Protein 8RTT (pdb70)

Structure (mmCIF, N/CA/C/O backbone):
data_8RTT
#
_entry.id   8RTT
#
_cell.length_a   1.00
_cell.length_b   1.00
_cell.length_c   1.00
_cell.angle_alpha   90.00
_cell.angle_beta   90.00
_cell.angle_gamma   90.00
#
_symmetry.space_group_name_H-M   'P 1'
#
loop_
_entity.id
_entity.type
_entity.pdbx_description
1 polymer 'Actin, cytoplasmic 1, N-terminally processed'
2 polymer 'Cell division control protein 12'
3 polymer Phalloidin
4 non-polymer "ADENOSINE-5'-DIPHOSPHATE"
5 non-polymer 'MAGNESIUM ION'
6 non-polymer 'PHOSPHATE ION'
#
loop_
_atom_site.group_PDB
_atom_site.id
_atom_site.type_symbol
_atom_site.label_atom_id
_atom_site.label_alt_id
_atom_site.label_comp_id
_atom_site.label_asym_id
_atom_site.label_entity_id
_atom_site.label_seq_id
_atom_site.pdbx_PDB_ins_code
_atom_site.Cartn_x
_atom_site.Cartn_y
_atom_site.Cartn_z
_atom_site.occupancy
_atom_site.B_iso_or_equiv
_atom_site.auth_seq_id
_atom_site.auth_comp_id
_atom_site.auth_asym_id
_atom_site.auth_atom_id
_atom_site.pdbx_PDB_model_num
ATOM 1 N N . ALA A 1 6 ? 132.693 184.024 192.036 1.00 41.77 6 ALA A N 1
ATOM 2 C CA . ALA A 1 6 ? 133.608 183.109 192.707 1.00 41.77 6 ALA A CA 1
ATOM 3 C C . ALA A 1 6 ? 132.953 181.750 192.920 1.00 41.77 6 ALA A C 1
ATOM 4 O O . ALA A 1 6 ? 132.244 181.541 193.902 1.00 41.77 6 ALA A O 1
ATOM 6 N N . ALA A 1 7 ? 133.198 180.830 191.991 1.00 35.48 7 ALA A N 1
ATOM 7 C CA . ALA A 1 7 ? 132.596 179.507 192.069 1.00 35.48 7 ALA A CA 1
ATOM 8 C C . ALA A 1 7 ? 133.174 178.713 193.233 1.00 35.48 7 ALA A C 1
ATOM 9 O O . ALA A 1 7 ? 134.359 178.826 193.557 1.00 35.48 7 ALA A O 1
ATOM 11 N N . LEU A 1 8 ? 132.326 177.908 193.864 1.00 34.39 8 LEU A N 1
ATOM 12 C CA . LEU A 1 8 ? 132.766 177.033 194.938 1.00 34.39 8 LEU A CA 1
ATOM 13 C C . LEU A 1 8 ? 133.210 175.693 194.371 1.00 34.39 8 LEU A C 1
ATOM 14 O O . LEU A 1 8 ? 132.525 175.101 193.532 1.00 34.39 8 LEU A O 1
ATOM 19 N N . VAL A 1 9 ? 134.361 175.216 194.830 1.00 29.26 9 VAL A N 1
ATOM 20 C CA . VAL A 1 9 ? 134.908 173.934 194.401 1.00 29.26 9 VAL A CA 1
ATOM 21 C C . VAL A 1 9 ? 134.990 173.050 195.637 1.00 29.26 9 VAL A C 1
ATOM 22 O O . VAL A 1 9 ? 135.918 173.176 196.445 1.00 29.26 9 VAL A O 1
ATOM 26 N N . VAL A 1 10 ? 134.021 172.155 195.792 1.00 30.96 10 VAL A N 1
ATOM 27 C CA . VAL A 1 10 ? 133.996 171.197 196.888 1.00 30.96 10 VAL A CA 1
ATOM 28 C C . VAL A 1 10 ? 134.287 169.822 196.309 1.00 30.96 10 VAL A C 1
ATOM 29 O O . VAL A 1 10 ? 133.556 169.339 195.436 1.00 30.96 10 VAL A O 1
ATOM 33 N N . ASP A 1 11 ? 135.352 169.191 196.788 1.00 33.55 11 ASP A N 1
ATOM 34 C CA . ASP A 1 11 ? 135.755 167.864 196.334 1.00 33.55 11 ASP A CA 1
ATOM 35 C C . ASP A 1 11 ? 135.519 166.895 197.487 1.00 33.55 11 ASP A C 1
ATOM 36 O O . ASP A 1 11 ? 136.293 166.855 198.447 1.00 33.55 11 ASP A O 1
ATOM 41 N N . ASN A 1 12 ? 134.437 166.128 197.397 1.00 33.98 12 ASN A N 1
ATOM 42 C CA . ASN A 1 12 ? 134.131 165.132 198.413 1.00 33.98 12 ASN A CA 1
ATOM 43 C C . ASN A 1 12 ? 134.916 163.856 198.139 1.00 33.98 12 ASN A C 1
ATOM 44 O O . ASN A 1 12 ? 135.031 163.418 196.991 1.00 33.98 12 ASN A O 1
ATOM 49 N N . GLY A 1 13 ? 135.476 163.271 199.199 1.00 32.22 13 GLY A N 1
ATOM 50 C CA . GLY A 1 13 ? 136.281 162.080 199.070 1.00 32.22 13 GLY A CA 1
ATOM 51 C C . GLY A 1 13 ? 135.891 161.040 200.105 1.00 32.22 13 GLY A C 1
ATOM 52 O O . GLY A 1 13 ? 135.163 161.320 201.060 1.00 32.22 13 GLY A O 1
ATOM 53 N N . SER A 1 14 ? 136.392 159.825 199.889 1.00 29.81 14 SER A N 1
ATOM 54 C CA . SER A 1 14 ? 136.093 158.732 200.805 1.00 29.81 14 SER A CA 1
ATOM 55 C C . SER A 1 14 ? 136.775 158.935 202.152 1.00 29.81 14 SER A C 1
ATOM 56 O O . SER A 1 14 ? 136.242 158.527 203.189 1.00 29.81 14 SER A O 1
ATOM 59 N N . GLY A 1 15 ? 137.950 159.559 202.158 1.00 31.01 15 GLY A N 1
ATOM 60 C CA . GLY A 1 15 ? 138.707 159.709 203.385 1.00 31.01 15 GLY A CA 1
ATOM 61 C C . GLY A 1 15 ? 138.868 161.137 203.864 1.00 31.01 15 GLY A C 1
ATOM 62 O O . GLY A 1 15 ? 138.990 161.381 205.067 1.00 31.01 15 GLY A O 1
ATOM 63 N N . MET A 1 16 ? 138.874 162.090 202.935 1.00 33.79 16 MET A N 1
ATOM 64 C CA . MET A 1 16 ? 139.083 163.488 203.287 1.00 33.79 16 MET A CA 1
ATOM 65 C C . MET A 1 16 ? 138.499 164.361 202.190 1.00 33.79 16 MET A C 1
ATOM 66 O O . MET A 1 16 ? 138.789 164.148 201.010 1.00 33.79 16 MET A O 1
ATOM 71 N N . CYS A 1 17 ? 137.687 165.339 202.579 1.00 34.34 17 CYS A N 1
ATOM 72 C CA . CYS A 1 17 ? 137.057 166.255 201.639 1.00 34.34 17 CYS A CA 1
ATOM 73 C C . CYS A 1 17 ? 137.714 167.623 201.753 1.00 34.34 17 CYS A C 1
ATOM 74 O O . CYS A 1 17 ? 137.915 168.133 202.860 1.00 34.34 17 CYS A O 1
ATOM 77 N N . LYS A 1 18 ? 138.062 168.202 200.607 1.00 33.19 18 LYS A N 1
ATOM 78 C CA . LYS A 1 18 ? 138.727 169.494 200.540 1.00 33.19 18 LYS A CA 1
ATOM 79 C C . LYS A 1 18 ? 137.800 170.491 199.865 1.00 33.19 18 LYS A C 1
ATOM 80 O O . LYS A 1 18 ? 137.341 170.256 198.742 1.00 33.19 18 LYS A O 1
ATOM 86 N N . ALA A 1 19 ? 137.528 171.600 200.547 1.00 33.20 19 ALA A N 1
ATOM 87 C CA . ALA A 1 19 ? 136.650 172.638 200.030 1.00 33.20 19 ALA A CA 1
ATOM 88 C C . ALA A 1 19 ? 137.364 173.978 200.082 1.00 33.20 19 ALA A C 1
ATOM 89 O O . ALA A 1 19 ? 138.052 174.287 201.059 1.00 33.20 19 ALA A O 1
ATOM 91 N N . GLY A 1 20 ? 137.198 174.762 199.035 1.00 32.85 20 GLY A N 1
ATOM 92 C CA . GLY A 1 20 ? 137.829 176.064 198.947 1.00 32.85 20 GLY A CA 1
ATOM 93 C C . GLY A 1 20 ? 137.131 176.925 197.926 1.00 32.85 20 GLY A C 1
ATOM 94 O O . GLY A 1 20 ? 135.946 176.744 197.642 1.00 32.85 20 GLY A O 1
ATOM 95 N N . PHE A 1 21 ? 137.876 177.872 197.365 1.00 34.30 21 PHE A N 1
ATOM 96 C CA . PHE A 1 21 ? 137.352 178.804 196.379 1.00 34.30 21 PHE A CA 1
ATOM 97 C C . PHE A 1 21 ? 138.097 178.637 195.063 1.00 34.30 21 PHE A C 1
ATOM 98 O O . PHE A 1 21 ? 139.281 178.287 195.041 1.00 34.30 21 PHE A O 1
ATOM 106 N N . ALA A 1 22 ? 137.391 178.886 193.965 1.00 33.33 22 ALA A N 1
ATOM 107 C CA . ALA A 1 22 ? 138.006 178.802 192.651 1.00 33.33 22 ALA A CA 1
ATOM 108 C C . ALA A 1 22 ? 139.048 179.900 192.473 1.00 33.33 22 ALA A C 1
ATOM 109 O O . ALA A 1 22 ? 138.920 181.005 193.008 1.00 33.33 22 ALA A O 1
ATOM 111 N N . GLY A 1 23 ? 140.094 179.582 191.713 1.00 36.28 23 GLY A N 1
ATOM 112 C CA . GLY A 1 23 ? 141.159 180.520 191.438 1.00 36.28 23 GLY A CA 1
ATOM 113 C C . GLY A 1 23 ? 142.294 180.520 192.437 1.00 36.28 23 GLY A C 1
ATOM 114 O O . GLY A 1 23 ? 143.299 181.204 192.207 1.00 36.28 23 GLY A O 1
ATOM 115 N N . ASP A 1 24 ? 142.172 179.780 193.536 1.00 39.46 24 ASP A N 1
ATOM 116 C CA . ASP A 1 24 ? 143.228 179.697 194.529 1.00 39.46 24 ASP A CA 1
ATOM 117 C C . ASP A 1 24 ? 144.212 178.590 194.156 1.00 39.46 24 ASP A C 1
ATOM 118 O O . ASP A 1 24 ? 144.099 177.944 193.112 1.00 39.46 24 ASP A O 1
ATOM 123 N N . ASP A 1 25 ? 145.201 178.369 195.025 1.00 42.55 25 ASP A N 1
ATOM 124 C CA . ASP A 1 25 ? 146.190 177.324 194.813 1.00 42.55 25 ASP A CA 1
ATOM 125 C C . ASP A 1 25 ? 146.087 176.174 195.803 1.00 42.55 25 ASP A C 1
ATOM 126 O O . ASP A 1 25 ? 146.546 175.072 195.490 1.00 42.55 25 ASP A O 1
ATOM 131 N N . ALA A 1 26 ? 145.506 176.399 196.976 1.00 38.48 26 ALA A N 1
ATOM 132 C CA . ALA A 1 26 ? 145.330 175.365 197.982 1.00 38.48 26 ALA A CA 1
ATOM 133 C C . ALA A 1 26 ? 143.919 175.448 198.540 1.00 38.48 26 ALA A C 1
ATOM 134 O O . ALA A 1 26 ? 143.336 176.538 198.598 1.00 38.48 26 ALA A O 1
ATOM 136 N N . PRO A 1 27 ? 143.342 174.319 198.948 1.00 35.55 27 PRO A N 1
ATOM 137 C CA . PRO A 1 27 ? 142.001 174.353 199.541 1.00 35.55 27 PRO A CA 1
ATOM 138 C C . PRO A 1 27 ? 141.980 175.188 200.811 1.00 35.55 27 PRO A C 1
ATOM 139 O O . PRO A 1 27 ? 142.933 175.189 201.593 1.00 35.55 27 PRO A O 1
ATOM 143 N N . ARG A 1 28 ? 140.876 175.909 201.009 1.00 38.75 28 ARG A N 1
ATOM 144 C CA . ARG A 1 28 ? 140.757 176.771 202.181 1.00 38.75 28 ARG A CA 1
ATOM 145 C C . ARG A 1 28 ? 140.608 175.950 203.455 1.00 38.75 28 ARG A C 1
ATOM 146 O O . ARG A 1 28 ? 141.270 176.224 204.463 1.00 38.75 28 ARG A O 1
ATOM 154 N N . ALA A 1 29 ? 139.745 174.938 203.431 1.00 38.96 29 ALA A N 1
ATOM 155 C CA . ALA A 1 29 ? 139.489 174.099 204.593 1.00 38.96 29 ALA A CA 1
ATOM 156 C C . ALA A 1 29 ? 139.575 172.636 204.192 1.00 38.96 29 ALA A C 1
ATOM 157 O O . ALA A 1 29 ? 138.923 172.213 203.232 1.00 38.96 29 ALA A O 1
ATOM 159 N N . VAL A 1 30 ? 140.378 171.869 204.926 1.00 38.33 30 VAL A N 1
ATOM 160 C CA . VAL A 1 30 ? 140.524 170.435 204.711 1.00 38.33 30 VAL A CA 1
ATOM 161 C C . VAL A 1 30 ? 140.273 169.738 206.040 1.00 38.33 30 VAL A C 1
ATOM 162 O O . VAL A 1 30 ? 141.018 169.949 207.004 1.00 38.33 30 VAL A O 1
ATOM 166 N N . PHE A 1 31 ? 139.233 168.912 206.092 1.00 37.52 31 PHE A N 1
ATOM 167 C CA . PHE A 1 31 ? 138.875 168.185 207.298 1.00 37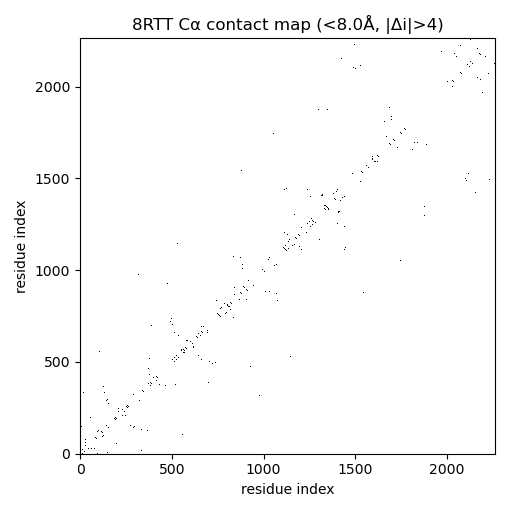.52 31 PHE A CA 1
ATOM 168 C C . PHE A 1 31 ? 138.432 166.779 206.924 1.00 37.52 31 PHE A C 1
ATOM 169 O O . PHE A 1 31 ? 137.953 166.554 205.806 1.00 37.52 31 PHE A O 1
ATOM 177 N N . PRO A 1 32 ? 138.590 165.813 207.830 1.00 33.90 32 PRO A N 1
ATOM 178 C CA . PRO A 1 32 ? 138.180 164.440 207.518 1.00 33.90 32 PRO A CA 1
ATOM 179 C C . PRO A 1 32 ? 136.677 164.331 207.312 1.00 33.90 32 PRO A C 1
ATOM 180 O O . PRO A 1 32 ? 135.887 165.061 207.913 1.00 33.90 32 PRO A O 1
ATOM 184 N N . SER A 1 33 ? 136.290 163.396 206.448 1.00 30.72 33 SER A N 1
ATOM 185 C CA . SER A 1 33 ? 134.886 163.178 206.105 1.00 30.72 33 SER A CA 1
ATOM 186 C C . SER A 1 33 ? 134.316 162.037 206.947 1.00 30.72 33 SER A C 1
ATOM 187 O O . SER A 1 33 ? 134.064 160.930 206.471 1.00 30.72 33 SER A O 1
ATOM 190 N N . ILE A 1 34 ? 134.111 162.331 208.229 1.00 33.15 34 ILE A N 1
ATOM 191 C CA . ILE A 1 34 ? 133.579 161.366 209.183 1.00 33.15 34 ILE A CA 1
ATOM 192 C C . ILE A 1 34 ? 132.467 162.020 209.987 1.00 33.15 34 ILE A C 1
ATOM 193 O O . ILE A 1 34 ? 132.589 163.174 210.411 1.00 33.15 34 ILE A O 1
ATOM 198 N N . VAL A 1 35 ? 131.379 161.282 210.190 1.00 34.14 35 VAL A N 1
ATOM 199 C CA . VAL A 1 35 ? 130.273 161.710 211.039 1.00 34.14 35 VAL A CA 1
ATOM 200 C C . VAL A 1 35 ? 130.121 160.678 212.145 1.00 34.14 35 VAL A C 1
ATOM 201 O O . VAL A 1 35 ? 129.856 159.501 211.870 1.00 34.14 35 VAL A O 1
ATOM 205 N N . GLY A 1 36 ? 130.283 161.114 213.389 1.00 41.52 36 GLY A N 1
ATOM 206 C CA . GLY A 1 36 ? 130.237 160.222 214.529 1.00 41.52 36 GLY A CA 1
ATOM 207 C C . GLY A 1 36 ? 129.188 160.654 215.534 1.00 41.52 36 GLY A C 1
ATOM 208 O O . GLY A 1 36 ? 128.918 161.844 215.701 1.00 41.52 36 GLY A O 1
ATOM 209 N N . ARG A 1 37 ? 128.596 159.669 216.206 1.00 45.78 37 ARG A N 1
ATOM 210 C CA . ARG A 1 37 ? 127.614 159.905 217.248 1.00 45.78 37 ARG A CA 1
ATOM 211 C C . ARG A 1 37 ? 128.030 159.163 218.510 1.00 45.78 37 ARG A C 1
ATOM 212 O O . ARG A 1 37 ? 128.602 158.070 218.427 1.00 45.78 37 ARG A O 1
ATOM 220 N N . PRO A 1 38 ? 127.767 159.730 219.686 1.00 50.38 38 PRO A N 1
ATOM 221 C CA . PRO A 1 38 ? 128.192 159.074 220.928 1.00 50.38 38 PRO A CA 1
ATOM 222 C C . PRO A 1 38 ? 127.486 157.742 221.127 1.00 50.38 38 PRO A C 1
ATOM 223 O O . PRO A 1 38 ? 126.305 157.589 220.807 1.00 50.38 38 PRO A O 1
ATOM 227 N N . ARG A 1 39 ? 128.224 156.772 221.662 1.00 55.85 39 ARG A N 1
ATOM 228 C CA . ARG A 1 39 ? 127.661 155.480 222.025 1.00 55.85 39 ARG A CA 1
ATOM 229 C C . ARG A 1 39 ? 127.359 155.370 223.512 1.00 55.85 39 ARG A C 1
ATOM 230 O O . ARG A 1 39 ? 126.890 154.320 223.959 1.00 55.85 39 ARG A O 1
ATOM 238 N N . HIS A 1 40 ? 127.614 156.421 224.281 1.00 67.22 40 HIS A N 1
ATOM 239 C CA . HIS A 1 40 ? 127.377 156.444 225.715 1.00 67.22 40 HIS A CA 1
ATOM 240 C C . HIS A 1 40 ? 126.275 157.448 226.038 1.00 67.22 40 HIS A C 1
ATOM 241 O O . HIS A 1 40 ? 125.652 158.036 225.150 1.00 67.22 40 HIS A O 1
ATOM 248 N N . GLN A 1 41 ? 126.036 157.640 227.331 1.00 85.03 41 GLN A N 1
ATOM 249 C CA . GLN A 1 41 ? 125.056 158.598 227.818 1.00 85.03 41 GLN A CA 1
ATOM 250 C C . GLN A 1 41 ? 125.763 159.702 228.593 1.00 85.03 41 GLN A C 1
ATOM 251 O O . GLN A 1 41 ? 126.784 159.462 229.246 1.00 85.03 41 GLN A O 1
ATOM 257 N N . GLY A 1 42 ? 125.229 160.917 228.499 1.00 92.92 42 GLY A N 1
ATOM 258 C CA . GLY A 1 42 ? 125.826 162.049 229.178 1.00 92.92 42 GLY A CA 1
ATOM 259 C C . GLY A 1 42 ? 125.405 162.157 230.627 1.00 92.92 42 GLY A C 1
ATOM 260 O O . GLY A 1 42 ? 124.256 162.499 230.923 1.00 92.92 42 GLY A O 1
ATOM 261 N N . VAL A 1 43 ? 126.330 161.872 231.545 1.00 98.29 43 VAL A N 1
ATOM 262 C CA . VAL A 1 43 ? 126.018 161.942 232.967 1.00 98.29 43 VAL A CA 1
ATOM 263 C C . VAL A 1 43 ? 126.071 163.368 233.504 1.00 98.29 43 VAL A C 1
ATOM 264 O O . VAL A 1 43 ? 125.442 163.657 234.532 1.00 98.29 43 VAL A O 1
ATOM 268 N N . MET A 1 44 ? 126.790 164.265 232.838 1.00 102.28 44 MET A N 1
ATOM 269 C CA . MET A 1 44 ? 126.838 165.664 233.229 1.00 102.28 44 MET A CA 1
ATOM 270 C C . MET A 1 44 ? 125.797 166.453 232.437 1.00 102.28 44 MET A C 1
ATOM 271 O O . MET A 1 44 ? 125.181 165.949 231.496 1.00 102.28 44 MET A O 1
ATOM 276 N N . VAL A 1 45 ? 125.596 167.708 232.836 1.00 106.10 45 VAL A N 1
ATOM 277 C CA . VAL A 1 45 ? 124.638 168.588 232.175 1.00 106.10 45 VAL A CA 1
ATOM 278 C C . VAL A 1 45 ? 125.039 168.771 230.718 1.00 106.10 45 VAL A C 1
ATOM 279 O O . VAL A 1 45 ? 126.218 168.656 230.365 1.00 106.10 45 VAL A O 1
ATOM 283 N N . GLY A 1 46 ? 124.061 169.048 229.860 1.00 106.40 46 GLY A N 1
ATOM 284 C CA . GLY A 1 46 ? 124.320 169.197 228.442 1.00 106.40 46 GLY A CA 1
ATOM 285 C C . GLY A 1 46 ? 124.887 170.550 228.068 1.00 106.40 46 GLY A C 1
ATOM 286 O O . GLY A 1 46 ? 124.183 171.384 227.490 1.00 106.40 46 GLY A O 1
ATOM 287 N N . MET A 1 47 ? 126.159 170.784 228.391 1.00 105.55 47 MET A N 1
ATOM 288 C CA . MET A 1 47 ? 126.820 172.051 228.072 1.00 105.55 47 MET A CA 1
ATOM 289 C C . MET A 1 47 ? 127.362 172.013 226.637 1.00 105.55 47 MET A C 1
ATOM 290 O O . MET A 1 47 ? 128.477 172.437 226.323 1.00 105.55 47 MET A O 1
ATOM 295 N N . GLY A 1 48 ? 126.495 171.558 225.733 1.00 100.88 48 GLY A N 1
ATOM 296 C CA . GLY A 1 48 ? 126.831 171.451 224.330 1.00 100.88 48 GLY A CA 1
ATOM 297 C C . GLY A 1 48 ? 126.911 170.042 223.785 1.00 100.88 48 GLY A C 1
ATOM 298 O O . GLY A 1 48 ? 127.549 169.837 222.744 1.00 100.88 48 GLY A O 1
ATOM 299 N N . GLN A 1 49 ? 126.288 169.066 224.445 1.00 97.16 49 GLN A N 1
ATOM 300 C CA . GLN A 1 49 ? 126.298 167.695 223.952 1.00 97.16 49 GLN A CA 1
ATOM 301 C C . GLN A 1 49 ? 125.385 167.560 222.742 1.00 97.16 49 GLN A C 1
ATOM 302 O O . GLN A 1 49 ? 124.179 167.337 222.886 1.00 97.16 49 GLN A O 1
ATOM 308 N N . LYS A 1 50 ? 125.953 167.692 221.546 1.00 75.97 50 LYS A N 1
ATOM 309 C CA . LYS A 1 50 ? 125.170 167.629 220.323 1.00 75.97 50 LYS A CA 1
ATOM 310 C C . LYS A 1 50 ? 124.786 166.183 220.014 1.00 75.97 50 LYS A C 1
ATOM 311 O O . LYS A 1 50 ? 125.183 165.239 220.702 1.00 75.97 50 LYS A O 1
ATOM 317 N N . ASP A 1 51 ? 123.994 166.013 218.957 1.00 71.73 51 ASP A N 1
ATOM 318 C CA . ASP A 1 51 ? 123.585 164.686 218.517 1.00 71.73 51 ASP A CA 1
ATOM 319 C C . ASP A 1 51 ? 124.680 163.998 217.708 1.00 71.73 51 ASP A C 1
ATOM 320 O O . ASP A 1 51 ? 125.009 162.837 217.967 1.00 71.73 51 ASP A O 1
ATOM 325 N N . SER A 1 52 ? 125.250 164.698 216.731 1.00 58.17 52 SER A N 1
ATOM 326 C CA . SER A 1 52 ? 126.310 164.147 215.902 1.00 58.17 52 SER A CA 1
ATOM 327 C C . SER A 1 52 ? 127.411 165.181 215.729 1.00 58.17 52 SER A C 1
ATOM 328 O O . SER A 1 52 ? 127.140 166.382 215.658 1.00 58.17 52 SER A O 1
ATOM 331 N N . TYR A 1 53 ? 128.650 164.705 215.663 1.00 51.94 53 TYR A N 1
ATOM 332 C CA . TYR A 1 53 ? 129.815 165.547 215.430 1.00 51.94 53 TYR A CA 1
ATOM 333 C C . TYR A 1 53 ? 130.412 165.202 214.075 1.00 51.94 53 TYR A C 1
ATOM 334 O O . TYR A 1 53 ? 130.652 164.027 213.780 1.00 51.94 53 TYR A O 1
ATOM 343 N N . VAL A 1 54 ? 130.647 166.223 213.256 1.00 40.69 54 VAL A N 1
ATOM 344 C CA . VAL A 1 54 ? 131.137 166.047 211.895 1.00 40.69 54 VAL A CA 1
ATOM 345 C C . VAL A 1 54 ? 132.372 166.915 211.703 1.00 40.69 54 VAL A C 1
ATOM 346 O O . VAL A 1 54 ? 132.399 168.071 212.138 1.00 40.69 54 VAL A O 1
ATOM 350 N N . GLY A 1 55 ? 133.400 166.350 211.074 1.00 41.82 55 GLY A N 1
ATOM 351 C CA . GLY A 1 55 ? 134.597 167.104 210.759 1.00 41.82 55 GLY A CA 1
ATOM 352 C C . GLY A 1 55 ? 135.711 166.929 211.768 1.00 41.82 55 GLY A C 1
ATOM 353 O O . GLY A 1 55 ? 135.816 165.881 212.412 1.00 41.82 55 GLY A O 1
ATOM 354 N N . ASP A 1 56 ? 136.553 167.956 211.915 1.00 48.76 56 ASP A N 1
ATOM 355 C CA . ASP A 1 56 ? 137.671 167.881 212.846 1.00 48.76 56 ASP A CA 1
ATOM 356 C C . ASP A 1 56 ? 137.217 167.776 214.295 1.00 48.76 56 ASP A C 1
ATOM 357 O O . ASP A 1 56 ? 137.994 167.321 215.141 1.00 48.76 56 ASP A O 1
ATOM 362 N N . GLU A 1 57 ? 135.986 168.192 214.601 1.00 49.04 57 GLU A N 1
ATOM 363 C CA . GLU A 1 57 ? 135.470 168.032 215.956 1.00 49.04 57 GLU A CA 1
ATOM 364 C C . GLU A 1 57 ? 135.358 166.560 216.328 1.00 49.04 57 GLU A C 1
ATOM 365 O O . GLU A 1 57 ? 135.631 166.177 217.472 1.00 49.04 57 GLU A O 1
ATOM 371 N N . ALA A 1 58 ? 134.950 165.720 215.374 1.00 45.80 58 ALA A N 1
ATOM 372 C CA . ALA A 1 58 ? 134.867 164.287 215.633 1.00 45.80 58 ALA A CA 1
ATOM 373 C C . ALA A 1 58 ? 136.242 163.693 215.907 1.00 45.80 58 ALA A C 1
ATOM 374 O O . ALA A 1 58 ? 136.392 162.837 216.787 1.00 45.80 58 ALA A O 1
ATOM 376 N N . GLN A 1 59 ? 137.260 164.134 215.163 1.00 44.22 59 GLN A N 1
ATOM 377 C CA . GLN A 1 59 ? 138.600 163.582 215.338 1.00 44.22 59 GLN A CA 1
ATOM 378 C C . GLN A 1 59 ? 139.155 163.892 216.722 1.00 44.22 59 GLN A C 1
ATOM 379 O O . GLN A 1 59 ? 139.834 163.055 217.328 1.00 44.22 59 GLN A O 1
ATOM 385 N N . SER A 1 60 ? 138.888 165.095 217.235 1.00 49.17 60 SER A N 1
ATOM 386 C CA . SER A 1 60 ? 139.379 165.456 218.561 1.00 49.17 60 SER A CA 1
ATOM 387 C C . SER A 1 60 ? 138.776 164.563 219.638 1.00 49.17 60 SER A C 1
ATOM 388 O O . SER A 1 60 ? 139.475 164.135 220.563 1.00 49.17 60 SER A O 1
ATOM 391 N N . LYS A 1 61 ? 137.482 164.269 219.535 1.00 45.30 61 LYS A N 1
ATOM 392 C CA . LYS A 1 61 ? 136.774 163.432 220.498 1.00 45.30 61 LYS A CA 1
ATOM 393 C C . LYS A 1 61 ? 136.459 162.057 219.917 1.00 45.30 61 LYS A C 1
ATOM 394 O O . LYS A 1 61 ? 135.401 161.483 220.178 1.00 45.30 61 LYS A O 1
ATOM 400 N N . ARG A 1 62 ? 137.381 161.513 219.120 1.00 41.02 62 ARG A N 1
ATOM 401 C CA . ARG A 1 62 ? 137.152 160.221 218.485 1.00 41.02 62 ARG A CA 1
ATOM 402 C C . ARG A 1 62 ? 137.147 159.069 219.480 1.00 41.02 62 ARG A C 1
ATOM 403 O O . ARG A 1 62 ? 136.693 157.974 219.134 1.00 41.02 62 ARG A O 1
ATOM 411 N N . GLY A 1 63 ? 137.634 159.285 220.703 1.00 39.31 63 GLY A N 1
ATOM 412 C CA . GLY A 1 63 ? 137.678 158.211 221.678 1.00 39.31 63 GLY A CA 1
ATOM 413 C C . GLY A 1 63 ? 136.322 157.797 222.208 1.00 39.31 63 GLY A C 1
ATOM 414 O O . GLY A 1 63 ? 136.190 156.694 222.747 1.00 39.31 63 GLY A O 1
ATOM 415 N N . ILE A 1 64 ? 135.314 158.653 222.066 1.00 42.00 64 ILE A N 1
ATOM 416 C CA . ILE A 1 64 ? 133.978 158.383 222.569 1.00 42.00 64 ILE A CA 1
ATOM 417 C C . ILE A 1 64 ? 133.014 158.024 221.444 1.00 42.00 64 ILE A C 1
ATOM 418 O O . ILE A 1 64 ? 132.204 157.105 221.587 1.00 42.00 64 ILE A O 1
ATOM 423 N N . LEU A 1 65 ? 133.096 158.724 220.318 1.00 41.76 65 LEU A N 1
ATOM 424 C CA . LEU A 1 65 ? 132.168 158.526 219.219 1.00 41.76 65 LEU A CA 1
ATOM 425 C C . LEU A 1 65 ? 132.473 157.226 218.478 1.00 41.76 65 LEU A C 1
ATOM 426 O O . LEU A 1 65 ? 133.518 156.598 218.663 1.00 41.76 65 LEU A O 1
ATOM 431 N N . THR A 1 66 ? 131.532 156.824 217.630 1.00 39.29 66 THR A N 1
ATOM 432 C CA . THR A 1 66 ? 131.700 155.696 216.717 1.00 39.29 66 THR A CA 1
ATOM 433 C C . THR A 1 66 ? 131.776 156.281 215.309 1.00 39.29 66 THR A C 1
ATOM 434 O O . THR A 1 66 ? 130.757 156.466 214.642 1.00 39.29 66 THR A O 1
ATOM 438 N N . LEU A 1 67 ? 132.995 156.579 214.867 1.00 33.55 67 LEU A N 1
ATOM 439 C CA . LEU A 1 67 ? 133.187 157.216 213.573 1.00 33.55 67 LEU A CA 1
ATOM 440 C C . LEU A 1 67 ? 132.683 156.318 212.451 1.00 33.55 67 LEU A C 1
ATOM 441 O O . LEU A 1 67 ? 132.998 155.126 212.401 1.00 33.55 67 LEU A O 1
ATOM 446 N N . LYS A 1 68 ? 131.892 156.898 211.554 1.00 32.18 68 LYS A N 1
ATOM 447 C CA . LYS A 1 68 ? 131.344 156.189 210.407 1.00 32.18 68 LYS A CA 1
ATOM 448 C C . LYS A 1 68 ? 131.531 157.051 209.169 1.00 32.18 68 LYS A C 1
ATOM 449 O O . LYS A 1 68 ? 131.215 158.244 209.188 1.00 32.18 68 LYS A O 1
ATOM 455 N N . TYR A 1 69 ? 132.042 156.449 208.099 1.00 29.45 69 TYR A N 1
ATOM 456 C CA . TYR A 1 69 ? 132.299 157.183 206.869 1.00 29.45 69 TYR A CA 1
ATOM 457 C C . TYR A 1 69 ? 131.043 157.200 206.010 1.00 29.45 69 TYR A C 1
ATOM 458 O O . TYR A 1 69 ? 130.577 156.130 205.596 1.00 29.45 69 TYR A O 1
ATOM 467 N N . PRO A 1 70 ? 130.462 158.369 205.727 1.00 28.34 70 PRO A N 1
ATOM 468 C CA . PRO A 1 70 ? 129.275 158.407 204.859 1.00 28.34 70 PRO A CA 1
ATOM 469 C C . PRO A 1 70 ? 129.547 157.970 203.432 1.00 28.34 70 PRO A C 1
ATOM 470 O O . PRO A 1 70 ? 128.608 157.549 202.745 1.00 28.34 70 PRO A O 1
ATOM 474 N N . ILE A 1 71 ? 130.787 158.054 202.961 1.00 25.51 71 ILE A N 1
ATOM 475 C CA . ILE A 1 71 ? 131.152 157.661 201.606 1.00 25.51 71 ILE A CA 1
ATOM 476 C C . ILE A 1 71 ? 132.037 156.426 201.689 1.00 25.51 71 ILE A C 1
ATOM 477 O O . ILE A 1 71 ? 133.044 156.424 202.406 1.00 25.51 71 ILE A O 1
ATOM 482 N N . GLU A 1 72 ? 131.660 155.382 200.961 1.00 29.80 72 GLU A N 1
ATOM 483 C CA . GLU A 1 72 ? 132.440 154.153 200.936 1.00 29.80 72 GLU A CA 1
ATOM 484 C C . GLU A 1 72 ? 132.677 153.704 199.499 1.00 29.80 72 GLU A C 1
ATOM 485 O O . GLU A 1 72 ? 131.732 153.549 198.727 1.00 29.80 72 GLU A O 1
ATOM 502 N N . GLY A 1 74 ? 133.702 155.355 197.138 1.00 27.25 74 GLY A N 1
ATOM 503 C CA . GLY A 1 74 ? 133.282 156.391 196.213 1.00 27.25 74 GLY A CA 1
ATOM 504 C C . GLY A 1 74 ? 131.783 156.455 195.990 1.00 27.25 74 GLY A C 1
ATOM 505 O O . GLY A 1 74 ? 131.306 157.208 195.143 1.00 27.25 74 GLY A O 1
ATOM 506 N N . ILE A 1 75 ? 131.037 155.662 196.754 1.00 27.46 75 ILE A N 1
ATOM 507 C CA . ILE A 1 75 ? 129.584 155.603 196.661 1.00 27.46 75 ILE A CA 1
ATOM 508 C C . ILE A 1 75 ? 129.004 156.005 198.007 1.00 27.46 75 ILE A C 1
ATOM 509 O O . ILE A 1 75 ? 129.373 155.436 199.041 1.00 27.46 75 ILE A O 1
ATOM 514 N N . VAL A 1 76 ? 128.095 156.977 197.994 1.00 26.11 76 VAL A N 1
ATOM 515 C CA . VAL A 1 76 ? 127.498 157.476 199.229 1.00 26.11 76 VAL A CA 1
ATOM 516 C C . VAL A 1 76 ? 126.519 156.427 199.746 1.00 26.11 76 VAL A C 1
ATOM 517 O O . VAL A 1 76 ? 125.482 156.174 199.127 1.00 26.11 76 VAL A O 1
ATOM 521 N N . THR A 1 77 ? 126.843 155.817 200.882 1.00 28.57 77 THR A N 1
ATOM 522 C CA . THR A 1 77 ? 126.018 154.769 201.465 1.00 28.57 77 THR A CA 1
ATOM 523 C C . THR A 1 77 ? 125.022 155.291 202.491 1.00 28.57 77 THR A C 1
ATOM 524 O O . THR A 1 77 ? 124.209 154.509 202.993 1.00 28.57 77 THR A O 1
ATOM 528 N N . ASN A 1 78 ? 125.061 156.583 202.816 1.00 33.63 78 ASN A N 1
ATOM 529 C CA . ASN A 1 78 ? 124.138 157.150 203.799 1.00 33.63 78 ASN A CA 1
ATOM 530 C C . ASN A 1 78 ? 123.991 158.630 203.456 1.00 33.63 78 ASN A C 1
ATOM 531 O O . ASN A 1 78 ? 124.897 159.424 203.724 1.00 33.63 78 ASN A O 1
ATOM 536 N N . TRP A 1 79 ? 122.849 158.989 202.869 1.00 34.74 79 TRP A N 1
ATOM 537 C CA . TRP A 1 79 ? 122.616 160.365 202.450 1.00 34.74 79 TRP A CA 1
ATOM 538 C C . TRP A 1 79 ? 122.273 161.291 203.608 1.00 34.74 79 TRP A C 1
ATOM 539 O O . TRP A 1 79 ? 122.426 162.509 203.473 1.00 34.74 79 TRP A O 1
ATOM 550 N N . ASP A 1 80 ? 121.804 160.748 204.734 1.00 39.33 80 ASP A N 1
ATOM 551 C CA . ASP A 1 80 ? 121.537 161.588 205.896 1.00 39.33 80 ASP A CA 1
ATOM 552 C C . ASP A 1 80 ? 122.823 162.190 206.447 1.00 39.33 80 ASP A C 1
ATOM 553 O O . ASP A 1 80 ? 122.858 163.369 206.818 1.00 39.33 80 ASP A O 1
ATOM 558 N N . ASP A 1 81 ? 123.892 161.394 206.508 1.00 37.66 81 ASP A N 1
ATOM 559 C CA . ASP A 1 81 ? 125.168 161.893 207.004 1.00 37.66 81 ASP A CA 1
ATOM 560 C C . ASP A 1 81 ? 125.887 162.757 205.978 1.00 37.66 81 ASP A C 1
ATOM 561 O O . ASP A 1 81 ? 126.635 163.664 206.357 1.00 37.66 81 ASP A O 1
ATOM 566 N N . MET A 1 82 ? 125.685 162.489 204.686 1.00 38.44 82 MET A N 1
ATOM 567 C CA . MET A 1 82 ? 126.326 163.301 203.657 1.00 38.44 82 MET A CA 1
ATOM 568 C C . MET A 1 82 ? 125.838 164.743 203.710 1.00 38.44 82 MET A C 1
ATOM 569 O O . MET A 1 82 ? 126.623 165.680 203.524 1.00 38.44 82 MET A O 1
ATOM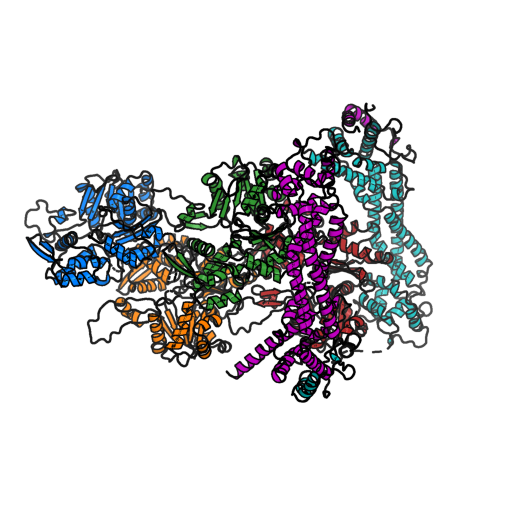 574 N N . GLU A 1 83 ? 124.542 164.941 203.962 1.00 42.41 83 GLU A N 1
ATOM 575 C CA . GLU A 1 83 ? 124.009 166.294 204.073 1.00 42.41 83 GLU A CA 1
ATOM 576 C C . GLU A 1 83 ? 124.621 167.042 205.248 1.00 42.41 83 GLU A C 1
ATOM 577 O O . GLU A 1 83 ? 124.772 168.268 205.191 1.00 42.41 83 GLU A O 1
ATOM 583 N N . LYS A 1 84 ? 124.973 166.330 206.321 1.00 39.48 84 LYS A N 1
ATOM 584 C CA . LYS A 1 84 ? 125.609 166.979 207.463 1.00 39.48 84 LYS A CA 1
ATOM 585 C C . LYS A 1 84 ? 126.976 167.539 207.093 1.00 39.48 84 LYS A C 1
ATOM 586 O O . LYS A 1 84 ? 127.348 168.630 207.542 1.00 39.48 84 LYS A O 1
ATOM 592 N N . ILE A 1 85 ? 127.740 166.806 206.282 1.00 37.14 85 ILE A N 1
ATOM 593 C CA . ILE A 1 85 ? 129.081 167.253 205.915 1.00 37.14 85 ILE A CA 1
ATOM 594 C C . ILE A 1 85 ? 129.010 168.510 205.056 1.00 37.14 85 ILE A C 1
ATOM 595 O O . ILE A 1 85 ? 129.730 169.486 205.295 1.00 37.14 85 ILE A O 1
ATOM 600 N N . TRP A 1 86 ? 128.141 168.504 204.043 1.00 37.49 86 TRP A N 1
ATOM 601 C CA . TRP A 1 86 ? 128.010 169.672 203.177 1.00 37.49 86 TRP A CA 1
ATOM 602 C C . TRP A 1 86 ? 127.472 170.872 203.943 1.00 37.49 86 TRP A C 1
ATOM 603 O O . TRP A 1 86 ? 127.908 172.006 203.715 1.00 37.49 86 TRP A O 1
ATOM 614 N N . HIS A 1 87 ? 126.520 170.645 204.850 1.00 41.37 87 HIS A N 1
ATOM 615 C CA . HIS A 1 87 ? 126.035 171.728 205.697 1.00 41.37 87 HIS A CA 1
ATOM 616 C C . HIS A 1 87 ? 127.149 172.271 206.581 1.00 41.37 87 HIS A C 1
ATOM 617 O O . HIS A 1 87 ? 127.252 173.485 206.790 1.00 41.37 87 HIS A O 1
ATOM 624 N N . HIS A 1 88 ? 127.989 171.384 207.118 1.00 38.40 88 HIS A N 1
ATOM 625 C CA . HIS A 1 88 ? 129.098 171.830 207.953 1.00 38.40 88 HIS A CA 1
ATOM 626 C C . HIS A 1 88 ? 130.168 172.541 207.135 1.00 38.40 88 HIS A C 1
ATOM 627 O O . HIS A 1 88 ? 130.839 173.443 207.649 1.00 38.40 88 HIS A O 1
ATOM 634 N N . THR A 1 89 ? 130.345 172.153 205.871 1.00 38.80 89 THR A N 1
ATOM 635 C CA . THR A 1 89 ? 131.389 172.760 205.050 1.00 38.80 89 THR A CA 1
ATOM 636 C C . THR A 1 89 ? 131.122 174.243 204.822 1.00 38.80 89 THR A C 1
ATOM 637 O O . THR A 1 89 ? 131.999 175.086 205.043 1.00 38.80 89 THR A O 1
ATOM 641 N N . PHE A 1 90 ? 129.908 174.583 204.385 1.00 39.98 90 PHE A N 1
ATOM 642 C CA . PHE A 1 90 ? 129.617 175.959 204.002 1.00 39.98 90 PHE A CA 1
ATOM 643 C C . PHE A 1 90 ? 129.460 176.877 205.209 1.00 39.98 90 PHE A C 1
ATOM 644 O O . PHE A 1 90 ? 129.949 178.011 205.193 1.00 39.98 90 PHE A O 1
ATOM 652 N N . TYR A 1 91 ? 128.786 176.415 206.258 1.00 43.04 91 TYR A N 1
ATOM 653 C CA . TYR A 1 91 ? 128.412 177.277 207.371 1.00 43.04 91 TYR A CA 1
ATOM 654 C C . TYR A 1 91 ? 129.400 177.249 208.530 1.00 43.04 91 TYR A C 1
ATOM 655 O O . TYR A 1 91 ? 129.229 178.016 209.482 1.00 43.04 91 TYR A O 1
ATOM 664 N N . ASN A 1 92 ? 130.423 176.399 208.482 1.00 43.34 92 ASN A N 1
ATOM 665 C CA . ASN A 1 92 ? 131.357 176.316 209.598 1.00 43.34 92 ASN A CA 1
ATOM 666 C C . ASN A 1 92 ? 132.806 176.417 209.139 1.00 43.34 92 ASN A C 1
ATOM 667 O O . ASN A 1 92 ? 133.664 176.902 209.884 1.00 43.34 92 ASN A O 1
ATOM 672 N N . GLU A 1 93 ? 133.095 175.961 207.921 1.00 44.47 93 GLU A N 1
ATOM 673 C CA . GLU A 1 93 ? 134.454 175.979 207.391 1.00 44.47 93 GLU A CA 1
ATOM 674 C C . GLU A 1 93 ? 134.682 177.152 206.444 1.00 44.47 93 GLU A C 1
ATOM 675 O O . GLU A 1 93 ? 135.592 177.958 206.654 1.00 44.47 93 GLU A O 1
ATOM 681 N N . LEU A 1 94 ? 133.864 177.260 205.398 1.00 43.17 94 LEU A N 1
ATOM 682 C CA . LEU A 1 94 ? 134.028 178.309 204.402 1.00 43.17 94 LEU A CA 1
ATOM 683 C C . LEU A 1 94 ? 133.287 179.592 204.752 1.00 43.17 94 LEU A C 1
ATOM 684 O O . LEU A 1 94 ? 133.648 180.656 204.237 1.00 43.17 94 LEU A O 1
ATOM 689 N N . ARG A 1 95 ? 132.274 179.516 205.620 1.00 47.58 95 ARG A N 1
ATOM 690 C CA . ARG A 1 95 ? 131.517 180.686 206.075 1.00 47.58 95 ARG A CA 1
ATOM 691 C C . ARG A 1 95 ? 130.979 181.502 204.901 1.00 47.58 95 ARG A C 1
ATOM 692 O O . ARG A 1 95 ? 131.010 182.735 204.908 1.00 47.58 95 ARG A O 1
ATOM 700 N N . VAL A 1 96 ? 130.479 180.810 203.881 1.00 46.21 96 VAL A N 1
ATOM 701 C CA . VAL A 1 96 ? 129.919 181.452 202.697 1.00 46.21 96 VAL A CA 1
ATOM 702 C C . VAL A 1 96 ? 128.544 180.860 202.426 1.00 46.21 96 VAL A C 1
ATOM 703 O O . VAL A 1 96 ? 128.373 179.636 202.445 1.00 46.21 96 VAL A O 1
ATOM 707 N N . ALA A 1 97 ? 127.566 181.725 202.192 1.00 50.95 97 ALA A N 1
ATOM 708 C CA . ALA A 1 97 ? 126.240 181.261 201.811 1.00 50.95 97 ALA A CA 1
ATOM 709 C C . ALA A 1 97 ? 126.296 180.657 200.412 1.00 50.95 97 ALA A C 1
ATOM 710 O O . ALA A 1 97 ? 126.816 181.294 199.489 1.00 50.95 97 ALA A O 1
ATOM 712 N N . PRO A 1 98 ? 125.782 179.446 200.212 1.00 49.53 98 PRO A N 1
ATOM 713 C CA . PRO A 1 98 ? 125.882 178.787 198.902 1.00 49.53 98 PRO A CA 1
ATOM 714 C C . PRO A 1 98 ? 124.784 179.146 197.910 1.00 49.53 98 PRO A C 1
ATOM 715 O O . PRO A 1 98 ? 124.736 178.537 196.837 1.00 49.53 98 PRO A O 1
ATOM 719 N N . GLU A 1 99 ? 123.914 180.103 198.226 1.00 52.64 99 GLU A N 1
ATOM 720 C CA . GLU A 1 99 ? 122.843 180.487 197.315 1.00 52.64 99 GLU A CA 1
ATOM 721 C C . GLU A 1 99 ? 123.275 181.525 196.288 1.00 52.64 99 GLU A C 1
ATOM 722 O O . GLU A 1 99 ? 122.467 181.890 195.427 1.00 52.64 99 GLU A O 1
ATOM 728 N N . GLU A 1 100 ? 124.517 182.009 196.351 1.00 53.48 100 GLU A N 1
ATOM 729 C CA . GLU A 1 100 ? 124.979 183.056 195.452 1.00 53.48 100 GLU A CA 1
ATOM 730 C C . GLU A 1 100 ? 126.065 182.612 194.483 1.00 53.48 100 GLU A C 1
ATOM 731 O O . GLU A 1 100 ? 126.323 183.325 193.509 1.00 53.48 100 GLU A O 1
ATOM 737 N N . HIS A 1 101 ? 126.701 181.469 194.716 1.00 47.12 101 HIS A N 1
ATOM 738 C CA . HIS A 1 101 ? 127.781 181.013 193.859 1.00 47.12 101 HIS A CA 1
ATOM 739 C C . HIS A 1 101 ? 127.541 179.578 193.420 1.00 47.12 101 HIS A C 1
ATOM 740 O O . HIS A 1 101 ? 126.940 178.790 194.156 1.00 47.12 101 HIS A O 1
ATOM 747 N N . PRO A 1 102 ? 128.004 179.212 192.229 1.00 39.96 102 PRO A N 1
ATOM 748 C CA . PRO A 1 102 ? 127.885 177.821 191.787 1.00 39.96 102 PRO A CA 1
ATOM 749 C C . PRO A 1 102 ? 128.821 176.911 192.566 1.00 39.96 102 PRO A C 1
ATOM 750 O O . PRO A 1 102 ? 129.792 177.349 193.187 1.00 39.96 102 PRO A O 1
ATOM 754 N N . VAL A 1 103 ? 128.509 175.619 192.528 1.00 35.07 103 VAL A N 1
ATOM 755 C CA . VAL A 1 103 ? 129.265 174.596 193.240 1.00 35.07 103 VAL A CA 1
ATOM 756 C C . VAL A 1 103 ? 129.709 173.541 192.239 1.00 35.07 103 VAL A C 1
ATOM 757 O O . VAL A 1 103 ? 128.907 173.079 191.420 1.00 35.07 103 VAL A O 1
ATOM 761 N N . LEU A 1 104 ? 130.984 173.168 192.302 1.00 32.99 104 LEU A N 1
ATOM 762 C CA . LEU A 1 104 ? 131.547 172.116 191.467 1.00 32.99 104 LEU A CA 1
ATOM 763 C C . LEU A 1 104 ? 131.837 170.896 192.330 1.00 32.99 104 LEU A C 1
ATOM 764 O O . LEU A 1 104 ? 132.451 171.016 193.395 1.00 32.99 104 LEU A O 1
ATOM 769 N N . LEU A 1 105 ? 131.397 169.729 191.871 1.00 33.50 105 LEU A N 1
ATOM 770 C CA . LEU A 1 105 ? 131.546 168.486 192.610 1.00 33.50 105 LEU A CA 1
ATOM 771 C C . LEU A 1 105 ? 132.346 167.484 191.790 1.00 33.50 105 LEU A C 1
ATOM 772 O O . LEU A 1 105 ? 132.416 167.567 190.561 1.00 33.50 105 LEU A O 1
ATOM 777 N N . THR A 1 106 ? 132.956 166.529 192.488 1.00 32.71 106 THR A N 1
ATOM 778 C CA . THR A 1 106 ? 133.780 165.504 191.865 1.00 32.71 106 THR A CA 1
ATOM 779 C C . THR A 1 106 ? 133.191 164.127 192.135 1.00 32.71 106 THR A C 1
ATOM 780 O O . THR A 1 106 ? 132.780 163.826 193.260 1.00 32.71 106 THR A O 1
ATOM 784 N N . GLU A 1 107 ? 133.155 163.293 191.098 1.00 33.82 107 GLU A N 1
ATOM 785 C CA . GLU A 1 107 ? 132.639 161.937 191.203 1.00 33.82 107 GLU A CA 1
ATOM 786 C C . GLU A 1 107 ? 133.565 160.983 190.465 1.00 33.82 107 GLU A C 1
ATOM 787 O O . GLU A 1 107 ? 134.073 161.308 189.389 1.00 33.82 107 GLU A O 1
ATOM 793 N N . ALA A 1 108 ? 133.775 159.806 191.048 1.00 28.61 108 ALA A N 1
ATOM 794 C CA . ALA A 1 108 ? 134.630 158.808 190.429 1.00 28.61 108 ALA A CA 1
ATOM 795 C C . ALA A 1 108 ? 133.956 158.221 189.189 1.00 28.61 108 ALA A C 1
ATOM 796 O O . ALA A 1 108 ? 132.726 158.168 189.107 1.00 28.61 108 ALA A O 1
ATOM 798 N N . PRO A 1 109 ? 134.737 157.779 188.207 1.00 26.73 109 PRO A N 1
ATOM 799 C CA . PRO A 1 109 ? 134.145 157.182 187.007 1.00 26.73 109 PRO A CA 1
ATOM 800 C C . PRO A 1 109 ? 133.543 155.816 187.296 1.00 26.73 109 PRO A C 1
ATOM 801 O O . PRO A 1 109 ? 133.845 155.168 188.300 1.00 26.73 109 PRO A O 1
ATOM 805 N N . LEU A 1 110 ? 132.665 155.389 186.386 1.00 27.97 110 LEU A N 1
ATOM 806 C CA . LEU A 1 110 ? 131.980 154.097 186.471 1.00 27.97 110 LEU A CA 1
ATOM 807 C C . LEU A 1 110 ? 131.161 153.970 187.752 1.00 27.97 110 LEU A C 1
ATOM 808 O O . LEU A 1 110 ? 130.985 152.872 188.283 1.00 27.97 110 LEU A O 1
ATOM 813 N N . ASN A 1 111 ? 130.658 155.083 188.252 1.00 26.41 111 ASN A N 1
ATOM 814 C CA . ASN A 1 111 ? 129.841 155.105 189.452 1.00 26.41 111 ASN A CA 1
ATOM 815 C C . ASN A 1 111 ? 128.388 154.803 189.114 1.00 26.41 111 ASN A C 1
ATOM 816 O O . ASN A 1 111 ? 127.960 154.962 187.967 1.00 26.41 111 ASN A O 1
ATOM 821 N N . PRO A 1 112 ? 127.604 154.342 190.089 1.00 24.83 112 PRO A N 1
ATOM 822 C CA . PRO A 1 112 ? 126.169 154.155 189.847 1.00 24.83 112 PRO A CA 1
ATOM 823 C C . PRO A 1 112 ? 125.503 155.465 189.453 1.00 24.83 112 PRO A C 1
ATOM 824 O O . PRO A 1 112 ? 125.852 156.536 189.953 1.00 24.83 112 PRO A O 1
ATOM 828 N N . LYS A 1 113 ? 124.535 155.368 188.539 1.00 32.68 113 LYS A N 1
ATOM 829 C CA . LYS A 1 113 ? 123.866 156.565 188.040 1.00 32.68 113 LYS A CA 1
ATOM 830 C C . LYS A 1 113 ? 123.116 157.287 189.151 1.00 32.68 113 LYS A C 1
ATOM 831 O O . LYS A 1 113 ? 123.133 158.521 189.219 1.00 32.68 113 LYS A O 1
ATOM 837 N N . ALA A 1 114 ? 122.448 156.537 190.028 1.00 32.19 114 ALA A N 1
ATOM 838 C CA . ALA A 1 114 ? 121.675 157.157 191.097 1.00 32.19 114 ALA A CA 1
ATOM 839 C C . ALA A 1 114 ? 122.552 157.904 192.091 1.00 32.19 114 ALA A C 1
ATOM 840 O O . ALA A 1 114 ? 122.052 158.782 192.802 1.00 32.19 114 ALA A O 1
ATOM 842 N N . ASN A 1 115 ? 123.843 157.575 192.163 1.00 31.59 115 ASN A N 1
ATOM 843 C CA . ASN A 1 115 ? 124.727 158.246 193.110 1.00 31.59 115 ASN A CA 1
ATOM 844 C C . ASN A 1 115 ? 124.901 159.718 192.759 1.00 31.59 115 ASN A C 1
ATOM 845 O O . ASN A 1 115 ? 124.839 160.587 193.636 1.00 31.59 115 ASN A O 1
ATOM 850 N N . ARG A 1 116 ? 125.126 160.021 191.479 1.00 37.07 116 ARG A N 1
ATOM 851 C CA . ARG A 1 116 ? 125.285 161.408 191.063 1.00 37.07 116 ARG A CA 1
ATOM 852 C C . ARG A 1 116 ? 123.954 162.111 190.845 1.00 37.07 116 ARG A C 1
ATOM 853 O O . ARG A 1 116 ? 123.917 163.346 190.833 1.00 37.07 116 ARG A O 1
ATOM 861 N N . GLU A 1 117 ? 122.866 161.360 190.668 1.00 42.14 117 GLU A N 1
ATOM 862 C CA . GLU A 1 117 ? 121.557 161.986 190.526 1.00 42.14 117 GLU A CA 1
ATOM 863 C C . GLU A 1 117 ? 121.092 162.591 191.842 1.00 42.14 117 GLU A C 1
ATOM 864 O O . GLU A 1 117 ? 120.530 163.692 191.862 1.00 42.14 117 GLU A O 1
ATOM 870 N N . LYS A 1 118 ? 121.316 161.886 192.952 1.00 39.04 118 LYS A N 1
ATOM 871 C CA . LYS A 1 118 ? 120.885 162.394 194.248 1.00 39.04 118 LYS A CA 1
ATOM 872 C C . LYS A 1 118 ? 121.702 163.604 194.679 1.00 39.04 118 LYS A C 1
ATOM 873 O O . LYS A 1 118 ? 121.175 164.489 195.361 1.00 39.04 118 LYS A O 1
ATOM 879 N N . MET A 1 119 ? 122.981 163.662 194.296 1.00 40.35 119 MET A N 1
ATOM 880 C CA . MET A 1 119 ? 123.805 164.820 194.635 1.00 40.35 119 MET A CA 1
ATOM 881 C C . MET A 1 119 ? 123.237 166.094 194.028 1.00 40.35 119 MET A C 1
ATOM 882 O O . MET A 1 119 ? 123.197 167.141 194.686 1.00 40.35 119 MET A O 1
ATOM 887 N N . THR A 1 120 ? 122.803 166.029 192.769 1.00 42.46 120 THR A N 1
ATOM 888 C CA . THR A 1 120 ? 122.185 167.189 192.137 1.00 42.46 120 THR A CA 1
ATOM 889 C C . THR A 1 120 ? 120.881 167.563 192.830 1.00 42.46 120 THR A C 1
ATOM 890 O O . THR A 1 120 ? 120.624 168.744 193.091 1.00 42.46 120 THR A O 1
ATOM 894 N N . GLN A 1 121 ? 120.054 166.567 193.151 1.00 45.31 121 GLN A N 1
ATOM 895 C CA . GLN A 1 121 ? 118.748 166.848 193.738 1.00 45.31 121 GLN A CA 1
ATOM 896 C C . GLN A 1 121 ? 118.873 167.447 195.134 1.00 45.31 121 GLN A C 1
ATOM 897 O O . GLN A 1 121 ? 118.154 168.394 195.472 1.00 45.31 121 GLN A O 1
ATOM 903 N N . ILE A 1 122 ? 119.780 166.916 195.958 1.00 45.78 122 ILE A N 1
ATOM 904 C CA . ILE A 1 122 ? 119.850 167.354 197.350 1.00 45.78 122 ILE A CA 1
ATOM 905 C C . ILE A 1 122 ? 120.360 168.789 197.441 1.00 45.78 122 ILE A C 1
ATOM 906 O O . ILE A 1 122 ? 119.866 169.584 198.247 1.00 45.78 122 ILE A O 1
ATOM 911 N N . MET A 1 123 ? 121.346 169.148 196.617 1.00 48.84 123 MET A N 1
ATOM 912 C CA . MET A 1 123 ? 121.909 170.490 196.687 1.00 48.84 123 MET A CA 1
ATOM 913 C C . MET A 1 123 ? 121.002 171.530 196.044 1.00 48.84 123 MET A C 1
ATOM 914 O O . MET A 1 123 ? 120.932 172.666 196.525 1.00 48.84 123 MET A O 1
ATOM 919 N N . PHE A 1 124 ? 120.305 171.168 194.965 1.00 52.32 124 PHE A N 1
ATOM 920 C CA . PHE A 1 124 ? 119.413 172.114 194.306 1.00 52.32 124 PHE A CA 1
ATOM 921 C C . PHE A 1 124 ? 118.172 172.417 195.133 1.00 52.32 124 PHE A C 1
ATOM 922 O O . PHE A 1 124 ? 117.541 173.458 194.919 1.00 52.32 124 PHE A O 1
ATOM 930 N N . GLU A 1 125 ? 117.807 171.541 196.068 1.00 53.90 125 GLU A N 1
ATOM 931 C CA . GLU A 1 125 ? 116.589 171.708 196.848 1.00 53.90 125 GLU A CA 1
ATOM 932 C C . GLU A 1 125 ? 116.832 172.108 198.294 1.00 53.90 125 GLU A C 1
ATOM 933 O O . GLU A 1 125 ? 115.966 172.747 198.894 1.00 53.90 125 GLU A O 1
ATOM 939 N N . THR A 1 126 ? 117.980 171.754 198.869 1.00 51.31 126 THR A N 1
ATOM 940 C CA . THR A 1 126 ? 118.302 172.126 200.242 1.00 51.31 126 THR A CA 1
ATOM 941 C C . THR A 1 126 ? 119.175 173.369 200.329 1.00 51.31 126 THR A C 1
ATOM 942 O O . THR A 1 126 ? 118.970 174.201 201.217 1.00 51.31 126 THR A O 1
ATOM 946 N N . PHE A 1 127 ? 120.144 173.518 199.426 1.00 48.87 127 PHE A N 1
ATOM 947 C CA . PHE A 1 127 ? 121.018 174.681 199.423 1.00 48.87 127 PHE A CA 1
ATOM 948 C C . PHE A 1 127 ? 120.663 175.699 198.349 1.00 48.87 127 PHE A C 1
ATOM 949 O O . PHE A 1 127 ? 121.050 176.866 198.477 1.00 48.87 127 PHE A O 1
ATOM 957 N N . ASN A 1 128 ? 119.942 175.287 197.303 1.00 52.95 128 ASN A N 1
ATOM 958 C CA . ASN A 1 128 ? 119.477 176.187 196.245 1.00 52.95 128 ASN A CA 1
ATOM 959 C C . ASN A 1 128 ? 120.643 176.920 195.580 1.00 52.95 128 ASN A C 1
ATOM 960 O O . ASN A 1 128 ? 120.650 178.146 195.458 1.00 52.95 128 ASN A O 1
ATOM 965 N N . THR A 1 129 ? 121.636 176.153 195.145 1.00 49.82 129 THR A N 1
ATOM 966 C CA . THR A 1 129 ? 122.781 176.746 194.474 1.00 49.82 129 THR A CA 1
ATOM 967 C C . THR A 1 129 ? 122.386 177.215 193.075 1.00 49.82 129 THR A C 1
ATOM 968 O O . THR A 1 129 ? 121.580 176.563 192.405 1.00 49.82 129 THR A O 1
ATOM 972 N N . PRO A 1 130 ? 122.923 178.347 192.614 1.00 49.98 130 PRO A N 1
ATOM 973 C CA . PRO A 1 130 ? 122.565 178.835 191.271 1.00 49.98 130 PRO A CA 1
ATOM 974 C C . PRO A 1 130 ? 122.933 177.881 190.147 1.00 49.98 130 PRO A C 1
ATOM 975 O O . PRO A 1 130 ? 122.214 177.827 189.141 1.00 49.98 130 PRO A O 1
ATOM 979 N N . ALA A 1 131 ? 124.025 177.131 190.275 1.00 44.66 131 ALA A N 1
ATOM 980 C CA . ALA A 1 131 ? 124.474 176.252 189.205 1.00 44.66 131 ALA A CA 1
ATOM 981 C C . ALA A 1 131 ? 125.212 175.064 189.809 1.00 44.66 131 ALA A C 1
ATOM 982 O O . ALA A 1 131 ? 125.414 174.981 191.023 1.00 44.66 131 ALA A O 1
ATOM 984 N N . MET A 1 132 ? 125.616 174.138 188.942 1.00 42.84 132 MET A N 1
ATOM 985 C CA . MET A 1 132 ? 126.281 172.914 189.365 1.00 42.84 132 MET A CA 1
ATOM 986 C C . MET A 1 132 ? 127.015 172.298 188.184 1.00 42.84 132 MET A C 1
ATOM 987 O O . MET A 1 132 ? 126.614 172.466 187.031 1.00 42.84 132 MET A O 1
ATOM 992 N N . TYR A 1 133 ? 128.099 171.588 188.489 1.00 39.83 133 TYR A N 1
ATOM 993 C CA . TYR A 1 133 ? 128.776 170.748 187.514 1.00 39.83 133 TYR A CA 1
ATOM 994 C C . TYR A 1 133 ? 129.485 169.624 188.253 1.00 39.83 133 TYR A C 1
ATOM 995 O O . TYR A 1 133 ? 130.081 169.848 189.310 1.00 39.83 133 TYR A O 1
ATOM 1004 N N . VAL A 1 134 ? 129.416 168.420 187.694 1.00 36.17 134 VAL A N 1
ATOM 1005 C CA . VAL A 1 134 ? 130.043 167.237 188.271 1.00 36.17 134 VAL A CA 1
ATOM 1006 C C . VAL A 1 134 ? 131.122 166.766 187.308 1.00 36.17 134 VAL A C 1
ATOM 1007 O O . VAL A 1 134 ? 130.839 166.485 186.137 1.00 36.17 134 VAL A O 1
ATOM 1011 N N . ALA A 1 135 ? 132.354 166.673 187.798 1.00 31.46 135 ALA A N 1
ATOM 1012 C CA . ALA A 1 135 ? 133.503 166.353 186.966 1.00 31.46 135 ALA A CA 1
ATOM 1013 C C . ALA A 1 135 ? 134.208 165.109 187.487 1.00 31.46 135 ALA A C 1
ATOM 1014 O O . ALA A 1 135 ? 134.216 164.835 188.690 1.00 31.46 135 ALA A O 1
ATOM 1016 N N . ILE A 1 136 ? 134.804 164.357 186.561 1.00 29.57 136 ILE A N 1
ATOM 1017 C CA . ILE A 1 136 ? 135.544 163.157 186.925 1.00 29.57 136 ILE A CA 1
ATOM 1018 C C . ILE A 1 136 ? 136.827 163.550 187.644 1.00 29.57 136 ILE A C 1
ATOM 1019 O O . ILE A 1 136 ? 137.524 164.491 187.241 1.00 29.57 136 ILE A O 1
ATOM 1024 N N . GLN A 1 137 ? 137.142 162.832 188.723 1.00 30.50 137 GLN A N 1
ATOM 1025 C CA . GLN A 1 137 ? 138.308 163.184 189.529 1.00 30.50 137 GLN A CA 1
ATOM 1026 C C . GLN A 1 137 ? 139.603 163.017 188.746 1.00 30.50 137 GLN A C 1
ATOM 1027 O O . GLN A 1 137 ? 140.524 163.832 188.878 1.00 30.50 137 GLN A O 1
ATOM 1033 N N . ALA A 1 138 ? 139.701 161.963 187.935 1.00 27.21 138 ALA A N 1
ATOM 1034 C CA . ALA A 1 138 ? 140.930 161.716 187.189 1.00 27.21 138 ALA A CA 1
ATOM 1035 C C . ALA A 1 138 ? 141.190 162.817 186.169 1.00 27.21 138 ALA A C 1
ATOM 1036 O O . ALA A 1 138 ? 142.338 163.227 185.960 1.00 27.21 138 ALA A O 1
ATOM 1038 N N . VAL A 1 139 ? 140.134 163.301 185.513 1.00 25.89 139 VAL A N 1
ATOM 1039 C CA . VAL A 1 139 ? 140.297 164.343 184.502 1.00 25.89 139 VAL A CA 1
ATOM 1040 C C . VAL A 1 139 ? 140.802 165.633 185.135 1.00 25.89 139 VAL A C 1
ATOM 1041 O O . VAL A 1 139 ? 141.701 166.293 184.600 1.00 25.89 139 VAL A O 1
ATOM 1045 N N . LEU A 1 140 ? 140.237 166.011 186.284 1.00 27.24 140 LEU A N 1
ATOM 1046 C CA . LEU A 1 140 ? 140.673 167.233 186.951 1.00 27.24 140 LEU A CA 1
ATOM 1047 C C . LEU A 1 140 ? 142.134 167.153 187.371 1.00 27.24 140 LEU A C 1
ATOM 1048 O O . LEU A 1 140 ? 142.822 168.179 187.414 1.00 27.24 140 LEU A O 1
ATOM 1053 N N . SER A 1 141 ? 142.627 165.952 187.681 1.00 27.83 141 SER A N 1
ATOM 1054 C CA . SER A 1 141 ? 144.033 165.807 188.041 1.00 27.83 141 SER A CA 1
ATOM 1055 C C . SER A 1 141 ? 144.947 166.162 186.878 1.00 27.83 141 SER A C 1
ATOM 1056 O O . SER A 1 141 ? 146.081 166.603 187.092 1.00 27.83 141 SER A O 1
ATOM 1059 N N . LEU A 1 142 ? 144.478 165.973 185.643 1.00 26.15 142 LEU A N 1
ATOM 1060 C CA . LEU A 1 142 ? 145.286 166.342 184.486 1.00 26.15 142 LEU A CA 1
ATOM 1061 C C . LEU A 1 142 ? 145.344 167.852 184.302 1.00 26.15 142 LEU A C 1
ATOM 1062 O O . LEU A 1 142 ? 146.319 168.369 183.746 1.00 26.15 142 LEU A O 1
ATOM 1067 N N . TYR A 1 143 ? 144.314 168.571 184.751 1.00 32.29 143 TYR A N 1
ATOM 1068 C CA . TYR A 1 143 ? 144.337 170.028 184.670 1.00 32.29 143 TYR A CA 1
ATOM 1069 C C . TYR A 1 143 ? 145.406 170.615 185.582 1.00 32.29 143 TYR A C 1
ATOM 1070 O O . TYR A 1 143 ? 146.067 171.595 185.222 1.00 32.29 143 TYR A O 1
ATOM 1079 N N . ALA A 1 144 ? 145.580 170.034 186.772 1.00 29.78 144 ALA A N 1
ATOM 1080 C CA . ALA A 1 144 ? 146.572 170.545 187.712 1.00 29.78 144 ALA A CA 1
ATOM 1081 C C . ALA A 1 144 ? 147.982 170.421 187.152 1.00 29.78 144 ALA A C 1
ATOM 1082 O O . ALA A 1 144 ? 148.806 171.327 187.319 1.00 29.78 144 ALA A O 1
ATOM 1084 N N . SER A 1 145 ? 148.280 169.304 186.488 1.00 29.48 145 SER A N 1
ATOM 1085 C CA . SER A 1 145 ? 149.597 169.108 185.897 1.00 29.48 145 SER A CA 1
ATOM 1086 C C . SER A 1 145 ? 149.845 170.006 184.694 1.00 29.48 145 SER A C 1
ATOM 1087 O O . SER A 1 145 ? 150.993 170.112 184.251 1.00 29.48 145 SER A O 1
ATOM 1090 N N . GLY A 1 146 ? 148.810 170.647 184.157 1.00 32.29 146 GLY A N 1
ATOM 1091 C CA . GLY A 1 146 ? 148.967 171.490 182.991 1.00 32.29 146 GLY A CA 1
ATOM 1092 C C . GLY A 1 146 ? 149.133 170.745 181.689 1.00 32.29 146 GLY A C 1
ATOM 1093 O O . GLY A 1 146 ? 149.448 171.370 180.671 1.00 32.29 146 GLY A O 1
ATOM 1094 N N . ARG A 1 147 ? 148.932 169.431 181.688 1.00 30.75 147 ARG A N 1
ATOM 1095 C CA . ARG A 1 147 ? 149.124 168.615 180.503 1.00 30.75 147 ARG A CA 1
ATOM 1096 C C . ARG A 1 147 ? 147.803 168.437 179.761 1.00 30.75 147 ARG A C 1
ATOM 1097 O O . ARG A 1 147 ? 146.745 168.905 180.190 1.00 30.75 147 ARG A O 1
ATOM 1105 N N . THR A 1 148 ? 147.868 167.753 178.621 1.00 29.16 148 THR A N 1
ATOM 1106 C CA . THR A 1 148 ? 146.681 167.415 177.847 1.00 29.16 148 THR A CA 1
ATOM 1107 C C . THR A 1 148 ? 146.654 165.975 177.363 1.00 29.16 148 THR A C 1
ATOM 1108 O O . THR A 1 148 ? 145.606 165.531 176.880 1.00 29.16 148 THR A O 1
ATOM 1112 N N . THR A 1 149 ? 147.755 165.236 177.470 1.00 26.18 149 THR A N 1
ATOM 1113 C CA . THR A 1 149 ? 147.827 163.848 177.036 1.00 26.18 149 THR A CA 1
ATOM 1114 C C . THR A 1 149 ? 148.487 163.027 178.131 1.00 26.18 149 THR A C 1
ATOM 1115 O O . THR A 1 149 ? 149.549 163.403 178.636 1.00 26.18 149 THR A O 1
ATOM 1119 N N . GLY A 1 150 ? 147.864 161.920 178.498 1.00 23.13 150 GLY A N 1
ATOM 1120 C CA . GLY A 1 150 ? 148.442 161.030 179.482 1.00 23.13 150 GLY A CA 1
ATOM 1121 C C . GLY A 1 150 ? 147.384 160.221 180.188 1.00 23.13 150 GLY A C 1
ATOM 1122 O O . GLY A 1 150 ? 146.185 160.488 180.098 1.00 23.13 150 GLY A O 1
ATOM 1123 N N . ILE A 1 151 ? 147.847 159.203 180.904 1.00 24.87 151 ILE A N 1
ATOM 1124 C CA . ILE A 1 151 ? 146.995 158.359 181.732 1.00 24.87 151 ILE A CA 1
ATOM 1125 C C . ILE A 1 151 ? 147.166 158.790 183.180 1.00 24.87 151 ILE A C 1
ATOM 1126 O O . ILE A 1 151 ? 148.295 158.961 183.657 1.00 24.87 151 ILE A O 1
ATOM 1131 N N . VAL A 1 152 ? 146.051 158.986 183.877 1.00 18.83 152 VAL A N 1
ATOM 1132 C CA . VAL A 1 152 ? 146.047 159.544 185.223 1.00 18.83 152 VAL A CA 1
ATOM 1133 C C . VAL A 1 152 ? 145.729 158.437 186.216 1.00 18.83 152 VAL A C 1
ATOM 1134 O O . VAL A 1 152 ? 144.714 157.745 186.081 1.00 18.83 152 VAL A O 1
ATOM 1138 N N . MET A 1 153 ? 146.594 158.275 187.212 1.00 25.26 153 MET A N 1
ATOM 1139 C CA . MET A 1 153 ? 146.373 157.333 188.303 1.00 25.26 153 MET A CA 1
ATOM 1140 C C . MET A 1 153 ? 145.853 158.104 189.510 1.00 25.26 153 MET A C 1
ATOM 1141 O O . MET A 1 153 ? 146.619 158.792 190.192 1.00 25.26 153 MET A O 1
ATOM 1146 N N . ASP A 1 154 ? 144.555 157.991 189.778 1.00 23.74 154 ASP A N 1
ATOM 1147 C CA . ASP A 1 154 ? 143.927 158.670 190.906 1.00 23.74 154 ASP A CA 1
ATOM 1148 C C . ASP A 1 154 ? 143.580 157.616 191.952 1.00 23.74 154 ASP A C 1
ATOM 1149 O O . ASP A 1 154 ? 142.462 157.103 192.005 1.00 23.74 154 ASP A O 1
ATOM 1154 N N . SER A 1 155 ? 144.553 157.304 192.799 1.00 22.91 155 SER A N 1
ATOM 1155 C CA . SER A 1 155 ? 144.378 156.344 193.878 1.00 22.91 155 SER A CA 1
ATOM 1156 C C . SER A 1 155 ? 144.127 157.112 195.168 1.00 22.91 155 SER A C 1
ATOM 1157 O O . SER A 1 155 ? 144.989 157.873 195.618 1.00 22.91 155 SER A O 1
ATOM 1160 N N . GLY A 1 156 ? 142.952 156.916 195.755 1.00 22.86 156 GLY A N 1
ATOM 1161 C CA . GLY A 1 156 ? 142.587 157.652 196.947 1.00 22.86 156 GLY A CA 1
ATOM 1162 C C . GLY A 1 156 ? 142.282 156.764 198.132 1.00 22.86 156 GLY A C 1
ATOM 1163 O O . GLY A 1 156 ? 142.996 155.792 198.390 1.00 22.86 156 GLY A O 1
ATOM 1164 N N . ASP A 1 157 ? 141.221 157.095 198.866 1.00 27.12 157 ASP A N 1
ATOM 1165 C CA . ASP A 1 157 ? 140.822 156.314 200.028 1.00 27.12 157 ASP A CA 1
ATOM 1166 C C . ASP A 1 157 ? 139.807 155.234 199.698 1.00 27.12 157 ASP A C 1
ATOM 1167 O O . ASP A 1 157 ? 139.777 154.200 200.374 1.00 27.12 157 ASP A O 1
ATOM 1172 N N . GLY A 1 158 ? 138.973 155.444 198.686 1.00 25.66 158 GLY A N 1
ATOM 1173 C CA . GLY A 1 158 ? 137.951 154.469 198.372 1.00 25.66 158 GLY A CA 1
ATOM 1174 C C . GLY A 1 158 ? 138.175 153.706 197.085 1.00 25.66 158 GLY A C 1
ATOM 1175 O O . GLY A 1 158 ? 137.929 152.498 197.030 1.00 25.66 158 GLY A O 1
ATOM 1176 N N . VAL A 1 159 ? 138.654 154.386 196.044 1.00 22.70 159 VAL A N 1
ATOM 1177 C CA . VAL A 1 159 ? 138.744 153.796 194.716 1.00 22.70 159 VAL A CA 1
ATOM 1178 C C . VAL A 1 159 ? 140.069 154.177 194.069 1.00 22.70 159 VAL A C 1
ATOM 1179 O O . VAL A 1 159 ? 140.718 155.152 194.450 1.00 22.70 159 VAL A O 1
ATOM 1183 N N . THR A 1 160 ? 140.467 153.378 193.079 1.00 23.09 160 THR A N 1
ATOM 1184 C CA . THR A 1 160 ? 141.693 153.605 192.314 1.00 23.09 160 THR A CA 1
ATOM 1185 C C . THR A 1 160 ? 141.344 153.429 190.840 1.00 23.09 160 THR A C 1
ATOM 1186 O O . THR A 1 160 ? 141.187 152.301 190.367 1.00 23.09 160 THR A O 1
ATOM 1190 N N . HIS A 1 161 ? 141.230 154.540 190.121 1.00 23.16 161 HIS A N 1
ATOM 1191 C CA . HIS A 1 161 ? 140.769 154.540 188.741 1.00 23.16 161 HIS A CA 1
ATOM 1192 C C . HIS A 1 161 ? 141.802 155.195 187.839 1.00 23.16 161 HIS A C 1
ATOM 1193 O O . HIS A 1 161 ? 142.443 156.177 188.224 1.00 23.16 161 HIS A O 1
ATOM 1200 N N . THR A 1 162 ? 141.957 154.647 186.637 1.00 21.37 162 THR A N 1
ATOM 1201 C CA . THR A 1 162 ? 142.845 155.196 185.621 1.00 21.37 162 THR A CA 1
ATOM 1202 C C . THR A 1 162 ? 142.012 155.602 184.415 1.00 21.37 162 THR A C 1
ATOM 1203 O O . THR A 1 162 ? 141.285 154.775 183.855 1.00 21.37 162 THR A O 1
ATOM 1207 N N . VAL A 1 163 ? 142.119 156.861 184.016 1.00 44.27 163 VAL A N 1
ATOM 1208 C CA . VAL A 1 163 ? 141.386 157.402 182.881 1.00 44.27 163 VAL A CA 1
ATOM 1209 C C . VAL A 1 163 ? 142.392 157.941 181.873 1.00 44.27 163 VAL A C 1
ATOM 1210 O O . VAL A 1 163 ? 142.905 159.050 182.023 1.00 44.27 163 VAL A O 1
ATOM 1214 N N . PRO A 1 164 ? 142.706 157.177 180.828 1.00 26.11 164 PRO A N 1
ATOM 1215 C CA . PRO A 1 164 ? 143.646 157.670 179.814 1.00 26.11 164 PRO A CA 1
ATOM 1216 C C . PRO A 1 164 ? 143.003 158.758 178.967 1.00 26.11 164 PRO A C 1
ATOM 1217 O O . PRO A 1 164 ? 141.845 158.646 178.563 1.00 26.11 164 PRO A O 1
ATOM 1221 N N . ILE A 1 165 ? 143.764 159.817 178.706 1.00 26.00 165 ILE A N 1
ATOM 1222 C CA . ILE A 1 165 ? 143.309 160.941 177.898 1.00 26.00 165 ILE A CA 1
ATOM 1223 C C . ILE A 1 165 ? 144.380 161.250 176.865 1.00 26.00 165 ILE A C 1
ATOM 1224 O O . ILE A 1 165 ? 145.559 161.383 177.211 1.00 26.00 165 ILE A O 1
ATOM 1229 N N . TYR A 1 166 ? 143.977 161.358 175.602 1.00 27.33 166 TYR A N 1
ATOM 1230 C CA . TYR A 1 166 ? 144.886 161.687 174.509 1.00 27.33 166 TYR A CA 1
ATOM 1231 C C . TYR A 1 166 ? 144.367 162.935 173.809 1.00 27.33 166 TYR A C 1
ATOM 1232 O O . TYR A 1 166 ? 143.336 162.886 173.130 1.00 27.33 166 TYR A O 1
ATOM 1241 N N . GLU A 1 167 ? 145.083 164.049 173.976 1.00 30.46 167 GLU A N 1
ATOM 1242 C CA . GLU A 1 167 ? 144.730 165.328 173.360 1.00 30.46 167 GLU A CA 1
ATOM 1243 C C . GLU A 1 167 ? 143.324 165.781 173.742 1.00 30.46 167 GLU A C 1
ATOM 1244 O O . GLU A 1 167 ? 142.620 166.396 172.939 1.00 30.46 167 GLU A O 1
ATOM 1250 N N . GLY A 1 168 ? 142.902 165.478 174.967 1.00 32.27 168 GLY A N 1
ATOM 1251 C CA . GLY A 1 168 ? 141.631 165.920 175.487 1.00 32.27 168 GLY A CA 1
ATOM 1252 C C . GLY A 1 168 ? 140.486 164.951 175.285 1.00 32.27 168 GLY A C 1
ATOM 1253 O O . GLY A 1 168 ? 139.467 165.068 175.974 1.00 32.27 168 GLY A O 1
ATOM 1254 N N . TYR A 1 169 ? 140.623 164.000 174.365 1.00 31.64 169 TYR A N 1
ATOM 1255 C CA . TYR A 1 169 ? 139.578 163.019 174.099 1.00 31.64 169 TYR A CA 1
ATOM 1256 C C . TYR A 1 169 ? 139.817 161.798 174.977 1.00 31.64 169 TYR A C 1
ATOM 1257 O O . TYR A 1 169 ? 140.693 160.978 174.687 1.00 31.64 169 TYR A O 1
ATOM 1266 N N . ALA A 1 170 ? 139.036 161.673 176.045 1.00 26.52 170 ALA A N 1
ATOM 1267 C CA . ALA A 1 170 ? 139.157 160.551 176.964 1.00 26.52 170 ALA A CA 1
ATOM 1268 C C . ALA A 1 170 ? 138.466 159.332 176.375 1.00 26.52 170 ALA A C 1
ATOM 1269 O O . ALA A 1 170 ? 137.371 159.441 175.813 1.00 26.52 170 ALA A O 1
ATOM 1271 N N . LEU A 1 171 ? 139.107 158.172 176.504 1.00 25.01 171 LEU A N 1
ATOM 1272 C CA . LEU A 1 171 ? 138.543 156.928 176.003 1.00 25.01 171 LEU A CA 1
ATOM 1273 C C . LEU A 1 171 ? 137.759 156.258 177.123 1.00 25.01 171 LEU A C 1
ATOM 1274 O O . LEU A 1 171 ? 138.368 155.814 178.109 1.00 25.01 171 LEU A O 1
ATOM 1279 N N . PRO A 1 172 ? 136.430 156.158 177.026 1.00 24.63 172 PRO A N 1
ATOM 1280 C CA . PRO A 1 172 ? 135.659 155.557 178.124 1.00 24.63 172 PRO A CA 1
ATOM 1281 C C . PRO A 1 172 ? 135.769 154.046 178.198 1.00 24.63 172 PRO A C 1
ATOM 1282 O O . PRO A 1 172 ? 135.534 153.483 179.275 1.00 24.63 172 PRO A O 1
ATOM 1286 N N . HIS A 1 173 ? 136.109 153.372 177.098 1.00 25.43 173 HIS A N 1
ATOM 1287 C CA . HIS A 1 173 ? 136.233 151.921 177.129 1.00 25.43 173 HIS A CA 1
ATOM 1288 C C . HIS A 1 173 ? 137.488 151.461 177.857 1.00 25.43 173 HIS A C 1
ATOM 1289 O O . HIS A 1 173 ? 137.527 150.324 178.339 1.00 25.43 173 HIS A O 1
ATOM 1296 N N . ALA A 1 174 ? 138.508 152.311 177.946 1.00 23.58 174 ALA A N 1
ATOM 1297 C CA . ALA A 1 174 ? 139.762 151.964 178.598 1.00 23.58 174 ALA A CA 1
ATOM 1298 C C . ALA A 1 174 ? 139.825 152.414 180.050 1.00 23.58 174 ALA A C 1
ATOM 1299 O O . ALA A 1 174 ? 140.859 152.224 180.697 1.00 23.58 174 ALA A O 1
ATOM 1301 N N . ILE A 1 175 ? 138.756 153.002 180.578 1.00 22.93 175 ILE A N 1
ATOM 1302 C CA . ILE A 1 175 ? 138.734 153.451 181.966 1.00 22.93 175 ILE A CA 1
ATOM 1303 C C . ILE A 1 175 ? 138.601 152.220 182.854 1.00 22.93 175 ILE A C 1
ATOM 1304 O O . ILE A 1 175 ? 137.573 151.539 182.839 1.00 22.93 175 ILE A O 1
ATOM 1309 N N . LEU A 1 176 ? 139.642 151.930 183.627 1.00 27.64 176 LEU A N 1
ATOM 1310 C CA . LEU A 1 176 ? 139.653 150.801 184.544 1.00 27.64 176 LEU A CA 1
ATOM 1311 C C . LEU A 1 176 ? 139.482 151.312 185.964 1.00 27.64 176 LEU A C 1
ATOM 1312 O O . LEU A 1 176 ? 140.223 152.197 186.403 1.00 27.64 176 LEU A O 1
ATOM 1317 N N . ARG A 1 177 ? 138.507 150.758 186.675 1.00 22.11 177 ARG A N 1
ATOM 1318 C CA . ARG A 1 177 ? 138.219 151.133 188.050 1.00 22.11 177 ARG A CA 1
ATOM 1319 C C . ARG A 1 177 ? 138.533 149.955 188.960 1.00 22.11 177 ARG A C 1
ATOM 1320 O O . ARG A 1 177 ? 138.102 148.829 188.694 1.00 22.11 177 ARG A O 1
ATOM 1328 N N . LEU A 1 178 ? 139.284 150.217 190.026 1.00 25.12 178 LEU A N 1
ATOM 1329 C CA . LEU A 1 178 ? 139.730 149.181 190.945 1.00 25.12 178 LEU A CA 1
ATOM 1330 C C . LEU A 1 178 ? 139.237 149.513 192.344 1.00 25.12 178 LEU A C 1
ATOM 1331 O O . LEU A 1 178 ? 139.369 150.654 192.796 1.00 25.12 178 LEU A O 1
ATOM 1336 N N . ASP A 1 179 ? 138.671 148.522 193.024 1.00 26.74 179 ASP A N 1
ATOM 1337 C CA . ASP A 1 179 ? 138.167 148.706 194.385 1.00 26.74 179 ASP A CA 1
ATOM 1338 C C . ASP A 1 179 ? 139.237 148.383 195.423 1.00 26.74 179 ASP A C 1
ATOM 1339 O O . ASP A 1 179 ? 139.045 147.560 196.315 1.00 26.74 179 ASP A O 1
ATOM 1344 N N . LEU A 1 180 ? 140.387 149.042 195.301 1.00 25.93 180 LEU A N 1
ATOM 1345 C CA . LEU A 1 180 ? 141.516 148.833 196.203 1.00 25.93 180 LEU A CA 1
ATOM 1346 C C . LEU A 1 180 ? 142.193 150.179 196.414 1.00 25.93 180 LEU A C 1
ATOM 1347 O O . LEU A 1 180 ? 142.729 150.760 195.465 1.00 25.93 180 LEU A O 1
ATOM 1352 N N . ALA A 1 181 ? 142.172 150.673 197.645 1.00 24.33 181 ALA A N 1
ATOM 1353 C CA . ALA A 1 181 ? 142.635 152.026 197.919 1.00 24.33 181 ALA A CA 1
ATOM 1354 C C . ALA A 1 181 ? 143.215 152.066 199.328 1.00 24.33 181 ALA A C 1
ATOM 1355 O O . ALA A 1 181 ? 143.549 151.027 199.905 1.00 24.33 181 ALA A O 1
ATOM 1357 N N . GLY A 1 182 ? 143.342 153.275 199.879 1.00 25.81 182 GLY A N 1
ATOM 1358 C CA . GLY A 1 182 ? 143.979 153.430 201.177 1.00 25.81 182 GLY A CA 1
ATOM 1359 C C . GLY A 1 182 ? 143.230 152.738 202.300 1.00 25.81 182 GLY A C 1
ATOM 1360 O O . GLY A 1 182 ? 143.842 152.227 203.240 1.00 25.81 182 GLY A O 1
ATOM 1361 N N . ARG A 1 183 ? 141.898 152.724 202.228 1.00 27.40 183 ARG A N 1
ATOM 1362 C CA . ARG A 1 183 ? 141.118 152.073 203.276 1.00 27.40 183 ARG A CA 1
ATOM 1363 C C . ARG A 1 183 ? 141.369 150.571 203.300 1.00 27.40 183 ARG A C 1
ATOM 1364 O O . ARG A 1 183 ? 141.431 149.963 204.375 1.00 27.40 183 ARG A O 1
ATOM 1372 N N . ASP A 1 184 ? 141.504 149.952 202.126 1.00 28.01 184 ASP A N 1
ATOM 1373 C CA . ASP A 1 184 ? 141.828 148.530 202.076 1.00 28.01 184 ASP A CA 1
ATOM 1374 C C . ASP A 1 184 ? 143.199 148.258 202.680 1.00 28.01 184 ASP A C 1
ATOM 1375 O O . ASP A 1 184 ? 143.385 147.269 203.398 1.00 28.01 184 ASP A O 1
ATOM 1380 N N . LEU A 1 185 ? 144.175 149.121 202.393 1.00 23.29 185 LEU A N 1
ATOM 1381 C CA . LEU A 1 185 ? 145.501 148.965 202.982 1.00 23.29 185 LEU A CA 1
ATOM 1382 C C . LEU A 1 185 ? 145.462 149.162 204.491 1.00 23.29 185 LEU A C 1
ATOM 1383 O O . LEU A 1 185 ? 146.163 148.462 205.231 1.00 23.29 185 LEU A O 1
ATOM 1388 N N . THR A 1 186 ? 144.660 150.118 204.967 1.00 27.01 186 THR A N 1
ATOM 1389 C CA . THR A 1 186 ? 144.534 150.328 206.405 1.00 27.01 186 THR A CA 1
ATOM 1390 C C . THR A 1 186 ? 143.948 149.101 207.090 1.00 27.01 186 THR A C 1
ATOM 1391 O O . THR A 1 186 ? 144.411 148.699 208.164 1.00 27.01 186 THR A O 1
ATOM 1395 N N . ASP A 1 187 ? 142.929 148.490 206.483 1.00 28.76 187 ASP A N 1
ATOM 1396 C CA . ASP A 1 187 ? 142.382 147.252 207.026 1.00 28.76 187 ASP A CA 1
ATOM 1397 C C . ASP A 1 187 ? 143.408 146.127 206.998 1.00 28.76 187 ASP A C 1
ATOM 1398 O O . ASP A 1 187 ? 143.501 145.353 207.956 1.00 28.76 187 ASP A O 1
ATOM 1403 N N . TYR A 1 188 ? 144.177 146.018 205.913 1.00 24.99 188 TYR A N 1
ATOM 1404 C CA . TYR A 1 188 ? 145.210 144.990 205.837 1.00 24.99 188 TYR A CA 1
ATOM 1405 C C . TYR A 1 188 ? 146.295 145.216 206.880 1.00 24.99 188 TYR A C 1
ATOM 1406 O O . TYR A 1 188 ? 146.760 144.264 207.515 1.00 24.99 188 TYR A O 1
ATOM 1415 N N . LEU A 1 189 ? 146.719 146.469 207.063 1.00 25.84 189 LEU A N 1
ATOM 1416 C CA . LEU A 1 189 ? 147.738 146.764 208.065 1.00 25.84 189 LEU A CA 1
ATOM 1417 C C . LEU A 1 189 ? 147.233 146.447 209.466 1.00 25.84 189 LEU A C 1
ATOM 1418 O O . LEU A 1 189 ? 147.996 145.975 210.317 1.00 25.84 189 LEU A O 1
ATOM 1423 N N . MET A 1 190 ? 145.950 146.702 209.724 1.00 29.93 190 MET A N 1
ATOM 1424 C CA . MET A 1 190 ? 145.360 146.316 211.001 1.00 29.93 190 MET A CA 1
ATOM 1425 C C . MET A 1 190 ? 145.366 144.805 211.181 1.00 29.93 190 MET A C 1
ATOM 1426 O O . MET A 1 190 ? 145.471 144.314 212.310 1.00 29.93 190 MET A O 1
ATOM 1431 N N . LYS A 1 191 ? 145.244 144.056 210.084 1.00 27.80 191 LYS A N 1
ATOM 1432 C CA . LYS A 1 191 ? 145.213 142.600 210.159 1.00 27.80 191 LYS A CA 1
ATOM 1433 C C . LYS A 1 191 ? 146.592 142.014 210.437 1.00 27.80 191 LYS A C 1
ATOM 1434 O O . LYS A 1 191 ? 146.722 141.091 211.249 1.00 27.80 191 LYS A O 1
ATOM 1440 N N . ILE A 1 192 ? 147.634 142.533 209.779 1.00 29.44 192 ILE A N 1
ATOM 1441 C CA . ILE A 1 192 ? 148.976 141.978 209.938 1.00 29.44 192 ILE A CA 1
ATOM 1442 C C . ILE A 1 192 ? 149.728 142.567 211.120 1.00 29.44 192 ILE A C 1
ATOM 1443 O O . ILE A 1 192 ? 150.831 142.096 211.433 1.00 29.44 192 ILE A O 1
ATOM 1448 N N . LEU A 1 193 ? 149.179 143.582 211.784 1.00 29.83 193 LEU A N 1
ATOM 1449 C CA . LEU A 1 193 ? 149.812 144.104 212.986 1.00 29.83 193 LEU A CA 1
ATOM 1450 C C . LEU A 1 193 ? 149.534 143.249 214.214 1.00 29.83 193 LEU A C 1
ATOM 1451 O O . LEU A 1 193 ? 150.147 143.481 215.260 1.00 29.83 193 LEU A O 1
ATOM 1456 N N . THR A 1 194 ? 148.626 142.277 214.115 1.00 31.22 194 THR A N 1
ATOM 1457 C CA . THR A 1 194 ? 148.418 141.329 215.201 1.00 31.22 194 THR A CA 1
ATOM 1458 C C . THR A 1 194 ? 149.521 140.286 215.281 1.00 31.22 194 THR A C 1
ATOM 1459 O O . THR A 1 194 ? 149.617 139.588 216.295 1.00 31.22 194 THR A O 1
ATOM 1463 N N . GLU A 1 195 ? 150.347 140.159 214.240 1.00 34.31 195 GLU A N 1
ATOM 1464 C CA . GLU A 1 195 ? 151.462 139.222 214.292 1.00 34.31 195 GLU A CA 1
ATOM 1465 C C . GLU A 1 195 ? 152.494 139.640 215.330 1.00 34.31 195 GLU A C 1
ATOM 1466 O O . GLU A 1 195 ? 153.180 138.784 215.900 1.00 34.31 195 GLU A O 1
ATOM 1472 N N . ARG A 1 196 ? 152.621 140.938 215.586 1.00 35.34 196 ARG A N 1
ATOM 1473 C CA . ARG A 1 196 ? 153.561 141.446 216.574 1.00 35.34 196 ARG A CA 1
ATOM 1474 C C . ARG A 1 196 ? 152.937 141.624 217.951 1.00 35.34 196 ARG A C 1
ATOM 1475 O O . ARG A 1 196 ? 153.641 142.017 218.887 1.00 35.34 196 ARG A O 1
ATOM 1483 N N . GLY A 1 197 ? 151.645 141.341 218.101 1.00 33.77 197 GLY A N 1
ATOM 1484 C CA . GLY A 1 197 ? 150.968 141.452 219.374 1.00 33.77 197 GLY A CA 1
ATOM 1485 C C . GLY A 1 197 ? 150.087 142.673 219.531 1.00 33.77 197 GLY A C 1
ATOM 1486 O O . GLY A 1 197 ? 149.285 142.716 220.472 1.00 33.77 197 GLY A O 1
ATOM 1487 N N . TYR A 1 198 ? 150.205 143.660 218.647 1.00 34.15 198 TYR A N 1
ATOM 1488 C CA . TYR A 1 198 ? 149.381 144.859 218.729 1.00 34.15 198 TYR A CA 1
ATOM 1489 C C . TYR A 1 198 ? 148.013 144.574 218.121 1.00 34.15 198 TYR A C 1
ATOM 1490 O O . TYR A 1 198 ? 147.920 144.125 216.973 1.00 34.15 198 TYR A O 1
ATOM 1499 N N . SER A 1 199 ? 146.956 144.836 218.885 1.00 35.02 199 SER A N 1
ATOM 1500 C CA . SER A 1 199 ? 145.588 144.533 218.477 1.00 35.02 199 SER A CA 1
ATOM 1501 C C . SER A 1 199 ? 144.795 145.829 218.375 1.00 35.02 199 SER A C 1
ATOM 1502 O O . SER A 1 199 ? 144.539 146.488 219.388 1.00 35.02 199 SER A O 1
ATOM 1505 N N . PHE A 1 200 ? 144.404 146.186 217.155 1.00 34.78 200 PHE A N 1
ATOM 1506 C CA . PHE A 1 200 ? 143.529 147.322 216.896 1.00 34.78 200 PHE A CA 1
ATOM 1507 C C . PHE A 1 200 ? 142.191 146.781 216.409 1.00 34.78 200 PHE A C 1
ATOM 1508 O O . PHE A 1 200 ? 142.129 146.133 215.359 1.00 34.78 200 PHE A O 1
ATOM 1516 N N . THR A 1 201 ? 141.127 147.039 217.168 1.00 37.92 201 THR A N 1
ATOM 1517 C CA . THR A 1 201 ? 139.831 146.424 216.907 1.00 37.92 201 THR A CA 1
ATOM 1518 C C . THR A 1 201 ? 138.772 147.429 216.472 1.00 37.92 201 THR A C 1
ATOM 1519 O O . THR A 1 201 ? 138.192 147.285 215.392 1.00 37.92 201 THR A O 1
ATOM 1523 N N . THR A 1 202 ? 138.504 148.451 217.279 1.00 39.43 202 THR A N 1
ATOM 1524 C CA . THR A 1 202 ? 137.374 149.326 217.009 1.00 39.43 202 THR A CA 1
ATOM 1525 C C . THR A 1 202 ? 137.704 150.328 215.907 1.00 39.43 202 THR A C 1
ATOM 1526 O O . THR A 1 202 ? 138.865 150.558 215.560 1.00 39.43 202 THR A O 1
ATOM 1530 N N . THR A 1 203 ? 136.647 150.926 215.350 1.00 38.48 203 THR A N 1
ATOM 1531 C CA . THR A 1 203 ? 136.817 151.871 214.251 1.00 38.48 203 THR A CA 1
ATOM 1532 C C . THR A 1 203 ? 137.453 153.175 214.716 1.00 38.48 203 THR A C 1
ATOM 1533 O O . THR A 1 203 ? 138.161 153.826 213.940 1.00 38.48 203 THR A O 1
ATOM 1537 N N . ALA A 1 204 ? 137.206 153.579 215.963 1.00 37.97 204 ALA A N 1
ATOM 1538 C CA . ALA A 1 204 ? 137.865 154.767 216.494 1.00 37.97 204 ALA A CA 1
ATOM 1539 C C . ALA A 1 204 ? 139.371 154.560 216.593 1.00 37.97 204 ALA A C 1
ATOM 1540 O O . ALA A 1 204 ? 140.152 155.469 216.291 1.00 37.97 204 ALA A O 1
ATOM 1542 N N . GLU A 1 205 ? 139.793 153.370 217.016 1.00 38.68 205 GLU A N 1
ATOM 1543 C CA . GLU A 1 205 ? 141.204 153.022 217.108 1.00 38.68 205 GLU A CA 1
ATOM 1544 C C . GLU A 1 205 ? 141.826 152.743 215.746 1.00 38.68 205 GLU A C 1
ATOM 1545 O O . GLU A 1 205 ? 143.055 152.685 215.642 1.00 38.68 205 GLU A O 1
ATOM 1551 N N . ARG A 1 206 ? 141.008 152.579 214.704 1.00 37.35 206 ARG A N 1
ATOM 1552 C CA . ARG A 1 206 ? 141.540 152.394 213.359 1.00 37.35 206 ARG A CA 1
ATOM 1553 C C . ARG A 1 206 ? 142.264 153.640 212.867 1.00 37.35 206 ARG A C 1
ATOM 1554 O O . ARG A 1 206 ? 143.232 153.535 212.106 1.00 37.35 206 ARG A O 1
ATOM 1562 N N . GLU A 1 207 ? 141.823 154.824 213.301 1.00 36.93 207 GLU A N 1
ATOM 1563 C CA . GLU A 1 207 ? 142.466 156.060 212.864 1.00 36.93 207 GLU A CA 1
ATOM 1564 C C . GLU A 1 207 ? 143.920 156.128 213.310 1.00 36.93 207 GLU A C 1
ATOM 1565 O O . GLU A 1 207 ? 144.727 156.831 212.691 1.00 36.93 207 GLU A O 1
ATOM 1571 N N . ILE A 1 208 ? 144.273 155.416 214.382 1.00 34.63 208 ILE A N 1
ATOM 1572 C CA . ILE A 1 208 ? 145.672 155.332 214.791 1.00 34.63 208 ILE A CA 1
ATOM 1573 C C . ILE A 1 208 ? 146.488 154.599 213.736 1.00 34.63 208 ILE A C 1
ATOM 1574 O O . ILE A 1 208 ? 147.617 154.992 213.416 1.00 34.63 208 ILE A O 1
ATOM 1579 N N . VAL A 1 209 ? 145.929 153.524 213.175 1.00 31.29 209 VAL A N 1
ATOM 1580 C CA . VAL A 1 209 ? 146.632 152.761 212.148 1.00 31.29 209 VAL A CA 1
ATOM 1581 C C . VAL A 1 209 ? 146.872 153.620 210.913 1.00 31.29 209 VAL A C 1
ATOM 1582 O O . VAL A 1 209 ? 147.934 153.546 210.283 1.00 31.29 209 VAL A O 1
ATOM 1586 N N . ARG A 1 210 ? 145.895 154.456 210.553 1.00 33.53 210 ARG A N 1
ATOM 1587 C CA . ARG A 1 210 ? 146.060 155.329 209.395 1.00 33.53 210 ARG A CA 1
ATOM 1588 C C . ARG A 1 210 ? 147.224 156.292 209.590 1.00 33.53 210 ARG A C 1
ATOM 1589 O O . ARG A 1 210 ? 147.964 156.581 208.643 1.00 33.53 210 ARG A O 1
ATOM 1597 N N . ASP A 1 211 ? 147.397 156.807 210.809 1.00 35.87 211 ASP A N 1
ATOM 1598 C CA . ASP A 1 211 ? 148.541 157.668 211.090 1.00 35.87 211 ASP A CA 1
ATOM 1599 C C . ASP A 1 211 ? 149.853 156.905 210.957 1.00 35.87 211 ASP A C 1
ATOM 1600 O O . ASP A 1 211 ? 150.847 157.447 210.461 1.00 35.87 211 ASP A O 1
ATOM 1605 N N . ILE A 1 212 ? 149.876 155.646 211.402 1.00 34.64 212 ILE A N 1
ATOM 1606 C CA . ILE A 1 212 ? 151.075 154.824 211.258 1.00 34.64 212 ILE A CA 1
ATOM 1607 C C . ILE A 1 212 ? 151.405 154.621 209.786 1.00 34.64 212 ILE A C 1
ATOM 1608 O O . ILE A 1 212 ? 152.568 154.710 209.375 1.00 34.64 212 ILE A O 1
ATOM 1613 N N . LYS A 1 213 ? 150.386 154.349 208.970 1.00 29.84 213 LYS A N 1
ATOM 1614 C CA . LYS A 1 213 ? 150.610 154.131 207.546 1.00 29.84 213 LYS A CA 1
ATOM 1615 C C . LYS A 1 213 ? 151.141 155.381 206.859 1.00 29.84 213 LYS A C 1
ATOM 1616 O O . LYS A 1 213 ? 151.863 155.281 205.861 1.00 29.84 213 LYS A O 1
ATOM 1622 N N . GLU A 1 214 ? 150.800 156.563 207.371 1.00 34.74 214 GLU A N 1
ATOM 1623 C CA . GLU A 1 214 ? 151.209 157.811 206.740 1.00 34.74 214 GLU A CA 1
ATOM 1624 C C . GLU A 1 214 ? 152.631 158.230 207.086 1.00 34.74 214 GLU A C 1
ATOM 1625 O O . GLU A 1 214 ? 153.181 159.101 206.403 1.00 34.74 214 GLU A O 1
ATOM 1631 N N . LYS A 1 215 ? 153.241 157.644 208.112 1.00 36.07 215 LYS A N 1
ATOM 1632 C CA . LYS A 1 215 ? 154.555 158.074 208.568 1.00 36.07 215 LYS A CA 1
ATOM 1633 C C . LYS A 1 215 ? 155.648 157.032 208.403 1.00 36.07 215 LYS A C 1
ATOM 1634 O O . LYS A 1 215 ? 156.804 157.406 208.196 1.00 36.07 215 LYS A O 1
ATOM 1640 N N . LEU A 1 216 ? 155.325 155.744 208.487 1.00 36.07 216 LEU A N 1
ATOM 1641 C CA . LEU A 1 216 ? 156.339 154.699 208.476 1.00 36.07 216 LEU A CA 1
ATOM 1642 C C . LEU A 1 216 ? 156.313 153.823 207.236 1.00 36.07 216 LEU A C 1
ATOM 1643 O O . LEU A 1 216 ? 157.366 153.337 206.822 1.00 36.07 216 LEU A O 1
ATOM 1648 N N . CYS A 1 217 ? 155.147 153.609 206.634 1.00 35.12 217 CYS A N 1
ATOM 1649 C CA . CYS A 1 217 ? 155.049 152.698 205.504 1.00 35.12 217 CYS A CA 1
ATOM 1650 C C . CYS A 1 217 ? 155.728 153.279 204.270 1.00 35.12 217 CYS A C 1
ATOM 1651 O O . CYS A 1 217 ? 155.706 154.491 204.039 1.00 35.12 217 CYS A O 1
ATOM 1654 N N . TYR A 1 218 ? 156.339 152.401 203.478 1.00 32.28 218 TYR A N 1
ATOM 1655 C CA . TYR A 1 218 ? 156.980 152.790 202.232 1.00 32.28 218 TYR A CA 1
ATOM 1656 C C . TYR A 1 218 ? 156.998 151.586 201.303 1.00 32.28 218 TYR A C 1
ATOM 1657 O O . TYR A 1 218 ? 156.806 150.446 201.730 1.00 32.28 218 TYR A O 1
ATOM 1666 N N . VAL A 1 219 ? 157.231 151.852 200.022 1.00 33.38 219 VAL A N 1
ATOM 1667 C CA . VAL A 1 219 ? 157.224 150.821 198.991 1.00 33.38 219 VAL A CA 1
ATOM 1668 C C . VAL A 1 219 ? 158.659 150.382 198.742 1.00 33.38 219 VAL A C 1
ATOM 1669 O O . VAL A 1 219 ? 159.533 151.212 198.467 1.00 33.38 219 VAL A O 1
ATOM 1673 N N . ALA A 1 220 ? 158.903 149.078 198.839 1.00 39.49 220 ALA A N 1
ATOM 1674 C CA . ALA A 1 220 ? 160.233 148.534 198.609 1.00 39.49 220 ALA A CA 1
ATOM 1675 C C . ALA A 1 220 ? 160.477 148.327 197.120 1.00 39.49 220 ALA A C 1
ATOM 1676 O O . ALA A 1 220 ? 159.582 147.908 196.381 1.00 39.49 220 ALA A O 1
ATOM 1678 N N . LEU A 1 221 ? 161.703 148.629 196.683 1.00 45.64 221 LEU A N 1
ATOM 1679 C CA . LEU A 1 221 ? 162.049 148.461 195.275 1.00 45.64 221 LEU A CA 1
ATOM 1680 C C . LEU A 1 221 ? 162.000 146.995 194.861 1.00 45.64 221 LEU A C 1
ATOM 1681 O O . LEU A 1 221 ? 161.501 146.665 193.779 1.00 45.64 221 LEU A O 1
ATOM 1686 N N . ASP A 1 222 ? 162.517 146.104 195.703 1.00 53.91 222 ASP A N 1
ATOM 1687 C CA . ASP A 1 222 ? 162.482 144.666 195.455 1.00 53.91 222 ASP A CA 1
ATOM 1688 C C . ASP A 1 222 ? 161.951 143.993 196.713 1.00 53.91 222 ASP A C 1
ATOM 1689 O O . ASP A 1 222 ? 162.634 143.969 197.742 1.00 53.91 222 ASP A O 1
ATOM 1694 N N . PHE A 1 223 ? 160.734 143.450 196.630 1.00 49.83 223 PHE A N 1
ATOM 1695 C CA . PHE A 1 223 ? 160.091 142.896 197.818 1.00 49.83 223 PHE A CA 1
ATOM 1696 C C . PHE A 1 223 ? 160.840 141.682 198.352 1.00 49.83 223 PHE A C 1
ATOM 1697 O O . PHE A 1 223 ? 161.033 141.553 199.566 1.00 49.83 223 PHE A O 1
ATOM 1705 N N . GLU A 1 224 ? 161.263 140.778 197.466 1.00 59.35 224 GLU A N 1
ATOM 1706 C CA . GLU A 1 224 ? 161.902 139.548 197.922 1.00 59.35 224 GLU A CA 1
ATOM 1707 C C . GLU A 1 224 ? 163.248 139.826 198.579 1.00 59.35 224 GLU A C 1
ATOM 1708 O O . GLU A 1 224 ? 163.572 139.233 199.615 1.00 59.35 224 GLU A O 1
ATOM 1714 N N . GLN A 1 225 ? 164.049 140.718 197.991 1.00 64.24 225 GLN A N 1
ATOM 1715 C CA . GLN A 1 225 ? 165.337 141.056 198.589 1.00 64.24 225 GLN A CA 1
ATOM 1716 C C . GLN A 1 225 ? 165.159 141.747 199.934 1.00 64.24 225 GLN A C 1
ATOM 1717 O O . GLN A 1 225 ? 165.909 141.479 200.880 1.00 64.24 225 GLN A O 1
ATOM 1723 N N . GLU A 1 226 ? 164.175 142.643 200.039 1.00 62.81 226 GLU A N 1
ATOM 1724 C CA . GLU A 1 226 ? 163.940 143.333 201.301 1.00 62.81 226 GLU A CA 1
ATOM 1725 C C . GLU A 1 226 ? 163.414 142.387 202.372 1.00 62.81 226 GLU A C 1
ATOM 1726 O O . GLU A 1 226 ? 163.695 142.583 203.559 1.00 62.81 226 GLU A O 1
ATOM 1732 N N . MET A 1 227 ? 162.645 141.369 201.979 1.00 62.41 227 MET A N 1
ATOM 1733 C CA . MET A 1 227 ? 162.133 140.412 202.955 1.00 62.41 227 MET A CA 1
ATOM 1734 C C . MET A 1 227 ? 163.266 139.650 203.627 1.00 62.41 227 MET A C 1
ATOM 1735 O O . MET A 1 227 ? 163.250 139.448 204.847 1.00 62.41 227 MET A O 1
ATOM 1740 N N . ALA A 1 228 ? 164.258 139.213 202.848 1.00 68.67 228 ALA A N 1
ATOM 1741 C CA . ALA A 1 228 ? 165.401 138.517 203.429 1.00 68.67 228 ALA A CA 1
A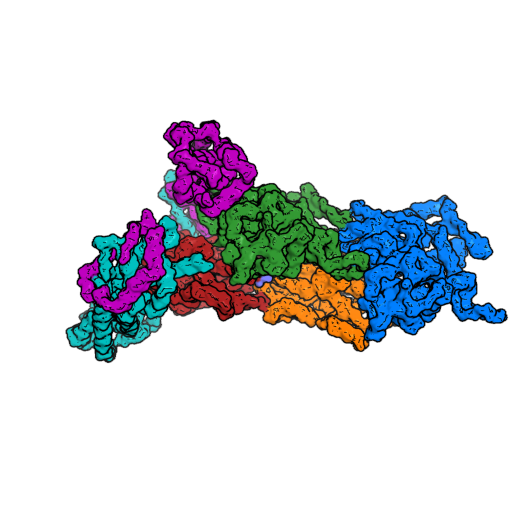TOM 1742 C C . ALA A 1 228 ? 166.233 139.448 204.301 1.00 68.67 228 ALA A C 1
ATOM 1743 O O . ALA A 1 228 ? 166.695 139.052 205.377 1.00 68.67 228 ALA A O 1
ATOM 1745 N N . THR A 1 229 ? 166.440 140.688 203.850 1.00 72.52 229 THR A N 1
ATOM 1746 C CA . THR A 1 229 ? 167.228 141.640 204.627 1.00 72.52 229 THR A CA 1
ATOM 1747 C C . THR A 1 229 ? 166.544 141.979 205.945 1.00 72.52 229 THR A C 1
ATOM 1748 O O . THR A 1 229 ? 167.195 142.031 206.996 1.00 72.52 229 THR A O 1
ATOM 1752 N N . ALA A 1 230 ? 165.228 142.200 205.913 1.00 72.33 230 ALA A N 1
ATOM 1753 C CA . ALA A 1 230 ? 164.508 142.556 207.131 1.00 72.33 230 ALA A CA 1
ATOM 1754 C C . ALA A 1 230 ? 164.488 141.409 208.132 1.00 72.33 230 ALA A C 1
ATOM 1755 O O . ALA A 1 230 ? 164.351 141.645 209.338 1.00 72.33 230 ALA A O 1
ATOM 1757 N N . ALA A 1 231 ? 164.619 140.172 207.662 1.00 78.10 231 ALA A N 1
ATOM 1758 C CA . ALA A 1 231 ? 164.625 139.006 208.533 1.00 78.10 231 ALA A CA 1
ATOM 1759 C C . ALA A 1 231 ? 166.017 138.645 209.035 1.00 78.10 231 ALA A C 1
ATOM 1760 O O . ALA A 1 231 ? 166.147 137.717 209.840 1.00 78.10 231 ALA A O 1
ATOM 1762 N N . SER A 1 232 ? 167.055 139.349 208.584 1.00 81.06 232 SER A N 1
ATOM 1763 C CA . SER A 1 232 ? 168.422 139.061 208.991 1.00 81.06 232 SER A CA 1
ATOM 1764 C C . SER A 1 232 ? 169.056 140.166 209.824 1.00 81.06 232 SER A C 1
ATOM 1765 O O . SER A 1 232 ? 170.154 139.963 210.352 1.00 81.06 232 SER A O 1
ATOM 1768 N N . SER A 1 233 ? 168.406 141.318 209.955 1.00 82.52 233 SER A N 1
ATOM 1769 C CA . SER A 1 233 ? 168.953 142.431 210.720 1.00 82.52 233 SER A CA 1
ATOM 1770 C C . SER A 1 233 ? 167.794 143.240 211.291 1.00 82.52 233 SER A C 1
ATOM 1771 O O . SER A 1 233 ? 166.631 142.833 211.213 1.00 82.52 233 SER A O 1
ATOM 1774 N N . SER A 1 234 ? 168.116 144.397 211.870 1.00 78.80 234 SER A N 1
ATOM 1775 C CA . SER A 1 234 ? 167.121 145.277 212.472 1.00 78.80 234 SER A CA 1
ATOM 1776 C C . SER A 1 234 ? 167.322 146.721 212.030 1.00 78.80 234 SER A C 1
ATOM 1777 O O . SER A 1 234 ? 166.966 147.654 212.754 1.00 78.80 234 SER A O 1
ATOM 1780 N N . SER A 1 235 ? 167.898 146.923 210.843 1.00 74.14 235 SER A N 1
ATOM 1781 C CA . SER A 1 235 ? 168.097 148.274 210.335 1.00 74.14 235 SER A CA 1
ATOM 1782 C C . SER A 1 235 ? 166.797 148.916 209.870 1.00 74.14 235 SER A C 1
ATOM 1783 O O . SER A 1 235 ? 166.726 150.145 209.777 1.00 74.14 235 SER A O 1
ATOM 1786 N N . LEU A 1 236 ? 165.773 148.117 209.578 1.00 60.62 236 LEU A N 1
ATOM 1787 C CA . LEU A 1 236 ? 164.490 148.624 209.113 1.00 60.62 236 LEU A CA 1
ATOM 1788 C C . LEU A 1 236 ? 163.490 148.841 210.241 1.00 60.62 236 LEU A C 1
ATOM 1789 O O . LEU A 1 236 ? 162.356 149.248 209.971 1.00 60.62 236 LEU A O 1
ATOM 1794 N N . GLU A 1 237 ? 163.875 148.576 211.485 1.00 57.31 237 GLU A N 1
ATOM 1795 C CA . GLU A 1 237 ? 162.968 148.770 212.607 1.00 57.31 237 GLU A CA 1
ATOM 1796 C C . GLU A 1 237 ? 162.706 150.254 212.833 1.00 57.31 237 GLU A C 1
ATOM 1797 O O . GLU A 1 237 ? 163.621 151.080 212.774 1.00 57.31 237 GLU A O 1
ATOM 1803 N N . LYS A 1 238 ? 161.446 150.589 213.096 1.00 48.22 238 LYS A N 1
ATOM 1804 C CA . LYS A 1 238 ? 161.040 151.955 213.382 1.00 48.22 238 LYS A CA 1
ATOM 1805 C C . LYS A 1 238 ? 160.162 151.972 214.623 1.00 48.22 238 LYS A C 1
ATOM 1806 O O . LYS A 1 238 ? 159.460 151.002 214.919 1.00 48.22 238 LYS A O 1
ATOM 1812 N N . SER A 1 239 ? 160.208 153.085 215.348 1.00 48.43 239 SER A N 1
ATOM 1813 C CA . SER A 1 239 ? 159.478 153.242 216.597 1.00 48.43 239 SER A CA 1
ATOM 1814 C C . SER A 1 239 ? 158.379 154.279 216.423 1.00 48.43 239 SER A C 1
ATOM 1815 O O . SER A 1 239 ? 158.624 155.369 215.895 1.00 48.43 239 SER A O 1
ATOM 1818 N N . TYR A 1 240 ? 157.173 153.936 216.867 1.00 48.09 240 TYR A N 1
ATOM 1819 C CA . TYR A 1 240 ? 156.023 154.827 216.809 1.00 48.09 240 TYR A CA 1
ATOM 1820 C C . TYR A 1 240 ? 155.449 154.963 218.209 1.00 48.09 240 TYR A C 1
ATOM 1821 O O . TYR A 1 240 ? 155.347 153.972 218.939 1.00 48.09 240 TYR A O 1
ATOM 1830 N N . GLU A 1 241 ? 155.080 156.184 218.583 1.00 59.89 241 GLU A N 1
ATOM 1831 C CA . GLU A 1 241 ? 154.552 156.472 219.909 1.00 59.89 241 GLU A CA 1
ATOM 1832 C C . GLU A 1 241 ? 153.031 156.529 219.843 1.00 59.89 241 GLU A C 1
ATOM 1833 O O . GLU A 1 241 ? 152.467 157.310 219.068 1.00 59.89 241 GLU A O 1
ATOM 1839 N N . LEU A 1 242 ? 152.374 155.700 220.651 1.00 63.53 242 LEU A N 1
ATOM 1840 C CA . LEU A 1 242 ? 150.925 155.688 220.708 1.00 63.53 242 LEU A CA 1
ATOM 1841 C C . LEU A 1 242 ? 150.415 156.928 221.439 1.00 63.53 242 LEU A C 1
ATOM 1842 O O . LEU A 1 242 ? 151.158 157.568 222.186 1.00 63.53 242 LEU A O 1
ATOM 1847 N N . PRO A 1 243 ? 149.149 157.299 221.223 1.00 63.84 243 PRO A N 1
ATOM 1848 C CA . PRO A 1 243 ? 148.613 158.488 221.907 1.00 63.84 243 PRO A CA 1
ATOM 1849 C C . PRO A 1 243 ? 148.701 158.418 223.421 1.00 63.84 243 PRO A C 1
ATOM 1850 O O . PRO A 1 243 ? 148.927 159.451 224.064 1.00 63.84 243 PRO A O 1
ATOM 1854 N N . ASP A 1 244 ? 148.534 157.236 224.015 1.00 72.73 244 ASP A N 1
ATOM 1855 C CA . ASP A 1 244 ? 148.607 157.112 225.466 1.00 72.73 244 ASP A CA 1
ATOM 1856 C C . ASP A 1 244 ? 150.031 157.168 226.005 1.00 72.73 244 ASP A C 1
ATOM 1857 O O . ASP A 1 244 ? 150.210 157.288 227.221 1.00 72.73 244 ASP A O 1
ATOM 1862 N N . GLY A 1 245 ? 151.039 157.088 225.139 1.00 72.07 245 GLY A N 1
ATOM 1863 C CA . GLY A 1 245 ? 152.428 157.097 225.550 1.00 72.07 245 GLY A CA 1
ATOM 1864 C C . GLY A 1 245 ? 153.175 155.813 225.268 1.00 72.07 245 GLY A C 1
ATOM 1865 O O . GLY A 1 245 ? 154.409 155.805 225.361 1.00 72.07 245 GLY A O 1
ATOM 1866 N N . GLN A 1 246 ? 152.478 154.732 224.933 1.00 68.50 246 GLN A N 1
ATOM 1867 C CA . GLN A 1 246 ? 153.148 153.481 224.613 1.00 68.50 246 GLN A CA 1
ATOM 1868 C C . GLN A 1 246 ? 153.909 153.601 223.298 1.00 68.50 246 GLN A C 1
ATOM 1869 O O . GLN A 1 246 ? 153.518 154.339 222.390 1.00 68.50 246 GLN A O 1
ATOM 1875 N N . VAL A 1 247 ? 155.011 152.864 223.204 1.00 57.54 247 VAL A N 1
ATOM 1876 C CA . VAL A 1 247 ? 155.853 152.843 222.014 1.00 57.54 247 VAL A CA 1
ATOM 1877 C C . VAL A 1 247 ? 155.762 151.464 221.379 1.00 57.54 247 VAL A C 1
ATOM 1878 O O . VAL A 1 247 ? 155.800 150.442 222.074 1.00 57.54 247 VAL A O 1
ATOM 1882 N N . ILE A 1 248 ? 155.625 151.437 220.055 1.00 47.85 248 ILE A N 1
ATOM 1883 C CA . ILE A 1 248 ? 155.528 150.193 219.308 1.00 47.85 248 ILE A CA 1
ATOM 1884 C C . ILE A 1 248 ? 156.637 150.164 218.266 1.00 47.85 248 ILE A C 1
ATOM 1885 O O . ILE A 1 248 ? 157.156 151.199 217.840 1.00 47.85 248 ILE A O 1
ATOM 1890 N N . THR A 1 249 ? 157.009 148.950 217.867 1.00 44.84 249 THR A N 1
ATOM 1891 C CA . THR A 1 249 ? 158.050 148.734 216.870 1.00 44.84 249 THR A CA 1
ATOM 1892 C C . THR A 1 249 ? 157.491 147.846 215.771 1.00 44.84 249 THR A C 1
ATOM 1893 O O . THR A 1 249 ? 156.995 146.750 216.051 1.00 44.84 249 THR A O 1
ATOM 1897 N N . ILE A 1 250 ? 157.573 148.313 214.529 1.00 42.24 250 ILE A N 1
ATOM 1898 C CA . ILE A 1 250 ? 157.087 147.572 213.373 1.00 42.24 250 ILE A CA 1
ATOM 1899 C C . ILE A 1 250 ? 158.248 147.369 212.409 1.00 42.24 250 ILE A C 1
ATOM 1900 O O . ILE A 1 250 ? 159.001 148.308 212.125 1.00 42.24 250 ILE A O 1
ATOM 1905 N N . GLY A 1 251 ? 158.405 146.139 211.928 1.00 40.73 251 GLY A N 1
ATOM 1906 C CA . GLY A 1 251 ? 159.533 145.789 211.088 1.00 40.73 251 GLY A CA 1
ATOM 1907 C C . GLY A 1 251 ? 159.180 145.602 209.628 1.00 40.73 251 GLY A C 1
ATOM 1908 O O . GLY A 1 251 ? 159.036 146.578 208.887 1.00 40.73 251 GLY A O 1
ATOM 1909 N N . ASN A 1 252 ? 159.038 144.345 209.202 1.00 41.32 252 ASN A N 1
ATOM 1910 C CA . ASN A 1 252 ? 158.762 144.049 207.803 1.00 41.32 252 ASN A CA 1
ATOM 1911 C C . ASN A 1 252 ? 157.382 144.513 207.357 1.00 41.32 252 ASN A C 1
ATOM 1912 O O . ASN A 1 252 ? 157.110 144.511 206.152 1.00 41.32 252 ASN A O 1
ATOM 1917 N N . GLU A 1 253 ? 156.509 144.905 208.287 1.00 38.47 253 GLU A N 1
ATOM 1918 C CA . GLU A 1 253 ? 155.205 145.439 207.914 1.00 38.47 253 GLU A CA 1
ATOM 1919 C C . GLU A 1 253 ? 155.295 146.799 207.236 1.00 38.47 253 GLU A C 1
ATOM 1920 O O . GLU A 1 253 ? 154.297 147.250 206.664 1.00 38.47 253 GLU A O 1
ATOM 1926 N N . ARG A 1 254 ? 156.453 147.461 207.290 1.00 36.17 254 ARG A N 1
ATOM 1927 C CA . ARG A 1 254 ? 156.593 148.765 206.649 1.00 36.17 254 ARG A CA 1
ATOM 1928 C C . ARG A 1 254 ? 156.423 148.663 205.140 1.00 36.17 254 ARG A C 1
ATOM 1929 O O . ARG A 1 254 ? 155.759 149.505 204.525 1.00 36.17 254 ARG A O 1
ATOM 1937 N N . PHE A 1 255 ? 157.020 147.647 204.523 1.00 37.79 255 PHE A N 1
ATOM 1938 C CA . PHE A 1 255 ? 156.924 147.449 203.085 1.00 37.79 255 PHE A CA 1
ATOM 1939 C C . PHE A 1 255 ? 155.917 146.378 202.696 1.00 37.79 255 PHE A C 1
ATOM 1940 O O . PHE A 1 255 ? 155.760 146.101 201.503 1.00 37.79 255 PHE A O 1
ATOM 1948 N N . ARG A 1 256 ? 155.235 145.768 203.664 1.00 35.08 256 ARG A N 1
ATOM 1949 C CA . ARG A 1 256 ? 154.264 144.725 203.361 1.00 35.08 256 ARG A CA 1
ATOM 1950 C C . ARG A 1 256 ? 152.876 145.287 203.082 1.00 35.08 256 ARG A C 1
ATOM 1951 O O . ARG A 1 256 ? 152.208 144.840 202.144 1.00 35.08 256 ARG A O 1
ATOM 1959 N N . CYS A 1 257 ? 152.424 146.251 203.883 1.00 31.83 257 CYS A N 1
ATOM 1960 C CA . CYS A 1 257 ? 151.124 146.869 203.629 1.00 31.83 257 CYS A CA 1
ATOM 1961 C C . CYS A 1 257 ? 151.073 147.603 202.294 1.00 31.83 257 CYS A C 1
ATOM 1962 O O . CYS A 1 257 ? 150.110 147.387 201.537 1.00 31.83 257 CYS A O 1
ATOM 1965 N N . PRO A 1 258 ? 152.033 148.466 201.935 1.00 30.25 258 PRO A N 1
ATOM 1966 C CA . PRO A 1 258 ? 151.998 149.064 200.590 1.00 30.25 258 PRO A CA 1
ATOM 1967 C C . PRO A 1 258 ? 152.190 148.060 199.469 1.00 30.25 258 PRO A C 1
ATOM 1968 O O . PRO A 1 258 ? 151.835 148.366 198.325 1.00 30.25 258 PRO A O 1
ATOM 1972 N N . GLU A 1 259 ? 152.748 146.881 199.751 1.00 31.01 259 GLU A N 1
ATOM 1973 C CA . GLU A 1 259 ? 152.917 145.867 198.716 1.00 31.01 259 GLU A CA 1
ATOM 1974 C C . GLU A 1 259 ? 151.588 145.317 198.220 1.00 31.01 259 GLU A C 1
ATOM 1975 O O . GLU A 1 259 ? 151.527 144.798 197.100 1.00 31.01 259 GLU A O 1
ATOM 1981 N N . ALA A 1 260 ? 150.524 145.422 199.020 1.00 26.37 260 ALA A N 1
ATOM 1982 C CA . ALA A 1 260 ? 149.219 144.935 198.591 1.00 26.37 260 ALA A CA 1
ATOM 1983 C C . ALA A 1 260 ? 148.699 145.677 197.369 1.00 26.37 260 ALA A C 1
ATOM 1984 O O . ALA A 1 260 ? 147.855 145.138 196.645 1.00 26.37 260 ALA A O 1
ATOM 1986 N N . LEU A 1 261 ? 149.176 146.900 197.127 1.00 27.51 261 LEU A N 1
ATOM 1987 C CA . LEU A 1 261 ? 148.784 147.624 195.922 1.00 27.51 261 LEU A CA 1
ATOM 1988 C C . LEU A 1 261 ? 149.246 146.895 194.669 1.00 27.51 261 LEU A C 1
ATOM 1989 O O . LEU A 1 261 ? 148.514 146.825 193.675 1.00 27.51 261 LEU A O 1
ATOM 1994 N N . PHE A 1 262 ? 150.461 146.352 194.694 1.00 27.65 262 PHE A N 1
ATOM 1995 C CA . PHE A 1 262 ? 151.015 145.659 193.541 1.00 27.65 262 PHE A CA 1
ATOM 1996 C C . PHE A 1 262 ? 150.714 144.167 193.540 1.00 27.65 262 PHE A C 1
ATOM 1997 O O . PHE A 1 262 ? 150.746 143.545 192.473 1.00 27.65 262 PHE A O 1
ATOM 2005 N N . GLN A 1 263 ? 150.425 143.583 194.701 1.00 30.51 263 GLN A N 1
ATOM 2006 C CA . GLN A 1 263 ? 150.055 142.173 194.817 1.00 30.51 263 GLN A CA 1
ATOM 2007 C C . GLN A 1 263 ? 148.769 142.079 195.626 1.00 30.51 263 GLN A C 1
ATOM 2008 O O . GLN A 1 263 ? 148.801 141.825 196.837 1.00 30.51 263 GLN A O 1
ATOM 2014 N N . PRO A 1 264 ? 147.613 142.280 194.987 1.00 29.44 264 PRO A N 1
ATOM 2015 C CA . PRO A 1 264 ? 146.341 142.215 195.724 1.00 29.44 264 PRO A CA 1
ATOM 2016 C C . PRO A 1 264 ? 146.003 140.828 196.241 1.00 29.44 264 PRO A C 1
ATOM 2017 O O . PRO A 1 264 ? 145.052 140.699 197.023 1.00 29.44 264 PRO A O 1
ATOM 2021 N N . SER A 1 265 ? 146.742 139.793 195.835 1.00 30.59 265 SER A N 1
ATOM 2022 C CA . SER A 1 265 ? 146.451 138.441 196.294 1.00 30.59 265 SER A CA 1
ATOM 2023 C C . SER A 1 265 ? 146.630 138.288 197.798 1.00 30.59 265 SER A C 1
ATOM 2024 O O . SER A 1 265 ? 146.117 137.323 198.374 1.00 30.59 265 SER A O 1
ATOM 2027 N N . PHE A 1 266 ? 147.350 139.208 198.444 1.00 30.28 266 PHE A N 1
ATOM 2028 C CA . PHE A 1 266 ? 147.467 139.165 199.898 1.00 30.28 266 PHE A CA 1
ATOM 2029 C C . PHE A 1 266 ? 146.110 139.363 200.559 1.00 30.28 266 PHE A C 1
ATOM 2030 O O . PHE A 1 266 ? 145.793 138.705 201.556 1.00 30.28 266 PHE A O 1
ATOM 2038 N N . LEU A 1 267 ? 145.296 140.264 200.014 1.00 30.93 267 LEU A N 1
ATOM 2039 C CA . LEU A 1 267 ? 143.955 140.515 200.521 1.00 30.93 267 LEU A CA 1
ATOM 2040 C C . LEU A 1 267 ? 142.922 139.536 199.981 1.00 30.93 267 LEU A C 1
ATOM 2041 O O . LEU A 1 267 ? 141.744 139.645 200.338 1.00 30.93 267 LEU A O 1
ATOM 2046 N N . GLY A 1 268 ? 143.325 138.597 199.129 1.00 32.41 268 GLY A N 1
ATOM 2047 C CA . GLY A 1 268 ? 142.410 137.626 198.572 1.00 32.41 268 GLY A CA 1
ATOM 2048 C C . GLY A 1 268 ? 141.621 138.101 197.375 1.00 32.41 268 GLY A C 1
ATOM 2049 O O . GLY A 1 268 ? 140.809 137.331 196.846 1.00 32.41 268 GLY A O 1
ATOM 2050 N N . MET A 1 269 ? 141.827 139.336 196.929 1.00 34.95 269 MET A N 1
ATOM 2051 C CA . MET A 1 269 ? 141.117 139.852 195.769 1.00 34.95 269 MET A CA 1
ATOM 2052 C C . MET A 1 269 ? 141.743 139.326 194.485 1.00 34.95 269 MET A C 1
ATOM 2053 O O . MET A 1 269 ? 142.968 139.251 194.359 1.00 34.95 269 MET A O 1
ATOM 2058 N N . GLU A 1 270 ? 140.891 138.960 193.529 1.00 35.49 270 GLU A N 1
ATOM 2059 C CA . GLU A 1 270 ? 141.364 138.454 192.248 1.00 35.49 270 GLU A CA 1
ATOM 2060 C C . GLU A 1 270 ? 141.806 139.561 191.302 1.00 35.49 270 GLU A C 1
ATOM 2061 O O . GLU A 1 270 ? 142.352 139.261 190.235 1.00 35.49 270 GLU A O 1
ATOM 2067 N N . SER A 1 271 ? 141.587 140.821 191.664 1.00 34.35 271 SER A N 1
ATOM 2068 C CA . SER A 1 271 ? 141.977 141.930 190.808 1.00 34.35 271 SER A CA 1
ATOM 2069 C C . SER A 1 271 ? 143.495 142.025 190.705 1.00 34.35 271 SER A C 1
ATOM 2070 O O . SER A 1 271 ? 144.231 141.592 191.594 1.00 34.35 271 SER A O 1
ATOM 2073 N N . ALA A 1 272 ? 143.959 142.591 189.595 1.00 30.62 272 ALA A N 1
ATOM 2074 C CA . ALA A 1 272 ? 145.381 142.786 189.381 1.00 30.62 272 ALA A CA 1
ATOM 2075 C C . ALA A 1 272 ? 145.878 144.005 190.157 1.00 30.62 272 ALA A C 1
ATOM 2076 O O . ALA A 1 272 ? 145.100 144.821 190.657 1.00 30.62 272 ALA A O 1
ATOM 2078 N N . GLY A 1 273 ? 147.198 144.120 190.257 1.00 28.21 273 GLY A N 1
ATOM 2079 C CA . GLY A 1 273 ? 147.796 145.249 190.936 1.00 28.21 273 GLY A CA 1
ATOM 2080 C C . GLY A 1 273 ? 147.684 146.526 190.126 1.00 28.21 273 GLY A C 1
ATOM 2081 O O . GLY A 1 273 ? 147.277 146.537 188.964 1.00 28.21 273 GLY A O 1
ATOM 2082 N N . ILE A 1 274 ? 148.054 147.637 190.767 1.00 28.06 274 ILE A N 1
ATOM 2083 C CA . ILE A 1 274 ? 147.952 148.929 190.097 1.00 28.06 274 ILE A CA 1
ATOM 2084 C C . ILE A 1 274 ? 148.934 149.021 188.936 1.00 28.06 274 ILE A C 1
ATOM 2085 O O . ILE A 1 274 ? 148.666 149.708 187.943 1.00 28.06 274 ILE A O 1
ATOM 2090 N N . HIS A 1 275 ? 150.081 148.344 189.030 1.00 29.12 275 HIS A N 1
ATOM 2091 C CA . HIS A 1 275 ? 151.019 148.344 187.913 1.00 29.12 275 HIS A CA 1
ATOM 2092 C C . HIS A 1 275 ? 150.457 147.572 186.726 1.00 29.12 275 HIS A C 1
ATOM 2093 O O . HIS A 1 275 ? 150.694 147.939 185.570 1.00 29.12 275 HIS A O 1
ATOM 2100 N N . GLU A 1 276 ? 149.713 146.497 186.992 1.00 30.64 276 GLU A N 1
ATOM 2101 C CA . GLU A 1 276 ? 149.071 145.757 185.912 1.00 30.64 276 GLU A CA 1
ATOM 2102 C C . GLU A 1 276 ? 147.860 146.499 185.366 1.00 30.64 276 GLU A C 1
ATOM 2103 O O . GLU A 1 276 ? 147.492 146.306 184.203 1.00 30.64 276 GLU A O 1
ATOM 2109 N N . THR A 1 277 ? 147.222 147.336 186.188 1.00 28.08 277 THR A N 1
ATOM 2110 C CA . THR A 1 277 ? 146.039 148.061 185.734 1.00 28.08 277 THR A CA 1
ATOM 2111 C C . THR A 1 277 ? 146.395 149.101 184.678 1.00 28.08 277 THR A C 1
ATOM 2112 O O . THR A 1 277 ? 145.710 149.213 183.654 1.00 28.08 277 THR A O 1
ATOM 2116 N N . THR A 1 278 ? 147.464 149.869 184.903 1.00 26.17 278 THR A N 1
ATOM 2117 C CA . THR A 1 278 ? 147.866 150.876 183.926 1.00 26.17 278 THR A CA 1
ATOM 2118 C C . THR A 1 278 ? 148.272 150.230 182.608 1.00 26.17 278 THR A C 1
ATOM 2119 O O . THR A 1 278 ? 147.905 150.710 181.531 1.00 26.17 278 THR A O 1
ATOM 2123 N N . PHE A 1 279 ? 149.034 149.136 182.673 1.00 27.43 279 PHE A N 1
ATOM 2124 C CA . PHE A 1 279 ? 149.383 148.420 181.452 1.00 27.43 279 PHE A CA 1
ATOM 2125 C C . PHE A 1 279 ? 148.142 147.861 180.771 1.00 27.43 279 PHE A C 1
ATOM 2126 O O . PHE A 1 279 ? 148.012 147.937 179.544 1.00 27.43 279 PHE A O 1
ATOM 2134 N N . ASN A 1 280 ? 147.218 147.293 181.549 1.00 27.82 280 ASN A N 1
ATOM 2135 C CA . ASN A 1 280 ? 145.965 146.818 180.973 1.00 27.82 280 ASN A CA 1
ATOM 2136 C C . ASN A 1 280 ? 145.155 147.971 180.396 1.00 27.82 280 ASN A C 1
ATOM 2137 O O . ASN A 1 280 ? 144.551 147.841 179.326 1.00 27.82 280 ASN A O 1
ATOM 2142 N N . SER A 1 281 ? 145.124 149.107 181.096 1.00 25.59 281 SER A N 1
ATOM 2143 C CA . SER A 1 281 ? 144.431 150.280 180.572 1.00 25.59 281 SER A CA 1
ATOM 2144 C C . SER A 1 281 ? 145.107 150.805 179.311 1.00 25.59 281 SER A C 1
ATOM 2145 O O . SER A 1 281 ? 144.430 151.206 178.358 1.00 25.59 281 SER A O 1
ATOM 2148 N N . ILE A 1 282 ? 146.441 150.816 179.290 1.00 26.08 282 ILE A N 1
ATOM 2149 C CA . ILE A 1 282 ? 147.164 151.279 178.110 1.00 26.08 282 ILE A CA 1
ATOM 2150 C C . ILE A 1 282 ? 146.979 150.307 176.951 1.00 26.08 282 ILE A C 1
ATOM 2151 O O . ILE A 1 282 ? 146.825 150.719 175.796 1.00 26.08 282 ILE A O 1
ATOM 2156 N N . MET A 1 283 ? 146.979 149.002 177.240 1.00 29.28 283 MET A N 1
ATOM 2157 C CA . MET A 1 283 ? 146.827 148.010 176.181 1.00 29.28 283 MET A CA 1
ATOM 2158 C C . MET A 1 283 ? 145.478 148.140 175.485 1.00 29.28 283 MET A C 1
ATOM 2159 O O . MET A 1 283 ? 145.378 147.943 174.269 1.00 29.28 283 MET A O 1
ATOM 2164 N N . LYS A 1 284 ? 144.426 148.465 176.240 1.00 26.59 284 LYS A N 1
ATOM 2165 C CA . LYS A 1 284 ? 143.112 148.649 175.635 1.00 26.59 284 LYS A CA 1
ATOM 2166 C C . LYS A 1 284 ? 143.061 149.865 174.719 1.00 26.59 284 LYS A C 1
ATOM 2167 O O . LYS A 1 284 ? 142.173 149.941 173.863 1.00 26.59 284 LYS A O 1
ATOM 2173 N N . CYS A 1 285 ? 143.982 150.811 174.876 1.00 29.16 285 CYS A N 1
ATOM 2174 C CA . CYS A 1 285 ? 144.025 151.972 174.004 1.00 29.16 285 CYS A CA 1
ATOM 2175 C C . CYS A 1 285 ? 144.599 151.593 172.640 1.00 29.16 285 CYS A C 1
ATOM 2176 O O . CYS A 1 285 ? 145.159 150.511 172.444 1.00 29.16 285 CYS A O 1
ATOM 2179 N N . ASP A 1 286 ? 144.450 152.507 171.687 1.00 30.75 286 ASP A N 1
ATOM 2180 C CA . ASP A 1 286 ? 144.915 152.268 170.330 1.00 30.75 286 ASP A CA 1
ATOM 2181 C C . ASP A 1 286 ? 146.440 152.239 170.277 1.00 30.75 286 ASP A C 1
ATOM 2182 O O . ASP A 1 286 ? 147.133 152.788 171.137 1.00 30.75 286 ASP A O 1
ATOM 2187 N N . VAL A 1 287 ? 146.961 151.574 169.244 1.00 30.54 287 VAL A N 1
ATOM 2188 C CA . VAL A 1 287 ? 148.404 151.388 169.126 1.00 30.54 287 VAL A CA 1
ATOM 2189 C C . VAL A 1 287 ? 149.103 152.716 168.857 1.00 30.54 287 VAL A C 1
ATOM 2190 O O . VAL A 1 287 ? 150.201 152.967 169.366 1.00 30.54 287 VAL A O 1
ATOM 2194 N N . ASP A 1 288 ? 148.480 153.589 168.064 1.00 30.13 288 ASP A N 1
ATOM 2195 C CA . ASP A 1 288 ? 149.114 154.844 167.678 1.00 30.13 288 ASP A CA 1
ATOM 2196 C C . ASP A 1 288 ? 149.252 155.829 168.832 1.00 30.13 288 ASP A C 1
ATOM 2197 O O . ASP A 1 288 ? 149.996 156.806 168.698 1.00 30.13 288 ASP A O 1
ATOM 2202 N N . ILE A 1 289 ? 148.568 155.604 169.952 1.00 28.68 289 ILE A N 1
ATOM 2203 C CA . ILE A 1 289 ? 148.614 156.516 171.088 1.00 28.68 289 ILE A CA 1
ATOM 2204 C C . ILE A 1 289 ? 149.300 155.909 172.297 1.00 28.68 289 ILE A C 1
ATOM 2205 O O . ILE A 1 289 ? 149.350 156.553 173.353 1.00 28.68 289 ILE A O 1
ATOM 2210 N N . ARG A 1 290 ? 149.829 154.689 172.184 1.00 27.99 290 ARG A N 1
ATOM 2211 C CA . ARG A 1 290 ? 150.525 154.087 173.315 1.00 27.99 290 ARG A CA 1
ATOM 2212 C C . ARG A 1 290 ? 151.852 154.779 173.594 1.00 27.99 290 ARG A C 1
ATOM 2213 O O . ARG A 1 290 ? 152.262 154.880 174.755 1.00 27.99 290 ARG A O 1
ATOM 2221 N N . LYS A 1 291 ? 152.539 155.252 172.551 1.00 30.88 291 LYS A N 1
ATOM 2222 C CA . LYS A 1 291 ? 153.822 155.917 172.753 1.00 30.88 291 LYS A CA 1
ATOM 2223 C C . LYS A 1 291 ? 153.661 157.206 173.548 1.00 30.88 291 LYS A C 1
ATOM 2224 O O . LYS A 1 291 ? 154.480 157.511 174.423 1.00 30.88 291 LYS A O 1
ATOM 2230 N N . ASP A 1 292 ? 152.617 157.980 173.255 1.00 28.64 292 ASP A N 1
ATOM 2231 C CA . ASP A 1 292 ? 152.392 159.234 173.961 1.00 28.64 292 ASP A CA 1
ATOM 2232 C C . ASP A 1 292 ? 151.856 159.029 175.370 1.00 28.64 292 ASP A C 1
ATOM 2233 O O . ASP A 1 292 ? 151.975 159.936 176.200 1.00 28.64 292 ASP A O 1
ATOM 2238 N N . LEU A 1 293 ? 151.272 157.866 175.659 1.00 26.41 293 LEU A N 1
ATOM 2239 C CA . LEU A 1 293 ? 150.752 157.581 176.990 1.00 26.41 293 LEU A CA 1
ATOM 2240 C C . LEU A 1 293 ? 151.806 157.008 177.925 1.00 26.41 293 LEU A C 1
ATOM 2241 O O . LEU A 1 293 ? 151.719 157.210 179.141 1.00 26.41 293 LEU A O 1
ATOM 2246 N N . TYR A 1 294 ? 152.797 156.293 177.387 1.00 27.94 294 TYR A N 1
ATOM 2247 C CA . TYR A 1 294 ? 153.837 155.714 178.230 1.00 27.94 294 TYR A CA 1
ATOM 2248 C C . TYR A 1 294 ? 154.663 156.794 178.915 1.00 27.94 294 TYR A C 1
ATOM 2249 O O . TYR A 1 294 ? 155.030 156.653 180.087 1.00 27.94 294 TYR A O 1
ATOM 2258 N N . ALA A 1 295 ? 154.960 157.878 178.205 1.00 27.00 295 ALA A N 1
ATOM 2259 C CA . ALA A 1 295 ? 155.847 158.921 178.699 1.00 27.00 295 ALA A CA 1
ATOM 2260 C C . ALA A 1 295 ? 155.115 160.021 179.456 1.00 27.00 295 ALA A C 1
ATOM 2261 O O . ALA A 1 295 ? 155.735 161.029 179.808 1.00 27.00 295 ALA A O 1
ATOM 2263 N N . ASN A 1 296 ? 153.816 159.860 179.711 1.00 25.12 296 ASN A N 1
ATOM 2264 C CA . ASN A 1 296 ? 153.036 160.891 180.386 1.00 25.12 296 ASN A CA 1
ATOM 2265 C C . ASN A 1 296 ? 152.167 160.307 181.493 1.00 25.12 296 ASN A C 1
ATOM 2266 O O . ASN A 1 296 ? 151.055 160.783 181.730 1.00 25.12 296 ASN A O 1
ATOM 2271 N N . THR A 1 297 ? 152.655 159.278 182.181 1.00 22.96 297 THR A N 1
ATOM 2272 C CA . THR A 1 297 ? 151.920 158.725 183.310 1.00 22.96 297 THR A CA 1
ATOM 2273 C C . THR A 1 297 ? 151.907 159.725 184.459 1.00 22.96 297 THR A C 1
ATOM 2274 O O . THR A 1 297 ? 152.949 160.269 184.833 1.00 22.96 297 THR A O 1
ATOM 2278 N N . VAL A 1 298 ? 150.725 159.965 185.020 1.00 21.28 298 VAL A N 1
ATOM 2279 C CA . VAL A 1 298 ? 150.538 160.943 186.085 1.00 21.28 298 VAL A CA 1
ATOM 2280 C C . VAL A 1 298 ? 149.971 160.230 187.302 1.00 21.28 298 VAL A C 1
ATOM 2281 O O . VAL A 1 298 ? 149.005 159.468 187.187 1.00 21.28 298 VAL A O 1
ATOM 2285 N N . LEU A 1 299 ? 150.573 160.473 188.461 1.00 21.31 299 LEU A N 1
ATOM 2286 C CA . LEU A 1 299 ? 150.078 159.945 189.722 1.00 21.31 299 LEU A CA 1
ATOM 2287 C C . LEU A 1 299 ? 149.360 161.039 190.501 1.00 21.31 299 LEU A C 1
ATOM 2288 O O . LEU A 1 299 ? 149.737 162.212 190.452 1.00 21.31 299 LEU A O 1
ATOM 2293 N N . SER A 1 300 ? 148.316 160.640 191.222 1.00 21.58 300 SER A N 1
ATOM 2294 C CA . SER A 1 300 ? 147.547 161.574 192.028 1.00 21.58 300 SER A CA 1
ATOM 2295 C C . SER A 1 300 ? 146.911 160.818 193.182 1.00 21.58 300 SER A C 1
ATOM 2296 O O . SER A 1 300 ? 146.846 159.587 193.183 1.00 21.58 300 SER A O 1
ATOM 2299 N N . GLY A 1 301 ? 146.451 161.569 194.173 1.00 22.56 301 GLY A N 1
ATOM 2300 C CA . GLY A 1 301 ? 145.813 160.989 195.334 1.00 22.56 301 GLY A CA 1
ATOM 2301 C C . GLY A 1 301 ? 146.800 160.664 196.441 1.00 22.56 301 GLY A C 1
ATOM 2302 O O . GLY A 1 301 ? 148.004 160.539 196.231 1.00 22.56 301 GLY A O 1
ATOM 2303 N N . GLY A 1 302 ? 146.258 160.516 197.651 1.00 25.74 302 GLY A N 1
ATOM 2304 C CA . GLY A 1 302 ? 147.093 160.273 198.813 1.00 25.74 302 GLY A CA 1
ATOM 2305 C C . GLY A 1 302 ? 147.684 158.882 198.878 1.00 25.74 302 GLY A C 1
ATOM 2306 O O . GLY A 1 302 ? 148.690 158.682 199.566 1.00 25.74 302 GLY A O 1
ATOM 2307 N N . THR A 1 303 ? 147.084 157.915 198.182 1.00 25.16 303 THR A N 1
ATOM 2308 C CA . THR A 1 303 ? 147.605 156.553 198.219 1.00 25.16 303 THR A CA 1
ATOM 2309 C C . THR A 1 303 ? 148.944 156.443 197.500 1.00 25.16 303 THR A C 1
ATOM 2310 O O . THR A 1 303 ? 149.769 155.596 197.856 1.00 25.16 303 THR A O 1
ATOM 2314 N N . THR A 1 304 ? 149.181 157.286 196.497 1.00 25.29 304 THR A N 1
ATOM 2315 C CA . THR A 1 304 ? 150.437 157.288 195.762 1.00 25.29 304 THR A CA 1
ATOM 2316 C C . THR A 1 304 ? 151.473 158.227 196.370 1.00 25.29 304 THR A C 1
ATOM 2317 O O . THR A 1 304 ? 152.373 158.687 195.660 1.00 25.29 304 THR A O 1
ATOM 2321 N N . MET A 1 305 ? 151.364 158.523 197.664 1.00 30.52 305 MET A N 1
ATOM 2322 C CA . MET A 1 305 ? 152.310 159.385 198.356 1.00 30.52 305 MET A CA 1
ATOM 2323 C C . MET A 1 305 ? 153.351 158.605 199.147 1.00 30.52 305 MET A C 1
ATOM 2324 O O . MET A 1 305 ? 154.103 159.206 199.921 1.00 30.52 305 MET A O 1
ATOM 2329 N N . TYR A 1 306 ? 153.404 157.287 198.985 1.00 28.99 306 TYR A N 1
ATOM 2330 C CA . TYR A 1 306 ? 154.426 156.504 199.661 1.00 28.99 306 TYR A CA 1
ATOM 2331 C C . TYR A 1 306 ? 155.803 156.839 199.095 1.00 28.99 306 TYR A C 1
ATOM 2332 O O . TYR A 1 306 ? 155.947 157.035 197.885 1.00 28.99 306 TYR A O 1
ATOM 2341 N N . PRO A 1 307 ? 156.831 156.916 199.939 1.00 29.08 307 PRO A N 1
ATOM 2342 C CA . PRO A 1 307 ? 158.190 157.157 199.431 1.00 29.08 307 PRO A CA 1
ATOM 2343 C C . PRO A 1 307 ? 158.689 155.949 198.651 1.00 29.08 307 PRO A C 1
ATOM 2344 O O . PRO A 1 307 ? 158.841 154.858 199.203 1.00 29.08 307 PRO A O 1
ATOM 2348 N N . GLY A 1 308 ? 158.941 156.150 197.360 1.00 30.22 308 GLY A N 1
ATOM 2349 C CA . GLY A 1 308 ? 159.450 155.102 196.503 1.00 30.22 308 GLY A CA 1
ATOM 2350 C C . GLY A 1 308 ? 158.426 154.426 195.620 1.00 30.22 308 GLY A C 1
ATOM 2351 O O . GLY A 1 308 ? 158.782 153.484 194.901 1.00 30.22 308 GLY A O 1
ATOM 2352 N N . ILE A 1 309 ? 157.166 154.868 195.649 1.00 30.08 309 ILE A N 1
ATOM 2353 C CA . ILE A 1 309 ? 156.159 154.261 194.786 1.00 30.08 309 ILE A CA 1
ATOM 2354 C C . ILE A 1 309 ? 156.420 154.606 193.325 1.00 30.08 309 ILE A C 1
ATOM 2355 O O . ILE A 1 309 ? 156.128 153.804 192.430 1.00 30.08 309 ILE A O 1
ATOM 2360 N N . ALA A 1 310 ? 156.968 155.793 193.054 1.00 31.08 310 ALA A N 1
ATOM 2361 C CA . ALA A 1 310 ? 157.287 156.163 191.679 1.00 31.08 310 ALA A CA 1
ATOM 2362 C C . ALA A 1 310 ? 158.374 155.265 191.101 1.00 31.08 310 ALA A C 1
ATOM 2363 O O . ALA A 1 310 ? 158.305 154.873 189.931 1.00 31.08 310 ALA A O 1
ATOM 2365 N N . ASP A 1 311 ? 159.389 154.936 191.903 1.00 34.79 311 ASP A N 1
ATOM 2366 C CA . ASP A 1 311 ? 160.465 154.078 191.418 1.00 34.79 311 ASP A CA 1
ATOM 2367 C C . ASP A 1 311 ? 159.978 152.655 191.178 1.00 34.79 311 ASP A C 1
ATOM 2368 O O . ASP A 1 311 ? 160.324 152.038 190.163 1.00 34.79 311 ASP A O 1
ATOM 2373 N N . ARG A 1 312 ? 159.182 152.113 192.102 1.00 32.24 312 ARG A N 1
ATOM 2374 C CA . ARG A 1 312 ? 158.667 150.758 191.931 1.00 32.24 312 ARG A CA 1
ATOM 2375 C C . ARG A 1 312 ? 157.718 150.670 190.743 1.00 32.24 312 ARG A C 1
ATOM 2376 O O . ARG A 1 312 ? 157.765 149.703 189.975 1.00 32.24 312 ARG A O 1
ATOM 2384 N N . MET A 1 313 ? 156.848 151.669 190.577 1.00 32.95 313 MET A N 1
ATOM 2385 C CA . MET A 1 313 ? 155.939 151.674 189.435 1.00 32.95 313 MET A CA 1
ATOM 2386 C C . MET A 1 313 ? 156.706 151.762 188.124 1.00 32.95 313 MET A C 1
ATOM 2387 O O . MET A 1 313 ? 156.327 151.130 187.131 1.00 32.95 313 MET A O 1
ATOM 2392 N N . GLN A 1 314 ? 157.784 152.548 188.097 1.00 31.85 314 GLN A N 1
ATOM 2393 C CA . GLN A 1 314 ? 158.597 152.646 186.890 1.00 31.85 314 GLN A CA 1
ATOM 2394 C C . GLN A 1 314 ? 159.228 151.305 186.540 1.00 31.85 314 GLN A C 1
ATOM 2395 O O . GLN A 1 314 ? 159.291 150.929 185.364 1.00 31.85 314 GLN A O 1
ATOM 2401 N N . LYS A 1 315 ? 159.706 150.572 187.547 1.00 33.37 315 LYS A N 1
ATOM 2402 C CA . LYS A 1 315 ? 160.355 149.290 187.288 1.00 33.37 315 LYS A CA 1
ATOM 2403 C C . LYS A 1 315 ? 159.359 148.243 186.804 1.00 33.37 315 LYS A C 1
ATOM 2404 O O . LYS A 1 315 ? 159.638 147.510 185.848 1.00 33.37 315 LYS A O 1
ATOM 2410 N N . GLU A 1 316 ? 158.193 148.153 187.450 1.00 32.79 316 GLU A N 1
ATOM 2411 C CA . GLU A 1 316 ? 157.229 147.114 187.096 1.00 32.79 316 GLU A CA 1
ATOM 2412 C C . GLU A 1 316 ? 156.669 147.320 185.694 1.00 32.79 316 GLU A C 1
ATOM 2413 O O . GLU A 1 316 ? 156.538 146.360 184.926 1.00 32.79 316 GLU A O 1
ATOM 2419 N N . ILE A 1 317 ? 156.329 148.561 185.342 1.00 30.62 317 ILE A N 1
ATOM 2420 C CA . ILE A 1 317 ? 155.793 148.832 184.012 1.00 30.62 317 ILE A CA 1
ATOM 2421 C C . ILE A 1 317 ? 156.858 148.598 182.948 1.00 30.62 317 ILE A C 1
ATOM 2422 O O . ILE A 1 317 ? 156.557 148.134 181.842 1.00 30.62 317 ILE A O 1
ATOM 2427 N N . THR A 1 318 ? 158.118 148.908 183.264 1.00 30.58 318 THR A N 1
ATOM 2428 C CA . THR A 1 318 ? 159.193 148.722 182.294 1.00 30.58 318 THR A CA 1
ATOM 2429 C C . THR A 1 318 ? 159.335 147.258 181.896 1.00 30.58 318 THR A C 1
ATOM 2430 O O . THR A 1 318 ? 159.618 146.949 180.733 1.00 30.58 318 THR A O 1
ATOM 2434 N N . ALA A 1 319 ? 159.154 146.343 182.851 1.00 30.57 319 ALA A N 1
ATOM 2435 C CA . ALA A 1 319 ? 159.202 144.922 182.524 1.00 30.57 319 ALA A CA 1
ATOM 2436 C C . ALA A 1 319 ? 158.079 144.537 181.568 1.00 30.57 319 ALA A C 1
ATOM 2437 O O . ALA A 1 319 ? 158.301 143.793 180.605 1.00 30.57 319 ALA A O 1
ATOM 2439 N N . LEU A 1 320 ? 156.866 145.036 181.815 1.00 29.38 320 LEU A N 1
ATOM 2440 C CA . LEU A 1 320 ? 155.741 144.708 180.945 1.00 29.38 320 LEU A CA 1
ATOM 2441 C C . LEU A 1 320 ? 155.852 145.417 179.602 1.00 29.38 320 LEU A C 1
ATOM 2442 O O . LEU A 1 320 ? 155.632 144.806 178.550 1.00 29.38 320 LEU A O 1
ATOM 2447 N N . ALA A 1 321 ? 156.193 146.703 179.616 1.00 32.62 321 ALA A N 1
ATOM 2448 C CA . ALA A 1 321 ? 156.289 147.474 178.391 1.00 32.62 321 ALA A CA 1
ATOM 2449 C C . ALA A 1 321 ? 157.503 147.038 177.575 1.00 32.62 321 ALA A C 1
ATOM 2450 O O . ALA A 1 321 ? 158.466 146.492 178.119 1.00 32.62 321 ALA A O 1
ATOM 2452 N N . PRO A 1 322 ? 157.472 147.252 176.259 1.00 37.04 322 PRO A N 1
ATOM 2453 C CA . PRO A 1 322 ? 158.644 146.934 175.437 1.00 37.04 322 PRO A CA 1
ATOM 2454 C C . PRO A 1 322 ? 159.857 147.749 175.860 1.00 37.04 322 PRO A C 1
ATOM 2455 O O . PRO A 1 322 ? 159.743 148.893 176.305 1.00 37.04 322 PRO A O 1
ATOM 2459 N N . SER A 1 323 ? 161.035 147.134 175.720 1.00 44.87 323 SER A N 1
ATOM 2460 C CA . SER A 1 323 ? 162.269 147.770 176.170 1.00 44.87 323 SER A CA 1
ATOM 2461 C C . SER A 1 323 ? 162.587 149.029 175.375 1.00 44.87 323 SER A C 1
ATOM 2462 O O . SER A 1 323 ? 163.249 149.934 175.896 1.00 44.87 323 SER A O 1
ATOM 2465 N N . THR A 1 324 ? 162.140 149.104 174.120 1.00 43.62 324 THR A N 1
ATOM 2466 C CA . THR A 1 324 ? 162.448 150.267 173.295 1.00 43.62 324 THR A CA 1
ATOM 2467 C C . THR A 1 324 ? 161.814 151.534 173.858 1.00 43.62 324 THR A C 1
ATOM 2468 O O . THR A 1 324 ? 162.441 152.599 173.866 1.00 43.62 324 THR A O 1
ATOM 2472 N N . MET A 1 325 ? 160.575 151.439 174.330 1.00 41.88 325 MET A N 1
ATOM 2473 C CA . MET A 1 325 ? 159.866 152.613 174.816 1.00 41.88 325 MET A CA 1
ATOM 2474 C C . MET A 1 325 ? 160.402 153.063 176.170 1.00 41.88 325 MET A C 1
ATOM 2475 O O . MET A 1 325 ? 160.838 152.255 176.994 1.00 41.88 325 MET A O 1
ATOM 2480 N N . LYS A 1 326 ? 160.361 154.373 176.391 1.00 35.58 326 LYS A N 1
ATOM 2481 C CA . LYS A 1 326 ? 160.788 154.976 177.644 1.00 35.58 326 LYS A CA 1
ATOM 2482 C C . LYS A 1 326 ? 159.567 155.293 178.498 1.00 35.58 326 LYS A C 1
ATOM 2483 O O . LYS A 1 326 ? 158.530 155.725 177.984 1.00 35.58 326 LYS A O 1
ATOM 2489 N N . ILE A 1 327 ? 159.686 155.047 179.799 1.00 31.43 327 ILE A N 1
ATOM 2490 C CA . ILE A 1 327 ? 158.595 155.234 180.748 1.00 31.43 327 ILE A CA 1
ATOM 2491 C C . ILE A 1 327 ? 158.991 156.343 181.710 1.00 31.43 327 ILE A C 1
ATOM 2492 O O . ILE A 1 327 ? 160.049 156.274 182.347 1.00 31.43 327 ILE A O 1
ATOM 2497 N N . LYS A 1 328 ? 158.143 157.362 181.816 1.00 28.07 328 LYS A N 1
ATOM 2498 C CA . LYS A 1 328 ? 158.369 158.481 182.722 1.00 28.07 328 LYS A CA 1
ATOM 2499 C C . LYS A 1 328 ? 157.149 158.629 183.615 1.00 28.07 328 LYS A C 1
ATOM 2500 O O . LYS A 1 328 ? 156.029 158.784 183.117 1.00 28.07 328 LYS A O 1
ATOM 2506 N N . ILE A 1 329 ? 157.362 158.581 184.925 1.00 25.72 329 ILE A N 1
ATOM 2507 C CA . ILE A 1 329 ? 156.292 158.719 185.905 1.00 25.72 329 ILE A CA 1
ATOM 2508 C C . ILE A 1 329 ? 156.374 160.124 186.482 1.00 25.72 329 ILE A C 1
ATOM 2509 O O . ILE A 1 329 ? 157.350 160.475 187.154 1.00 25.72 329 ILE A O 1
ATOM 2514 N N . ILE A 1 330 ? 155.351 160.931 186.225 1.00 25.11 330 ILE A N 1
ATOM 2515 C CA . ILE A 1 330 ? 155.286 162.293 186.741 1.00 25.11 330 ILE A CA 1
ATOM 2516 C C . ILE A 1 330 ? 154.654 162.250 188.125 1.00 25.11 330 ILE A C 1
ATOM 2517 O O . ILE A 1 330 ? 153.500 161.836 188.277 1.00 25.11 330 ILE A O 1
ATOM 2522 N N . ALA A 1 331 ? 155.409 162.676 189.134 1.00 30.13 331 ALA A N 1
ATOM 2523 C CA . ALA A 1 331 ? 154.956 162.680 190.524 1.00 30.13 331 ALA A CA 1
ATOM 2524 C C . ALA A 1 331 ? 155.209 164.060 191.114 1.00 30.13 331 ALA A C 1
ATOM 2525 O O . ALA A 1 331 ? 156.228 164.287 191.781 1.00 30.13 331 ALA A O 1
ATOM 2527 N N . PRO A 1 332 ? 154.309 165.012 190.876 1.00 33.22 332 PRO A N 1
ATOM 2528 C CA . PRO A 1 332 ? 154.484 166.337 191.459 1.00 33.22 332 PRO A CA 1
ATOM 2529 C C . PRO A 1 332 ? 154.397 166.271 192.968 1.00 33.22 332 PRO A C 1
ATOM 2530 O O . PRO A 1 332 ? 153.683 165.420 193.532 1.00 33.22 332 PRO A O 1
ATOM 2534 N N . PRO A 1 333 ? 155.121 167.145 193.673 1.00 35.57 333 PRO A N 1
ATOM 2535 C CA . PRO A 1 333 ? 155.110 167.094 195.145 1.00 35.57 333 PRO A CA 1
ATOM 2536 C C . PRO A 1 333 ? 153.746 167.350 195.761 1.00 35.57 333 PRO A C 1
ATOM 2537 O O . PRO A 1 333 ? 153.490 166.878 196.876 1.00 35.57 333 PRO A O 1
ATOM 2541 N N . GLU A 1 334 ? 152.864 168.079 195.078 1.00 33.33 334 GLU A N 1
ATOM 2542 C CA . GLU A 1 334 ? 151.545 168.419 195.598 1.00 33.33 334 GLU A CA 1
ATOM 2543 C C . GLU A 1 334 ? 150.449 167.525 195.030 1.00 33.33 334 GLU A C 1
ATOM 2544 O O . GLU A 1 334 ? 149.307 167.968 194.876 1.00 33.33 334 GLU A O 1
ATOM 2550 N N . ARG A 1 335 ? 150.772 166.268 194.723 1.00 30.43 335 ARG A N 1
ATOM 2551 C CA . ARG A 1 335 ? 149.807 165.375 194.094 1.00 30.43 335 ARG A CA 1
ATOM 2552 C C . ARG A 1 335 ? 148.645 165.011 195.007 1.00 30.43 335 ARG A C 1
ATOM 2553 O O . ARG A 1 335 ? 147.654 164.456 194.522 1.00 30.43 335 ARG A O 1
ATOM 2561 N N . LYS A 1 336 ? 148.739 165.298 196.307 1.00 30.33 336 LYS A N 1
ATOM 2562 C CA . LYS A 1 336 ? 147.625 165.011 197.205 1.00 30.33 336 LYS A CA 1
ATOM 2563 C C . LYS A 1 336 ? 146.401 165.849 196.857 1.00 30.33 336 LYS A C 1
ATOM 2564 O O . LYS A 1 336 ? 145.273 165.343 196.852 1.00 30.33 336 LYS A O 1
ATOM 2570 N N . TYR A 1 337 ? 146.602 167.134 196.561 1.00 31.20 337 TYR A N 1
ATOM 2571 C CA . TYR A 1 337 ? 145.515 168.042 196.214 1.00 31.20 337 TYR A CA 1
ATOM 2572 C C . TYR A 1 337 ? 145.431 168.298 194.715 1.00 31.20 337 TYR A C 1
ATOM 2573 O O . TYR A 1 337 ? 145.023 169.384 194.293 1.00 31.20 337 TYR A O 1
ATOM 2582 N N . SER A 1 338 ? 145.816 167.317 193.897 1.00 27.16 338 SER A N 1
ATOM 2583 C CA . SER A 1 338 ? 145.777 167.509 192.452 1.00 27.16 338 SER A CA 1
ATOM 2584 C C . SER A 1 338 ? 144.348 167.591 191.932 1.00 27.16 338 SER A C 1
ATOM 2585 O O . SER A 1 338 ? 144.094 168.275 190.935 1.00 27.16 338 SER A O 1
ATOM 2588 N N . VAL A 1 339 ? 143.410 166.899 192.579 1.00 28.86 339 VAL A N 1
ATOM 2589 C CA . VAL A 1 339 ? 142.023 166.927 192.126 1.00 28.86 339 VAL A CA 1
ATOM 2590 C C . VAL A 1 339 ? 141.416 168.305 192.351 1.00 28.86 339 VAL A C 1
ATOM 2591 O O . VAL A 1 339 ? 140.781 168.876 191.458 1.00 28.86 339 VAL A O 1
ATOM 2595 N N . TRP A 1 340 ? 141.602 168.862 193.549 1.00 29.55 340 TRP A N 1
ATOM 2596 C CA . TRP A 1 340 ? 141.012 170.160 193.858 1.00 29.55 340 TRP A CA 1
ATOM 2597 C C . TRP A 1 340 ? 141.669 171.275 193.056 1.00 29.55 340 TRP A C 1
ATOM 2598 O O . TRP A 1 340 ? 140.988 172.199 192.598 1.00 29.55 340 TRP A O 1
ATOM 2609 N N . ILE A 1 341 ? 142.992 171.215 192.887 1.00 28.39 341 ILE A N 1
ATOM 2610 C CA . ILE A 1 341 ? 143.697 172.257 192.146 1.00 28.39 341 ILE A CA 1
ATOM 2611 C C . ILE A 1 341 ? 143.235 172.285 190.695 1.00 28.39 341 ILE A C 1
ATOM 2612 O O . ILE A 1 341 ? 143.007 173.356 190.121 1.00 28.39 341 ILE A O 1
ATOM 2617 N N . GLY A 1 342 ? 143.086 171.110 190.082 1.00 27.14 342 GLY A N 1
ATOM 2618 C CA . GLY A 1 342 ? 142.582 171.063 188.720 1.00 27.14 342 GLY A CA 1
ATOM 2619 C C . GLY A 1 342 ? 141.157 171.569 188.608 1.00 27.14 342 GLY A C 1
ATOM 2620 O O . GLY A 1 342 ? 140.787 172.197 187.614 1.00 27.14 342 GLY A O 1
ATOM 2621 N N . GLY A 1 343 ? 140.336 171.300 189.624 1.00 28.30 343 GLY A N 1
ATOM 2622 C CA . GLY A 1 343 ? 138.979 171.811 189.630 1.00 28.30 343 GLY A CA 1
ATOM 2623 C C . GLY A 1 343 ? 138.887 173.303 189.855 1.00 28.30 343 GLY A C 1
ATOM 2624 O O . GLY A 1 343 ? 137.905 173.924 189.435 1.00 28.30 343 GLY A O 1
ATOM 2625 N N . SER A 1 344 ? 139.885 173.894 190.515 1.00 31.05 344 SER A N 1
ATOM 2626 C CA . SER A 1 344 ? 139.900 175.343 190.683 1.00 31.05 344 SER A CA 1
ATOM 2627 C C . SER A 1 344 ? 140.192 176.047 189.365 1.00 31.05 344 SER A C 1
ATOM 2628 O O . SER A 1 344 ? 139.601 177.091 189.068 1.00 31.05 344 SER A O 1
ATOM 2631 N N . ILE A 1 345 ? 141.107 175.493 188.567 1.00 29.93 345 ILE A N 1
ATOM 2632 C CA . ILE A 1 345 ? 141.409 176.069 187.261 1.00 29.93 345 ILE A CA 1
ATOM 2633 C C . ILE A 1 345 ? 140.198 175.975 186.341 1.00 29.93 345 ILE A C 1
ATOM 2634 O O . ILE A 1 345 ? 139.870 176.927 185.622 1.00 29.93 345 ILE A O 1
ATOM 2639 N N . LEU A 1 346 ? 139.514 174.829 186.351 1.00 31.96 346 LEU A N 1
ATOM 2640 C CA . LEU A 1 346 ? 138.357 174.644 185.481 1.00 31.96 346 LEU A CA 1
ATOM 2641 C C . LEU A 1 346 ? 137.240 175.622 185.822 1.00 31.96 346 LEU A C 1
ATOM 2642 O O . LEU A 1 346 ? 136.592 176.172 184.925 1.00 31.96 346 LEU A O 1
ATOM 2647 N N . ALA A 1 347 ? 136.997 175.851 187.114 1.00 31.43 347 ALA A N 1
ATOM 2648 C CA . ALA A 1 347 ? 135.899 176.725 187.515 1.00 31.43 347 ALA A CA 1
ATOM 2649 C C . ALA A 1 347 ? 136.175 178.183 187.171 1.00 31.43 347 ALA A C 1
ATOM 2650 O O . ALA A 1 347 ? 135.234 178.971 187.027 1.00 31.43 347 ALA A O 1
ATOM 2652 N N . SER A 1 348 ? 137.443 178.563 187.041 1.00 34.50 348 SER A N 1
ATOM 2653 C CA . SER A 1 348 ? 137.808 179.940 186.737 1.00 34.50 348 SER A CA 1
ATOM 2654 C C . SER A 1 348 ? 137.967 180.203 185.245 1.00 34.50 348 SER A C 1
ATOM 2655 O O . SER A 1 348 ? 138.234 181.345 184.859 1.00 34.50 348 SER A O 1
ATOM 2658 N N . LEU A 1 349 ? 137.812 179.186 184.402 1.00 39.31 349 LEU A N 1
ATOM 2659 C CA . LEU A 1 349 ? 137.951 179.380 182.965 1.00 39.31 349 LEU A CA 1
ATOM 2660 C C . LEU A 1 349 ? 136.754 180.138 182.405 1.00 39.31 349 LEU A C 1
ATOM 2661 O O . LEU A 1 349 ? 135.620 179.968 182.861 1.00 39.31 349 LEU A O 1
ATOM 2666 N N . SER A 1 350 ? 137.015 180.984 181.406 1.00 44.38 350 SER A N 1
ATOM 2667 C CA . SER A 1 350 ? 135.942 181.756 180.788 1.00 44.38 350 SER A CA 1
ATOM 2668 C C . SER A 1 350 ? 135.023 180.867 179.959 1.00 44.38 350 SER A C 1
ATOM 2669 O O . SER A 1 350 ? 133.805 181.076 179.933 1.00 44.38 350 SER A O 1
ATOM 2672 N N . THR A 1 351 ? 135.589 179.873 179.269 1.00 45.03 351 THR A N 1
ATOM 2673 C CA . THR A 1 351 ? 134.783 178.958 178.470 1.00 45.03 351 THR A CA 1
ATOM 2674 C C . THR A 1 351 ? 133.874 178.089 179.331 1.00 45.03 351 THR A C 1
ATOM 2675 O O . THR A 1 351 ? 132.771 177.740 178.896 1.00 45.03 351 THR A O 1
ATOM 2679 N N . PHE A 1 352 ? 134.301 177.761 180.552 1.00 42.58 352 PHE A N 1
ATOM 2680 C CA . PHE A 1 352 ? 133.546 176.850 181.404 1.00 42.58 352 PHE A CA 1
ATOM 2681 C C . PHE A 1 352 ? 132.193 177.409 181.826 1.00 42.58 352 PHE A C 1
ATOM 2682 O O . PHE A 1 352 ? 131.316 176.634 182.219 1.00 42.58 352 PHE A O 1
ATOM 2690 N N . GLN A 1 353 ? 131.997 178.727 181.745 1.00 45.20 353 GLN A N 1
ATOM 2691 C CA . GLN A 1 353 ? 130.747 179.321 182.206 1.00 45.20 353 GLN A CA 1
ATOM 2692 C C . GLN A 1 353 ? 129.544 178.875 181.385 1.00 45.20 353 GLN A C 1
ATOM 2693 O O . GLN A 1 353 ? 128.407 179.037 181.841 1.00 45.20 353 GLN A O 1
ATOM 2699 N N . GLN A 1 354 ? 129.762 178.322 180.192 1.00 51.24 354 GLN A N 1
ATOM 2700 C CA . GLN A 1 354 ? 128.645 177.909 179.351 1.00 51.24 354 GLN A CA 1
ATOM 2701 C C . GLN A 1 354 ? 127.993 176.625 179.856 1.00 51.24 354 GLN A C 1
ATOM 2702 O O . GLN A 1 354 ? 126.762 176.510 179.850 1.00 51.24 354 GLN A O 1
ATOM 2708 N N . MET A 1 355 ? 128.790 175.657 180.304 1.00 49.51 355 MET A N 1
ATOM 2709 C CA . MET A 1 355 ? 128.284 174.329 180.625 1.00 49.51 355 MET A CA 1
ATOM 2710 C C . MET A 1 355 ? 127.870 174.172 182.084 1.00 49.51 355 MET A C 1
ATOM 2711 O O . MET A 1 355 ? 127.763 173.039 182.562 1.00 49.51 355 MET A O 1
ATOM 2716 N N . TRP A 1 356 ? 127.642 175.269 182.801 1.00 44.98 356 TRP A N 1
ATOM 2717 C CA . TRP A 1 356 ? 127.031 175.169 184.119 1.00 44.98 356 TRP A CA 1
ATOM 2718 C C . TRP A 1 356 ? 125.599 174.665 183.991 1.00 44.98 356 TRP A C 1
ATOM 2719 O O . TRP A 1 356 ? 124.883 175.013 183.049 1.00 44.98 356 TRP A O 1
ATOM 2730 N N . ILE A 1 357 ? 125.179 173.839 184.947 1.00 49.99 357 ILE A N 1
ATOM 2731 C CA . ILE A 1 357 ? 123.815 173.320 184.982 1.00 49.99 357 ILE A CA 1
ATOM 2732 C C . ILE A 1 357 ? 122.960 174.366 185.688 1.00 49.99 357 ILE A C 1
ATOM 2733 O O . ILE A 1 357 ? 122.986 174.485 186.914 1.00 49.99 357 ILE A O 1
ATOM 2738 N N . SER A 1 358 ? 122.196 175.126 184.910 1.00 61.48 358 SER A N 1
ATOM 2739 C CA . SER A 1 358 ? 121.392 176.199 185.470 1.00 61.48 358 SER A CA 1
ATOM 2740 C C . SER A 1 358 ? 120.214 175.641 186.264 1.00 61.48 358 SER A C 1
ATOM 2741 O O . SER A 1 358 ? 119.790 174.496 186.084 1.00 61.48 358 SER A O 1
ATOM 2744 N N . LYS A 1 359 ? 119.689 176.475 187.164 1.00 65.27 359 LYS A N 1
ATOM 2745 C CA . LYS A 1 359 ? 118.530 176.079 187.957 1.00 65.27 359 LYS A CA 1
ATOM 2746 C C . LYS A 1 359 ? 117.306 175.864 187.076 1.00 65.27 359 LYS A C 1
ATOM 2747 O O . LYS A 1 359 ? 116.518 174.939 187.307 1.00 65.27 359 LYS A O 1
ATOM 2753 N N . GLN A 1 360 ? 117.129 176.714 186.061 1.00 74.14 360 GLN A N 1
ATOM 2754 C CA . GLN A 1 360 ? 115.984 176.578 185.166 1.00 74.14 360 GLN A CA 1
ATOM 2755 C C . GLN A 1 360 ? 116.035 175.264 184.396 1.00 74.14 360 GLN A C 1
ATOM 2756 O O . GLN A 1 360 ? 114.999 174.624 184.177 1.00 74.14 360 GLN A O 1
ATOM 2762 N N . GLU A 1 361 ? 117.231 174.850 183.970 1.00 69.70 361 GLU A N 1
ATOM 2763 C CA . GLU A 1 361 ? 117.361 173.596 183.234 1.00 69.70 361 GLU A CA 1
ATOM 2764 C C . GLU A 1 361 ? 116.969 172.404 184.097 1.00 69.70 361 GLU A C 1
ATOM 2765 O O . GLU A 1 361 ? 116.315 171.470 183.619 1.00 69.70 361 GLU A O 1
ATOM 2771 N N . TYR A 1 362 ? 117.370 172.412 185.370 1.00 67.38 362 TYR A N 1
ATOM 2772 C CA . TYR A 1 362 ? 117.014 171.315 186.265 1.00 67.38 362 TYR A CA 1
ATOM 2773 C C . TYR A 1 362 ? 115.511 171.257 186.504 1.00 67.38 362 TYR A C 1
ATOM 2774 O O . TYR A 1 362 ? 114.930 170.168 186.572 1.00 67.38 362 TYR A O 1
ATOM 2783 N N . ASP A 1 363 ? 114.866 172.418 186.645 1.00 75.09 363 ASP A N 1
ATOM 2784 C CA . ASP A 1 363 ? 113.436 172.439 186.934 1.00 75.09 363 ASP A CA 1
ATOM 2785 C C . ASP A 1 363 ? 112.624 171.857 185.783 1.00 75.09 363 ASP A C 1
ATOM 2786 O O . ASP A 1 363 ? 111.661 171.113 186.007 1.00 75.09 363 ASP A O 1
ATOM 2791 N N . GLU A 1 364 ? 112.995 172.181 184.543 1.00 80.06 364 GLU A N 1
ATOM 2792 C CA . GLU A 1 364 ? 112.208 171.742 183.396 1.00 80.06 364 GLU A CA 1
ATOM 2793 C C . GLU A 1 364 ? 112.401 170.264 183.079 1.00 80.06 364 GLU A C 1
ATOM 2794 O O . GLU A 1 364 ? 111.546 169.674 182.410 1.00 80.06 364 GLU A O 1
ATOM 2800 N N . SER A 1 365 ? 113.493 169.652 183.537 1.00 74.40 365 SER A N 1
ATOM 2801 C CA . SER A 1 365 ? 113.785 168.257 183.233 1.00 74.40 365 SER A CA 1
ATOM 2802 C C . SER A 1 365 ? 113.736 167.374 184.473 1.00 74.40 365 SER A C 1
ATOM 2803 O O . SER A 1 365 ? 113.019 166.370 184.490 1.00 74.40 365 SER A O 1
ATOM 2806 N N . GLY A 1 366 ? 114.486 167.720 185.515 1.00 67.80 366 GLY A N 1
ATOM 2807 C CA . GLY A 1 366 ? 114.510 166.935 186.725 1.00 67.80 366 GLY A CA 1
ATOM 2808 C C . GLY A 1 366 ? 115.915 166.519 187.108 1.00 67.80 366 GLY A C 1
ATOM 2809 O O . GLY A 1 366 ? 116.906 167.081 186.633 1.00 67.80 366 GLY A O 1
ATOM 2810 N N . PRO A 1 367 ? 116.027 165.512 187.978 1.00 62.79 367 PRO A N 1
ATOM 2811 C CA . PRO A 1 367 ? 117.359 165.054 188.406 1.00 62.79 367 PRO A CA 1
ATOM 2812 C C . PRO A 1 367 ? 118.129 164.316 187.324 1.00 62.79 367 PRO A C 1
ATOM 2813 O O . PRO A 1 367 ? 119.315 164.028 187.527 1.00 62.79 367 PRO A O 1
ATOM 2817 N N . SER A 1 368 ? 117.505 164.002 186.191 1.00 59.17 368 SER A N 1
ATOM 2818 C CA . SER A 1 368 ? 118.179 163.297 185.109 1.00 59.17 368 SER A CA 1
ATOM 2819 C C . SER A 1 368 ? 119.010 164.219 184.226 1.00 59.17 368 SER A C 1
ATOM 2820 O O . SER A 1 368 ? 119.661 163.733 183.295 1.00 59.17 368 SER A O 1
ATOM 2823 N N . ILE A 1 369 ? 118.997 165.527 184.488 1.00 57.72 369 ILE A N 1
ATOM 2824 C CA . ILE A 1 369 ? 119.760 166.463 183.667 1.00 57.72 369 ILE A CA 1
ATOM 2825 C C . ILE A 1 369 ? 121.258 166.222 183.809 1.00 57.72 369 ILE A C 1
ATOM 2826 O O . ILE A 1 369 ? 122.034 166.552 182.904 1.00 57.72 369 ILE A O 1
ATOM 2831 N N . VAL A 1 370 ? 121.691 165.636 184.927 1.00 50.57 370 VAL A N 1
ATOM 2832 C CA . VAL A 1 370 ? 123.121 165.498 185.188 1.00 50.57 370 VAL A CA 1
ATOM 2833 C C . VAL A 1 370 ? 123.761 164.515 184.213 1.00 50.57 370 VAL A C 1
ATOM 2834 O O . VAL A 1 370 ? 124.896 164.717 183.767 1.00 50.57 370 VAL A O 1
ATOM 2838 N N . HIS A 1 371 ? 123.049 163.441 183.861 1.00 49.06 371 HIS A N 1
ATOM 2839 C CA . HIS A 1 371 ? 123.617 162.446 182.956 1.00 49.06 371 HIS A CA 1
ATOM 2840 C C . HIS A 1 371 ? 123.885 163.035 181.578 1.00 49.06 371 HIS A C 1
ATOM 2841 O O . HIS A 1 371 ? 124.931 162.772 180.974 1.00 49.06 371 HIS A O 1
ATOM 2848 N N . ARG A 1 372 ? 122.950 163.832 181.062 1.00 57.62 372 ARG A N 1
ATOM 2849 C CA . ARG A 1 372 ? 123.091 164.376 179.717 1.00 57.62 372 ARG A CA 1
ATOM 2850 C C . ARG A 1 372 ? 124.077 165.537 179.657 1.00 57.62 372 ARG A C 1
ATOM 2851 O O . ARG A 1 372 ? 124.807 165.672 178.668 1.00 57.62 372 ARG A O 1
ATOM 2859 N N . LYS A 1 373 ? 124.129 166.369 180.695 1.00 54.91 373 LYS A N 1
ATOM 2860 C CA . LYS A 1 373 ? 124.939 167.580 180.682 1.00 54.91 373 LYS A CA 1
ATOM 2861 C C . LYS A 1 373 ? 126.322 167.394 181.291 1.00 54.91 373 LYS A C 1
ATOM 2862 O O . LYS A 1 373 ? 127.073 168.370 181.388 1.00 54.91 373 LYS A O 1
ATOM 2868 N N . CYS A 1 374 ? 126.681 166.182 181.705 1.00 51.44 374 CYS A N 1
ATOM 2869 C CA . CYS A 1 374 ? 127.978 165.940 182.317 1.00 51.44 374 CYS A CA 1
ATOM 2870 C C . CYS A 1 374 ? 128.564 164.642 181.783 1.00 51.44 374 CYS A C 1
ATOM 2871 O O . CYS A 1 374 ? 127.838 163.753 181.331 1.00 51.44 374 CYS A O 1
ATOM 2874 N N . PHE A 1 375 ? 129.888 164.546 181.839 1.00 50.54 375 PHE A N 1
ATOM 2875 C CA . PHE A 1 375 ? 130.588 163.341 181.412 1.00 50.54 375 PHE A CA 1
ATOM 2876 C C . PHE A 1 375 ? 130.799 162.401 182.595 1.00 50.54 375 PHE A C 1
ATOM 2877 O O . PHE A 1 375 ? 130.808 161.179 182.446 1.00 50.54 375 PHE A O 1
ATOM 2886 N N . ALA B 1 6 ? 134.005 104.938 163.438 1.00 33.31 6 ALA B N 1
ATOM 2887 C CA . ALA B 1 6 ? 133.701 105.587 164.707 1.00 33.31 6 ALA B CA 1
ATOM 2888 C C . ALA B 1 6 ? 134.562 106.828 164.898 1.00 33.31 6 ALA B C 1
ATOM 2889 O O . ALA B 1 6 ? 135.210 106.990 165.931 1.00 33.31 6 ALA B O 1
ATOM 2891 N N . ALA B 1 7 ? 134.565 107.701 163.894 1.00 27.11 7 ALA B N 1
ATOM 2892 C CA . ALA B 1 7 ? 135.372 108.911 163.948 1.00 27.11 7 ALA B CA 1
ATOM 2893 C C . ALA B 1 7 ? 134.878 109.843 165.046 1.00 27.11 7 ALA B C 1
ATOM 2894 O O . ALA B 1 7 ? 133.672 110.026 165.229 1.00 27.11 7 ALA B O 1
ATOM 2896 N N . LEU B 1 8 ? 135.820 110.427 165.781 1.00 25.15 8 LEU B N 1
ATOM 2897 C CA . LEU B 1 8 ? 135.505 111.415 166.802 1.00 25.15 8 LEU B CA 1
ATOM 2898 C C . LEU B 1 8 ? 135.376 112.784 166.152 1.00 25.15 8 LEU B C 1
ATOM 2899 O O . LEU B 1 8 ? 136.199 113.157 165.311 1.00 25.15 8 LEU B O 1
ATOM 2904 N N . VAL B 1 9 ? 134.344 113.526 166.537 1.00 20.10 9 VAL B N 1
ATOM 2905 C CA . VAL B 1 9 ? 134.125 114.883 166.050 1.00 20.10 9 VAL B CA 1
ATOM 2906 C C . VAL B 1 9 ? 134.201 115.800 167.262 1.00 20.10 9 VAL B C 1
ATOM 2907 O O . VAL B 1 9 ? 133.229 115.936 168.014 1.00 20.10 9 VAL B O 1
ATOM 2911 N N . VAL B 1 10 ? 135.352 116.434 167.455 1.00 22.86 10 VAL B N 1
ATOM 2912 C CA . VAL B 1 10 ? 135.574 117.348 168.568 1.00 22.86 10 VAL B CA 1
ATOM 2913 C C . VAL B 1 10 ? 135.552 118.767 168.023 1.00 22.86 10 VAL B C 1
ATOM 2914 O O . VAL B 1 10 ? 136.353 119.118 167.149 1.00 22.86 10 VAL B O 1
ATOM 2918 N N . ASP B 1 11 ? 134.637 119.583 168.533 1.00 27.43 11 ASP B N 1
ATOM 2919 C CA . ASP B 1 11 ? 134.497 120.976 168.122 1.00 27.43 11 ASP B CA 1
ATOM 2920 C C . ASP B 1 11 ? 134.875 121.850 169.314 1.00 27.43 11 ASP B C 1
ATOM 2921 O O . ASP B 1 11 ? 134.017 122.277 170.088 1.00 27.43 11 ASP B O 1
ATOM 2926 N N . ASN B 1 12 ? 136.169 122.118 169.455 1.00 30.13 12 ASN B N 1
ATOM 2927 C CA . ASN B 1 12 ? 136.635 122.979 170.532 1.00 30.13 12 ASN B CA 1
ATOM 2928 C C . ASN B 1 12 ? 136.279 124.430 170.236 1.00 30.13 12 ASN B C 1
ATOM 2929 O O . ASN B 1 12 ? 136.515 124.929 169.132 1.00 30.13 12 ASN B O 1
ATOM 2934 N N . GLY B 1 13 ? 135.694 125.106 171.225 1.00 30.67 13 GLY B N 1
ATOM 2935 C CA . GLY B 1 13 ? 135.285 126.481 171.067 1.00 30.67 13 GLY B CA 1
ATOM 2936 C C . GLY B 1 13 ? 135.871 127.351 172.163 1.00 30.67 13 GLY B C 1
ATOM 2937 O O . GLY B 1 13 ? 136.493 126.865 173.110 1.00 30.67 13 GLY B O 1
ATOM 2938 N N . SER B 1 14 ? 135.663 128.660 172.010 1.00 28.51 14 SER B N 1
ATOM 2939 C CA . SER B 1 14 ? 136.166 129.604 173.000 1.00 28.51 14 SER B CA 1
ATOM 2940 C C . SER B 1 14 ? 135.506 129.386 174.355 1.00 28.51 14 SER B C 1
ATOM 2941 O O . SER B 1 14 ? 136.179 129.410 175.391 1.00 28.51 14 SER B O 1
ATOM 2944 N N . GLY B 1 15 ? 134.193 129.173 174.370 1.00 28.60 15 GLY B N 1
ATOM 2945 C CA . GLY B 1 15 ? 133.483 128.975 175.617 1.00 28.60 15 GLY B CA 1
ATOM 2946 C C . GLY B 1 15 ? 133.159 127.532 175.941 1.00 28.60 15 GLY B C 1
ATOM 2947 O O . GLY B 1 15 ? 133.409 127.070 177.057 1.00 28.60 15 GLY B O 1
ATOM 2948 N N . MET B 1 16 ? 132.605 126.806 174.973 1.00 32.07 16 MET B N 1
ATOM 2949 C CA . MET B 1 16 ? 132.180 125.429 175.175 1.00 32.07 16 MET B CA 1
ATOM 2950 C C . MET B 1 16 ? 132.726 124.554 174.059 1.00 32.07 16 MET B C 1
ATOM 2951 O O . MET B 1 16 ? 132.758 124.965 172.895 1.00 32.07 16 MET B O 1
ATOM 2956 N N . CYS B 1 17 ? 133.153 123.347 174.418 1.00 27.82 17 CYS B N 1
ATOM 2957 C CA . CYS B 1 17 ? 133.644 122.369 173.459 1.00 27.82 17 CYS B CA 1
ATOM 2958 C C . CYS B 1 17 ? 132.687 121.189 173.425 1.00 27.82 17 CYS B C 1
ATOM 2959 O O . CYS B 1 17 ? 132.392 120.591 174.465 1.00 27.82 17 CYS B O 1
ATOM 2962 N N . LYS B 1 18 ? 132.202 120.861 172.232 1.00 27.53 18 LYS B N 1
ATOM 2963 C CA . LYS B 1 18 ? 131.238 119.788 172.034 1.00 27.53 18 LYS B CA 1
ATOM 2964 C C . LYS B 1 18 ? 131.952 118.603 171.401 1.00 27.53 18 LYS B C 1
ATOM 2965 O O . LYS B 1 18 ? 132.491 118.718 170.296 1.00 27.53 18 LYS B O 1
ATOM 2971 N N . ALA B 1 19 ? 131.950 117.471 172.098 1.00 25.97 19 ALA B N 1
ATOM 2972 C CA . ALA B 1 19 ? 132.598 116.257 171.627 1.00 25.97 19 ALA B CA 1
ATOM 2973 C C . ALA B 1 19 ? 131.592 115.118 171.604 1.00 25.97 19 ALA B C 1
ATOM 2974 O O . ALA B 1 19 ? 130.784 114.972 172.527 1.00 25.97 19 ALA B O 1
ATOM 2976 N N . GLY B 1 20 ? 131.646 114.312 170.548 1.00 25.01 20 GLY B N 1
ATOM 2977 C CA . GLY B 1 20 ? 130.726 113.203 170.403 1.00 25.01 20 GLY B CA 1
ATOM 2978 C C . GLY B 1 20 ? 131.231 112.130 169.464 1.00 25.01 20 GLY B C 1
ATOM 2979 O O . GLY B 1 20 ? 132.420 111.799 169.470 1.00 25.01 20 GLY B O 1
ATOM 2980 N N . PHE B 1 21 ? 130.336 111.577 168.651 1.00 24.83 21 PHE B N 1
ATOM 2981 C CA . PHE B 1 21 ? 130.675 110.518 167.715 1.00 24.83 21 PHE B CA 1
ATOM 2982 C C . PHE B 1 21 ? 130.086 110.833 166.349 1.00 24.83 21 PHE B C 1
ATOM 2983 O O . PHE B 1 21 ? 129.075 111.531 166.237 1.00 24.83 21 PHE B O 1
ATOM 2991 N N . ALA B 1 22 ? 130.730 110.312 165.310 1.00 25.19 22 ALA B N 1
ATOM 2992 C CA . ALA B 1 22 ? 130.217 110.479 163.960 1.00 25.19 22 ALA B CA 1
ATOM 2993 C C . ALA B 1 22 ? 128.953 109.652 163.767 1.00 25.19 22 ALA B C 1
ATOM 2994 O O . ALA B 1 22 ? 128.827 108.546 164.298 1.00 25.19 22 ALA B O 1
ATOM 2996 N N . GLY B 1 23 ? 128.011 110.198 163.001 1.00 29.05 23 GLY B N 1
ATOM 2997 C CA . GLY B 1 23 ? 126.767 109.520 162.714 1.00 29.05 23 GLY B CA 1
ATOM 2998 C C . GLY B 1 23 ? 125.640 109.799 163.685 1.00 29.05 23 GLY B C 1
ATOM 2999 O O . GLY B 1 23 ? 124.503 109.387 163.421 1.00 29.05 23 GLY B O 1
ATOM 3000 N N . ASP B 1 24 ? 125.911 110.480 164.794 1.00 31.69 24 ASP B N 1
ATOM 3001 C CA . ASP B 1 24 ? 124.873 110.813 165.756 1.00 31.69 24 ASP B CA 1
ATOM 3002 C C . ASP B 1 24 ? 124.208 112.134 165.377 1.00 31.69 24 ASP B C 1
ATOM 3003 O O . ASP B 1 24 ? 124.577 112.793 164.401 1.00 31.69 24 ASP B O 1
ATOM 3008 N N . ASP B 1 25 ? 123.206 112.529 166.164 1.00 32.97 25 ASP B N 1
ATOM 3009 C CA . ASP B 1 25 ? 122.466 113.756 165.912 1.00 32.97 25 ASP B CA 1
ATOM 3010 C C . ASP B 1 25 ? 122.723 114.850 166.936 1.00 32.97 25 ASP B C 1
ATOM 3011 O O . ASP B 1 25 ? 122.442 116.017 166.648 1.00 32.97 25 ASP B O 1
ATOM 3016 N N . ALA B 1 26 ? 123.239 114.509 168.112 1.00 28.35 26 ALA B N 1
ATOM 3017 C CA . ALA B 1 26 ? 123.531 115.482 169.151 1.00 28.35 26 ALA B CA 1
ATOM 3018 C C . ALA B 1 26 ? 124.890 115.174 169.758 1.00 28.35 26 ALA B C 1
ATOM 3019 O O . ALA B 1 26 ? 125.306 114.009 169.794 1.00 28.35 26 ALA B O 1
ATOM 3021 N N . PRO B 1 27 ? 125.607 116.193 170.230 1.00 25.49 27 PRO B N 1
ATOM 3022 C CA . PRO B 1 27 ? 126.892 115.941 170.892 1.00 25.49 27 PRO B CA 1
ATOM 3023 C C . PRO B 1 27 ? 126.715 115.073 172.128 1.00 25.49 27 PRO B C 1
ATOM 3024 O O . PRO B 1 27 ? 125.742 115.207 172.872 1.00 25.49 27 PRO B O 1
ATOM 3028 N N . ARG B 1 28 ? 127.674 114.170 172.340 1.00 28.64 28 ARG B N 1
ATOM 3029 C CA . ARG B 1 28 ? 127.595 113.264 173.481 1.00 28.64 28 ARG B CA 1
ATOM 3030 C C . ARG B 1 28 ? 127.863 114.000 174.788 1.00 28.64 28 ARG B C 1
ATOM 3031 O O . ARG B 1 28 ? 127.134 113.827 175.771 1.00 28.64 28 ARG B O 1
ATOM 3039 N N . ALA B 1 29 ? 128.903 114.830 174.817 1.00 29.59 29 ALA B N 1
ATOM 3040 C CA . ALA B 1 29 ? 129.293 115.552 176.020 1.00 29.59 29 ALA B CA 1
ATOM 3041 C C . ALA B 1 29 ? 129.545 117.011 175.678 1.00 29.59 29 ALA B C 1
ATOM 3042 O O . ALA B 1 29 ? 130.294 117.312 174.743 1.00 29.59 29 ALA B O 1
ATOM 3044 N N . VAL B 1 30 ? 128.920 117.910 176.434 1.00 30.09 30 VAL B N 1
ATOM 3045 C CA . VAL B 1 30 ? 129.113 119.348 176.286 1.00 30.09 30 VAL B CA 1
ATOM 3046 C C . VAL B 1 30 ? 129.437 119.918 177.658 1.00 30.09 30 VAL B C 1
ATOM 3047 O O . VAL B 1 30 ? 128.613 119.834 178.577 1.00 30.09 30 VAL B O 1
ATOM 3051 N N . PHE B 1 31 ? 130.626 120.493 177.799 1.00 28.89 31 PHE B N 1
ATOM 3052 C CA . PHE B 1 31 ? 131.060 121.087 179.053 1.00 28.89 31 PHE B CA 1
ATOM 3053 C C . PHE B 1 31 ? 131.830 122.366 178.764 1.00 28.89 31 PHE B C 1
ATOM 3054 O O . PHE B 1 31 ? 132.417 122.508 177.685 1.00 28.89 31 PHE B O 1
ATOM 3062 N N . PRO B 1 32 ? 131.835 123.316 179.700 1.00 25.55 32 PRO B N 1
ATOM 3063 C CA . PRO B 1 32 ? 132.593 124.553 179.488 1.00 25.55 32 PRO B CA 1
ATOM 3064 C C . PRO B 1 32 ? 134.081 124.282 179.330 1.00 25.55 32 PRO B C 1
ATOM 3065 O O . PRO B 1 32 ? 134.646 123.387 179.962 1.00 25.55 32 PRO B O 1
ATOM 3069 N N . SER B 1 33 ? 134.716 125.078 178.473 1.00 23.20 33 SER B N 1
ATOM 3070 C CA . SER B 1 33 ? 136.138 124.929 178.176 1.00 23.20 33 SER B CA 1
ATOM 3071 C C . SER B 1 33 ? 136.951 125.896 179.035 1.00 23.20 33 SER B C 1
ATOM 3072 O O . SER B 1 33 ? 137.582 126.835 178.551 1.00 23.20 33 SER B O 1
ATOM 3075 N N . ILE B 1 34 ? 136.929 125.642 180.342 1.00 23.79 34 ILE B N 1
ATOM 3076 C CA . ILE B 1 34 ? 137.637 126.463 181.315 1.00 23.79 34 ILE B CA 1
ATOM 3077 C C . ILE B 1 34 ? 138.518 125.567 182.173 1.00 23.79 34 ILE B C 1
ATOM 3078 O O . ILE B 1 34 ? 138.101 124.481 182.588 1.00 23.79 34 ILE B O 1
ATOM 3083 N N . VAL B 1 35 ? 139.743 126.018 182.425 1.00 21.34 35 VAL B N 1
ATOM 3084 C CA . VAL B 1 35 ? 140.679 125.333 183.309 1.00 21.34 35 VAL B CA 1
ATOM 3085 C C . VAL B 1 35 ? 141.000 126.275 184.458 1.00 21.34 35 VAL B C 1
ATOM 3086 O O . VAL B 1 35 ? 141.581 127.346 184.243 1.00 21.34 35 VAL B O 1
ATOM 3090 N N . GLY B 1 36 ? 140.633 125.878 185.670 1.00 25.42 36 GLY B N 1
ATOM 3091 C CA . GLY B 1 36 ? 140.823 126.709 186.842 1.00 25.42 36 GLY B CA 1
ATOM 3092 C C . GLY B 1 36 ? 141.689 126.020 187.878 1.00 25.42 36 GLY B C 1
ATOM 3093 O O . GLY B 1 36 ? 141.637 124.800 188.043 1.00 25.42 36 GLY B O 1
ATOM 3094 N N . ARG B 1 37 ? 142.490 126.819 188.580 1.00 28.66 37 ARG B N 1
ATOM 3095 C CA . ARG B 1 37 ? 143.340 126.338 189.653 1.00 28.66 37 ARG B CA 1
ATOM 3096 C C . ARG B 1 37 ? 143.074 127.155 190.909 1.00 28.66 37 ARG B C 1
ATOM 3097 O O . ARG B 1 37 ? 142.795 128.357 190.819 1.00 28.66 37 ARG B O 1
ATOM 3105 N N . PRO B 1 38 ? 143.143 126.538 192.086 1.00 30.35 38 PRO B N 1
ATOM 3106 C CA . PRO B 1 38 ? 142.833 127.269 193.319 1.00 30.35 38 PRO B CA 1
ATOM 3107 C C . PRO B 1 38 ? 143.830 128.385 193.583 1.00 30.35 38 PRO B C 1
ATOM 3108 O O . PRO B 1 38 ? 145.020 128.275 193.279 1.00 30.35 38 PRO B O 1
ATOM 3112 N N . ARG B 1 39 ? 143.324 129.476 194.155 1.00 34.25 39 ARG B N 1
ATOM 3113 C CA . ARG B 1 39 ? 144.164 130.584 194.585 1.00 34.25 39 ARG B CA 1
ATOM 3114 C C . ARG B 1 39 ? 144.451 130.560 196.079 1.00 34.25 39 ARG B C 1
ATOM 3115 O O . ARG B 1 39 ? 145.139 131.455 196.578 1.00 34.25 39 ARG B O 1
ATOM 3123 N N . HIS B 1 40 ? 143.944 129.566 196.798 1.00 41.13 40 HIS B N 1
ATOM 3124 C CA . HIS B 1 40 ? 144.198 129.392 198.219 1.00 41.13 40 HIS B CA 1
ATOM 3125 C C . HIS B 1 40 ? 145.027 128.131 198.436 1.00 41.13 40 HIS B C 1
ATOM 3126 O O . HIS B 1 40 ? 145.472 127.476 197.489 1.00 41.13 40 HIS B O 1
ATOM 3133 N N . GLN B 1 41 ? 145.237 127.794 199.704 1.00 54.18 41 GLN B N 1
ATOM 3134 C CA . GLN B 1 41 ? 145.951 126.587 200.088 1.00 54.18 41 GLN B CA 1
ATOM 3135 C C . GLN B 1 41 ? 145.027 125.691 200.899 1.00 54.18 41 GLN B C 1
ATOM 3136 O O . GLN B 1 41 ? 144.327 126.161 201.801 1.00 54.18 41 GLN B O 1
ATOM 3142 N N . GLY B 1 42 ? 145.024 124.404 200.565 1.00 57.90 42 GLY B N 1
ATOM 3143 C CA . GLY B 1 42 ? 144.149 123.473 201.249 1.00 57.90 42 GLY B CA 1
ATOM 3144 C C . GLY B 1 42 ? 144.501 123.326 202.716 1.00 57.90 42 GLY B C 1
ATOM 3145 O O . GLY B 1 42 ? 145.665 123.372 203.114 1.00 57.90 42 GLY B O 1
ATOM 3146 N N . VAL B 1 43 ? 143.465 123.146 203.534 1.00 65.41 43 VAL B N 1
ATOM 3147 C CA . VAL B 1 43 ? 143.639 122.968 204.964 1.00 65.41 43 VAL B CA 1
ATOM 3148 C C . VAL B 1 43 ? 143.265 121.562 205.423 1.00 65.41 43 VAL B C 1
ATOM 3149 O O . VAL B 1 43 ? 143.830 121.077 206.410 1.00 65.41 43 VAL B O 1
ATOM 3153 N N . MET B 1 44 ? 142.346 120.892 204.736 1.00 79.52 44 MET B N 1
ATOM 3154 C CA . MET B 1 44 ? 141.936 119.537 205.081 1.00 79.52 44 MET B CA 1
ATOM 3155 C C . MET B 1 44 ? 142.748 118.551 204.251 1.00 79.52 44 MET B C 1
ATOM 3156 O O . MET B 1 44 ? 142.780 118.648 203.020 1.00 79.52 44 MET B O 1
ATOM 3161 N N . VAL B 1 45 ? 143.402 117.606 204.926 1.00 91.71 45 VAL B N 1
ATOM 3162 C CA . VAL B 1 45 ? 144.215 116.615 204.230 1.00 91.71 45 VAL B CA 1
ATOM 3163 C C . VAL B 1 45 ? 143.410 115.400 203.782 1.00 91.71 45 VAL B C 1
ATOM 3164 O O . VAL B 1 45 ? 143.868 114.659 202.900 1.00 91.71 45 VAL B O 1
ATOM 3168 N N . GLY B 1 46 ? 142.231 115.172 204.362 1.00 99.65 46 GLY B N 1
ATOM 3169 C CA . GLY B 1 46 ? 141.436 114.021 203.969 1.00 99.65 46 GLY B CA 1
ATOM 3170 C C . GLY B 1 46 ? 140.924 114.115 202.544 1.00 99.65 46 GLY B C 1
ATOM 3171 O O . GLY B 1 46 ? 140.919 113.122 201.810 1.00 99.65 46 GLY B O 1
ATOM 3172 N N . MET B 1 47 ? 140.485 115.302 202.134 1.00 97.80 47 MET B N 1
ATOM 3173 C CA . MET B 1 47 ? 139.943 115.479 200.794 1.00 97.80 47 MET B CA 1
ATOM 3174 C C . MET B 1 47 ? 141.031 115.297 199.743 1.00 97.80 47 MET B C 1
ATOM 3175 O O . MET B 1 47 ? 142.152 115.793 199.891 1.00 97.80 47 MET B O 1
ATOM 3180 N N . GLY B 1 48 ? 140.693 114.579 198.675 1.00 94.32 48 GLY B N 1
ATOM 3181 C CA . GLY B 1 48 ? 141.624 114.349 197.589 1.00 94.32 48 GLY B CA 1
ATOM 3182 C C . GLY B 1 48 ? 141.664 115.496 196.601 1.00 94.32 48 GLY B C 1
ATOM 3183 O O . GLY B 1 48 ? 141.226 115.356 195.455 1.00 94.32 48 GLY B O 1
ATOM 3184 N N . GLN B 1 49 ? 142.185 116.638 197.040 1.00 78.73 49 GLN B N 1
ATOM 3185 C CA . GLN B 1 49 ? 142.260 117.810 196.181 1.00 78.73 49 GLN B CA 1
ATOM 3186 C C . GLN B 1 49 ? 143.248 117.581 195.044 1.00 78.73 49 GLN B C 1
ATOM 3187 O O . GLN B 1 49 ? 144.298 116.958 195.226 1.00 78.73 49 GLN B O 1
ATOM 3193 N N . LYS B 1 50 ? 142.905 118.088 193.865 1.00 51.96 50 LYS B N 1
ATOM 3194 C CA . LYS B 1 50 ? 143.762 117.994 192.696 1.00 51.96 50 LYS B CA 1
ATOM 3195 C C . LYS B 1 50 ? 144.505 119.311 192.490 1.00 51.96 50 LYS B C 1
ATOM 3196 O O . LYS B 1 50 ? 144.423 120.238 193.298 1.00 51.96 50 LYS B O 1
ATOM 3202 N N . ASP B 1 51 ? 145.246 119.389 191.386 1.00 45.79 51 ASP B N 1
ATOM 3203 C CA . ASP B 1 51 ? 145.995 120.595 191.059 1.00 45.79 51 ASP B CA 1
ATOM 3204 C C . ASP B 1 51 ? 145.157 121.577 190.249 1.00 45.79 51 ASP B C 1
ATOM 3205 O O . ASP B 1 51 ? 145.094 122.764 190.580 1.00 45.79 51 ASP B O 1
ATOM 3210 N N . SER B 1 52 ? 144.510 121.099 189.189 1.00 36.66 52 SER B N 1
ATOM 3211 C CA . SER B 1 52 ? 143.675 121.941 188.349 1.00 36.66 52 SER B CA 1
ATOM 3212 C C . SER B 1 52 ? 142.376 121.215 188.037 1.00 36.66 52 SER B C 1
ATOM 3213 O O . SER B 1 52 ? 142.338 119.986 187.954 1.00 36.66 52 SER B O 1
ATOM 3216 N N . TYR B 1 53 ? 141.311 121.992 187.863 1.00 32.34 53 TYR B N 1
ATOM 3217 C CA . TYR B 1 53 ? 139.992 121.470 187.536 1.00 32.34 53 TYR B CA 1
ATOM 3218 C C . TYR B 1 53 ? 139.595 121.958 186.152 1.00 32.34 53 TYR B C 1
ATOM 3219 O O . TYR B 1 53 ? 139.731 123.147 185.847 1.00 32.34 53 TYR B O 1
ATOM 3228 N N . VAL B 1 54 ? 139.109 121.043 185.319 1.00 26.64 54 VAL B N 1
ATOM 3229 C CA . VAL B 1 54 ? 138.756 121.340 183.937 1.00 26.64 54 VAL B CA 1
ATOM 3230 C C . VAL B 1 54 ? 137.355 120.812 183.664 1.00 26.64 54 VAL B C 1
ATOM 3231 O O . VAL B 1 54 ? 137.030 119.679 184.035 1.00 26.64 54 VAL B O 1
ATOM 3235 N N . GLY B 1 55 ? 136.526 121.635 183.028 1.00 27.22 55 GLY B N 1
ATOM 3236 C CA . GLY B 1 55 ? 135.201 121.209 182.623 1.00 27.22 55 GLY B CA 1
ATOM 3237 C C . GLY B 1 55 ? 134.107 121.570 183.605 1.00 27.22 55 GLY B C 1
ATOM 3238 O O . GLY B 1 55 ? 134.179 122.605 184.273 1.00 27.22 55 GLY B O 1
ATOM 3239 N N . ASP B 1 56 ? 133.082 120.719 183.695 1.00 31.31 56 ASP B N 1
ATOM 3240 C CA . ASP B 1 56 ? 131.980 120.969 184.616 1.00 31.31 56 ASP B CA 1
ATOM 3241 C C . ASP B 1 56 ? 132.421 120.922 186.071 1.00 31.31 56 ASP B C 1
ATOM 3242 O O . ASP B 1 56 ? 131.741 121.489 186.933 1.00 31.31 56 ASP B O 1
ATOM 3247 N N . GLU B 1 57 ? 133.536 120.249 186.367 1.00 32.97 57 GLU B N 1
ATOM 3248 C CA . GLU B 1 57 ? 134.046 120.229 187.733 1.00 32.97 57 GLU B CA 1
ATOM 3249 C C . GLU B 1 57 ? 134.477 121.619 188.179 1.00 32.97 57 GLU B C 1
ATOM 3250 O O . GLU B 1 57 ? 134.265 122.003 189.335 1.00 32.97 57 GLU B O 1
ATOM 3256 N N . ALA B 1 58 ? 135.093 122.386 187.277 1.00 29.42 58 ALA B N 1
ATOM 3257 C CA . ALA B 1 58 ? 135.506 123.744 187.613 1.00 29.42 58 ALA B CA 1
ATOM 3258 C C . ALA B 1 58 ? 134.304 124.636 187.898 1.00 29.42 58 ALA B C 1
ATOM 3259 O O . ALA B 1 58 ? 134.345 125.466 188.812 1.00 29.42 58 ALA B O 1
ATOM 3261 N N . GLN B 1 59 ? 133.227 124.481 187.124 1.00 30.10 59 GLN B N 1
ATOM 3262 C CA . GLN B 1 59 ? 132.049 125.322 187.316 1.00 30.10 59 GLN B CA 1
ATOM 3263 C C . GLN B 1 59 ? 131.410 125.083 188.677 1.00 30.10 59 GLN B C 1
ATOM 3264 O O . GLN B 1 59 ? 130.916 126.022 189.312 1.00 30.10 59 GLN B O 1
ATOM 3270 N N . SER B 1 60 ? 131.401 123.831 189.140 1.00 31.09 60 SER B N 1
ATOM 3271 C CA . SER B 1 60 ? 130.821 123.531 190.445 1.00 31.09 60 SER B CA 1
ATOM 3272 C C . SER B 1 60 ? 131.579 124.239 191.561 1.00 31.09 60 SER B C 1
ATOM 3273 O O . SER B 1 60 ? 130.970 124.761 192.502 1.00 31.09 60 SER B O 1
ATOM 3276 N N . LYS B 1 61 ? 132.909 124.267 191.474 1.00 29.90 61 LYS B N 1
ATOM 3277 C CA . LYS B 1 61 ? 133.755 124.930 192.458 1.00 29.90 61 LYS B CA 1
ATOM 3278 C C . LYS B 1 61 ? 134.311 126.252 191.942 1.00 29.90 61 LYS B C 1
ATOM 3279 O O . LYS B 1 61 ? 135.448 126.613 192.260 1.00 29.90 61 LYS B O 1
ATOM 3285 N N . ARG B 1 62 ? 133.527 126.986 191.149 1.00 27.48 62 ARG B N 1
ATOM 3286 C CA . ARG B 1 62 ? 134.016 128.216 190.538 1.00 27.48 62 ARG B CA 1
ATOM 3287 C C . ARG B 1 62 ? 134.248 129.327 191.553 1.00 27.48 62 ARG B C 1
ATOM 3288 O O . ARG B 1 62 ? 134.938 130.300 191.236 1.00 27.48 62 ARG B O 1
ATOM 3296 N N . GLY B 1 63 ? 133.692 129.209 192.760 1.00 23.70 63 GLY B N 1
ATOM 3297 C CA . GLY B 1 63 ? 133.870 130.252 193.755 1.00 23.70 63 GLY B CA 1
ATOM 3298 C C . GLY B 1 63 ? 135.258 130.300 194.356 1.00 23.70 63 GLY B C 1
ATOM 3299 O O . GLY B 1 63 ? 135.625 131.313 194.960 1.00 23.70 63 GLY B O 1
ATOM 3300 N N . ILE B 1 64 ? 136.036 129.234 194.201 1.00 24.54 64 ILE B N 1
ATOM 3301 C CA . ILE B 1 64 ? 137.374 129.153 194.766 1.00 24.54 64 ILE B CA 1
ATOM 3302 C C . ILE B 1 64 ? 138.447 129.329 193.700 1.00 24.54 64 ILE B C 1
ATOM 3303 O O . ILE B 1 64 ? 139.405 130.076 193.898 1.00 24.54 64 ILE B O 1
ATOM 3308 N N . LEU B 1 65 ? 138.297 128.656 192.563 1.00 24.55 65 LEU B N 1
ATOM 3309 C CA . LEU B 1 65 ? 139.318 128.671 191.531 1.00 24.55 65 LEU B CA 1
ATOM 3310 C C . LEU B 1 65 ? 139.336 130.015 190.805 1.00 24.55 65 LEU B C 1
ATOM 3311 O O . LEU B 1 65 ? 138.429 130.841 190.935 1.00 24.55 65 LEU B O 1
ATOM 3316 N N . THR B 1 66 ? 140.398 130.226 190.035 1.00 26.05 66 THR B N 1
ATOM 3317 C CA . THR B 1 66 ? 140.528 131.374 189.142 1.00 26.05 66 THR B CA 1
ATOM 3318 C C . THR B 1 66 ? 140.350 130.854 187.721 1.00 26.05 66 THR B C 1
ATOM 3319 O O . THR B 1 66 ? 141.303 130.374 187.103 1.00 26.05 66 THR B O 1
ATOM 3323 N N . LEU B 1 67 ? 139.125 130.946 187.210 1.00 22.81 67 LEU B N 1
ATOM 3324 C CA . LEU B 1 67 ? 138.815 130.387 185.902 1.00 22.81 67 LEU B CA 1
ATOM 3325 C C . LEU B 1 67 ? 139.598 131.108 184.812 1.00 22.81 67 LEU B C 1
ATOM 3326 O O . LEU B 1 67 ? 139.632 132.341 184.766 1.00 22.81 67 LEU B O 1
ATOM 3331 N N . LYS B 1 68 ? 140.230 130.332 183.938 1.00 22.74 68 LYS B N 1
ATOM 3332 C CA . LYS B 1 68 ? 140.995 130.858 182.819 1.00 22.74 68 LYS B CA 1
ATOM 3333 C C . LYS B 1 68 ? 140.582 130.127 181.553 1.00 22.74 68 LYS B C 1
ATOM 3334 O O . LYS B 1 68 ? 140.427 128.903 181.558 1.00 22.74 68 LYS B O 1
ATOM 3340 N N . TYR B 1 69 ? 140.405 130.878 180.470 1.00 25.90 69 TYR B N 1
ATOM 3341 C CA . TYR B 1 69 ? 140.004 130.293 179.199 1.00 25.90 69 TYR B CA 1
ATOM 3342 C C . TYR B 1 69 ? 141.249 129.980 178.383 1.00 25.90 69 TYR B C 1
ATOM 3343 O O . TYR B 1 69 ? 141.961 130.913 177.979 1.00 25.90 69 TYR B O 1
ATOM 3352 N N . PRO B 1 70 ? 141.559 128.709 178.122 1.00 23.74 70 PRO B N 1
ATOM 3353 C CA . PRO B 1 70 ? 142.732 128.397 177.291 1.00 23.74 70 PRO B CA 1
ATOM 3354 C C . PRO B 1 70 ? 142.606 128.884 175.860 1.00 23.74 70 PRO B C 1
ATOM 3355 O O . PRO B 1 70 ? 143.629 129.040 175.184 1.00 23.74 70 PRO B O 1
ATOM 3359 N N . ILE B 1 71 ? 141.391 129.127 175.376 1.00 24.79 71 ILE B N 1
ATOM 3360 C CA . ILE B 1 71 ? 141.156 129.618 174.025 1.00 24.79 71 ILE B CA 1
ATOM 3361 C C . ILE B 1 71 ? 140.629 131.041 174.120 1.00 24.79 71 ILE B C 1
ATOM 3362 O O . ILE B 1 71 ? 139.649 131.301 174.827 1.00 24.79 71 ILE B O 1
ATOM 3367 N N . GLU B 1 72 ? 141.277 131.958 173.412 1.00 28.22 72 GLU B N 1
ATOM 3368 C CA . GLU B 1 72 ? 140.845 133.348 173.391 1.00 28.22 72 GLU B CA 1
ATOM 3369 C C . GLU B 1 72 ? 140.764 133.852 171.958 1.00 28.22 72 GLU B C 1
ATOM 3370 O O . GLU B 1 72 ? 141.741 133.781 171.215 1.00 28.22 72 GLU B O 1
ATOM 3387 N N . GLY B 1 74 ? 139.321 132.511 169.527 1.00 27.10 74 GLY B N 1
ATOM 3388 C CA . GLY B 1 74 ? 139.520 131.400 168.615 1.00 27.10 74 GLY B CA 1
ATOM 3389 C C . GLY B 1 74 ? 140.967 130.988 168.430 1.00 27.10 74 GLY B C 1
ATOM 3390 O O . GLY B 1 74 ? 141.281 130.176 167.562 1.00 27.10 74 GLY B O 1
ATOM 3391 N N . ILE B 1 75 ? 141.853 131.550 169.248 1.00 25.86 75 ILE B N 1
ATOM 3392 C CA . ILE B 1 75 ? 143.279 131.252 169.206 1.00 25.86 75 ILE B CA 1
ATOM 3393 C C . ILE B 1 75 ? 143.682 130.673 170.552 1.00 25.86 75 ILE B C 1
ATOM 3394 O O . ILE B 1 75 ? 143.386 131.261 171.598 1.00 25.86 75 ILE B O 1
ATOM 3399 N N . VAL B 1 76 ? 144.356 129.526 170.525 1.00 24.61 76 VAL B N 1
ATOM 3400 C CA . VAL B 1 76 ? 144.793 128.876 171.757 1.00 24.61 76 VAL B CA 1
ATOM 3401 C C . VAL B 1 76 ? 145.966 129.670 172.323 1.00 24.61 76 VAL B C 1
ATOM 3402 O O . VAL B 1 76 ? 147.079 129.613 171.793 1.00 24.61 76 VAL B O 1
ATOM 3406 N N . THR B 1 77 ? 145.722 130.410 173.399 1.00 25.27 77 THR B N 1
ATOM 3407 C CA . THR B 1 77 ? 146.749 131.223 174.033 1.00 25.27 77 THR B CA 1
ATOM 3408 C C . THR B 1 77 ? 147.536 130.465 175.093 1.00 25.27 77 THR B C 1
ATOM 3409 O O . THR B 1 77 ? 148.482 131.023 175.657 1.00 25.27 77 THR B O 1
ATOM 3413 N N . ASN B 1 78 ? 147.173 129.215 175.378 1.00 29.74 78 ASN B N 1
ATOM 3414 C CA . ASN B 1 78 ? 147.871 128.427 176.392 1.00 29.74 78 ASN B CA 1
ATOM 3415 C C . ASN B 1 78 ? 147.797 126.965 175.964 1.00 29.74 78 ASN B C 1
ATOM 3416 O O . ASN B 1 78 ? 146.786 126.298 176.201 1.00 29.74 78 ASN B O 1
ATOM 3421 N N . TRP B 1 79 ? 148.869 126.476 175.338 1.00 29.32 79 TRP B N 1
ATOM 3422 C CA . TRP B 1 79 ? 148.874 125.108 174.837 1.00 29.32 79 TRP B CA 1
ATOM 3423 C C . TRP B 1 79 ? 149.014 124.079 175.949 1.00 29.32 79 TRP B C 1
ATOM 3424 O O . TRP B 1 79 ? 148.622 122.924 175.757 1.00 29.32 79 TRP B O 1
ATOM 3435 N N . ASP B 1 80 ? 149.572 124.464 177.097 1.00 32.20 80 ASP B N 1
ATOM 3436 C CA . ASP B 1 80 ? 149.634 123.542 178.226 1.00 32.20 80 ASP B CA 1
ATOM 3437 C C . ASP B 1 80 ? 148.239 123.205 178.735 1.00 32.20 80 ASP B C 1
ATOM 3438 O O . ASP B 1 80 ? 147.949 122.047 179.058 1.00 32.20 80 ASP B O 1
ATOM 3443 N N . ASP B 1 81 ? 147.360 124.206 178.813 1.00 30.77 81 ASP B N 1
ATOM 3444 C CA . ASP B 1 81 ? 146.000 123.979 179.286 1.00 30.77 81 ASP B CA 1
ATOM 3445 C C . ASP B 1 81 ? 145.131 123.298 178.238 1.00 30.77 81 ASP B C 1
ATOM 3446 O O . ASP B 1 81 ? 144.209 122.557 178.594 1.00 30.77 81 ASP B O 1
ATOM 3451 N N . MET B 1 82 ? 145.398 123.541 176.952 1.00 31.50 82 MET B N 1
ATOM 3452 C CA . MET B 1 82 ? 144.582 122.938 175.903 1.00 31.50 82 MET B CA 1
ATOM 3453 C C . MET B 1 82 ? 144.720 121.422 175.895 1.00 31.50 82 MET B C 1
ATOM 3454 O O . MET B 1 82 ? 143.741 120.704 175.662 1.00 31.50 82 MET B O 1
ATOM 3459 N N . GLU B 1 83 ? 145.932 120.917 176.136 1.00 32.64 83 GLU B N 1
ATOM 3460 C CA . GLU B 1 83 ? 146.126 119.474 176.226 1.00 32.64 83 GLU B CA 1
ATOM 3461 C C . GLU B 1 83 ? 145.305 118.880 177.363 1.00 32.64 83 GLU B C 1
ATOM 3462 O O . GLU B 1 83 ? 144.799 117.757 177.255 1.00 32.64 83 GLU B O 1
ATOM 3468 N N . LYS B 1 84 ? 145.146 119.629 178.456 1.00 30.59 84 LYS B N 1
ATOM 3469 C CA . LYS B 1 84 ? 144.373 119.134 179.590 1.00 30.59 84 LYS B CA 1
ATOM 3470 C C . LYS B 1 84 ? 142.916 118.901 179.211 1.00 30.59 84 LYS B C 1
ATOM 3471 O O . LYS B 1 84 ? 142.307 117.914 179.639 1.00 30.59 84 LYS B O 1
ATOM 3477 N N . ILE B 1 85 ? 142.336 119.803 178.418 1.00 28.60 85 ILE B N 1
ATOM 3478 C CA . ILE B 1 85 ? 140.934 119.664 178.035 1.00 28.60 85 ILE B CA 1
ATOM 3479 C C . ILE B 1 85 ? 140.739 118.445 177.141 1.00 28.60 85 ILE B C 1
ATOM 3480 O O . ILE B 1 85 ? 139.807 117.656 177.335 1.00 28.60 85 ILE B O 1
ATOM 3485 N N . TRP B 1 86 ? 141.612 118.273 176.146 1.00 28.65 86 TRP B N 1
ATOM 3486 C CA . TRP B 1 86 ? 141.515 117.105 175.278 1.00 28.65 86 TRP B CA 1
ATOM 3487 C C . TRP B 1 86 ? 141.760 115.820 176.056 1.00 28.65 86 TRP B C 1
ATOM 3488 O O . TRP B 1 86 ? 141.083 114.810 175.832 1.00 28.65 86 TRP B O 1
ATOM 3499 N N . HIS B 1 87 ? 142.730 115.837 176.972 1.00 31.68 87 HIS B N 1
ATOM 3500 C CA . HIS B 1 87 ? 142.962 114.675 177.822 1.00 31.68 87 HIS B CA 1
ATOM 3501 C C . HIS B 1 87 ? 141.743 114.380 178.685 1.00 31.68 87 HIS B C 1
ATOM 3502 O O . HIS B 1 87 ? 141.410 113.214 178.927 1.00 31.68 87 HIS B O 1
ATOM 3509 N N . HIS B 1 88 ? 141.068 115.425 179.165 1.00 29.23 88 HIS B N 1
ATOM 3510 C CA . HIS B 1 88 ? 139.842 115.225 179.928 1.00 29.23 88 HIS B CA 1
ATOM 3511 C C . HIS B 1 88 ? 138.683 114.808 179.032 1.00 29.23 88 HIS B C 1
ATOM 3512 O O . HIS B 1 88 ? 137.810 114.050 179.466 1.00 29.23 88 HIS B O 1
ATOM 3519 N N . THR B 1 89 ? 138.652 115.293 177.789 1.00 29.24 89 THR B N 1
ATOM 3520 C CA . THR B 1 89 ? 137.545 114.970 176.894 1.00 29.24 89 THR B CA 1
ATOM 3521 C C . THR B 1 89 ? 137.539 113.491 176.529 1.00 29.24 89 THR B C 1
ATOM 3522 O O . THR B 1 89 ? 136.506 112.819 176.633 1.00 29.24 89 THR B O 1
ATOM 3526 N N . PHE B 1 90 ? 138.688 112.964 176.102 1.00 29.82 90 PHE B N 1
ATOM 3527 C CA . PHE B 1 90 ? 138.723 111.609 175.562 1.00 29.82 90 PHE B CA 1
ATOM 3528 C C . PHE B 1 90 ? 138.603 110.558 176.659 1.00 29.82 90 PHE B C 1
ATOM 3529 O O . PHE B 1 90 ? 137.879 109.570 176.498 1.00 29.82 90 PHE B O 1
ATOM 3537 N N . TYR B 1 91 ? 139.301 110.746 177.778 1.00 34.37 91 TYR B N 1
ATOM 3538 C CA . TYR B 1 91 ? 139.395 109.707 178.796 1.00 34.37 91 TYR B CA 1
ATOM 3539 C C . TYR B 1 91 ? 138.367 109.838 179.912 1.00 34.37 91 TYR B C 1
ATOM 3540 O O . TYR B 1 91 ? 138.288 108.941 180.758 1.00 34.37 91 TYR B O 1
ATOM 3549 N N . ASN B 1 92 ? 137.586 110.911 179.946 1.00 32.83 92 ASN B N 1
ATOM 3550 C CA . ASN B 1 92 ? 136.591 111.086 180.998 1.00 32.83 92 ASN B CA 1
ATOM 3551 C C . ASN B 1 92 ? 135.182 111.301 180.473 1.00 32.83 92 ASN B C 1
ATOM 3552 O O . ASN B 1 92 ? 134.228 110.788 181.061 1.00 32.83 92 ASN B O 1
ATOM 3557 N N . GLU B 1 93 ? 135.020 112.049 179.382 1.00 33.82 93 GLU B N 1
ATOM 3558 C CA . GLU B 1 93 ? 133.693 112.317 178.838 1.00 33.82 93 GLU B CA 1
ATOM 3559 C C . GLU B 1 93 ? 133.295 111.269 177.802 1.00 33.82 93 GLU B C 1
ATOM 3560 O O . GLU B 1 93 ? 132.280 110.585 177.960 1.00 33.82 93 GLU B O 1
ATOM 3566 N N . LEU B 1 94 ? 134.087 111.136 176.738 1.00 31.59 94 LEU B N 1
ATOM 3567 C CA . LEU B 1 94 ? 133.818 110.106 175.742 1.00 31.59 94 LEU B CA 1
ATOM 3568 C C . LEU B 1 94 ? 134.214 108.721 176.235 1.00 31.59 94 LEU B C 1
ATOM 3569 O O . LEU B 1 94 ? 133.603 107.727 175.825 1.00 31.59 94 LEU B O 1
ATOM 3574 N N . ARG B 1 95 ? 135.222 108.640 177.107 1.00 35.70 95 ARG B N 1
ATOM 3575 C CA . ARG B 1 95 ? 135.712 107.370 177.648 1.00 35.70 95 ARG B CA 1
ATOM 3576 C C . ARG B 1 95 ? 136.132 106.412 176.536 1.00 35.70 95 ARG B C 1
ATOM 3577 O O . ARG B 1 95 ? 135.838 105.215 176.577 1.00 35.70 95 ARG B O 1
ATOM 3585 N N . VAL B 1 96 ? 136.824 106.945 175.528 1.00 34.34 96 VAL B N 1
ATOM 3586 C CA . VAL B 1 96 ? 137.335 106.149 174.422 1.00 34.34 96 VAL B CA 1
ATOM 3587 C C . VAL B 1 96 ? 138.813 106.458 174.234 1.00 34.34 96 VAL B C 1
ATOM 3588 O O . VAL B 1 96 ? 139.311 107.512 174.635 1.00 34.34 96 VAL B O 1
ATOM 3592 N N . ALA B 1 97 ? 139.515 105.511 173.618 1.00 40.98 97 ALA B N 1
ATOM 3593 C CA . ALA B 1 97 ? 140.931 105.679 173.325 1.00 40.98 97 ALA B CA 1
ATOM 3594 C C . ALA B 1 97 ? 141.095 106.229 171.916 1.00 40.98 97 ALA B C 1
ATOM 3595 O O . ALA B 1 97 ? 140.620 105.600 170.961 1.00 40.98 97 ALA B O 1
ATOM 3597 N N . PRO B 1 98 ? 141.748 107.380 171.735 1.00 41.02 98 PRO B N 1
ATOM 3598 C CA . PRO B 1 98 ? 141.880 107.954 170.388 1.00 41.02 98 PRO B CA 1
ATOM 3599 C C . PRO B 1 98 ? 142.885 107.236 169.506 1.00 41.02 98 PRO B C 1
ATOM 3600 O O . PRO B 1 98 ? 143.088 107.660 168.363 1.00 41.02 98 PRO B O 1
ATOM 3604 N N . GLU B 1 99 ? 143.522 106.170 169.991 1.00 43.57 99 GLU B N 1
ATOM 3605 C CA . GLU B 1 99 ? 144.520 105.460 169.202 1.00 43.57 99 GLU B CA 1
ATOM 3606 C C . GLU B 1 99 ? 143.914 104.621 168.087 1.00 43.57 99 GLU B C 1
ATOM 3607 O O . GLU B 1 99 ? 144.661 104.128 167.236 1.00 43.57 99 GLU B O 1
ATOM 3613 N N . GLU B 1 100 ? 142.593 104.441 168.066 1.00 44.29 100 GLU B N 1
ATOM 3614 C CA . GLU B 1 100 ? 141.943 103.650 167.033 1.00 44.29 100 GLU B CA 1
ATOM 3615 C C . GLU B 1 100 ? 140.920 104.422 166.211 1.00 44.29 100 GLU B C 1
ATOM 3616 O O . GLU B 1 100 ? 140.494 103.918 165.166 1.00 44.29 100 GLU B O 1
ATOM 3622 N N . HIS B 1 101 ? 140.516 105.617 166.640 1.00 38.03 101 HIS B N 1
ATOM 3623 C CA . HIS B 1 101 ? 139.534 106.386 165.898 1.00 38.03 101 HIS B CA 1
ATOM 3624 C C . HIS B 1 101 ? 140.135 107.691 165.393 1.00 38.03 101 HIS B C 1
ATOM 3625 O O . HIS B 1 101 ? 140.881 108.352 166.123 1.00 38.03 101 HIS B O 1
ATOM 3632 N N . PRO B 1 102 ? 139.833 108.086 164.161 1.00 29.48 102 PRO B N 1
ATOM 3633 C CA . PRO B 1 102 ? 140.269 109.399 163.680 1.00 29.48 102 PRO B CA 1
ATOM 3634 C C . PRO B 1 102 ? 139.528 110.516 164.396 1.00 29.48 102 PRO B C 1
ATOM 3635 O O . PRO B 1 102 ? 138.428 110.336 164.922 1.00 29.48 102 PRO B O 1
ATOM 3639 N N . VAL B 1 103 ? 140.153 111.690 164.411 1.00 25.20 103 VAL B N 1
ATOM 3640 C CA . VAL B 1 103 ? 139.625 112.859 165.103 1.00 25.20 103 VAL B CA 1
ATOM 3641 C C . VAL B 1 103 ? 139.444 113.984 164.096 1.00 25.20 103 VAL B C 1
ATOM 3642 O O . VAL B 1 103 ? 140.358 114.281 163.318 1.00 25.20 103 VAL B O 1
ATOM 3646 N N . LEU B 1 104 ? 138.267 114.601 164.109 1.00 22.03 104 LEU B N 1
ATOM 3647 C CA . LEU B 1 104 ? 137.968 115.765 163.287 1.00 22.03 104 LEU B CA 1
ATOM 3648 C C . LEU B 1 104 ? 137.942 117.001 164.176 1.00 22.03 104 LEU B C 1
ATOM 3649 O O . LEU B 1 104 ? 137.256 117.017 165.203 1.00 22.03 104 LEU B O 1
ATOM 3654 N N . LEU B 1 105 ? 138.688 118.029 163.784 1.00 25.82 105 LEU B N 1
ATOM 3655 C CA . LEU B 1 105 ? 138.803 119.252 164.560 1.00 25.82 105 LEU B CA 1
ATOM 3656 C C . LEU B 1 105 ? 138.312 120.440 163.744 1.00 25.82 105 LEU B C 1
ATOM 3657 O O . LEU B 1 105 ? 138.299 120.413 162.511 1.00 25.82 105 LEU B O 1
ATOM 3662 N N . THR B 1 106 ? 137.904 121.490 164.452 1.00 27.25 106 THR B N 1
ATOM 3663 C CA . THR B 1 106 ? 137.379 122.698 163.837 1.00 27.25 106 THR B CA 1
ATOM 3664 C C . THR B 1 106 ? 138.231 123.897 164.227 1.00 27.25 106 THR B C 1
ATOM 3665 O O . THR B 1 106 ? 138.744 123.978 165.347 1.00 27.25 106 THR B O 1
ATOM 3669 N N . GLU B 1 107 ? 138.377 124.830 163.289 1.00 28.98 107 GLU B N 1
ATOM 3670 C CA . GLU B 1 107 ? 139.161 126.034 163.514 1.00 28.98 107 GLU B CA 1
ATOM 3671 C C . GLU B 1 107 ? 138.525 127.193 162.761 1.00 28.98 107 GLU B C 1
ATOM 3672 O O . GLU B 1 107 ? 138.016 127.015 161.651 1.00 28.98 107 GLU B O 1
ATOM 3678 N N . ALA B 1 108 ? 138.561 128.374 163.370 1.00 27.72 108 ALA B N 1
ATOM 3679 C CA . ALA B 1 108 ? 137.985 129.552 162.746 1.00 27.72 108 ALA B CA 1
ATOM 3680 C C . ALA B 1 108 ? 138.826 129.989 161.547 1.00 27.72 108 ALA B C 1
ATOM 3681 O O . ALA B 1 108 ? 140.041 129.776 161.519 1.00 27.72 108 ALA B O 1
ATOM 3683 N N . PRO B 1 109 ? 138.204 130.595 160.540 1.00 26.20 109 PRO B N 1
ATOM 3684 C CA . PRO B 1 109 ? 138.968 131.083 159.389 1.00 26.20 109 PRO B CA 1
ATOM 3685 C C . PRO B 1 109 ? 139.806 132.299 159.750 1.00 26.20 109 PRO B C 1
ATOM 3686 O O . PRO B 1 109 ? 139.569 132.981 160.749 1.00 26.20 109 PRO B O 1
ATOM 3690 N N . LEU B 1 110 ? 140.806 132.560 158.905 1.00 28.30 110 LEU B N 1
ATOM 3691 C CA . LEU B 1 110 ? 141.747 133.667 159.099 1.00 28.30 110 LEU B CA 1
ATOM 3692 C C . LEU B 1 110 ? 142.450 133.572 160.451 1.00 28.30 110 LEU B C 1
ATOM 3693 O O . LEU B 1 110 ? 142.681 134.577 161.126 1.00 28.30 110 LEU B O 1
ATOM 3698 N N . ASN B 1 111 ? 142.789 132.358 160.848 1.00 27.80 111 ASN B N 1
ATOM 3699 C CA . ASN B 1 111 ? 143.527 132.102 162.072 1.00 27.80 111 ASN B CA 1
ATOM 3700 C C . ASN B 1 111 ? 145.016 131.999 161.777 1.00 27.80 111 ASN B C 1
ATOM 3701 O O . ASN B 1 111 ? 145.417 131.740 160.638 1.00 27.80 111 ASN B O 1
ATOM 3706 N N . PRO B 1 112 ? 145.868 132.218 162.778 1.00 20.53 112 PRO B N 1
ATOM 3707 C CA . PRO B 1 112 ? 147.310 132.052 162.562 1.00 20.53 112 PRO B CA 1
ATOM 3708 C C . PRO B 1 112 ? 147.639 130.636 162.113 1.00 20.53 112 PRO B C 1
ATOM 3709 O O . PRO B 1 112 ? 147.044 129.664 162.580 1.00 20.53 112 PRO B O 1
ATOM 3713 N N . LYS B 1 113 ? 148.595 130.528 161.188 1.00 29.49 113 LYS B N 1
ATOM 3714 C CA . LYS B 1 113 ? 148.980 129.218 160.677 1.00 29.49 113 LYS B CA 1
ATOM 3715 C C . LYS B 1 113 ? 149.620 128.358 161.757 1.00 29.49 113 LYS B C 1
ATOM 3716 O O . LYS B 1 113 ? 149.604 127.126 161.659 1.00 29.49 113 LYS B O 1
ATOM 3722 N N . ALA B 1 114 ? 150.189 128.983 162.790 1.00 29.38 114 ALA B N 1
ATOM 3723 C CA . ALA B 1 114 ? 150.819 128.216 163.858 1.00 29.38 114 ALA B CA 1
ATOM 3724 C C . ALA B 1 114 ? 149.780 127.540 164.743 1.00 29.38 114 ALA B C 1
ATOM 3725 O O . ALA B 1 114 ? 150.084 126.555 165.426 1.00 29.38 114 ALA B O 1
ATOM 3727 N N . ASN B 1 115 ? 148.551 128.061 164.755 1.00 29.37 115 ASN B N 1
ATOM 3728 C CA . ASN B 1 115 ? 147.508 127.488 165.600 1.00 29.37 115 ASN B CA 1
ATOM 3729 C C . ASN B 1 115 ? 147.173 126.064 165.175 1.00 29.37 115 ASN B C 1
ATOM 3730 O O . ASN B 1 115 ? 147.126 125.150 166.005 1.00 29.37 115 ASN B O 1
ATOM 3735 N N . ARG B 1 116 ? 146.931 125.857 163.881 1.00 31.41 116 ARG B N 1
ATOM 3736 C CA . ARG B 1 116 ? 146.595 124.526 163.393 1.00 31.41 116 ARG B CA 1
ATOM 3737 C C . ARG B 1 116 ? 147.820 123.641 163.214 1.00 31.41 116 ARG B C 1
ATOM 3738 O O . ARG B 1 116 ? 147.672 122.424 163.072 1.00 31.41 116 ARG B O 1
ATOM 3746 N N . GLU B 1 117 ? 149.021 124.222 163.214 1.00 35.15 117 GLU B N 1
ATOM 3747 C CA . GLU B 1 117 ? 150.229 123.409 163.138 1.00 35.15 117 GLU B CA 1
ATOM 3748 C C . GLU B 1 117 ? 150.481 122.677 164.449 1.00 35.15 117 GLU B C 1
ATOM 3749 O O . GLU B 1 117 ? 150.880 121.507 164.446 1.00 35.15 117 GLU B O 1
ATOM 3755 N N . LYS B 1 118 ? 150.259 123.350 165.579 1.00 32.52 118 LYS B N 1
ATOM 3756 C CA . LYS B 1 118 ? 150.433 122.705 166.875 1.00 32.52 118 LYS B CA 1
ATOM 3757 C C . LYS B 1 118 ? 149.285 121.759 167.202 1.00 32.52 118 LYS B C 1
ATOM 3758 O O . LYS B 1 118 ? 149.473 120.811 167.972 1.00 32.52 118 LYS B O 1
ATOM 3764 N N . MET B 1 119 ? 148.096 122.003 166.646 1.00 32.78 119 MET B N 1
ATOM 3765 C CA . MET B 1 119 ? 146.990 121.070 166.832 1.00 32.78 119 MET B CA 1
ATOM 3766 C C . MET B 1 119 ? 147.318 119.710 166.234 1.00 32.78 119 MET B C 1
ATOM 3767 O O . MET B 1 119 ? 147.047 118.670 166.845 1.00 32.78 119 MET B O 1
ATOM 3772 N N . THR B 1 120 ? 147.899 119.699 165.034 1.00 33.77 120 THR B N 1
ATOM 3773 C CA . THR B 1 120 ? 148.288 118.442 164.405 1.00 33.77 120 THR B CA 1
ATOM 3774 C C . THR B 1 120 ? 149.406 117.757 165.180 1.00 33.77 120 THR B C 1
ATOM 3775 O O . THR B 1 120 ? 149.353 116.545 165.415 1.00 33.77 120 THR B O 1
ATOM 3779 N N . GLN B 1 121 ? 150.417 118.520 165.598 1.00 36.08 121 GLN B N 1
ATOM 3780 C CA . GLN B 1 121 ? 151.577 117.923 166.252 1.00 36.08 121 GLN B CA 1
ATOM 3781 C C . GLN B 1 121 ? 151.207 117.293 167.590 1.00 36.08 121 GLN B C 1
ATOM 3782 O O . GLN B 1 121 ? 151.692 116.206 167.922 1.00 36.08 121 GLN B O 1
ATOM 3788 N N . ILE B 1 122 ? 150.350 117.955 168.371 1.00 35.57 122 ILE B N 1
ATOM 3789 C CA . ILE B 1 122 ? 150.051 117.474 169.717 1.00 35.57 122 ILE B CA 1
ATOM 3790 C C . ILE B 1 122 ? 149.316 116.140 169.662 1.00 35.57 122 ILE B C 1
ATOM 3791 O O . ILE B 1 122 ? 149.692 115.179 170.344 1.00 35.57 122 ILE B O 1
ATOM 3796 N N . MET B 1 123 ? 148.267 116.052 168.843 1.00 38.93 123 MET B N 1
ATOM 3797 C CA . MET B 1 123 ? 147.478 114.825 168.793 1.00 38.93 123 MET B CA 1
ATOM 3798 C C . MET B 1 123 ? 148.273 113.678 168.182 1.00 38.93 123 MET B C 1
ATOM 3799 O O . MET B 1 123 ? 148.184 112.537 168.649 1.00 38.93 123 MET B O 1
ATOM 3804 N N . PHE B 1 124 ? 149.055 113.959 167.141 1.00 38.92 124 PHE B N 1
ATOM 3805 C CA . PHE B 1 124 ? 149.829 112.922 166.472 1.00 38.92 124 PHE B CA 1
ATOM 3806 C C . PHE B 1 124 ? 151.011 112.430 167.296 1.00 38.92 124 PHE B C 1
ATOM 3807 O O . PHE B 1 124 ? 151.613 111.415 166.933 1.00 38.92 124 PHE B O 1
ATOM 3815 N N . GLU B 1 125 ? 151.358 113.113 168.383 1.00 42.61 125 GLU B N 1
ATOM 3816 C CA . GLU B 1 125 ? 152.489 112.718 169.209 1.00 42.61 125 GLU B CA 1
ATOM 3817 C C . GLU B 1 125 ? 152.125 112.410 170.653 1.00 42.61 125 GLU B C 1
ATOM 3818 O O . GLU B 1 125 ? 152.828 111.624 171.292 1.00 42.61 125 GLU B O 1
ATOM 3824 N N . THR B 1 126 ? 151.057 113.000 171.187 1.00 39.75 126 THR B N 1
ATOM 3825 C CA . THR B 1 126 ? 150.607 112.708 172.543 1.00 39.75 126 THR B CA 1
ATOM 3826 C C . THR B 1 126 ? 149.485 111.681 172.587 1.00 39.75 126 THR B C 1
ATOM 3827 O O . THR B 1 126 ? 149.463 110.833 173.483 1.00 39.75 126 THR B O 1
ATOM 3831 N N . PHE B 1 127 ? 148.551 111.736 171.638 1.00 37.37 127 PHE B N 1
ATOM 3832 C CA . PHE B 1 127 ? 147.456 110.778 171.576 1.00 37.37 127 PHE B CA 1
ATOM 3833 C C . PHE B 1 127 ? 147.634 109.729 170.488 1.00 37.37 127 PHE B C 1
ATOM 3834 O O . PHE B 1 127 ? 147.014 108.664 170.574 1.00 37.37 127 PHE B O 1
ATOM 3842 N N . ASN B 1 128 ? 148.463 110.003 169.479 1.00 39.95 128 ASN B N 1
ATOM 3843 C CA . ASN B 1 128 ? 148.746 109.067 168.390 1.00 39.95 128 ASN B CA 1
ATOM 3844 C C . ASN B 1 128 ? 147.459 108.634 167.683 1.00 39.95 128 ASN B C 1
ATOM 3845 O O . ASN B 1 128 ? 147.143 107.448 167.573 1.00 39.95 128 ASN B O 1
ATOM 3850 N N . THR B 1 129 ? 146.718 109.624 167.205 1.00 37.72 129 THR B N 1
ATOM 3851 C CA . THR B 1 129 ? 145.488 109.334 166.483 1.00 37.72 129 THR B CA 1
ATOM 3852 C C . THR B 1 129 ? 145.809 108.793 165.090 1.00 37.72 129 THR B C 1
ATOM 3853 O O . THR B 1 129 ? 146.778 109.228 164.464 1.00 37.72 129 THR B O 1
ATOM 3857 N N . PRO B 1 130 ? 145.023 107.836 164.592 1.00 37.99 130 PRO B N 1
ATOM 3858 C CA . PRO B 1 130 ? 145.289 107.296 163.249 1.00 37.99 130 PRO B CA 1
ATOM 3859 C C . PRO B 1 130 ? 145.189 108.327 162.137 1.00 37.99 130 PRO B C 1
ATOM 3860 O O . PRO B 1 130 ? 145.916 108.214 161.142 1.00 37.99 130 PRO B O 1
ATOM 3864 N N . ALA B 1 131 ? 144.313 109.322 162.263 1.00 33.20 131 ALA B N 1
ATOM 3865 C CA . ALA B 1 131 ? 144.101 110.285 161.191 1.00 33.20 131 ALA B CA 1
ATOM 3866 C C . ALA B 1 131 ? 143.635 111.610 161.782 1.00 33.20 131 ALA B C 1
ATOM 3867 O O . ALA B 1 131 ? 143.417 111.737 162.989 1.00 33.20 131 ALA B O 1
ATOM 3869 N N . MET B 1 132 ? 143.487 112.604 160.908 1.00 32.11 132 MET B N 1
ATOM 3870 C CA . MET B 1 132 ? 143.029 113.933 161.290 1.00 32.11 132 MET B CA 1
ATOM 3871 C C . MET B 1 132 ? 142.412 114.631 160.088 1.00 32.11 132 MET B C 1
ATOM 3872 O O . MET B 1 132 ? 142.657 114.265 158.936 1.00 32.11 132 MET B O 1
ATOM 3877 N N . TYR B 1 133 ? 141.599 115.642 160.384 1.00 30.08 133 TYR B N 1
ATOM 3878 C CA . TYR B 1 133 ? 141.162 116.626 159.406 1.00 30.08 133 TYR B CA 1
ATOM 3879 C C . TYR B 1 133 ? 140.691 117.858 160.162 1.00 30.08 133 TYR B C 1
ATOM 3880 O O . TYR B 1 133 ? 139.952 117.742 161.142 1.00 30.08 133 TYR B O 1
ATOM 3889 N N . VAL B 1 134 ? 141.122 119.030 159.705 1.00 28.62 134 VAL B N 1
ATOM 3890 C CA . VAL B 1 134 ? 140.755 120.301 160.317 1.00 28.62 134 VAL B CA 1
ATOM 3891 C C . VAL B 1 134 ? 139.863 121.048 159.337 1.00 28.62 134 VAL B C 1
ATOM 3892 O O . VAL B 1 134 ? 140.269 121.322 158.201 1.00 28.62 134 VAL B O 1
ATOM 3896 N N . ALA B 1 135 ? 138.653 121.383 159.775 1.00 25.65 135 ALA B N 1
ATOM 3897 C CA . ALA B 1 135 ? 137.657 122.006 158.919 1.00 25.65 135 ALA B CA 1
ATOM 3898 C C . ALA B 1 135 ? 137.248 123.357 159.486 1.00 25.65 135 ALA B C 1
ATOM 3899 O O . ALA B 1 135 ? 137.314 123.589 160.696 1.00 25.65 135 ALA B O 1
ATOM 3901 N N . ILE B 1 136 ? 136.824 124.249 158.592 1.00 26.26 136 ILE B N 1
ATOM 3902 C CA . ILE B 1 136 ? 136.374 125.572 159.003 1.00 26.26 136 ILE B CA 1
ATOM 3903 C C . ILE B 1 136 ? 135.018 125.458 159.684 1.00 26.26 136 ILE B C 1
ATOM 3904 O O . ILE B 1 136 ? 134.149 124.687 159.256 1.00 26.26 136 ILE B O 1
ATOM 3909 N N . GLN B 1 137 ? 134.834 126.223 160.762 1.00 26.06 137 GLN B N 1
ATOM 3910 C CA . GLN B 1 137 ? 133.586 126.155 161.516 1.00 26.06 137 GLN B CA 1
ATOM 3911 C C . GLN B 1 137 ? 132.398 126.594 160.670 1.00 26.06 137 GLN B C 1
ATOM 3912 O O . GLN B 1 137 ? 131.315 126.002 160.754 1.00 26.06 137 GLN B O 1
ATOM 3918 N N . ALA B 1 138 ? 132.574 127.637 159.857 1.00 24.37 138 ALA B N 1
ATOM 3919 C CA . ALA B 1 138 ? 131.468 128.136 159.047 1.00 24.37 138 ALA B CA 1
ATOM 3920 C C . ALA B 1 138 ? 131.072 127.153 157.953 1.00 24.37 138 ALA B C 1
ATOM 3921 O O . ALA B 1 138 ? 129.889 127.058 157.611 1.00 24.37 138 ALA B O 1
ATOM 3923 N N . VAL B 1 139 ? 132.039 126.429 157.385 1.00 23.05 139 VAL B N 1
ATOM 3924 C CA . VAL B 1 139 ? 131.722 125.449 156.349 1.00 23.05 139 VAL B CA 1
ATOM 3925 C C . VAL B 1 139 ? 130.869 124.325 156.921 1.00 23.05 139 VAL B C 1
ATOM 3926 O O . VAL B 1 139 ? 129.890 123.891 156.301 1.00 23.05 139 VAL B O 1
ATOM 3930 N N . LEU B 1 140 ? 131.222 123.837 158.112 1.00 22.62 140 LEU B N 1
ATOM 3931 C CA . LEU B 1 140 ? 130.453 122.764 158.733 1.00 22.62 140 LEU B CA 1
ATOM 3932 C C . LEU B 1 140 ? 129.029 123.200 159.049 1.00 22.62 140 LEU B C 1
ATOM 3933 O O . LEU B 1 140 ? 128.107 122.379 159.002 1.00 22.62 140 LEU B O 1
ATOM 3938 N N . SER B 1 141 ? 128.828 124.479 159.373 1.00 23.39 141 SER B N 1
ATOM 3939 C CA . SER B 1 141 ? 127.490 124.954 159.707 1.00 23.39 141 SER B CA 1
ATOM 3940 C C . SER B 1 141 ? 126.534 124.827 158.529 1.00 23.39 141 SER B C 1
ATOM 3941 O O . SER B 1 141 ? 125.328 124.646 158.727 1.00 23.39 141 SER B O 1
ATOM 3944 N N . LEU B 1 142 ? 127.045 124.926 157.302 1.00 25.86 142 LEU B N 1
ATOM 3945 C CA . LEU B 1 142 ? 126.186 124.766 156.134 1.00 25.86 142 LEU B CA 1
ATOM 3946 C C . LEU B 1 142 ? 125.824 123.306 155.895 1.00 25.86 142 LEU B C 1
ATOM 3947 O O . LEU B 1 142 ? 124.776 123.019 155.306 1.00 25.86 142 LEU B O 1
ATOM 3952 N N . TYR B 1 143 ? 126.674 122.374 156.331 1.00 29.74 143 TYR B N 1
ATOM 3953 C CA . TYR B 1 143 ? 126.362 120.957 156.174 1.00 29.74 143 TYR B CA 1
ATOM 3954 C C . TYR B 1 143 ? 125.169 120.554 157.031 1.00 29.74 143 TYR B C 1
ATOM 3955 O O . TYR B 1 143 ? 124.357 119.718 156.619 1.00 29.74 143 TYR B O 1
ATOM 3964 N N . ALA B 1 144 ? 125.054 121.129 158.230 1.00 26.71 144 ALA B N 1
ATOM 3965 C CA . ALA B 1 144 ? 123.939 120.793 159.109 1.00 26.71 144 ALA B CA 1
ATOM 3966 C C . ALA B 1 144 ? 122.607 121.190 158.489 1.00 26.71 144 ALA B C 1
ATOM 3967 O O . ALA B 1 144 ? 121.621 120.451 158.591 1.00 26.71 144 ALA B O 1
ATOM 3969 N N . SER B 1 145 ? 122.555 122.358 157.845 1.00 27.08 145 SER B N 1
ATOM 3970 C CA . SER B 1 145 ? 121.320 122.810 157.219 1.00 27.08 145 SER B CA 1
ATOM 3971 C C . SER B 1 145 ? 120.963 121.997 155.982 1.00 27.08 145 SER B C 1
ATOM 3972 O O . SER B 1 145 ? 119.812 122.045 155.536 1.00 27.08 145 SER B O 1
ATOM 3975 N N . GLY B 1 146 ? 121.916 121.257 155.420 1.00 30.92 146 GLY B N 1
ATOM 3976 C CA . GLY B 1 146 ? 121.683 120.502 154.209 1.00 30.92 146 GLY B CA 1
ATOM 3977 C C . GLY B 1 146 ? 121.778 121.303 152.932 1.00 30.92 146 GLY B C 1
ATOM 3978 O O . GLY B 1 146 ? 121.606 120.731 151.848 1.00 30.92 146 GLY B O 1
ATOM 3979 N N . ARG B 1 147 ? 122.048 122.602 153.020 1.00 29.48 147 ARG B N 1
ATOM 3980 C CA . ARG B 1 147 ? 122.143 123.454 151.849 1.00 29.48 147 ARG B CA 1
ATOM 3981 C C . ARG B 1 147 ? 123.514 123.317 151.196 1.00 29.48 147 ARG B C 1
ATOM 3982 O O . ARG B 1 147 ? 124.407 122.624 151.688 1.00 29.48 147 ARG B O 1
ATOM 3990 N N . THR B 1 148 ? 123.671 123.995 150.061 1.00 30.45 148 THR B N 1
ATOM 3991 C CA . THR B 1 148 ? 124.953 124.076 149.374 1.00 30.45 148 THR B CA 1
ATOM 3992 C C . THR B 1 148 ? 125.334 125.485 148.951 1.00 30.45 148 THR B C 1
ATOM 3993 O O . THR B 1 148 ? 126.498 125.703 148.596 1.00 30.45 148 THR B O 1
ATOM 3997 N N . THR B 1 149 ? 124.408 126.440 148.974 1.00 27.22 149 THR B N 1
ATOM 3998 C CA . THR B 1 149 ? 124.685 127.824 148.622 1.00 27.22 149 THR B CA 1
ATOM 3999 C C . THR B 1 149 ? 124.145 128.722 149.722 1.00 27.22 149 THR B C 1
ATOM 4000 O O . THR B 1 149 ? 122.990 128.576 150.133 1.00 27.22 149 THR B O 1
ATOM 4004 N N . GLY B 1 150 ? 124.976 129.643 150.200 1.00 22.91 150 GLY B N 1
ATOM 4005 C CA . GLY B 1 150 ? 124.544 130.573 151.223 1.00 22.91 150 GLY B CA 1
ATOM 4006 C C . GLY B 1 150 ? 125.685 131.151 152.030 1.00 22.91 150 GLY B C 1
ATOM 4007 O O . GLY B 1 150 ? 126.739 130.524 152.163 1.00 22.91 150 GLY B O 1
ATOM 4008 N N . ILE B 1 151 ? 125.488 132.347 152.571 1.00 18.77 151 ILE B N 1
ATOM 4009 C CA . ILE B 1 151 ? 126.490 132.996 153.407 1.00 18.77 151 ILE B CA 1
ATOM 4010 C C . ILE B 1 151 ? 126.201 132.637 154.858 1.00 18.77 151 ILE B C 1
ATOM 4011 O O . ILE B 1 151 ? 125.097 132.874 155.359 1.00 18.77 151 ILE B O 1
ATOM 4016 N N . VAL B 1 152 ? 127.189 132.058 155.532 1.00 22.11 152 VAL B N 1
ATOM 4017 C CA . VAL B 1 152 ? 127.023 131.532 156.881 1.00 22.11 152 VAL B CA 1
ATOM 4018 C C . VAL B 1 152 ? 127.600 132.534 157.868 1.00 22.11 152 VAL B C 1
ATOM 4019 O O . VAL B 1 152 ? 128.784 132.880 157.791 1.00 22.11 152 VAL B O 1
ATOM 4023 N N . MET B 1 153 ? 126.771 132.993 158.800 1.00 21.24 153 MET B N 1
ATOM 4024 C CA . MET B 1 153 ? 127.212 133.847 159.896 1.00 21.24 153 MET B CA 1
ATOM 4025 C C . MET B 1 153 ? 127.378 132.970 161.132 1.00 21.24 153 MET B C 1
ATOM 4026 O O . MET B 1 153 ? 126.392 132.483 161.693 1.00 21.24 153 MET B O 1
ATOM 4031 N N . ASP B 1 154 ? 128.622 132.758 161.544 1.00 22.07 154 ASP B N 1
ATOM 4032 C CA . ASP B 1 154 ? 128.947 131.898 162.679 1.00 22.07 154 ASP B CA 1
ATOM 4033 C C . ASP B 1 154 ? 129.474 132.781 163.806 1.00 22.07 154 ASP B C 1
ATOM 4034 O O . ASP B 1 154 ? 130.681 132.978 163.948 1.00 22.07 154 ASP B O 1
ATOM 4039 N N . SER B 1 155 ? 128.559 133.303 164.615 1.00 24.57 155 SER B N 1
ATOM 4040 C CA . SER B 1 155 ? 128.904 134.136 165.759 1.00 24.57 155 SER B CA 1
ATOM 4041 C C . SER B 1 155 ? 128.972 133.244 166.992 1.00 24.57 155 SER B C 1
ATOM 4042 O O . SER B 1 155 ? 127.943 132.768 167.479 1.00 24.57 155 SER B O 1
ATOM 4045 N N . GLY B 1 156 ? 130.183 133.016 167.489 1.00 24.49 156 GLY B N 1
ATOM 4046 C CA . GLY B 1 156 ? 130.369 132.165 168.646 1.00 24.49 156 GLY B CA 1
ATOM 4047 C C . GLY B 1 156 ? 130.680 132.940 169.907 1.00 24.49 156 GLY B C 1
ATOM 4048 O O . GLY B 1 156 ? 130.031 133.946 170.201 1.00 24.49 156 GLY B O 1
ATOM 4049 N N . ASP B 1 157 ? 131.675 132.479 170.662 1.00 31.06 157 ASP B N 1
ATOM 4050 C CA . ASP B 1 157 ? 132.074 133.139 171.897 1.00 31.06 157 ASP B CA 1
ATOM 4051 C C . ASP B 1 157 ? 133.257 134.077 171.721 1.00 31.06 157 ASP B C 1
ATOM 4052 O O . ASP B 1 157 ? 133.373 135.051 172.469 1.00 31.06 157 ASP B O 1
ATOM 4057 N N . GLY B 1 158 ? 134.136 133.814 170.760 1.00 28.42 158 GLY B N 1
ATOM 4058 C CA . GLY B 1 158 ? 135.271 134.688 170.545 1.00 28.42 158 GLY B CA 1
ATOM 4059 C C . GLY B 1 158 ? 135.346 135.305 169.163 1.00 28.42 158 GLY B C 1
ATOM 4060 O O . GLY B 1 158 ? 135.871 136.411 169.004 1.00 28.42 158 GLY B O 1
ATOM 4061 N N . VAL B 1 159 ? 134.822 134.611 168.156 1.00 27.82 159 VAL B N 1
ATOM 4062 C CA . VAL B 1 159 ? 134.987 135.003 166.761 1.00 27.82 159 VAL B CA 1
ATOM 4063 C C . VAL B 1 159 ? 133.619 135.098 166.106 1.00 27.82 159 VAL B C 1
ATOM 4064 O O . VAL B 1 159 ? 132.789 134.195 166.258 1.00 27.82 159 VAL B O 1
ATOM 4068 N N . THR B 1 160 ? 133.387 136.187 165.377 1.00 22.26 160 THR B N 1
ATOM 4069 C CA . THR B 1 160 ? 132.207 136.350 164.534 1.00 22.26 160 THR B CA 1
ATOM 4070 C C . THR B 1 160 ? 132.688 136.470 163.095 1.00 22.26 160 THR B C 1
ATOM 4071 O O . THR B 1 160 ? 133.248 137.501 162.709 1.00 22.26 160 THR B O 1
ATOM 4075 N N . HIS B 1 161 ? 132.472 135.423 162.304 1.00 25.81 161 HIS B N 1
ATOM 4076 C CA . HIS B 1 161 ? 132.984 135.360 160.945 1.00 25.81 161 HIS B CA 1
ATOM 4077 C C . HIS B 1 161 ? 131.874 134.964 159.985 1.00 25.81 161 HIS B C 1
ATOM 4078 O O . HIS B 1 161 ? 130.974 134.198 160.333 1.00 25.81 161 HIS B O 1
ATOM 4085 N N . THR B 1 162 ? 131.951 135.497 158.768 1.00 22.74 162 THR B N 1
ATOM 4086 C CA . THR B 1 162 ? 131.010 135.183 157.702 1.00 22.74 162 THR B CA 1
ATOM 4087 C C . THR B 1 162 ? 131.773 134.588 156.529 1.00 22.74 162 THR B C 1
ATOM 4088 O O . THR B 1 162 ? 132.729 135.195 156.037 1.00 22.74 162 THR B O 1
ATOM 4092 N N . VAL B 1 163 ? 131.353 133.408 156.084 1.00 28.67 163 VAL B N 1
ATOM 4093 C CA . VAL B 1 163 ? 132.012 132.728 154.972 1.00 28.67 163 VAL B CA 1
ATOM 4094 C C . VAL B 1 163 ? 130.994 132.439 153.875 1.00 28.67 163 VAL B C 1
ATOM 4095 O O . VAL B 1 163 ? 130.152 131.544 154.034 1.00 28.67 163 VAL B O 1
ATOM 4099 N N . PRO B 1 164 ? 131.029 133.160 152.757 1.00 44.27 164 PRO B N 1
ATOM 4100 C CA . PRO B 1 164 ? 130.084 132.883 151.670 1.00 44.27 164 PRO B CA 1
ATOM 4101 C C . PRO B 1 164 ? 130.521 131.686 150.841 1.00 44.27 164 PRO B C 1
ATOM 4102 O O . PRO B 1 164 ? 131.692 131.544 150.482 1.00 44.27 164 PRO B O 1
ATOM 4106 N N . ILE B 1 165 ? 129.559 130.818 150.538 1.00 24.00 165 ILE B N 1
ATOM 4107 C CA . ILE B 1 165 ? 129.795 129.617 149.747 1.00 24.00 165 ILE B CA 1
ATOM 4108 C C . ILE B 1 165 ? 128.739 129.553 148.654 1.00 24.00 165 ILE B C 1
ATOM 4109 O O . ILE B 1 165 ? 127.545 129.704 148.931 1.00 24.00 165 ILE B O 1
ATOM 4114 N N . TYR B 1 166 ? 129.176 129.333 147.415 1.00 29.97 166 TYR B N 1
ATOM 4115 C CA . TYR B 1 166 ? 128.273 129.249 146.271 1.00 29.97 166 TYR B CA 1
ATOM 4116 C C . TYR B 1 166 ? 128.502 127.926 145.553 1.00 29.97 166 TYR B C 1
ATOM 4117 O O . TYR B 1 166 ? 129.563 127.717 144.957 1.00 29.97 166 TYR B O 1
ATOM 4126 N N . GLU B 1 167 ? 127.503 127.042 145.608 1.00 31.12 167 GLU B N 1
ATOM 4127 C CA . GLU B 1 167 ? 127.529 125.760 144.902 1.00 31.12 167 GLU B CA 1
ATOM 4128 C C . GLU B 1 167 ? 128.748 124.925 145.288 1.00 31.12 167 GLU B C 1
ATOM 4129 O O . GLU B 1 167 ? 129.334 124.229 144.457 1.00 31.12 167 GLU B O 1
ATOM 4135 N N . GLY B 1 168 ? 129.134 124.993 146.560 1.00 32.27 168 GLY B N 1
ATOM 4136 C CA . GLY B 1 168 ? 130.236 124.214 147.072 1.00 32.27 168 GLY B CA 1
ATOM 4137 C C . GLY B 1 168 ? 131.601 124.847 146.912 1.00 32.27 168 GLY B C 1
ATOM 4138 O O . GLY B 1 168 ? 132.565 124.363 147.513 1.00 32.27 168 GLY B O 1
ATOM 4139 N N . TYR B 1 169 ? 131.715 125.909 146.119 1.00 30.55 169 TYR B N 1
ATOM 4140 C CA . TYR B 1 169 ? 132.981 126.609 145.926 1.00 30.55 169 TYR B CA 1
ATOM 4141 C C . TYR B 1 169 ? 133.009 127.828 146.839 1.00 30.55 169 TYR B C 1
ATOM 4142 O O . TYR B 1 169 ? 132.254 128.783 146.634 1.00 30.55 169 TYR B O 1
ATOM 4151 N N . ALA B 1 170 ? 133.878 127.797 147.843 1.00 30.70 170 ALA B N 1
ATOM 4152 C CA . ALA B 1 170 ? 133.999 128.910 148.768 1.00 30.70 170 ALA B CA 1
ATOM 4153 C C . ALA B 1 170 ? 134.761 130.064 148.126 1.00 30.70 170 ALA B C 1
ATOM 4154 O O . ALA B 1 170 ? 135.536 129.886 147.183 1.00 30.70 170 ALA B O 1
ATOM 4156 N N . LEU B 1 171 ? 134.531 131.264 148.656 1.00 28.02 171 LEU B N 1
ATOM 4157 C CA . LEU B 1 171 ? 135.211 132.466 148.185 1.00 28.02 171 LEU B CA 1
ATOM 4158 C C . LEU B 1 171 ? 136.135 132.974 149.283 1.00 28.02 171 LEU B C 1
ATOM 4159 O O . LEU B 1 171 ? 135.673 133.636 150.225 1.00 28.02 171 LEU B O 1
ATOM 4164 N N . PRO B 1 172 ? 137.439 132.693 149.216 1.00 28.90 172 PRO B N 1
ATOM 4165 C CA . PRO B 1 172 ? 138.331 133.086 150.317 1.00 28.90 172 PRO B CA 1
ATOM 4166 C C . PRO B 1 172 ? 138.533 134.585 150.443 1.00 28.90 172 PRO B C 1
ATOM 4167 O O . PRO B 1 172 ? 138.898 135.049 151.529 1.00 28.90 172 PRO B O 1
ATOM 4171 N N . HIS B 1 173 ? 138.318 135.356 149.378 1.00 29.34 173 HIS B N 1
ATOM 4172 C CA . HIS B 1 173 ? 138.551 136.792 149.440 1.00 29.34 173 HIS B CA 1
ATOM 4173 C C . HIS B 1 173 ? 137.386 137.562 150.045 1.00 29.34 173 HIS B C 1
ATOM 4174 O O . HIS B 1 173 ? 137.564 138.727 150.415 1.00 29.34 173 HIS B O 1
ATOM 4181 N N . ALA B 1 174 ? 136.211 136.948 150.163 1.00 27.59 174 ALA B N 1
ATOM 4182 C CA . ALA B 1 174 ? 135.037 137.605 150.717 1.00 27.59 174 ALA B CA 1
ATOM 4183 C C . ALA B 1 174 ? 134.780 137.221 152.167 1.00 27.59 174 ALA B C 1
ATOM 4184 O O . ALA B 1 174 ? 133.731 137.573 152.714 1.00 27.59 174 ALA B O 1
ATOM 4186 N N . ILE B 1 175 ? 135.708 136.511 152.800 1.00 25.85 175 ILE B N 1
ATOM 4187 C CA . ILE B 1 175 ? 135.541 136.091 154.187 1.00 25.85 175 ILE B CA 1
ATOM 4188 C C . ILE B 1 175 ? 135.906 137.256 155.097 1.00 25.85 175 ILE B C 1
ATOM 4189 O O . ILE B 1 175 ? 137.028 137.771 155.045 1.00 25.85 175 ILE B O 1
ATOM 4194 N N . LEU B 1 176 ? 134.961 137.672 155.933 1.00 26.82 176 LEU B N 1
ATOM 4195 C CA . LEU B 1 176 ? 135.176 138.733 156.904 1.00 26.82 176 LEU B CA 1
ATOM 4196 C C . LEU B 1 176 ? 135.118 138.154 158.309 1.00 26.82 176 LEU B C 1
ATOM 4197 O O . LEU B 1 176 ? 134.230 137.358 158.625 1.00 26.82 176 LEU B O 1
ATOM 4202 N N . ARG B 1 177 ? 136.068 138.556 159.146 1.00 44.27 177 ARG B N 1
ATOM 4203 C CA . ARG B 1 177 ? 136.162 138.079 160.518 1.00 44.27 177 ARG B CA 1
ATOM 4204 C C . ARG B 1 177 ? 136.113 139.268 161.463 1.00 44.27 177 ARG B C 1
ATOM 4205 O O . ARG B 1 177 ? 136.824 140.258 161.261 1.00 44.27 177 ARG B O 1
ATOM 4213 N N . LEU B 1 178 ? 135.269 139.172 162.486 1.00 29.82 178 LEU B N 1
ATOM 4214 C CA . LEU B 1 178 ? 135.109 140.218 163.485 1.00 29.82 178 LEU B CA 1
ATOM 4215 C C . LEU B 1 178 ? 135.427 139.644 164.857 1.00 29.82 178 LEU B C 1
ATOM 4216 O O . LEU B 1 178 ? 134.876 138.609 165.241 1.00 29.82 178 LEU B O 1
ATOM 4221 N N . ASP B 1 179 ? 136.309 140.314 165.591 1.00 26.77 179 ASP B N 1
ATOM 4222 C CA . ASP B 1 179 ? 136.676 139.871 166.936 1.00 26.77 179 ASP B CA 1
ATOM 4223 C C . ASP B 1 179 ? 135.729 140.442 167.985 1.00 26.77 179 ASP B C 1
ATOM 4224 O O . ASP B 1 179 ? 136.137 141.084 168.952 1.00 26.77 179 ASP B O 1
ATOM 4229 N N . LEU B 1 180 ? 134.435 140.204 167.783 1.00 25.11 180 LEU B N 1
ATOM 4230 C CA . LEU B 1 180 ? 133.393 140.658 168.696 1.00 25.11 180 LEU B CA 1
ATOM 4231 C C . LEU B 1 180 ? 132.339 139.567 168.781 1.00 25.11 180 LEU B C 1
ATOM 4232 O O . LEU B 1 180 ? 131.694 139.249 167.778 1.00 25.11 180 LEU B O 1
ATOM 4237 N N . ALA B 1 181 ? 132.167 138.997 169.966 1.00 22.84 181 ALA B N 1
ATOM 4238 C CA . ALA B 1 181 ? 131.276 137.859 170.134 1.00 22.84 181 ALA B CA 1
ATOM 4239 C C . ALA B 1 181 ? 130.710 137.894 171.550 1.00 22.84 181 ALA B C 1
ATOM 4240 O O . ALA B 1 181 ? 130.751 138.929 172.222 1.00 22.84 181 ALA B O 1
ATOM 4242 N N . GLY B 1 182 ? 130.175 136.757 171.999 1.00 23.13 182 GLY B N 1
ATOM 4243 C CA . GLY B 1 182 ? 129.470 136.724 173.271 1.00 23.13 182 GLY B CA 1
ATOM 4244 C C . GLY B 1 182 ? 130.341 137.097 174.456 1.00 23.13 182 GLY B C 1
ATOM 4245 O O . GLY B 1 182 ? 129.863 137.695 175.422 1.00 23.13 182 GLY B O 1
ATOM 4246 N N . ARG B 1 183 ? 131.625 136.733 174.411 1.00 23.92 183 ARG B N 1
ATOM 4247 C CA . ARG B 1 183 ? 132.512 137.061 175.523 1.00 23.92 183 ARG B CA 1
ATOM 4248 C C . ARG B 1 183 ? 132.692 138.566 175.665 1.00 23.92 183 ARG B C 1
ATOM 4249 O O . ARG B 1 183 ? 132.759 139.085 176.785 1.00 23.92 183 ARG B O 1
ATOM 4257 N N . ASP B 1 184 ? 132.783 139.284 174.544 1.00 23.99 184 ASP B N 1
ATOM 4258 C CA . ASP B 1 184 ? 132.910 140.735 174.616 1.00 23.99 184 ASP B CA 1
ATOM 4259 C C . ASP B 1 184 ? 131.617 141.391 175.081 1.00 23.99 184 ASP B C 1
ATOM 4260 O O . ASP B 1 184 ? 131.659 142.418 175.766 1.00 23.99 184 ASP B O 1
ATOM 4265 N N . LEU B 1 185 ? 130.466 140.826 174.712 1.00 19.72 185 LEU B N 1
ATOM 4266 C CA . LEU B 1 185 ? 129.198 141.324 175.237 1.00 19.72 185 LEU B CA 1
ATOM 4267 C C . LEU B 1 185 ? 129.101 141.099 176.739 1.00 19.72 185 LEU B C 1
ATOM 4268 O O . LEU B 1 185 ? 128.564 141.942 177.465 1.00 19.72 185 LEU B O 1
ATOM 4273 N N . THR B 1 186 ? 129.606 139.961 177.219 1.00 22.61 186 THR B N 1
ATOM 4274 C CA . THR B 1 186 ? 129.620 139.702 178.654 1.00 22.61 186 THR B CA 1
ATOM 4275 C C . THR B 1 186 ? 130.471 140.731 179.386 1.00 22.61 186 THR B C 1
ATOM 4276 O O . THR B 1 186 ? 130.096 141.204 180.464 1.00 22.61 186 THR B O 1
ATOM 4280 N N . ASP B 1 187 ? 131.621 141.093 178.812 1.00 23.53 187 ASP B N 1
ATOM 4281 C CA . ASP B 1 187 ? 132.446 142.140 179.403 1.00 23.53 187 ASP B CA 1
ATOM 4282 C C . ASP B 1 187 ? 131.740 143.488 179.379 1.00 23.53 187 ASP B C 1
ATOM 4283 O O . ASP B 1 187 ? 131.912 144.296 180.298 1.00 23.53 187 ASP B O 1
ATOM 4288 N N . TYR B 1 188 ? 130.955 143.755 178.334 1.00 17.36 188 TYR B N 1
ATOM 4289 C CA . TYR B 1 188 ? 130.212 145.007 178.255 1.00 17.36 188 TYR B CA 1
ATOM 4290 C C . TYR B 1 188 ? 128.992 144.998 179.165 1.00 17.36 188 TYR B C 1
ATOM 4291 O O . TYR B 1 188 ? 128.613 146.041 179.707 1.00 17.36 188 TYR B O 1
ATOM 4300 N N . LEU B 1 189 ? 128.358 143.836 179.332 1.00 17.98 189 LEU B N 1
ATOM 4301 C CA . LEU B 1 189 ? 127.168 143.759 180.173 1.00 17.98 189 LEU B CA 1
ATOM 4302 C C . LEU B 1 189 ? 127.497 144.070 181.627 1.00 17.98 189 LEU B C 1
ATOM 4303 O O . LEU B 1 189 ? 126.741 144.776 182.303 1.00 17.98 189 LEU B O 1
ATOM 4308 N N . MET B 1 190 ? 128.622 143.557 182.128 1.00 24.84 190 MET B N 1
ATOM 4309 C CA . MET B 1 190 ? 129.008 143.850 183.502 1.00 24.84 190 MET B CA 1
ATOM 4310 C C . MET B 1 190 ? 129.494 145.282 183.665 1.00 24.84 190 MET B C 1
ATOM 4311 O O . MET B 1 190 ? 129.522 145.790 184.790 1.00 24.84 190 MET B O 1
ATOM 4316 N N . LYS B 1 191 ? 129.881 145.941 182.571 1.00 22.24 191 LYS B N 1
ATOM 4317 C CA . LYS B 1 191 ? 130.283 147.341 182.655 1.00 22.24 191 LYS B CA 1
ATOM 4318 C C . LYS B 1 191 ? 129.078 148.249 182.867 1.00 22.24 191 LYS B C 1
ATOM 4319 O O . LYS B 1 191 ? 129.128 149.172 183.687 1.00 22.24 191 LYS B O 1
ATOM 4325 N N . ILE B 1 192 ? 127.986 148.005 182.137 1.00 21.43 192 ILE B N 1
ATOM 4326 C CA . ILE B 1 192 ? 126.783 148.820 182.294 1.00 21.43 192 ILE B CA 1
ATOM 4327 C C . ILE B 1 192 ? 125.916 148.372 183.456 1.00 21.43 192 ILE B C 1
ATOM 4328 O O . ILE B 1 192 ? 124.974 149.087 183.822 1.00 21.43 192 ILE B O 1
ATOM 4333 N N . LEU B 1 193 ? 126.196 147.209 184.045 1.00 23.21 193 LEU B N 1
ATOM 4334 C CA . LEU B 1 193 ? 125.456 146.791 185.227 1.00 23.21 193 LEU B CA 1
ATOM 4335 C C . LEU B 1 193 ? 125.864 147.578 186.463 1.00 23.21 193 LEU B C 1
ATOM 4336 O O . LEU B 1 193 ? 125.145 147.547 187.466 1.00 23.21 193 LEU B O 1
ATOM 4341 N N . THR B 1 194 ? 127.000 148.278 186.416 1.00 23.34 194 THR B N 1
ATOM 4342 C CA . THR B 1 194 ? 127.370 149.164 187.511 1.00 23.34 194 THR B CA 1
ATOM 4343 C C . THR B 1 194 ? 126.548 150.443 187.510 1.00 23.34 194 THR B C 1
ATOM 4344 O O . THR B 1 194 ? 126.511 151.142 188.526 1.00 23.34 194 THR B O 1
ATOM 4348 N N . GLU B 1 195 ? 125.892 150.764 186.393 1.00 26.10 195 GLU B N 1
ATOM 4349 C CA . GLU B 1 195 ? 125.040 151.944 186.341 1.00 26.10 195 GLU B CA 1
ATOM 4350 C C . GLU B 1 195 ? 123.810 151.806 187.226 1.00 26.10 195 GLU B C 1
ATOM 4351 O O . GLU B 1 195 ? 123.161 152.814 187.523 1.00 26.10 195 GLU B O 1
ATOM 4357 N N . ARG B 1 196 ? 123.472 150.588 187.647 1.00 25.41 196 ARG B N 1
ATOM 4358 C CA . ARG B 1 196 ? 122.354 150.367 188.550 1.00 25.41 196 ARG B CA 1
ATOM 4359 C C . ARG B 1 196 ? 122.789 150.084 189.980 1.00 25.41 196 ARG B C 1
ATOM 4360 O O . ARG B 1 196 ? 121.987 150.267 190.901 1.00 25.41 196 ARG B O 1
ATOM 4368 N N . GLY B 1 197 ? 124.029 149.652 190.190 1.00 25.58 197 GLY B N 1
ATOM 4369 C CA . GLY B 1 197 ? 124.519 149.408 191.531 1.00 25.58 197 GLY B CA 1
ATOM 4370 C C . GLY B 1 197 ? 124.999 147.992 191.769 1.00 25.58 197 GLY B C 1
ATOM 4371 O O . GLY B 1 197 ? 125.176 147.580 192.918 1.00 25.58 197 GLY B O 1
ATOM 4372 N N . TYR B 1 198 ? 125.214 147.236 190.697 1.00 21.38 198 TYR B N 1
ATOM 4373 C CA . TYR B 1 198 ? 125.709 145.869 190.783 1.00 21.38 198 TYR B CA 1
ATOM 4374 C C . TYR B 1 198 ? 127.122 145.813 190.223 1.00 21.38 198 TYR B C 1
ATOM 4375 O O . TYR B 1 198 ? 127.357 146.220 189.080 1.00 21.38 198 TYR B O 1
ATOM 4384 N N . SER B 1 199 ? 128.056 145.308 191.023 1.00 26.84 199 SER B N 1
ATOM 4385 C CA . SER B 1 199 ? 129.468 145.256 190.658 1.00 26.84 199 SER B CA 1
ATOM 4386 C C . SER B 1 199 ? 129.891 143.801 190.502 1.00 26.84 199 SER B C 1
ATOM 4387 O O . SER B 1 199 ? 129.922 143.050 191.482 1.00 26.84 199 SER B O 1
ATOM 4390 N N . PHE B 1 200 ? 130.223 143.412 189.274 1.00 25.27 200 PHE B N 1
ATOM 4391 C CA . PHE B 1 200 ? 130.768 142.093 188.970 1.00 25.27 200 PHE B CA 1
ATOM 4392 C C . PHE B 1 200 ? 132.154 142.297 188.374 1.00 25.27 200 PHE B C 1
ATOM 4393 O O . PHE B 1 200 ? 132.285 142.853 187.279 1.00 25.27 200 PHE B O 1
ATOM 4401 N N . THR B 1 201 ? 133.185 141.862 189.092 1.00 31.26 201 THR B N 1
ATOM 4402 C CA . THR B 1 201 ? 134.560 142.088 188.661 1.00 31.26 201 THR B CA 1
ATOM 4403 C C . THR B 1 201 ? 135.379 140.814 188.527 1.00 31.26 201 THR B C 1
ATOM 4404 O O . THR B 1 201 ? 136.144 140.681 187.568 1.00 31.26 201 THR B O 1
ATOM 4408 N N . THR B 1 202 ? 135.243 139.874 189.457 1.00 31.96 202 THR B N 1
ATOM 4409 C CA . THR B 1 202 ? 136.068 138.678 189.438 1.00 31.96 202 THR B CA 1
ATOM 4410 C C . THR B 1 202 ? 135.667 137.756 188.290 1.00 31.96 202 THR B C 1
ATOM 4411 O O . THR B 1 202 ? 134.547 137.809 187.775 1.00 31.96 202 THR B O 1
ATOM 4415 N N . THR B 1 203 ? 136.611 136.902 187.886 1.00 29.71 203 THR B N 1
ATOM 4416 C CA . THR B 1 203 ? 136.340 135.943 186.821 1.00 29.71 203 THR B CA 1
ATOM 4417 C C . THR B 1 203 ? 135.277 134.930 187.219 1.00 29.71 203 THR B C 1
ATOM 4418 O O . THR B 1 203 ? 134.579 134.405 186.345 1.00 29.71 203 THR B O 1
ATOM 4422 N N . ALA B 1 204 ? 135.142 134.639 188.513 1.00 29.28 204 ALA B N 1
ATOM 4423 C CA . ALA B 1 204 ? 134.073 133.755 188.960 1.00 29.28 204 ALA B CA 1
ATOM 4424 C C . ALA B 1 204 ? 132.705 134.398 188.782 1.00 29.28 204 ALA B C 1
ATOM 4425 O O . ALA B 1 204 ? 131.730 133.702 188.483 1.00 29.28 204 ALA B O 1
ATOM 4427 N N . GLU B 1 205 ? 132.613 135.716 188.965 1.00 31.98 205 GLU B N 1
ATOM 4428 C CA . GLU B 1 205 ? 131.354 136.427 188.791 1.00 31.98 205 GLU B CA 1
ATOM 4429 C C . GLU B 1 205 ? 131.013 136.686 187.331 1.00 31.98 205 GLU B C 1
ATOM 4430 O O . GLU B 1 205 ? 129.876 137.071 187.041 1.00 31.98 205 GLU B O 1
ATOM 4436 N N . ARG B 1 206 ? 131.962 136.500 186.412 1.00 29.21 206 ARG B N 1
ATOM 4437 C CA . ARG B 1 206 ? 131.643 136.626 184.995 1.00 29.21 206 ARG B CA 1
ATOM 4438 C C . ARG B 1 206 ? 130.649 135.556 184.564 1.00 29.21 206 ARG B C 1
ATOM 4439 O O . ARG B 1 206 ? 129.734 135.827 183.778 1.00 29.21 206 ARG B O 1
ATOM 4447 N N . GLU B 1 207 ? 130.808 134.334 185.077 1.00 29.92 207 GLU B N 1
ATOM 4448 C CA . GLU B 1 207 ? 129.873 133.264 184.747 1.00 29.92 207 GLU B CA 1
ATOM 4449 C C . GLU B 1 207 ? 128.471 133.569 185.256 1.00 29.92 207 GLU B C 1
ATOM 4450 O O . GLU B 1 207 ? 127.487 133.066 184.702 1.00 29.92 207 GLU B O 1
ATOM 4456 N N . ILE B 1 208 ? 128.357 134.375 186.313 1.00 28.36 208 ILE B N 1
ATOM 4457 C CA . ILE B 1 208 ? 127.042 134.803 186.775 1.00 28.36 208 ILE B CA 1
ATOM 4458 C C . ILE B 1 208 ? 126.421 135.777 185.783 1.00 28.36 208 ILE B C 1
ATOM 4459 O O . ILE B 1 208 ? 125.221 135.706 185.491 1.00 28.36 208 ILE B O 1
ATOM 4464 N N . VAL B 1 209 ? 127.224 136.699 185.249 1.00 22.87 209 VAL B N 1
ATOM 4465 C CA . VAL B 1 209 ? 126.721 137.633 184.247 1.00 22.87 209 VAL B CA 1
ATOM 4466 C C . VAL B 1 209 ? 126.330 136.892 182.975 1.00 22.87 209 VAL B C 1
ATOM 4467 O O . VAL B 1 209 ? 125.307 137.200 182.351 1.00 22.87 209 VAL B O 1
ATOM 4471 N N . ARG B 1 210 ? 127.130 135.901 182.573 1.00 28.01 210 ARG B N 1
ATOM 4472 C CA . ARG B 1 210 ? 126.797 135.118 181.388 1.00 28.01 210 ARG B CA 1
ATOM 4473 C C . ARG B 1 210 ? 125.458 134.409 181.542 1.00 28.01 210 ARG B C 1
ATOM 4474 O O . ARG B 1 210 ? 124.727 134.245 180.560 1.00 28.01 210 ARG B O 1
ATOM 4482 N N . ASP B 1 211 ? 125.120 133.980 182.759 1.00 28.87 211 ASP B N 1
ATOM 4483 C CA . ASP B 1 211 ? 123.811 133.376 182.986 1.00 28.87 211 ASP B CA 1
ATOM 4484 C C . ASP B 1 211 ? 122.698 134.408 182.858 1.00 28.87 211 ASP B C 1
ATOM 4485 O O . ASP B 1 211 ? 121.598 134.087 182.394 1.00 28.87 211 ASP B O 1
ATOM 4490 N N . ILE B 1 212 ? 122.960 135.650 183.273 1.00 27.60 212 ILE B N 1
ATOM 4491 C CA . ILE B 1 212 ? 121.969 136.712 183.117 1.00 27.60 212 ILE B CA 1
ATOM 4492 C C . ILE B 1 212 ? 121.715 136.990 181.642 1.00 27.60 212 ILE B C 1
ATOM 4493 O O . ILE B 1 212 ? 120.566 137.143 181.210 1.00 27.60 212 ILE B O 1
ATOM 4498 N N . LYS B 1 213 ? 122.783 137.054 180.846 1.00 24.82 213 LYS B N 1
ATOM 4499 C CA . LYS B 1 213 ? 122.639 137.359 179.427 1.00 24.82 213 LYS B CA 1
ATOM 4500 C C . LYS B 1 213 ? 121.877 136.262 178.695 1.00 24.82 213 LYS B C 1
ATOM 4501 O O . LYS B 1 213 ? 121.086 136.545 177.789 1.00 24.82 213 LYS B O 1
ATOM 4507 N N . GLU B 1 214 ? 122.102 135.003 179.072 1.00 36.06 214 GLU B N 1
ATOM 4508 C CA . GLU B 1 214 ? 121.486 133.885 178.369 1.00 36.06 214 GLU B CA 1
ATOM 4509 C C . GLU B 1 214 ? 119.991 133.757 178.629 1.00 36.06 214 GLU B C 1
ATOM 4510 O O . GLU B 1 214 ? 119.330 132.979 177.934 1.00 36.06 214 GLU B O 1
ATOM 4516 N N . LYS B 1 215 ? 119.442 134.485 179.597 1.00 30.72 215 LYS B N 1
ATOM 4517 C CA . LYS B 1 215 ? 118.038 134.338 179.956 1.00 30.72 215 LYS B CA 1
ATOM 4518 C C . LYS B 1 215 ? 117.205 135.594 179.768 1.00 30.72 215 LYS B C 1
ATOM 4519 O O . LYS B 1 215 ? 116.021 135.481 179.444 1.00 30.72 215 LYS B O 1
ATOM 4525 N N . LEU B 1 216 ? 117.775 136.781 179.959 1.00 29.62 216 LEU B N 1
ATOM 4526 C CA . LEU B 1 216 ? 116.995 138.011 179.942 1.00 29.62 216 LEU B CA 1
ATOM 4527 C C . LEU B 1 216 ? 117.279 138.912 178.752 1.00 29.62 216 LEU B C 1
ATOM 4528 O O . LEU B 1 216 ? 116.371 139.610 178.298 1.00 29.62 216 LEU B O 1
ATOM 4533 N N . CYS B 1 217 ? 118.505 138.918 178.238 1.00 28.23 217 CYS B N 1
ATOM 4534 C CA . CYS B 1 217 ? 118.853 139.825 177.153 1.00 28.23 217 CYS B CA 1
ATOM 4535 C C . CYS B 1 217 ? 118.137 139.436 175.867 1.00 28.23 217 CYS B C 1
ATOM 4536 O O . CYS B 1 217 ? 117.928 138.253 175.584 1.00 28.23 217 CYS B O 1
ATOM 4539 N N . TYR B 1 218 ? 117.758 140.445 175.086 1.00 26.05 218 TYR B N 1
ATOM 4540 C CA . TYR B 1 218 ? 117.099 140.231 173.807 1.00 26.05 218 TYR B CA 1
ATOM 4541 C C . TYR B 1 218 ? 117.391 141.418 172.904 1.00 26.05 218 TYR B C 1
ATOM 4542 O O . TYR B 1 218 ? 117.816 142.480 173.362 1.00 26.05 218 TYR B O 1
ATOM 4551 N N . VAL B 1 219 ? 117.162 141.226 171.609 1.00 27.99 219 VAL B N 1
ATOM 4552 C CA . VAL B 1 219 ? 117.458 142.235 170.600 1.00 27.99 219 VAL B CA 1
ATOM 4553 C C . VAL B 1 219 ? 116.177 142.994 170.286 1.00 27.99 219 VAL B C 1
ATOM 4554 O O . VAL B 1 219 ? 115.179 142.397 169.865 1.00 27.99 219 VAL B O 1
ATOM 4558 N N . ALA B 1 220 ? 116.205 144.308 170.484 1.00 31.64 220 ALA B N 1
ATOM 4559 C CA . ALA B 1 220 ? 115.047 145.142 170.202 1.00 31.64 220 ALA B CA 1
ATOM 4560 C C . ALA B 1 220 ? 114.933 145.410 168.708 1.00 31.64 220 ALA B C 1
ATOM 4561 O O . ALA B 1 220 ? 115.937 145.617 168.021 1.00 31.64 220 ALA B O 1
ATOM 4563 N N . LEU B 1 221 ? 113.696 145.398 168.206 1.00 35.98 221 LEU B N 1
ATOM 4564 C CA . LEU B 1 221 ? 113.471 145.677 166.791 1.00 35.98 221 LEU B CA 1
ATOM 4565 C C . LEU B 1 221 ? 113.853 147.110 166.440 1.00 35.98 221 LEU B C 1
ATOM 4566 O O . LEU B 1 221 ? 114.463 147.357 165.394 1.00 35.98 221 LEU B O 1
ATOM 4571 N N . ASP B 1 222 ? 113.502 148.066 167.298 1.00 45.02 222 ASP B N 1
ATOM 4572 C CA . ASP B 1 222 ? 113.829 149.477 167.096 1.00 45.02 222 ASP B CA 1
ATOM 4573 C C . ASP B 1 222 ? 114.466 149.994 168.382 1.00 45.02 222 ASP B C 1
ATOM 4574 O O . ASP B 1 222 ? 113.772 150.214 169.379 1.00 45.02 222 ASP B O 1
ATOM 4579 N N . PHE B 1 223 ? 115.788 150.184 168.356 1.00 43.38 223 PHE B N 1
ATOM 4580 C CA . PHE B 1 223 ? 116.500 150.589 169.564 1.00 43.38 223 PHE B CA 1
ATOM 4581 C C . PHE B 1 223 ? 116.074 151.976 170.028 1.00 43.38 223 PHE B C 1
ATOM 4582 O O . PHE B 1 223 ? 115.894 152.207 171.229 1.00 43.38 223 PHE B O 1
ATOM 4590 N N . GLU B 1 224 ? 115.917 152.915 169.093 1.00 52.20 224 GLU B N 1
ATOM 4591 C CA . GLU B 1 224 ? 115.544 154.276 169.469 1.00 52.20 224 GLU B CA 1
ATOM 4592 C C . GLU B 1 224 ? 114.157 154.318 170.097 1.00 52.20 224 GLU B C 1
ATOM 4593 O O . GLU B 1 224 ? 113.931 155.039 171.075 1.00 52.20 224 GLU B O 1
ATOM 4599 N N . GLN B 1 225 ? 113.211 153.557 169.543 1.00 54.34 225 GLN B N 1
ATOM 4600 C CA . GLN B 1 225 ? 111.862 153.537 170.100 1.00 54.34 225 GLN B CA 1
ATOM 4601 C C . GLN B 1 225 ? 111.827 152.820 171.444 1.00 54.34 225 GLN B C 1
ATOM 4602 O O . GLN B 1 225 ? 111.181 153.291 172.388 1.00 54.34 225 GLN B O 1
ATOM 4608 N N . GLU B 1 226 ? 112.516 151.681 171.552 1.00 51.54 226 GLU B N 1
ATOM 4609 C CA . GLU B 1 226 ? 112.492 150.918 172.796 1.00 51.54 226 GLU B CA 1
ATOM 4610 C C . GLU B 1 226 ? 113.197 151.653 173.928 1.00 51.54 226 GLU B C 1
ATOM 4611 O O . GLU B 1 226 ? 112.848 151.460 175.098 1.00 51.54 226 GLU B O 1
ATOM 4617 N N . MET B 1 227 ? 114.191 152.485 173.607 1.00 53.63 227 MET B N 1
ATOM 4618 C CA . MET B 1 227 ? 114.886 153.234 174.648 1.00 53.63 227 MET B CA 1
ATOM 4619 C C . MET B 1 227 ? 113.946 154.204 175.354 1.00 53.63 227 MET B C 1
ATOM 4620 O O . MET B 1 227 ? 113.985 154.335 176.583 1.00 53.63 227 MET B O 1
ATOM 4625 N N . ALA B 1 228 ? 113.098 154.897 174.591 1.00 58.29 228 ALA B N 1
ATOM 4626 C CA . ALA B 1 228 ? 112.138 155.813 175.198 1.00 58.29 228 ALA B CA 1
ATOM 4627 C C . ALA B 1 228 ? 111.100 155.064 176.025 1.00 58.29 228 ALA B C 1
ATOM 4628 O O . ALA B 1 228 ? 110.725 155.514 177.114 1.00 58.29 228 ALA B O 1
ATOM 4630 N N . THR B 1 229 ? 110.620 153.924 175.521 1.00 59.51 229 THR B N 1
ATOM 4631 C CA . THR B 1 229 ? 109.616 153.154 176.248 1.00 59.51 229 THR B CA 1
ATOM 4632 C C . THR B 1 229 ? 110.163 152.640 177.574 1.00 59.51 229 THR B C 1
ATOM 4633 O O . THR B 1 229 ? 109.477 152.699 178.602 1.00 59.51 229 THR B O 1
ATOM 4637 N N . ALA B 1 230 ? 111.401 152.140 177.574 1.00 57.56 230 ALA B N 1
ATOM 4638 C CA . ALA B 1 230 ? 111.981 151.598 178.797 1.00 57.56 230 ALA B CA 1
ATOM 4639 C C . ALA B 1 230 ? 112.178 152.672 179.858 1.00 57.56 230 ALA B C 1
ATOM 4640 O O . ALA B 1 230 ? 112.162 152.367 181.056 1.00 57.56 230 ALA B O 1
ATOM 4642 N N . ALA B 1 231 ? 112.362 153.924 179.446 1.00 61.42 231 ALA B N 1
ATOM 4643 C CA . ALA B 1 231 ? 112.563 155.027 180.374 1.00 61.42 231 ALA B CA 1
ATOM 4644 C C . ALA B 1 231 ? 111.261 155.680 180.816 1.00 61.42 231 ALA B C 1
ATOM 4645 O O . ALA B 1 231 ? 111.296 156.604 181.637 1.00 61.42 231 ALA B O 1
ATOM 4647 N N . SER B 1 232 ? 110.118 155.230 180.298 1.00 63.93 232 SER B N 1
ATOM 4648 C CA . SER B 1 232 ? 108.830 155.816 180.635 1.00 63.93 232 SER B CA 1
ATOM 4649 C C . SER B 1 232 ? 107.924 154.887 181.430 1.00 63.93 232 SER B C 1
ATOM 4650 O O . SER B 1 232 ? 106.889 155.342 181.929 1.00 63.93 232 SER B O 1
ATOM 4653 N N . SER B 1 233 ? 108.277 153.612 181.564 1.00 61.13 233 SER B N 1
ATOM 4654 C CA . SER B 1 233 ? 107.448 152.656 182.285 1.00 61.13 233 SER B CA 1
ATOM 4655 C C . SER B 1 233 ? 108.358 151.625 182.942 1.00 61.13 233 SER B C 1
ATOM 4656 O O . SER B 1 233 ? 109.578 151.803 183.015 1.00 61.13 233 SER B O 1
ATOM 4659 N N . SER B 1 234 ? 107.756 150.535 183.426 1.00 54.38 234 SER B N 1
ATOM 4660 C CA . SER B 1 234 ? 108.496 149.467 184.088 1.00 54.38 234 SER B CA 1
ATOM 4661 C C . SER B 1 234 ? 108.054 148.089 183.609 1.00 54.38 234 SER B C 1
ATOM 4662 O O . SER B 1 234 ? 108.271 147.096 184.311 1.00 54.38 234 SER B O 1
ATOM 4665 N N . SER B 1 235 ? 107.435 148.006 182.429 1.00 50.27 235 SER B N 1
ATOM 4666 C CA . SER B 1 235 ? 106.984 146.716 181.921 1.00 50.27 235 SER B CA 1
ATOM 4667 C C . SER B 1 235 ? 108.145 145.871 181.411 1.00 50.27 235 SER B C 1
ATOM 4668 O O . SER B 1 235 ? 108.050 144.639 181.391 1.00 50.27 235 SER B O 1
ATOM 4671 N N . LEU B 1 236 ? 109.241 146.507 180.998 1.00 42.93 236 LEU B N 1
ATOM 4672 C CA . LEU B 1 236 ? 110.387 145.781 180.467 1.00 42.93 236 LEU B CA 1
ATOM 4673 C C . LEU B 1 236 ? 111.326 145.270 181.550 1.00 42.93 236 LEU B C 1
ATOM 4674 O O . LEU B 1 236 ? 112.254 144.518 181.234 1.00 42.93 236 LEU B O 1
ATOM 4679 N N . GLU B 1 237 ? 111.115 145.652 182.806 1.00 40.35 237 GLU B N 1
ATOM 4680 C CA . GLU B 1 237 ? 112.001 145.220 183.876 1.00 40.35 237 GLU B CA 1
ATOM 4681 C C . GLU B 1 237 ? 111.784 143.747 184.197 1.00 40.35 237 GLU B C 1
ATOM 4682 O O . GLU B 1 237 ? 110.651 143.259 184.225 1.00 40.35 237 GLU B O 1
ATOM 4688 N N . LYS B 1 238 ? 112.883 143.037 184.437 1.00 34.79 238 LYS B N 1
ATOM 4689 C CA . LYS B 1 238 ? 112.848 141.631 184.805 1.00 34.79 238 LYS B CA 1
ATOM 4690 C C . LYS B 1 238 ? 113.719 141.410 186.032 1.00 34.79 238 LYS B C 1
ATOM 4691 O O . LYS B 1 238 ? 114.718 142.104 186.236 1.00 34.79 238 LYS B O 1
ATOM 4697 N N . SER B 1 239 ? 113.331 140.435 186.846 1.00 34.88 239 SER B N 1
ATOM 4698 C CA . SER B 1 239 ? 114.021 140.123 188.089 1.00 34.88 239 SER B CA 1
ATOM 4699 C C . SER B 1 239 ? 114.764 138.803 187.945 1.00 34.88 239 SER B C 1
ATOM 4700 O O . SER B 1 239 ? 114.190 137.809 187.489 1.00 34.88 239 SER B O 1
ATOM 4703 N N . TYR B 1 240 ? 116.035 138.799 188.335 1.00 36.56 240 TYR B N 1
ATOM 4704 C CA . TYR B 1 240 ? 116.874 137.612 188.296 1.00 36.56 240 TYR B CA 1
ATOM 4705 C C . TYR B 1 240 ? 117.399 137.326 189.695 1.00 36.56 240 TYR B C 1
ATOM 4706 O O . TYR B 1 240 ? 117.682 138.252 190.462 1.00 36.56 240 TYR B O 1
ATOM 4715 N N . GLU B 1 241 ? 117.525 136.045 190.026 1.00 41.07 241 GLU B N 1
ATOM 4716 C CA . GLU B 1 241 ? 117.964 135.619 191.348 1.00 41.07 241 GLU B CA 1
ATOM 4717 C C . GLU B 1 241 ? 119.424 135.188 191.280 1.00 41.07 241 GLU B C 1
ATOM 4718 O O . GLU B 1 241 ? 119.774 134.287 190.511 1.00 41.07 241 GLU B O 1
ATOM 4724 N N . LEU B 1 242 ? 120.266 135.828 192.085 1.00 41.93 242 LEU B N 1
ATOM 4725 C CA . LEU B 1 242 ? 121.669 135.467 192.148 1.00 41.93 242 LEU B CA 1
ATOM 4726 C C . LEU B 1 242 ? 121.844 134.147 192.895 1.00 41.93 242 LEU B C 1
ATOM 4727 O O . LEU B 1 242 ? 120.965 133.730 193.652 1.00 41.93 242 LEU B O 1
ATOM 4732 N N . PRO B 1 243 ? 122.971 133.461 192.683 1.00 44.32 243 PRO B N 1
ATOM 4733 C CA . PRO B 1 243 ? 123.208 132.209 193.421 1.00 44.32 243 PRO B CA 1
ATOM 4734 C C . PRO B 1 243 ? 123.226 132.382 194.929 1.00 44.32 243 PRO B C 1
ATOM 4735 O O . PRO B 1 243 ? 122.923 131.426 195.653 1.00 44.32 243 PRO B O 1
ATOM 4739 N N . ASP B 1 244 ? 123.571 133.569 195.430 1.00 47.02 244 ASP B N 1
ATOM 4740 C CA . ASP B 1 244 ? 123.604 133.795 196.869 1.00 47.02 244 ASP B CA 1
ATOM 4741 C C . ASP B 1 244 ? 122.238 134.136 197.450 1.00 47.02 244 ASP B C 1
ATOM 4742 O O . ASP B 1 244 ? 122.127 134.301 198.669 1.00 47.02 244 ASP B O 1
ATOM 4747 N N . GLY B 1 245 ? 121.204 134.243 196.618 1.00 46.77 245 GLY B N 1
ATOM 4748 C CA . GLY B 1 245 ? 119.862 134.549 197.072 1.00 46.77 245 GLY B CA 1
ATOM 4749 C C . GLY B 1 245 ? 119.412 135.968 196.811 1.00 46.77 245 GLY B C 1
ATOM 4750 O O . GLY B 1 245 ? 118.218 136.256 196.959 1.00 46.77 245 GLY B O 1
ATOM 4751 N N . GLN B 1 246 ? 120.319 136.863 196.431 1.00 43.02 246 GLN B N 1
ATOM 4752 C CA . GLN B 1 246 ? 119.940 138.236 196.131 1.00 43.02 246 GLN B CA 1
ATOM 4753 C C . GLN B 1 246 ? 119.122 138.301 194.847 1.00 43.02 246 GLN B C 1
ATOM 4754 O O . GLN B 1 246 ? 119.327 137.525 193.911 1.00 43.02 246 GLN B O 1
ATOM 4760 N N . VAL B 1 247 ? 118.187 139.245 194.810 1.00 38.18 247 VAL B N 1
ATOM 4761 C CA . VAL B 1 247 ? 117.320 139.462 193.658 1.00 38.18 247 VAL B CA 1
ATOM 4762 C C . VAL B 1 247 ? 117.688 140.802 193.038 1.00 38.18 247 VAL B C 1
ATOM 4763 O O . VAL B 1 247 ? 117.615 141.843 193.702 1.00 38.18 247 VAL B O 1
ATOM 4767 N N . ILE B 1 248 ? 118.078 140.778 191.767 1.00 32.88 248 ILE B N 1
ATOM 4768 C CA . ILE B 1 248 ? 118.467 141.982 191.045 1.00 32.88 248 ILE B CA 1
ATOM 4769 C C . ILE B 1 248 ? 117.447 142.249 189.949 1.00 32.88 248 ILE B C 1
ATOM 4770 O O . ILE B 1 248 ? 116.777 141.336 189.454 1.00 32.88 248 ILE B O 1
ATOM 4775 N N . THR B 1 249 ? 117.324 143.521 189.577 1.00 32.30 249 THR B N 1
ATOM 4776 C CA . THR B 1 249 ? 116.388 143.954 188.550 1.00 32.30 249 THR B CA 1
ATOM 4777 C C . THR B 1 249 ? 117.144 144.735 187.488 1.00 32.30 249 THR B C 1
ATOM 4778 O O . THR B 1 249 ? 117.855 145.693 187.808 1.00 32.30 249 THR B O 1
ATOM 4782 N N . ILE B 1 250 ? 116.987 144.333 186.230 1.00 29.77 250 ILE B N 1
ATOM 4783 C CA . ILE B 1 250 ? 117.639 144.989 185.104 1.00 29.77 250 ILE B CA 1
ATOM 4784 C C . ILE B 1 250 ? 116.564 145.476 184.143 1.00 29.77 250 ILE B C 1
ATOM 4785 O O . ILE B 1 250 ? 115.631 144.734 183.816 1.00 29.77 250 ILE B O 1
ATOM 4790 N N . GLY B 1 251 ? 116.688 146.727 183.707 1.00 29.83 251 GLY B N 1
ATOM 4791 C CA . GLY B 1 251 ? 115.689 147.340 182.855 1.0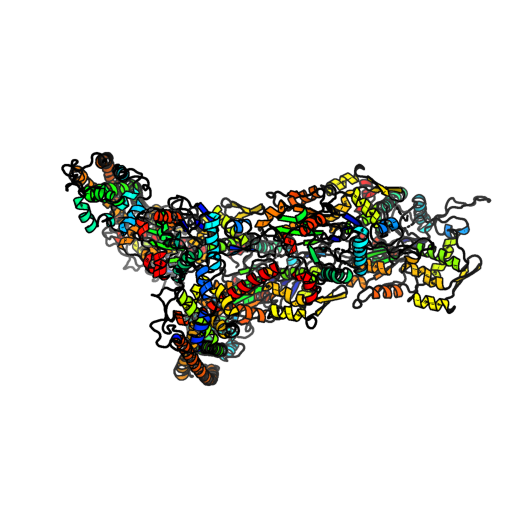0 29.83 251 GLY B CA 1
ATOM 4792 C C . GLY B 1 251 ? 116.126 147.492 181.414 1.00 29.83 251 GLY B C 1
ATOM 4793 O O . GLY B 1 251 ? 116.076 146.533 180.640 1.00 29.83 251 GLY B O 1
ATOM 4794 N N . ASN B 1 252 ? 116.557 148.698 181.041 1.00 32.28 252 ASN B N 1
ATOM 4795 C CA . ASN B 1 252 ? 116.964 148.963 179.667 1.00 32.28 252 ASN B CA 1
ATOM 4796 C C . ASN B 1 252 ? 118.233 148.223 179.270 1.00 32.28 252 ASN B C 1
ATOM 4797 O O . ASN B 1 252 ? 118.563 148.196 178.081 1.00 32.28 252 ASN B O 1
ATOM 4802 N N . GLU B 1 253 ? 118.953 147.635 180.227 1.00 29.40 253 GLU B N 1
ATOM 4803 C CA . GLU B 1 253 ? 120.139 146.854 179.901 1.00 29.40 253 GLU B CA 1
ATOM 4804 C C . GLU B 1 253 ? 119.811 145.551 179.186 1.00 29.40 253 GLU B C 1
ATOM 4805 O O . GLU B 1 253 ? 120.727 144.901 178.673 1.00 29.40 253 GLU B O 1
ATOM 4811 N N . ARG B 1 254 ? 118.538 145.151 179.148 1.00 27.19 254 ARG B N 1
ATOM 4812 C CA . ARG B 1 254 ? 118.171 143.912 178.471 1.00 27.19 254 ARG B CA 1
ATOM 4813 C C . ARG B 1 254 ? 118.423 144.001 176.972 1.00 27.19 254 ARG B C 1
ATOM 4814 O O . ARG B 1 254 ? 118.943 143.058 176.366 1.00 27.19 254 ARG B O 1
ATOM 4822 N N . PHE B 1 255 ? 118.059 145.122 176.354 1.00 29.50 255 PHE B N 1
ATOM 4823 C CA . PHE B 1 255 ? 118.245 145.308 174.922 1.00 29.50 255 PHE B CA 1
ATOM 4824 C C . PHE B 1 255 ? 119.478 146.130 174.580 1.00 29.50 255 PHE B C 1
ATOM 4825 O O . PHE B 1 255 ? 119.713 146.401 173.399 1.00 29.50 255 PHE B O 1
ATOM 4833 N N . ARG B 1 256 ? 120.267 146.536 175.573 1.00 27.82 256 ARG B N 1
ATOM 4834 C CA . ARG B 1 256 ? 121.463 147.325 175.306 1.00 27.82 256 ARG B CA 1
ATOM 4835 C C . ARG B 1 256 ? 122.697 146.456 175.104 1.00 27.82 256 ARG B C 1
ATOM 4836 O O . ARG B 1 256 ? 123.514 146.744 174.224 1.00 27.82 256 ARG B O 1
ATOM 4844 N N . CYS B 1 257 ? 122.854 145.404 175.906 1.00 26.71 257 CYS B N 1
ATOM 4845 C CA . CYS B 1 257 ? 123.990 144.502 175.727 1.00 26.71 257 CYS B CA 1
ATOM 4846 C C . CYS B 1 257 ? 123.995 143.825 174.361 1.00 26.71 257 CYS B C 1
ATOM 4847 O O . CYS B 1 257 ? 125.051 143.824 173.705 1.00 26.71 257 CYS B O 1
ATOM 4850 N N . PRO B 1 258 ? 122.895 143.238 173.870 1.00 24.83 258 PRO B N 1
ATOM 4851 C CA . PRO B 1 258 ? 122.910 142.709 172.497 1.00 24.83 258 PRO B CA 1
ATOM 4852 C C . PRO B 1 258 ? 122.977 143.785 171.430 1.00 24.83 258 PRO B C 1
ATOM 4853 O O . PRO B 1 258 ? 123.264 143.460 170.271 1.00 24.83 258 PRO B O 1
ATOM 4857 N N . GLU B 1 259 ? 122.713 145.047 171.774 1.00 27.38 259 GLU B N 1
ATOM 4858 C CA . GLU B 1 259 ? 122.775 146.117 170.787 1.00 27.38 259 GLU B CA 1
ATOM 4859 C C . GLU B 1 259 ? 124.203 146.436 170.368 1.00 27.38 259 GLU B C 1
ATOM 4860 O O . GLU B 1 259 ? 124.404 147.019 169.298 1.00 27.38 259 GLU B O 1
ATOM 4866 N N . ALA B 1 260 ? 125.195 146.069 171.181 1.00 24.05 260 ALA B N 1
ATOM 4867 C CA . ALA B 1 260 ? 126.585 146.295 170.806 1.00 24.05 260 ALA B CA 1
ATOM 4868 C C . ALA B 1 260 ? 126.994 145.481 169.587 1.00 24.05 260 ALA B C 1
ATOM 4869 O O . ALA B 1 260 ? 127.989 145.820 168.939 1.00 24.05 260 ALA B O 1
ATOM 4871 N N . LEU B 1 261 ? 126.260 144.413 169.269 1.00 24.50 261 LEU B N 1
ATOM 4872 C CA . LEU B 1 261 ? 126.555 143.640 168.068 1.00 24.50 261 LEU B CA 1
ATOM 4873 C C . LEU B 1 261 ? 126.322 144.463 166.808 1.00 24.50 261 LEU B C 1
ATOM 4874 O O . LEU B 1 261 ? 127.113 144.396 165.860 1.00 24.50 261 LEU B O 1
ATOM 4879 N N . PHE B 1 262 ? 125.240 145.240 166.775 1.00 24.70 262 PHE B N 1
ATOM 4880 C CA . PHE B 1 262 ? 124.908 146.041 165.606 1.00 24.70 262 PHE B CA 1
ATOM 4881 C C . PHE B 1 262 ? 125.540 147.424 165.630 1.00 24.70 262 PHE B C 1
ATOM 4882 O O . PHE B 1 262 ? 125.695 148.037 164.569 1.00 24.70 262 PHE B O 1
ATOM 4890 N N . GLN B 1 263 ? 125.901 147.929 166.808 1.00 27.68 263 GLN B N 1
ATOM 4891 C CA . GLN B 1 263 ? 126.559 149.227 166.956 1.00 27.68 263 GLN B CA 1
ATOM 4892 C C . GLN B 1 263 ? 127.799 149.038 167.818 1.00 27.68 263 GLN B C 1
ATOM 4893 O O . GLN B 1 263 ? 127.791 149.356 169.014 1.00 27.68 263 GLN B O 1
ATOM 4899 N N . PRO B 1 264 ? 128.891 148.524 167.242 1.00 25.11 264 PRO B N 1
ATOM 4900 C CA . PRO B 1 264 ? 130.107 148.295 168.035 1.00 25.11 264 PRO B CA 1
ATOM 4901 C C . PRO B 1 264 ? 130.764 149.566 168.545 1.00 25.11 264 PRO B C 1
ATOM 4902 O O . PRO B 1 264 ? 131.769 149.474 169.258 1.00 25.11 264 PRO B O 1
ATOM 4906 N N . SER B 1 265 ? 130.240 150.746 168.205 1.00 25.99 265 SER B N 1
ATOM 4907 C CA . SER B 1 265 ? 130.797 151.987 168.726 1.00 25.99 265 SER B CA 1
ATOM 4908 C C . SER B 1 265 ? 130.638 152.103 170.236 1.00 25.99 265 SER B C 1
ATOM 4909 O O . SER B 1 265 ? 131.383 152.860 170.866 1.00 25.99 265 SER B O 1
ATOM 4912 N N . PHE B 1 266 ? 129.684 151.379 170.826 1.00 25.24 266 PHE B N 1
ATOM 4913 C CA . PHE B 1 266 ? 129.543 151.387 172.279 1.00 25.24 266 PHE B CA 1
ATOM 4914 C C . PHE B 1 266 ? 130.785 150.819 172.952 1.00 25.24 266 PHE B C 1
ATOM 4915 O O . PHE B 1 266 ? 131.234 151.334 173.982 1.00 25.24 266 PHE B O 1
ATOM 4923 N N . LEU B 1 267 ? 131.351 149.758 172.382 1.00 25.23 267 LEU B N 1
ATOM 4924 C CA . LEU B 1 267 ? 132.552 149.136 172.922 1.00 25.23 267 LEU B CA 1
ATOM 4925 C C . LEU B 1 267 ? 133.818 149.918 172.607 1.00 25.23 267 LEU B C 1
ATOM 4926 O O . LEU B 1 267 ? 134.889 149.555 173.104 1.00 25.23 267 LEU B O 1
ATOM 4931 N N . GLY B 1 268 ? 133.726 150.968 171.796 1.00 27.66 268 GLY B N 1
ATOM 4932 C CA . GLY B 1 268 ? 134.888 151.712 171.369 1.00 27.66 268 GLY B CA 1
ATOM 4933 C C . GLY B 1 268 ? 135.571 151.176 170.131 1.00 27.66 268 GLY B C 1
ATOM 4934 O O . GLY B 1 268 ? 136.625 151.701 169.750 1.00 27.66 268 GLY B O 1
ATOM 4935 N N . MET B 1 269 ? 135.011 150.155 169.492 1.00 30.66 269 MET B N 1
ATOM 4936 C CA . MET B 1 269 ? 135.596 149.578 168.293 1.00 30.66 269 MET B CA 1
ATOM 4937 C C . MET B 1 269 ? 135.129 150.330 167.054 1.00 30.66 269 MET B C 1
ATOM 4938 O O . MET B 1 269 ? 134.019 150.865 167.007 1.00 30.66 269 MET B O 1
ATOM 4943 N N . GLU B 1 270 ? 135.998 150.370 166.046 1.00 33.97 270 GLU B N 1
ATOM 4944 C CA . GLU B 1 270 ? 135.675 150.995 164.771 1.00 33.97 270 GLU B CA 1
ATOM 4945 C C . GLU B 1 270 ? 135.024 150.034 163.786 1.00 33.97 270 GLU B C 1
ATOM 4946 O O . GLU B 1 270 ? 134.550 150.477 162.734 1.00 33.97 270 GLU B O 1
ATOM 4952 N N . SER B 1 271 ? 134.984 148.742 164.098 1.00 30.31 271 SER B N 1
ATOM 4953 C CA . SER B 1 271 ? 134.400 147.769 163.188 1.00 30.31 271 SER B CA 1
ATOM 4954 C C . SER B 1 271 ? 132.899 147.991 163.054 1.00 30.31 271 SER B C 1
ATOM 4955 O O . SER B 1 271 ? 132.233 148.474 163.972 1.00 30.31 271 SER B O 1
ATOM 4958 N N . ALA B 1 272 ? 132.370 147.637 161.888 1.00 25.89 272 ALA B N 1
ATOM 4959 C CA . ALA B 1 272 ? 130.948 147.773 161.630 1.00 25.89 272 ALA B CA 1
ATOM 4960 C C . ALA B 1 272 ? 130.165 146.686 162.364 1.00 25.89 272 ALA B C 1
ATOM 4961 O O . ALA B 1 272 ? 130.727 145.730 162.903 1.00 25.89 272 ALA B O 1
ATOM 4963 N N . GLY B 1 273 ? 128.847 146.843 162.380 1.00 23.98 273 GLY B N 1
ATOM 4964 C CA . GLY B 1 273 ? 127.992 145.870 163.023 1.00 23.98 273 GLY B CA 1
ATOM 4965 C C . GLY B 1 273 ? 127.935 144.564 162.255 1.00 23.98 273 GLY B C 1
ATOM 4966 O O . GLY B 1 273 ? 128.444 144.430 161.142 1.00 23.98 273 GLY B O 1
ATOM 4967 N N . ILE B 1 274 ? 127.304 143.568 162.880 1.00 24.60 274 ILE B N 1
ATOM 4968 C CA . ILE B 1 274 ? 127.194 142.263 162.238 1.00 24.60 274 ILE B CA 1
ATOM 4969 C C . ILE B 1 274 ? 126.284 142.332 161.019 1.00 24.60 274 ILE B C 1
ATOM 4970 O O . ILE B 1 274 ? 126.459 141.564 160.065 1.00 24.60 274 ILE B O 1
ATOM 4975 N N . HIS B 1 275 ? 125.303 143.237 161.020 1.00 26.72 275 HIS B N 1
ATOM 4976 C CA . HIS B 1 275 ? 124.448 143.384 159.846 1.00 26.72 275 HIS B CA 1
ATOM 4977 C C . HIS B 1 275 ? 125.210 144.015 158.688 1.00 26.72 275 HIS B C 1
ATOM 4978 O O . HIS B 1 275 ? 124.994 143.653 157.526 1.00 26.72 275 HIS B O 1
ATOM 4985 N N . GLU B 1 276 ? 126.102 144.962 158.982 1.00 26.21 276 GLU B N 1
ATOM 4986 C CA . GLU B 1 276 ? 126.916 145.568 157.937 1.00 26.21 276 GLU B CA 1
ATOM 4987 C C . GLU B 1 276 ? 128.052 144.656 157.493 1.00 26.21 276 GLU B C 1
ATOM 4988 O O . GLU B 1 276 ? 128.450 144.697 156.324 1.00 26.21 276 GLU B O 1
ATOM 4994 N N . THR B 1 277 ? 128.593 143.844 158.404 1.00 24.58 277 THR B N 1
ATOM 4995 C CA . THR B 1 277 ? 129.657 142.918 158.028 1.00 24.58 277 THR B CA 1
ATOM 4996 C C . THR B 1 277 ? 129.156 141.874 157.038 1.00 24.58 277 THR B C 1
ATOM 4997 O O . THR B 1 277 ? 129.834 141.569 156.049 1.00 24.58 277 THR B O 1
ATOM 5001 N N . THR B 1 278 ? 127.966 141.319 157.281 1.00 23.79 278 THR B N 1
ATOM 5002 C CA . THR B 1 278 ? 127.395 140.357 156.344 1.00 23.79 278 THR B CA 1
ATOM 5003 C C . THR B 1 278 ? 127.122 141.003 154.992 1.00 23.79 278 THR B C 1
ATOM 5004 O O . THR B 1 278 ? 127.416 140.416 153.944 1.00 23.79 278 THR B O 1
ATOM 5008 N N . PHE B 1 279 ? 126.572 142.219 154.995 1.00 24.31 279 PHE B N 1
ATOM 5009 C CA . PHE B 1 279 ? 126.322 142.914 153.737 1.00 24.31 279 PHE B CA 1
ATOM 5010 C C . PHE B 1 279 ? 127.624 143.222 153.009 1.00 24.31 279 PHE B C 1
ATOM 5011 O O . PHE B 1 279 ? 127.701 143.097 151.782 1.00 24.31 279 PHE B O 1
ATOM 5019 N N . ASN B 1 280 ? 128.658 143.632 153.748 1.00 24.27 280 ASN B N 1
ATOM 5020 C CA . ASN B 1 280 ? 129.949 143.898 153.122 1.00 24.27 280 ASN B CA 1
ATOM 5021 C C . ASN B 1 280 ? 130.546 142.626 152.536 1.00 24.27 280 ASN B C 1
ATOM 5022 O O . ASN B 1 280 ? 131.198 142.665 151.487 1.00 24.27 280 ASN B O 1
ATOM 5027 N N . SER B 1 281 ? 130.343 141.490 153.206 1.00 23.74 281 SER B N 1
ATOM 5028 C CA . SER B 1 281 ? 130.822 140.220 152.671 1.00 23.74 281 SER B CA 1
ATOM 5029 C C . SER B 1 281 ? 130.116 139.869 151.368 1.00 23.74 281 SER B C 1
ATOM 5030 O O . SER B 1 281 ? 130.746 139.375 150.426 1.00 23.74 281 SER B O 1
ATOM 5033 N N . ILE B 1 282 ? 128.806 140.111 151.298 1.00 22.55 282 ILE B N 1
ATOM 5034 C CA . ILE B 1 282 ? 128.059 139.824 150.078 1.00 22.55 282 ILE B CA 1
ATOM 5035 C C . ILE B 1 282 ? 128.505 140.743 148.948 1.00 22.55 282 ILE B C 1
ATOM 5036 O O . ILE B 1 282 ? 128.625 140.316 147.794 1.00 22.55 282 ILE B O 1
ATOM 5041 N N . MET B 1 283 ? 128.760 142.017 149.258 1.00 26.35 283 MET B N 1
ATOM 5042 C CA . MET B 1 283 ? 129.177 142.961 148.226 1.00 26.35 283 MET B CA 1
ATOM 5043 C C . MET B 1 283 ? 130.525 142.585 147.625 1.00 26.35 283 MET B C 1
ATOM 5044 O O . MET B 1 283 ? 130.777 142.865 146.448 1.00 26.35 283 MET B O 1
ATOM 5049 N N . LYS B 1 284 ? 131.405 141.961 148.412 1.00 26.20 284 LYS B N 1
ATOM 5050 C CA . LYS B 1 284 ? 132.679 141.505 147.867 1.00 26.20 284 LYS B CA 1
ATOM 5051 C C . LYS B 1 284 ? 132.485 140.407 146.830 1.00 26.20 284 LYS B C 1
ATOM 5052 O O . LYS B 1 284 ? 133.316 140.255 145.929 1.00 26.20 284 LYS B O 1
ATOM 5058 N N . CYS B 1 285 ? 131.403 139.640 146.938 1.00 28.05 285 CYS B N 1
ATOM 5059 C CA . CYS B 1 285 ? 131.126 138.585 145.980 1.00 28.05 285 CYS B CA 1
ATOM 5060 C C . CYS B 1 285 ? 130.713 139.181 144.636 1.00 28.05 285 CYS B C 1
ATOM 5061 O O . CYS B 1 285 ? 130.488 140.387 144.496 1.00 28.05 285 CYS B O 1
ATOM 5064 N N . ASP B 1 286 ? 130.614 138.313 143.635 1.00 33.43 286 ASP B N 1
ATOM 5065 C CA . ASP B 1 286 ? 130.249 138.750 142.298 1.00 33.43 286 ASP B CA 1
ATOM 5066 C C . ASP B 1 286 ? 128.760 139.073 142.221 1.00 33.43 286 ASP B C 1
ATOM 5067 O O . ASP B 1 286 ? 127.962 138.685 143.077 1.00 33.43 286 ASP B O 1
ATOM 5072 N N . VAL B 1 287 ? 128.392 139.805 141.168 1.00 34.87 287 VAL B N 1
ATOM 5073 C CA . VAL B 1 287 ? 127.008 140.237 141.004 1.00 34.87 287 VAL B CA 1
ATOM 5074 C C . VAL B 1 287 ? 126.095 139.045 140.752 1.00 34.87 287 VAL B C 1
ATOM 5075 O O . VAL B 1 287 ? 124.967 138.992 141.257 1.00 34.87 287 VAL B O 1
ATOM 5079 N N . ASP B 1 288 ? 126.562 138.073 139.967 1.00 33.34 288 ASP B N 1
ATOM 5080 C CA . ASP B 1 288 ? 125.696 136.979 139.543 1.00 33.34 288 ASP B CA 1
ATOM 5081 C C . ASP B 1 288 ? 125.301 136.071 140.701 1.00 33.34 288 ASP B C 1
ATOM 5082 O O . ASP B 1 288 ? 124.235 135.448 140.659 1.00 33.34 288 ASP B O 1
ATOM 5087 N N . ILE B 1 289 ? 126.136 135.981 141.740 1.00 31.26 289 ILE B N 1
ATOM 5088 C CA . ILE B 1 289 ? 125.856 135.108 142.874 1.00 31.26 289 ILE B CA 1
ATOM 5089 C C . ILE B 1 289 ? 125.252 135.854 144.052 1.00 31.26 289 ILE B C 1
ATOM 5090 O O . ILE B 1 289 ? 124.944 135.230 145.076 1.00 31.26 289 ILE B O 1
ATOM 5095 N N . ARG B 1 290 ? 125.066 137.170 143.941 1.00 27.71 290 ARG B N 1
ATOM 5096 C CA . ARG B 1 290 ? 124.491 137.929 145.045 1.00 27.71 290 ARG B CA 1
ATOM 5097 C C . ARG B 1 290 ? 123.021 137.596 145.258 1.00 27.71 290 ARG B C 1
ATOM 5098 O O . ARG B 1 290 ? 122.540 137.633 146.395 1.00 27.71 290 ARG B O 1
ATOM 5106 N N . LYS B 1 291 ? 122.292 137.283 144.185 1.00 31.08 291 LYS B N 1
ATOM 5107 C CA . LYS B 1 291 ? 120.868 136.991 144.319 1.00 31.08 291 LYS B CA 1
ATOM 5108 C C . LYS B 1 291 ? 120.633 135.732 145.145 1.00 31.08 291 LYS B C 1
ATOM 5109 O O . LYS B 1 291 ? 119.723 135.689 145.980 1.00 31.08 291 LYS B O 1
ATOM 5115 N N . ASP B 1 292 ? 121.443 134.695 144.924 1.00 29.64 292 ASP B N 1
ATOM 5116 C CA . ASP B 1 292 ? 121.291 133.450 145.667 1.00 29.64 292 ASP B CA 1
ATOM 5117 C C . ASP B 1 292 ? 121.815 133.544 147.093 1.00 29.64 292 ASP B C 1
ATOM 5118 O O . ASP B 1 292 ? 121.406 132.744 147.941 1.00 29.64 292 ASP B O 1
ATOM 5123 N N . LEU B 1 293 ? 122.710 134.491 147.377 1.00 24.64 293 LEU B N 1
ATOM 5124 C CA . LEU B 1 293 ? 123.229 134.637 148.731 1.00 24.64 293 LEU B CA 1
ATOM 5125 C C . LEU B 1 293 ? 122.294 135.446 149.619 1.00 24.64 293 LEU B C 1
ATOM 5126 O O . LEU B 1 293 ? 122.327 135.294 150.845 1.00 24.64 293 LEU B O 1
ATOM 5131 N N . TYR B 1 294 ? 121.465 136.309 149.029 1.00 26.87 294 TYR B N 1
ATOM 5132 C CA . TYR B 1 294 ? 120.526 137.089 149.828 1.00 26.87 294 TYR B CA 1
ATOM 5133 C C . TYR B 1 294 ? 119.420 136.209 150.395 1.00 26.87 294 TYR B C 1
ATOM 5134 O O . TYR B 1 294 ? 118.947 136.439 151.514 1.00 26.87 294 TYR B O 1
ATOM 5143 N N . ALA B 1 295 ? 118.996 135.198 149.641 1.00 25.79 295 ALA B N 1
ATOM 5144 C CA . ALA B 1 295 ? 117.884 134.343 150.028 1.00 25.79 295 ALA B CA 1
ATOM 5145 C C . ALA B 1 295 ? 118.323 133.085 150.765 1.00 25.79 295 ALA B C 1
ATOM 5146 O O . ALA B 1 295 ? 117.488 132.214 151.023 1.00 25.79 295 ALA B O 1
ATOM 5148 N N . ASN B 1 296 ? 119.604 132.963 151.104 1.00 25.18 296 ASN B N 1
ATOM 5149 C CA . ASN B 1 296 ? 120.113 131.760 151.754 1.00 25.18 296 ASN B CA 1
ATOM 5150 C C . ASN B 1 296 ? 121.050 132.116 152.898 1.00 25.18 296 ASN B C 1
ATOM 5151 O O . ASN B 1 296 ? 122.043 131.425 153.146 1.00 25.18 296 ASN B O 1
ATOM 5156 N N . THR B 1 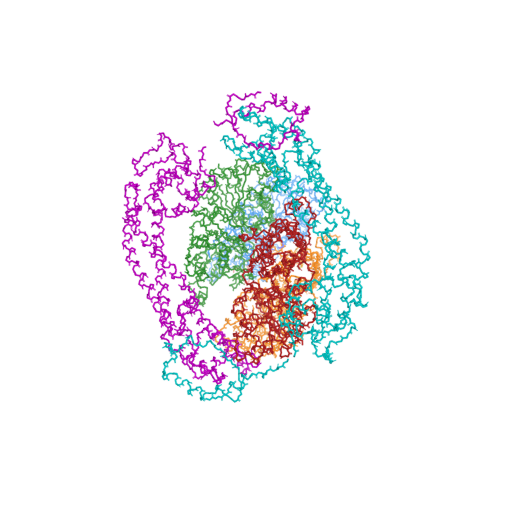297 ? 120.750 133.193 153.617 1.00 20.99 297 THR B N 1
ATOM 5157 C CA . THR B 1 297 ? 121.568 133.568 154.763 1.00 20.99 297 THR B CA 1
ATOM 5158 C C . THR B 1 297 ? 121.297 132.623 155.926 1.00 20.99 297 THR B C 1
ATOM 5159 O O . THR B 1 297 ? 120.141 132.377 156.281 1.00 20.99 297 THR B O 1
ATOM 5163 N N . VAL B 1 298 ? 122.363 132.096 156.520 1.00 20.32 298 VAL B N 1
ATOM 5164 C CA . VAL B 1 298 ? 122.268 131.115 157.594 1.00 20.32 298 VAL B CA 1
ATOM 5165 C C . VAL B 1 298 ? 122.962 131.675 158.826 1.00 20.32 298 VAL B C 1
ATOM 5166 O O . VAL B 1 298 ? 124.104 132.141 158.743 1.00 20.32 298 VAL B O 1
ATOM 5170 N N . LEU B 1 299 ? 122.273 131.631 159.961 1.00 20.65 299 LEU B N 1
ATOM 5171 C CA . LEU B 1 299 ? 122.831 132.037 161.241 1.00 20.65 299 LEU B CA 1
ATOM 5172 C C . LEU B 1 299 ? 123.130 130.804 162.081 1.00 20.65 299 LEU B C 1
ATOM 5173 O O . LEU B 1 299 ? 122.397 129.812 162.028 1.00 20.65 299 LEU B O 1
ATOM 5178 N N . SER B 1 300 ? 124.210 130.870 162.855 1.00 19.95 300 SER B N 1
ATOM 5179 C CA . SER B 1 300 ? 124.582 129.777 163.739 1.00 19.95 300 SER B CA 1
ATOM 5180 C C . SER B 1 300 ? 125.365 130.343 164.914 1.00 19.95 300 SER B C 1
ATOM 5181 O O . SER B 1 300 ? 125.660 131.538 164.974 1.00 19.95 300 SER B O 1
ATOM 5184 N N . GLY B 1 301 ? 125.692 129.468 165.855 1.00 22.14 301 GLY B N 1
ATOM 5185 C CA . GLY B 1 301 ? 126.418 129.863 167.042 1.00 22.14 301 GLY B CA 1
ATOM 5186 C C . GLY B 1 301 ? 125.498 130.314 168.162 1.00 22.14 301 GLY B C 1
ATOM 5187 O O . GLY B 1 301 ? 124.346 130.690 167.954 1.00 22.14 301 GLY B O 1
ATOM 5188 N N . GLY B 1 302 ? 126.036 130.276 169.382 1.00 28.26 302 GLY B N 1
ATOM 5189 C CA . GLY B 1 302 ? 125.254 130.650 170.546 1.00 28.26 302 GLY B CA 1
ATOM 5190 C C . GLY B 1 302 ? 124.965 132.131 170.651 1.00 28.26 302 GLY B C 1
ATOM 5191 O O . GLY B 1 302 ? 123.997 132.516 171.313 1.00 28.26 302 GLY B O 1
ATOM 5192 N N . THR B 1 303 ? 125.783 132.971 170.014 1.00 25.31 303 THR B N 1
ATOM 5193 C CA . THR B 1 303 ? 125.562 134.411 170.079 1.00 25.31 303 THR B CA 1
ATOM 5194 C C . THR B 1 303 ? 124.290 134.817 169.345 1.00 25.31 303 THR B C 1
ATOM 5195 O O . THR B 1 303 ? 123.605 135.753 169.768 1.00 25.31 303 THR B O 1
ATOM 5199 N N . THR B 1 304 ? 123.942 134.116 168.268 1.00 23.29 304 THR B N 1
ATOM 5200 C CA . THR B 1 304 ? 122.764 134.438 167.476 1.00 23.29 304 THR B CA 1
ATOM 5201 C C . THR B 1 304 ? 121.494 133.790 168.017 1.00 23.29 304 THR B C 1
ATOM 5202 O O . THR B 1 304 ? 120.540 133.589 167.258 1.00 23.29 304 THR B O 1
ATOM 5206 N N . MET B 1 305 ? 121.462 133.457 169.306 1.00 28.03 305 MET B N 1
ATOM 5207 C CA . MET B 1 305 ? 120.297 132.849 169.932 1.00 28.03 305 MET B CA 1
ATOM 5208 C C . MET B 1 305 ? 119.443 133.854 170.695 1.00 28.03 305 MET B C 1
ATOM 5209 O O . MET B 1 305 ? 118.523 133.448 171.412 1.00 28.03 305 MET B O 1
ATOM 5214 N N . TYR B 1 306 ? 119.727 135.147 170.569 1.00 23.06 306 TYR B N 1
ATOM 5215 C CA . TYR B 1 306 ? 118.922 136.147 171.252 1.00 23.06 306 TYR B CA 1
ATOM 5216 C C . TYR B 1 306 ? 117.514 136.177 170.663 1.00 23.06 306 TYR B C 1
ATOM 5217 O O . TYR B 1 306 ? 117.346 136.043 169.447 1.00 23.06 306 TYR B O 1
ATOM 5226 N N . PRO B 1 307 ? 116.487 136.347 171.491 1.00 25.34 307 PRO B N 1
ATOM 5227 C CA . PRO B 1 307 ? 115.119 136.413 170.961 1.00 25.34 307 PRO B CA 1
ATOM 5228 C C . PRO B 1 307 ? 114.891 137.655 170.116 1.00 25.34 307 PRO B C 1
ATOM 5229 O O . PRO B 1 307 ? 114.926 138.777 170.629 1.00 25.34 307 PRO B O 1
ATOM 5233 N N . GLY B 1 308 ? 114.655 137.464 168.821 1.00 27.20 308 GLY B N 1
ATOM 5234 C CA . GLY B 1 308 ? 114.397 138.562 167.915 1.00 27.20 308 GLY B CA 1
ATOM 5235 C C . GLY B 1 3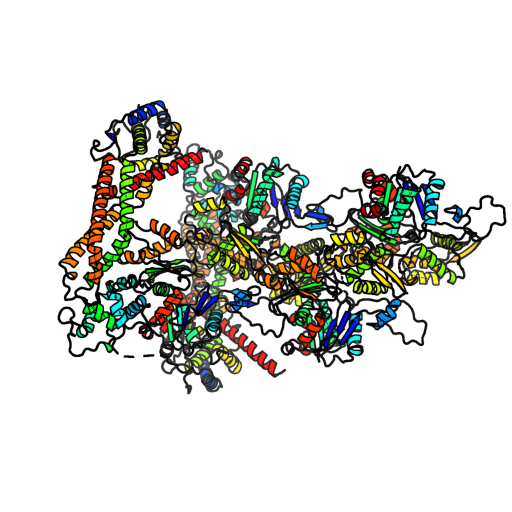08 ? 115.579 139.018 167.090 1.00 27.20 308 GLY B C 1
ATOM 5236 O O . GLY B 1 308 ? 115.459 140.020 166.376 1.00 27.20 308 GLY B O 1
ATOM 5237 N N . ILE B 1 309 ? 116.717 138.325 167.167 1.00 26.07 309 ILE B N 1
ATOM 5238 C CA . ILE B 1 309 ? 117.869 138.721 166.364 1.00 26.07 309 ILE B CA 1
ATOM 5239 C C . ILE B 1 309 ? 117.625 138.432 164.888 1.00 26.07 309 ILE B C 1
ATOM 5240 O O . ILE B 1 309 ? 118.142 139.142 164.018 1.00 26.07 309 ILE B O 1
ATOM 5245 N N . ALA B 1 310 ? 116.847 137.393 164.576 1.00 29.30 310 ALA B N 1
ATOM 5246 C CA . ALA B 1 310 ? 116.530 137.104 163.182 1.00 29.30 310 ALA B CA 1
ATOM 5247 C C . ALA B 1 310 ? 115.693 138.215 162.562 1.00 29.30 310 ALA B C 1
ATOM 5248 O O . ALA B 1 310 ? 115.936 138.618 161.419 1.00 29.30 310 ALA B O 1
ATOM 5250 N N . ASP B 1 311 ? 114.701 138.721 163.299 1.00 30.39 311 ASP B N 1
ATOM 5251 C CA . ASP B 1 311 ? 113.859 139.790 162.772 1.00 30.39 311 ASP B CA 1
ATOM 5252 C C . ASP B 1 311 ? 114.640 141.089 162.618 1.00 30.39 311 ASP B C 1
ATOM 5253 O O . ASP B 1 311 ? 114.475 141.803 161.622 1.00 30.39 311 ASP B O 1
ATOM 5258 N N . ARG B 1 312 ? 115.485 141.417 163.597 1.00 28.12 312 ARG B N 1
ATOM 5259 C CA . ARG B 1 312 ? 116.280 142.637 163.508 1.00 28.12 312 ARG B CA 1
ATOM 5260 C C . ARG B 1 312 ? 117.281 142.564 162.362 1.00 28.12 312 ARG B C 1
ATOM 5261 O O . ARG B 1 312 ? 117.484 143.551 161.645 1.00 28.12 312 ARG B O 1
ATOM 5269 N N . MET B 1 313 ? 117.920 141.407 162.177 1.00 28.40 313 MET B N 1
ATOM 5270 C CA . MET B 1 313 ? 118.881 141.261 161.090 1.00 28.40 313 MET B CA 1
ATOM 5271 C C . MET B 1 313 ? 118.201 141.382 159.734 1.00 28.40 313 MET B C 1
ATOM 5272 O O . MET B 1 313 ? 118.760 141.970 158.801 1.00 28.40 313 MET B O 1
ATOM 5277 N N . GLN B 1 314 ? 116.996 140.824 159.602 1.00 29.99 314 GLN B N 1
ATOM 5278 C CA . GLN B 1 314 ? 116.269 140.932 158.342 1.00 29.99 314 GLN B CA 1
ATOM 5279 C C . GLN B 1 314 ? 115.946 142.384 158.013 1.00 29.99 314 GLN B C 1
ATOM 5280 O O . GLN B 1 314 ? 116.092 142.816 156.864 1.00 29.99 314 GLN B O 1
ATOM 5286 N N . LYS B 1 315 ? 115.507 143.153 159.011 1.00 30.19 315 LYS B N 1
ATOM 5287 C CA . LYS B 1 315 ? 115.178 144.556 158.779 1.00 30.19 315 LYS B CA 1
ATOM 5288 C C . LYS B 1 315 ? 116.419 145.371 158.433 1.00 30.19 315 LYS B C 1
ATOM 5289 O O . LYS B 1 315 ? 116.380 146.213 157.528 1.00 30.19 315 LYS B O 1
ATOM 5295 N N . GLU B 1 316 ? 117.526 145.139 159.141 1.00 29.61 316 GLU B N 1
ATOM 5296 C CA . GLU B 1 316 ? 118.736 145.921 158.905 1.00 29.61 316 GLU B CA 1
ATOM 5297 C C . GLU B 1 316 ? 119.318 145.652 157.523 1.00 29.61 316 GLU B C 1
ATOM 5298 O O . GLU B 1 316 ? 119.736 146.585 156.828 1.00 29.61 316 GLU B O 1
ATOM 5304 N N . ILE B 1 317 ? 119.361 144.384 157.109 1.00 28.94 317 ILE B N 1
ATOM 5305 C CA . ILE B 1 317 ? 119.905 144.051 155.796 1.00 28.94 317 ILE B CA 1
ATOM 5306 C C . ILE B 1 317 ? 118.991 144.562 154.690 1.00 28.94 317 ILE B C 1
ATOM 5307 O O . ILE B 1 317 ? 119.461 145.010 153.637 1.00 28.94 317 ILE B O 1
ATOM 5312 N N . THR B 1 318 ? 117.675 144.512 154.909 1.00 29.12 318 THR B N 1
ATOM 5313 C CA . THR B 1 318 ? 116.733 144.958 153.886 1.00 29.12 318 THR B CA 1
ATOM 5314 C C . THR B 1 318 ? 116.933 146.431 153.549 1.00 29.12 318 THR B C 1
ATOM 5315 O O . THR B 1 318 ? 116.794 146.833 152.388 1.00 29.12 318 THR B O 1
ATOM 5319 N N . ALA B 1 319 ? 117.250 147.253 154.552 1.00 28.58 319 ALA B N 1
ATOM 5320 C CA . ALA B 1 319 ? 117.513 148.664 154.290 1.00 28.58 319 ALA B CA 1
ATOM 5321 C C . ALA B 1 319 ? 118.736 148.842 153.398 1.00 28.58 319 ALA B C 1
ATOM 5322 O O . ALA B 1 319 ? 118.724 149.658 152.470 1.00 28.58 319 ALA B O 1
ATOM 5324 N N . LEU B 1 320 ? 119.803 148.085 153.664 1.00 28.16 320 LEU B N 1
ATOM 5325 C CA . LEU B 1 320 ? 121.013 148.205 152.856 1.00 28.16 320 LEU B CA 1
ATOM 5326 C C . LEU B 1 320 ? 120.837 147.553 151.491 1.00 28.16 320 LEU B C 1
ATOM 5327 O O . LEU B 1 320 ? 121.287 148.094 150.475 1.00 28.16 320 LEU B O 1
ATOM 5332 N N . ALA B 1 321 ? 120.187 146.392 151.447 1.00 32.23 321 ALA B N 1
ATOM 5333 C CA . ALA B 1 321 ? 120.007 145.671 150.200 1.00 32.23 321 ALA B CA 1
ATOM 5334 C C . ALA B 1 321 ? 119.011 146.394 149.297 1.00 32.23 321 ALA B C 1
ATOM 5335 O O . ALA B 1 321 ? 118.177 147.169 149.770 1.00 32.23 321 ALA B O 1
ATOM 5337 N N . PRO B 1 322 ? 119.090 146.167 147.985 1.00 38.31 322 PRO B N 1
ATOM 5338 C CA . PRO B 1 322 ? 118.097 146.753 147.078 1.00 38.31 322 PRO B CA 1
ATOM 5339 C C . PRO B 1 322 ? 116.695 146.254 147.392 1.00 38.31 322 PRO B C 1
ATOM 5340 O O . PRO B 1 322 ? 116.499 145.127 147.852 1.00 38.31 322 PRO B O 1
ATOM 5344 N N . SER B 1 323 ? 115.710 147.119 147.138 1.00 45.40 323 SER B N 1
ATOM 5345 C CA . SER B 1 323 ? 114.331 146.812 147.506 1.00 45.40 323 SER B CA 1
ATOM 5346 C C . SER B 1 323 ? 113.783 145.617 146.735 1.00 45.40 323 SER B C 1
ATOM 5347 O O . SER B 1 323 ? 112.915 144.900 147.247 1.00 45.40 323 SER B O 1
ATOM 5350 N N . THR B 1 324 ? 114.267 145.387 145.513 1.00 44.01 324 THR B N 1
ATOM 5351 C CA . THR B 1 324 ? 113.743 144.287 144.710 1.00 44.01 324 THR B CA 1
ATOM 5352 C C . THR B 1 324 ? 114.115 142.930 145.292 1.00 44.01 324 THR B C 1
ATOM 5353 O O . THR B 1 324 ? 113.335 141.977 145.182 1.00 44.01 324 THR B O 1
ATOM 5357 N N . MET B 1 325 ? 115.290 142.820 145.905 1.00 42.74 325 MET B N 1
ATOM 5358 C CA . MET B 1 325 ? 115.735 141.549 146.457 1.00 42.74 325 MET B CA 1
ATOM 5359 C C . MET B 1 325 ? 114.880 141.140 147.652 1.00 42.74 325 MET B C 1
ATOM 5360 O O . MET B 1 325 ? 114.339 141.978 148.378 1.00 42.74 325 MET B O 1
ATOM 5365 N N . LYS B 1 326 ? 114.762 139.829 147.847 1.00 37.11 326 LYS B N 1
ATOM 5366 C CA . LYS B 1 326 ? 114.002 139.251 148.950 1.00 37.11 326 LYS B CA 1
ATOM 5367 C C . LYS B 1 326 ? 114.984 138.603 149.919 1.00 37.11 326 LYS B C 1
ATOM 5368 O O . LYS B 1 326 ? 115.585 137.571 149.604 1.00 37.11 326 LYS B O 1
ATOM 5374 N N . ILE B 1 327 ? 115.143 139.208 151.091 1.00 32.36 327 ILE B N 1
ATOM 5375 C CA . ILE B 1 327 ? 116.054 138.686 152.103 1.00 32.36 327 ILE B CA 1
ATOM 5376 C C . ILE B 1 327 ? 115.327 137.635 152.929 1.00 32.36 327 ILE B C 1
ATOM 5377 O O . ILE B 1 327 ? 114.244 137.890 153.468 1.00 32.36 327 ILE B O 1
ATOM 5382 N N . LYS B 1 328 ? 115.921 136.449 153.030 1.00 28.62 328 LYS B N 1
ATOM 5383 C CA . LYS B 1 328 ? 115.348 135.342 153.788 1.00 28.62 328 LYS B CA 1
ATOM 5384 C C . LYS B 1 328 ? 116.425 134.789 154.710 1.00 28.62 328 LYS B C 1
ATOM 5385 O O . LYS B 1 328 ? 117.355 134.118 154.251 1.00 28.62 328 LYS B O 1
ATOM 5391 N N . ILE B 1 329 ? 116.300 135.069 156.002 1.00 25.85 329 ILE B N 1
ATOM 5392 C CA . ILE B 1 329 ? 117.265 134.618 156.997 1.00 25.85 329 ILE B CA 1
ATOM 5393 C C . ILE B 1 329 ? 116.792 133.292 157.573 1.00 25.85 329 ILE B C 1
ATOM 5394 O O . ILE B 1 329 ? 115.648 133.175 158.029 1.00 25.85 329 ILE B O 1
ATOM 5399 N N . ILE B 1 330 ? 117.667 132.293 157.554 1.00 24.29 330 ILE B N 1
ATOM 5400 C CA . ILE B 1 330 ? 117.358 130.964 158.066 1.00 24.29 330 ILE B CA 1
ATOM 5401 C C . ILE B 1 330 ? 117.859 130.882 159.500 1.00 24.29 330 ILE B C 1
ATOM 5402 O O . ILE B 1 330 ? 119.046 131.105 159.766 1.00 24.29 330 ILE B O 1
ATOM 5407 N N . ALA B 1 331 ? 116.956 130.569 160.427 1.00 27.58 331 ALA B N 1
ATOM 5408 C CA . ALA B 1 331 ? 117.271 130.471 161.851 1.00 27.58 331 ALA B CA 1
ATOM 5409 C C . ALA B 1 331 ? 116.747 129.142 162.377 1.00 27.58 331 ALA B C 1
ATOM 5410 O O . ALA B 1 331 ? 115.661 129.080 162.969 1.00 27.58 331 ALA B O 1
ATOM 5412 N N . PRO B 1 332 ? 117.489 128.053 162.167 1.00 30.00 332 PRO B N 1
ATOM 5413 C CA . PRO B 1 332 ? 117.030 126.757 162.660 1.00 30.00 332 PRO B CA 1
ATOM 5414 C C . PRO B 1 332 ? 116.991 126.738 164.176 1.00 30.00 332 PRO B C 1
ATOM 5415 O O . PRO B 1 332 ? 117.799 127.409 164.841 1.00 30.00 332 PRO B O 1
ATOM 5419 N N . PRO B 1 333 ? 116.059 125.990 164.772 1.00 31.31 333 PRO B N 1
ATOM 5420 C CA . PRO B 1 333 ? 115.977 125.947 166.242 1.00 31.31 333 PRO B CA 1
ATOM 5421 C C . PRO B 1 333 ? 117.204 125.352 166.909 1.00 31.31 333 PRO B C 1
ATOM 5422 O O . PRO B 1 333 ? 117.456 125.650 168.083 1.00 31.31 333 PRO B O 1
ATOM 5426 N N . GLU B 1 334 ? 117.973 124.520 166.207 1.00 28.68 334 GLU B N 1
ATOM 5427 C CA . GLU B 1 334 ? 119.153 123.871 166.763 1.00 28.68 334 GLU B CA 1
ATOM 5428 C C . GLU B 1 334 ? 120.444 124.505 166.258 1.00 28.68 334 GLU B C 1
ATOM 5429 O O . GLU B 1 334 ? 121.454 123.819 166.090 1.00 28.68 334 GLU B O 1
ATOM 5435 N N . ARG B 1 335 ? 120.427 125.817 166.017 1.00 27.26 335 ARG B N 1
ATOM 5436 C CA . ARG B 1 335 ? 121.593 126.494 165.463 1.00 27.26 335 ARG B CA 1
ATOM 5437 C C . ARG B 1 335 ? 122.758 126.572 166.439 1.00 27.26 335 ARG B C 1
ATOM 5438 O O . ARG B 1 335 ? 123.862 126.939 166.024 1.00 27.26 335 ARG B O 1
ATOM 5446 N N . LYS B 1 336 ? 122.545 126.250 167.716 1.00 29.21 336 LYS B N 1
ATOM 5447 C CA . LYS B 1 336 ? 123.652 126.257 168.667 1.00 29.21 336 LYS B CA 1
ATOM 5448 C C . LYS B 1 336 ? 124.664 125.161 168.352 1.00 29.21 336 LYS B C 1
ATOM 5449 O O . LYS B 1 336 ? 125.876 125.384 168.444 1.00 29.21 336 LYS B O 1
ATOM 5455 N N . TYR B 1 337 ? 124.188 123.973 167.979 1.00 27.36 337 TYR B N 1
ATOM 5456 C CA . TYR B 1 337 ? 125.051 122.839 167.666 1.00 27.36 337 TYR B CA 1
ATOM 5457 C C . TYR B 1 337 ? 125.136 122.577 166.166 1.00 27.36 337 TYR B C 1
ATOM 5458 O O . TYR B 1 337 ? 125.296 121.431 165.741 1.00 27.36 337 TYR B O 1
ATOM 5467 N N . SER B 1 338 ? 125.024 123.627 165.351 1.00 23.16 338 SER B N 1
ATOM 5468 C CA . SER B 1 338 ? 125.120 123.447 163.907 1.00 23.16 338 SER B CA 1
ATOM 5469 C C . SER B 1 338 ? 126.528 123.042 163.490 1.00 23.16 338 SER B C 1
ATOM 5470 O O . SER B 1 338 ? 126.699 122.240 162.566 1.00 23.16 338 SER B O 1
ATOM 5473 N N . VAL B 1 339 ? 127.547 123.590 164.155 1.00 22.77 339 VAL B N 1
ATOM 5474 C CA . VAL B 1 339 ? 128.926 123.282 163.784 1.00 22.77 339 VAL B CA 1
ATOM 5475 C C . VAL B 1 339 ? 129.229 121.809 164.020 1.00 22.77 339 VAL B C 1
ATOM 5476 O O . VAL B 1 339 ? 129.832 121.141 163.172 1.00 22.77 339 VAL B O 1
ATOM 5480 N N . TRP B 1 340 ? 128.820 121.278 165.174 1.00 19.48 340 TRP B N 1
ATOM 5481 C CA . TRP B 1 340 ? 129.089 119.875 165.465 1.00 19.48 340 TRP B CA 1
ATOM 5482 C C . TRP B 1 340 ? 128.267 118.952 164.575 1.00 19.48 340 TRP B C 1
ATOM 5483 O O . TRP B 1 340 ? 128.789 117.960 164.054 1.00 19.48 340 TRP B O 1
ATOM 5494 N N . ILE B 1 341 ? 126.978 119.254 164.398 1.00 19.31 341 ILE B N 1
ATOM 5495 C CA . ILE B 1 341 ? 126.117 118.388 163.597 1.00 19.31 341 ILE B CA 1
ATOM 5496 C C . ILE B 1 341 ? 126.603 118.339 162.155 1.00 19.31 341 ILE B C 1
ATOM 5497 O O . ILE B 1 341 ? 126.625 117.274 161.527 1.00 19.31 341 ILE B O 1
ATOM 5502 N N . GLY B 1 342 ? 127.007 119.487 161.610 1.00 20.99 342 GLY B N 1
ATOM 5503 C CA . GLY B 1 342 ? 127.575 119.495 160.273 1.00 20.99 342 GLY B CA 1
ATOM 5504 C C . GLY B 1 342 ? 128.840 118.666 160.173 1.00 20.99 342 GLY B C 1
ATOM 5505 O O . GLY B 1 342 ? 129.098 118.028 159.150 1.00 20.99 342 GLY B O 1
ATOM 5506 N N . GLY B 1 343 ? 129.649 118.664 161.234 1.00 19.28 343 GLY B N 1
ATOM 5507 C CA . GLY B 1 343 ? 130.832 117.826 161.257 1.00 19.28 343 GLY B CA 1
ATOM 5508 C C . GLY B 1 343 ? 130.533 116.349 161.388 1.00 19.28 343 GLY B C 1
ATOM 5509 O O . GLY B 1 343 ? 131.352 115.522 160.975 1.00 19.28 343 GLY B O 1
ATOM 5510 N N . SER B 1 344 ? 129.381 115.998 161.962 1.00 22.62 344 SER B N 1
ATOM 5511 C CA . SER B 1 344 ? 128.986 114.595 162.033 1.00 22.62 344 SER B CA 1
ATOM 5512 C C . SER B 1 344 ? 128.696 114.033 160.647 1.00 22.62 344 SER B C 1
ATOM 5513 O O . SER B 1 344 ? 129.028 112.879 160.357 1.00 22.62 344 SER B O 1
ATOM 5516 N N . ILE B 1 345 ? 128.070 114.833 159.783 1.00 23.39 345 ILE B N 1
ATOM 5517 C CA . ILE B 1 345 ? 127.778 114.385 158.426 1.00 23.39 345 ILE B CA 1
ATOM 5518 C C . ILE B 1 345 ? 129.064 114.230 157.624 1.00 23.39 345 ILE B C 1
ATOM 5519 O O . ILE B 1 345 ? 129.213 113.286 156.838 1.00 23.39 345 ILE B O 1
ATOM 5524 N N . LEU B 1 346 ? 130.015 115.148 157.811 1.00 23.72 346 LEU B N 1
ATOM 5525 C CA . LEU B 1 346 ? 131.275 115.076 157.078 1.00 23.72 346 LEU B CA 1
ATOM 5526 C C . LEU B 1 346 ? 132.050 113.809 157.416 1.00 23.72 346 LEU B C 1
ATOM 5527 O O . LEU B 1 346 ? 132.603 113.155 156.525 1.00 23.72 346 LEU B O 1
ATOM 5532 N N . ALA B 1 347 ? 132.105 113.447 158.699 1.00 23.38 347 ALA B N 1
ATOM 5533 C CA . ALA B 1 347 ? 132.887 112.282 159.099 1.00 23.38 347 ALA B CA 1
ATOM 5534 C C . ALA B 1 347 ? 132.244 110.981 158.638 1.00 23.38 347 ALA B C 1
ATOM 5535 O O . ALA B 1 347 ? 132.947 109.986 158.430 1.00 23.38 347 ALA B O 1
ATOM 5537 N N . SER B 1 348 ? 130.923 110.964 158.476 1.00 25.42 348 SER B N 1
ATOM 5538 C CA . SER B 1 348 ? 130.219 109.759 158.061 1.00 25.42 348 SER B CA 1
ATOM 5539 C C . SER B 1 348 ? 130.106 109.618 156.548 1.00 25.42 348 SER B C 1
ATOM 5540 O O . SER B 1 348 ? 129.632 108.580 156.075 1.00 25.42 348 SER B O 1
ATOM 5543 N N . LEU B 1 349 ? 130.522 110.624 155.784 1.00 29.76 349 LEU B N 1
ATOM 5544 C CA . LEU B 1 349 ? 130.452 110.536 154.332 1.00 29.76 349 LEU B CA 1
ATOM 5545 C C . LEU B 1 349 ? 131.453 109.515 153.806 1.00 29.76 349 LEU B C 1
ATOM 5546 O O . LEU B 1 349 ? 132.559 109.375 154.335 1.00 29.76 349 LEU B O 1
ATOM 5551 N N . SER B 1 350 ? 131.054 108.797 152.755 1.00 36.44 350 SER B N 1
ATOM 5552 C CA . SER B 1 350 ? 131.945 107.810 152.153 1.00 36.44 350 SER B CA 1
ATOM 5553 C C . SER B 1 350 ? 133.044 108.468 151.329 1.00 36.44 350 SER B C 1
ATOM 5554 O O . SER B 1 350 ? 134.154 107.933 151.240 1.00 36.44 350 SER B O 1
ATOM 5557 N N . THR B 1 351 ? 132.756 109.619 150.717 1.00 38.93 351 THR B N 1
ATOM 5558 C CA . THR B 1 351 ? 133.768 110.312 149.927 1.00 38.93 351 THR B CA 1
ATOM 5559 C C . THR B 1 351 ? 134.869 110.891 150.805 1.00 38.93 351 THR B C 1
ATOM 5560 O O . THR B 1 351 ? 136.023 110.986 150.372 1.00 38.93 351 THR B O 1
ATOM 5564 N N . PHE B 1 352 ? 134.538 111.270 152.040 1.00 32.64 352 PHE B N 1
ATOM 5565 C CA . PHE B 1 352 ? 135.484 111.938 152.924 1.00 32.64 352 PHE B CA 1
ATOM 5566 C C . PHE B 1 352 ? 136.632 111.040 153.369 1.00 32.64 352 PHE B C 1
ATOM 5567 O O . PHE B 1 352 ? 137.624 111.553 153.898 1.00 32.64 352 PHE B O 1
ATOM 5575 N N . GLN B 1 353 ? 136.536 109.725 153.163 1.00 35.83 353 GLN B N 1
ATOM 5576 C CA . GLN B 1 353 ? 137.579 108.818 153.627 1.00 35.83 353 GLN B CA 1
ATOM 5577 C C . GLN B 1 353 ? 138.900 108.996 152.890 1.00 35.83 353 GLN B C 1
ATOM 5578 O O . GLN B 1 353 ? 139.918 108.466 153.348 1.00 35.83 353 GLN B O 1
ATOM 5584 N N . GLN B 1 354 ? 138.915 109.718 151.773 1.00 40.82 354 GLN B N 1
ATOM 5585 C CA . GLN B 1 354 ? 140.136 109.947 151.013 1.00 40.82 354 GLN B CA 1
ATOM 5586 C C . GLN B 1 354 ? 140.859 111.227 151.410 1.00 40.82 354 GLN B C 1
ATOM 5587 O O . GLN B 1 354 ? 141.949 111.489 150.889 1.00 40.82 354 GLN B O 1
ATOM 5593 N N . MET B 1 355 ? 140.291 112.029 152.309 1.00 36.04 355 MET B N 1
ATOM 5594 C CA . MET B 1 355 ? 140.886 113.299 152.705 1.00 36.04 355 MET B CA 1
ATOM 5595 C C . MET B 1 355 ? 141.445 113.279 154.122 1.00 36.04 355 MET B C 1
ATOM 5596 O O . MET B 1 355 ? 141.852 114.329 154.629 1.00 36.04 355 MET B O 1
ATOM 5601 N N . TRP B 1 356 ? 141.472 112.121 154.773 1.00 32.20 356 TRP B N 1
ATOM 5602 C CA . TRP B 1 356 ? 142.070 112.028 156.098 1.00 32.20 356 TRP B CA 1
ATOM 5603 C C . TRP B 1 356 ? 143.577 112.235 156.015 1.00 32.20 356 TRP B C 1
ATOM 5604 O O . TRP B 1 356 ? 144.233 111.767 155.081 1.00 32.20 356 TRP B O 1
ATOM 5615 N N . ILE B 1 357 ? 144.126 112.942 157.000 1.00 36.23 357 ILE B N 1
ATOM 5616 C CA . ILE B 1 357 ? 145.573 113.126 157.102 1.00 36.23 357 ILE B CA 1
ATOM 5617 C C . ILE B 1 357 ? 146.127 111.898 157.817 1.00 36.23 357 ILE B C 1
ATOM 5618 O O . ILE B 1 357 ? 146.038 111.784 159.040 1.00 36.23 357 ILE B O 1
ATOM 5623 N N . SER B 1 358 ? 146.696 110.970 157.054 1.00 43.93 358 SER B N 1
ATOM 5624 C CA . SER B 1 358 ? 147.190 109.731 157.631 1.00 43.93 358 SER B CA 1
ATOM 5625 C C . SER B 1 358 ? 148.472 109.974 158.420 1.00 43.93 358 SER B C 1
ATOM 5626 O O . SER B 1 358 ? 149.136 111.005 158.285 1.00 43.93 358 SER B O 1
ATOM 5629 N N . LYS B 1 359 ? 148.813 108.999 159.265 1.00 49.99 359 LYS B N 1
ATOM 5630 C CA . LYS B 1 359 ? 150.036 109.094 160.054 1.00 49.99 359 LYS B CA 1
ATOM 5631 C C . LYS B 1 359 ? 151.274 109.072 159.164 1.00 49.99 359 LYS B C 1
ATOM 5632 O O . LYS B 1 359 ? 152.246 109.789 159.426 1.00 49.99 359 LYS B O 1
ATOM 5638 N N . GLN B 1 360 ? 151.257 108.250 158.111 1.00 56.73 360 GLN B N 1
ATOM 5639 C CA . GLN B 1 360 ? 152.412 108.157 157.222 1.00 56.73 360 GLN B CA 1
ATOM 5640 C C . GLN B 1 360 ? 152.681 109.480 156.517 1.00 56.73 360 GLN B C 1
ATOM 5641 O O . GLN B 1 360 ? 153.840 109.884 156.362 1.00 56.73 360 GLN B O 1
ATOM 5647 N N . GLU B 1 361 ? 151.624 110.166 156.076 1.00 55.81 361 GLU B N 1
ATOM 5648 C CA . GLU B 1 361 ? 151.802 111.445 155.396 1.00 55.81 361 GLU B CA 1
ATOM 5649 C C . GLU B 1 361 ? 152.406 112.487 156.328 1.00 55.81 361 GLU B C 1
ATOM 5650 O O . GLU B 1 361 ? 153.247 113.292 155.911 1.00 55.81 361 GLU B O 1
ATOM 5656 N N . TYR B 1 362 ? 151.985 112.494 157.594 1.00 52.88 362 TYR B N 1
ATOM 5657 C CA . TYR B 1 362 ? 152.561 113.424 158.557 1.00 52.88 362 TYR B CA 1
ATOM 5658 C C . TYR B 1 362 ? 154.009 113.078 158.878 1.00 52.88 362 TYR B C 1
ATOM 5659 O O . TYR B 1 362 ? 154.815 113.976 159.144 1.00 52.88 362 TYR B O 1
ATOM 5668 N N . ASP B 1 363 ? 154.356 111.789 158.861 1.00 58.58 363 ASP B N 1
ATOM 5669 C CA . ASP B 1 363 ? 155.710 111.377 159.218 1.00 58.58 363 ASP B CA 1
ATOM 5670 C C . ASP B 1 363 ? 156.740 111.902 158.223 1.00 58.58 363 ASP B C 1
ATOM 5671 O O . ASP B 1 363 ? 157.822 112.348 158.621 1.00 58.58 363 ASP B O 1
ATOM 5676 N N . GLU B 1 364 ? 156.425 111.857 156.927 1.00 62.76 364 GLU B N 1
ATOM 5677 C CA . GLU B 1 364 ? 157.420 112.210 155.920 1.00 62.76 364 GLU B CA 1
ATOM 5678 C C . GLU B 1 364 ? 157.651 113.715 155.840 1.00 62.76 364 GLU B C 1
ATOM 5679 O O . GLU B 1 364 ? 158.752 114.149 155.485 1.00 62.76 364 GLU B O 1
ATOM 5685 N N . SER B 1 365 ? 156.641 114.523 156.162 1.00 60.00 365 SER B N 1
ATOM 5686 C CA . SER B 1 365 ? 156.733 115.970 156.019 1.00 60.00 365 SER B CA 1
ATOM 5687 C C . SER B 1 365 ? 156.771 116.686 157.364 1.00 60.00 365 SER B C 1
ATOM 5688 O O . SER B 1 365 ? 157.693 117.464 157.624 1.00 60.00 365 SER B O 1
ATOM 5691 N N . GLY B 1 366 ? 155.789 116.449 158.229 1.00 55.82 366 GLY B N 1
ATOM 5692 C CA . GLY B 1 366 ? 155.750 117.090 159.521 1.00 55.82 366 GLY B CA 1
ATOM 5693 C C . GLY B 1 366 ? 154.459 117.847 159.751 1.00 55.82 366 GLY B C 1
ATOM 5694 O O . GLY B 1 366 ? 153.435 117.584 159.115 1.00 55.82 366 GLY B O 1
ATOM 5695 N N . PRO B 1 367 ? 154.485 118.809 160.676 1.00 52.04 367 PRO B N 1
ATOM 5696 C CA . PRO B 1 367 ? 153.266 119.586 160.961 1.00 52.04 367 PRO B CA 1
ATOM 5697 C C . PRO B 1 367 ? 152.790 120.431 159.792 1.00 52.04 367 PRO B C 1
ATOM 5698 O O . PRO B 1 367 ? 151.626 120.846 159.785 1.00 52.04 367 PRO B O 1
ATOM 5702 N N . SER B 1 368 ? 153.647 120.703 158.806 1.00 49.11 368 SER B N 1
ATOM 5703 C CA . SER B 1 368 ? 153.264 121.556 157.687 1.00 49.11 368 SER B CA 1
ATOM 5704 C C . SER B 1 368 ? 152.336 120.864 156.697 1.00 49.11 368 SER B C 1
ATOM 5705 O O . SER B 1 368 ? 151.850 121.523 155.772 1.00 49.11 368 SER B O 1
ATOM 5708 N N . ILE B 1 369 ? 152.089 119.561 156.856 1.00 47.23 369 ILE B N 1
ATOM 5709 C CA . ILE B 1 369 ? 151.223 118.850 155.921 1.00 47.23 369 ILE B CA 1
ATOM 5710 C C . ILE B 1 369 ? 149.791 119.368 155.996 1.00 47.23 369 ILE B C 1
ATOM 5711 O O . ILE B 1 369 ? 149.049 119.303 155.008 1.00 47.23 369 ILE B O 1
ATOM 5716 N N . VAL B 1 370 ? 149.380 119.897 157.151 1.00 42.41 370 VAL B N 1
ATOM 5717 C CA . VAL B 1 370 ? 147.995 120.325 157.321 1.00 42.41 370 VAL B CA 1
ATOM 5718 C C . VAL B 1 370 ? 147.676 121.525 156.436 1.00 42.41 370 VAL B C 1
ATOM 5719 O O . VAL B 1 370 ? 146.524 121.712 156.028 1.00 42.41 370 VAL B O 1
ATOM 5723 N N . HIS B 1 371 ? 148.676 122.352 156.123 1.00 42.99 371 HIS B N 1
ATOM 5724 C CA . HIS B 1 371 ? 148.427 123.537 155.308 1.00 42.99 371 HIS B CA 1
ATOM 5725 C C . HIS B 1 371 ? 147.996 123.166 153.895 1.00 42.99 371 HIS B C 1
ATOM 5726 O O . HIS B 1 371 ? 147.072 123.773 153.341 1.00 42.99 371 HIS B O 1
ATOM 5733 N N . ARG B 1 372 ? 148.651 122.175 153.293 1.00 47.46 372 ARG B N 1
ATOM 5734 C CA . ARG B 1 372 ? 148.374 121.808 151.911 1.00 47.46 372 ARG B CA 1
ATOM 5735 C C . ARG B 1 372 ? 147.289 120.749 151.770 1.00 47.46 372 ARG B C 1
ATOM 5736 O O . ARG B 1 372 ? 146.900 120.436 150.640 1.00 47.46 372 ARG B O 1
ATOM 5744 N N . LYS B 1 373 ? 146.791 120.192 152.873 1.00 45.54 373 LYS B N 1
ATOM 5745 C CA . LYS B 1 373 ? 145.749 119.178 152.815 1.00 45.54 373 LYS B CA 1
ATOM 5746 C C . LYS B 1 373 ? 144.421 119.637 153.397 1.00 45.54 373 LYS B C 1
ATOM 5747 O O . LYS B 1 373 ? 143.422 118.925 153.245 1.00 45.54 373 LYS B O 1
ATOM 5753 N N . CYS B 1 374 ? 144.378 120.793 154.053 1.00 43.51 374 CYS B N 1
ATOM 5754 C CA . CYS B 1 374 ? 143.152 121.316 154.634 1.00 43.51 374 CYS B CA 1
ATOM 5755 C C . CYS B 1 374 ? 143.000 122.787 154.277 1.00 43.51 374 CYS B C 1
ATOM 5756 O O . CYS B 1 374 ? 143.985 123.521 154.163 1.00 43.51 374 CYS B O 1
ATOM 5759 N N . PHE B 1 375 ? 141.752 123.209 154.104 1.00 45.10 375 PHE B N 1
ATOM 5760 C CA . PHE B 1 375 ? 141.452 124.601 153.794 1.00 45.10 375 PHE B CA 1
ATOM 5761 C C . PHE B 1 375 ? 141.426 125.437 155.070 1.00 45.10 375 PHE B C 1
ATOM 5762 O O . PHE B 1 375 ? 141.790 126.613 155.068 1.00 45.10 375 PHE B O 1
ATOM 5771 N N . ALA C 1 6 ? 151.811 183.124 137.922 1.00 25.55 6 ALA C N 1
ATOM 5772 C CA . ALA C 1 6 ? 151.990 181.706 138.209 1.00 25.55 6 ALA C CA 1
ATOM 5773 C C . ALA C 1 6 ? 150.644 181.007 138.343 1.00 25.55 6 ALA C C 1
ATOM 5774 O O . ALA C 1 6 ? 149.660 181.613 138.763 1.00 25.55 6 ALA C O 1
ATOM 5776 N N . ALA C 1 7 ? 150.607 179.727 137.983 1.00 23.70 7 ALA C N 1
ATOM 5777 C CA . ALA C 1 7 ? 149.393 178.927 138.033 1.00 23.70 7 ALA C CA 1
ATOM 5778 C C . ALA C 1 7 ? 149.591 177.766 138.994 1.00 23.70 7 ALA C C 1
ATOM 5779 O O . ALA C 1 7 ? 150.554 177.004 138.860 1.00 23.70 7 ALA C O 1
ATOM 5781 N N . LEU C 1 8 ? 148.682 177.633 139.955 1.00 25.80 8 LEU C N 1
ATOM 5782 C CA . LEU C 1 8 ? 148.741 176.514 140.883 1.00 25.80 8 LEU C CA 1
ATOM 5783 C C . LEU C 1 8 ? 148.477 175.209 140.148 1.00 25.80 8 LEU C C 1
ATOM 5784 O O . LEU C 1 8 ? 147.595 175.128 139.289 1.00 25.80 8 LEU C O 1
ATOM 5789 N N . VAL C 1 9 ? 149.248 174.182 140.485 1.00 13.73 9 VAL C N 1
ATOM 5790 C CA . VAL C 1 9 ? 149.097 172.856 139.898 1.00 13.73 9 VAL C CA 1
ATOM 5791 C C . VAL C 1 9 ? 148.758 171.907 141.038 1.00 13.73 9 VAL C C 1
ATOM 5792 O O . VAL C 1 9 ? 149.646 171.466 141.778 1.00 13.73 9 VAL C O 1
ATOM 5796 N N . VAL C 1 10 ? 147.478 171.588 141.185 1.00 18.58 10 VAL C N 1
ATOM 5797 C CA . VAL C 1 10 ? 147.002 170.697 142.234 1.00 18.58 10 VAL C CA 1
ATOM 5798 C C . VAL C 1 10 ? 146.752 169.331 141.613 1.00 18.58 10 VAL C C 1
ATOM 5799 O O . VAL C 1 10 ? 145.949 169.201 140.683 1.00 18.58 10 VAL C O 1
ATOM 5803 N N . ASP C 1 11 ? 147.438 168.315 142.122 1.00 26.12 11 ASP C N 1
ATOM 5804 C CA . ASP C 1 11 ? 147.300 166.944 141.641 1.00 26.12 11 ASP C CA 1
ATOM 5805 C C . ASP C 1 11 ? 146.670 166.122 142.763 1.00 26.12 11 ASP C C 1
ATOM 5806 O O . ASP C 1 11 ? 147.368 165.488 143.556 1.00 26.12 11 ASP C O 1
ATOM 5811 N N . ASN C 1 12 ? 145.342 166.137 142.823 1.00 26.68 12 ASN C N 1
ATOM 5812 C CA . ASN C 1 12 ? 144.634 165.361 143.831 1.00 26.68 12 ASN C CA 1
ATOM 5813 C C . ASN C 1 12 ? 144.782 163.875 143.539 1.00 26.68 12 ASN C C 1
ATOM 5814 O O . ASN C 1 12 ? 144.570 163.428 142.408 1.00 26.68 12 ASN C O 1
ATOM 5819 N N . GLY C 1 13 ? 145.150 163.106 144.566 1.00 26.97 13 GLY C N 1
ATOM 5820 C CA . GLY C 1 13 ? 145.349 161.684 144.417 1.00 26.97 13 GLY C CA 1
ATOM 5821 C C . GLY C 1 13 ? 144.548 160.911 145.448 1.00 26.97 13 GLY C C 1
ATOM 5822 O O . GLY C 1 13 ? 144.072 161.462 146.443 1.00 26.97 13 GLY C O 1
ATOM 5823 N N . SER C 1 14 ? 144.406 159.611 145.183 1.00 25.79 14 SER C N 1
ATOM 5824 C CA . SER C 1 14 ? 143.660 158.753 146.095 1.00 25.79 14 SER C CA 1
ATOM 5825 C C . SER C 1 14 ? 144.351 158.652 147.448 1.00 25.79 14 SER C C 1
ATOM 5826 O O . SER C 1 14 ? 143.690 158.672 148.492 1.00 25.79 14 SER C O 1
ATOM 5829 N N . GLY C 1 15 ? 145.676 158.540 147.453 1.00 26.13 15 GLY C N 1
ATOM 5830 C CA . GLY C 1 15 ? 146.411 158.430 148.698 1.00 26.13 15 GLY C CA 1
ATOM 5831 C C . GLY C 1 15 ? 146.987 159.741 149.192 1.00 26.13 15 GLY C C 1
ATOM 5832 O O . GLY C 1 15 ? 146.793 160.111 150.354 1.00 26.13 15 GLY C O 1
ATOM 5833 N N . MET C 1 16 ? 147.696 160.454 148.321 1.00 27.54 16 MET C N 1
ATOM 5834 C CA . MET C 1 16 ? 148.310 161.728 148.660 1.00 27.54 16 MET C CA 1
ATOM 5835 C C . MET C 1 16 ? 148.009 162.739 147.566 1.00 27.54 16 MET C C 1
ATOM 5836 O O . MET C 1 16 ? 147.841 162.380 146.398 1.00 27.54 16 MET C O 1
ATOM 5841 N N . CYS C 1 17 ? 147.945 164.009 147.951 1.00 24.34 17 CYS C N 1
ATOM 5842 C CA . CYS C 1 17 ? 147.719 165.100 147.014 1.00 24.34 17 CYS C CA 1
ATOM 5843 C C . CYS C 1 17 ? 148.915 166.039 147.050 1.00 24.34 17 CYS C C 1
ATOM 5844 O O . CYS C 1 17 ? 149.429 166.358 148.126 1.00 24.34 17 CYS C O 1
ATOM 5847 N N . LYS C 1 18 ? 149.366 166.460 145.872 1.00 20.83 18 LYS C N 1
ATOM 5848 C CA . LYS C 1 18 ? 150.533 167.316 145.729 1.00 20.83 18 LYS C CA 1
ATOM 5849 C C . LYS C 1 18 ? 150.104 168.648 145.136 1.00 20.83 18 LYS C C 1
ATOM 5850 O O . LYS C 1 18 ? 149.414 168.682 144.112 1.00 20.83 18 LYS C O 1
ATOM 5856 N N . ALA C 1 19 ? 150.510 169.738 145.778 1.00 23.42 19 ALA C N 1
ATOM 5857 C CA . ALA C 1 19 ? 150.198 171.078 145.312 1.00 23.42 19 ALA C CA 1
ATOM 5858 C C . ALA C 1 19 ? 151.464 171.920 145.303 1.00 23.42 19 ALA C C 1
ATOM 5859 O O . ALA C 1 19 ? 152.349 171.747 146.143 1.00 23.42 19 ALA C O 1
ATOM 5861 N N . GLY C 1 20 ? 151.540 172.834 144.342 1.00 23.08 20 GLY C N 1
ATOM 5862 C CA . GLY C 1 20 ? 152.707 173.683 144.216 1.00 23.08 20 GLY C CA 1
ATOM 5863 C C . GLY C 1 20 ? 152.493 174.854 143.283 1.00 23.08 20 GLY C C 1
ATOM 5864 O O . GLY C 1 20 ? 151.393 175.407 143.211 1.00 23.08 20 GLY C O 1
ATOM 5865 N N . PHE C 1 21 ? 153.541 175.241 142.563 1.00 22.79 21 PHE C N 1
ATOM 5866 C CA . PHE C 1 21 ? 153.482 176.356 141.633 1.00 22.79 21 PHE C CA 1
ATOM 5867 C C . PHE C 1 21 ? 154.074 175.934 140.298 1.00 22.79 21 PHE C C 1
ATOM 5868 O O . PHE C 1 21 ? 154.971 175.089 140.239 1.00 22.79 21 PHE C O 1
ATOM 5876 N N . ALA C 1 22 ? 153.562 176.528 139.226 1.00 23.68 22 ALA C N 1
ATOM 5877 C CA . ALA C 1 22 ? 154.074 176.230 137.897 1.00 23.68 22 ALA C CA 1
ATOM 5878 C C . ALA C 1 22 ? 155.505 176.729 137.756 1.00 23.68 22 ALA C C 1
ATOM 5879 O O . ALA C 1 22 ? 155.844 177.831 138.196 1.00 23.68 22 ALA C O 1
ATOM 5881 N N . GLY C 1 23 ? 156.349 175.906 137.137 1.00 26.44 23 GLY C N 1
ATOM 5882 C CA . GLY C 1 23 ? 157.743 176.218 136.936 1.00 26.44 23 GLY C CA 1
ATOM 5883 C C . GLY C 1 23 ? 158.675 175.657 137.990 1.00 26.44 23 GLY C C 1
ATOM 5884 O O . GLY C 1 23 ? 159.881 175.556 137.740 1.00 26.44 23 GLY C O 1
ATOM 5885 N N . ASP C 1 24 ? 158.151 175.290 139.156 1.00 29.01 24 ASP C N 1
ATOM 5886 C CA . ASP C 1 24 ? 158.972 174.698 140.199 1.00 29.01 24 ASP C CA 1
ATOM 5887 C C . ASP C 1 24 ? 159.331 173.259 139.845 1.00 29.01 24 ASP C C 1
ATOM 5888 O O . ASP C 1 24 ? 158.658 172.597 139.051 1.00 29.01 24 ASP C O 1
ATOM 5893 N N . ASP C 1 25 ? 160.416 172.778 140.446 1.00 31.41 25 ASP C N 1
ATOM 5894 C CA . ASP C 1 25 ? 160.906 171.428 140.211 1.00 31.41 25 ASP C CA 1
ATOM 5895 C C . ASP C 1 25 ? 160.414 170.423 141.244 1.00 31.41 25 ASP C C 1
ATOM 5896 O O . ASP C 1 25 ? 160.768 169.243 141.154 1.00 31.41 25 ASP C O 1
ATOM 5901 N N . ALA C 1 26 ? 159.609 170.854 142.219 1.00 26.76 26 ALA C N 1
ATOM 5902 C CA . ALA C 1 26 ? 159.123 169.944 143.247 1.00 26.76 26 ALA C CA 1
ATOM 5903 C C . ALA C 1 26 ? 157.856 170.512 143.859 1.00 26.76 26 ALA C C 1
ATOM 5904 O O . ALA C 1 26 ? 157.737 171.740 143.968 1.00 26.76 26 ALA C O 1
ATOM 5906 N N . PRO C 1 27 ? 156.899 169.673 144.253 1.00 24.34 27 PRO C N 1
ATOM 5907 C CA . PRO C 1 27 ? 155.692 170.190 144.909 1.00 24.34 27 PRO C CA 1
ATOM 5908 C C . PRO C 1 27 ? 156.031 170.900 146.210 1.00 24.34 27 PRO C C 1
ATOM 5909 O O . PRO C 1 27 ? 156.930 170.491 146.947 1.00 24.34 27 PRO C O 1
ATOM 5913 N N . ARG C 1 28 ? 155.298 171.978 146.488 1.00 24.85 28 ARG C N 1
ATOM 5914 C CA . ARG C 1 28 ? 155.544 172.734 147.711 1.00 24.85 28 ARG C CA 1
ATOM 5915 C C . ARG C 1 28 ? 155.021 171.997 148.937 1.00 24.85 28 ARG C C 1
ATOM 5916 O O . ARG C 1 28 ? 155.695 171.947 149.972 1.00 24.85 28 ARG C O 1
ATOM 5924 N N . ALA C 1 29 ? 153.826 171.418 148.843 1.00 24.34 29 ALA C N 1
ATOM 5925 C CA . ALA C 1 29 ? 153.197 170.738 149.966 1.00 24.34 29 ALA C CA 1
ATOM 5926 C C . ALA C 1 29 ? 152.747 169.351 149.536 1.00 24.34 29 ALA C C 1
ATOM 5927 O O . ALA C 1 29 ? 152.063 169.205 148.519 1.00 24.34 29 ALA C O 1
ATOM 5929 N N . VAL C 1 30 ? 153.129 168.341 150.312 1.00 23.55 30 VAL C N 1
ATOM 5930 C CA . VAL C 1 30 ? 152.741 166.956 150.070 1.00 23.55 30 VAL C CA 1
ATOM 5931 C C . VAL C 1 30 ? 152.227 166.395 151.387 1.00 23.55 30 VAL C C 1
ATOM 5932 O O . VAL C 1 30 ? 153.014 166.149 152.310 1.00 23.55 30 VAL C O 1
ATOM 5936 N N . PHE C 1 31 ? 150.918 166.195 151.481 1.00 24.13 31 PHE C N 1
ATOM 5937 C CA . PHE C 1 31 ? 150.295 165.675 152.688 1.00 24.13 31 PHE C CA 1
ATOM 5938 C C . PHE C 1 31 ? 149.260 164.627 152.311 1.00 24.13 31 PHE C C 1
ATOM 5939 O O . PHE C 1 31 ? 148.707 164.668 151.206 1.00 24.13 31 PHE C O 1
ATOM 5947 N N . PRO C 1 32 ? 148.989 163.671 153.201 1.00 23.00 32 PRO C N 1
ATOM 5948 C CA . PRO C 1 32 ? 147.991 162.642 152.892 1.00 23.00 32 PRO C CA 1
ATOM 5949 C C . PRO C 1 32 ? 146.604 163.238 152.713 1.00 23.00 32 PRO C C 1
ATOM 5950 O O . PRO C 1 32 ? 146.237 164.226 153.353 1.00 23.00 32 PRO C O 1
ATOM 5954 N N . SER C 1 33 ? 145.829 162.619 151.828 1.00 18.37 33 SER C N 1
ATOM 5955 C CA . SER C 1 33 ? 144.473 163.071 151.529 1.00 18.37 33 SER C CA 1
ATOM 5956 C C . SER C 1 33 ? 143.469 162.279 152.365 1.00 18.37 33 SER C C 1
ATOM 5957 O O . SER C 1 33 ? 142.710 161.447 151.870 1.00 18.37 33 SER C O 1
ATOM 5960 N N . ILE C 1 34 ? 143.478 162.562 153.666 1.00 21.82 34 ILE C N 1
ATOM 5961 C CA . ILE C 1 34 ? 142.588 161.914 154.620 1.00 21.82 34 ILE C CA 1
ATOM 5962 C C . ILE C 1 34 ? 141.882 162.982 155.439 1.00 21.82 34 ILE C C 1
ATOM 5963 O O . ILE C 1 34 ? 142.469 164.020 155.763 1.00 21.82 34 ILE C O 1
ATOM 5968 N N . VAL C 1 35 ? 140.616 162.734 155.757 1.00 20.27 35 VAL C N 1
ATOM 5969 C CA . VAL C 1 35 ? 139.836 163.581 156.652 1.00 20.27 35 VAL C CA 1
ATOM 5970 C C . VAL C 1 35 ? 139.341 162.704 157.791 1.00 20.27 35 VAL C C 1
ATOM 5971 O O . VAL C 1 35 ? 138.661 161.699 157.554 1.00 20.27 35 VAL C O 1
ATOM 5975 N N . GLY C 1 36 ? 139.678 163.080 159.019 1.00 23.43 36 GLY C N 1
ATOM 5976 C CA . GLY C 1 36 ? 139.328 162.298 160.187 1.00 23.43 36 GLY C CA 1
ATOM 5977 C C . GLY C 1 36 ? 138.450 163.082 161.141 1.00 23.43 36 GLY C C 1
ATOM 5978 O O . GLY C 1 36 ? 138.576 164.300 161.266 1.00 23.43 36 GLY C O 1
ATOM 5979 N N . ARG C 1 37 ? 137.554 162.367 161.817 1.00 27.89 37 ARG C N 1
ATOM 5980 C CA . ARG C 1 37 ? 136.682 162.952 162.818 1.00 27.89 37 ARG C CA 1
ATOM 5981 C C . ARG C 1 37 ? 136.794 162.167 164.117 1.00 27.89 37 ARG C C 1
ATOM 5982 O O . ARG C 1 37 ? 136.877 160.934 164.094 1.00 27.89 37 ARG C O 1
ATOM 5990 N N . PRO C 1 38 ? 136.798 162.848 165.263 1.00 27.94 38 PRO C N 1
ATOM 5991 C CA . PRO C 1 38 ? 136.961 162.147 166.545 1.00 27.94 38 PRO C CA 1
ATOM 5992 C C . PRO C 1 38 ? 135.702 161.374 166.910 1.00 27.94 38 PRO C C 1
ATOM 5993 O O . PRO C 1 38 ? 134.617 161.948 167.026 1.00 27.94 38 PRO C O 1
ATOM 5997 N N . ARG C 1 39 ? 135.853 160.060 167.085 1.00 30.30 39 ARG C N 1
ATOM 5998 C CA . ARG C 1 39 ? 134.728 159.235 167.508 1.00 30.30 39 ARG C CA 1
ATOM 5999 C C . ARG C 1 39 ? 134.429 159.395 168.992 1.00 30.30 39 ARG C C 1
ATOM 6000 O O . ARG C 1 39 ? 133.268 159.285 169.401 1.00 30.30 39 ARG C O 1
ATOM 6008 N N . HIS C 1 40 ? 135.449 159.649 169.807 1.00 32.38 40 HIS C N 1
ATOM 6009 C CA . HIS C 1 40 ? 135.253 159.828 171.235 1.00 32.38 40 HIS C CA 1
ATOM 6010 C C . HIS C 1 40 ? 134.683 161.214 171.531 1.00 32.38 40 HIS C C 1
ATOM 6011 O O . HIS C 1 40 ? 134.645 162.101 170.674 1.00 32.38 40 HIS C O 1
ATOM 6018 N N . GLN C 1 41 ? 134.233 161.393 172.770 1.00 40.46 41 GLN C N 1
ATOM 6019 C CA . GLN C 1 41 ? 133.617 162.640 173.200 1.00 40.46 41 GLN C CA 1
ATOM 6020 C C . GLN C 1 41 ? 134.653 163.527 173.877 1.00 40.46 41 GLN C C 1
ATOM 6021 O O . GLN C 1 41 ? 135.392 163.069 174.754 1.00 40.46 41 GLN C O 1
ATOM 6027 N N . GLY C 1 42 ? 134.705 164.791 173.463 1.00 39.97 42 GLY C N 1
ATOM 6028 C CA . GLY C 1 42 ? 135.617 165.727 174.098 1.00 39.97 42 GLY C CA 1
ATOM 6029 C C . GLY C 1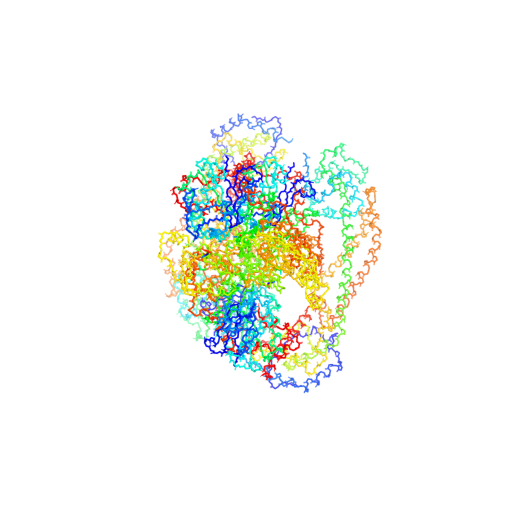 42 ? 135.305 165.883 175.575 1.00 39.97 42 GLY C C 1
ATOM 6030 O O . GLY C 1 42 ? 134.146 166.003 175.978 1.00 39.97 42 GLY C O 1
ATOM 6031 N N . VAL C 1 43 ? 136.357 165.880 176.391 1.00 40.14 43 VAL C N 1
ATOM 6032 C CA . VAL C 1 43 ? 136.194 165.909 177.839 1.00 40.14 43 VAL C CA 1
ATOM 6033 C C . VAL C 1 43 ? 136.769 167.207 178.392 1.00 40.14 43 VAL C C 1
ATOM 6034 O O . VAL C 1 43 ? 136.257 167.761 179.372 1.00 40.14 43 VAL C O 1
ATOM 6038 N N . MET C 1 44 ? 137.806 167.724 177.744 1.00 47.00 44 MET C N 1
ATOM 6039 C CA . MET C 1 44 ? 138.451 168.956 178.169 1.00 47.00 44 MET C CA 1
ATOM 6040 C C . MET C 1 44 ? 138.004 170.122 177.296 1.00 47.00 44 MET C C 1
ATOM 6041 O O . MET C 1 44 ? 137.496 169.942 176.187 1.00 47.00 44 MET C O 1
ATOM 6046 N N . VAL C 1 45 ? 138.200 171.332 177.817 1.00 58.27 45 VAL C N 1
ATOM 6047 C CA . VAL C 1 45 ? 137.786 172.555 177.143 1.00 58.27 45 VAL C CA 1
ATOM 6048 C C . VAL C 1 45 ? 138.937 173.521 176.917 1.00 58.27 45 VAL C C 1
ATOM 6049 O O . VAL C 1 45 ? 138.722 174.598 176.352 1.00 58.27 45 VAL C O 1
ATOM 6053 N N . GLY C 1 46 ? 140.151 173.176 177.346 1.00 67.38 46 GLY C N 1
ATOM 6054 C CA . GLY C 1 46 ? 141.268 174.095 177.193 1.00 67.38 46 GLY C CA 1
ATOM 6055 C C . GLY C 1 46 ? 141.633 174.352 175.743 1.00 67.38 46 GLY C C 1
ATOM 6056 O O . GLY C 1 46 ? 141.908 175.492 175.358 1.00 67.38 46 GLY C O 1
ATOM 6057 N N . MET C 1 47 ? 141.641 173.307 174.924 1.00 68.65 47 MET C N 1
ATOM 6058 C CA . MET C 1 47 ? 142.048 173.424 173.534 1.00 68.65 47 MET C CA 1
ATOM 6059 C C . MET C 1 47 ? 140.835 173.568 172.618 1.00 68.65 47 MET C C 1
ATOM 6060 O O . MET C 1 47 ? 139.684 173.409 173.030 1.00 68.65 47 MET C O 1
ATOM 6065 N N . GLY C 1 48 ? 141.113 173.882 171.351 1.00 70.06 48 GLY C N 1
ATOM 6066 C CA . GLY C 1 48 ? 140.035 174.125 170.406 1.00 70.06 48 GLY C CA 1
ATOM 6067 C C . GLY C 1 48 ? 139.200 172.889 170.125 1.00 70.06 48 GLY C C 1
ATOM 6068 O O . GLY C 1 48 ? 137.968 172.952 170.105 1.00 70.06 48 GLY C O 1
ATOM 6069 N N . GLN C 1 49 ? 139.859 171.748 169.906 1.00 57.66 49 GLN C N 1
ATOM 6070 C CA . GLN C 1 49 ? 139.193 170.481 169.598 1.00 57.66 49 GLN C CA 1
ATOM 6071 C C . GLN C 1 49 ? 138.282 170.631 168.374 1.00 57.66 49 GLN C C 1
ATOM 6072 O O . GLN C 1 49 ? 137.055 170.539 168.447 1.00 57.66 49 GLN C O 1
ATOM 6078 N N . LYS C 1 50 ? 138.934 170.882 167.239 1.00 47.52 50 LYS C N 1
ATOM 6079 C CA . LYS C 1 50 ? 138.232 171.130 165.988 1.00 47.52 50 LYS C CA 1
ATOM 6080 C C . LYS C 1 50 ? 137.341 169.949 165.614 1.00 47.52 50 LYS C C 1
ATOM 6081 O O . LYS C 1 50 ? 137.532 168.817 166.067 1.00 47.52 50 LYS C O 1
ATOM 6087 N N . ASP C 1 51 ? 136.339 170.239 164.780 1.00 43.68 51 ASP C N 1
ATOM 6088 C CA . ASP C 1 51 ? 135.383 169.212 164.378 1.00 43.68 51 ASP C CA 1
ATOM 6089 C C . ASP C 1 51 ? 136.077 168.136 163.551 1.00 43.68 51 ASP C C 1
ATOM 6090 O O . ASP C 1 51 ? 135.879 166.940 163.788 1.00 43.68 51 ASP C O 1
ATOM 6095 N N . SER C 1 52 ? 136.925 168.538 162.605 1.00 35.06 52 SER C N 1
ATOM 6096 C CA . SER C 1 52 ? 137.602 167.596 161.727 1.00 35.06 52 SER C CA 1
ATOM 6097 C C . SER C 1 52 ? 139.016 168.077 161.445 1.00 35.06 52 SER C C 1
ATOM 6098 O O . SER C 1 52 ? 139.301 169.276 161.481 1.00 35.06 52 SER C O 1
ATOM 6101 N N . TYR C 1 53 ? 139.896 167.122 161.153 1.00 30.68 53 TYR C N 1
ATOM 6102 C CA . TYR C 1 53 ? 141.292 167.390 160.842 1.00 30.68 53 TYR C CA 1
ATOM 6103 C C . TYR C 1 53 ? 141.607 166.863 159.450 1.00 30.68 53 TYR C C 1
ATOM 6104 O O . TYR C 1 53 ? 141.199 165.755 159.089 1.00 30.68 53 TYR C O 1
ATOM 6113 N N . VAL C 1 54 ? 142.335 167.657 158.669 1.00 26.75 54 VAL C N 1
ATOM 6114 C CA . VAL C 1 54 ? 142.625 167.349 157.274 1.00 26.75 54 VAL C CA 1
ATOM 6115 C C . VAL C 1 54 ? 144.132 167.371 157.069 1.00 26.75 54 VAL C C 1
ATOM 6116 O O . VAL C 1 54 ? 144.810 168.303 157.515 1.00 26.75 54 VAL C O 1
ATOM 6120 N N . GLY C 1 55 ? 144.653 166.346 156.400 1.00 26.80 55 GLY C N 1
ATOM 6121 C CA . GLY C 1 55 ? 146.056 166.316 156.040 1.00 26.80 55 GLY C CA 1
ATOM 6122 C C . GLY C 1 55 ? 146.954 165.689 157.084 1.00 26.80 55 GLY C C 1
ATOM 6123 O O . GLY C 1 55 ? 146.541 164.771 157.799 1.00 26.80 55 GLY C O 1
ATOM 6124 N N . ASP C 1 56 ? 148.192 166.178 157.178 1.00 32.68 56 ASP C N 1
ATOM 6125 C CA . ASP C 1 56 ? 149.141 165.636 158.143 1.00 32.68 56 ASP C CA 1
ATOM 6126 C C . ASP C 1 56 ? 148.724 165.910 159.581 1.00 32.68 56 ASP C C 1
ATOM 6127 O O . ASP C 1 56 ? 149.230 165.249 160.494 1.00 32.68 56 ASP C O 1
ATOM 6132 N N . GLU C 1 57 ? 147.824 166.870 159.802 1.00 31.67 57 GLU C N 1
ATOM 6133 C CA . GLU C 1 57 ? 147.298 167.093 161.144 1.00 31.67 57 GLU C CA 1
ATOM 6134 C C . GLU C 1 57 ? 146.541 165.870 161.643 1.00 31.67 57 GLU C C 1
ATOM 6135 O O . GLU C 1 57 ? 146.650 165.498 162.817 1.00 31.67 57 GLU C O 1
ATOM 6141 N N . ALA C 1 58 ? 145.764 165.233 160.764 1.00 29.39 58 ALA C N 1
ATOM 6142 C CA . ALA C 1 58 ? 145.046 164.024 161.148 1.00 29.39 58 ALA C CA 1
ATOM 6143 C C . ALA C 1 58 ? 145.989 162.844 161.338 1.00 29.39 58 ALA C C 1
ATOM 6144 O O . ALA C 1 58 ? 145.714 161.963 162.160 1.00 29.39 58 ALA C O 1
ATOM 6146 N N . GLN C 1 59 ? 147.093 162.802 160.589 1.00 28.55 59 GLN C N 1
ATOM 6147 C CA . GLN C 1 59 ? 148.033 161.693 160.718 1.00 28.55 59 GLN C CA 1
ATOM 6148 C C . GLN C 1 59 ? 148.671 161.662 162.101 1.00 28.55 59 GLN C C 1
ATOM 6149 O O . GLN C 1 59 ? 148.847 160.587 162.686 1.00 28.55 59 GLN C O 1
ATOM 6155 N N . SER C 1 60 ? 149.033 162.829 162.637 1.00 30.65 60 SER C N 1
ATOM 6156 C CA . SER C 1 60 ? 149.658 162.872 163.955 1.00 30.65 60 SER C CA 1
ATOM 6157 C C . SER C 1 60 ? 148.704 162.384 165.037 1.00 30.65 60 SER C C 1
ATOM 6158 O O . SER C 1 60 ? 149.110 161.660 165.953 1.00 30.65 60 SER C O 1
ATOM 6161 N N . LYS C 1 61 ? 147.430 162.767 164.948 1.00 28.84 61 LYS C N 1
ATOM 6162 C CA . LYS C 1 61 ? 146.413 162.361 165.910 1.00 28.84 61 LYS C CA 1
ATOM 6163 C C . LYS C 1 61 ? 145.537 161.230 165.383 1.00 28.84 61 LYS C C 1
ATOM 6164 O O . LYS C 1 61 ? 144.353 161.153 165.725 1.00 28.84 61 LYS C O 1
ATOM 6170 N N . ARG C 1 62 ? 146.098 160.341 164.563 1.00 26.26 62 ARG C N 1
ATOM 6171 C CA . ARG C 1 62 ? 145.310 159.292 163.928 1.00 26.26 62 ARG C CA 1
ATOM 6172 C C . ARG C 1 62 ? 144.819 158.235 164.906 1.00 26.26 62 ARG C C 1
ATOM 6173 O O . ARG C 1 62 ? 143.994 157.399 164.520 1.00 26.26 62 ARG C O 1
ATOM 6181 N N . GLY C 1 63 ? 145.306 158.238 166.146 1.00 25.76 63 GLY C N 1
ATOM 6182 C CA . GLY C 1 63 ? 144.849 157.250 167.109 1.00 25.76 63 GLY C CA 1
ATOM 6183 C C . GLY C 1 63 ? 143.393 157.427 167.499 1.00 25.76 63 GLY C C 1
ATOM 6184 O O . GLY C 1 63 ? 142.664 156.447 167.665 1.00 25.76 63 GLY C O 1
ATOM 6185 N N . ILE C 1 64 ? 142.950 158.672 167.642 1.00 25.45 64 ILE C N 1
ATOM 6186 C CA . ILE C 1 64 ? 141.622 158.969 168.163 1.00 25.45 64 ILE C CA 1
ATOM 6187 C C . ILE C 1 64 ? 140.666 159.420 167.057 1.00 25.45 64 ILE C C 1
ATOM 6188 O O . ILE C 1 64 ? 139.623 160.004 167.346 1.00 25.45 64 ILE C O 1
ATOM 6193 N N . LEU C 1 65 ? 141.000 159.160 165.798 1.00 25.12 65 LEU C N 1
ATOM 6194 C CA . LEU C 1 65 ? 140.174 159.577 164.677 1.00 25.12 65 LEU C CA 1
ATOM 6195 C C . LEU C 1 65 ? 139.864 158.389 163.779 1.00 25.12 65 LEU C C 1
ATOM 6196 O O . LEU C 1 65 ? 140.599 157.399 163.742 1.00 25.12 65 LEU C O 1
ATOM 6201 N N . THR C 1 66 ? 138.754 158.499 163.056 1.00 25.11 66 THR C N 1
ATOM 6202 C CA . THR C 1 66 ? 138.361 157.515 162.051 1.00 25.11 66 THR C CA 1
ATOM 6203 C C . THR C 1 66 ? 138.748 158.081 160.690 1.00 25.11 66 THR C C 1
ATOM 6204 O O . THR C 1 66 ? 138.007 158.872 160.102 1.00 25.11 66 THR C O 1
ATOM 6208 N N . LEU C 1 67 ? 139.913 157.677 160.193 1.00 22.06 67 LEU C N 1
ATOM 6209 C CA . LEU C 1 67 ? 140.412 158.216 158.936 1.00 22.06 67 LEU C CA 1
ATOM 6210 C C . LEU C 1 67 ? 139.572 157.710 157.772 1.00 22.06 67 LEU C C 1
ATOM 6211 O O . LEU C 1 67 ? 139.352 156.504 157.628 1.00 22.06 67 LEU C O 1
ATOM 6216 N N . LYS C 1 68 ? 139.103 158.637 156.942 1.00 21.38 68 LYS C N 1
ATOM 6217 C CA . LYS C 1 68 ? 138.290 158.318 155.778 1.00 21.38 68 LYS C CA 1
ATOM 6218 C C . LYS C 1 68 ? 138.906 158.967 154.550 1.00 21.38 68 LYS C C 1
ATOM 6219 O O . LYS C 1 68 ? 139.250 160.152 154.579 1.00 21.38 68 LYS C O 1
ATOM 6225 N N . TYR C 1 69 ? 139.040 158.193 153.478 1.00 20.63 69 TYR C N 1
ATOM 6226 C CA . TYR C 1 69 ? 139.595 158.709 152.236 1.00 20.63 69 TYR C CA 1
ATOM 6227 C C . TYR C 1 69 ? 138.472 159.250 151.365 1.00 20.63 69 TYR C C 1
ATOM 6228 O O . TYR C 1 69 ? 137.587 158.480 150.970 1.00 20.63 69 TYR C O 1
ATOM 6237 N N . PRO C 1 70 ? 138.454 160.548 151.052 1.00 24.13 70 PRO C N 1
ATOM 6238 C CA . PRO C 1 70 ? 137.401 161.074 150.171 1.00 24.13 70 PRO C CA 1
ATOM 6239 C C . PRO C 1 70 ? 137.459 160.532 148.755 1.00 24.13 70 PRO C C 1
ATOM 6240 O O . PRO C 1 70 ? 136.443 160.586 148.052 1.00 24.13 70 PRO C O 1
ATOM 6244 N N . ILE C 1 71 ? 138.601 160.014 148.311 1.00 21.43 71 ILE C N 1
ATOM 6245 C CA . ILE C 1 71 ? 138.765 159.497 146.957 1.00 21.43 71 ILE C CA 1
ATOM 6246 C C . ILE C 1 71 ? 138.973 157.992 147.031 1.00 21.43 71 ILE C C 1
ATOM 6247 O O . ILE C 1 71 ? 139.838 157.513 147.774 1.00 21.43 71 ILE C O 1
ATOM 6252 N N . GLU C 1 72 ? 138.183 157.251 146.262 1.00 24.82 72 GLU C N 1
ATOM 6253 C CA . GLU C 1 72 ? 138.343 155.808 146.161 1.00 24.82 72 GLU C CA 1
ATOM 6254 C C . GLU C 1 72 ? 138.352 155.390 144.697 1.00 24.82 72 GLU C C 1
ATOM 6255 O O . GLU C 1 72 ? 137.414 155.684 143.958 1.00 24.82 72 GLU C O 1
ATOM 6272 N N . GLY C 1 74 ? 140.041 156.618 142.400 1.00 22.64 74 GLY C N 1
ATOM 6273 C CA . GLY C 1 74 ? 140.133 157.795 141.558 1.00 22.64 74 GLY C CA 1
ATOM 6274 C C . GLY C 1 74 ? 138.825 158.533 141.359 1.00 22.64 74 GLY C C 1
ATOM 6275 O O . GLY C 1 74 ? 138.731 159.422 140.514 1.00 22.64 74 GLY C O 1
ATOM 6276 N N . ILE C 1 75 ? 137.812 158.167 142.138 1.00 22.45 75 ILE C N 1
ATOM 6277 C CA . ILE C 1 75 ? 136.490 158.778 142.067 1.00 22.45 75 ILE C CA 1
ATOM 6278 C C . ILE C 1 75 ? 136.173 159.391 143.422 1.00 22.45 75 ILE C C 1
ATOM 6279 O O . ILE C 1 75 ? 136.250 158.708 144.450 1.00 22.45 75 ILE C O 1
ATOM 6284 N N . VAL C 1 76 ? 135.811 160.672 143.423 1.00 23.92 76 VAL C N 1
ATOM 6285 C CA . VAL C 1 76 ? 135.518 161.384 144.662 1.00 23.92 76 VAL C CA 1
ATOM 6286 C C . VAL C 1 76 ? 134.173 160.923 145.201 1.00 23.92 76 VAL C C 1
ATOM 6287 O O . VAL C 1 76 ? 133.118 161.328 144.701 1.00 23.92 76 VAL C O 1
ATOM 6291 N N . THR C 1 77 ? 134.200 160.074 146.229 1.00 24.78 77 THR C N 1
ATOM 6292 C CA . THR C 1 77 ? 132.961 159.540 146.781 1.00 24.78 77 THR C CA 1
ATOM 6293 C C . THR C 1 77 ? 132.237 160.563 147.648 1.00 24.78 77 THR C C 1
ATOM 6294 O O . THR C 1 77 ? 131.003 160.624 147.637 1.00 24.78 77 THR C O 1
ATOM 6298 N N . ASN C 1 78 ? 132.980 161.372 148.401 1.00 29.48 78 ASN C N 1
ATOM 6299 C CA . ASN C 1 78 ? 132.405 162.329 149.341 1.00 29.48 78 ASN C CA 1
ATOM 6300 C C . ASN C 1 78 ? 132.866 163.727 148.950 1.00 29.48 78 ASN C C 1
ATOM 6301 O O . ASN C 1 78 ? 134.030 164.083 149.160 1.00 29.48 78 ASN C O 1
ATOM 6306 N N . TRP C 1 79 ? 131.950 164.521 148.393 1.00 28.43 79 TRP C N 1
ATOM 6307 C CA . TRP C 1 79 ? 132.286 165.874 147.967 1.00 28.43 79 TRP C CA 1
ATOM 6308 C C . TRP C 1 79 ? 132.319 166.866 149.120 1.00 28.43 79 TRP C C 1
ATOM 6309 O O . TRP C 1 79 ? 132.856 167.967 148.954 1.00 28.43 79 TRP C O 1
ATOM 6320 N N . ASP C 1 80 ? 131.758 166.511 150.276 1.00 33.66 80 ASP C N 1
ATOM 6321 C CA . ASP C 1 80 ? 131.839 167.399 151.430 1.00 33.66 80 ASP C CA 1
ATOM 6322 C C . ASP C 1 80 ? 133.247 167.415 152.011 1.00 33.66 80 ASP C C 1
ATOM 6323 O O . ASP C 1 80 ? 133.737 168.466 152.439 1.00 33.66 80 ASP C O 1
ATOM 6328 N N . ASP C 1 81 ? 133.910 166.257 152.040 1.00 31.25 81 ASP C N 1
ATOM 6329 C CA . ASP C 1 81 ? 135.278 166.188 152.539 1.00 31.25 81 ASP C CA 1
ATOM 6330 C C . ASP C 1 81 ? 136.285 166.716 151.526 1.00 31.25 81 ASP C C 1
ATOM 6331 O O . ASP C 1 81 ? 137.324 167.256 151.921 1.00 31.25 81 ASP C O 1
ATOM 6336 N N . MET C 1 82 ? 136.006 166.567 150.229 1.00 29.20 82 MET C N 1
ATOM 6337 C CA . MET C 1 82 ? 136.922 167.083 149.216 1.00 29.20 82 MET C CA 1
ATOM 6338 C C . MET C 1 82 ? 137.025 168.600 149.282 1.00 29.20 82 MET C C 1
ATOM 6339 O O . MET C 1 82 ? 138.104 169.164 149.070 1.00 29.20 82 MET C O 1
ATOM 6344 N N . GLU C 1 83 ? 135.913 169.279 149.563 1.00 30.61 83 GLU C N 1
ATOM 6345 C CA . GLU C 1 83 ? 135.969 170.725 149.738 1.00 30.61 83 GLU C CA 1
ATOM 6346 C C . GLU C 1 83 ? 136.830 171.106 150.934 1.00 30.61 83 GLU C C 1
ATOM 6347 O O . GLU C 1 83 ? 137.459 172.170 150.931 1.00 30.61 83 GLU C O 1
ATOM 6353 N N . LYS C 1 84 ? 136.870 170.257 151.964 1.00 28.38 84 LYS C N 1
ATOM 6354 C CA . LYS C 1 84 ? 137.733 170.522 153.111 1.00 28.38 84 LYS C CA 1
ATOM 6355 C C . LYS C 1 84 ? 139.205 170.445 152.729 1.00 28.38 84 LYS C C 1
ATOM 6356 O O . LYS C 1 84 ? 140.011 171.268 153.178 1.00 28.38 84 LYS C O 1
ATOM 6362 N N . ILE C 1 85 ? 139.576 169.461 151.909 1.00 25.10 85 ILE C N 1
ATOM 6363 C CA . ILE C 1 85 ? 140.979 169.281 151.549 1.00 25.10 85 ILE C CA 1
ATOM 6364 C C . ILE C 1 85 ? 141.467 170.443 150.694 1.00 25.10 85 ILE C C 1
ATOM 6365 O O . ILE C 1 85 ? 142.539 171.008 150.941 1.00 25.10 85 ILE C O 1
ATOM 6370 N N . TRP C 1 86 ? 140.689 170.818 149.677 1.00 24.81 86 TRP C N 1
ATOM 6371 C CA . TRP C 1 86 ? 141.094 171.921 148.812 1.00 24.81 86 TRP C CA 1
ATOM 6372 C C . TRP C 1 86 ? 141.146 173.233 149.582 1.00 24.81 86 TRP C C 1
ATOM 6373 O O . TRP C 1 86 ? 142.041 174.057 149.359 1.00 24.81 86 TRP C O 1
ATOM 6384 N N . HIS C 1 87 ? 140.190 173.450 150.487 1.00 28.26 87 HIS C N 1
ATOM 6385 C CA . HIS C 1 87 ? 140.251 174.623 151.350 1.00 28.26 87 HIS C CA 1
ATOM 6386 C C . HIS C 1 87 ? 141.491 174.596 152.231 1.00 28.26 87 HIS C C 1
ATOM 6387 O O . HIS C 1 87 ? 142.030 175.652 152.579 1.00 28.26 87 HIS C O 1
ATOM 6394 N N . HIS C 1 88 ? 141.955 173.403 152.605 1.00 25.78 88 HIS C N 1
ATOM 6395 C CA . HIS C 1 88 ? 143.178 173.287 153.389 1.00 25.78 88 HIS C CA 1
ATOM 6396 C C . HIS C 1 88 ? 144.423 173.482 152.535 1.00 25.78 88 HIS C C 1
ATOM 6397 O O . HIS C 1 88 ? 145.430 174.002 153.027 1.00 25.78 88 HIS C O 1
ATOM 6404 N N . THR C 1 89 ? 144.380 173.070 151.267 1.00 26.15 89 THR C N 1
ATOM 6405 C CA . THR C 1 89 ? 145.545 173.215 150.400 1.00 26.15 89 THR C CA 1
ATOM 6406 C C . THR C 1 89 ? 145.844 174.682 150.115 1.00 26.15 89 THR C C 1
ATOM 6407 O O . THR C 1 89 ? 146.987 175.132 150.251 1.00 26.15 89 THR C O 1
ATOM 6411 N N . PHE C 1 90 ? 144.823 175.446 149.727 1.00 26.02 90 PHE C N 1
ATOM 6412 C CA . PHE C 1 90 ? 145.045 176.817 149.285 1.00 26.02 90 PHE C CA 1
ATOM 6413 C C . PHE C 1 90 ? 145.298 177.776 150.441 1.00 26.02 90 PHE C C 1
ATOM 6414 O O . PHE C 1 90 ? 146.065 178.732 150.285 1.00 26.02 90 PHE C O 1
ATOM 6422 N N . TYR C 1 91 ? 144.676 177.548 151.597 1.00 30.18 91 TYR C N 1
ATOM 6423 C CA . TYR C 1 91 ? 144.721 178.519 152.683 1.00 30.18 91 TYR C CA 1
ATOM 6424 C C . TYR C 1 91 ? 145.689 178.158 153.800 1.00 30.18 91 TYR C C 1
ATOM 6425 O O . TYR C 1 91 ? 146.064 179.044 154.576 1.00 30.18 91 TYR C O 1
ATOM 6434 N N . ASN C 1 92 ? 146.103 176.899 153.910 1.00 29.43 92 ASN C N 1
ATOM 6435 C CA . ASN C 1 92 ? 147.005 176.478 154.976 1.00 29.43 92 ASN C CA 1
ATOM 6436 C C . ASN C 1 92 ? 148.366 176.019 154.481 1.00 29.43 92 ASN C C 1
ATOM 6437 O O . ASN C 1 92 ? 149.376 176.309 155.123 1.00 29.43 92 ASN C O 1
ATOM 6442 N N . GLU C 1 93 ? 148.426 175.307 153.357 1.00 29.62 93 GLU C N 1
ATOM 6443 C CA . GLU C 1 93 ? 149.701 174.814 152.844 1.00 29.62 93 GLU C CA 1
ATOM 6444 C C . GLU C 1 93 ? 150.308 175.777 151.827 1.00 29.62 93 GLU C C 1
ATOM 6445 O O . GLU C 1 93 ? 151.426 176.267 152.016 1.00 29.62 93 GLU C O 1
ATOM 6451 N N . LEU C 1 94 ? 149.582 176.055 150.743 1.00 30.42 94 LEU C N 1
ATOM 6452 C CA . LEU C 1 94 ? 150.056 177.002 149.742 1.00 30.42 94 LEU C CA 1
ATOM 6453 C C . LEU C 1 94 ? 149.937 178.449 150.199 1.00 30.42 94 LEU C C 1
ATOM 6454 O O . LEU C 1 94 ? 150.647 179.307 149.665 1.00 30.42 94 LEU C O 1
ATOM 6459 N N . ARG C 1 95 ? 149.070 178.720 151.177 1.00 33.16 95 ARG C N 1
ATOM 6460 C CA . ARG C 1 95 ? 148.789 180.061 151.706 1.00 33.16 95 ARG C CA 1
ATOM 6461 C C . ARG C 1 95 ? 148.741 181.115 150.599 1.00 33.16 95 ARG C C 1
ATOM 6462 O O . ARG C 1 95 ? 149.410 182.150 150.649 1.00 33.16 95 ARG C O 1
ATOM 6470 N N . VAL C 1 96 ? 147.919 180.842 149.584 1.00 33.07 96 VAL C N 1
ATOM 6471 C CA . VAL C 1 96 ? 147.667 181.779 148.499 1.00 33.07 96 VAL C CA 1
ATOM 6472 C C . VAL C 1 96 ? 146.167 181.861 148.256 1.00 33.07 96 VAL C C 1
ATOM 6473 O O . VAL C 1 96 ? 145.401 180.974 148.634 1.00 33.07 96 VAL C O 1
ATOM 6477 N N . ALA C 1 97 ? 145.755 182.952 147.614 1.00 35.25 97 ALA C N 1
ATOM 6478 C CA . ALA C 1 97 ? 144.351 183.163 147.293 1.00 35.25 97 ALA C CA 1
ATOM 6479 C C . ALA C 1 97 ? 144.042 182.562 145.929 1.00 35.25 97 ALA C C 1
ATOM 6480 O O . ALA C 1 97 ? 144.643 182.982 144.932 1.00 35.25 97 ALA C O 1
ATOM 6482 N N . PRO C 1 98 ? 143.130 181.591 145.834 1.00 33.30 98 PRO C N 1
ATOM 6483 C CA . PRO C 1 98 ? 142.802 181.020 144.518 1.00 33.30 98 PRO C CA 1
ATOM 6484 C C . PRO C 1 98 ? 142.147 182.009 143.573 1.00 33.30 98 PRO C C 1
ATOM 6485 O O . PRO C 1 98 ? 142.119 181.754 142.363 1.00 33.30 98 PRO C O 1
ATOM 6489 N N . GLU C 1 99 ? 141.620 183.124 144.081 1.00 35.28 99 GLU C N 1
ATOM 6490 C CA . GLU C 1 99 ? 140.914 184.090 143.248 1.00 35.28 99 GLU C CA 1
ATOM 6491 C C . GLU C 1 99 ? 141.825 184.812 142.265 1.00 35.28 99 GLU C C 1
ATOM 6492 O O . GLU C 1 99 ? 141.317 185.502 141.375 1.00 35.28 99 GLU C O 1
ATOM 6498 N N . GLU C 1 100 ? 143.143 184.684 142.403 1.00 35.93 100 GLU C N 1
ATOM 6499 C CA . GLU C 1 100 ? 144.084 185.364 141.523 1.00 35.93 100 GLU C CA 1
ATOM 6500 C C . GLU C 1 100 ? 144.860 184.431 140.608 1.00 35.93 100 GLU C C 1
ATOM 6501 O O . GLU C 1 100 ? 145.334 184.875 139.561 1.00 35.93 100 GLU C O 1
ATOM 6507 N N . HIS C 1 101 ? 145.004 183.153 140.969 1.00 31.60 101 HIS C N 1
ATOM 6508 C CA . HIS C 1 101 ? 145.808 182.247 140.167 1.00 31.60 101 HIS C CA 1
ATOM 6509 C C . HIS C 1 101 ? 144.950 181.146 139.557 1.00 31.60 101 HIS C C 1
ATOM 6510 O O . HIS C 1 101 ? 144.090 180.581 140.241 1.00 31.60 101 HIS C O 1
ATOM 6517 N N . PRO C 1 102 ? 145.154 180.823 138.283 1.00 25.89 102 PRO C N 1
ATOM 6518 C CA . PRO C 1 102 ? 144.465 179.669 137.698 1.00 25.89 102 PRO C CA 1
ATOM 6519 C C . PRO C 1 102 ? 144.949 178.370 138.320 1.00 25.89 102 PRO C C 1
ATOM 6520 O O . PRO C 1 102 ? 146.079 178.266 138.803 1.00 25.89 102 PRO C O 1
ATOM 6524 N N . VAL C 1 103 ? 144.074 177.368 138.304 1.00 21.10 103 VAL C N 1
ATOM 6525 C CA . VAL C 1 103 ? 144.321 176.088 138.955 1.00 21.10 103 VAL C CA 1
ATOM 6526 C C . VAL C 1 103 ? 144.262 174.986 137.907 1.00 21.10 103 VAL C C 1
ATOM 6527 O O . VAL C 1 103 ? 143.316 174.928 137.115 1.00 21.10 103 VAL C O 1
ATOM 6531 N N . LEU C 1 104 ? 145.270 174.119 137.905 1.00 26.87 104 LEU C N 1
ATOM 6532 C CA . LEU C 1 104 ? 145.320 172.959 137.026 1.00 26.87 104 LEU C CA 1
ATOM 6533 C C . LEU C 1 104 ? 145.113 171.698 137.853 1.00 26.87 104 LEU C C 1
ATOM 6534 O O . LEU C 1 104 ? 145.826 171.474 138.837 1.00 26.87 104 LEU C O 1
ATOM 6539 N N . LEU C 1 105 ? 144.147 170.878 137.454 1.00 22.30 105 LEU C N 1
ATOM 6540 C CA . LEU C 1 105 ? 143.812 169.651 138.159 1.00 22.30 105 LEU C CA 1
ATOM 6541 C C . LEU C 1 105 ? 144.111 168.444 137.281 1.00 22.30 105 LEU C C 1
ATOM 6542 O O . LEU C 1 105 ? 144.368 168.564 136.081 1.00 22.30 105 LEU C O 1
ATOM 6547 N N . THR C 1 106 ? 144.079 167.266 137.900 1.00 25.16 106 THR C N 1
ATOM 6548 C CA . THR C 1 106 ? 144.356 166.011 137.217 1.00 25.16 106 THR C CA 1
ATOM 6549 C C . THR C 1 106 ? 143.247 165.010 137.505 1.00 25.16 106 THR C C 1
ATOM 6550 O O . THR C 1 106 ? 142.771 164.909 138.640 1.00 25.16 106 THR C O 1
ATOM 6554 N N . GLU C 1 107 ? 142.841 164.271 136.475 1.00 25.62 107 GLU C N 1
ATOM 6555 C CA . GLU C 1 107 ? 141.807 163.255 136.603 1.00 25.62 107 GLU C CA 1
ATOM 6556 C C . GLU C 1 107 ? 142.237 161.995 135.868 1.00 25.62 107 GLU C C 1
ATOM 6557 O O . GLU C 1 107 ? 142.812 162.069 134.779 1.00 25.62 107 GLU C O 1
ATOM 6563 N N . ALA C 1 108 ? 141.951 160.842 136.467 1.00 23.92 108 ALA C N 1
ATOM 6564 C CA . ALA C 1 108 ? 142.313 159.573 135.861 1.00 23.92 108 ALA C CA 1
ATOM 6565 C C . ALA C 1 108 ? 141.448 159.301 134.631 1.00 23.92 108 ALA C C 1
ATOM 6566 O O . ALA C 1 108 ? 140.297 159.738 134.562 1.00 23.92 108 ALA C O 1
ATOM 6568 N N . PRO C 1 109 ? 141.982 158.588 133.642 1.00 21.70 109 PRO C N 1
ATOM 6569 C CA . PRO C 1 109 ? 141.191 158.276 132.447 1.00 21.70 109 PRO C CA 1
ATOM 6570 C C . PRO C 1 109 ? 140.101 157.259 132.743 1.00 21.70 109 PRO C C 1
ATOM 6571 O O . PRO C 1 109 ? 140.155 156.509 133.720 1.00 21.70 109 PRO C O 1
ATOM 6575 N N . LEU C 1 110 ? 139.096 157.245 131.865 1.00 24.32 110 LEU C N 1
ATOM 6576 C CA . LEU C 1 110 ? 137.941 156.353 131.985 1.00 24.32 110 LEU C CA 1
ATOM 6577 C C . LEU C 1 110 ? 137.248 156.526 133.336 1.00 24.32 110 LEU C C 1
ATOM 6578 O O . LEU C 1 110 ? 136.996 155.563 134.063 1.00 24.32 110 LEU C O 1
ATOM 6583 N N . ASN C 1 111 ? 136.942 157.771 133.667 1.00 21.28 111 ASN C N 1
ATOM 6584 C CA . ASN C 1 111 ? 136.268 158.135 134.900 1.00 21.28 111 ASN C CA 1
ATOM 6585 C C . ASN C 1 111 ? 134.849 158.604 134.613 1.00 21.28 111 ASN C C 1
ATOM 6586 O O . ASN C 1 111 ? 134.538 159.025 133.494 1.00 21.28 111 ASN C O 1
ATOM 6591 N N . PRO C 1 112 ? 133.952 158.526 135.596 1.00 20.77 112 PRO C N 1
ATOM 6592 C CA . PRO C 1 112 ? 132.586 159.015 135.381 1.00 20.77 112 PRO C CA 1
ATOM 6593 C C . PRO C 1 112 ? 132.575 160.489 135.008 1.00 20.77 112 PRO C C 1
ATOM 6594 O O . PRO C 1 112 ? 133.375 161.283 135.507 1.00 20.77 112 PRO C O 1
ATOM 6598 N N . LYS C 1 113 ? 131.656 160.850 134.109 1.00 29.24 113 LYS C N 1
ATOM 6599 C CA . LYS C 1 113 ? 131.562 162.235 133.662 1.00 29.24 113 LYS C CA 1
ATOM 6600 C C . LYS C 1 113 ? 131.152 163.166 134.793 1.00 29.24 113 LYS C C 1
ATOM 6601 O O . LYS C 1 113 ? 131.483 164.356 134.762 1.00 29.24 113 LYS C O 1
ATOM 6607 N N . ALA C 1 114 ? 130.434 162.653 135.792 1.00 28.48 114 ALA C N 1
ATOM 6608 C CA . ALA C 1 114 ? 130.036 163.484 136.919 1.00 28.48 114 ALA C CA 1
ATOM 6609 C C . ALA C 1 114 ? 131.204 163.818 137.834 1.00 28.48 114 ALA C C 1
ATOM 6610 O O . ALA C 1 114 ? 131.109 164.770 138.615 1.00 28.48 114 ALA C O 1
ATOM 6612 N N . ASN C 1 115 ? 132.299 163.058 137.761 1.00 27.15 115 ASN C N 1
ATOM 6613 C CA . ASN C 1 115 ? 133.442 163.324 138.628 1.00 27.15 115 ASN C CA 1
ATOM 6614 C C . ASN C 1 115 ? 134.129 164.630 138.252 1.00 27.15 115 ASN C C 1
ATOM 6615 O O . ASN C 1 115 ? 134.410 165.466 139.117 1.00 27.15 115 ASN C O 1
ATOM 6620 N N . ARG C 1 116 ? 134.409 164.825 136.965 1.00 30.01 116 ARG C N 1
ATOM 6621 C CA . ARG C 1 116 ? 135.041 166.052 136.503 1.00 30.01 116 ARG C CA 1
ATOM 6622 C C . ARG C 1 116 ? 134.045 167.174 136.245 1.00 30.01 116 ARG C C 1
ATOM 6623 O O . ARG C 1 116 ? 134.465 168.317 136.038 1.00 30.01 116 ARG C O 1
ATOM 6631 N N . GLU C 1 117 ? 132.745 166.878 136.239 1.00 34.43 117 GLU C N 1
ATOM 6632 C CA . GLU C 1 117 ? 131.747 167.933 136.117 1.00 34.43 117 GLU C CA 1
ATOM 6633 C C . GLU C 1 117 ? 131.566 168.681 137.430 1.00 34.43 117 GLU C C 1
ATOM 6634 O O . GLU C 1 117 ? 131.356 169.899 137.430 1.00 34.43 117 GLU C O 1
ATOM 6640 N N . LYS C 1 118 ? 131.637 167.971 138.558 1.00 31.98 118 LYS C N 1
ATOM 6641 C CA . LYS C 1 118 ? 131.535 168.637 139.851 1.00 31.98 118 LYS C CA 1
ATOM 6642 C C . LYS C 1 118 ? 132.818 169.381 140.198 1.00 31.98 118 LYS C C 1
ATOM 6643 O O . LYS C 1 118 ? 132.777 170.367 140.942 1.00 31.98 118 LYS C O 1
ATOM 6649 N N . MET C 1 119 ? 133.960 168.923 139.679 1.00 31.46 119 MET C N 1
ATOM 6650 C CA . MET C 1 119 ? 135.216 169.628 139.911 1.00 31.46 119 MET C CA 1
ATOM 6651 C C . MET C 1 119 ? 135.175 171.028 139.316 1.00 31.46 119 MET C C 1
ATOM 6652 O O . MET C 1 119 ? 135.629 171.992 139.942 1.00 31.46 119 MET C O 1
ATOM 6657 N N . THR C 1 120 ? 134.640 171.156 138.100 1.00 33.51 120 THR C N 1
ATOM 6658 C CA . THR C 1 120 ? 134.488 172.470 137.487 1.00 33.51 120 THR C CA 1
ATOM 6659 C C . THR C 1 120 ? 133.531 173.341 138.290 1.00 33.51 120 THR C C 1
ATOM 6660 O O . THR C 1 120 ? 133.795 174.529 138.511 1.00 33.51 120 THR C O 1
ATOM 6664 N N . GLN C 1 121 ? 132.418 172.762 138.744 1.00 36.31 121 GLN C N 1
ATOM 6665 C CA . GLN C 1 121 ? 131.428 173.532 139.489 1.00 36.31 121 GLN C CA 1
ATOM 6666 C C . GLN C 1 121 ? 131.995 174.041 140.809 1.00 36.31 121 GLN C C 1
ATOM 6667 O O . GLN C 1 121 ? 131.739 175.185 141.201 1.00 36.31 121 GLN C O 1
ATOM 6673 N N . ILE C 1 122 ? 132.764 173.207 141.511 1.00 32.81 122 ILE C N 1
ATOM 6674 C CA . ILE C 1 122 ? 133.316 173.615 142.800 1.00 32.81 122 ILE C CA 1
ATOM 6675 C C . ILE C 1 122 ? 134.365 174.706 142.618 1.00 32.81 122 ILE C C 1
ATOM 6676 O O . ILE C 1 122 ? 134.389 175.692 143.364 1.00 32.81 122 ILE C O 1
ATOM 6681 N N . MET C 1 123 ? 135.243 174.553 141.624 1.00 33.24 123 MET C N 1
ATOM 6682 C CA . MET C 1 123 ? 136.305 175.532 141.411 1.00 33.24 123 MET C CA 1
ATOM 6683 C C . MET C 1 123 ? 135.741 176.905 141.068 1.00 33.24 123 MET C C 1
ATOM 6684 O O . MET C 1 123 ? 136.221 177.926 141.575 1.00 33.24 123 MET C O 1
ATOM 6689 N N . PHE C 1 124 ? 134.722 176.953 140.214 1.00 34.81 124 PHE C N 1
ATOM 6690 C CA . PHE C 1 124 ? 134.209 178.214 139.701 1.00 34.81 124 PHE C CA 1
ATOM 6691 C C . PHE C 1 124 ? 133.146 178.850 140.586 1.00 34.81 124 PHE C C 1
ATOM 6692 O O . PHE C 1 124 ? 132.729 179.978 140.305 1.00 34.81 124 PHE C O 1
ATOM 6700 N N . GLU C 1 125 ? 132.696 178.171 141.638 1.00 40.48 125 GLU C N 1
ATOM 6701 C CA . GLU C 1 125 ? 131.648 178.707 142.497 1.00 40.48 125 GLU C CA 1
ATOM 6702 C C . GLU C 1 125 ? 132.064 178.885 143.948 1.00 40.48 125 GLU C C 1
ATOM 6703 O O . GLU C 1 125 ? 131.517 179.759 144.623 1.00 40.48 125 GLU C O 1
ATOM 6709 N N . THR C 1 126 ? 133.007 178.089 144.448 1.00 35.21 126 THR C N 1
ATOM 6710 C CA . THR C 1 126 ? 133.456 178.196 145.830 1.00 35.21 126 THR C CA 1
ATOM 6711 C C . THR C 1 126 ? 134.746 178.995 145.966 1.00 35.21 126 THR C C 1
ATOM 6712 O O . THR C 1 126 ? 134.838 179.883 146.818 1.00 35.21 126 THR C O 1
ATOM 6716 N N . PHE C 1 127 ? 135.749 178.698 145.141 1.00 32.55 127 PHE C N 1
ATOM 6717 C CA . PHE C 1 127 ? 137.025 179.397 145.212 1.00 32.55 127 PHE C CA 1
ATOM 6718 C C . PHE C 1 127 ? 137.143 180.534 144.207 1.00 32.55 127 PHE C C 1
ATOM 6719 O O . PHE C 1 127 ? 138.060 181.354 144.332 1.00 32.55 127 PHE C O 1
ATOM 6727 N N . ASN C 1 128 ? 136.234 180.611 143.236 1.00 34.37 128 ASN C N 1
ATOM 6728 C CA . ASN C 1 128 ? 136.215 181.667 142.222 1.00 34.37 128 ASN C CA 1
ATOM 6729 C C . ASN C 1 128 ? 137.575 181.815 141.538 1.00 34.37 128 ASN C C 1
ATOM 6730 O O . ASN C 1 128 ? 138.146 182.903 141.448 1.00 34.37 128 ASN C O 1
ATOM 6735 N N . THR C 1 129 ? 138.090 180.690 141.055 1.00 29.88 129 THR C N 1
ATOM 6736 C CA . THR C 1 129 ? 139.356 180.723 140.334 1.00 29.88 129 THR C CA 1
ATOM 6737 C C . THR C 1 129 ? 139.162 181.352 138.955 1.00 29.88 129 THR C C 1
ATOM 6738 O O . THR C 1 129 ? 138.165 181.078 138.283 1.00 29.88 129 THR C O 1
ATOM 6742 N N . PRO C 1 130 ? 140.092 182.205 138.517 1.00 30.17 130 PRO C N 1
ATOM 6743 C CA . PRO C 1 130 ? 139.947 182.829 137.192 1.00 30.17 130 PRO C CA 1
ATOM 6744 C C . PRO C 1 130 ? 139.920 181.834 136.047 1.00 30.17 130 PRO C C 1
ATOM 6745 O O . PRO C 1 130 ? 139.249 182.085 135.038 1.00 30.17 130 PRO C O 1
ATOM 6749 N N . ALA C 1 131 ? 140.630 180.715 136.164 1.00 28.51 131 ALA C N 1
ATOM 6750 C CA . ALA C 1 131 ? 140.697 179.737 135.089 1.00 28.51 131 ALA C CA 1
ATOM 6751 C C . ALA C 1 131 ? 140.906 178.356 135.690 1.00 28.51 131 ALA C C 1
ATOM 6752 O O . ALA C 1 131 ? 141.251 178.211 136.864 1.00 28.51 131 ALA C O 1
ATOM 6754 N N . MET C 1 132 ? 140.687 177.334 134.866 1.00 29.30 132 MET C N 1
ATOM 6755 C CA . MET C 1 132 ? 140.813 175.957 135.318 1.00 29.30 132 MET C CA 1
ATOM 6756 C C . MET C 1 132 ? 141.083 175.064 134.117 1.00 29.30 132 MET C C 1
ATOM 6757 O O . MET C 1 132 ? 140.828 175.441 132.971 1.00 29.30 132 MET C O 1
ATOM 6762 N N . TYR C 1 133 ? 141.606 173.873 134.397 1.00 30.86 133 TYR C N 1
ATOM 6763 C CA . TYR C 1 133 ? 141.876 172.886 133.361 1.00 30.86 133 TYR C CA 1
ATOM 6764 C C . TYR C 1 133 ? 142.054 171.523 134.012 1.00 30.86 133 TYR C C 1
ATOM 6765 O O . TYR C 1 133 ? 142.560 171.418 135.131 1.00 30.86 133 TYR C O 1
ATOM 6774 N N . VAL C 1 134 ? 141.634 170.482 133.297 1.00 27.09 134 VAL C N 1
ATOM 6775 C CA . VAL C 1 134 ? 141.740 169.103 133.759 1.00 27.09 134 VAL C CA 1
ATOM 6776 C C . VAL C 1 134 ? 142.543 168.315 132.735 1.00 27.09 134 VAL C C 1
ATOM 6777 O O . VAL C 1 134 ? 142.258 168.380 131.534 1.00 27.09 134 VAL C O 1
ATOM 6781 N N . ALA C 1 135 ? 143.539 167.571 133.209 1.00 25.70 135 ALA C N 1
ATOM 6782 C CA . ALA C 1 135 ? 144.418 166.799 132.345 1.00 25.70 135 ALA C CA 1
ATOM 6783 C C . ALA C 1 135 ? 144.532 165.372 132.860 1.00 25.70 135 ALA C C 1
ATOM 6784 O O . ALA C 1 135 ? 144.397 165.114 134.059 1.00 25.70 135 ALA C O 1
ATOM 6786 N N . ILE C 1 136 ? 144.781 164.445 131.934 1.00 26.03 136 ILE C N 1
ATOM 6787 C CA . ILE C 1 136 ? 144.922 163.039 132.290 1.00 26.03 136 ILE C CA 1
ATOM 6788 C C . ILE C 1 136 ? 146.201 162.839 133.091 1.00 26.03 136 ILE C C 1
ATOM 6789 O O . ILE C 1 136 ? 147.256 163.398 132.762 1.00 26.03 136 ILE C O 1
ATOM 6794 N N . GLN C 1 137 ? 146.110 162.042 134.159 1.00 25.37 137 GLN C N 1
ATOM 6795 C CA . GLN C 1 137 ? 147.270 161.817 135.017 1.00 25.37 137 GLN C CA 1
ATOM 6796 C C . GLN C 1 137 ? 148.399 161.126 134.263 1.00 25.37 137 GLN C C 1
ATOM 6797 O O . GLN C 1 137 ? 149.571 161.483 134.424 1.00 25.37 137 GLN C O 1
ATOM 6803 N N . ALA C 1 138 ? 148.069 160.126 133.444 1.00 24.71 138 ALA C N 1
ATOM 6804 C CA . ALA C 1 138 ? 149.106 159.378 132.742 1.00 24.71 138 ALA C CA 1
ATOM 6805 C C . ALA C 1 138 ? 149.792 160.218 131.674 1.00 24.71 138 ALA C C 1
ATOM 6806 O O . ALA C 1 138 ? 150.994 160.054 131.441 1.00 24.71 138 ALA C O 1
ATOM 6808 N N . VAL C 1 139 ? 149.052 161.110 131.012 1.00 23.68 139 VAL C N 1
ATOM 6809 C CA . VAL C 1 139 ? 149.643 161.929 129.957 1.00 23.68 139 VAL C CA 1
ATOM 6810 C C . VAL C 1 139 ? 150.737 162.823 130.524 1.00 23.68 139 VAL C C 1
ATOM 6811 O O . VAL C 1 139 ? 151.816 162.958 129.936 1.00 23.68 139 VAL C O 1
ATOM 6815 N N . LEU C 1 140 ? 150.481 163.441 131.679 1.00 22.64 140 LEU C N 1
ATOM 6816 C CA . LEU C 1 140 ? 151.483 164.310 132.285 1.00 22.64 140 LEU C CA 1
ATOM 6817 C C . LEU C 1 140 ? 152.706 163.529 132.747 1.00 22.64 140 LEU C C 1
ATOM 6818 O O . LEU C 1 140 ? 153.807 164.087 132.805 1.00 22.64 140 LEU C O 1
ATOM 6823 N N . SER C 1 141 ? 152.539 162.248 133.082 1.00 24.49 141 SER C N 1
ATOM 6824 C CA . SER C 1 141 ? 153.677 161.451 133.527 1.00 24.49 141 SER C CA 1
ATOM 6825 C C . SER C 1 141 ? 154.708 161.278 132.422 1.00 24.49 141 SER C C 1
ATOM 6826 O O . SER C 1 141 ? 155.902 161.133 132.707 1.00 24.49 141 SER C O 1
ATOM 6829 N N . LEU C 1 142 ? 154.272 161.284 131.162 1.00 25.21 142 LEU C N 1
ATOM 6830 C CA . LEU C 1 142 ? 155.209 161.173 130.051 1.00 25.21 142 LEU C CA 1
ATOM 6831 C C . LEU C 1 142 ? 155.976 162.466 129.818 1.00 25.21 142 LEU C C 1
ATOM 6832 O O . LEU C 1 142 ? 157.138 162.423 129.399 1.00 25.21 142 LEU C O 1
ATOM 6837 N N . TYR C 1 143 ? 155.352 163.618 130.077 1.00 24.17 143 TYR C N 1
ATOM 6838 C CA . TYR C 1 143 ? 156.029 164.891 129.858 1.00 24.17 143 TYR C CA 1
ATOM 6839 C C . TYR C 1 143 ? 157.194 165.079 130.819 1.00 24.17 143 TYR C C 1
ATOM 6840 O O . TYR C 1 143 ? 158.200 165.698 130.456 1.00 24.17 143 TYR C O 1
ATOM 6849 N N . ALA C 1 144 ? 157.077 164.560 132.042 1.00 24.31 144 ALA C N 1
ATOM 6850 C CA . ALA C 1 144 ? 158.155 164.688 133.014 1.00 24.31 144 ALA C CA 1
ATOM 6851 C C . ALA C 1 144 ? 159.416 163.954 132.583 1.00 24.31 144 ALA C C 1
ATOM 6852 O O . ALA C 1 144 ? 160.510 164.314 133.029 1.00 24.31 144 ALA C O 1
ATOM 6854 N N . SER C 1 145 ? 159.290 162.940 131.732 1.00 26.62 145 SER C N 1
ATOM 6855 C CA . SER C 1 145 ? 160.435 162.186 131.243 1.00 26.62 145 SER C CA 1
ATOM 6856 C C . SER C 1 145 ? 161.023 162.765 129.964 1.00 26.62 145 SER C C 1
ATOM 6857 O O . SER C 1 145 ? 161.972 162.192 129.422 1.00 26.62 145 SER C O 1
ATOM 6860 N N . GLY C 1 146 ? 160.491 163.880 129.477 1.00 29.47 146 GLY C N 1
ATOM 6861 C CA . GLY C 1 146 ? 160.976 164.463 128.239 1.00 29.47 146 GLY C CA 1
ATOM 6862 C C . GLY C 1 146 ? 160.706 163.615 127.016 1.00 29.47 146 GLY C C 1
ATOM 6863 O O . GLY C 1 146 ? 161.573 163.502 126.141 1.00 29.47 146 GLY C O 1
ATOM 6864 N N . ARG C 1 147 ? 159.523 163.013 126.933 1.00 28.70 147 ARG C N 1
ATOM 6865 C CA . ARG C 1 147 ? 159.140 162.190 125.798 1.00 28.70 147 ARG C CA 1
ATOM 6866 C C . ARG C 1 147 ? 157.745 162.578 125.336 1.00 28.70 147 ARG C C 1
ATOM 6867 O O . ARG C 1 147 ? 156.946 163.132 126.093 1.00 28.70 147 ARG C O 1
ATOM 6875 N N . THR C 1 148 ? 157.463 162.280 124.069 1.00 32.73 148 THR C N 1
ATOM 6876 C CA . THR C 1 148 ? 156.140 162.490 123.499 1.00 32.73 148 THR C CA 1
ATOM 6877 C C . THR C 1 148 ? 155.656 161.273 122.722 1.00 32.73 148 THR C C 1
ATOM 6878 O O . THR C 1 148 ? 154.701 161.388 121.945 1.00 32.73 148 THR C O 1
ATOM 6882 N N . THR C 1 149 ? 156.289 160.117 122.907 1.00 30.24 149 THR C N 1
ATOM 6883 C CA . THR C 1 149 ? 155.906 158.899 122.199 1.00 30.24 149 THR C CA 1
ATOM 6884 C C . THR C 1 149 ? 156.267 157.715 123.083 1.00 30.24 149 THR C C 1
ATOM 6885 O O . THR C 1 149 ? 157.449 157.396 123.235 1.00 30.24 149 THR C O 1
ATOM 6889 N N . GLY C 1 150 ? 155.261 157.072 123.661 1.00 28.47 150 GLY C N 1
ATOM 6890 C CA . GLY C 1 150 ? 155.508 155.923 124.505 1.00 28.47 150 GLY C CA 1
ATOM 6891 C C . GLY C 1 150 ? 154.238 155.493 125.209 1.00 28.47 150 GLY C C 1
ATOM 6892 O O . GLY C 1 150 ? 153.154 156.024 124.958 1.00 28.47 150 GLY C O 1
ATOM 6893 N N . ILE C 1 151 ? 154.397 154.513 126.093 1.00 23.19 151 ILE C N 1
ATOM 6894 C CA . ILE C 1 151 ? 153.309 153.989 126.907 1.00 23.19 151 ILE C CA 1
ATOM 6895 C C . ILE C 1 151 ? 153.659 154.221 128.369 1.00 23.19 151 ILE C C 1
ATOM 6896 O O . ILE C 1 151 ? 154.775 153.914 128.802 1.00 23.19 151 ILE C O 1
ATOM 6901 N N . VAL C 1 152 ? 152.717 154.780 129.120 1.00 44.27 152 VAL C N 1
ATOM 6902 C CA . VAL C 1 152 ? 152.929 155.135 130.517 1.00 44.27 152 VAL C CA 1
ATOM 6903 C C . VAL C 1 152 ? 152.189 154.131 131.386 1.00 44.27 152 VAL C C 1
ATOM 6904 O O . VAL C 1 152 ? 150.983 153.921 131.217 1.00 44.27 152 VAL C O 1
ATOM 6908 N N . MET C 1 153 ? 152.910 153.509 132.317 1.00 28.83 153 MET C N 1
ATOM 6909 C CA . MET C 1 153 ? 152.319 152.557 133.253 1.00 28.83 153 MET C CA 1
ATOM 6910 C C . MET C 1 153 ? 152.197 153.232 134.616 1.00 28.83 153 MET C C 1
ATOM 6911 O O . MET C 1 153 ? 153.064 153.120 135.482 1.00 28.83 153 MET C O 1
ATOM 6916 N N . ASP C 1 154 ? 151.095 153.951 134.800 1.00 25.74 154 ASP C N 1
ATOM 6917 C CA . ASP C 1 154 ? 150.840 154.636 136.058 1.00 25.74 154 ASP C CA 1
ATOM 6918 C C . ASP C 1 154 ? 150.181 153.690 137.052 1.00 25.74 154 ASP C C 1
ATOM 6919 O O . ASP C 1 154 ? 149.405 152.810 136.671 1.00 25.74 154 ASP C O 1
ATOM 6924 N N . SER C 1 155 ? 150.499 153.870 138.332 1.00 22.01 155 SER C N 1
ATOM 6925 C CA . SER C 1 155 ? 149.936 153.029 139.383 1.00 22.01 155 SER C CA 1
ATOM 6926 C C . SER C 1 155 ? 150.036 153.762 140.711 1.00 22.01 155 SER C C 1
ATOM 6927 O O . SER C 1 155 ? 151.138 154.098 141.151 1.00 22.01 155 SER C O 1
ATOM 6930 N N . GLY C 1 156 ? 148.893 153.997 141.349 1.00 23.82 156 GLY C N 1
ATOM 6931 C CA . GLY C 1 156 ? 148.867 154.696 142.618 1.00 23.82 156 GLY C CA 1
ATOM 6932 C C . GLY C 1 156 ? 148.134 153.938 143.705 1.00 23.82 156 GLY C C 1
ATOM 6933 O O . GLY C 1 156 ? 148.499 152.806 144.031 1.00 23.82 156 GLY C O 1
ATOM 6934 N N . ASP C 1 157 ? 147.109 154.559 144.285 1.00 27.63 157 ASP C N 1
ATOM 6935 C CA . ASP C 1 157 ? 146.260 153.913 145.280 1.00 27.63 157 ASP C CA 1
ATOM 6936 C C . ASP C 1 157 ? 144.968 153.358 144.704 1.00 27.63 157 ASP C C 1
ATOM 6937 O O . ASP C 1 157 ? 144.493 152.316 145.164 1.00 27.63 157 ASP C O 1
ATOM 6942 N N . GLY C 1 158 ? 144.379 154.026 143.721 1.00 26.71 158 GLY C N 1
ATOM 6943 C CA . GLY C 1 158 ? 143.101 153.576 143.215 1.00 26.71 158 GLY C CA 1
ATOM 6944 C C . GLY C 1 158 ? 143.116 153.010 141.811 1.00 26.71 158 GLY C C 1
ATOM 6945 O O . GLY C 1 158 ? 142.384 152.060 141.519 1.00 26.71 158 GLY C O 1
ATOM 6946 N N . VAL C 1 159 ? 143.944 153.567 140.934 1.00 22.13 159 VAL C N 1
ATOM 6947 C CA . VAL C 1 159 ? 143.907 153.248 139.513 1.00 22.13 159 VAL C CA 1
ATOM 6948 C C . VAL C 1 159 ? 145.289 152.796 139.068 1.00 22.13 159 VAL C C 1
ATOM 6949 O O . VAL C 1 159 ? 146.305 153.306 139.555 1.00 22.13 159 VAL C O 1
ATOM 6953 N N . THR C 1 160 ? 145.322 151.827 138.159 1.00 20.03 160 THR C N 1
ATOM 6954 C CA . THR C 1 160 ? 146.544 151.397 137.486 1.00 20.03 160 THR C CA 1
ATOM 6955 C C . THR C 1 160 ? 146.217 151.343 135.999 1.00 20.03 160 THR C C 1
ATOM 6956 O O . THR C 1 160 ? 145.786 150.305 135.488 1.00 20.03 160 THR C O 1
ATOM 6960 N N . HIS C 1 161 ? 146.413 152.461 135.309 1.00 24.72 161 HIS C N 1
ATOM 6961 C CA . HIS C 1 161 ? 145.981 152.618 133.929 1.00 24.72 161 HIS C CA 1
ATOM 6962 C C . HIS C 1 161 ? 147.186 152.666 133.004 1.00 24.72 161 HIS C C 1
ATOM 6963 O O . HIS C 1 161 ? 148.197 153.300 133.318 1.00 24.72 161 HIS C O 1
ATOM 6970 N N . THR C 1 162 ? 147.067 151.994 131.864 1.00 24.59 162 THR C N 1
ATOM 6971 C CA . THR C 1 162 ? 148.088 151.995 130.824 1.00 24.59 162 THR C CA 1
ATOM 6972 C C . THR C 1 162 ? 147.577 152.836 129.664 1.00 24.59 162 THR C C 1
ATOM 6973 O O . THR C 1 162 ? 146.598 152.462 129.011 1.00 24.59 162 THR C O 1
ATOM 6977 N N . VAL C 1 163 ? 148.232 153.959 129.409 1.00 27.13 163 VAL C N 1
ATOM 6978 C CA . VAL C 1 163 ? 147.807 154.907 128.391 1.00 27.13 163 VAL C CA 1
ATOM 6979 C C . VAL C 1 163 ? 148.911 155.024 127.349 1.00 27.13 163 VAL C C 1
ATOM 6980 O O . VAL C 1 163 ? 149.920 155.694 127.570 1.00 27.13 163 VAL C O 1
ATOM 6984 N N . PRO C 1 164 ? 148.758 154.376 126.193 1.00 22.79 164 PRO C N 1
ATOM 6985 C CA . PRO C 1 164 ? 149.749 154.533 125.118 1.00 22.79 164 PRO C CA 1
ATOM 6986 C C . PRO C 1 164 ? 149.590 155.888 124.444 1.00 22.79 164 PRO C C 1
ATOM 6987 O O . PRO C 1 164 ? 148.530 156.205 123.903 1.00 22.79 164 PRO C O 1
ATOM 6991 N N . ILE C 1 165 ? 150.652 156.686 124.481 1.00 27.26 165 ILE C N 1
ATOM 6992 C CA . ILE C 1 165 ? 150.639 158.049 123.960 1.00 27.26 165 ILE C CA 1
ATOM 6993 C C . ILE C 1 165 ? 151.626 158.095 122.802 1.00 27.26 165 ILE C C 1
ATOM 6994 O O . ILE C 1 165 ? 152.840 158.196 123.014 1.00 27.26 165 ILE C O 1
ATOM 6999 N N . TYR C 1 166 ? 151.113 158.016 121.572 1.00 35.74 166 TYR C N 1
ATOM 7000 C CA . TYR C 1 166 ? 151.988 158.094 120.406 1.00 35.74 166 TYR C CA 1
ATOM 7001 C C . TYR C 1 166 ? 152.461 159.521 120.161 1.00 35.74 166 TYR C C 1
ATOM 7002 O O . TYR C 1 166 ? 153.628 159.745 119.820 1.00 35.74 166 TYR C O 1
ATOM 7011 N N . GLU C 1 167 ? 151.572 160.495 120.323 1.00 38.33 167 GLU C N 1
ATOM 7012 C CA . GLU C 1 167 ? 151.906 161.895 120.093 1.00 38.33 167 GLU C CA 1
ATOM 7013 C C . GLU C 1 167 ? 151.548 162.722 121.318 1.00 38.33 167 GLU C C 1
ATOM 7014 O O . GLU C 1 167 ? 151.346 162.170 122.403 1.00 38.33 167 GLU C O 1
ATOM 7020 N N . GLY C 1 168 ? 151.493 164.045 121.166 1.00 38.36 168 GLY C N 1
ATOM 7021 C CA . GLY C 1 168 ? 151.101 164.895 122.276 1.00 38.36 168 GLY C CA 1
ATOM 7022 C C . GLY C 1 168 ? 149.748 164.550 122.866 1.00 38.36 168 GLY C C 1
ATOM 7023 O O . GLY C 1 168 ? 149.499 164.848 124.038 1.00 38.36 168 GLY C O 1
ATOM 7024 N N . TYR C 1 169 ? 148.872 163.923 122.086 1.00 37.82 169 TYR C N 1
ATOM 7025 C CA . TYR C 1 169 ? 147.557 163.505 122.547 1.00 37.82 169 TYR C CA 1
ATOM 7026 C C . TYR C 1 169 ? 147.523 161.992 122.714 1.00 37.82 169 TYR C C 1
ATOM 7027 O O . TYR C 1 169 ? 148.082 161.255 121.897 1.00 37.82 169 TYR C O 1
ATOM 7036 N N . ALA C 1 170 ? 146.866 161.537 123.776 1.00 28.61 170 ALA C N 1
ATOM 7037 C CA . ALA C 1 170 ? 146.799 160.119 124.085 1.00 28.61 170 ALA C CA 1
ATOM 7038 C C . ALA C 1 170 ? 145.839 159.396 123.145 1.00 28.61 170 ALA C C 1
ATOM 7039 O O . ALA C 1 170 ? 144.926 159.989 122.565 1.00 28.61 170 ALA C O 1
ATOM 7041 N N . LEU C 1 171 ? 146.058 158.094 123.004 1.00 27.67 171 LEU C N 1
ATOM 7042 C CA . LEU C 1 171 ? 145.165 157.260 122.210 1.00 27.67 171 LEU C CA 1
ATOM 7043 C C . LEU C 1 171 ? 143.991 156.816 123.072 1.00 27.67 171 LEU C C 1
ATOM 7044 O O . LEU C 1 171 ? 144.198 156.102 124.059 1.00 27.67 171 LEU C O 1
ATOM 7049 N N . PRO C 1 172 ? 142.760 157.204 122.746 1.00 30.15 172 PRO C N 1
ATOM 7050 C CA . PRO C 1 172 ? 141.631 156.906 123.637 1.00 30.15 172 PRO C CA 1
ATOM 7051 C C . PRO C 1 172 ? 141.151 155.466 123.551 1.00 30.15 172 PRO C C 1
ATOM 7052 O O . PRO C 1 172 ? 140.665 154.910 124.541 1.00 30.15 172 PRO C O 1
ATOM 7056 N N . HIS C 1 173 ? 141.274 154.850 122.376 1.00 34.10 173 HIS C N 1
ATOM 7057 C CA . HIS C 1 173 ? 140.718 153.519 122.172 1.00 34.10 173 HIS C CA 1
ATOM 7058 C C . HIS C 1 173 ? 141.574 152.411 122.772 1.00 34.10 173 HIS C C 1
ATOM 7059 O O . HIS C 1 173 ? 141.086 151.285 122.917 1.00 34.10 173 HIS C O 1
ATOM 7066 N N . ALA C 1 174 ? 142.827 152.696 123.126 1.00 29.28 174 ALA C N 1
ATOM 7067 C CA . ALA C 1 174 ? 143.738 151.682 123.643 1.00 29.28 174 ALA C CA 1
ATOM 7068 C C . ALA C 1 174 ? 144.069 151.888 125.116 1.00 29.28 174 ALA C C 1
ATOM 7069 O O . ALA C 1 174 ? 145.073 151.357 125.601 1.00 29.28 174 ALA C O 1
ATOM 7071 N N . ILE C 1 175 ? 143.251 152.646 125.838 1.00 23.11 175 ILE C N 1
ATOM 7072 C CA . ILE C 1 175 ? 143.489 152.898 127.255 1.00 23.11 175 ILE C CA 1
ATOM 7073 C C . ILE C 1 175 ? 142.888 151.757 128.063 1.00 23.11 175 ILE C C 1
ATOM 7074 O O . ILE C 1 175 ? 141.700 151.445 127.930 1.00 23.11 175 ILE C O 1
ATOM 7079 N N . LEU C 1 176 ? 143.708 151.128 128.900 1.00 27.12 176 LEU C N 1
ATOM 7080 C CA . LEU C 1 176 ? 143.277 150.041 129.767 1.00 27.12 176 LEU C CA 1
ATOM 7081 C C . LEU C 1 176 ? 143.436 150.472 131.216 1.00 27.12 176 LEU C C 1
ATOM 7082 O O . LEU C 1 176 ? 144.508 150.940 131.612 1.00 27.12 176 LEU C O 1
ATOM 7087 N N . ARG C 1 177 ? 142.375 150.311 132.000 1.00 16.32 177 ARG C N 1
ATOM 7088 C CA . ARG C 1 177 ? 142.346 150.735 133.392 1.00 16.32 177 ARG C CA 1
ATOM 7089 C C . ARG C 1 177 ? 141.958 149.557 134.271 1.00 16.32 177 ARG C C 1
ATOM 7090 O O . ARG C 1 177 ? 140.991 148.849 133.975 1.00 16.32 177 ARG C O 1
ATOM 7098 N N . LEU C 1 178 ? 142.712 149.352 135.348 1.00 23.01 178 LEU C N 1
ATOM 7099 C CA . LEU C 1 178 ? 142.459 148.282 136.301 1.00 23.01 178 LEU C CA 1
ATOM 7100 C C . LEU C 1 178 ? 142.284 148.869 137.692 1.00 23.01 178 LEU C C 1
ATOM 7101 O O . LEU C 1 178 ? 142.988 149.810 138.070 1.00 23.01 178 LEU C O 1
ATOM 7106 N N . ASP C 1 179 ? 141.344 148.314 138.450 1.00 27.29 179 ASP C N 1
ATOM 7107 C CA . ASP C 1 179 ? 141.111 148.748 139.826 1.00 27.29 179 ASP C CA 1
ATOM 7108 C C . ASP C 1 179 ? 141.935 147.929 140.815 1.00 27.29 179 ASP C C 1
ATOM 7109 O O . ASP C 1 179 ? 141.420 147.364 141.779 1.00 27.29 179 ASP C O 1
ATOM 7114 N N . LEU C 1 180 ? 143.240 147.862 140.566 1.00 25.43 180 LEU C N 1
ATOM 7115 C CA . LEU C 1 180 ? 144.190 147.177 141.436 1.00 25.43 180 LEU C CA 1
ATOM 7116 C C . LEU C 1 180 ? 145.410 148.074 141.574 1.00 25.43 180 LEU C C 1
ATOM 7117 O O . LEU C 1 180 ? 146.140 148.288 140.601 1.00 25.43 180 LEU C O 1
ATOM 7122 N N . ALA C 1 181 ? 145.635 148.595 142.772 1.00 23.56 181 ALA C N 1
ATOM 7123 C CA . ALA C 1 181 ? 146.695 149.571 142.979 1.00 23.56 181 ALA C CA 1
ATOM 7124 C C . ALA C 1 181 ? 147.216 149.423 144.405 1.00 23.56 181 ALA C C 1
ATOM 7125 O O . ALA C 1 181 ? 147.003 148.393 145.052 1.00 23.56 181 ALA C O 1
ATOM 7127 N N . GLY C 1 182 ? 147.910 150.454 144.890 1.00 23.76 182 GLY C N 1
ATOM 7128 C CA . GLY C 1 182 ? 148.586 150.350 146.174 1.00 23.76 182 GLY C CA 1
ATOM 7129 C C . GLY C 1 182 ? 147.646 150.077 147.333 1.00 23.76 182 GLY C C 1
ATOM 7130 O O . GLY C 1 182 ? 147.995 149.348 148.264 1.00 23.76 182 GLY C O 1
ATOM 7131 N N . ARG C 1 183 ? 146.450 150.668 147.304 1.00 25.92 183 ARG C N 1
ATOM 7132 C CA . ARG C 1 183 ? 145.511 150.454 148.401 1.00 25.92 183 ARG C CA 1
ATOM 7133 C C . ARG C 1 183 ? 145.021 149.013 148.440 1.00 25.92 183 ARG C C 1
ATOM 7134 O O . ARG C 1 183 ? 144.794 148.459 149.522 1.00 25.92 183 ARG C O 1
ATOM 7142 N N . ASP C 1 184 ? 144.838 148.393 147.274 1.00 27.03 184 ASP C N 1
ATOM 7143 C CA . ASP C 1 184 ? 144.413 146.997 147.242 1.00 27.03 184 ASP C CA 1
ATOM 7144 C C . ASP C 1 184 ? 145.480 146.079 147.824 1.00 27.03 184 ASP C C 1
ATOM 7145 O O . ASP C 1 184 ? 145.158 145.111 148.521 1.00 27.03 184 ASP C O 1
ATOM 7150 N N . LEU C 1 185 ? 146.754 146.361 147.542 1.00 24.46 185 LEU C N 1
ATOM 7151 C CA . LEU C 1 185 ? 147.832 145.555 148.104 1.00 24.46 185 LEU C CA 1
ATOM 7152 C C . LEU C 1 185 ? 147.924 145.714 149.615 1.00 24.46 185 LEU C C 1
ATOM 7153 O O . LEU C 1 185 ? 148.275 144.759 150.315 1.00 24.46 185 LEU C O 1
ATOM 7158 N N . THR C 1 186 ? 147.627 146.908 150.132 1.00 27.29 186 THR C N 1
ATOM 7159 C CA . THR C 1 186 ? 147.645 147.114 151.576 1.00 27.29 186 THR C CA 1
ATOM 7160 C C . THR C 1 186 ? 146.601 146.248 152.269 1.00 27.29 186 THR C C 1
ATOM 7161 O O . THR C 1 186 ? 146.869 145.668 153.328 1.00 27.29 186 THR C O 1
ATOM 7165 N N . ASP C 1 187 ? 145.405 146.144 151.687 1.00 32.16 187 ASP C N 1
ATOM 7166 C CA . ASP C 1 187 ? 144.383 145.271 152.254 1.00 32.16 187 ASP C CA 1
ATOM 7167 C C . ASP C 1 187 ? 144.781 143.805 152.156 1.00 32.16 187 ASP C C 1
ATOM 7168 O O . ASP C 1 187 ? 144.384 142.999 153.005 1.00 32.16 187 ASP C O 1
ATOM 7173 N N . TYR C 1 188 ? 145.548 143.437 151.129 1.00 44.27 188 TYR C N 1
ATOM 7174 C CA . TYR C 1 188 ? 146.037 142.069 151.016 1.00 44.27 188 TYR C CA 1
ATOM 7175 C C . TYR C 1 188 ? 147.192 141.794 151.966 1.00 44.27 188 TYR C C 1
ATOM 7176 O O . TYR C 1 188 ? 147.330 140.669 152.456 1.00 44.27 188 TYR C O 1
ATOM 7185 N N . LEU C 1 189 ? 148.035 142.796 152.225 1.00 25.57 189 LEU C N 1
ATOM 7186 C CA . LEU C 1 189 ? 149.158 142.600 153.134 1.00 25.57 189 LEU C CA 1
ATOM 7187 C C . LEU C 1 189 ? 148.679 142.306 154.548 1.00 25.57 189 LEU C C 1
ATOM 7188 O O . LEU C 1 189 ? 149.222 141.426 155.224 1.00 25.57 189 LEU C O 1
ATOM 7193 N N . MET C 1 190 ? 147.659 143.030 155.013 1.00 30.14 190 MET C N 1
ATOM 7194 C CA . MET C 1 190 ? 147.135 142.785 156.351 1.00 30.14 190 MET C CA 1
ATOM 7195 C C . MET C 1 190 ? 146.311 141.509 156.423 1.00 30.14 190 MET C C 1
ATOM 7196 O O . MET C 1 190 ? 146.080 140.999 157.523 1.00 30.14 190 MET C O 1
ATOM 7201 N N . LYS C 1 191 ? 145.855 140.988 155.283 1.00 29.16 191 LYS C N 1
ATOM 7202 C CA . LYS C 1 191 ? 145.145 139.714 155.291 1.00 29.16 191 LYS C CA 1
ATOM 7203 C C . LYS C 1 191 ? 146.105 138.550 155.498 1.00 29.16 191 LYS C C 1
ATOM 7204 O O . LYS C 1 191 ? 145.813 137.629 156.270 1.00 29.16 191 LYS C O 1
ATOM 7210 N N . ILE C 1 192 ? 147.258 138.572 154.822 1.00 28.14 192 ILE C N 1
ATOM 7211 C CA . ILE C 1 192 ? 148.249 137.512 154.987 1.00 28.14 192 ILE C CA 1
ATOM 7212 C C . ILE C 1 192 ? 149.174 137.754 156.168 1.00 28.14 192 ILE C C 1
ATOM 7213 O O . ILE C 1 192 ? 149.962 136.862 156.516 1.00 28.14 192 ILE C O 1
ATOM 7218 N N . LEU C 1 193 ? 149.116 138.932 156.792 1.00 27.84 193 LEU C N 1
ATOM 7219 C CA . LEU C 1 193 ? 149.889 139.157 158.005 1.00 27.84 193 LEU C CA 1
ATOM 7220 C C . LEU C 1 193 ? 149.287 138.442 159.204 1.00 27.84 193 LEU C C 1
ATOM 7221 O O . LEU C 1 193 ? 150.010 138.149 160.161 1.00 27.84 193 LEU C O 1
ATOM 7226 N N . THR C 1 194 ? 147.984 138.154 159.174 1.00 27.58 194 THR C N 1
ATOM 7227 C CA . THR C 1 194 ? 147.365 137.393 160.252 1.00 27.58 194 THR C CA 1
ATOM 7228 C C . THR C 1 194 ? 147.879 135.963 160.314 1.00 27.58 194 THR C C 1
ATOM 7229 O O . THR C 1 194 ? 147.749 135.317 161.359 1.00 27.58 194 THR C O 1
ATOM 7233 N N . GLU C 1 195 ? 148.454 135.454 159.222 1.00 28.96 195 GLU C N 1
ATOM 7234 C CA . GLU C 1 195 ? 149.016 134.110 159.241 1.00 28.96 195 GLU C CA 1
ATOM 7235 C C . GLU C 1 195 ? 150.177 134.001 160.219 1.00 28.96 195 GLU C C 1
ATOM 7236 O O . GLU C 1 195 ? 150.446 132.915 160.743 1.00 28.96 195 GLU C O 1
ATOM 7242 N N . ARG C 1 196 ? 150.875 135.103 160.473 1.00 30.24 196 ARG C N 1
ATOM 7243 C CA . ARG C 1 196 ? 151.967 135.117 161.435 1.00 30.24 196 ARG C CA 1
ATOM 7244 C C . ARG C 1 196 ? 151.523 135.530 162.831 1.00 30.24 196 ARG C C 1
ATOM 7245 O O . ARG C 1 196 ? 152.344 135.520 163.753 1.00 30.24 196 ARG C O 1
ATOM 7253 N N . GLY C 1 197 ? 150.256 135.884 163.012 1.00 32.58 197 GLY C N 1
ATOM 7254 C CA . GLY C 1 197 ? 149.747 136.266 164.311 1.00 32.58 197 GLY C CA 1
ATOM 7255 C C . GLY C 1 197 ? 149.601 137.750 164.557 1.00 32.58 197 GLY C C 1
ATOM 7256 O O . GLY C 1 197 ? 149.378 138.145 165.706 1.00 32.58 197 GLY C O 1
ATOM 7257 N N . TYR C 1 198 ? 149.722 138.584 163.529 1.00 44.27 198 TYR C N 1
ATOM 7258 C CA . TYR C 1 198 ? 149.567 140.026 163.661 1.00 44.27 198 TYR C CA 1
ATOM 7259 C C . TYR C 1 198 ? 148.218 140.438 163.093 1.00 44.27 198 TYR C C 1
ATOM 7260 O O . TYR C 1 198 ? 147.880 140.076 161.962 1.00 44.27 198 TYR C O 1
ATOM 7269 N N . SER C 1 199 ? 147.452 141.196 163.874 1.00 31.81 199 SER C N 1
ATOM 7270 C CA . SER C 1 199 ? 146.100 141.600 163.501 1.00 31.81 199 SER C CA 1
ATOM 7271 C C . SER C 1 199 ? 146.035 143.119 163.419 1.00 31.81 199 SER C C 1
ATOM 7272 O O . SER C 1 199 ? 146.150 143.805 164.440 1.00 31.81 199 SER C O 1
ATOM 7275 N N . PHE C 1 200 ? 145.846 143.640 162.208 1.00 27.48 200 PHE C N 1
ATOM 7276 C CA . PHE C 1 200 ? 145.624 145.063 161.973 1.00 27.48 200 PHE C CA 1
ATOM 7277 C C . PHE C 1 200 ? 144.263 145.217 161.308 1.00 27.48 200 PHE C C 1
ATOM 7278 O O . PHE C 1 200 ? 144.074 144.780 160.168 1.00 27.48 200 PHE C O 1
ATOM 7286 N N . THR C 1 201 ? 143.316 145.832 162.015 1.00 29.83 201 THR C N 1
ATOM 7287 C CA . THR C 1 201 ? 141.945 145.943 161.532 1.00 29.83 201 THR C CA 1
ATOM 7288 C C . THR C 1 201 ? 141.503 147.380 161.309 1.00 29.83 201 THR C C 1
ATOM 7289 O O . THR C 1 201 ? 141.025 147.712 160.218 1.00 29.83 201 THR C O 1
ATOM 7293 N N . THR C 1 202 ? 141.647 148.246 162.309 1.00 28.78 202 THR C N 1
ATOM 7294 C CA . THR C 1 202 ? 141.093 149.589 162.221 1.00 28.78 202 THR C CA 1
ATOM 7295 C C . THR C 1 202 ? 141.855 150.431 161.201 1.00 28.78 202 THR C C 1
ATOM 7296 O O . THR C 1 202 ? 142.972 150.105 160.790 1.00 28.78 202 THR C O 1
ATOM 7300 N N . THR C 1 203 ? 141.221 151.532 160.788 1.00 27.61 203 THR C N 1
ATOM 7301 C CA . THR C 1 203 ? 141.837 152.426 159.813 1.00 27.61 203 THR C CA 1
ATOM 7302 C C . THR C 1 203 ? 143.114 153.054 160.354 1.00 27.61 203 THR C C 1
ATOM 7303 O O . THR C 1 203 ? 144.031 153.355 159.583 1.00 27.61 203 THR C O 1
ATOM 7307 N N . ALA C 1 204 ? 143.189 153.271 161.668 1.00 28.59 204 ALA C N 1
ATOM 7308 C CA . ALA C 1 204 ? 144.432 153.747 162.262 1.00 28.59 204 ALA C CA 1
ATOM 7309 C C . ALA C 1 204 ? 145.544 152.718 162.099 1.00 28.59 204 ALA C C 1
ATOM 7310 O O . ALA C 1 204 ? 146.699 153.076 161.844 1.00 28.59 204 ALA C O 1
ATOM 7312 N N . GLU C 1 205 ? 145.214 151.433 162.248 1.00 29.36 205 GLU C N 1
ATOM 7313 C CA . GLU C 1 205 ? 146.196 150.379 162.026 1.00 29.36 205 GLU C CA 1
ATOM 7314 C C . GLU C 1 205 ? 146.491 150.167 160.548 1.00 29.36 205 GLU C C 1
ATOM 7315 O O . GLU C 1 205 ? 147.506 149.547 160.215 1.00 29.36 205 GLU C O 1
ATOM 7321 N N . ARG C 1 206 ? 145.627 150.658 159.658 1.00 28.78 206 ARG C N 1
ATOM 7322 C CA . ARG C 1 206 ? 145.896 150.553 158.228 1.00 28.78 206 ARG C CA 1
ATOM 7323 C C . ARG C 1 206 ? 147.110 151.384 157.833 1.00 28.78 206 ARG C C 1
ATOM 7324 O O . ARG C 1 206 ? 147.882 150.985 156.954 1.00 28.78 206 ARG C O 1
ATOM 7332 N N . GLU C 1 207 ? 147.290 152.546 158.463 1.00 26.87 207 GLU C N 1
ATOM 7333 C CA . GLU C 1 207 ? 148.439 153.388 158.147 1.00 26.87 207 GLU C CA 1
ATOM 7334 C C . GLU C 1 207 ? 149.746 152.749 158.594 1.00 26.87 207 GLU C C 1
ATOM 7335 O O . GLU C 1 207 ? 150.806 153.058 158.038 1.00 26.87 207 GLU C O 1
ATOM 7341 N N . ILE C 1 208 ? 149.698 151.871 159.596 1.00 25.71 208 ILE C N 1
ATOM 7342 C CA . ILE C 1 208 ? 150.899 151.156 160.013 1.00 25.71 208 ILE C CA 1
ATOM 7343 C C . ILE C 1 208 ? 151.315 150.149 158.949 1.00 25.71 208 ILE C C 1
ATOM 7344 O O . ILE C 1 208 ? 152.506 149.991 158.654 1.00 25.71 208 ILE C O 1
ATOM 7349 N N . VAL C 1 209 ? 150.343 149.456 158.353 1.00 21.01 209 VAL C N 1
ATOM 7350 C CA . VAL C 1 209 ? 150.648 148.466 157.324 1.00 21.01 209 VAL C CA 1
ATOM 7351 C C . VAL C 1 209 ? 151.275 149.135 156.108 1.00 21.01 209 VAL C C 1
ATOM 7352 O O . VAL C 1 209 ? 152.203 148.595 155.494 1.00 21.01 209 VAL C O 1
ATOM 7356 N N . ARG C 1 210 ? 150.783 150.320 155.742 1.00 26.32 210 ARG C N 1
ATOM 7357 C CA . ARG C 1 210 ? 151.331 151.020 154.584 1.00 26.32 210 ARG C CA 1
ATOM 7358 C C . ARG C 1 210 ? 152.803 151.355 154.786 1.00 26.32 210 ARG C C 1
ATOM 7359 O O . ARG C 1 210 ? 153.587 151.335 153.831 1.00 26.32 210 ARG C O 1
ATOM 7367 N N . ASP C 1 211 ? 153.197 151.675 156.020 1.00 22.15 211 ASP C N 1
ATOM 7368 C CA . ASP C 1 211 ? 154.607 151.921 156.299 1.00 22.15 211 ASP C CA 1
ATOM 7369 C C . ASP C 1 211 ? 155.437 150.658 156.106 1.00 22.15 211 ASP C C 1
ATOM 7370 O O . ASP C 1 211 ? 156.554 150.715 155.578 1.00 22.15 211 ASP C O 1
ATOM 7375 N N . ILE C 1 212 ? 154.912 149.509 156.536 1.00 22.78 212 ILE C N 1
ATOM 7376 C CA . ILE C 1 212 ? 155.618 148.246 156.341 1.00 22.78 212 ILE C CA 1
ATOM 7377 C C . ILE C 1 212 ? 155.779 147.952 154.857 1.00 22.78 212 ILE C C 1
ATOM 7378 O O . ILE C 1 212 ? 156.849 147.529 154.403 1.00 22.78 212 ILE C O 1
ATOM 7383 N N . LYS C 1 213 ? 154.718 148.172 154.080 1.00 19.63 213 LYS C N 1
ATOM 7384 C CA . LYS C 1 213 ? 154.779 147.915 152.645 1.00 19.63 213 LYS C CA 1
ATOM 7385 C C . LYS C 1 213 ? 155.792 148.824 151.961 1.00 19.63 213 LYS C C 1
ATOM 7386 O O . LYS C 1 213 ? 156.516 148.389 151.057 1.00 19.63 213 LYS C O 1
ATOM 7392 N N . GLU C 1 214 ? 155.861 150.089 152.378 1.00 25.32 214 GLU C N 1
ATOM 7393 C CA . GLU C 1 214 ? 156.741 151.046 151.718 1.00 25.32 214 GLU C CA 1
ATOM 7394 C C . GLU C 1 214 ? 158.216 150.773 151.977 1.00 25.32 214 GLU C C 1
ATOM 7395 O O . GLU C 1 214 ? 159.059 151.224 151.195 1.00 25.32 214 GLU C O 1
ATOM 7401 N N . LYS C 1 215 ? 158.551 150.049 153.042 1.00 24.12 215 LYS C N 1
ATOM 7402 C CA . LYS C 1 215 ? 159.938 149.890 153.462 1.00 24.12 215 LYS C CA 1
ATOM 7403 C C . LYS C 1 215 ? 160.495 148.492 153.252 1.00 24.12 215 LYS C C 1
ATOM 7404 O O . LYS C 1 215 ? 161.680 148.352 152.944 1.00 24.12 215 LYS C O 1
ATOM 7410 N N . LEU C 1 216 ? 159.683 147.448 153.412 1.00 23.66 216 LEU C N 1
ATOM 7411 C CA . LEU C 1 216 ? 160.191 146.085 153.377 1.00 23.66 216 LEU C CA 1
ATOM 7412 C C . LEU C 1 216 ? 159.781 145.294 152.145 1.00 23.66 216 LEU C C 1
ATOM 7413 O O . LEU C 1 216 ? 160.523 144.394 151.740 1.00 23.66 216 LEU C O 1
ATOM 7418 N N . CYS C 1 217 ? 158.638 145.600 151.540 1.00 26.04 217 CYS C N 1
ATOM 7419 C CA . CYS C 1 217 ? 158.156 144.827 150.404 1.00 26.04 217 CYS C CA 1
ATOM 7420 C C . CYS C 1 217 ? 159.019 145.068 149.173 1.00 26.04 217 CYS C C 1
ATOM 7421 O O . CYS C 1 217 ? 159.492 146.182 148.934 1.00 26.04 217 CYS C O 1
ATOM 7424 N N . TYR C 1 218 ? 159.222 144.009 148.393 1.00 24.07 218 TYR C N 1
ATOM 7425 C CA . TYR C 1 218 ? 159.979 144.094 147.153 1.00 24.07 218 TYR C CA 1
ATOM 7426 C C . TYR C 1 218 ? 159.461 143.038 146.189 1.00 24.07 218 TYR C C 1
ATOM 7427 O O . TYR C 1 218 ? 158.842 142.052 146.593 1.00 24.07 218 TYR C O 1
ATOM 7436 N N . VAL C 1 219 ? 159.723 143.255 144.905 1.00 28.23 219 VAL C N 1
ATOM 7437 C CA . VAL C 1 219 ? 159.263 142.355 143.855 1.00 28.23 219 VAL C CA 1
ATOM 7438 C C . VAL C 1 219 ? 160.361 141.347 143.552 1.00 28.23 219 VAL C C 1
ATOM 7439 O O . VAL C 1 219 ? 161.501 141.724 143.254 1.00 28.23 219 VAL C O 1
ATOM 7443 N N . ALA C 1 220 ? 160.021 140.065 143.628 1.00 33.68 220 ALA C N 1
ATOM 7444 C CA . ALA C 1 220 ? 160.980 139.007 143.352 1.00 33.68 220 ALA C CA 1
ATOM 7445 C C . ALA C 1 220 ? 161.082 138.755 141.854 1.00 33.68 220 ALA C C 1
ATOM 7446 O O . ALA C 1 220 ? 160.077 138.769 141.138 1.00 33.68 220 ALA C O 1
ATOM 7448 N N . LEU C 1 221 ? 162.311 138.532 141.382 1.00 38.49 221 LEU C N 1
ATOM 7449 C CA . LEU C 1 221 ? 162.518 138.243 139.966 1.00 38.49 221 LEU C CA 1
ATOM 7450 C C . LEU C 1 221 ? 161.873 136.921 139.570 1.00 38.49 221 LEU C C 1
ATOM 7451 O O . LEU C 1 221 ? 161.271 136.812 138.496 1.00 38.49 221 LEU C O 1
ATOM 7456 N N . ASP C 1 222 ? 161.991 135.904 140.421 1.00 48.07 222 ASP C N 1
ATOM 7457 C CA . ASP C 1 222 ? 161.398 134.593 140.178 1.00 48.07 222 ASP C CA 1
ATOM 7458 C C . ASP C 1 222 ? 160.606 134.201 141.417 1.00 48.07 222 ASP C C 1
ATOM 7459 O O . ASP C 1 222 ? 161.193 133.834 142.440 1.00 48.07 222 ASP C O 1
ATOM 7464 N N . PHE C 1 223 ? 159.277 134.285 141.329 1.00 44.47 223 PHE C N 1
ATOM 7465 C CA . PHE C 1 223 ? 158.442 134.028 142.498 1.00 44.47 223 PHE C CA 1
ATOM 7466 C C . PHE C 1 223 ? 158.554 132.582 142.963 1.00 44.47 223 PHE C C 1
ATOM 7467 O O . PHE C 1 223 ? 158.635 132.318 144.168 1.00 44.47 223 PHE C O 1
ATOM 7475 N N . GLU C 1 224 ? 158.551 131.631 142.026 1.00 52.97 224 GLU C N 1
ATOM 7476 C CA . GLU C 1 224 ? 158.612 130.223 142.406 1.00 52.97 224 GLU C CA 1
ATOM 7477 C C . GLU C 1 224 ? 159.934 129.887 143.085 1.00 52.97 224 GLU C C 1
ATOM 7478 O O . GLU C 1 224 ? 159.958 129.169 144.091 1.00 52.97 224 GLU C O 1
ATOM 7484 N N . GLN C 1 225 ? 161.044 130.396 142.549 1.00 57.49 225 GLN C N 1
ATOM 7485 C CA . GLN C 1 225 ? 162.346 130.120 143.146 1.00 57.49 225 GLN C CA 1
ATOM 7486 C C . GLN C 1 225 ? 162.494 130.800 144.501 1.00 57.49 225 GLN C C 1
ATOM 7487 O O . GLN C 1 225 ? 163.077 130.227 145.429 1.00 57.49 225 GLN C O 1
ATOM 7493 N N . GLU C 1 226 ? 161.978 132.024 144.634 1.00 53.69 226 GLU C N 1
ATOM 7494 C CA . GLU C 1 226 ? 162.123 132.754 145.888 1.00 53.69 226 GLU C CA 1
ATOM 7495 C C . GLU C 1 226 ? 161.300 132.128 147.007 1.00 53.69 226 GLU C C 1
ATOM 7496 O O . GLU C 1 226 ? 161.703 132.187 148.174 1.00 53.69 226 GLU C O 1
ATOM 7502 N N . MET C 1 227 ? 160.149 131.539 146.677 1.00 55.60 227 MET C N 1
ATOM 7503 C CA . MET C 1 227 ? 159.340 130.879 147.698 1.00 55.60 227 MET C CA 1
ATOM 7504 C C . MET C 1 227 ? 160.081 129.695 148.306 1.00 55.60 227 MET C C 1
ATOM 7505 O O . MET C 1 227 ? 160.019 129.471 149.521 1.00 55.60 227 MET C O 1
ATOM 7510 N N . ALA C 1 228 ? 160.780 128.919 147.475 1.00 61.23 228 ALA C N 1
ATOM 7511 C CA . ALA C 1 228 ? 161.574 127.808 147.989 1.00 61.23 228 ALA C CA 1
ATOM 7512 C C . ALA C 1 228 ? 162.721 128.303 148.861 1.00 61.23 228 ALA C C 1
ATOM 7513 O O . ALA C 1 228 ? 163.048 127.679 149.877 1.00 61.23 228 ALA C O 1
ATOM 7515 N N . THR C 1 229 ? 163.351 129.414 148.473 1.00 63.26 229 THR C N 1
ATOM 7516 C CA . THR C 1 229 ? 164.442 129.966 149.271 1.00 63.26 229 THR C CA 1
ATOM 7517 C C . THR C 1 229 ? 163.958 130.390 150.651 1.00 63.26 229 THR C C 1
ATOM 7518 O O . THR C 1 229 ? 164.623 130.125 151.660 1.00 63.26 229 THR C O 1
ATOM 7522 N N . ALA C 1 230 ? 162.797 131.045 150.718 1.00 63.86 230 ALA C N 1
ATOM 7523 C CA . ALA C 1 230 ? 162.239 131.447 152.004 1.00 63.86 230 ALA C CA 1
ATOM 7524 C C . ALA C 1 230 ? 161.813 130.254 152.848 1.00 63.86 230 ALA C C 1
ATOM 7525 O O . ALA C 1 230 ? 161.685 130.390 154.069 1.00 63.86 230 ALA C O 1
ATOM 7527 N N . ALA C 1 231 ? 161.587 129.093 152.228 1.00 67.85 231 ALA C N 1
ATOM 7528 C CA . ALA C 1 231 ? 161.220 127.902 152.984 1.00 67.85 231 ALA C CA 1
ATOM 7529 C C . ALA C 1 231 ? 162.371 127.374 153.829 1.00 67.85 231 ALA C C 1
ATOM 7530 O O . ALA C 1 231 ? 162.131 126.614 154.773 1.00 67.85 231 ALA C O 1
ATOM 7532 N N . SER C 1 232 ? 163.608 127.757 153.516 1.00 69.86 232 SER C N 1
ATOM 7533 C CA . SER C 1 232 ? 164.765 127.334 154.294 1.00 69.86 232 SER C CA 1
ATOM 7534 C C . SER C 1 232 ? 165.014 128.217 155.509 1.00 69.86 232 SER C C 1
ATOM 7535 O O . SER C 1 232 ? 165.970 127.961 156.249 1.00 69.86 232 SER C O 1
ATOM 7538 N N . SER C 1 233 ? 164.191 129.250 155.711 1.00 70.63 233 SER C N 1
ATOM 7539 C CA . SER C 1 233 ? 164.259 130.149 156.861 1.00 70.63 233 SER C CA 1
ATOM 7540 C C . SER C 1 233 ? 165.527 130.997 156.856 1.00 70.63 233 SER C C 1
ATOM 7541 O O . SER C 1 233 ? 166.515 130.654 156.198 1.00 70.63 233 SER C O 1
ATOM 7544 N N . SER C 1 234 ? 165.486 132.121 157.576 1.00 68.56 234 SER C N 1
ATOM 7545 C CA . SER C 1 234 ? 166.610 133.042 157.720 1.00 68.56 234 SER C CA 1
ATOM 7546 C C . SER C 1 234 ? 167.017 133.666 156.390 1.00 68.56 234 SER C C 1
ATOM 7547 O O . SER C 1 234 ? 166.514 133.280 155.330 1.00 68.56 234 SER C O 1
ATOM 7550 N N . SER C 1 235 ? 167.904 134.660 156.448 1.00 60.49 235 SER C N 1
ATOM 7551 C CA . SER C 1 235 ? 168.459 135.386 155.309 1.00 60.49 235 SER C CA 1
ATOM 7552 C C . SER C 1 235 ? 167.413 136.198 154.558 1.00 60.49 235 SER C C 1
ATOM 7553 O O . SER C 1 235 ? 167.763 136.887 153.593 1.00 60.49 235 SER C O 1
ATOM 7556 N N . LEU C 1 236 ? 166.145 136.147 154.964 1.00 47.27 236 LEU C N 1
ATOM 7557 C CA . LEU C 1 236 ? 165.097 136.905 154.295 1.00 47.27 236 LEU C CA 1
ATOM 7558 C C . LEU C 1 236 ? 164.136 137.596 155.248 1.00 47.27 236 LEU C C 1
ATOM 7559 O O . LEU C 1 236 ? 163.372 138.453 154.796 1.00 47.27 236 LEU C O 1
ATOM 7564 N N . GLU C 1 237 ? 164.140 137.264 156.535 1.00 40.75 237 GLU C N 1
ATOM 7565 C CA . GLU C 1 237 ? 163.225 137.881 157.484 1.00 40.75 237 GLU C CA 1
ATOM 7566 C C . GLU C 1 237 ? 163.779 139.219 157.954 1.00 40.75 237 GLU C C 1
ATOM 7567 O O . GLU C 1 237 ? 164.948 139.317 158.339 1.00 40.75 237 GLU C O 1
ATOM 7573 N N . LYS C 1 238 ? 162.939 140.247 157.919 1.00 33.92 238 LYS C N 1
ATOM 7574 C CA . LYS C 1 238 ? 163.308 141.581 158.362 1.00 33.92 238 LYS C CA 1
ATOM 7575 C C . LYS C 1 238 ? 162.441 141.983 159.546 1.00 33.92 238 LYS C C 1
ATOM 7576 O O . LYS C 1 238 ? 161.272 141.599 159.639 1.00 33.92 238 LYS C O 1
ATOM 7582 N N . SER C 1 239 ? 163.023 142.762 160.450 1.00 30.61 239 SER C N 1
ATOM 7583 C CA . SER C 1 239 ? 162.347 143.186 161.668 1.00 30.61 239 SER C CA 1
ATOM 7584 C C . SER C 1 239 ? 161.891 144.631 161.530 1.00 30.61 239 SER C C 1
ATOM 7585 O O . SER C 1 239 ? 162.671 145.499 161.124 1.00 30.61 239 SER C O 1
ATOM 7588 N N . TYR C 1 240 ? 160.629 144.882 161.865 1.00 30.24 240 TYR C N 1
ATOM 7589 C CA . TYR C 1 240 ? 160.055 146.217 161.845 1.00 30.24 240 TYR C CA 1
ATOM 7590 C C . TYR C 1 240 ? 159.540 146.566 163.234 1.00 30.24 240 TYR C C 1
ATOM 7591 O O . TYR C 1 240 ? 159.042 145.705 163.965 1.00 30.24 240 TYR C O 1
ATOM 7600 N N . GLU C 1 241 ? 159.667 147.839 163.595 1.00 31.95 241 GLU C N 1
ATOM 7601 C CA . GLU C 1 241 ? 159.322 148.321 164.927 1.00 31.95 241 GLU C CA 1
ATOM 7602 C C . GLU C 1 241 ? 158.026 149.115 164.821 1.00 31.95 241 GLU C C 1
ATOM 7603 O O . GLU C 1 241 ? 157.932 150.054 164.023 1.00 31.95 241 GLU C O 1
ATOM 7609 N N . LEU C 1 242 ? 157.022 148.712 165.595 1.00 31.04 242 LEU C N 1
ATOM 7610 C CA . LEU C 1 242 ? 155.723 149.360 165.585 1.00 31.04 242 LEU C CA 1
ATOM 7611 C C . LEU C 1 242 ? 155.721 150.583 166.496 1.00 31.04 242 LEU C C 1
ATOM 7612 O O . LEU C 1 242 ? 156.548 150.694 167.403 1.00 31.04 242 LEU C O 1
ATOM 7617 N N . PRO C 1 243 ? 154.794 151.521 166.277 1.00 34.04 243 PRO C N 1
ATOM 7618 C CA . PRO C 1 243 ? 154.727 152.695 167.163 1.00 34.04 243 PRO C CA 1
ATOM 7619 C C . PRO C 1 243 ? 154.490 152.342 168.621 1.00 34.04 243 PRO C C 1
ATOM 7620 O O . PRO C 1 243 ? 154.876 153.117 169.505 1.00 34.04 243 PRO C O 1
ATOM 7624 N N . ASP C 1 244 ? 153.851 151.203 168.901 1.00 34.38 244 ASP C N 1
ATOM 7625 C CA . ASP C 1 244 ? 153.722 150.748 170.282 1.00 34.38 244 ASP C CA 1
ATOM 7626 C C . ASP C 1 244 ? 155.100 150.445 170.860 1.00 34.38 244 ASP C C 1
ATOM 7627 O O . ASP C 1 244 ? 155.438 150.892 171.962 1.00 34.38 244 ASP C O 1
ATOM 7632 N N . GLY C 1 245 ? 155.921 149.711 170.113 1.00 33.63 245 GLY C N 1
ATOM 7633 C CA . GLY C 1 245 ? 157.248 149.351 170.567 1.00 33.63 245 GLY C CA 1
ATOM 7634 C C . GLY C 1 245 ? 157.618 147.917 170.250 1.00 33.63 245 GLY C C 1
ATOM 7635 O O . GLY C 1 245 ? 158.793 147.544 170.314 1.00 33.63 245 GLY C O 1
ATOM 7636 N N . GLN C 1 246 ? 156.623 147.104 169.906 1.00 33.07 246 GLN C N 1
ATOM 7637 C CA . GLN C 1 246 ? 156.872 145.706 169.589 1.00 33.07 246 GLN C CA 1
ATOM 7638 C C . GLN C 1 246 ? 157.617 145.575 168.266 1.00 33.07 246 GLN C C 1
ATOM 7639 O O . GLN C 1 246 ? 157.499 146.416 167.372 1.00 33.07 246 GLN C O 1
ATOM 7645 N N . VAL C 1 247 ? 158.393 144.501 168.151 1.00 30.17 247 VAL C N 1
ATOM 7646 C CA . VAL C 1 247 ? 159.171 144.203 166.954 1.00 30.17 247 VAL C CA 1
ATOM 7647 C C . VAL C 1 247 ? 158.531 143.008 166.263 1.00 30.17 247 VAL C C 1
ATOM 7648 O O . VAL C 1 247 ? 158.370 141.943 166.872 1.00 30.17 247 VAL C O 1
ATOM 7652 N N . ILE C 1 248 ? 158.170 143.179 164.996 1.00 31.20 248 ILE C N 1
ATOM 7653 C CA . ILE C 1 248 ? 157.543 142.123 164.213 1.00 31.20 248 ILE C CA 1
ATOM 7654 C C . ILE C 1 248 ? 158.489 141.706 163.097 1.00 31.20 248 ILE C C 1
ATOM 7655 O O . ILE C 1 248 ? 159.273 142.511 162.582 1.00 31.20 248 ILE C O 1
ATOM 7660 N N . THR C 1 249 ? 158.425 140.427 162.737 1.00 32.77 249 THR C N 1
ATOM 7661 C CA . THR C 1 249 ? 159.248 139.861 161.677 1.00 32.77 249 THR C CA 1
ATOM 7662 C C . THR C 1 249 ? 158.353 139.282 160.592 1.00 32.77 249 THR C C 1
ATOM 7663 O O . THR C 1 249 ? 157.383 138.577 160.887 1.00 32.77 249 THR C O 1
ATOM 7667 N N . ILE C 1 250 ? 158.682 139.579 159.338 1.00 30.99 250 ILE C N 1
ATOM 7668 C CA . ILE C 1 250 ? 157.931 139.092 158.188 1.00 30.99 250 ILE C CA 1
ATOM 7669 C C . ILE C 1 250 ? 158.885 138.341 157.269 1.00 30.99 250 ILE C C 1
ATOM 7670 O O . ILE C 1 250 ? 159.985 138.824 156.975 1.00 30.99 250 ILE C O 1
ATOM 7675 N N . GLY C 1 251 ? 158.467 137.157 156.829 1.00 33.45 251 GLY C N 1
ATOM 7676 C CA . GLY C 1 251 ? 159.299 136.317 155.991 1.00 33.45 251 GLY C CA 1
ATOM 7677 C C . GLY C 1 251 ? 158.914 136.365 154.528 1.00 33.45 251 GLY C C 1
ATOM 7678 O O . GLY C 1 251 ? 159.277 137.305 153.816 1.00 33.45 251 GLY C O 1
ATOM 7679 N N . ASN C 1 252 ? 158.176 135.354 154.067 1.00 34.32 252 ASN C N 1
ATOM 7680 C CA . ASN C 1 252 ? 157.756 135.306 152.672 1.00 34.32 252 ASN C CA 1
ATOM 7681 C C . ASN C 1 252 ? 156.742 136.387 152.323 1.00 34.32 252 ASN C C 1
ATOM 7682 O O . ASN C 1 252 ? 156.454 136.578 151.137 1.00 34.32 252 ASN C O 1
ATOM 7687 N N . GLU C 1 253 ? 156.192 137.089 153.315 1.00 31.82 253 GLU C N 1
ATOM 7688 C CA . GLU C 1 253 ? 155.268 138.182 153.043 1.00 31.82 253 GLU C CA 1
ATOM 7689 C C . GLU C 1 253 ? 155.945 139.380 152.392 1.00 31.82 253 GLU C C 1
ATOM 7690 O O . GLU C 1 253 ? 155.243 140.275 151.911 1.00 31.82 253 GLU C O 1
ATOM 7696 N N . ARG C 1 254 ? 157.279 139.427 152.375 1.00 26.69 254 ARG C N 1
ATOM 7697 C CA . ARG C 1 254 ? 157.971 140.559 151.768 1.00 26.69 254 ARG C CA 1
ATOM 7698 C C . ARG C 1 254 ? 157.704 140.636 150.271 1.00 26.69 254 ARG C C 1
ATOM 7699 O O . ARG C 1 254 ? 157.477 141.723 149.730 1.00 26.69 254 ARG C O 1
ATOM 7707 N N . PHE C 1 255 ? 157.729 139.496 149.583 1.00 30.54 255 PHE C N 1
ATOM 7708 C CA . PHE C 1 255 ? 157.522 139.469 148.143 1.00 30.54 255 PHE C CA 1
ATOM 7709 C C . PHE C 1 255 ? 156.151 138.947 147.740 1.00 30.54 255 PHE C C 1
ATOM 7710 O O . PHE C 1 255 ? 155.790 139.053 146.564 1.00 30.54 255 PHE C O 1
ATOM 7718 N N . ARG C 1 256 ? 155.385 138.381 148.675 1.00 29.82 256 ARG C N 1
ATOM 7719 C CA . ARG C 1 256 ? 154.057 137.887 148.331 1.00 29.82 256 ARG C CA 1
ATOM 7720 C C . ARG C 1 256 ? 153.096 139.033 148.043 1.00 29.82 256 ARG C C 1
ATOM 7721 O O . ARG C 1 256 ? 152.291 138.953 147.109 1.00 29.82 256 ARG C O 1
ATOM 7729 N N . CYS C 1 257 ? 153.158 140.101 148.840 1.00 29.75 257 CYS C N 1
ATOM 7730 C CA . CYS C 1 257 ? 152.268 141.240 148.620 1.00 29.75 257 CYS C CA 1
ATOM 7731 C C . CYS C 1 257 ? 152.499 141.924 147.276 1.00 29.75 257 CYS C C 1
ATOM 7732 O O . CYS C 1 257 ? 151.513 142.154 146.554 1.00 29.75 257 CYS C O 1
ATOM 7735 N N . PRO C 1 258 ? 153.727 142.280 146.875 1.00 26.65 258 PRO C N 1
ATOM 7736 C CA . PRO C 1 258 ? 153.908 142.841 145.527 1.00 26.65 258 PRO C CA 1
ATOM 7737 C C . PRO C 1 258 ? 153.616 141.854 144.413 1.00 26.65 258 PRO C C 1
ATOM 7738 O O . PRO C 1 258 ? 153.363 142.285 143.282 1.00 26.65 258 PRO C O 1
ATOM 7742 N N . GLU C 1 259 ? 153.650 140.548 144.687 1.00 28.56 259 GLU C N 1
ATOM 7743 C CA . GLU C 1 259 ? 153.354 139.564 143.654 1.00 28.56 259 GLU C CA 1
ATOM 7744 C C . GLU C 1 259 ? 151.886 139.567 143.256 1.00 28.56 259 GLU C C 1
ATOM 7745 O O . GLU C 1 259 ? 151.544 139.032 142.197 1.00 28.56 259 GLU C O 1
ATOM 7751 N N . ALA C 1 260 ? 151.012 140.153 144.076 1.00 25.93 260 ALA C N 1
ATOM 7752 C CA . ALA C 1 260 ? 149.608 140.261 143.703 1.00 25.93 260 ALA C CA 1
ATOM 7753 C C . ALA C 1 260 ? 149.406 141.151 142.486 1.00 25.93 260 ALA C C 1
ATOM 7754 O O . ALA C 1 260 ? 148.365 141.056 141.828 1.00 25.93 260 ALA C O 1
ATOM 7756 N N . LEU C 1 261 ? 150.372 142.019 142.178 1.00 26.70 261 LEU C N 1
ATOM 7757 C CA . LEU C 1 261 ? 150.266 142.856 140.988 1.00 26.70 261 LEU C CA 1
ATOM 7758 C C . LEU C 1 261 ? 150.314 142.013 139.721 1.00 26.70 261 LEU C C 1
ATOM 7759 O O . LEU C 1 261 ? 149.449 142.134 138.846 1.00 26.70 261 LEU C O 1
ATOM 7764 N N . PHE C 1 262 ? 151.316 141.141 139.609 1.00 25.18 262 PHE C N 1
ATOM 7765 C CA . PHE C 1 262 ? 151.479 140.335 138.407 1.00 25.18 262 PHE C CA 1
ATOM 7766 C C . PHE C 1 262 ? 150.575 139.111 138.389 1.00 25.18 262 PHE C C 1
ATOM 7767 O O . PHE C 1 262 ? 150.389 138.513 137.324 1.00 25.18 262 PHE C O 1
ATOM 7775 N N . GLN C 1 263 ? 150.016 138.724 139.533 1.00 29.38 263 GLN C N 1
ATOM 7776 C CA . GLN C 1 263 ? 149.088 137.598 139.631 1.00 29.38 263 GLN C CA 1
ATOM 7777 C C . GLN C 1 263 ? 147.868 138.048 140.421 1.00 29.38 263 GLN C C 1
ATOM 7778 O O . GLN C 1 263 ? 147.753 137.769 141.622 1.00 29.38 263 GLN C O 1
ATOM 7784 N N . PRO C 1 264 ? 146.932 138.752 139.778 1.00 27.78 264 PRO C N 1
ATOM 7785 C CA . PRO C 1 264 ? 145.743 139.230 140.501 1.00 27.78 264 PRO C CA 1
ATOM 7786 C C . PRO C 1 264 ? 144.817 138.121 140.964 1.00 27.78 264 PRO C C 1
ATOM 7787 O O . PRO C 1 264 ? 143.845 138.413 141.672 1.00 27.78 264 PRO C O 1
ATOM 7791 N N . SER C 1 265 ? 145.078 136.866 140.591 1.00 30.73 265 SER C N 1
ATOM 7792 C CA . SER C 1 265 ? 144.239 135.764 141.048 1.00 30.73 265 SER C CA 1
ATOM 7793 C C . SER C 1 265 ? 144.313 135.570 142.556 1.00 30.73 265 SER C C 1
ATOM 7794 O O . SER C 1 265 ? 143.418 134.943 143.131 1.00 30.73 265 SER C O 1
ATOM 7797 N N . PHE C 1 266 ? 145.358 136.088 143.206 1.00 31.46 266 PHE C N 1
ATOM 7798 C CA . PHE C 1 266 ? 145.443 136.001 144.659 1.00 31.46 266 PHE C CA 1
ATOM 7799 C C . PHE C 1 266 ? 144.356 136.826 145.333 1.00 31.46 266 PHE C C 1
ATOM 7800 O O . PHE C 1 266 ? 143.888 136.466 146.419 1.00 31.46 266 PHE C O 1
ATOM 7808 N N . LEU C 1 267 ? 143.945 137.927 144.711 1.00 30.89 267 LEU C N 1
ATOM 7809 C CA . LEU C 1 267 ? 142.894 138.784 145.240 1.00 30.89 267 LEU C CA 1
ATOM 7810 C C . LEU C 1 267 ? 141.508 138.400 144.744 1.00 30.89 267 LEU C C 1
ATOM 7811 O O . LEU C 1 267 ? 140.538 139.095 145.063 1.00 30.89 267 LEU C O 1
ATOM 7816 N N . GLY C 1 268 ? 141.389 137.323 143.973 1.00 33.04 268 GLY C N 1
ATOM 7817 C CA . GLY C 1 268 ? 140.098 136.925 143.455 1.00 33.04 268 GLY C CA 1
ATOM 7818 C C . GLY C 1 268 ? 139.574 137.778 142.327 1.00 33.04 268 GLY C C 1
ATOM 7819 O O . GLY C 1 268 ? 138.359 137.826 142.116 1.00 33.04 268 GLY C O 1
ATOM 7820 N N . MET C 1 269 ? 140.450 138.460 141.596 1.00 33.59 269 MET C N 1
ATOM 7821 C CA . MET C 1 269 ? 140.059 139.289 140.465 1.00 33.59 269 MET C CA 1
ATOM 7822 C C . MET C 1 269 ? 140.451 138.594 139.170 1.00 33.59 269 MET C C 1
ATOM 7823 O O . MET C 1 269 ? 141.594 138.150 139.020 1.00 33.59 269 MET C O 1
ATOM 7828 N N . GLU C 1 270 ? 139.501 138.501 138.239 1.00 34.73 270 GLU C N 1
ATOM 7829 C CA . GLU C 1 270 ? 139.756 137.853 136.959 1.00 34.73 270 GLU C CA 1
ATOM 7830 C C . GLU C 1 270 ? 140.628 138.690 136.034 1.00 34.73 270 GLU C C 1
ATOM 7831 O O . GLU C 1 270 ? 141.052 138.183 134.990 1.00 34.73 270 GLU C O 1
ATOM 7837 N N . SER C 1 271 ? 140.899 139.945 136.381 1.00 33.77 271 SER C N 1
ATOM 7838 C CA . SER C 1 271 ? 141.674 140.816 135.510 1.00 33.77 271 SER C CA 1
ATOM 7839 C C . SER C 1 271 ? 143.112 140.325 135.391 1.00 33.77 271 SER C C 1
ATOM 7840 O O . SER C 1 271 ? 143.646 139.664 136.286 1.00 33.77 271 SER C O 1
ATOM 7843 N N . ALA C 1 272 ? 143.736 140.651 134.263 1.00 29.24 272 ALA C N 1
ATOM 7844 C CA . ALA C 1 272 ? 145.105 140.237 134.012 1.00 29.24 272 ALA C CA 1
ATOM 7845 C C . ALA C 1 272 ? 146.077 141.071 134.844 1.00 29.24 272 ALA C C 1
ATOM 7846 O O . ALA C 1 272 ? 145.730 142.113 135.406 1.00 29.24 272 ALA C O 1
ATOM 7848 N N . GLY C 1 273 ? 147.317 140.600 134.910 1.00 26.78 273 GLY C N 1
ATOM 7849 C CA . GLY C 1 273 ? 148.331 141.253 135.706 1.00 26.78 273 GLY C CA 1
ATOM 7850 C C . GLY C 1 273 ? 148.799 142.556 135.089 1.00 26.78 273 GLY C C 1
ATOM 7851 O O . GLY C 1 273 ? 148.399 142.957 133.996 1.00 26.78 273 GLY C O 1
ATOM 7852 N N . ILE C 1 274 ? 149.674 143.240 135.830 1.00 27.98 274 ILE C N 1
ATOM 7853 C CA . ILE C 1 274 ? 150.214 144.506 135.355 1.00 27.98 274 ILE C CA 1
ATOM 7854 C C . ILE C 1 274 ? 151.183 144.311 134.198 1.00 27.98 274 ILE C C 1
ATOM 7855 O O . ILE C 1 274 ? 151.489 145.273 133.485 1.00 27.98 274 ILE C O 1
ATOM 7860 N N . HIS C 1 275 ? 151.681 143.093 133.989 1.00 30.93 275 HIS C N 1
ATOM 7861 C CA . HIS C 1 275 ? 152.562 142.830 132.859 1.00 30.93 275 HIS C CA 1
ATOM 7862 C C . HIS C 1 275 ? 151.785 142.478 131.597 1.00 30.93 275 HIS C C 1
ATOM 7863 O O . HIS C 1 275 ? 152.189 142.863 130.496 1.00 30.93 275 HIS C O 1
ATOM 7870 N N . GLU C 1 276 ? 150.675 141.752 131.736 1.00 30.87 276 GLU C N 1
ATOM 7871 C CA . GLU C 1 276 ? 149.872 141.405 130.568 1.00 30.87 276 GLU C CA 1
ATOM 7872 C C . GLU C 1 276 ? 149.041 142.591 130.097 1.00 30.87 276 GLU C C 1
ATOM 7873 O O . GLU C 1 276 ? 148.830 142.769 128.892 1.00 30.87 276 GLU C O 1
ATOM 7879 N N . THR C 1 277 ? 148.564 143.420 131.030 1.00 28.72 277 THR C N 1
ATOM 7880 C CA . THR C 1 277 ? 147.761 144.574 130.643 1.00 28.72 277 THR C CA 1
ATOM 7881 C C . THR C 1 277 ? 148.581 145.600 129.870 1.00 28.72 277 THR C C 1
ATOM 7882 O O . THR C 1 277 ? 148.016 146.392 129.107 1.00 28.72 277 THR C O 1
ATOM 7886 N N . THR C 1 278 ? 149.904 145.608 130.051 1.00 29.84 278 THR C N 1
ATOM 7887 C CA . THR C 1 278 ? 150.749 146.469 129.231 1.00 29.84 278 THR C CA 1
ATOM 7888 C C . THR C 1 278 ? 150.885 145.913 127.820 1.00 29.84 278 THR C C 1
ATOM 7889 O O . THR C 1 278 ? 150.804 146.661 126.839 1.00 29.84 278 THR C O 1
ATOM 7893 N N . PHE C 1 279 ? 151.079 144.598 127.699 1.00 31.48 279 PHE C N 1
ATOM 7894 C CA . PHE C 1 279 ? 151.173 143.981 126.381 1.00 31.48 279 PHE C CA 1
ATOM 7895 C C . PHE C 1 279 ? 149.847 144.058 125.635 1.00 31.48 279 PHE C C 1
ATOM 7896 O O . PHE C 1 279 ? 149.826 144.274 124.418 1.00 31.48 279 PHE C O 1
ATOM 7904 N N . ASN C 1 280 ? 148.731 143.876 126.345 1.00 31.09 280 ASN C N 1
ATOM 7905 C CA . ASN C 1 280 ? 147.423 143.961 125.702 1.00 31.09 280 ASN C CA 1
ATOM 7906 C C . ASN C 1 280 ? 147.151 145.367 125.183 1.00 31.09 280 ASN C C 1
ATOM 7907 O O . ASN C 1 280 ? 146.571 145.538 124.105 1.00 31.09 280 ASN C O 1
ATOM 7912 N N . SER C 1 281 ? 147.553 146.386 125.944 1.00 30.17 281 SER C N 1
ATOM 7913 C CA . SER C 1 281 ? 147.332 147.763 125.517 1.00 30.17 281 SER C CA 1
ATOM 7914 C C . SER C 1 281 ? 148.115 148.085 124.251 1.00 30.17 281 SER C C 1
ATOM 7915 O O . SER C 1 281 ? 147.614 148.785 123.363 1.00 30.17 281 SER C O 1
ATOM 7918 N N . ILE C 1 282 ? 149.349 147.591 124.154 1.00 32.07 282 ILE C N 1
ATOM 7919 C CA . ILE C 1 282 ? 150.161 147.845 122.968 1.00 32.07 282 ILE C CA 1
ATOM 7920 C C . ILE C 1 282 ? 149.563 147.150 121.751 1.00 32.07 282 ILE C C 1
ATOM 7921 O O . ILE C 1 282 ? 149.585 147.690 120.638 1.00 32.07 282 ILE C O 1
ATOM 7926 N N . MET C 1 283 ? 149.006 145.952 121.942 1.00 35.35 283 MET C N 1
ATOM 7927 C CA . MET C 1 283 ? 148.448 145.197 120.825 1.00 35.35 283 MET C CA 1
ATOM 7928 C C . MET C 1 283 ? 147.250 145.890 120.189 1.00 35.35 283 MET C C 1
ATOM 7929 O O . MET C 1 283 ? 146.893 145.564 119.052 1.00 35.35 283 MET C O 1
ATOM 7934 N N . LYS C 1 284 ? 146.621 146.832 120.889 1.00 34.49 284 LYS C N 1
ATOM 7935 C CA . LYS C 1 284 ? 145.477 147.553 120.347 1.00 34.49 284 LYS C CA 1
ATOM 7936 C C . LYS C 1 284 ? 145.876 148.722 119.456 1.00 34.49 284 LYS C C 1
ATOM 7937 O O . LYS C 1 284 ? 144.995 149.354 118.866 1.00 34.49 284 LYS C O 1
ATOM 7943 N N . CYS C 1 285 ? 147.166 149.024 119.344 1.00 39.23 285 CYS C N 1
ATOM 7944 C CA . CYS C 1 285 ? 147.629 150.137 118.533 1.00 39.23 285 CYS C CA 1
ATOM 7945 C C . CYS C 1 285 ? 147.992 149.658 117.128 1.00 39.23 285 CYS C C 1
ATOM 7946 O O . CYS C 1 285 ? 147.929 148.468 116.809 1.00 39.23 285 CYS C O 1
ATOM 7949 N N . ASP C 1 286 ? 148.379 150.602 116.275 1.00 47.72 286 ASP C N 1
ATOM 7950 C CA . ASP C 1 286 ? 148.759 150.277 114.908 1.00 47.72 286 ASP C CA 1
ATOM 7951 C C . ASP C 1 286 ? 150.074 149.505 114.885 1.00 47.72 286 ASP C C 1
ATOM 7952 O O . ASP C 1 286 ? 150.882 149.582 115.814 1.00 47.72 286 ASP C O 1
ATOM 7957 N N . VAL C 1 287 ? 150.281 148.751 113.803 1.00 48.07 287 VAL C N 1
ATOM 7958 C CA . VAL C 1 287 ? 151.482 147.928 113.682 1.00 48.07 287 VAL C CA 1
ATOM 7959 C C . VAL C 1 287 ? 152.728 148.801 113.597 1.00 48.07 287 VAL C C 1
ATOM 7960 O O . VAL C 1 287 ? 153.778 148.465 114.158 1.00 48.07 287 VAL C O 1
ATOM 7964 N N . ASP C 1 288 ? 152.637 149.927 112.887 1.00 50.35 288 ASP C N 1
ATOM 7965 C CA . ASP C 1 288 ? 153.794 150.805 112.741 1.00 50.35 288 ASP C CA 1
ATOM 7966 C C . ASP C 1 288 ? 154.192 151.431 114.073 1.00 50.35 288 ASP C C 1
ATOM 7967 O O . ASP C 1 288 ? 155.383 151.614 114.348 1.00 50.35 288 ASP C O 1
ATOM 7972 N N . ILE C 1 289 ? 153.209 151.768 114.911 1.00 45.98 289 ILE C N 1
ATOM 7973 C CA . ILE C 1 289 ? 153.499 152.444 116.171 1.00 45.98 289 ILE C CA 1
ATOM 7974 C C . ILE C 1 289 ? 154.003 151.488 117.247 1.00 45.98 289 ILE C C 1
ATOM 7975 O O . ILE C 1 289 ? 154.623 151.937 118.219 1.00 45.98 289 ILE C O 1
ATOM 7980 N N . ARG C 1 290 ? 153.771 150.181 117.096 1.00 40.89 290 ARG C N 1
ATOM 7981 C CA . ARG C 1 290 ? 154.139 149.236 118.147 1.00 40.89 290 ARG C CA 1
ATOM 7982 C C . ARG C 1 290 ? 155.637 149.234 118.419 1.00 40.89 290 ARG C C 1
ATOM 7983 O O . ARG C 1 290 ? 156.060 148.971 119.550 1.00 40.89 290 ARG C O 1
ATOM 7991 N N . LYS C 1 291 ? 156.453 149.514 117.401 1.00 43.74 291 LYS C N 1
ATOM 7992 C CA . LYS C 1 291 ? 157.900 149.516 117.597 1.00 43.74 291 LYS C CA 1
ATOM 7993 C C . LYS C 1 291 ? 158.331 150.618 118.558 1.00 43.74 291 LYS C C 1
ATOM 7994 O O . LYS C 1 291 ? 159.193 150.398 119.416 1.00 43.74 291 LYS C O 1
ATOM 8000 N N . ASP C 1 292 ? 157.746 151.811 118.430 1.00 41.82 292 ASP C N 1
ATOM 8001 C CA . ASP C 1 292 ? 158.133 152.919 119.298 1.00 41.82 292 ASP C CA 1
ATOM 8002 C C . ASP C 1 292 ? 157.642 152.710 120.725 1.00 41.82 292 ASP C C 1
ATOM 8003 O O . ASP C 1 292 ? 158.367 152.996 121.684 1.00 41.82 292 ASP C O 1
ATOM 8008 N N . LEU C 1 293 ? 156.413 152.214 120.886 1.00 36.09 293 LEU C N 1
ATOM 8009 C CA . LEU C 1 293 ? 155.853 152.044 122.222 1.00 36.09 293 LEU C CA 1
ATOM 8010 C C . LEU C 1 293 ? 156.603 150.988 123.022 1.00 36.09 293 LEU C C 1
ATOM 8011 O O . LEU C 1 293 ? 156.705 151.100 124.248 1.00 36.09 293 LEU C O 1
ATOM 8016 N N . TYR C 1 294 ? 157.124 149.957 122.355 1.00 37.04 294 TYR C N 1
ATOM 8017 C CA . TYR C 1 294 ? 157.846 148.908 123.066 1.00 37.04 294 TYR C CA 1
ATOM 8018 C C . TYR C 1 294 ? 159.118 149.447 123.708 1.00 37.04 294 TYR C C 1
ATOM 8019 O O . TYR C 1 294 ? 159.447 149.091 124.845 1.00 37.04 294 TYR C O 1
ATOM 8028 N N . ALA C 1 295 ? 159.842 150.307 122.999 1.00 32.98 295 ALA C N 1
ATOM 8029 C CA . ALA C 1 295 ? 161.139 150.790 123.453 1.00 32.98 295 ALA C CA 1
ATOM 8030 C C . ALA C 1 295 ? 161.052 152.050 124.304 1.00 32.98 295 ALA C C 1
ATOM 8031 O O . ALA C 1 295 ? 162.093 152.560 124.730 1.00 32.98 295 ALA C O 1
ATOM 8033 N N . ASN C 1 296 ? 159.853 152.563 124.565 1.00 29.39 296 ASN C N 1
ATOM 8034 C CA . ASN C 1 296 ? 159.673 153.792 125.332 1.00 29.39 296 ASN C CA 1
ATOM 8035 C C . ASN C 1 296 ? 158.633 153.594 126.426 1.00 29.39 296 ASN C C 1
ATOM 8036 O O . ASN C 1 296 ? 157.762 154.436 126.651 1.00 29.39 296 ASN C O 1
ATOM 8041 N N . THR C 1 297 ? 158.712 152.467 127.128 1.00 28.06 297 THR C N 1
ATOM 8042 C CA . THR C 1 297 ? 157.825 152.219 128.254 1.00 28.06 297 THR C CA 1
ATOM 8043 C C . THR C 1 297 ? 158.297 153.019 129.461 1.00 28.06 297 THR C C 1
ATOM 8044 O O . THR C 1 297 ? 159.483 153.002 129.801 1.00 28.06 297 THR C O 1
ATOM 8048 N N . VAL C 1 298 ? 157.369 153.722 130.104 1.00 19.97 298 VAL C N 1
ATOM 8049 C CA . VAL C 1 298 ? 157.675 154.594 131.231 1.00 19.97 298 VAL C CA 1
ATOM 8050 C C . VAL C 1 298 ? 156.805 154.188 132.410 1.00 19.97 298 VAL C C 1
ATOM 8051 O O . VAL C 1 298 ? 155.585 154.049 132.268 1.00 19.97 298 VAL C O 1
ATOM 8055 N N . LEU C 1 299 ? 157.430 153.996 133.566 1.00 25.08 299 LEU C N 1
ATOM 8056 C CA . LEU C 1 299 ? 156.704 153.736 134.799 1.00 25.08 299 LEU C CA 1
ATOM 8057 C C . LEU C 1 299 ? 156.501 155.034 135.571 1.00 25.08 299 LEU C C 1
ATOM 8058 O O . LEU C 1 299 ? 157.260 155.994 135.422 1.00 25.08 299 LEU C O 1
ATOM 8063 N N . SER C 1 300 ? 155.462 155.053 136.400 1.00 20.21 300 SER C N 1
ATOM 8064 C CA . SER C 1 300 ? 155.162 156.218 137.221 1.00 20.21 300 SER C CA 1
ATOM 8065 C C . SER C 1 300 ? 154.301 155.772 138.394 1.00 20.21 300 SER C C 1
ATOM 8066 O O . SER C 1 300 ? 153.785 154.653 138.422 1.00 20.21 300 SER C O 1
ATOM 8069 N N . GLY C 1 301 ? 154.162 156.662 139.367 1.00 22.17 301 GLY C N 1
ATOM 8070 C CA . GLY C 1 301 ? 153.360 156.391 140.540 1.00 22.17 301 GLY C CA 1
ATOM 8071 C C . GLY C 1 301 ? 154.153 155.715 141.645 1.00 22.17 301 GLY C C 1
ATOM 8072 O O . GLY C 1 301 ? 155.225 155.151 141.433 1.00 22.17 301 GLY C O 1
ATOM 8073 N N . GLY C 1 302 ? 153.596 155.776 142.855 1.00 24.13 302 GLY C N 1
ATOM 8074 C CA . GLY C 1 302 ? 154.277 155.221 144.010 1.00 24.13 302 GLY C CA 1
ATOM 8075 C C . GLY C 1 302 ? 154.256 153.709 144.081 1.00 24.13 302 GLY C C 1
ATOM 8076 O O . GLY C 1 302 ? 155.120 153.121 144.738 1.00 24.13 302 GLY C O 1
ATOM 8077 N N . THR C 1 303 ? 153.288 153.066 143.426 1.00 23.63 303 THR C N 1
ATOM 8078 C CA . THR C 1 303 ? 153.218 151.609 143.456 1.00 23.63 303 THR C CA 1
ATOM 8079 C C . THR C 1 303 ? 154.403 150.985 142.729 1.00 23.63 303 THR C C 1
ATOM 8080 O O . THR C 1 303 ? 154.928 149.952 143.159 1.00 23.63 303 THR C O 1
ATOM 8084 N N . THR C 1 304 ? 154.852 151.606 141.642 1.00 22.20 304 THR C N 1
ATOM 8085 C CA . THR C 1 304 ? 155.975 151.101 140.865 1.00 22.20 304 THR C CA 1
ATOM 8086 C C . THR C 1 304 ? 157.327 151.493 141.451 1.00 22.20 304 THR C C 1
ATOM 8087 O O . THR C 1 304 ? 158.329 151.480 140.727 1.00 22.20 304 THR C O 1
ATOM 8091 N N . MET C 1 305 ? 157.381 151.848 142.732 1.00 26.29 305 MET C N 1
ATOM 8092 C CA . MET C 1 305 ? 158.627 152.200 143.397 1.00 26.29 305 MET C CA 1
ATOM 8093 C C . MET C 1 305 ? 159.225 151.037 144.177 1.00 26.29 305 MET C C 1
ATOM 8094 O O . MET C 1 305 ? 160.175 151.241 144.940 1.00 26.29 305 MET C O 1
ATOM 8099 N N . TYR C 1 306 ? 158.690 149.830 144.013 1.00 22.44 306 TYR C N 1
ATOM 8100 C CA . TYR C 1 306 ? 159.245 148.672 144.692 1.00 22.44 306 TYR C CA 1
ATOM 8101 C C . TYR C 1 306 ? 160.643 148.361 144.159 1.00 22.44 306 TYR C C 1
ATOM 8102 O O . TYR C 1 306 ? 160.933 148.587 142.982 1.00 22.44 306 TYR C O 1
ATOM 8111 N N . PRO C 1 307 ? 161.528 147.845 145.006 1.00 24.67 307 PRO C N 1
ATOM 8112 C CA . PRO C 1 307 ? 162.863 147.463 144.529 1.00 24.67 307 PRO C CA 1
ATOM 8113 C C . PRO C 1 307 ? 162.824 146.234 143.637 1.00 24.67 307 PRO C C 1
ATOM 8114 O O . PRO C 1 307 ? 162.555 145.125 144.109 1.00 24.67 307 PRO C O 1
ATOM 8118 N N . GLY C 1 308 ? 163.094 146.417 142.347 1.00 27.23 308 GLY C N 1
ATOM 8119 C CA . GLY C 1 308 ? 163.140 145.319 141.406 1.00 27.23 308 GLY C CA 1
ATOM 8120 C C . GLY C 1 308 ? 161.919 145.154 140.529 1.00 27.23 308 GLY C C 1
ATOM 8121 O O . GLY C 1 308 ? 161.853 144.176 139.775 1.00 27.23 308 GLY C O 1
ATOM 8122 N N . ILE C 1 309 ? 160.950 146.069 140.600 1.00 27.96 309 ILE C N 1
ATOM 8123 C CA . ILE C 1 309 ? 159.768 145.953 139.752 1.00 27.96 309 ILE C CA 1
ATOM 8124 C C . ILE C 1 309 ? 160.130 146.186 138.290 1.00 27.96 309 ILE C C 1
ATOM 8125 O O . ILE C 1 309 ? 159.568 145.551 137.390 1.00 27.96 309 ILE C O 1
ATOM 8130 N N . ALA C 1 310 ? 161.068 147.099 138.027 1.00 31.55 310 ALA C N 1
ATOM 8131 C CA . ALA C 1 310 ? 161.485 147.351 136.652 1.00 31.55 310 ALA C CA 1
ATOM 8132 C C . ALA C 1 310 ? 162.153 146.125 136.044 1.00 31.55 310 ALA C C 1
ATOM 8133 O O . ALA C 1 310 ? 161.923 145.798 134.874 1.00 31.55 310 ALA C O 1
ATOM 8135 N N . ASP C 1 311 ? 162.990 145.436 136.822 1.00 34.30 311 ASP C N 1
ATOM 8136 C CA . ASP C 1 311 ? 163.646 144.233 136.321 1.00 34.30 311 ASP C CA 1
ATOM 8137 C C . ASP C 1 311 ? 162.643 143.113 136.073 1.00 34.30 311 ASP C C 1
ATOM 8138 O O . ASP C 1 311 ? 162.718 142.420 135.052 1.00 34.30 311 ASP C O 1
ATOM 8143 N N . ARG C 1 312 ? 161.701 142.915 136.999 1.00 29.53 312 ARG C N 1
ATOM 8144 C CA . ARG C 1 312 ? 160.708 141.858 136.829 1.00 29.53 312 ARG C CA 1
ATOM 8145 C C . ARG C 1 312 ? 159.778 142.151 135.660 1.00 29.53 312 ARG C C 1
ATOM 8146 O O . ARG C 1 312 ? 159.429 141.243 134.896 1.00 29.53 312 ARG C O 1
ATOM 8154 N N . MET C 1 313 ? 159.365 143.410 135.503 1.00 33.16 313 MET C N 1
ATOM 8155 C CA . MET C 1 313 ? 158.455 143.763 134.418 1.00 33.16 313 MET C CA 1
ATOM 8156 C C . MET C 1 313 ? 159.093 143.514 133.058 1.00 33.16 313 MET C C 1
ATOM 8157 O O . MET C 1 313 ? 158.426 143.049 132.127 1.00 33.16 313 MET C O 1
ATOM 8162 N N . GLN C 1 314 ? 160.387 143.814 132.926 1.00 34.42 314 GLN C N 1
ATOM 8163 C CA . GLN C 1 314 ? 161.066 143.623 131.649 1.00 34.42 314 GLN C CA 1
ATOM 8164 C C . GLN C 1 314 ? 161.077 142.156 131.239 1.00 34.42 314 GLN C C 1
ATOM 8165 O O . GLN C 1 314 ? 160.872 141.830 130.064 1.00 34.42 314 GLN C O 1
ATOM 8171 N N . LYS C 1 315 ? 161.317 141.255 132.194 1.00 33.47 315 LYS C N 1
ATOM 8172 C CA . LYS C 1 315 ? 161.350 139.831 131.879 1.00 33.47 315 LYS C CA 1
ATOM 8173 C C . LYS C 1 315 ? 159.983 139.325 131.430 1.00 33.47 315 LYS C C 1
ATOM 8174 O O . LYS C 1 315 ? 159.888 138.551 130.470 1.00 33.47 315 LYS C O 1
ATOM 8180 N N . GLU C 1 316 ? 158.915 139.746 132.112 1.00 34.36 316 GLU C N 1
ATOM 8181 C CA . GLU C 1 316 ? 157.580 139.262 131.771 1.00 34.36 316 GLU C CA 1
ATOM 8182 C C . GLU C 1 316 ? 157.150 139.729 130.385 1.00 34.36 316 GLU C C 1
ATOM 8183 O O . GLU C 1 316 ? 156.573 138.954 129.615 1.00 34.36 316 GLU C O 1
ATOM 8189 N N . ILE C 1 317 ? 157.413 140.994 130.053 1.00 34.51 317 ILE C N 1
ATOM 8190 C CA . ILE C 1 317 ? 157.005 141.517 128.753 1.00 34.51 317 ILE C CA 1
ATOM 8191 C C . ILE C 1 317 ? 157.796 140.850 127.635 1.00 34.51 317 ILE C C 1
ATOM 8192 O O . ILE C 1 317 ? 157.259 140.577 126.554 1.00 34.51 317 ILE C O 1
ATOM 8197 N N . THR C 1 318 ? 159.079 140.568 127.878 1.00 35.73 318 THR C N 1
ATOM 8198 C CA . THR C 1 318 ? 159.920 139.970 126.845 1.00 35.73 318 THR C CA 1
ATOM 8199 C C . THR C 1 318 ? 159.391 138.607 126.417 1.00 35.73 318 THR C C 1
ATOM 8200 O O . THR C 1 318 ? 159.381 138.284 125.223 1.00 35.73 318 THR C O 1
ATOM 8204 N N . ALA C 1 319 ? 158.944 137.793 127.376 1.00 37.09 319 ALA C N 1
ATOM 8205 C CA . ALA C 1 319 ? 158.397 136.483 127.035 1.00 37.09 319 ALA C CA 1
ATOM 8206 C C . ALA C 1 319 ? 157.134 136.611 126.191 1.00 37.09 319 ALA C C 1
ATOM 8207 O O . ALA C 1 319 ? 156.943 135.858 125.229 1.00 37.09 319 ALA C O 1
ATOM 8209 N N . LEU C 1 320 ? 156.256 137.555 126.538 1.00 36.80 320 LEU C N 1
ATOM 8210 C CA . LEU C 1 320 ? 155.020 137.725 125.781 1.00 36.80 320 LEU C CA 1
ATOM 8211 C C . LEU C 1 320 ? 155.276 138.389 124.433 1.00 36.80 320 LEU C C 1
ATOM 8212 O O . LEU C 1 320 ? 154.714 137.973 123.414 1.00 36.80 320 LEU C O 1
ATOM 8217 N N . ALA C 1 321 ? 156.115 139.421 124.408 1.00 42.37 321 ALA C N 1
ATOM 8218 C CA . ALA C 1 321 ? 156.374 140.140 123.172 1.00 42.37 321 ALA C CA 1
ATOM 8219 C C . ALA C 1 321 ? 157.214 139.289 122.221 1.00 42.37 321 ALA C C 1
ATOM 8220 O O . ALA C 1 321 ? 157.966 138.415 122.658 1.00 42.37 321 ALA C O 1
ATOM 8222 N N . PRO C 1 322 ? 157.092 139.516 120.913 1.00 54.42 322 PRO C N 1
ATOM 8223 C CA . PRO C 1 322 ? 157.951 138.802 119.962 1.00 54.42 322 PRO C CA 1
ATOM 8224 C C . PRO C 1 322 ? 159.419 139.113 120.205 1.00 54.42 322 PRO C C 1
ATOM 8225 O O . PRO C 1 322 ? 159.786 140.219 120.608 1.00 54.42 322 PRO C O 1
ATOM 8229 N N . SER C 1 323 ? 160.265 138.111 119.957 1.00 63.98 323 SER C N 1
ATOM 8230 C CA . SER C 1 323 ? 161.692 138.249 120.228 1.00 63.98 323 SER C CA 1
ATOM 8231 C C . SER C 1 323 ? 162.362 139.290 119.341 1.00 63.98 323 SER C C 1
ATOM 8232 O O . SER C 1 323 ? 163.439 139.782 119.694 1.00 63.98 323 SER C O 1
ATOM 8235 N N . THR C 1 324 ? 161.760 139.629 118.199 1.00 65.34 324 THR C N 1
ATOM 8236 C CA . THR C 1 324 ? 162.348 140.642 117.329 1.00 65.34 324 THR C CA 1
ATOM 8237 C C . THR C 1 324 ? 162.371 142.007 118.006 1.00 65.34 324 THR C C 1
ATOM 8238 O O . THR C 1 324 ? 163.372 142.729 117.932 1.00 65.34 324 THR C O 1
ATOM 8242 N N . MET C 1 325 ? 161.280 142.377 118.671 1.00 60.20 325 MET C N 1
ATOM 8243 C CA . MET C 1 325 ? 161.199 143.672 119.328 1.00 60.20 325 MET C CA 1
ATOM 8244 C C . MET C 1 325 ? 162.089 143.711 120.566 1.00 60.20 325 MET C C 1
ATOM 8245 O O . MET C 1 325 ? 162.312 142.697 121.232 1.00 60.20 325 MET C O 1
ATOM 8250 N N . LYS C 1 326 ? 162.598 144.900 120.868 1.00 54.82 326 LYS C N 1
ATOM 8251 C CA . LYS C 1 326 ? 163.398 145.131 122.061 1.00 54.82 326 LYS C CA 1
ATOM 8252 C C . LYS C 1 326 ? 162.569 145.877 123.098 1.00 54.82 326 LYS C C 1
ATOM 8253 O O . LYS C 1 326 ? 161.793 146.775 122.760 1.00 54.82 326 LYS C O 1
ATOM 8259 N N . ILE C 1 327 ? 162.731 145.495 124.361 1.00 42.15 327 ILE C N 1
ATOM 8260 C CA . ILE C 1 327 ? 161.981 146.075 125.469 1.00 42.15 327 ILE C CA 1
ATOM 8261 C C . ILE C 1 327 ? 162.939 146.888 126.325 1.00 42.15 327 ILE C C 1
ATOM 8262 O O . ILE C 1 327 ? 163.990 146.384 126.741 1.00 42.15 327 ILE C O 1
ATOM 8267 N N . LYS C 1 328 ? 162.580 148.142 126.585 1.00 34.08 328 LYS C N 1
ATOM 8268 C CA . LYS C 1 328 ? 163.374 149.034 127.423 1.00 34.08 328 LYS C CA 1
ATOM 8269 C C . LYS C 1 328 ? 162.433 149.757 128.375 1.00 34.08 328 LYS C C 1
ATOM 8270 O O . LYS C 1 328 ? 161.700 150.661 127.959 1.00 34.08 328 LYS C O 1
ATOM 8276 N N . ILE C 1 329 ? 162.454 149.367 129.644 1.00 27.96 329 ILE C N 1
ATOM 8277 C CA . ILE C 1 329 ? 161.608 149.979 130.661 1.00 27.96 329 ILE C CA 1
ATOM 8278 C C . ILE C 1 329 ? 162.370 151.141 131.283 1.00 27.96 329 ILE C C 1
ATOM 8279 O O . ILE C 1 329 ? 163.476 150.961 131.803 1.00 27.96 329 ILE C O 1
ATOM 8284 N N . ILE C 1 330 ? 161.782 152.331 131.230 1.00 26.52 330 ILE C N 1
ATOM 8285 C CA . ILE C 1 330 ? 162.395 153.538 131.770 1.00 26.52 330 ILE C CA 1
ATOM 8286 C C . ILE C 1 330 ? 161.787 153.810 133.137 1.00 26.52 330 ILE C C 1
ATOM 8287 O O . ILE C 1 330 ? 160.566 153.963 133.264 1.00 26.52 330 ILE C O 1
ATOM 8292 N N . ALA C 1 331 ? 162.636 153.875 134.160 1.00 27.20 331 ALA C N 1
ATOM 8293 C CA . ALA C 1 331 ? 162.208 154.117 135.536 1.00 27.20 331 ALA C CA 1
ATOM 8294 C C . ALA C 1 331 ? 162.968 155.323 136.069 1.00 27.20 331 ALA C C 1
ATOM 8295 O O . ALA C 1 331 ? 164.064 155.183 136.628 1.00 27.20 331 ALA C O 1
ATOM 8297 N N . PRO C 1 332 ? 162.424 156.526 135.898 1.00 27.29 332 PRO C N 1
ATOM 8298 C CA . PRO C 1 332 ? 163.113 157.711 136.395 1.00 27.29 332 PRO C CA 1
ATOM 8299 C C . PRO C 1 332 ? 163.209 157.680 137.907 1.00 27.29 332 PRO C C 1
ATOM 8300 O O . PRO C 1 332 ? 162.330 157.124 138.592 1.00 27.29 332 PRO C O 1
ATOM 8304 N N . PRO C 1 333 ? 164.271 158.257 138.475 1.00 29.11 333 PRO C N 1
ATOM 8305 C CA . PRO C 1 333 ? 164.429 158.221 139.940 1.00 29.11 333 PRO C CA 1
ATOM 8306 C C . PRO C 1 333 ? 163.319 158.933 140.691 1.00 29.11 333 PRO C C 1
ATOM 8307 O O . PRO C 1 333 ? 162.989 158.534 141.814 1.00 29.11 333 PRO C O 1
ATOM 8311 N N . GLU C 1 334 ? 162.735 159.978 140.109 1.00 28.86 334 GLU C N 1
ATOM 8312 C CA . GLU C 1 334 ? 161.696 160.773 140.761 1.00 28.86 334 GLU C CA 1
ATOM 8313 C C . GLU C 1 334 ? 160.310 160.451 140.221 1.00 28.86 334 GLU C C 1
ATOM 8314 O O . GLU C 1 334 ? 159.473 161.344 140.067 1.00 28.86 334 GLU C O 1
ATOM 8320 N N . ARG C 1 335 ? 160.037 159.179 139.924 1.00 25.44 335 ARG C N 1
ATOM 8321 C CA . ARG C 1 335 ? 158.756 158.810 139.336 1.00 25.44 335 ARG C CA 1
ATOM 8322 C C . ARG C 1 335 ? 157.590 158.952 140.306 1.00 25.44 335 ARG C C 1
ATOM 8323 O O . ARG C 1 335 ? 156.438 158.871 139.870 1.00 25.44 335 ARG C O 1
ATOM 8331 N N . LYS C 1 336 ? 157.854 159.152 141.598 1.00 25.79 336 LYS C N 1
ATOM 8332 C CA . LYS C 1 336 ? 156.764 159.386 142.541 1.00 25.79 336 LYS C CA 1
ATOM 8333 C C . LYS C 1 336 ? 156.042 160.694 142.237 1.00 25.79 336 LYS C C 1
ATOM 8334 O O . LYS C 1 336 ? 154.810 160.760 142.306 1.00 25.79 336 LYS C O 1
ATOM 8340 N N . TYR C 1 337 ? 156.791 161.744 141.898 1.00 24.73 337 TYR C N 1
ATOM 8341 C CA . TYR C 1 337 ? 156.228 163.051 141.583 1.00 24.73 337 TYR C CA 1
ATOM 8342 C C . TYR C 1 337 ? 156.201 163.324 140.083 1.00 24.73 337 TYR C C 1
ATOM 8343 O O . TYR C 1 337 ? 156.234 164.485 139.664 1.00 24.73 337 TYR C O 1
ATOM 8352 N N . SER C 1 338 ? 156.149 162.273 139.262 1.00 22.71 338 SER C N 1
ATOM 8353 C CA . SER C 1 338 ? 156.138 162.470 137.817 1.00 22.71 338 SER C CA 1
ATOM 8354 C C . SER C 1 338 ? 154.854 163.137 137.344 1.00 22.71 338 SER C C 1
ATOM 8355 O O . SER C 1 338 ? 154.884 163.922 136.390 1.00 22.71 338 SER C O 1
ATOM 8358 N N . VAL C 1 339 ? 153.723 162.836 137.985 1.00 25.00 339 VAL C N 1
ATOM 8359 C CA . VAL C 1 339 ? 152.456 163.425 137.564 1.00 25.00 339 VAL C CA 1
ATOM 8360 C C . VAL C 1 339 ? 152.469 164.933 137.773 1.00 25.00 339 VAL C C 1
ATOM 8361 O O . VAL C 1 339 ? 152.019 165.697 136.911 1.00 25.00 339 VAL C O 1
ATOM 8365 N N . TRP C 1 340 ? 152.978 165.389 138.919 1.00 17.02 340 TRP C N 1
ATOM 8366 C CA . TRP C 1 340 ? 153.008 166.824 139.181 1.00 17.02 340 TRP C CA 1
ATOM 8367 C C . TRP C 1 340 ? 154.040 167.529 138.312 1.00 17.02 340 TRP C C 1
ATOM 8368 O O . TRP C 1 340 ? 153.778 168.620 137.795 1.00 17.02 340 TRP C O 1
ATOM 8379 N N . ILE C 1 341 ? 155.220 166.928 138.145 1.00 23.92 341 ILE C N 1
ATOM 8380 C CA . ILE C 1 341 ? 156.283 167.577 137.381 1.00 23.92 341 ILE C CA 1
ATOM 8381 C C . ILE C 1 341 ? 155.850 167.783 135.937 1.00 23.92 341 ILE C C 1
ATOM 8382 O O . ILE C 1 341 ? 156.107 168.836 135.341 1.00 23.92 341 ILE C O 1
ATOM 8387 N N . GLY C 1 342 ? 155.184 166.788 135.352 1.00 20.84 342 GLY C N 1
ATOM 8388 C CA . GLY C 1 342 ? 154.659 166.957 134.008 1.00 20.84 342 GLY C CA 1
ATOM 8389 C C . GLY C 1 342 ? 153.644 168.079 133.917 1.00 20.84 342 GLY C C 1
ATOM 8390 O O . GLY C 1 342 ? 153.615 168.826 132.937 1.00 20.84 342 GLY C O 1
ATOM 8391 N N . GLY C 1 343 ? 152.794 168.211 134.937 1.00 21.80 343 GLY C N 1
ATOM 8392 C CA . GLY C 1 343 ? 151.842 169.307 134.959 1.00 21.80 343 GLY C CA 1
ATOM 8393 C C . GLY C 1 343 ? 152.502 170.665 135.065 1.00 21.80 343 GLY C C 1
ATOM 8394 O O . GLY C 1 343 ? 152.007 171.644 134.500 1.00 21.80 343 GLY C O 1
ATOM 8395 N N . SER C 1 344 ? 153.617 170.750 135.794 1.00 24.04 344 SER C N 1
ATOM 8396 C CA . SER C 1 344 ? 154.340 172.012 135.900 1.00 24.04 344 SER C CA 1
ATOM 8397 C C . SER C 1 344 ? 154.875 172.457 134.546 1.00 24.04 344 SER C C 1
ATOM 8398 O O . SER C 1 344 ? 154.840 173.648 134.218 1.00 24.04 344 SER C O 1
ATOM 8401 N N . ILE C 1 345 ? 155.387 171.515 133.752 1.00 27.03 345 ILE C N 1
ATOM 8402 C CA . ILE C 1 345 ? 155.891 171.849 132.423 1.00 27.03 345 ILE C CA 1
ATOM 8403 C C . ILE C 1 345 ? 154.759 172.332 131.526 1.00 27.03 345 ILE C C 1
ATOM 8404 O O . ILE C 1 345 ? 154.905 173.319 130.794 1.00 27.03 345 ILE C O 1
ATOM 8409 N N . LEU C 1 346 ? 153.615 171.646 131.567 1.00 27.00 346 LEU C N 1
ATOM 8410 C CA . LEU C 1 346 ? 152.488 172.024 130.719 1.00 27.00 346 LEU C CA 1
ATOM 8411 C C . LEU C 1 346 ? 151.965 173.411 131.070 1.00 27.00 346 LEU C C 1
ATOM 8412 O O . LEU C 1 346 ? 151.658 174.210 130.178 1.00 27.00 346 LEU C O 1
ATOM 8417 N N . ALA C 1 347 ? 151.851 173.715 132.364 1.00 25.95 347 ALA C N 1
ATOM 8418 C CA . ALA C 1 347 ? 151.327 175.013 132.774 1.00 25.95 347 ALA C CA 1
ATOM 8419 C C . ALA C 1 347 ? 152.257 176.151 132.379 1.00 25.95 347 ALA C C 1
ATOM 8420 O O . ALA C 1 347 ? 151.787 177.228 131.997 1.00 25.95 347 ALA C O 1
ATOM 8422 N N . SER C 1 348 ? 153.569 175.937 132.463 1.00 28.87 348 SER C N 1
ATOM 8423 C CA . SER C 1 348 ? 154.535 176.982 132.150 1.00 28.87 348 SER C CA 1
ATOM 8424 C C . SER C 1 348 ? 154.659 177.257 130.657 1.00 28.87 348 SER C C 1
ATOM 8425 O O . SER C 1 348 ? 155.268 178.264 130.282 1.00 28.87 348 SER C O 1
ATOM 8428 N N . LEU C 1 349 ? 154.107 176.399 129.805 1.00 34.75 349 LEU C N 1
ATOM 8429 C CA . LEU C 1 349 ? 154.210 176.602 128.367 1.00 34.75 349 LEU C CA 1
ATOM 8430 C C . LEU C 1 349 ? 153.404 177.820 127.935 1.00 34.75 349 LEU C C 1
ATOM 8431 O O . LEU C 1 349 ? 152.322 178.091 128.463 1.00 34.75 349 LEU C O 1
ATOM 8436 N N . SER C 1 350 ? 153.942 178.560 126.963 1.00 41.00 350 SER C N 1
ATOM 8437 C CA . SER C 1 350 ? 153.245 179.738 126.458 1.00 41.00 350 SER C CA 1
ATOM 8438 C C . SER C 1 350 ? 152.044 179.358 125.600 1.00 41.00 350 SER C C 1
ATOM 8439 O O . SER C 1 350 ? 151.055 180.098 125.561 1.00 41.00 350 SER C O 1
ATOM 8442 N N . THR C 1 351 ? 152.112 178.220 124.906 1.00 42.21 351 THR C N 1
ATOM 8443 C CA . THR C 1 351 ? 150.991 177.793 124.077 1.00 42.21 351 THR C CA 1
ATOM 8444 C C . THR C 1 351 ? 149.788 177.390 124.919 1.00 42.21 351 THR C C 1
ATOM 8445 O O . THR C 1 351 ? 148.647 177.483 124.451 1.00 42.21 351 THR C O 1
ATOM 8449 N N . PHE C 1 352 ? 150.017 176.946 126.155 1.00 35.76 352 PHE C N 1
ATOM 8450 C CA . PHE C 1 352 ? 148.927 176.497 127.012 1.00 35.76 352 PHE C CA 1
ATOM 8451 C C . PHE C 1 352 ? 148.044 177.638 127.499 1.00 35.76 352 PHE C C 1
ATOM 8452 O O . PHE C 1 352 ? 146.968 177.372 128.044 1.00 35.76 352 PHE C O 1
ATOM 8460 N N . GLN C 1 353 ? 148.459 178.892 127.311 1.00 39.19 353 GLN C N 1
ATOM 8461 C CA . GLN C 1 353 ? 147.670 180.018 127.797 1.00 39.19 353 GLN C CA 1
ATOM 8462 C C . GLN C 1 353 ? 146.324 180.139 127.093 1.00 39.19 353 GLN C C 1
ATOM 8463 O O . GLN C 1 353 ? 145.414 180.775 127.634 1.00 39.19 353 GLN C O 1
ATOM 8469 N N . GLN C 1 354 ? 146.174 179.552 125.908 1.00 39.10 354 GLN C N 1
ATOM 8470 C CA . GLN C 1 354 ? 144.906 179.597 125.194 1.00 39.10 354 GLN C CA 1
ATOM 8471 C C . GLN C 1 354 ? 143.995 178.421 125.519 1.00 39.10 354 GLN C C 1
ATOM 8472 O O . GLN C 1 354 ? 142.851 178.399 125.052 1.00 39.10 354 GLN C O 1
ATOM 8478 N N . MET C 1 355 ? 144.465 177.451 126.300 1.00 36.36 355 MET C N 1
ATOM 8479 C CA . MET C 1 355 ? 143.670 176.287 126.665 1.00 36.36 355 MET C CA 1
ATOM 8480 C C . MET C 1 355 ? 142.939 176.453 127.990 1.00 36.36 355 MET C C 1
ATOM 8481 O O . MET C 1 355 ? 142.192 175.553 128.385 1.00 36.36 355 MET C O 1
ATOM 8486 N N . TRP C 1 356 ? 143.134 177.570 128.683 1.00 33.44 356 TRP C N 1
ATOM 8487 C CA . TRP C 1 356 ? 142.451 177.794 129.948 1.00 33.44 356 TRP C CA 1
ATOM 8488 C C . TRP C 1 356 ? 140.957 177.988 129.725 1.00 33.44 356 TRP C C 1
ATOM 8489 O O . TRP C 1 356 ? 140.529 178.515 128.695 1.00 33.44 356 TRP C O 1
ATOM 8500 N N . ILE C 1 357 ? 140.162 177.554 130.697 1.00 35.75 357 ILE C N 1
ATOM 8501 C CA . ILE C 1 357 ? 138.722 177.784 130.686 1.00 35.75 357 ILE C CA 1
ATOM 8502 C C . ILE C 1 357 ? 138.456 179.070 131.461 1.00 35.75 357 ILE C C 1
ATOM 8503 O O . ILE C 1 357 ? 138.606 179.111 132.684 1.00 35.75 357 ILE C O 1
ATOM 8508 N N . SER C 1 358 ? 138.066 180.122 130.750 1.00 40.40 358 SER C N 1
ATOM 8509 C CA . SER C 1 358 ? 137.803 181.393 131.402 1.00 40.40 358 SER C CA 1
ATOM 8510 C C . SER C 1 358 ? 136.525 181.314 132.233 1.00 40.40 358 SER C C 1
ATOM 8511 O O . SER C 1 358 ? 135.662 180.459 132.019 1.00 40.40 358 SER C O 1
ATOM 8514 N N . LYS C 1 359 ? 136.418 182.225 133.202 1.00 42.05 359 LYS C N 1
ATOM 8515 C CA . LYS C 1 359 ? 135.235 182.263 134.055 1.00 42.05 359 LYS C CA 1
ATOM 8516 C C . LYS C 1 359 ? 133.981 182.566 133.245 1.00 42.05 359 LYS C C 1
ATOM 8517 O O . LYS C 1 359 ? 132.922 181.972 133.479 1.00 42.05 359 LYS C O 1
ATOM 8523 N N . GLN C 1 360 ? 134.080 183.490 132.287 1.00 47.64 360 GLN C N 1
ATOM 8524 C CA . GLN C 1 360 ? 132.926 183.822 131.458 1.00 47.64 360 GLN C CA 1
ATOM 8525 C C . GLN C 1 360 ? 132.503 182.639 130.594 1.00 47.64 360 GLN C C 1
ATOM 8526 O O . GLN C 1 360 ? 131.308 182.443 130.345 1.00 47.64 360 GLN C O 1
ATOM 8532 N N . GLU C 1 361 ? 133.468 181.844 130.125 1.00 47.53 361 GLU C N 1
ATOM 8533 C CA . GLU C 1 361 ? 133.136 180.688 129.297 1.00 47.53 361 GLU C CA 1
ATOM 8534 C C . GLU C 1 361 ? 132.334 179.656 130.080 1.00 47.53 361 GLU C C 1
ATOM 8535 O O . GLU C 1 361 ? 131.387 179.066 129.548 1.00 47.53 361 GLU C O 1
ATOM 8541 N N . TYR C 1 362 ? 132.699 179.423 131.342 1.00 45.35 362 TYR C N 1
ATOM 8542 C CA . TYR C 1 362 ? 131.957 178.471 132.162 1.00 45.35 362 TYR C CA 1
ATOM 8543 C C . TYR C 1 362 ? 130.535 178.950 132.418 1.00 45.35 362 TYR C C 1
ATOM 8544 O O . TYR C 1 362 ? 129.601 178.141 132.462 1.00 45.35 362 TYR C O 1
ATOM 8553 N N . ASP C 1 363 ? 130.352 180.259 132.602 1.00 52.98 363 ASP C N 1
ATOM 8554 C CA . ASP C 1 363 ? 129.028 180.787 132.918 1.00 52.98 363 ASP C CA 1
ATOM 8555 C C . ASP C 1 363 ? 128.046 180.552 131.777 1.00 52.98 363 ASP C C 1
ATOM 8556 O O . ASP C 1 363 ? 126.870 180.249 132.012 1.00 52.98 363 ASP C O 1
ATOM 8561 N N . GLU C 1 364 ? 128.507 180.691 130.532 1.00 53.65 364 GLU C N 1
ATOM 8562 C CA . GLU C 1 364 ? 127.596 180.600 129.395 1.00 53.65 364 GLU C CA 1
ATOM 8563 C C . GLU C 1 364 ? 127.159 179.162 129.132 1.00 53.65 364 GLU C C 1
ATOM 8564 O O . GLU C 1 364 ? 126.083 178.933 128.568 1.00 53.65 364 GLU C O 1
ATOM 8570 N N . SER C 1 365 ? 127.972 178.181 129.526 1.00 48.46 365 SER C N 1
ATOM 8571 C CA . SER C 1 365 ? 127.689 176.783 129.229 1.00 48.46 365 SER C CA 1
ATOM 8572 C C . SER C 1 365 ? 127.505 175.918 130.467 1.00 48.46 365 SER C C 1
ATOM 8573 O O . SER C 1 365 ? 127.119 174.752 130.336 1.00 48.46 365 SER C O 1
ATOM 8576 N N . GLY C 1 366 ? 127.766 176.445 131.659 1.00 46.93 366 GLY C N 1
ATOM 8577 C CA . GLY C 1 366 ? 127.643 175.670 132.869 1.00 46.93 366 GLY C CA 1
ATOM 8578 C C . GLY C 1 366 ? 128.766 174.665 133.021 1.00 46.93 366 GLY C C 1
ATOM 8579 O O . GLY C 1 366 ? 129.786 174.728 132.329 1.00 46.93 366 GLY C O 1
ATOM 8580 N N . PRO C 1 367 ? 128.598 173.711 133.940 1.00 45.47 367 PRO C N 1
ATOM 8581 C CA . PRO C 1 367 ? 129.642 172.706 134.181 1.00 45.47 367 PRO C CA 1
ATOM 8582 C C . PRO C 1 367 ? 129.926 171.792 132.999 1.00 45.47 367 PRO C C 1
ATOM 8583 O O . PRO C 1 367 ? 130.997 171.177 132.964 1.00 45.47 367 PRO C O 1
ATOM 8587 N N . SER C 1 368 ? 129.012 171.685 132.034 1.00 44.30 368 SER C N 1
ATOM 8588 C CA . SER C 1 368 ? 129.175 170.758 130.921 1.00 44.30 368 SER C CA 1
ATOM 8589 C C . SER C 1 368 ? 130.309 171.139 129.979 1.00 44.30 368 SER C C 1
ATOM 8590 O O . SER C 1 368 ? 130.678 170.325 129.125 1.00 44.30 368 SER C O 1
ATOM 8593 N N . ILE C 1 369 ? 130.865 172.346 130.105 1.00 43.74 369 ILE C N 1
ATOM 8594 C CA . ILE C 1 369 ? 131.946 172.765 129.221 1.00 43.74 369 ILE C CA 1
ATOM 8595 C C . ILE C 1 369 ? 133.229 171.985 129.479 1.00 43.74 369 ILE C C 1
ATOM 8596 O O . ILE C 1 369 ? 134.122 171.969 128.624 1.00 43.74 369 ILE C O 1
ATOM 8601 N N . VAL C 1 370 ? 133.345 171.327 130.635 1.00 39.97 370 VAL C N 1
ATOM 8602 C CA . VAL C 1 370 ? 134.580 170.624 130.963 1.00 39.97 370 VAL C CA 1
ATOM 8603 C C . VAL C 1 370 ? 134.795 169.428 130.041 1.00 39.97 370 VAL C C 1
ATOM 8604 O O . VAL C 1 370 ? 135.940 169.063 129.749 1.00 39.97 370 VAL C O 1
ATOM 8608 N N . HIS C 1 371 ? 133.716 168.803 129.564 1.00 39.17 371 HIS C N 1
ATOM 8609 C CA . HIS C 1 371 ? 133.866 167.647 128.686 1.00 39.17 371 HIS C CA 1
ATOM 8610 C C . HIS C 1 371 ? 134.361 168.057 127.305 1.00 39.17 371 HIS C C 1
ATOM 8611 O O . HIS C 1 371 ? 135.231 167.394 126.729 1.00 39.17 371 HIS C O 1
ATOM 8618 N N . ARG C 1 372 ? 133.818 169.145 126.759 1.00 44.58 372 ARG C N 1
ATOM 8619 C CA . ARG C 1 372 ? 134.140 169.543 125.394 1.00 44.58 372 ARG C CA 1
ATOM 8620 C C . ARG C 1 372 ? 135.532 170.152 125.276 1.00 44.58 372 ARG C C 1
ATOM 8621 O O . ARG C 1 372 ? 136.230 169.899 124.288 1.00 44.58 372 ARG C O 1
ATOM 8629 N N . LYS C 1 373 ? 135.960 170.936 126.265 1.00 47.10 373 LYS C N 1
ATOM 8630 C CA . LYS C 1 373 ? 137.241 171.632 126.187 1.00 47.10 373 LYS C CA 1
ATOM 8631 C C . LYS C 1 373 ? 138.396 170.757 126.668 1.00 47.10 373 LYS C C 1
ATOM 8632 O O . LYS C 1 373 ? 139.342 170.499 125.916 1.00 47.10 373 LYS C O 1
ATOM 8638 N N . CYS C 1 374 ? 138.333 170.296 127.913 1.00 45.98 374 CYS C N 1
ATOM 8639 C CA . CYS C 1 374 ? 139.424 169.519 128.478 1.00 45.98 374 CYS C CA 1
ATOM 8640 C C . CYS C 1 374 ? 139.389 168.080 127.973 1.00 45.98 374 CYS C C 1
ATOM 8641 O O . CYS C 1 374 ? 138.381 167.595 127.452 1.00 45.98 374 CYS C O 1
ATOM 8644 N N . PHE C 1 375 ? 140.517 167.399 128.138 1.00 49.15 375 PHE C N 1
ATOM 8645 C CA . PHE C 1 375 ? 140.629 165.993 127.775 1.00 49.15 375 PHE C CA 1
ATOM 8646 C C . PHE C 1 375 ? 141.538 165.263 128.757 1.00 49.15 375 PHE C C 1
ATOM 8647 O O . PHE C 1 375 ? 142.744 165.503 128.807 1.00 49.15 375 PHE C O 1
ATOM 8656 N N . ALA D 1 6 ? 117.624 110.740 109.670 1.00 34.73 6 ALA D N 1
ATOM 8657 C CA . ALA D 1 6 ? 117.638 112.160 109.996 1.00 34.73 6 ALA D CA 1
ATOM 8658 C C . ALA D 1 6 ? 119.065 112.652 110.207 1.00 34.73 6 ALA D C 1
ATOM 8659 O O . ALA D 1 6 ? 119.744 112.232 111.143 1.00 34.73 6 ALA D O 1
ATOM 8661 N N . ALA D 1 7 ? 119.514 113.546 109.331 1.00 30.89 7 ALA D N 1
ATOM 8662 C CA . ALA D 1 7 ? 120.869 114.070 109.406 1.00 30.89 7 ALA D CA 1
ATOM 8663 C C . ALA D 1 7 ? 120.926 115.257 110.358 1.00 30.89 7 ALA D C 1
ATOM 8664 O O . ALA D 1 7 ? 120.146 116.205 110.228 1.00 30.89 7 ALA D O 1
ATOM 8666 N N . LEU D 1 8 ? 121.851 115.204 111.311 1.00 29.16 8 LEU D N 1
ATOM 8667 C CA . LEU D 1 8 ? 122.030 116.308 112.239 1.00 29.16 8 LEU D CA 1
ATOM 8668 C C . LEU D 1 8 ? 122.579 117.532 111.517 1.00 29.16 8 LEU D C 1
ATOM 8669 O O . LEU D 1 8 ? 123.378 117.426 110.584 1.00 29.16 8 LEU D O 1
ATOM 8674 N N . VAL D 1 9 ? 122.138 118.702 111.957 1.00 26.25 9 VAL D N 1
ATOM 8675 C CA . VAL D 1 9 ? 122.620 119.977 111.433 1.00 26.25 9 VAL D CA 1
ATOM 8676 C C . VAL D 1 9 ? 123.172 120.748 112.625 1.00 26.25 9 VAL D C 1
ATOM 8677 O O . VAL D 1 9 ? 122.440 121.442 113.336 1.00 26.25 9 VAL D O 1
ATOM 8681 N N . VAL D 1 10 ? 124.474 120.630 112.853 1.00 27.31 10 VAL D N 1
ATOM 8682 C CA . VAL D 1 10 ? 125.143 121.294 113.964 1.00 27.31 10 VAL D CA 1
ATOM 8683 C C . VAL D 1 10 ? 125.876 122.504 113.403 1.00 27.31 10 VAL D C 1
ATOM 8684 O O . VAL D 1 10 ? 126.814 122.362 112.612 1.00 27.31 10 VAL D O 1
ATOM 8688 N N . ASP D 1 11 ? 125.452 123.696 113.811 1.00 32.22 11 ASP D N 1
ATOM 8689 C CA . ASP D 1 11 ? 126.053 124.946 113.350 1.00 32.22 11 ASP D CA 1
ATOM 8690 C C . ASP D 1 11 ? 126.843 125.544 114.508 1.00 32.22 11 ASP D C 1
ATOM 8691 O O . ASP D 1 11 ? 126.303 126.261 115.350 1.00 32.22 11 ASP D O 1
ATOM 8696 N N . ASN D 1 12 ? 128.135 125.236 114.551 1.00 34.42 12 ASN D N 1
ATOM 8697 C CA . ASN D 1 12 ? 129.008 125.828 115.552 1.00 34.42 12 ASN D CA 1
ATOM 8698 C C . ASN D 1 12 ? 129.197 127.316 115.278 1.00 34.42 12 ASN D C 1
ATOM 8699 O O . ASN D 1 12 ? 129.241 127.760 114.128 1.00 34.42 12 ASN D O 1
ATOM 8704 N N . GLY D 1 13 ? 129.298 128.090 116.353 1.00 33.05 13 GLY D N 1
ATOM 8705 C CA . GLY D 1 13 ? 129.469 129.524 116.227 1.00 33.05 13 GLY D CA 1
ATOM 8706 C C . GLY D 1 13 ? 130.265 130.074 117.388 1.00 33.05 13 GLY D C 1
ATOM 8707 O O . GLY D 1 13 ? 130.452 129.411 118.413 1.00 33.05 13 GLY D O 1
ATOM 8708 N N . SER D 1 14 ? 130.743 131.307 117.210 1.00 33.76 14 SER D N 1
ATOM 8709 C CA . SER D 1 14 ? 131.513 131.958 118.264 1.00 33.76 14 SER D CA 1
ATOM 8710 C C . SER D 1 14 ? 130.645 132.238 119.485 1.00 33.76 14 SER D C 1
ATOM 8711 O O . SER D 1 14 ? 131.059 131.991 120.623 1.00 33.76 14 SER D O 1
ATOM 8714 N N . GLY D 1 15 ? 129.437 132.750 119.269 1.00 31.88 15 GLY D N 1
ATOM 8715 C CA . GLY D 1 15 ? 128.561 133.084 120.374 1.00 31.88 15 GLY D CA 1
ATOM 8716 C C . GLY D 1 15 ? 127.668 131.946 120.817 1.00 31.88 15 GLY D C 1
ATOM 8717 O O . GLY D 1 15 ? 127.695 131.548 121.985 1.00 31.88 15 GLY D O 1
ATOM 8718 N N . MET D 1 16 ? 126.871 131.411 119.895 1.00 31.43 16 MET D N 1
ATOM 8719 C CA . MET D 1 16 ? 125.949 130.329 120.201 1.00 31.43 16 MET D CA 1
ATOM 8720 C C . MET D 1 16 ? 126.031 129.275 119.109 1.00 31.43 16 MET D C 1
ATOM 8721 O O . MET D 1 16 ? 126.269 129.589 117.940 1.00 31.43 16 MET D O 1
ATOM 8726 N N . CYS D 1 17 ? 125.831 128.022 119.500 1.00 29.99 17 CYS D N 1
ATOM 8727 C CA . CYS D 1 17 ? 125.812 126.902 118.570 1.00 29.99 17 CYS D CA 1
ATOM 8728 C C . CYS D 1 17 ? 124.418 126.292 118.550 1.00 29.99 17 CYS D C 1
ATOM 8729 O O . CYS D 1 17 ? 123.854 125.984 119.604 1.00 29.99 17 CYS D O 1
ATOM 8732 N N . LYS D 1 18 ? 123.870 126.123 117.352 1.00 28.50 18 LYS D N 1
ATOM 8733 C CA . LYS D 1 18 ? 122.517 125.624 117.161 1.00 28.50 18 LYS D CA 1
ATOM 8734 C C . LYS D 1 18 ? 122.577 124.205 116.618 1.00 28.50 18 LYS D C 1
ATOM 8735 O O . LYS D 1 18 ? 123.288 123.939 115.644 1.00 28.50 18 LYS D O 1
ATOM 8741 N N . ALA D 1 19 ? 121.832 123.300 117.246 1.00 27.96 19 ALA D N 1
ATOM 8742 C CA . ALA D 1 19 ? 121.792 121.905 116.842 1.00 27.96 19 ALA D CA 1
ATOM 8743 C C . ALA D 1 19 ? 120.348 121.441 116.742 1.00 27.96 19 ALA D C 1
ATOM 8744 O O . ALA D 1 19 ? 119.471 121.926 117.462 1.00 27.96 19 ALA D O 1
ATOM 8746 N N . GLY D 1 20 ? 120.109 120.491 115.843 1.00 28.09 20 GLY D N 1
ATOM 8747 C CA . GLY D 1 20 ? 118.772 119.970 115.649 1.00 28.09 20 GLY D CA 1
ATOM 8748 C C . GLY D 1 20 ? 118.723 118.784 114.712 1.00 28.09 20 GLY D C 1
ATOM 8749 O O . GLY D 1 20 ? 119.624 117.940 114.718 1.00 28.09 20 GLY D O 1
ATOM 8750 N N . PHE D 1 21 ? 117.671 118.706 113.902 1.00 28.37 21 PHE D N 1
ATOM 8751 C CA . PHE D 1 21 ? 117.493 117.622 112.950 1.00 28.37 21 PHE D CA 1
ATOM 8752 C C . PHE D 1 21 ? 117.065 118.192 111.607 1.00 28.37 21 PHE D C 1
ATOM 8753 O O . PHE D 1 21 ? 116.488 119.279 111.531 1.00 28.37 21 PHE D O 1
ATOM 8761 N N . ALA D 1 22 ? 117.359 117.447 110.546 1.00 30.02 22 ALA D N 1
ATOM 8762 C CA . ALA D 1 22 ? 116.983 117.875 109.208 1.00 30.02 22 ALA D CA 1
ATOM 8763 C C . ALA D 1 22 ? 115.469 117.853 109.045 1.00 30.02 22 ALA D C 1
ATOM 8764 O O . ALA D 1 22 ? 114.797 116.899 109.446 1.00 30.02 22 ALA D O 1
ATOM 8766 N N . GLY D 1 23 ? 114.934 118.915 108.447 1.00 33.98 23 GLY D N 1
ATOM 8767 C CA . GLY D 1 23 ? 113.517 119.047 108.204 1.00 33.98 23 GLY D CA 1
ATOM 8768 C C . GLY D 1 23 ? 112.775 119.886 109.222 1.00 33.98 23 GLY D C 1
ATOM 8769 O O . GLY D 1 23 ? 111.668 120.353 108.929 1.00 33.98 23 GLY D O 1
ATOM 8770 N N . ASP D 1 24 ? 113.349 120.091 110.403 1.00 34.86 24 ASP D N 1
ATOM 8771 C CA . ASP D 1 24 ? 112.718 120.925 111.412 1.00 34.86 24 ASP D CA 1
ATOM 8772 C C . ASP D 1 24 ? 112.843 122.399 111.040 1.00 34.86 24 ASP D C 1
ATOM 8773 O O . ASP D 1 24 ? 113.742 122.809 110.301 1.00 34.86 24 ASP D O 1
ATOM 8778 N N . ASP D 1 25 ? 111.917 123.199 111.563 1.00 36.25 25 ASP D N 1
ATOM 8779 C CA . ASP D 1 25 ? 111.897 124.632 111.314 1.00 36.25 25 ASP D CA 1
ATOM 8780 C C . ASP D 1 25 ? 112.548 125.441 112.427 1.00 36.25 25 ASP D C 1
ATOM 8781 O O . ASP D 1 25 ? 112.547 126.674 112.359 1.00 36.25 25 ASP D O 1
ATOM 8786 N N . ALA D 1 26 ? 113.105 124.783 113.448 1.00 31.37 26 ALA D N 1
ATOM 8787 C CA . ALA D 1 26 ? 113.743 125.494 114.546 1.00 31.37 26 ALA D CA 1
ATOM 8788 C C . ALA D 1 26 ? 114.768 124.583 115.195 1.00 31.37 26 ALA D C 1
ATOM 8789 O O . ALA D 1 26 ? 114.508 123.378 115.323 1.00 31.37 26 ALA D O 1
ATOM 8791 N N . PRO D 1 27 ? 115.925 125.101 115.603 1.00 27.96 27 PRO D N 1
ATOM 8792 C CA . PRO D 1 27 ? 116.918 124.250 116.269 1.00 27.96 27 PRO D CA 1
ATOM 8793 C C . PRO D 1 27 ? 116.379 123.687 117.575 1.00 27.96 27 PRO D C 1
ATOM 8794 O O . PRO D 1 27 ? 115.639 124.352 118.303 1.00 27.96 27 PRO D O 1
ATOM 8798 N N . ARG D 1 28 ? 116.760 122.443 117.867 1.00 31.36 28 ARG D N 1
ATOM 8799 C CA . ARG D 1 28 ? 116.301 121.794 119.090 1.00 31.36 28 ARG D CA 1
ATOM 8800 C C . ARG D 1 28 ? 117.017 122.335 120.321 1.00 31.36 28 ARG D C 1
ATOM 8801 O O . ARG D 1 28 ? 116.389 122.542 121.366 1.00 31.36 28 ARG D O 1
ATOM 8809 N N . ALA D 1 29 ? 118.324 122.570 120.223 1.00 29.84 29 ALA D N 1
ATOM 8810 C CA . ALA D 1 29 ? 119.122 123.053 121.343 1.00 29.84 29 ALA D CA 1
ATOM 8811 C C . ALA D 1 29 ? 119.912 124.273 120.901 1.00 29.84 29 ALA D C 1
ATOM 8812 O O . ALA D 1 29 ? 120.662 124.207 119.922 1.00 29.84 29 ALA D O 1
ATOM 8814 N N . VAL D 1 30 ? 119.746 125.379 121.621 1.00 29.23 30 VAL D N 1
ATOM 8815 C CA . VAL D 1 30 ? 120.483 126.615 121.374 1.00 29.23 30 VAL D CA 1
ATOM 8816 C C . VAL D 1 30 ? 121.069 127.046 122.712 1.00 29.23 30 VAL D C 1
ATOM 8817 O O . VAL D 1 30 ? 120.349 127.565 123.572 1.00 29.23 30 VAL D O 1
ATOM 8821 N N . PHE D 1 31 ? 122.368 126.836 122.894 1.00 29.15 31 PHE D N 1
ATOM 8822 C CA . PHE D 1 31 ? 123.033 127.174 124.140 1.00 29.15 31 PHE D CA 1
ATOM 8823 C C . PHE D 1 31 ? 124.325 127.926 123.860 1.00 29.15 31 PHE D C 1
ATOM 8824 O O . PHE D 1 31 ? 124.927 127.758 122.796 1.00 29.15 31 PHE D O 1
ATOM 8832 N N . PRO D 1 32 ? 124.767 128.771 124.793 1.00 28.08 32 PRO D N 1
ATOM 8833 C CA . PRO D 1 32 ? 126.009 129.522 124.578 1.00 28.08 32 PRO D CA 1
ATOM 8834 C C . PRO D 1 32 ? 127.206 128.599 124.419 1.00 28.08 32 PRO D C 1
ATOM 8835 O O . PRO D 1 32 ? 127.294 127.540 125.043 1.00 28.08 32 PRO D O 1
ATOM 8839 N N . SER D 1 33 ? 128.137 129.020 123.567 1.00 26.71 33 SER D N 1
ATOM 8840 C CA . SER D 1 33 ? 129.327 128.232 123.259 1.00 26.71 33 SER D CA 1
ATOM 8841 C C . SER D 1 33 ? 130.499 128.702 124.119 1.00 26.71 33 SER D C 1
ATOM 8842 O O . SER D 1 33 ? 131.429 129.365 123.660 1.00 26.71 33 SER D O 1
ATOM 8845 N N . ILE D 1 34 ? 130.440 128.333 125.400 1.00 24.05 34 ILE D N 1
ATOM 8846 C CA . ILE D 1 34 ? 131.484 128.672 126.357 1.00 24.05 34 ILE D CA 1
ATOM 8847 C C . ILE D 1 34 ? 131.882 127.420 127.124 1.00 24.05 34 ILE D C 1
ATOM 8848 O O . ILE D 1 34 ? 131.113 126.465 127.249 1.00 24.05 34 ILE D O 1
ATOM 8853 N N . VAL D 1 35 ? 133.108 127.439 127.640 1.00 22.80 35 VAL D N 1
ATOM 8854 C CA . VAL D 1 35 ? 133.647 126.364 128.468 1.00 22.80 35 VAL D CA 1
ATOM 8855 C C . VAL D 1 35 ? 134.291 127.032 129.675 1.00 22.80 35 VAL D C 1
ATOM 8856 O O . VAL D 1 35 ? 135.388 127.592 129.572 1.00 22.80 35 VAL D O 1
ATOM 8860 N N . GLY D 1 36 ? 133.617 126.982 130.818 1.00 27.00 36 GLY D N 1
ATOM 8861 C CA . GLY D 1 36 ? 134.104 127.604 132.031 1.00 27.00 36 GLY D CA 1
ATOM 8862 C C . GLY D 1 36 ? 134.671 126.592 133.008 1.00 27.00 36 GLY D C 1
ATOM 8863 O O . GLY D 1 36 ? 134.203 125.460 133.095 1.00 27.00 36 GLY D O 1
ATOM 8864 N N . ARG D 1 37 ? 135.688 127.019 133.749 1.00 31.08 37 ARG D N 1
ATOM 8865 C CA . ARG D 1 37 ? 136.330 126.195 134.758 1.00 31.08 37 ARG D CA 1
ATOM 8866 C C . ARG D 1 37 ? 136.379 126.949 136.077 1.00 31.08 37 ARG D C 1
ATOM 8867 O O . ARG D 1 37 ? 136.548 128.172 136.091 1.00 31.08 37 ARG D O 1
ATOM 8875 N N . PRO D 1 38 ? 136.236 126.247 137.200 1.00 30.48 38 PRO D N 1
ATOM 8876 C CA . PRO D 1 38 ? 136.197 126.935 138.497 1.00 30.48 38 PRO D CA 1
ATOM 8877 C C . PRO D 1 38 ? 137.561 127.499 138.861 1.00 30.48 38 PRO D C 1
ATOM 8878 O O . PRO D 1 38 ? 138.579 126.810 138.767 1.00 30.48 38 PRO D O 1
ATOM 8882 N N . ARG D 1 39 ? 137.575 128.765 139.274 1.00 33.52 39 ARG D N 1
ATOM 8883 C CA . ARG D 1 39 ? 138.804 129.410 139.713 1.00 33.52 39 ARG D CA 1
ATOM 8884 C C . ARG D 1 39 ? 139.001 129.351 141.221 1.00 33.52 39 ARG D C 1
ATOM 8885 O O . ARG D 1 39 ? 140.053 129.776 141.709 1.00 33.52 39 ARG D O 1
ATOM 8893 N N . HIS D 1 40 ? 138.026 128.837 141.966 1.00 33.96 40 HIS D N 1
ATOM 8894 C CA . HIS D 1 40 ? 138.121 128.705 143.412 1.00 33.96 40 HIS D CA 1
ATOM 8895 C C . HIS D 1 40 ? 138.151 127.232 143.793 1.00 33.96 40 HIS D C 1
ATOM 8896 O O . HIS D 1 40 ? 137.488 126.404 143.160 1.00 33.96 40 HIS D O 1
ATOM 8903 N N . GLN D 1 41 ? 138.926 126.908 144.823 1.00 40.35 41 GLN D N 1
ATOM 8904 C CA . GLN D 1 41 ? 138.987 125.537 145.302 1.00 40.35 41 GLN D CA 1
ATOM 8905 C C . GLN D 1 41 ? 137.675 125.149 145.975 1.00 40.35 41 GLN D C 1
ATOM 8906 O O . GLN D 1 41 ? 136.986 125.979 146.575 1.00 40.35 41 GLN D O 1
ATOM 8912 N N . GLY D 1 42 ? 137.321 123.873 145.853 1.00 38.70 42 GLY D N 1
ATOM 8913 C CA . GLY D 1 42 ? 136.084 123.370 146.420 1.00 38.70 42 GLY D CA 1
ATOM 8914 C C . GLY D 1 42 ? 136.277 122.908 147.855 1.00 38.70 42 GLY D C 1
ATOM 8915 O O . GLY D 1 42 ? 137.243 122.220 148.178 1.00 38.70 42 GLY D O 1
ATOM 8916 N N . VAL D 1 43 ? 135.337 123.298 148.714 1.00 39.41 43 VAL D N 1
ATOM 8917 C CA . VAL D 1 43 ? 135.385 122.933 150.118 1.00 39.41 43 VAL D CA 1
ATOM 8918 C C . VAL D 1 43 ? 134.363 121.859 150.479 1.00 39.41 43 VAL D C 1
ATOM 8919 O O . VAL D 1 43 ? 134.627 121.051 151.378 1.00 39.41 43 VAL D O 1
ATOM 8923 N N . MET D 1 44 ? 133.212 121.824 149.814 1.00 44.82 44 MET D N 1
ATOM 8924 C CA . MET D 1 44 ? 132.177 120.841 150.118 1.00 44.82 44 MET D CA 1
ATOM 8925 C C . MET D 1 44 ? 132.492 119.545 149.383 1.00 44.82 44 MET D C 1
ATOM 8926 O O . MET D 1 44 ? 132.510 119.509 148.149 1.00 44.82 44 MET D O 1
ATOM 8931 N N . VAL D 1 45 ? 132.738 118.482 150.138 1.00 52.30 45 VAL D N 1
ATOM 8932 C CA . VAL D 1 45 ? 133.057 117.187 149.559 1.00 52.30 45 VAL D CA 1
ATOM 8933 C C . VAL D 1 45 ? 131.768 116.414 149.316 1.00 52.30 45 VAL D C 1
ATOM 8934 O O . VAL D 1 45 ? 130.716 116.703 149.892 1.00 52.30 45 VAL D O 1
ATOM 8938 N N . GLY D 1 46 ? 131.851 115.417 148.438 1.00 68.03 46 GLY D N 1
ATOM 8939 C CA . GLY D 1 46 ? 130.722 114.566 148.137 1.00 68.03 46 GLY D CA 1
ATOM 8940 C C . GLY D 1 46 ? 129.728 115.131 147.148 1.00 68.03 46 GLY D C 1
ATOM 8941 O O . GLY D 1 46 ? 128.742 114.452 146.833 1.00 68.03 46 GLY D O 1
ATOM 8942 N N . MET D 1 47 ? 129.944 116.350 146.652 1.00 67.08 47 MET D N 1
ATOM 8943 C CA . MET D 1 47 ? 129.035 116.932 145.674 1.00 67.08 47 MET D CA 1
ATOM 8944 C C . MET D 1 47 ? 129.262 116.392 144.269 1.00 67.08 47 MET D C 1
ATOM 8945 O O . MET D 1 47 ? 128.370 116.515 143.423 1.00 67.08 47 MET D O 1
ATOM 8950 N N . GLY D 1 48 ? 130.422 115.800 144.006 1.00 67.56 48 GLY D N 1
ATOM 8951 C CA . GLY D 1 48 ? 130.729 115.325 142.667 1.00 67.56 48 GLY D CA 1
ATOM 8952 C C . GLY D 1 48 ? 130.798 116.433 141.640 1.00 67.56 48 GLY D C 1
ATOM 8953 O O . GLY D 1 48 ? 130.310 116.268 140.515 1.00 67.56 48 GLY D O 1
ATOM 8954 N N . GLN D 1 49 ? 131.390 117.567 142.006 1.00 52.88 49 GLN D N 1
ATOM 8955 C CA . GLN D 1 49 ? 131.477 118.697 141.092 1.00 52.88 49 GLN D CA 1
ATOM 8956 C C . GLN D 1 49 ? 132.384 118.366 139.915 1.00 52.88 49 GLN D C 1
ATOM 8957 O O . GLN D 1 49 ? 133.447 117.760 140.077 1.00 52.88 49 GLN D O 1
ATOM 8963 N N . LYS D 1 50 ? 131.958 118.773 138.723 1.00 45.50 50 LYS D N 1
ATOM 8964 C CA . LYS D 1 50 ? 132.702 118.501 137.506 1.00 45.50 50 LYS D CA 1
ATOM 8965 C C . LYS D 1 50 ? 133.924 119.411 137.420 1.00 45.50 50 LYS D C 1
ATOM 8966 O O . LYS D 1 50 ? 134.090 120.355 138.197 1.00 45.50 50 LYS D O 1
ATOM 8972 N N . ASP D 1 51 ? 134.799 119.119 136.460 1.00 41.63 51 ASP D N 1
ATOM 8973 C CA . ASP D 1 51 ? 135.992 119.928 136.245 1.00 41.63 51 ASP D CA 1
ATOM 8974 C C . ASP D 1 51 ? 135.743 121.071 135.270 1.00 41.63 51 ASP D C 1
ATOM 8975 O O . ASP D 1 51 ? 136.320 122.152 135.424 1.00 41.63 51 ASP D O 1
ATOM 8980 N N . SER D 1 52 ? 134.898 120.854 134.266 1.00 36.11 52 SER D N 1
ATOM 8981 C CA . SER D 1 52 ? 134.588 121.875 133.278 1.00 36.11 52 SER D CA 1
ATOM 8982 C C . SER D 1 52 ? 133.095 121.871 132.997 1.00 36.11 52 SER D C 1
ATOM 8983 O O . SER D 1 52 ? 132.479 120.808 132.887 1.00 36.11 52 SER D O 1
ATOM 8986 N N . TYR D 1 53 ? 132.521 123.064 132.880 1.00 31.59 53 TYR D N 1
ATOM 8987 C CA . TYR D 1 53 ? 131.103 123.240 132.600 1.00 31.59 53 TYR D CA 1
ATOM 8988 C C . TYR D 1 53 ? 130.942 123.815 131.201 1.00 31.59 53 TYR D C 1
ATOM 8989 O O . TYR D 1 53 ? 131.611 124.790 130.847 1.00 31.59 53 TYR D O 1
ATOM 8998 N N . VAL D 1 54 ? 130.057 123.211 130.412 1.00 30.96 54 VAL D N 1
ATOM 8999 C CA . VAL D 1 54 ? 129.861 123.575 129.015 1.00 30.96 54 VAL D CA 1
ATOM 9000 C C . VAL D 1 54 ? 128.409 123.976 128.810 1.00 30.96 54 VAL D C 1
ATOM 9001 O O . VAL D 1 54 ? 127.497 123.278 129.269 1.00 30.96 54 VAL D O 1
ATOM 9005 N N . GLY D 1 55 ? 128.196 125.097 128.127 1.00 30.32 55 GLY D N 1
ATOM 9006 C CA . GLY D 1 55 ? 126.862 125.493 127.722 1.00 30.32 55 GLY D CA 1
ATOM 9007 C C . GLY D 1 55 ? 126.039 126.174 128.795 1.00 30.32 55 GLY D C 1
ATOM 9008 O O . GLY D 1 55 ? 126.533 127.052 129.508 1.00 30.32 55 GLY D O 1
ATOM 9009 N N . ASP D 1 56 ? 124.769 125.775 128.911 1.00 34.00 56 ASP D N 1
ATOM 9010 C CA . ASP D 1 56 ? 123.861 126.432 129.845 1.00 34.00 56 ASP D CA 1
ATOM 9011 C C . ASP D 1 56 ? 124.289 126.230 131.292 1.00 34.00 56 ASP D C 1
ATOM 9012 O O . ASP D 1 56 ? 124.004 127.080 132.144 1.00 34.00 56 ASP D O 1
ATOM 9017 N N . GLU D 1 57 ? 124.956 125.114 131.594 1.00 34.79 57 GLU D N 1
ATOM 9018 C CA . GLU D 1 57 ? 125.444 124.894 132.952 1.00 34.79 57 GLU D CA 1
ATOM 9019 C C . GLU D 1 57 ? 126.475 125.944 133.342 1.00 34.79 57 GLU D C 1
ATOM 9020 O O . GLU D 1 57 ? 126.477 126.433 134.478 1.00 34.79 57 GLU D O 1
ATOM 9026 N N . ALA D 1 58 ? 127.368 126.297 132.415 1.00 31.40 58 ALA D N 1
ATOM 9027 C CA . ALA D 1 58 ? 128.361 127.329 132.695 1.00 31.40 58 ALA D CA 1
ATOM 9028 C C . ALA D 1 58 ? 127.706 128.687 132.910 1.00 31.40 58 ALA D C 1
ATOM 9029 O O . ALA D 1 58 ? 128.111 129.442 133.801 1.00 31.40 58 ALA D O 1
ATOM 9031 N N . GLN D 1 59 ? 126.697 129.019 132.102 1.00 31.42 59 GLN D N 1
ATOM 9032 C CA . GLN D 1 59 ? 126.038 130.314 132.233 1.00 31.42 59 GLN D CA 1
ATOM 9033 C C . GLN D 1 59 ? 125.308 130.438 133.565 1.00 31.42 59 GLN D C 1
ATOM 9034 O O . GLN D 1 59 ? 125.306 131.511 134.179 1.00 31.42 59 GLN D O 1
ATOM 9040 N N . SER D 1 60 ? 124.672 129.356 134.021 1.00 31.80 60 SER D N 1
ATOM 9041 C CA . SER D 1 60 ? 123.944 129.405 135.284 1.00 31.80 60 SER D CA 1
ATOM 9042 C C . SER D 1 60 ? 124.884 129.641 136.459 1.00 31.80 60 SER D C 1
ATOM 9043 O O . SER D 1 60 ? 124.547 130.372 137.397 1.00 31.80 60 SER D O 1
ATOM 9046 N N . LYS D 1 61 ? 126.067 129.026 136.430 1.00 31.25 61 LYS D N 1
ATOM 9047 C CA . LYS D 1 61 ? 127.055 129.162 137.493 1.00 31.25 61 LYS D CA 1
ATOM 9048 C C . LYS D 1 61 ? 128.221 130.056 137.087 1.00 31.25 61 LYS D C 1
ATOM 9049 O O . LYS D 1 61 ? 129.351 129.841 137.534 1.00 31.25 61 LYS D O 1
ATOM 9055 N N . ARG D 1 62 ? 127.964 131.067 136.257 1.00 28.82 62 ARG D N 1
ATOM 9056 C CA . ARG D 1 62 ? 129.031 131.897 135.709 1.00 28.82 62 ARG D CA 1
ATOM 9057 C C . ARG D 1 62 ? 129.699 132.783 136.752 1.00 28.82 62 ARG D C 1
ATOM 9058 O O . ARG D 1 62 ? 130.734 133.385 136.451 1.00 28.82 62 ARG D O 1
ATOM 9066 N N . GLY D 1 63 ? 129.136 132.886 137.956 1.00 26.81 63 GLY D N 1
ATOM 9067 C CA . GLY D 1 63 ? 129.745 133.717 138.979 1.00 26.81 63 GLY D CA 1
ATOM 9068 C C . GLY D 1 63 ? 131.091 133.208 139.455 1.00 26.81 63 GLY D C 1
ATOM 9069 O O . GLY D 1 63 ? 131.977 134.003 139.780 1.00 26.81 63 GLY D O 1
ATOM 9070 N N . ILE D 1 64 ? 131.268 131.890 139.503 1.00 27.41 64 ILE D N 1
ATOM 9071 C CA . ILE D 1 64 ? 132.481 131.295 140.052 1.00 27.41 64 ILE D CA 1
ATOM 9072 C C . ILE D 1 64 ? 133.247 130.559 138.963 1.00 27.41 64 ILE D C 1
ATOM 9073 O O . ILE D 1 64 ? 133.931 129.567 139.234 1.00 27.41 64 ILE D O 1
ATOM 9078 N N . LEU D 1 65 ? 133.141 131.036 137.726 1.00 26.96 65 LEU D N 1
ATOM 9079 C CA . LEU D 1 65 ? 133.809 130.415 136.594 1.00 26.96 65 LEU D CA 1
ATOM 9080 C C . LEU D 1 65 ? 134.514 131.476 135.764 1.00 26.96 65 LEU D C 1
ATOM 9081 O O . LEU D 1 65 ? 134.136 132.650 135.775 1.00 26.96 65 LEU D O 1
ATOM 9086 N N . THR D 1 66 ? 135.548 131.048 135.047 1.00 26.73 66 THR D N 1
ATOM 9087 C CA . THR D 1 66 ? 136.256 131.895 134.092 1.00 26.73 66 THR D CA 1
ATOM 9088 C C . THR D 1 66 ? 135.823 131.461 132.697 1.00 26.73 66 THR D C 1
ATOM 9089 O O . THR D 1 66 ? 136.381 130.521 132.127 1.00 26.73 66 THR D O 1
ATOM 9093 N N . LEU D 1 67 ? 134.824 132.147 132.151 1.00 22.27 67 LEU D N 1
ATOM 9094 C CA . LEU D 1 67 ? 134.263 131.761 130.863 1.00 22.27 67 LEU D CA 1
ATOM 9095 C C . LEU D 1 67 ? 135.246 132.087 129.747 1.00 22.27 67 LEU D C 1
ATOM 9096 O O . LEU D 1 67 ? 135.640 133.245 129.573 1.00 22.27 67 LEU D O 1
ATOM 9101 N N . LYS D 1 68 ? 135.646 131.065 128.994 1.00 25.35 68 LYS D N 1
ATOM 9102 C CA . LYS D 1 68 ? 136.544 131.217 127.859 1.00 25.35 68 LYS D CA 1
ATOM 9103 C C . LYS D 1 68 ? 135.837 130.743 126.600 1.00 25.35 68 LYS D C 1
ATOM 9104 O O . LYS D 1 68 ? 135.328 129.619 126.557 1.00 25.35 68 LYS D O 1
ATOM 9110 N N . TYR D 1 69 ? 135.809 131.593 125.584 1.00 28.45 69 TYR D N 1
ATOM 9111 C CA . TYR D 1 69 ? 135.197 131.221 124.316 1.00 28.45 69 TYR D CA 1
ATOM 9112 C C . TYR D 1 69 ? 136.195 130.428 123.482 1.00 28.45 69 TYR D C 1
ATOM 9113 O O . TYR D 1 69 ? 137.265 130.953 123.154 1.00 28.45 69 TYR D O 1
ATOM 9122 N N . PRO D 1 70 ? 135.899 129.175 123.131 1.00 30.61 70 PRO D N 1
ATOM 9123 C CA . PRO D 1 70 ? 136.859 128.395 122.335 1.00 30.61 70 PRO D CA 1
ATOM 9124 C C . PRO D 1 70 ? 137.124 128.980 120.961 1.00 30.61 70 PRO D C 1
ATOM 9125 O O . PRO D 1 70 ? 138.211 128.771 120.408 1.00 30.61 70 PRO D O 1
ATOM 9129 N N . ILE D 1 71 ? 136.168 129.708 120.392 1.00 34.23 71 ILE D N 1
ATOM 9130 C CA . ILE D 1 71 ? 136.299 130.296 119.064 1.00 34.23 71 ILE D CA 1
ATOM 9131 C C . ILE D 1 71 ? 136.412 131.803 119.224 1.00 34.23 71 ILE D C 1
ATOM 9132 O O . ILE D 1 71 ? 135.518 132.444 119.789 1.00 34.23 71 ILE D O 1
ATOM 9137 N N . GLU D 1 72 ? 137.505 132.369 118.727 1.00 40.76 72 GLU D N 1
ATOM 9138 C CA . GLU D 1 72 ? 137.705 133.811 118.775 1.00 40.76 72 GLU D CA 1
ATOM 9139 C C . GLU D 1 72 ? 138.083 134.336 117.396 1.00 40.76 72 GLU D C 1
ATOM 9140 O O . GLU D 1 72 ? 139.034 133.854 116.785 1.00 40.76 72 GLU D O 1
ATOM 9157 N N . GLY D 1 74 ? 136.605 133.837 114.705 1.00 44.82 74 GLY D N 1
ATOM 9158 C CA . GLY D 1 74 ? 136.320 132.854 113.676 1.00 44.82 74 GLY D CA 1
ATOM 9159 C C . GLY D 1 74 ? 137.322 131.724 113.532 1.00 44.82 74 GLY D C 1
ATOM 9160 O O . GLY D 1 74 ? 137.155 130.852 112.680 1.00 44.82 74 GLY D O 1
ATOM 9161 N N . ILE D 1 75 ? 138.363 131.729 114.359 1.00 42.90 75 ILE D N 1
ATOM 9162 C CA . ILE D 1 75 ? 139.386 130.690 114.345 1.00 42.90 75 ILE D CA 1
ATOM 9163 C C . ILE D 1 75 ? 139.405 130.016 115.709 1.00 42.90 75 ILE D C 1
ATOM 9164 O O . ILE D 1 75 ? 139.437 130.693 116.743 1.00 42.90 75 ILE D O 1
ATOM 9169 N N . VAL D 1 76 ? 139.375 128.685 115.709 1.00 43.38 76 VAL D N 1
ATOM 9170 C CA . VAL D 1 76 ? 139.341 127.915 116.946 1.00 43.38 76 VAL D CA 1
ATOM 9171 C C . VAL D 1 76 ? 140.724 127.916 117.579 1.00 43.38 76 VAL D C 1
ATOM 9172 O O . VAL D 1 76 ? 141.622 127.189 117.139 1.00 43.38 76 VAL D O 1
ATOM 9176 N N . THR D 1 77 ? 140.904 128.731 118.611 1.00 44.25 77 THR D N 1
ATOM 9177 C CA . THR D 1 77 ? 142.181 128.824 119.314 1.00 44.25 77 THR D CA 1
ATOM 9178 C C . THR D 1 77 ? 142.401 127.694 120.301 1.00 44.25 77 THR D C 1
ATOM 9179 O O . THR D 1 77 ? 143.507 127.589 120.847 1.00 44.25 77 THR D O 1
ATOM 9183 N N . ASN D 1 78 ? 141.404 126.849 120.551 1.00 44.00 78 ASN D N 1
ATOM 9184 C CA . ASN D 1 78 ? 141.553 125.743 121.493 1.00 44.00 78 ASN D CA 1
ATOM 9185 C C . ASN D 1 78 ? 140.777 124.556 120.945 1.00 44.00 78 ASN D C 1
ATOM 9186 O O . ASN D 1 78 ? 139.547 124.522 121.043 1.00 44.00 78 ASN D O 1
ATOM 9191 N N . TRP D 1 79 ? 141.488 123.586 120.375 1.00 45.89 79 TRP D N 1
ATOM 9192 C CA . TRP D 1 79 ? 140.845 122.421 119.787 1.00 45.89 79 TRP D CA 1
ATOM 9193 C C . TRP D 1 79 ? 140.488 121.356 120.812 1.00 45.89 79 TRP D C 1
ATOM 9194 O O . TRP D 1 79 ? 139.855 120.358 120.450 1.00 45.89 79 TRP D O 1
ATOM 9205 N N . ASP D 1 80 ? 140.879 121.533 122.073 1.00 46.86 80 ASP D N 1
ATOM 9206 C CA . ASP D 1 80 ? 140.461 120.618 123.126 1.00 46.86 80 ASP D CA 1
ATOM 9207 C C . ASP D 1 80 ? 139.103 120.996 123.702 1.00 46.86 80 ASP D C 1
ATOM 9208 O O . ASP D 1 80 ? 138.306 120.113 124.037 1.00 46.86 80 ASP D O 1
ATOM 9213 N N . ASP D 1 81 ? 138.824 122.295 123.829 1.00 40.91 81 ASP D N 1
ATOM 9214 C CA . ASP D 1 81 ? 137.511 122.730 124.289 1.00 40.91 81 ASP D CA 1
ATOM 9215 C C . ASP D 1 81 ? 136.452 122.592 123.205 1.00 40.91 81 ASP D C 1
ATOM 9216 O O . ASP D 1 81 ? 135.270 122.418 123.522 1.00 40.91 81 ASP D O 1
ATOM 9221 N N . MET D 1 82 ? 136.847 122.673 121.933 1.00 40.24 82 MET D N 1
ATOM 9222 C CA . MET D 1 82 ? 135.881 122.504 120.853 1.00 40.24 82 MET D CA 1
ATOM 9223 C C . MET D 1 82 ? 135.315 121.091 120.839 1.00 40.24 82 MET D C 1
ATOM 9224 O O . MET D 1 82 ? 134.130 120.892 120.548 1.00 40.24 82 MET D O 1
ATOM 9229 N N . GLU D 1 83 ? 136.149 120.095 121.143 1.00 41.69 83 GLU D N 1
ATOM 9230 C CA . GLU D 1 83 ? 135.648 118.731 121.265 1.00 41.69 83 GLU D CA 1
ATOM 9231 C C . GLU D 1 83 ? 134.689 118.595 122.438 1.00 41.69 83 GLU D C 1
ATOM 9232 O O . GLU D 1 83 ? 133.745 117.799 122.379 1.00 41.69 83 GLU D O 1
ATOM 9238 N N . LYS D 1 84 ? 134.917 119.355 123.511 1.00 35.90 84 LYS D N 1
ATOM 9239 C CA . LYS D 1 84 ? 134.025 119.301 124.665 1.00 35.90 84 LYS D CA 1
ATOM 9240 C C . LYS D 1 84 ? 132.630 119.799 124.311 1.00 35.90 84 LYS D C 1
ATOM 9241 O O . LYS D 1 84 ? 131.629 119.213 124.740 1.00 35.90 84 LYS D O 1
ATOM 9247 N N . ILE D 1 85 ? 132.543 120.882 123.537 1.00 32.66 85 ILE D N 1
ATOM 9248 C CA . ILE D 1 85 ? 131.242 121.432 123.170 1.00 32.66 85 ILE D CA 1
ATOM 9249 C C . ILE D 1 85 ? 130.489 120.472 122.259 1.00 32.66 85 ILE D C 1
ATOM 9250 O O . ILE D 1 85 ? 129.288 120.239 122.438 1.00 32.66 85 ILE D O 1
ATOM 9255 N N . TRP D 1 86 ? 131.178 119.899 121.270 1.00 36.84 86 TRP D N 1
ATOM 9256 C CA . TRP D 1 86 ? 130.530 118.944 120.378 1.00 36.84 86 TRP D CA 1
ATOM 9257 C C . TRP D 1 86 ? 130.065 117.711 121.138 1.00 36.84 86 TRP D C 1
ATOM 9258 O O . TRP D 1 86 ? 128.992 117.165 120.856 1.00 36.84 86 TRP D O 1
ATOM 9269 N N . HIS D 1 87 ? 130.862 117.252 122.105 1.00 35.85 87 HIS D N 1
ATOM 9270 C CA . HIS D 1 87 ? 130.440 116.134 122.940 1.00 35.85 87 HIS D CA 1
ATOM 9271 C C . HIS D 1 87 ? 129.190 116.487 123.734 1.00 35.85 87 HIS D C 1
ATOM 9272 O O . HIS D 1 87 ? 128.282 115.661 123.878 1.00 35.85 87 HIS D O 1
ATOM 9279 N N . HIS D 1 88 ? 129.128 117.712 124.261 1.00 33.54 88 HIS D N 1
ATOM 9280 C CA . HIS D 1 88 ? 127.947 118.140 125.002 1.00 33.54 88 HIS D CA 1
ATOM 9281 C C . HIS D 1 88 ? 126.741 118.317 124.089 1.00 33.54 88 HIS D C 1
ATOM 9282 O O . HIS D 1 88 ? 125.605 118.085 124.516 1.00 33.54 88 HIS D O 1
ATOM 9289 N N . THR D 1 89 ? 126.964 118.732 122.841 1.00 33.27 89 THR D N 1
ATOM 9290 C CA . THR D 1 89 ? 125.853 118.941 121.917 1.00 33.27 89 THR D CA 1
ATOM 9291 C C . THR D 1 89 ? 125.129 117.637 121.609 1.00 33.27 89 THR D C 1
ATOM 9292 O O . THR D 1 89 ? 123.893 117.591 121.602 1.00 33.27 89 THR D O 1
ATOM 9296 N N . PHE D 1 90 ? 125.878 116.562 121.365 1.00 36.56 90 PHE D N 1
ATOM 9297 C CA . PHE D 1 90 ? 125.267 115.310 120.930 1.00 36.56 90 PHE D CA 1
ATOM 9298 C C . PHE D 1 90 ? 124.653 114.546 122.098 1.00 36.56 90 PHE D C 1
ATOM 9299 O O . PHE D 1 90 ? 123.450 114.267 122.109 1.00 36.56 90 PHE D O 1
ATOM 9307 N N . TYR D 1 91 ? 125.471 114.197 123.092 1.00 38.48 91 TYR D N 1
ATOM 9308 C CA . TYR D 1 91 ? 125.018 113.274 124.127 1.00 38.48 91 TYR D CA 1
ATOM 9309 C C . TYR D 1 91 ? 124.063 113.941 125.109 1.00 38.48 91 TYR D C 1
ATOM 9310 O O . TYR D 1 91 ? 123.102 113.313 125.566 1.00 38.48 91 TYR D O 1
ATOM 9319 N N . ASN D 1 92 ? 124.305 115.206 125.450 1.00 38.37 92 ASN D N 1
ATOM 9320 C CA . ASN D 1 92 ? 123.540 115.846 126.516 1.00 38.37 92 ASN D CA 1
ATOM 9321 C C . ASN D 1 92 ? 122.332 116.617 125.987 1.00 38.37 92 ASN D C 1
ATOM 9322 O O . ASN D 1 92 ? 121.191 116.315 126.348 1.00 38.37 92 ASN D O 1
ATOM 9327 N N . GLU D 1 93 ? 122.566 117.615 125.134 1.00 37.33 93 GLU D N 1
ATOM 9328 C CA . GLU D 1 93 ? 121.474 118.477 124.692 1.00 37.33 93 GLU D CA 1
ATOM 9329 C C . GLU D 1 93 ? 120.555 117.757 123.713 1.00 37.33 93 GLU D C 1
ATOM 9330 O O . GLU D 1 93 ? 119.327 117.833 123.829 1.00 37.33 93 GLU D O 1
ATOM 9336 N N . LEU D 1 94 ? 121.130 117.053 122.740 1.00 36.22 94 LEU D N 1
ATOM 9337 C CA . LEU D 1 94 ? 120.334 116.356 121.739 1.00 36.22 94 LEU D CA 1
ATOM 9338 C C . LEU D 1 94 ? 120.001 114.923 122.129 1.00 36.22 94 LEU D C 1
ATOM 9339 O O . LEU D 1 94 ? 118.995 114.387 121.649 1.00 36.22 94 LEU D O 1
ATOM 9344 N N . ARG D 1 95 ? 120.817 114.298 122.979 1.00 41.95 95 ARG D N 1
ATOM 9345 C CA . ARG D 1 95 ? 120.583 112.932 123.451 1.00 41.95 95 ARG D CA 1
ATOM 9346 C C . ARG D 1 95 ? 120.464 111.949 122.288 1.00 41.95 95 ARG D C 1
ATOM 9347 O O . ARG D 1 95 ? 119.630 111.042 122.300 1.00 41.95 95 ARG D O 1
ATOM 9355 N N . VAL D 1 96 ? 121.302 112.130 121.271 1.00 42.73 96 VAL D N 1
ATOM 9356 C CA . VAL D 1 96 ? 121.336 111.245 120.113 1.00 42.73 96 VAL D CA 1
ATOM 9357 C C . VAL D 1 96 ? 122.780 110.839 119.855 1.00 42.73 96 VAL D C 1
ATOM 9358 O O . VAL D 1 96 ? 123.677 111.690 119.829 1.00 42.73 96 VAL D O 1
ATOM 9362 N N . ALA D 1 97 ? 123.006 109.544 119.684 1.00 50.88 97 ALA D N 1
ATOM 9363 C CA . ALA D 1 97 ? 124.340 109.050 119.373 1.00 50.88 97 ALA D CA 1
ATOM 9364 C C . ALA D 1 97 ? 124.646 109.283 117.898 1.00 50.88 97 ALA D C 1
ATOM 9365 O O . ALA D 1 97 ? 123.857 108.882 117.038 1.00 50.88 97 ALA D O 1
ATOM 9367 N N . PRO D 1 98 ? 125.772 109.924 117.567 1.00 50.40 98 PRO D N 1
ATOM 9368 C CA . PRO D 1 98 ? 126.100 110.169 116.154 1.00 50.40 98 PRO D CA 1
ATOM 9369 C C . PRO D 1 98 ? 126.472 108.917 115.377 1.00 50.40 98 PRO D C 1
ATOM 9370 O O . PRO D 1 98 ? 126.871 109.033 114.213 1.00 50.40 98 PRO D O 1
ATOM 9374 N N . GLU D 1 99 ? 126.363 107.731 115.979 1.00 57.81 99 GLU D N 1
ATOM 9375 C CA . GLU D 1 99 ? 126.745 106.507 115.284 1.00 57.81 99 GLU D CA 1
ATOM 9376 C C . GLU D 1 99 ? 125.832 106.227 114.097 1.00 57.81 99 GLU D C 1
ATOM 9377 O O . GLU D 1 99 ? 126.277 105.687 113.079 1.00 57.81 99 GLU D O 1
ATOM 9383 N N . GLU D 1 100 ? 124.549 106.575 114.210 1.00 56.19 100 GLU D N 1
ATOM 9384 C CA . GLU D 1 100 ? 123.564 106.258 113.184 1.00 56.19 100 GLU D CA 1
ATOM 9385 C C . GLU D 1 100 ? 122.972 107.500 112.525 1.00 56.19 100 GLU D C 1
ATOM 9386 O O . GLU D 1 100 ? 121.940 107.406 111.854 1.00 56.19 100 GLU D O 1
ATOM 9392 N N . HIS D 1 101 ? 123.595 108.660 112.702 1.00 45.24 101 HIS D N 1
ATOM 9393 C CA . HIS D 1 101 ? 123.093 109.910 112.133 1.00 45.24 101 HIS D CA 1
ATOM 9394 C C . HIS D 1 101 ? 124.239 110.685 111.500 1.00 45.24 101 HIS D C 1
ATOM 9395 O O . HIS D 1 101 ? 125.204 111.042 112.208 1.00 45.24 101 HIS D O 1
ATOM 9402 N N . PRO D 1 102 ? 124.189 110.962 110.200 1.00 37.70 102 PRO D N 1
ATOM 9403 C CA . PRO D 1 102 ? 125.209 111.822 109.593 1.00 37.70 102 PRO D CA 1
ATOM 9404 C C . PRO D 1 102 ? 125.123 113.239 110.135 1.00 37.70 102 PRO D C 1
ATOM 9405 O O . PRO D 1 102 ? 124.051 113.730 110.493 1.00 37.70 102 PRO D O 1
ATOM 9409 N N . VAL D 1 103 ? 126.276 113.901 110.187 1.00 34.43 103 VAL D N 1
ATOM 9410 C CA . VAL D 1 103 ? 126.411 115.216 110.803 1.00 34.43 103 VAL D CA 1
ATOM 9411 C C . VAL D 1 103 ? 126.814 116.221 109.736 1.00 34.43 103 VAL D C 1
ATOM 9412 O O . VAL D 1 103 ? 127.749 115.977 108.964 1.00 34.43 103 VAL D O 1
ATOM 9416 N N . LEU D 1 104 ? 126.108 117.346 109.691 1.00 29.96 104 LEU D N 1
ATOM 9417 C CA . LEU D 1 104 ? 126.438 118.453 108.805 1.00 29.96 104 LEU D CA 1
ATOM 9418 C C . LEU D 1 104 ? 127.064 119.576 109.619 1.00 29.96 104 LEU D C 1
ATOM 9419 O O . LEU D 1 104 ? 126.487 120.022 110.615 1.00 29.96 104 LEU D O 1
ATOM 9424 N N . LEU D 1 105 ? 128.238 120.031 109.195 1.00 36.28 105 LEU D N 1
ATOM 9425 C CA . LEU D 1 105 ? 128.932 121.127 109.850 1.00 36.28 105 LEU D CA 1
ATOM 9426 C C . LEU D 1 105 ? 128.949 122.354 108.949 1.00 36.28 105 LEU D C 1
ATOM 9427 O O . LEU D 1 105 ? 128.737 122.270 107.737 1.00 36.28 105 LEU D O 1
ATOM 9432 N N . THR D 1 106 ? 129.202 123.506 109.565 1.00 39.44 106 THR D N 1
ATOM 9433 C CA . THR D 1 106 ? 129.239 124.781 108.863 1.00 39.44 106 THR D CA 1
ATOM 9434 C C . THR D 1 106 ? 130.588 125.446 109.084 1.00 39.44 106 THR D C 1
ATOM 9435 O O . THR D 1 106 ? 131.056 125.547 110.223 1.00 39.44 106 THR D O 1
ATOM 9439 N N . GLU D 1 107 ? 131.207 125.900 107.995 1.00 50.23 107 GLU D N 1
ATOM 9440 C CA . GLU D 1 107 ? 132.476 126.613 108.066 1.00 50.23 107 GLU D CA 1
ATOM 9441 C C . GLU D 1 107 ? 132.265 128.115 108.163 1.00 50.23 107 GLU D C 1
ATOM 9442 O O . GLU D 1 107 ? 131.150 128.582 108.413 1.00 50.23 107 GLU D O 1
ATOM 9448 N N . ALA D 1 108 ? 133.338 128.876 107.969 1.00 46.66 108 ALA D N 1
ATOM 9449 C CA . ALA D 1 108 ? 133.267 130.326 107.885 1.00 46.66 108 ALA D CA 1
ATOM 9450 C C . ALA D 1 108 ? 133.917 130.745 106.579 1.00 46.66 108 ALA D C 1
ATOM 9451 O O . ALA D 1 108 ? 134.783 130.026 106.070 1.00 46.66 108 ALA D O 1
ATOM 9453 N N . PRO D 1 109 ? 133.513 131.873 106.002 1.00 43.63 109 PRO D N 1
ATOM 9454 C CA . PRO D 1 109 ? 134.136 132.325 104.752 1.00 43.63 109 PRO D CA 1
ATOM 9455 C C . PRO D 1 109 ? 135.635 132.529 104.918 1.00 43.63 109 PRO D C 1
ATOM 9456 O O . PRO D 1 109 ? 136.103 133.006 105.955 1.00 43.63 109 PRO D O 1
ATOM 9460 N N . LEU D 1 110 ? 136.388 132.160 103.881 1.00 46.86 110 LEU D N 1
ATOM 9461 C CA . LEU D 1 110 ? 137.848 132.260 103.872 1.00 46.86 110 LEU D CA 1
ATOM 9462 C C . LEU D 1 110 ? 138.458 131.515 105.061 1.00 46.86 110 LEU D C 1
ATOM 9463 O O . LEU D 1 110 ? 139.286 132.040 105.807 1.00 46.86 110 LEU D O 1
ATOM 9468 N N . ASN D 1 111 ? 138.028 130.267 105.225 1.00 55.70 111 ASN D N 1
ATOM 9469 C CA . ASN D 1 111 ? 138.549 129.497 106.348 1.00 55.70 111 ASN D CA 1
ATOM 9470 C C . ASN D 1 111 ? 139.896 128.874 105.988 1.00 55.70 111 ASN D C 1
ATOM 9471 O O . ASN D 1 111 ? 140.093 128.436 104.851 1.00 55.70 111 ASN D O 1
ATOM 9476 N N . PRO D 1 112 ? 140.834 128.830 106.933 1.00 62.56 112 PRO D N 1
ATOM 9477 C CA . PRO D 1 112 ? 142.117 128.167 106.668 1.00 62.56 112 PRO D CA 1
ATOM 9478 C C . PRO D 1 112 ? 141.925 126.678 106.421 1.00 62.56 112 PRO D C 1
ATOM 9479 O O . PRO D 1 112 ? 141.004 126.055 106.952 1.00 62.56 112 PRO D O 1
ATOM 9483 N N . LYS D 1 113 ? 142.810 126.109 105.599 1.00 66.98 113 LYS D N 1
ATOM 9484 C CA . LYS D 1 113 ? 142.697 124.697 105.248 1.00 66.98 113 LYS D CA 1
ATOM 9485 C C . LYS D 1 113 ? 142.944 123.797 106.453 1.00 66.98 113 LYS D C 1
ATOM 9486 O O . LYS D 1 113 ? 142.452 122.664 106.502 1.00 66.98 113 LYS D O 1
ATOM 9492 N N . ALA D 1 114 ? 143.715 124.280 107.430 1.00 69.50 114 ALA D N 1
ATOM 9493 C CA . ALA D 1 114 ? 144.010 123.475 108.611 1.00 69.50 114 ALA D CA 1
ATOM 9494 C C . ALA D 1 114 ? 142.745 123.177 109.407 1.00 69.50 114 ALA D C 1
ATOM 9495 O O . ALA D 1 114 ? 142.545 122.053 109.880 1.00 69.50 114 ALA D O 1
ATOM 9497 N N . ASN D 1 115 ? 141.880 124.180 109.571 1.00 63.91 115 ASN D N 1
ATOM 9498 C CA . ASN D 1 115 ? 140.635 123.975 110.304 1.00 63.91 115 ASN D CA 1
ATOM 9499 C C . ASN D 1 115 ? 139.712 123.016 109.564 1.00 63.91 115 ASN D C 1
ATOM 9500 O O . ASN D 1 115 ? 138.996 122.221 110.183 1.00 63.91 115 ASN D O 1
ATOM 9505 N N . ARG D 1 116 ? 139.711 123.085 108.232 1.00 63.50 116 ARG D N 1
ATOM 9506 C CA . ARG D 1 116 ? 138.849 122.230 107.425 1.00 63.50 116 ARG D CA 1
ATOM 9507 C C . ARG D 1 116 ? 139.162 120.753 107.635 1.00 63.50 116 ARG D C 1
ATOM 9508 O O . ARG D 1 116 ? 138.257 119.927 107.794 1.00 63.50 116 ARG D O 1
ATOM 9516 N N . GLU D 1 117 ? 140.450 120.405 107.635 1.00 66.57 117 GLU D N 1
ATOM 9517 C CA . GLU D 1 117 ? 140.836 119.013 107.835 1.00 66.57 117 GLU D CA 1
ATOM 9518 C C . GLU D 1 117 ? 140.701 118.604 109.296 1.00 66.57 117 GLU D C 1
ATOM 9519 O O . GLU D 1 117 ? 140.377 117.449 109.595 1.00 66.57 117 GLU D O 1
ATOM 9525 N N . LYS D 1 118 ? 140.955 119.533 110.220 1.00 57.17 118 LYS D N 1
ATOM 9526 C CA . LYS D 1 118 ? 140.871 119.207 111.640 1.00 57.17 118 LYS D CA 1
ATOM 9527 C C . LYS D 1 118 ? 139.444 118.855 112.041 1.00 57.17 118 LYS D C 1
ATOM 9528 O O . LYS D 1 118 ? 139.220 117.933 112.834 1.00 57.17 118 LYS D O 1
ATOM 9534 N N . MET D 1 119 ? 138.463 119.587 111.509 1.00 54.14 119 MET D N 1
ATOM 9535 C CA . MET D 1 119 ? 137.067 119.291 111.818 1.00 54.14 119 MET D CA 1
ATOM 9536 C C . MET D 1 119 ? 136.681 117.903 111.323 1.00 54.14 119 MET D C 1
ATOM 9537 O O . MET D 1 119 ? 135.996 117.149 112.023 1.00 54.14 119 MET D O 1
ATOM 9542 N N . THR D 1 120 ? 137.107 117.553 110.108 1.00 53.16 120 THR D N 1
ATOM 9543 C CA . THR D 1 120 ? 136.812 116.227 109.577 1.00 53.16 120 THR D CA 1
ATOM 9544 C C . THR D 1 120 ? 137.507 115.140 110.387 1.00 53.16 120 THR D C 1
ATOM 9545 O O . THR D 1 120 ? 136.896 114.120 110.725 1.00 53.16 120 THR D O 1
ATOM 9549 N N . GLN D 1 121 ? 138.784 115.346 110.719 1.00 56.25 121 GLN D N 1
ATOM 9550 C CA . GLN D 1 121 ? 139.534 114.328 111.447 1.00 56.25 121 GLN D CA 1
ATOM 9551 C C . GLN D 1 121 ? 138.974 114.110 112.847 1.00 56.25 121 GLN D C 1
ATOM 9552 O O . GLN D 1 121 ? 138.884 112.969 113.312 1.00 56.25 121 GLN D O 1
ATOM 9558 N N . ILE D 1 122 ? 138.596 115.190 113.535 1.00 51.02 122 ILE D N 1
ATOM 9559 C CA . ILE D 1 122 ? 138.123 115.067 114.912 1.00 51.02 122 ILE D CA 1
ATOM 9560 C C . ILE D 1 122 ? 136.840 114.248 114.966 1.00 51.02 122 ILE D C 1
ATOM 9561 O O . ILE D 1 122 ? 136.713 113.311 115.763 1.00 51.02 122 ILE D O 1
ATOM 9566 N N . MET D 1 123 ? 135.875 114.582 114.111 1.00 50.72 123 MET D N 1
ATOM 9567 C CA . MET D 1 123 ? 134.570 113.937 114.186 1.00 50.72 123 MET D CA 1
ATOM 9568 C C . MET D 1 123 ? 134.576 112.531 113.600 1.00 50.72 123 MET D C 1
ATOM 9569 O O . MET D 1 123 ? 133.838 111.665 114.080 1.00 50.72 123 MET D O 1
ATOM 9574 N N . PHE D 1 124 ? 135.388 112.281 112.571 1.00 51.40 124 PHE D N 1
ATOM 9575 C CA . PHE D 1 124 ? 135.401 110.962 111.951 1.00 51.40 124 PHE D CA 1
ATOM 9576 C C . PHE D 1 124 ? 136.084 109.913 112.816 1.00 51.40 124 PHE D C 1
ATOM 9577 O O . PHE D 1 124 ? 135.932 108.717 112.548 1.00 51.40 124 PHE D O 1
ATOM 9585 N N . GLU D 1 125 ? 136.831 110.324 113.839 1.00 53.93 125 GLU D N 1
ATOM 9586 C CA . GLU D 1 125 ? 137.524 109.395 114.721 1.00 53.93 125 GLU D CA 1
ATOM 9587 C C . GLU D 1 125 ? 136.957 109.385 116.132 1.00 53.93 125 GLU D C 1
ATOM 9588 O O . GLU D 1 125 ? 136.620 108.319 116.654 1.00 53.93 125 GLU D O 1
ATOM 9594 N N . THR D 1 126 ? 136.848 110.552 116.770 1.00 51.66 126 THR D N 1
ATOM 9595 C CA . THR D 1 126 ? 136.292 110.604 118.119 1.00 51.66 126 THR D CA 1
ATOM 9596 C C . THR D 1 126 ? 134.816 110.226 118.125 1.00 51.66 126 THR D C 1
ATOM 9597 O O . THR D 1 126 ? 134.356 109.513 119.025 1.00 51.66 126 THR D O 1
ATOM 9601 N N . PHE D 1 127 ? 134.056 110.689 117.130 1.00 46.58 127 PHE D N 1
ATOM 9602 C CA . PHE D 1 127 ? 132.632 110.400 117.046 1.00 46.58 127 PHE D CA 1
ATOM 9603 C C . PHE D 1 127 ? 132.270 109.411 115.948 1.00 46.58 127 PHE D C 1
ATOM 9604 O O . PHE D 1 127 ? 131.181 108.833 116.004 1.00 46.58 127 PHE D O 1
ATOM 9612 N N . ASN D 1 128 ? 133.146 109.218 114.959 1.00 51.77 128 ASN D N 1
ATOM 9613 C CA . ASN D 1 128 ? 132.996 108.216 113.897 1.00 51.77 128 ASN D CA 1
ATOM 9614 C C . ASN D 1 128 ? 131.594 108.224 113.282 1.00 51.77 128 ASN D C 1
ATOM 9615 O O . ASN D 1 128 ? 130.937 107.190 113.141 1.00 51.77 128 ASN D O 1
ATOM 9620 N N . THR D 1 129 ? 131.142 109.413 112.893 1.00 47.75 129 THR D N 1
ATOM 9621 C CA . THR D 1 129 ? 129.870 109.530 112.200 1.00 47.75 129 THR D CA 1
ATOM 9622 C C . THR D 1 129 ? 129.966 108.909 110.806 1.00 47.75 129 THR D C 1
ATOM 9623 O O . THR D 1 129 ? 131.007 108.995 110.150 1.00 47.75 129 THR D O 1
ATOM 9627 N N . PRO D 1 130 ? 128.892 108.269 110.336 1.00 50.62 130 PRO D N 1
ATOM 9628 C CA . PRO D 1 130 ? 128.956 107.592 109.029 1.00 50.62 130 PRO D CA 1
ATOM 9629 C C . PRO D 1 130 ? 129.235 108.520 107.861 1.00 50.62 130 PRO D C 1
ATOM 9630 O O . PRO D 1 130 ? 129.914 108.112 106.910 1.00 50.62 130 PRO D O 1
ATOM 9634 N N . ALA D 1 131 ? 128.735 109.752 107.893 1.00 45.18 131 ALA D N 1
ATOM 9635 C CA . ALA D 1 131 ? 128.857 110.646 106.752 1.00 45.18 131 ALA D CA 1
ATOM 9636 C C . ALA D 1 131 ? 128.985 112.078 107.247 1.00 45.18 131 ALA D C 1
ATOM 9637 O O . ALA D 1 131 ? 128.680 112.391 108.399 1.00 45.18 131 ALA D O 1
ATOM 9639 N N . MET D 1 132 ? 129.448 112.950 106.354 1.00 43.37 132 MET D N 1
ATOM 9640 C CA . MET D 1 132 ? 129.651 114.350 106.689 1.00 43.37 132 MET D CA 1
ATOM 9641 C C . MET D 1 132 ? 129.569 115.204 105.434 1.00 43.37 132 MET D C 1
ATOM 9642 O O . MET D 1 132 ? 129.909 114.766 104.333 1.00 43.37 132 MET D O 1
ATOM 9647 N N . TYR D 1 133 ? 129.104 116.436 105.621 1.00 42.80 133 TYR D N 1
ATOM 9648 C CA . TYR D 1 133 ? 129.192 117.470 104.602 1.00 42.80 133 TYR D CA 1
ATOM 9649 C C . TYR D 1 133 ? 129.371 118.804 105.305 1.00 42.80 133 TYR D C 1
ATOM 9650 O O . TYR D 1 133 ? 128.741 119.056 106.335 1.00 42.80 133 TYR D O 1
ATOM 9659 N N . VAL D 1 134 ? 130.234 119.649 104.751 1.00 42.07 134 VAL D N 1
ATOM 9660 C CA . VAL D 1 134 ? 130.585 120.927 105.357 1.00 42.07 134 VAL D CA 1
ATOM 9661 C C . VAL D 1 134 ? 130.294 122.032 104.351 1.00 42.07 134 VAL D C 1
ATOM 9662 O O . VAL D 1 134 ? 130.731 121.957 103.197 1.00 42.07 134 VAL D O 1
ATOM 9666 N N . ALA D 1 135 ? 129.563 123.055 104.789 1.00 38.78 135 ALA D N 1
ATOM 9667 C CA . ALA D 1 135 ? 129.142 124.143 103.919 1.00 38.78 135 ALA D CA 1
ATOM 9668 C C . ALA D 1 135 ? 129.445 125.483 104.575 1.00 38.78 135 ALA D C 1
ATOM 9669 O O . ALA D 1 135 ? 129.684 125.569 105.782 1.00 38.78 135 ALA D O 1
ATOM 9671 N N . ILE D 1 136 ? 129.438 126.534 103.755 1.00 38.22 136 ILE D N 1
ATOM 9672 C CA . ILE D 1 136 ? 129.720 127.877 104.244 1.00 38.22 136 ILE D CA 1
ATOM 9673 C C . ILE D 1 136 ? 128.498 128.434 104.961 1.00 38.22 136 ILE D C 1
ATOM 9674 O O . ILE D 1 136 ? 127.356 128.244 104.521 1.00 38.22 136 ILE D O 1
ATOM 9679 N N . GLN D 1 137 ? 128.733 129.124 106.081 1.00 35.98 137 GLN D N 1
ATOM 9680 C CA . GLN D 1 137 ? 127.632 129.730 106.824 1.00 35.98 137 GLN D CA 1
ATOM 9681 C C . GLN D 1 137 ? 126.914 130.785 105.994 1.00 35.98 137 GLN D C 1
ATOM 9682 O O . GLN D 1 137 ? 125.679 130.852 105.994 1.00 35.98 137 GLN D O 1
ATOM 9688 N N . ALA D 1 138 ? 127.670 131.625 105.285 1.00 35.53 138 ALA D N 1
ATOM 9689 C CA . ALA D 1 138 ? 127.051 132.665 104.472 1.00 35.53 138 ALA D CA 1
ATOM 9690 C C . ALA D 1 138 ? 126.225 132.077 103.337 1.00 35.53 138 ALA D C 1
ATOM 9691 O O . ALA D 1 138 ? 125.176 132.629 102.986 1.00 35.53 138 ALA D O 1
ATOM 9693 N N . VAL D 1 139 ? 126.681 130.969 102.749 1.00 35.76 139 VAL D N 1
ATOM 9694 C CA . VAL D 1 139 ? 125.926 130.330 101.675 1.00 35.76 139 VAL D CA 1
ATOM 9695 C C . VAL D 1 139 ? 124.573 129.854 102.186 1.00 35.76 139 VAL D C 1
ATOM 9696 O O . VAL D 1 139 ? 123.541 130.053 101.534 1.00 35.76 139 VAL D O 1
ATOM 9700 N N . LEU D 1 140 ? 124.553 129.227 103.363 1.00 34.91 140 LEU D N 1
ATOM 9701 C CA . LEU D 1 140 ? 123.301 128.735 103.924 1.00 34.91 140 LEU D CA 1
ATOM 9702 C C . LEU D 1 140 ? 122.354 129.860 104.315 1.00 34.91 140 LEU D C 1
ATOM 9703 O O . LEU D 1 140 ? 121.144 129.628 104.403 1.00 34.91 140 LEU D O 1
ATOM 9708 N N . SER D 1 141 ? 122.872 131.067 104.556 1.00 35.35 141 SER D N 1
ATOM 9709 C CA . SER D 1 141 ? 122.007 132.170 104.962 1.00 35.35 141 SER D CA 1
ATOM 9710 C C . SER D 1 141 ? 121.006 132.523 103.869 1.00 35.35 141 SER D C 1
ATOM 9711 O O . SER D 1 141 ? 119.832 132.782 104.155 1.00 35.35 141 SER D O 1
ATOM 9714 N N . LEU D 1 142 ? 121.449 132.544 102.610 1.00 37.97 142 LEU D N 1
ATOM 9715 C CA . LEU D 1 142 ? 120.518 132.841 101.527 1.00 37.97 142 LEU D CA 1
ATOM 9716 C C . LEU D 1 142 ? 119.581 131.674 101.252 1.00 37.97 142 LEU D C 1
ATOM 9717 O O . LEU D 1 142 ? 118.460 131.885 100.776 1.00 37.97 142 LEU D O 1
ATOM 9722 N N . TYR D 1 143 ? 120.014 130.445 101.537 1.00 40.70 143 TYR D N 1
ATOM 9723 C CA . TYR D 1 143 ? 119.161 129.289 101.283 1.00 40.70 143 TYR D CA 1
ATOM 9724 C C . TYR D 1 143 ? 117.905 129.335 102.143 1.00 40.70 143 TYR D C 1
ATOM 9725 O O . TYR D 1 143 ? 116.815 128.972 101.685 1.00 40.70 143 TYR D O 1
ATOM 9734 N N . ALA D 1 144 ? 118.039 129.776 103.396 1.00 37.57 144 ALA D N 1
ATOM 9735 C CA . ALA D 1 144 ? 116.878 129.883 104.272 1.00 37.57 144 ALA D CA 1
ATOM 9736 C C . ALA D 1 144 ? 115.885 130.913 103.749 1.00 37.57 144 ALA D C 1
ATOM 9737 O O . ALA D 1 144 ? 114.668 130.715 103.842 1.00 37.57 144 ALA D O 1
ATOM 9739 N N . SER D 1 145 ? 116.384 132.022 103.200 1.00 39.68 145 SER D N 1
ATOM 9740 C CA . SER D 1 145 ? 115.500 133.048 102.663 1.00 39.68 145 SER D CA 1
ATOM 9741 C C . SER D 1 145 ? 114.784 132.596 101.398 1.00 39.68 145 SER D C 1
ATOM 9742 O O . SER D 1 145 ? 113.781 133.209 101.017 1.00 39.68 145 SER D O 1
ATOM 9745 N N . GLY D 1 146 ? 115.269 131.548 100.741 1.00 45.08 146 GLY D N 1
ATOM 9746 C CA . GLY D 1 146 ? 114.632 131.027 99.552 1.00 45.08 146 GLY D CA 1
ATOM 9747 C C . GLY D 1 146 ? 115.179 131.530 98.235 1.00 45.08 146 GLY D C 1
ATOM 9748 O O . GLY D 1 146 ? 114.592 131.228 97.190 1.00 45.08 146 GLY D O 1
ATOM 9749 N N . ARG D 1 147 ? 116.274 132.283 98.247 1.00 46.55 147 ARG D N 1
ATOM 9750 C CA . ARG D 1 147 ? 116.898 132.789 97.034 1.00 46.55 147 ARG D CA 1
ATOM 9751 C C . ARG D 1 147 ? 118.344 132.318 96.977 1.00 46.55 147 ARG D C 1
ATOM 9752 O O . ARG D 1 147 ? 119.041 132.301 97.996 1.00 46.55 147 ARG D O 1
ATOM 9760 N N . THR D 1 148 ? 118.793 131.937 95.781 1.00 53.90 148 THR D N 1
ATOM 9761 C CA . THR D 1 148 ? 120.130 131.385 95.612 1.00 53.90 148 THR D CA 1
ATOM 9762 C C . THR D 1 148 ? 121.166 132.413 95.178 1.00 53.90 148 THR D C 1
ATOM 9763 O O . THR D 1 148 ? 122.365 132.152 95.320 1.00 53.90 148 THR D O 1
ATOM 9767 N N . THR D 1 149 ? 120.744 133.561 94.656 1.00 51.10 149 THR D N 1
ATOM 9768 C CA . THR D 1 149 ? 121.658 134.589 94.175 1.00 51.10 149 THR D CA 1
ATOM 9769 C C . THR D 1 149 ? 121.466 135.859 94.988 1.00 51.10 149 THR D C 1
ATOM 9770 O O . THR D 1 149 ? 120.336 136.327 95.160 1.00 51.10 149 THR D O 1
ATOM 9774 N N . GLY D 1 150 ? 122.564 136.411 95.478 1.00 43.93 150 GLY D N 1
ATOM 9775 C CA . GLY D 1 150 ? 122.510 137.629 96.259 1.00 43.93 150 GLY D CA 1
ATOM 9776 C C . GLY D 1 150 ? 123.774 137.800 97.072 1.00 43.93 150 GLY D C 1
ATOM 9777 O O . GLY D 1 150 ? 124.715 137.013 96.979 1.00 43.93 150 GLY D O 1
ATOM 9778 N N . ILE D 1 151 ? 123.772 138.857 97.878 1.00 40.00 151 ILE D N 1
ATOM 9779 C CA . ILE D 1 151 ? 124.893 139.194 98.746 1.00 40.00 151 ILE D CA 1
ATOM 9780 C C . ILE D 1 151 ? 124.422 139.117 100.191 1.00 40.00 151 ILE D C 1
ATOM 9781 O O . ILE D 1 151 ? 123.396 139.706 100.548 1.00 40.00 151 ILE D O 1
ATOM 9786 N N . VAL D 1 152 ? 125.169 138.388 101.015 1.00 32.57 152 VAL D N 1
ATOM 9787 C CA . VAL D 1 152 ? 124.815 138.146 102.408 1.00 32.57 152 VAL D CA 1
ATOM 9788 C C . VAL D 1 152 ? 125.699 139.020 103.283 1.00 32.57 152 VAL D C 1
ATOM 9789 O O . VAL D 1 152 ? 126.928 139.005 103.148 1.00 32.57 152 VAL D O 1
ATOM 9793 N N . MET D 1 153 ? 125.075 139.783 104.178 1.00 34.27 153 MET D N 1
ATOM 9794 C CA . MET D 1 153 ? 125.808 140.588 105.155 1.00 34.27 153 MET D CA 1
ATOM 9795 C C . MET D 1 153 ? 125.923 139.805 106.462 1.00 34.27 153 MET D C 1
ATOM 9796 O O . MET D 1 153 ? 125.349 140.150 107.496 1.00 34.27 153 MET D O 1
ATOM 9801 N N . ASP D 1 154 ? 126.693 138.721 106.392 1.00 34.01 154 ASP D N 1
ATOM 9802 C CA . ASP D 1 154 ? 126.860 137.821 107.529 1.00 34.01 154 ASP D CA 1
ATOM 9803 C C . ASP D 1 154 ? 127.558 138.560 108.663 1.00 34.01 154 ASP D C 1
ATOM 9804 O O . ASP D 1 154 ? 128.685 139.039 108.505 1.00 34.01 154 ASP D O 1
ATOM 9809 N N . SER D 1 155 ? 126.889 138.652 109.807 1.00 32.03 155 SER D N 1
ATOM 9810 C CA . SER D 1 155 ? 127.449 139.265 110.998 1.00 32.03 155 SER D CA 1
ATOM 9811 C C . SER D 1 155 ? 127.108 138.398 112.200 1.00 32.03 155 SER D C 1
ATOM 9812 O O . SER D 1 155 ? 126.152 137.621 112.178 1.00 32.03 155 SER D O 1
ATOM 9815 N N . GLY D 1 156 ? 127.908 138.526 113.252 1.00 32.36 156 GLY D N 1
ATOM 9816 C CA . GLY D 1 156 ? 127.677 137.736 114.443 1.00 32.36 156 GLY D CA 1
ATOM 9817 C C . GLY D 1 156 ? 128.580 138.105 115.598 1.00 32.36 156 GLY D C 1
ATOM 9818 O O . GLY D 1 156 ? 128.925 139.276 115.777 1.00 32.36 156 GLY D O 1
ATOM 9819 N N . ASP D 1 157 ? 128.963 137.111 116.397 1.00 33.71 157 ASP D N 1
ATOM 9820 C CA . ASP D 1 157 ? 129.860 137.309 117.525 1.00 33.71 157 ASP D CA 1
ATOM 9821 C C . ASP D 1 157 ? 131.317 137.077 117.138 1.00 33.71 157 ASP D C 1
ATOM 9822 O O . ASP D 1 157 ? 132.211 137.205 117.980 1.00 33.71 157 ASP D O 1
ATOM 9827 N N . GLY D 1 158 ? 131.571 136.755 115.873 1.00 36.31 158 GLY D N 1
ATOM 9828 C CA . GLY D 1 158 ? 132.908 136.467 115.399 1.00 36.31 158 GLY D CA 1
ATOM 9829 C C . GLY D 1 158 ? 133.482 137.594 114.568 1.00 36.31 158 GLY D C 1
ATOM 9830 O O . GLY D 1 158 ? 134.040 138.552 115.110 1.00 36.31 158 GLY D O 1
ATOM 9831 N N . VAL D 1 159 ? 133.383 137.472 113.248 1.00 36.32 159 VAL D N 1
ATOM 9832 C CA . VAL D 1 159 ? 133.820 138.519 112.330 1.00 36.32 159 VAL D CA 1
ATOM 9833 C C . VAL D 1 159 ? 132.749 138.700 111.265 1.00 36.32 159 VAL D C 1
ATOM 9834 O O . VAL D 1 159 ? 132.193 137.721 110.759 1.00 36.32 159 VAL D O 1
ATOM 9838 N N . THR D 1 160 ? 132.454 139.954 110.933 1.00 36.46 160 THR D N 1
ATOM 9839 C CA . THR D 1 160 ? 131.452 140.247 109.916 1.00 36.46 160 THR D CA 1
ATOM 9840 C C . THR D 1 160 ? 131.982 139.888 108.532 1.00 36.46 160 THR D C 1
ATOM 9841 O O . THR D 1 160 ? 133.099 140.263 108.167 1.00 36.46 160 THR D O 1
ATOM 9845 N N . HIS D 1 161 ? 131.175 139.159 107.763 1.00 36.76 161 HIS D N 1
ATOM 9846 C CA . HIS D 1 161 ? 131.538 138.735 106.419 1.00 36.76 161 HIS D CA 1
ATOM 9847 C C . HIS D 1 161 ? 130.471 139.186 105.434 1.00 36.76 161 HIS D C 1
ATOM 9848 O O . HIS D 1 161 ? 129.275 139.114 105.726 1.00 36.76 161 HIS D O 1
ATOM 9855 N N . THR D 1 162 ? 130.908 139.653 104.268 1.00 38.24 162 THR D N 1
ATOM 9856 C CA . THR D 1 162 ? 130.012 140.032 103.177 1.00 38.24 162 THR D CA 1
ATOM 9857 C C . THR D 1 162 ? 130.340 139.137 101.986 1.00 38.24 162 THR D C 1
ATOM 9858 O O . THR D 1 162 ? 131.339 139.354 101.294 1.00 38.24 162 THR D O 1
ATOM 9862 N N . VAL D 1 163 ? 129.499 138.136 101.746 1.00 36.24 163 VAL D N 1
ATOM 9863 C CA . VAL D 1 163 ? 129.767 137.131 100.721 1.00 36.24 163 VAL D CA 1
ATOM 9864 C C . VAL D 1 163 ? 128.715 137.213 99.622 1.00 36.24 163 VAL D C 1
ATOM 9865 O O . VAL D 1 163 ? 127.590 136.729 99.806 1.00 36.24 163 VAL D O 1
ATOM 9869 N N . PRO D 1 164 ? 129.032 137.803 98.471 1.00 40.70 164 PRO D N 1
ATOM 9870 C CA . PRO D 1 164 ? 128.075 137.865 97.346 1.00 40.70 164 PRO D CA 1
ATOM 9871 C C . PRO D 1 164 ? 128.044 136.575 96.530 1.00 40.70 164 PRO D C 1
ATOM 9872 O O . PRO D 1 164 ? 128.705 136.411 95.505 1.00 40.70 164 PRO D O 1
ATOM 9876 N N . ILE D 1 165 ? 127.250 135.619 97.004 1.00 43.39 165 ILE D N 1
ATOM 9877 C CA . ILE D 1 165 ? 127.168 134.309 96.369 1.00 43.39 165 ILE D CA 1
ATOM 9878 C C . ILE D 1 165 ? 126.348 134.409 95.092 1.00 43.39 165 ILE D C 1
ATOM 9879 O O . ILE D 1 165 ? 125.452 135.250 94.962 1.00 43.39 165 ILE D O 1
ATOM 9884 N N . TYR D 1 166 ? 126.659 133.538 94.135 1.00 57.56 166 TYR D N 1
ATOM 9885 C CA . TYR D 1 166 ? 125.952 133.494 92.864 1.00 57.56 166 TYR D CA 1
ATOM 9886 C C . TYR D 1 166 ? 125.723 132.043 92.470 1.00 57.56 166 TYR D C 1
ATOM 9887 O O . TYR D 1 166 ? 126.650 131.229 92.511 1.00 57.56 166 TYR D O 1
ATOM 9896 N N . GLU D 1 167 ? 124.482 131.730 92.091 1.00 61.89 167 GLU D N 1
ATOM 9897 C CA . GLU D 1 167 ? 124.067 130.367 91.749 1.00 61.89 167 GLU D CA 1
ATOM 9898 C C . GLU D 1 167 ? 124.407 129.384 92.867 1.00 61.89 167 GLU D C 1
ATOM 9899 O O . GLU D 1 167 ? 124.737 128.222 92.624 1.00 61.89 167 GLU D O 1
ATOM 9905 N N . GLY D 1 168 ? 124.323 129.855 94.109 1.00 58.97 168 GLY D N 1
ATOM 9906 C CA . GLY D 1 168 ? 124.632 129.011 95.244 1.00 58.97 168 GLY D CA 1
ATOM 9907 C C . GLY D 1 168 ? 126.102 128.751 95.472 1.00 58.97 168 GLY D C 1
ATOM 9908 O O . GLY D 1 168 ? 126.443 127.906 96.305 1.00 58.97 168 GLY D O 1
ATOM 9909 N N . TYR D 1 169 ? 126.985 129.447 94.763 1.00 62.00 169 TYR D N 1
ATOM 9910 C CA . TYR D 1 169 ? 128.424 129.259 94.883 1.00 62.00 169 TYR D CA 1
ATOM 9911 C C . TYR D 1 169 ? 129.057 130.544 95.395 1.00 62.00 169 TYR D C 1
ATOM 9912 O O . TYR D 1 169 ? 128.732 131.634 94.914 1.00 62.00 169 TYR D O 1
ATOM 9921 N N . ALA D 1 170 ? 129.953 130.413 96.368 1.00 53.88 170 ALA D N 1
ATOM 9922 C CA . ALA D 1 170 ? 130.609 131.572 96.953 1.00 53.88 170 ALA D CA 1
ATOM 9923 C C . ALA D 1 170 ? 131.708 132.084 96.032 1.00 53.88 170 ALA D C 1
ATOM 9924 O O . ALA D 1 170 ? 132.546 131.309 95.559 1.00 53.88 170 ALA D O 1
ATOM 9926 N N . LEU D 1 171 ? 131.702 133.385 95.777 1.00 51.08 171 LEU D N 1
ATOM 9927 C CA . LEU D 1 171 ? 132.781 134.005 95.022 1.00 51.08 171 LEU D CA 1
ATOM 9928 C C . LEU D 1 171 ? 133.985 134.195 95.936 1.00 51.08 171 LEU D C 1
ATOM 9929 O O . LEU D 1 171 ? 133.876 134.898 96.946 1.00 51.08 171 LEU D O 1
ATOM 9934 N N . PRO D 1 172 ? 135.139 133.597 95.627 1.00 55.42 172 PRO D N 1
ATOM 9935 C CA . PRO D 1 172 ? 136.264 133.681 96.573 1.00 55.42 172 PRO D CA 1
ATOM 9936 C C . PRO D 1 172 ? 136.936 135.041 96.596 1.00 55.42 172 PRO D C 1
ATOM 9937 O O . PRO D 1 172 ? 137.361 135.497 97.665 1.00 55.42 172 PRO D O 1
ATOM 9941 N N . HIS D 1 173 ? 137.052 135.705 95.446 1.00 57.72 173 HIS D N 1
ATOM 9942 C CA . HIS D 1 173 ? 137.756 136.981 95.390 1.00 57.72 173 HIS D CA 1
ATOM 9943 C C . HIS D 1 173 ? 136.928 138.127 95.958 1.00 57.72 173 HIS D C 1
ATOM 9944 O O . HIS D 1 173 ? 137.496 139.097 96.473 1.00 57.72 173 HIS D O 1
ATOM 9951 N N . ALA D 1 174 ? 135.603 138.040 95.879 1.00 51.81 174 ALA D N 1
ATOM 9952 C CA . ALA D 1 174 ? 134.738 139.146 96.272 1.00 51.81 174 ALA D CA 1
ATOM 9953 C C . ALA D 1 174 ? 134.424 139.172 97.762 1.00 51.81 174 ALA D C 1
ATOM 9954 O O . ALA D 1 174 ? 133.743 140.098 98.214 1.00 51.81 174 ALA D O 1
ATOM 9956 N N . ILE D 1 175 ? 134.893 138.192 98.533 1.00 45.34 175 ILE D N 1
ATOM 9957 C CA . ILE D 1 175 ? 134.603 138.164 99.961 1.00 45.34 175 ILE D CA 1
ATOM 9958 C C . ILE D 1 175 ? 135.455 139.204 100.674 1.00 45.34 175 ILE D C 1
ATOM 9959 O O . ILE D 1 175 ? 136.685 139.226 100.534 1.00 45.34 175 ILE D O 1
ATOM 9964 N N . LEU D 1 176 ? 134.805 140.072 101.444 1.00 43.29 176 LEU D N 1
ATOM 9965 C CA . LEU D 1 176 ? 135.482 141.093 102.231 1.00 43.29 176 LEU D CA 1
ATOM 9966 C C . LEU D 1 176 ? 135.262 140.813 103.709 1.00 43.29 176 LEU D C 1
ATOM 9967 O O . LEU D 1 176 ? 134.124 140.613 104.145 1.00 43.29 176 LEU D O 1
ATOM 9972 N N . ARG D 1 177 ? 136.349 140.799 104.474 1.00 40.41 177 ARG D N 1
ATOM 9973 C CA . ARG D 1 177 ? 136.269 140.539 105.900 1.00 40.41 177 ARG D CA 1
ATOM 9974 C C . ARG D 1 177 ? 136.010 141.835 106.662 1.00 40.41 177 ARG D C 1
ATOM 9975 O O . ARG D 1 177 ? 136.225 142.942 106.161 1.00 40.41 177 ARG D O 1
ATOM 9983 N N . LEU D 1 178 ? 135.537 141.691 107.898 1.00 39.86 178 LEU D N 1
ATOM 9984 C CA . LEU D 1 178 ? 135.305 142.828 108.778 1.00 39.86 178 LEU D CA 1
ATOM 9985 C C . LEU D 1 178 ? 135.285 142.355 110.225 1.00 39.86 178 LEU D C 1
ATOM 9986 O O . LEU D 1 178 ? 134.448 141.529 110.601 1.00 39.86 178 LEU D O 1
ATOM 9991 N N . ASP D 1 179 ? 136.201 142.864 111.038 1.00 39.80 179 ASP D N 1
ATOM 9992 C CA . ASP D 1 179 ? 136.332 142.397 112.415 1.00 39.80 179 ASP D CA 1
ATOM 9993 C C . ASP D 1 179 ? 135.240 142.965 113.344 1.00 39.80 179 ASP D C 1
ATOM 9994 O O . ASP D 1 179 ? 135.078 142.492 114.477 1.00 39.80 179 ASP D O 1
ATOM 9999 N N . LEU D 1 180 ? 134.466 143.944 112.882 1.00 38.81 180 LEU D N 1
ATOM 10000 C CA . LEU D 1 180 ? 133.384 144.534 113.670 1.00 38.81 180 LEU D CA 1
ATOM 10001 C C . LEU D 1 180 ? 132.291 143.490 113.859 1.00 38.81 180 LEU D C 1
ATOM 10002 O O . LEU D 1 180 ? 131.614 143.086 112.913 1.00 38.81 180 LEU D O 1
ATOM 10007 N N . ALA D 1 181 ? 132.116 143.046 115.097 1.00 33.57 181 ALA D N 1
ATOM 10008 C CA . ALA D 1 181 ? 131.133 142.025 115.422 1.00 33.57 181 ALA D CA 1
ATOM 10009 C C . ALA D 1 181 ? 130.449 142.353 116.747 1.00 33.57 181 ALA D C 1
ATOM 10010 O O . ALA D 1 181 ? 130.616 143.438 117.310 1.00 33.57 181 ALA D O 1
ATOM 10012 N N . GLY D 1 182 ? 129.668 141.392 117.244 1.00 31.75 182 GLY D N 1
ATOM 10013 C CA . GLY D 1 182 ? 128.962 141.589 118.497 1.00 31.75 182 GLY D CA 1
ATOM 10014 C C . GLY D 1 182 ? 129.879 141.701 119.697 1.00 31.75 182 GLY D C 1
ATOM 10015 O O . GLY D 1 182 ? 129.583 142.443 120.637 1.00 31.75 182 GLY D O 1
ATOM 10016 N N . ARG D 1 183 ? 130.989 140.959 119.696 1.00 32.32 183 ARG D N 1
ATOM 10017 C CA . ARG D 1 183 ? 131.924 141.040 120.814 1.00 32.32 183 ARG D CA 1
ATOM 10018 C C . ARG D 1 183 ? 132.577 142.414 120.894 1.00 32.32 183 ARG D C 1
ATOM 10019 O O . ARG D 1 183 ? 132.784 142.944 121.992 1.00 32.32 183 ARG D O 1
ATOM 10027 N N . ASP D 1 184 ? 132.918 143.003 119.746 1.00 32.72 184 ASP D N 1
ATOM 10028 C CA . ASP D 1 184 ? 133.505 144.339 119.752 1.00 32.72 184 ASP D CA 1
ATOM 10029 C C . ASP D 1 184 ? 132.530 145.369 120.305 1.00 32.72 184 ASP D C 1
ATOM 10030 O O . ASP D 1 184 ? 132.919 146.249 121.081 1.00 32.72 184 ASP D O 1
ATOM 10035 N N . LEU D 1 185 ? 131.258 145.281 119.910 1.00 29.05 185 LEU D N 1
ATOM 10036 C CA . LEU D 1 185 ? 130.256 146.195 120.447 1.00 29.05 185 LEU D CA 1
ATOM 10037 C C . LEU D 1 185 ? 130.046 145.967 121.937 1.00 29.05 185 LEU D C 1
ATOM 10038 O O . LEU D 1 185 ? 129.844 146.922 122.694 1.00 29.05 185 LEU D O 1
ATOM 10043 N N . THR D 1 186 ? 130.080 144.706 122.375 1.00 28.35 186 THR D N 1
ATOM 10044 C CA . THR D 1 186 ? 129.956 144.417 123.800 1.00 28.35 186 THR D CA 1
ATOM 10045 C C . THR D 1 186 ? 131.119 145.009 124.583 1.00 28.35 186 THR D C 1
ATOM 10046 O O . THR D 1 186 ? 130.924 145.583 125.660 1.00 28.35 186 THR D O 1
ATOM 10050 N N . ASP D 1 187 ? 132.340 144.879 124.059 1.00 30.19 187 ASP D N 1
ATOM 10051 C CA . ASP D 1 187 ? 133.492 145.492 124.712 1.00 30.19 187 ASP D CA 1
ATOM 10052 C C . ASP D 1 187 ? 133.426 147.012 124.637 1.00 30.19 187 ASP D C 1
ATOM 10053 O O . ASP D 1 187 ? 133.864 147.704 125.562 1.00 30.19 187 ASP D O 1
ATOM 10058 N N . TYR D 1 188 ? 132.893 147.549 123.539 1.00 24.37 188 TYR D N 1
ATOM 10059 C CA . TYR D 1 188 ? 132.759 148.996 123.418 1.00 24.37 188 TYR D CA 1
ATOM 10060 C C . TYR D 1 188 ? 131.638 149.532 124.297 1.00 24.37 188 TYR D C 1
ATOM 10061 O O . TYR D 1 188 ? 131.714 150.674 124.763 1.00 24.37 188 TYR D O 1
ATOM 10070 N N . LEU D 1 189 ? 130.591 148.736 124.527 1.00 25.68 189 LEU D N 1
ATOM 10071 C CA . LEU D 1 189 ? 129.482 149.201 125.354 1.00 25.68 189 LEU D CA 1
ATOM 10072 C C . LEU D 1 189 ? 129.917 149.429 126.795 1.00 25.68 189 LEU D C 1
ATOM 10073 O O . LEU D 1 189 ? 129.547 150.438 127.406 1.00 25.68 189 LEU D O 1
ATOM 10078 N N . MET D 1 190 ? 130.701 148.509 127.359 1.00 27.31 190 MET D N 1
ATOM 10079 C CA . MET D 1 190 ? 131.179 148.686 128.724 1.00 27.31 190 MET D CA 1
ATOM 10080 C C . MET D 1 190 ? 132.213 149.796 128.836 1.00 27.31 190 MET D C 1
ATOM 10081 O O . MET D 1 190 ? 132.366 150.375 129.916 1.00 27.31 190 MET D O 1
ATOM 10086 N N . LYS D 1 191 ? 132.927 150.100 127.750 1.00 25.12 191 LYS D N 1
ATOM 10087 C CA . LYS D 1 191 ? 133.874 151.207 127.776 1.00 25.12 191 LYS D CA 1
ATOM 10088 C C . LYS D 1 191 ? 133.164 152.552 127.858 1.00 25.12 191 LYS D C 1
ATOM 10089 O O . LYS D 1 191 ? 133.641 153.462 128.544 1.00 25.12 191 LYS D O 1
ATOM 10095 N N . ILE D 1 192 ? 132.027 152.700 127.171 1.00 25.38 192 ILE D N 1
ATOM 10096 C CA . ILE D 1 192 ? 131.258 153.939 127.243 1.00 25.38 192 ILE D CA 1
ATOM 10097 C C . ILE D 1 192 ? 130.239 153.933 128.370 1.00 25.38 192 ILE D C 1
ATOM 10098 O O . ILE D 1 192 ? 129.723 155.003 128.729 1.00 25.38 192 ILE D O 1
ATOM 10103 N N . LEU D 1 193 ? 129.924 152.768 128.939 1.00 25.20 193 LEU D N 1
ATOM 10104 C CA . LEU D 1 193 ? 129.036 152.729 130.093 1.00 25.20 193 LEU D CA 1
ATOM 10105 C C . LEU D 1 193 ? 129.720 153.228 131.355 1.00 25.20 193 LEU D C 1
ATOM 10106 O O . LEU D 1 193 ? 129.033 153.620 132.303 1.00 25.20 193 LEU D O 1
ATOM 10111 N N . THR D 1 194 ? 131.053 153.225 131.388 1.00 23.92 194 THR D N 1
ATOM 10112 C CA . THR D 1 194 ? 131.778 153.743 132.539 1.00 23.92 194 THR D CA 1
ATOM 10113 C C . THR D 1 194 ? 131.642 155.252 132.682 1.00 23.92 194 THR D C 1
ATOM 10114 O O . THR D 1 194 ? 131.996 155.791 133.735 1.00 23.92 194 THR D O 1
ATOM 10118 N N . GLU D 1 195 ? 131.139 155.941 131.656 1.00 26.28 195 GLU D N 1
ATOM 10119 C CA . GLU D 1 195 ? 130.939 157.381 131.759 1.00 26.28 195 GLU D CA 1
ATOM 10120 C C . GLU D 1 195 ? 129.789 157.722 132.696 1.00 26.28 195 GLU D C 1
ATOM 10121 O O . GLU D 1 195 ? 129.759 158.820 133.264 1.00 26.28 195 GLU D O 1
ATOM 10127 N N . ARG D 1 196 ? 128.837 156.809 132.867 1.00 26.80 196 ARG D N 1
ATOM 10128 C CA . ARG D 1 196 ? 127.731 157.012 133.791 1.00 26.80 196 ARG D CA 1
ATOM 10129 C C . ARG D 1 196 ? 128.010 156.454 135.179 1.00 26.80 196 ARG D C 1
ATOM 10130 O O . ARG D 1 196 ? 127.191 156.646 136.082 1.00 26.80 196 ARG D O 1
ATOM 10138 N N . GLY D 1 197 ? 129.137 155.779 135.372 1.00 25.01 197 GLY D N 1
ATOM 10139 C CA . GLY D 1 197 ? 129.488 155.234 136.664 1.00 25.01 197 GLY D CA 1
ATOM 10140 C C . GLY D 1 197 ? 129.280 153.747 136.834 1.00 25.01 197 GLY D C 1
ATOM 10141 O O . GLY D 1 197 ? 129.359 153.259 137.965 1.00 25.01 197 GLY D O 1
ATOM 10142 N N . TYR D 1 198 ? 129.010 153.013 135.760 1.00 20.18 198 TYR D N 1
ATOM 10143 C CA . TYR D 1 198 ? 128.839 151.569 135.823 1.00 20.18 198 TYR D CA 1
ATOM 10144 C C . TYR D 1 198 ? 130.110 150.890 135.335 1.00 20.18 198 TYR D C 1
ATOM 10145 O O . TYR D 1 198 ? 130.575 151.161 134.224 1.00 20.18 198 TYR D O 1
ATOM 10154 N N . SER D 1 199 ? 130.664 150.009 136.161 1.00 25.22 199 SER D N 1
ATOM 10155 C CA . SER D 1 199 ? 131.945 149.364 135.883 1.00 25.22 199 SER D CA 1
ATOM 10156 C C . SER D 1 199 ? 131.733 147.858 135.768 1.00 25.22 199 SER D C 1
ATOM 10157 O O . SER D 1 199 ? 131.623 147.160 136.780 1.00 25.22 199 SER D O 1
ATOM 10160 N N . PHE D 1 200 ? 131.680 147.362 134.534 1.00 19.50 200 PHE D N 1
ATOM 10161 C CA . PHE D 1 200 ? 131.666 145.932 134.247 1.00 19.50 200 PHE D CA 1
ATOM 10162 C C . PHE D 1 200 ? 133.024 145.570 133.659 1.00 19.50 200 PHE D C 1
ATOM 10163 O O . PHE D 1 200 ? 133.396 146.071 132.592 1.00 19.50 200 PHE D O 1
ATOM 10171 N N . THR D 1 201 ? 133.761 144.712 134.347 1.00 27.08 201 THR D N 1
ATOM 10172 C CA . THR D 1 201 ? 135.111 144.382 133.902 1.00 27.08 201 THR D CA 1
ATOM 10173 C C . THR D 1 201 ? 135.358 142.888 133.764 1.00 27.08 201 THR D C 1
ATOM 10174 O O . THR D 1 201 ? 136.074 142.475 132.849 1.00 27.08 201 THR D O 1
ATOM 10178 N N . THR D 1 202 ? 134.789 142.070 134.642 1.00 28.75 202 THR D N 1
ATOM 10179 C CA . THR D 1 202 ? 135.072 140.644 134.623 1.00 28.75 202 THR D CA 1
ATOM 10180 C C . THR D 1 202 ? 134.322 139.953 133.486 1.00 28.75 202 THR D C 1
ATOM 10181 O O . THR D 1 202 ? 133.393 140.503 132.889 1.00 28.75 202 THR D O 1
ATOM 10185 N N . THR D 1 203 ? 134.750 138.724 133.187 1.00 28.36 203 THR D N 1
ATOM 10186 C CA . THR D 1 203 ? 134.103 137.947 132.135 1.00 28.36 203 THR D CA 1
ATOM 10187 C C . THR D 1 203 ? 132.697 137.522 132.533 1.00 28.36 203 THR D C 1
ATOM 10188 O O . THR D 1 203 ? 131.838 137.339 131.664 1.00 28.36 203 THR D O 1
ATOM 10192 N N . ALA D 1 204 ? 132.447 137.343 133.831 1.00 29.51 204 ALA D N 1
ATOM 10193 C CA . ALA D 1 204 ? 131.095 137.040 134.285 1.00 29.51 204 ALA D CA 1
ATOM 10194 C C . ALA D 1 204 ? 130.154 138.208 134.022 1.00 29.51 204 ALA D C 1
ATOM 10195 O O . ALA D 1 204 ? 128.993 138.008 133.649 1.00 29.51 204 ALA D O 1
ATOM 10197 N N . GLU D 1 205 ? 130.636 139.436 134.216 1.00 30.26 205 GLU D N 1
ATOM 10198 C CA . GLU D 1 205 ? 129.829 140.623 133.968 1.00 30.26 205 GLU D CA 1
ATOM 10199 C C . GLU D 1 205 ? 129.749 140.992 132.494 1.00 30.26 205 GLU D C 1
ATOM 10200 O O . GLU D 1 205 ? 128.938 141.851 132.133 1.00 30.26 205 GLU D O 1
ATOM 10206 N N . ARG D 1 206 ? 130.568 140.379 131.638 1.00 29.82 206 ARG D N 1
ATOM 10207 C CA . ARG D 1 206 ? 130.427 140.600 130.203 1.00 29.82 206 ARG D CA 1
ATOM 10208 C C . ARG D 1 206 ? 129.113 140.026 129.691 1.00 29.82 206 ARG D C 1
ATOM 10209 O O . ARG D 1 206 ? 128.484 140.599 128.794 1.00 29.82 206 ARG D O 1
ATOM 10217 N N . GLU D 1 207 ? 128.681 138.893 130.251 1.00 29.35 207 GLU D N 1
ATOM 10218 C CA . GLU D 1 207 ? 127.384 138.333 129.889 1.00 29.35 207 GLU D CA 1
ATOM 10219 C C . GLU D 1 207 ? 126.246 139.270 130.268 1.00 29.35 207 GLU D C 1
ATOM 10220 O O . GLU D 1 207 ? 125.230 139.328 129.566 1.00 29.35 207 GLU D O 1
ATOM 10226 N N . ILE D 1 208 ? 126.391 140.001 131.376 1.00 28.60 208 ILE D N 1
ATOM 10227 C CA . ILE D 1 208 ? 125.362 140.953 131.786 1.00 28.60 208 ILE D CA 1
ATOM 10228 C C . ILE D 1 208 ? 125.238 142.077 130.766 1.00 28.60 208 ILE D C 1
ATOM 10229 O O . ILE D 1 208 ? 124.129 142.494 130.410 1.00 28.60 208 ILE D O 1
ATOM 10234 N N . VAL D 1 209 ? 126.372 142.587 130.280 1.00 24.99 209 VAL D N 1
ATOM 10235 C CA . VAL D 1 209 ? 126.345 143.663 129.294 1.00 24.99 209 VAL D CA 1
ATOM 10236 C C . VAL D 1 209 ? 125.720 143.178 127.992 1.00 24.99 209 VAL D C 1
ATOM 10237 O O . VAL D 1 209 ? 125.008 143.926 127.311 1.00 24.99 209 VAL D O 1
ATOM 10241 N N . ARG D 1 210 ? 125.968 141.918 127.630 1.00 28.61 210 ARG D N 1
ATOM 10242 C CA . ARG D 1 210 ? 125.378 141.371 126.413 1.00 28.61 210 ARG D CA 1
ATOM 10243 C C . ARG D 1 210 ? 123.858 141.337 126.504 1.00 28.61 210 ARG D C 1
ATOM 10244 O O . ARG D 1 210 ? 123.164 141.554 125.505 1.00 28.61 210 ARG D O 1
ATOM 10252 N N . ASP D 1 211 ? 123.321 141.057 127.694 1.00 30.06 211 ASP D N 1
ATOM 10253 C CA . ASP D 1 211 ? 121.874 141.099 127.879 1.00 30.06 211 ASP D CA 1
ATOM 10254 C C . ASP D 1 211 ? 121.336 142.513 127.697 1.00 30.06 211 ASP D C 1
ATOM 10255 O O . ASP D 1 211 ? 120.257 142.706 127.125 1.00 30.06 211 ASP D O 1
ATOM 10260 N N . ILE D 1 212 ? 122.069 143.513 128.189 1.00 27.85 212 ILE D N 1
ATOM 10261 C CA . ILE D 1 212 ? 121.653 144.902 128.015 1.00 27.85 212 ILE D CA 1
ATOM 10262 C C . ILE D 1 212 ? 121.632 145.270 126.539 1.00 27.85 212 ILE D C 1
ATOM 10263 O O . ILE D 1 212 ? 120.700 145.927 126.059 1.00 27.85 212 ILE D O 1
ATOM 10268 N N . LYS D 1 213 ? 122.658 144.850 125.796 1.00 27.66 213 LYS D N 1
ATOM 10269 C CA . LYS D 1 213 ? 122.749 145.200 124.383 1.00 27.66 213 LYS D CA 1
ATOM 10270 C C . LYS D 1 213 ? 121.595 144.609 123.584 1.00 27.66 213 LYS D C 1
ATOM 10271 O O . LYS D 1 213 ? 121.064 145.256 122.675 1.00 27.66 213 LYS D O 1
ATOM 10277 N N . GLU D 1 214 ? 121.191 143.379 123.906 1.00 30.50 214 GLU D N 1
ATOM 10278 C CA . GLU D 1 214 ? 120.145 142.718 123.135 1.00 30.50 214 GLU D CA 1
ATOM 10279 C C . GLU D 1 214 ? 118.759 143.283 123.416 1.00 30.50 214 GLU D C 1
ATOM 10280 O O . GLU D 1 214 ? 117.858 143.114 122.588 1.00 30.50 214 GLU D O 1
ATOM 10286 N N . LYS D 1 215 ? 118.563 143.946 124.554 1.00 29.72 215 LYS D N 1
ATOM 10287 C CA . LYS D 1 215 ? 117.237 144.393 124.965 1.00 29.72 215 LYS D CA 1
ATOM 10288 C C . LYS D 1 215 ? 117.001 145.880 124.743 1.00 29.72 215 LYS D C 1
ATOM 10289 O O . LYS D 1 215 ? 115.910 146.269 124.315 1.00 29.72 215 LYS D O 1
ATOM 10295 N N . LEU D 1 216 ? 117.991 146.725 125.024 1.00 31.60 216 LEU D N 1
ATOM 10296 C CA . LEU D 1 216 ? 117.797 148.169 125.005 1.00 31.60 216 LEU D CA 1
ATOM 10297 C C . LEU D 1 216 ? 118.449 148.871 123.824 1.00 31.60 216 LEU D C 1
ATOM 10298 O O . LEU D 1 216 ? 117.919 149.881 123.360 1.00 31.60 216 LEU D O 1
ATOM 10303 N N . CYS D 1 217 ? 119.575 148.368 123.328 1.00 32.83 217 CYS D N 1
ATOM 10304 C CA . CYS D 1 217 ? 120.283 149.042 122.250 1.00 32.83 217 CYS D CA 1
ATOM 10305 C C . CYS D 1 217 ? 119.472 149.015 120.960 1.00 32.83 217 CYS D C 1
ATOM 10306 O O . CYS D 1 217 ? 118.725 148.073 120.686 1.00 32.83 217 CYS D O 1
ATOM 10309 N N . TYR D 1 218 ? 119.625 150.072 120.166 1.00 36.22 218 TYR D N 1
ATOM 10310 C CA . TYR D 1 218 ? 118.951 150.182 118.879 1.00 36.22 218 TYR D CA 1
ATOM 10311 C C . TYR D 1 218 ? 119.742 151.144 118.005 1.00 36.22 218 TYR D C 1
ATOM 10312 O O . TYR D 1 218 ? 120.609 151.877 118.483 1.00 36.22 218 TYR D O 1
ATOM 10321 N N . VAL D 1 219 ? 119.435 151.127 116.712 1.00 39.14 219 VAL D N 1
ATOM 10322 C CA . VAL D 1 219 ? 120.117 151.959 115.727 1.00 39.14 219 VAL D CA 1
ATOM 10323 C C . VAL D 1 219 ? 119.239 153.164 115.424 1.00 39.14 219 VAL D C 1
ATOM 10324 O O . VAL D 1 219 ? 118.069 153.013 115.054 1.00 39.14 219 VAL D O 1
ATOM 10328 N N . ALA D 1 220 ? 119.801 154.359 115.580 1.00 46.85 220 ALA D N 1
ATOM 10329 C CA . ALA D 1 220 ? 119.090 155.591 115.276 1.00 46.85 220 ALA D CA 1
ATOM 10330 C C . ALA D 1 220 ? 119.215 155.914 113.794 1.00 46.85 220 ALA D C 1
ATOM 10331 O O . ALA D 1 220 ? 120.268 155.700 113.186 1.00 46.85 220 ALA D O 1
ATOM 10333 N N . LEU D 1 221 ? 118.126 156.424 113.213 1.00 54.49 221 LEU D N 1
ATOM 10334 C CA . LEU D 1 221 ? 118.139 156.767 111.795 1.00 54.49 221 LEU D CA 1
ATOM 10335 C C . LEU D 1 221 ? 119.121 157.896 111.505 1.00 54.49 221 LEU D C 1
ATOM 10336 O O . LEU D 1 221 ? 119.858 157.848 110.514 1.00 54.49 221 LEU D O 1
ATOM 10341 N N . ASP D 1 222 ? 119.145 158.920 112.355 1.00 62.49 222 ASP D N 1
ATOM 10342 C CA . ASP D 1 222 ? 120.062 160.045 112.218 1.00 62.49 222 ASP D CA 1
ATOM 10343 C C . ASP D 1 222 ? 120.842 160.195 113.516 1.00 62.49 222 ASP D C 1
ATOM 10344 O O . ASP D 1 222 ? 120.245 160.362 114.584 1.00 62.49 222 ASP D O 1
ATOM 10349 N N . PHE D 1 223 ? 122.171 160.135 113.423 1.00 58.12 223 PHE D N 1
ATOM 10350 C CA . PHE D 1 223 ? 122.992 160.210 114.627 1.00 58.12 223 PHE D CA 1
ATOM 10351 C C . PHE D 1 223 ? 123.021 161.621 115.201 1.00 58.12 223 PHE D C 1
ATOM 10352 O O . PHE D 1 223 ? 122.878 161.804 116.416 1.00 58.12 223 PHE D O 1
ATOM 10360 N N . GLU D 1 224 ? 123.210 162.630 114.347 1.00 73.83 224 GLU D N 1
ATOM 10361 C CA . GLU D 1 224 ? 123.322 163.999 114.841 1.00 73.83 224 GLU D CA 1
ATOM 10362 C C . GLU D 1 224 ? 122.006 164.489 115.434 1.00 73.83 224 GLU D C 1
ATOM 10363 O O . GLU D 1 224 ? 122.002 165.175 116.463 1.00 73.83 224 GLU D O 1
ATOM 10369 N N . GLN D 1 225 ? 120.880 164.153 114.801 1.00 73.38 225 GLN D N 1
ATOM 10370 C CA . GLN D 1 225 ? 119.585 164.567 115.330 1.00 73.38 225 GLN D CA 1
ATOM 10371 C C . GLN D 1 225 ? 119.277 163.870 116.648 1.00 73.38 225 GLN D C 1
ATOM 10372 O O . GLN D 1 225 ? 118.742 164.489 117.575 1.00 73.38 225 GLN D O 1
ATOM 10378 N N . GLU D 1 226 ? 119.603 162.579 116.750 1.00 66.09 226 GLU D N 1
ATOM 10379 C CA . GLU D 1 226 ? 119.309 161.836 117.969 1.00 66.09 226 GLU D CA 1
ATOM 10380 C C . GLU D 1 226 ? 120.172 162.299 119.136 1.00 66.09 226 GLU D C 1
ATOM 10381 O O . GLU D 1 226 ? 119.726 162.254 120.288 1.00 66.09 226 GLU D O 1
ATOM 10387 N N . MET D 1 227 ? 121.403 162.736 118.862 1.00 69.76 227 MET D N 1
ATOM 10388 C CA . MET D 1 227 ? 122.293 163.159 119.940 1.00 69.76 227 MET D CA 1
ATOM 10389 C C . MET D 1 227 ? 121.749 164.385 120.661 1.00 69.76 227 MET D C 1
ATOM 10390 O O . MET D 1 227 ? 121.784 164.454 121.896 1.00 69.76 227 MET D O 1
ATOM 10395 N N . ALA D 1 228 ? 121.248 165.368 119.909 1.00 79.25 228 ALA D N 1
ATOM 10396 C CA . ALA D 1 228 ? 120.697 166.567 120.532 1.00 79.25 228 ALA D CA 1
ATOM 10397 C C . ALA D 1 228 ? 119.428 166.252 121.316 1.00 79.25 228 ALA D C 1
ATOM 10398 O O . ALA D 1 228 ? 119.217 166.792 122.408 1.00 79.25 228 ALA D O 1
ATOM 10400 N N . THR D 1 229 ? 118.570 165.387 120.770 1.00 81.02 229 THR D N 1
ATOM 10401 C CA . THR D 1 229 ? 117.328 165.041 121.453 1.00 81.02 229 THR D CA 1
ATOM 10402 C C . THR D 1 229 ? 117.600 164.315 122.765 1.00 81.02 229 THR D C 1
ATOM 10403 O O . THR D 1 229 ? 116.935 164.573 123.776 1.00 81.02 229 THR D O 1
ATOM 10407 N N . ALA D 1 230 ? 118.574 163.402 122.768 1.00 77.63 230 ALA D N 1
ATOM 10408 C CA . ALA D 1 230 ? 118.878 162.644 123.978 1.00 77.63 230 ALA D CA 1
ATOM 10409 C C . ALA D 1 230 ? 119.372 163.553 125.096 1.00 77.63 230 ALA D C 1
ATOM 10410 O O . ALA D 1 230 ? 119.011 163.366 126.263 1.00 77.63 230 ALA D O 1
ATOM 10412 N N . ALA D 1 231 ? 120.211 164.535 124.762 1.00 80.37 231 ALA D N 1
ATOM 10413 C CA . ALA D 1 231 ? 120.728 165.442 125.781 1.00 80.37 231 ALA D CA 1
ATOM 10414 C C . ALA D 1 231 ? 119.636 166.358 126.320 1.00 80.37 231 ALA D C 1
ATOM 10415 O O . ALA D 1 231 ? 119.602 166.652 127.521 1.00 80.37 231 ALA D O 1
ATOM 10417 N N . SER D 1 232 ? 118.736 166.820 125.449 1.00 81.80 232 SER D N 1
ATOM 10418 C CA . SER D 1 232 ? 117.741 167.804 125.865 1.00 81.80 232 SER D CA 1
ATOM 10419 C C . SER D 1 232 ? 116.674 167.186 126.762 1.00 81.80 232 SER D C 1
ATOM 10420 O O . SER D 1 232 ? 116.308 167.769 127.790 1.00 81.80 232 SER D O 1
ATOM 10423 N N . SER D 1 233 ? 116.164 166.012 126.398 1.00 79.40 233 SER D N 1
ATOM 10424 C CA . SER D 1 233 ? 115.046 165.399 127.097 1.00 79.40 233 SER D CA 1
ATOM 10425 C C . SER D 1 233 ? 115.428 164.017 127.610 1.00 79.40 233 SER D C 1
ATOM 10426 O O . SER D 1 233 ? 116.355 163.375 127.109 1.00 79.40 233 SER D O 1
ATOM 10429 N N . SER D 1 234 ? 114.688 163.563 128.622 1.00 71.37 234 SER D N 1
ATOM 10430 C CA . SER D 1 234 ? 114.918 162.274 129.258 1.00 71.37 234 SER D CA 1
ATOM 10431 C C . SER D 1 234 ? 113.996 161.185 128.720 1.00 71.37 234 SER D C 1
ATOM 10432 O O . SER D 1 234 ? 113.838 160.141 129.363 1.00 71.37 234 SER D O 1
ATOM 10435 N N . SER D 1 235 ? 113.378 161.411 127.559 1.00 66.46 235 SER D N 1
ATOM 10436 C CA . SER D 1 235 ? 112.461 160.422 127.001 1.00 66.46 235 SER D CA 1
ATOM 10437 C C . SER D 1 235 ? 113.194 159.154 126.579 1.00 66.46 235 SER D C 1
ATOM 10438 O O . SER D 1 235 ? 112.663 158.047 126.726 1.00 66.46 235 SER D O 1
ATOM 10441 N N . LEU D 1 236 ? 114.411 159.293 126.050 1.00 54.39 236 LEU D N 1
ATOM 10442 C CA . LEU D 1 236 ? 115.138 158.146 125.521 1.00 54.39 236 LEU D CA 1
ATOM 10443 C C . LEU D 1 236 ? 115.704 157.241 126.607 1.00 54.39 236 LEU D C 1
ATOM 10444 O O . LEU D 1 236 ? 116.068 156.098 126.309 1.00 54.39 236 LEU D O 1
ATOM 10449 N N . GLU D 1 237 ? 115.792 157.716 127.846 1.00 49.66 237 GLU D N 1
ATOM 10450 C CA . GLU D 1 237 ? 116.372 156.911 128.913 1.00 49.66 237 GLU D CA 1
ATOM 10451 C C . GLU D 1 237 ? 115.471 155.732 129.260 1.00 49.66 237 GLU D C 1
ATOM 10452 O O . GLU D 1 237 ? 114.246 155.858 129.320 1.00 49.66 237 GLU D O 1
ATOM 10458 N N . LYS D 1 238 ? 116.093 154.578 129.490 1.00 37.46 238 LYS D N 1
ATOM 10459 C CA . LYS D 1 238 ? 115.392 153.369 129.891 1.00 37.46 238 LYS D CA 1
ATOM 10460 C C . LYS D 1 238 ? 116.118 152.736 131.069 1.00 37.46 238 LYS D C 1
ATOM 10461 O O . LYS D 1 238 ? 117.328 152.900 131.241 1.00 37.46 238 LYS D O 1
ATOM 10467 N N . SER D 1 239 ? 115.362 152.006 131.881 1.00 32.12 239 SER D N 1
ATOM 10468 C CA . SER D 1 239 ? 115.878 151.391 133.093 1.00 32.12 239 SER D CA 1
ATOM 10469 C C . SER D 1 239 ? 116.064 149.894 132.889 1.00 32.12 239 SER D C 1
ATOM 10470 O O . SER D 1 239 ? 115.227 149.231 132.269 1.00 32.12 239 SER D O 1
ATOM 10473 N N . TYR D 1 240 ? 117.169 149.372 133.413 1.00 32.68 240 TYR D N 1
ATOM 10474 C CA . TYR D 1 240 ? 117.472 147.951 133.376 1.00 32.68 240 TYR D CA 1
ATOM 10475 C C . TYR D 1 240 ? 117.857 147.493 134.774 1.00 32.68 240 TYR D C 1
ATOM 10476 O O . TYR D 1 240 ? 118.479 148.238 135.536 1.00 32.68 240 TYR D O 1
ATOM 10485 N N . GLU D 1 241 ? 117.479 146.264 135.110 1.00 34.44 241 GLU D N 1
ATOM 10486 C CA . GLU D 1 241 ? 117.706 145.711 136.438 1.00 34.44 241 GLU D CA 1
ATOM 10487 C C . GLU D 1 241 ? 118.790 144.645 136.378 1.00 34.44 241 GLU D C 1
ATOM 10488 O O . GLU D 1 241 ? 118.685 143.688 135.604 1.00 34.44 241 GLU D O 1
ATOM 10494 N N . LEU D 1 242 ? 119.822 144.814 137.196 1.00 35.00 242 LEU D N 1
ATOM 10495 C CA . LEU D 1 242 ? 120.894 143.841 137.301 1.00 35.00 242 LEU D CA 1
ATOM 10496 C C . LEU D 1 242 ? 120.425 142.617 138.082 1.00 35.00 242 LEU D C 1
ATOM 10497 O O . LEU D 1 242 ? 119.425 142.674 138.802 1.00 35.00 242 LEU D O 1
ATOM 10502 N N . PRO D 1 243 ? 121.125 141.486 137.946 1.00 36.51 243 PRO D N 1
ATOM 10503 C CA . PRO D 1 243 ? 120.732 140.293 138.714 1.00 36.51 243 PRO D CA 1
ATOM 10504 C C . PRO D 1 243 ? 120.745 140.501 140.219 1.00 36.51 243 PRO D C 1
ATOM 10505 O O . PRO D 1 243 ? 120.001 139.818 140.933 1.00 36.51 243 PRO D O 1
ATOM 10509 N N . ASP D 1 244 ? 121.562 141.421 140.727 1.00 37.21 244 ASP D N 1
ATOM 10510 C CA . ASP D 1 244 ? 121.617 141.676 142.162 1.00 37.21 244 ASP D CA 1
ATOM 10511 C C . ASP D 1 244 ? 120.527 142.621 142.654 1.00 37.21 244 ASP D C 1
ATOM 10512 O O . ASP D 1 244 ? 120.464 142.891 143.858 1.00 37.21 244 ASP D O 1
ATOM 10517 N N . GLY D 1 245 ? 119.678 143.131 141.764 1.00 37.36 245 GLY D N 1
ATOM 10518 C CA . GLY D 1 245 ? 118.590 144.005 142.138 1.00 37.36 245 GLY D CA 1
ATOM 10519 C C . GLY D 1 245 ? 118.814 145.474 141.850 1.00 37.36 245 GLY D C 1
ATOM 10520 O O . GLY D 1 245 ? 117.853 146.252 141.914 1.00 37.36 245 GLY D O 1
ATOM 10521 N N . GLN D 1 246 ? 120.041 145.878 141.540 1.00 35.19 246 GLN D N 1
ATOM 10522 C CA . GLN D 1 246 ? 120.315 147.276 141.241 1.00 35.19 246 GLN D CA 1
ATOM 10523 C C . GLN D 1 246 ? 119.682 147.680 139.914 1.00 35.19 246 GLN D C 1
ATOM 10524 O O . GLN D 1 246 ? 119.603 146.892 138.969 1.00 35.19 246 GLN D O 1
ATOM 10530 N N . VAL D 1 247 ? 119.232 148.930 139.852 1.00 32.74 247 VAL D N 1
ATOM 10531 C CA . VAL D 1 247 ? 118.590 149.490 138.669 1.00 32.74 247 VAL D CA 1
ATOM 10532 C C . VAL D 1 247 ? 119.538 150.501 138.042 1.00 32.74 247 VAL D C 1
ATOM 10533 O O . VAL D 1 247 ? 120.020 151.415 138.723 1.00 32.74 247 VAL D O 1
ATOM 10537 N N . ILE D 1 248 ? 119.803 150.339 136.750 1.00 29.99 248 ILE D N 1
ATOM 10538 C CA . ILE D 1 248 ? 120.685 151.233 136.017 1.00 29.99 248 ILE D CA 1
ATOM 10539 C C . ILE D 1 248 ? 119.870 151.976 134.967 1.00 29.99 248 ILE D C 1
ATOM 10540 O O . ILE D 1 248 ? 118.772 151.565 134.582 1.00 29.99 248 ILE D O 1
ATOM 10545 N N . THR D 1 249 ? 120.423 153.095 134.505 1.00 31.46 249 THR D N 1
ATOM 10546 C CA . THR D 1 249 ? 119.764 153.935 133.514 1.00 31.46 249 THR D CA 1
ATOM 10547 C C . THR D 1 249 ? 120.770 154.326 132.444 1.00 31.46 249 THR D C 1
ATOM 10548 O O . THR D 1 249 ? 121.871 154.781 132.765 1.00 31.46 249 THR D O 1
ATOM 10552 N N . ILE D 1 250 ? 120.392 154.154 131.180 1.00 32.25 250 ILE D N 1
ATOM 10553 C CA . ILE D 1 250 ? 121.225 154.539 130.048 1.00 32.25 250 ILE D CA 1
ATOM 10554 C C . ILE D 1 250 ? 120.462 155.562 129.218 1.00 32.25 250 ILE D C 1
ATOM 10555 O O . ILE D 1 250 ? 119.319 155.318 128.816 1.00 32.25 250 ILE D O 1
ATOM 10560 N N . GLY D 1 251 ? 121.087 156.713 128.981 1.00 36.85 251 GLY D N 1
ATOM 10561 C CA . GLY D 1 251 ? 120.417 157.793 128.286 1.00 36.85 251 GLY D CA 1
ATOM 10562 C C . GLY D 1 251 ? 120.651 157.829 126.790 1.00 36.85 251 GLY D C 1
ATOM 10563 O O . GLY D 1 251 ? 119.695 157.811 126.009 1.00 36.85 251 GLY D O 1
ATOM 10564 N N . ASN D 1 252 ? 121.916 157.873 126.375 1.00 36.94 252 ASN D N 1
ATOM 10565 C CA . ASN D 1 252 ? 122.257 157.957 124.963 1.00 36.94 252 ASN D CA 1
ATOM 10566 C C . ASN D 1 252 ? 123.168 156.830 124.503 1.00 36.94 252 ASN D C 1
ATOM 10567 O O . ASN D 1 252 ? 123.551 156.805 123.328 1.00 36.94 252 ASN D O 1
ATOM 10572 N N . GLU D 1 253 ? 123.529 155.901 125.388 1.00 34.68 253 GLU D N 1
ATOM 10573 C CA . GLU D 1 253 ? 124.292 154.732 124.976 1.00 34.68 253 GLU D CA 1
ATOM 10574 C C . GLU D 1 253 ? 123.461 153.755 124.158 1.00 34.68 253 GLU D C 1
ATOM 10575 O O . GLU D 1 253 ? 124.024 152.817 123.586 1.00 34.68 253 GLU D O 1
ATOM 10581 N N . ARG D 1 254 ? 122.141 153.948 124.099 1.00 35.63 254 ARG D N 1
ATOM 10582 C CA . ARG D 1 254 ? 121.290 153.034 123.348 1.00 35.63 254 ARG D CA 1
ATOM 10583 C C . ARG D 1 254 ? 121.619 153.063 121.862 1.00 35.63 254 ARG D C 1
ATOM 10584 O O . ARG D 1 254 ? 121.672 152.014 121.210 1.00 35.63 254 ARG D O 1
ATOM 10592 N N . PHE D 1 255 ? 121.835 154.253 121.305 1.00 40.27 255 PHE D N 1
ATOM 10593 C CA . PHE D 1 255 ? 122.117 154.408 119.885 1.00 40.27 255 PHE D CA 1
ATOM 10594 C C . PHE D 1 255 ? 123.572 154.757 119.605 1.00 40.27 255 PHE D C 1
ATOM 10595 O O . PHE D 1 255 ? 123.904 155.112 118.471 1.00 40.27 255 PHE D O 1
ATOM 10603 N N . ARG D 1 256 ? 124.445 154.671 120.607 1.00 35.78 256 ARG D N 1
ATOM 10604 C CA . ARG D 1 256 ? 125.862 154.943 120.408 1.00 35.78 256 ARG D CA 1
ATOM 10605 C C . ARG D 1 256 ? 126.699 153.685 120.251 1.00 35.78 256 ARG D C 1
ATOM 10606 O O . ARG D 1 256 ? 127.732 153.723 119.575 1.00 35.78 256 ARG D O 1
ATOM 10614 N N . CYS D 1 257 ? 126.285 152.576 120.857 1.00 36.65 257 CYS D N 1
ATOM 10615 C CA . CYS D 1 257 ? 127.004 151.316 120.715 1.00 36.65 257 CYS D CA 1
ATOM 10616 C C . CYS D 1 257 ? 126.698 150.653 119.372 1.00 36.65 257 CYS D C 1
ATOM 10617 O O . CYS D 1 257 ? 127.635 150.247 118.674 1.00 36.65 257 CYS D O 1
ATOM 10620 N N . PRO D 1 258 ? 125.430 150.511 118.964 1.00 35.67 258 PRO D N 1
ATOM 10621 C CA . PRO D 1 258 ? 125.167 149.981 117.616 1.00 35.67 258 PRO D CA 1
ATOM 10622 C C . PRO D 1 258 ? 125.659 150.884 116.501 1.00 35.67 258 PRO D C 1
ATOM 10623 O O . PRO D 1 258 ? 125.871 150.399 115.384 1.00 35.67 258 PRO D O 1
ATOM 10627 N N . GLU D 1 259 ? 125.840 152.181 116.761 1.00 40.62 259 GLU D N 1
ATOM 10628 C CA . GLU D 1 259 ? 126.331 153.088 115.729 1.00 40.62 259 GLU D CA 1
ATOM 10629 C C . GLU D 1 259 ? 127.773 152.792 115.340 1.00 40.62 259 GLU D C 1
ATOM 10630 O O . GLU D 1 259 ? 128.196 153.172 114.243 1.00 40.62 259 GLU D O 1
ATOM 10636 N N . ALA D 1 260 ? 128.530 152.111 116.202 1.00 37.73 260 ALA D N 1
ATOM 10637 C CA . ALA D 1 260 ? 129.912 151.776 115.882 1.00 37.73 260 ALA D CA 1
ATOM 10638 C C . ALA D 1 260 ? 130.022 150.882 114.654 1.00 37.73 260 ALA D C 1
ATOM 10639 O O . ALA D 1 260 ? 131.091 150.825 114.039 1.00 37.73 260 ALA D O 1
ATOM 10641 N N . LEU D 1 261 ? 128.947 150.178 114.290 1.00 39.33 261 LEU D N 1
ATOM 10642 C CA . LEU D 1 261 ? 128.972 149.364 113.079 1.00 39.33 261 LEU D CA 1
ATOM 10643 C C . LEU D 1 261 ? 129.156 150.226 111.837 1.00 39.33 261 LEU D C 1
ATOM 10644 O O . LEU D 1 261 ? 129.918 149.869 110.932 1.00 39.33 261 LEU D O 1
ATOM 10649 N N . PHE D 1 262 ? 128.463 151.364 111.773 1.00 42.61 262 PHE D N 1
ATOM 10650 C CA . PHE D 1 262 ? 128.521 152.216 110.593 1.00 42.61 262 PHE D CA 1
ATOM 10651 C C . PHE D 1 262 ? 129.670 153.214 110.638 1.00 42.61 262 PHE D C 1
ATOM 10652 O O . PHE D 1 262 ? 130.065 153.729 109.587 1.00 42.61 262 PHE D O 1
ATOM 10660 N N . GLN D 1 263 ? 130.209 153.501 111.821 1.00 44.85 263 GLN D N 1
ATOM 10661 C CA . GLN D 1 263 ? 131.339 154.415 111.982 1.00 44.85 263 GLN D CA 1
ATOM 10662 C C . GLN D 1 263 ? 132.400 153.719 112.822 1.00 44.85 263 GLN D C 1
ATOM 10663 O O . GLN D 1 263 ? 132.478 153.922 114.042 1.00 44.85 263 GLN D O 1
ATOM 10669 N N . PRO D 1 264 ? 133.237 152.884 112.200 1.00 44.83 264 PRO D N 1
ATOM 10670 C CA . PRO D 1 264 ? 134.265 152.159 112.963 1.00 44.83 264 PRO D CA 1
ATOM 10671 C C . PRO D 1 264 ? 135.322 153.056 113.580 1.00 44.83 264 PRO D C 1
ATOM 10672 O O . PRO D 1 264 ? 136.089 152.578 114.426 1.00 44.83 264 PRO D O 1
ATOM 10676 N N . SER D 1 265 ? 135.395 154.330 113.188 1.00 45.34 265 SER D N 1
ATOM 10677 C CA . SER D 1 265 ? 136.381 155.232 113.771 1.00 45.34 265 SER D CA 1
ATOM 10678 C C . SER D 1 265 ? 136.164 155.435 115.265 1.00 45.34 265 SER D C 1
ATOM 10679 O O . SER D 1 265 ? 137.080 155.895 115.954 1.00 45.34 265 SER D O 1
ATOM 10682 N N . PHE D 1 266 ? 134.974 155.111 115.777 1.00 40.92 266 PHE D N 1
ATOM 10683 C CA . PHE D 1 266 ? 134.739 155.198 117.214 1.00 40.92 266 PHE D CA 1
ATOM 10684 C C . PHE D 1 266 ? 135.633 154.228 117.976 1.00 40.92 266 PHE D C 1
ATOM 10685 O O . PHE D 1 266 ? 136.175 154.569 119.033 1.00 40.92 266 PHE D O 1
ATOM 10693 N N . LEU D 1 267 ? 135.798 153.015 117.456 1.00 41.90 267 LEU D N 1
ATOM 10694 C CA . LEU D 1 267 ? 136.673 152.020 118.060 1.00 41.90 267 LEU D CA 1
ATOM 10695 C C . LEU D 1 267 ? 138.125 152.168 117.628 1.00 41.90 267 LEU D C 1
ATOM 10696 O O . LEU D 1 267 ? 138.980 151.423 118.118 1.00 41.90 267 LEU D O 1
ATOM 10701 N N . GLY D 1 268 ? 138.424 153.103 116.730 1.00 49.90 268 GLY D N 1
ATOM 10702 C CA . GLY D 1 268 ? 139.784 153.304 116.275 1.00 49.90 268 GLY D CA 1
ATOM 10703 C C . GLY D 1 268 ? 140.214 152.439 115.114 1.00 49.90 268 GLY D C 1
ATOM 10704 O O . GLY D 1 268 ? 141.420 152.270 114.904 1.00 49.90 268 GLY D O 1
ATOM 10705 N N . MET D 1 269 ? 139.276 151.884 114.355 1.00 56.56 269 MET D N 1
ATOM 10706 C CA . MET D 1 269 ? 139.592 151.043 113.209 1.00 56.56 269 MET D CA 1
ATOM 10707 C C . MET D 1 269 ? 139.510 151.869 111.932 1.00 56.56 269 MET D C 1
ATOM 10708 O O . MET D 1 269 ? 138.527 152.583 111.710 1.00 56.56 269 MET D O 1
ATOM 10713 N N . GLU D 1 270 ? 140.548 151.769 111.098 1.00 71.80 270 GLU D N 1
ATOM 10714 C CA . GLU D 1 270 ? 140.577 152.515 109.846 1.00 71.80 270 GLU D CA 1
ATOM 10715 C C . GLU D 1 270 ? 139.566 151.991 108.834 1.00 71.80 270 GLU D C 1
ATOM 10716 O O . GLU D 1 270 ? 139.128 152.752 107.964 1.00 71.80 270 GLU D O 1
ATOM 10722 N N . SER D 1 271 ? 139.179 150.722 108.936 1.00 62.63 271 SER D N 1
ATOM 10723 C CA . SER D 1 271 ? 138.270 150.130 107.965 1.00 62.63 271 SER D CA 1
ATOM 10724 C C . SER D 1 271 ? 136.910 150.817 108.007 1.00 62.63 271 SER D C 1
ATOM 10725 O O . SER D 1 271 ? 136.503 151.381 109.026 1.00 62.63 271 SER D O 1
ATOM 10728 N N . ALA D 1 272 ? 136.210 150.774 106.877 1.00 53.45 272 ALA D N 1
ATOM 10729 C CA . ALA D 1 272 ? 134.908 151.408 106.761 1.00 53.45 272 ALA D CA 1
ATOM 10730 C C . ALA D 1 272 ? 133.829 150.550 107.418 1.00 53.45 272 ALA D C 1
ATOM 10731 O O . ALA D 1 272 ? 134.052 149.397 107.795 1.00 53.45 272 ALA D O 1
ATOM 10733 N N . GLY D 1 273 ? 132.640 151.132 107.550 1.00 48.71 273 GLY D N 1
ATOM 10734 C CA . GLY D 1 273 ? 131.531 150.461 108.191 1.00 48.71 273 GLY D CA 1
ATOM 10735 C C . GLY D 1 273 ? 130.908 149.396 107.313 1.00 48.71 273 GLY D C 1
ATOM 10736 O O . GLY D 1 273 ? 131.300 149.172 106.168 1.00 48.71 273 GLY D O 1
ATOM 10737 N N . ILE D 1 274 ? 129.907 148.717 107.878 1.00 46.75 274 ILE D N 1
ATOM 10738 C CA . ILE D 1 274 ? 129.225 147.660 107.143 1.00 46.75 274 ILE D CA 1
ATOM 10739 C C . ILE D 1 274 ? 128.434 148.212 105.966 1.00 46.75 274 ILE D C 1
ATOM 10740 O O . ILE D 1 274 ? 128.120 147.466 105.032 1.00 46.75 274 ILE D O 1
ATOM 10745 N N . HIS D 1 275 ? 128.097 149.504 105.983 1.00 52.50 275 HIS D N 1
ATOM 10746 C CA . HIS D 1 275 ? 127.395 150.094 104.848 1.00 52.50 275 HIS D CA 1
ATOM 10747 C C . HIS D 1 275 ? 128.310 150.214 103.636 1.00 52.50 275 HIS D C 1
ATOM 10748 O O . HIS D 1 275 ? 127.877 149.994 102.500 1.00 52.50 275 HIS D O 1
ATOM 10755 N N . GLU D 1 276 ? 129.577 150.560 103.858 1.00 54.54 276 GLU D N 1
ATOM 10756 C CA . GLU D 1 276 ? 130.527 150.718 102.765 1.00 54.54 276 GLU D CA 1
ATOM 10757 C C . GLU D 1 276 ? 131.176 149.405 102.357 1.00 54.54 276 GLU D C 1
ATOM 10758 O O . GLU D 1 276 ? 131.531 149.239 101.184 1.00 54.54 276 GLU D O 1
ATOM 10764 N N . THR D 1 277 ? 131.347 148.472 103.296 1.00 51.97 277 THR D N 1
ATOM 10765 C CA . THR D 1 277 ? 131.901 147.168 102.946 1.00 51.97 277 THR D CA 1
ATOM 10766 C C . THR D 1 277 ? 130.971 146.412 102.007 1.00 51.97 277 THR D C 1
ATOM 10767 O O . THR D 1 277 ? 131.428 145.745 101.071 1.00 51.97 277 THR D O 1
ATOM 10771 N N . THR D 1 278 ? 129.660 146.502 102.243 1.00 51.58 278 THR D N 1
ATOM 10772 C CA . THR D 1 278 ? 128.703 145.867 101.343 1.00 51.58 278 THR D CA 1
ATOM 10773 C C . THR D 1 278 ? 128.785 146.467 99.946 1.00 51.58 278 THR D C 1
ATOM 10774 O O . THR D 1 278 ? 128.773 145.739 98.947 1.00 51.58 278 THR D O 1
ATOM 10778 N N . PHE D 1 279 ? 128.879 147.795 99.857 1.00 57.09 279 PHE D N 1
ATOM 10779 C CA . PHE D 1 279 ? 129.015 148.442 98.556 1.00 57.09 279 PHE D CA 1
ATOM 10780 C C . PHE D 1 279 ? 130.334 148.071 97.890 1.00 57.09 279 PHE D C 1
ATOM 10781 O O . PHE D 1 279 ? 130.386 147.861 96.673 1.00 57.09 279 PHE D O 1
ATOM 10789 N N . ASN D 1 280 ? 131.414 147.994 98.671 1.00 55.89 280 ASN D N 1
ATOM 10790 C CA . ASN D 1 280 ? 132.713 147.639 98.107 1.00 55.89 280 ASN D CA 1
ATOM 10791 C C . ASN D 1 280 ? 132.712 146.215 97.565 1.00 55.89 280 ASN D C 1
ATOM 10792 O O . ASN D 1 280 ? 133.292 145.947 96.506 1.00 55.89 280 ASN D O 1
ATOM 10797 N N . SER D 1 281 ? 132.071 145.288 98.280 1.00 53.86 281 SER D N 1
ATOM 10798 C CA . SER D 1 281 ? 132.031 143.901 97.827 1.00 53.86 281 SER D CA 1
ATOM 10799 C C . SER D 1 281 ? 131.278 143.770 96.511 1.00 53.86 281 SER D C 1
ATOM 10800 O O . SER D 1 281 ? 131.672 142.989 95.637 1.00 53.86 281 SER D O 1
ATOM 10803 N N . ILE D 1 282 ? 130.189 144.525 96.353 1.00 58.65 282 ILE D N 1
ATOM 10804 C CA . ILE D 1 282 ? 129.407 144.463 95.122 1.00 58.65 282 ILE D CA 1
ATOM 10805 C C . ILE D 1 282 ? 130.232 144.954 93.939 1.00 58.65 282 ILE D C 1
ATOM 10806 O O . ILE D 1 282 ? 130.181 144.378 92.845 1.00 58.65 282 ILE D O 1
ATOM 10811 N N . MET D 1 283 ? 131.009 146.023 94.138 1.00 62.07 283 MET D N 1
ATOM 10812 C CA . MET D 1 283 ? 131.814 146.571 93.051 1.00 62.07 283 MET D CA 1
ATOM 10813 C C . MET D 1 283 ? 132.851 145.574 92.552 1.00 62.07 283 MET D C 1
ATOM 10814 O O . MET D 1 283 ? 133.236 145.615 91.378 1.00 62.07 283 MET D O 1
ATOM 10819 N N . LYS D 1 284 ? 133.318 144.676 93.422 1.00 62.07 284 LYS D N 1
ATOM 10820 C CA . LYS D 1 284 ? 134.303 143.683 93.010 1.00 62.07 284 LYS D CA 1
ATOM 10821 C C . LYS D 1 284 ? 133.726 142.653 92.049 1.00 62.07 284 LYS D C 1
ATOM 10822 O O . LYS D 1 284 ? 134.489 142.003 91.327 1.00 62.07 284 LYS D O 1
ATOM 10828 N N . CYS D 1 285 ? 132.406 142.487 92.023 1.00 71.82 285 CYS D N 1
ATOM 10829 C CA . CYS D 1 285 ? 131.782 141.527 91.130 1.00 71.82 285 CYS D CA 1
ATOM 10830 C C . CYS D 1 285 ? 131.681 142.095 89.715 1.00 71.82 285 CYS D C 1
ATOM 10831 O O . CYS D 1 285 ? 132.013 143.253 89.451 1.00 71.82 285 CYS D O 1
ATOM 10834 N N . ASP D 1 286 ? 131.211 141.254 88.798 1.00 85.00 286 ASP D N 1
ATOM 10835 C CA . ASP D 1 286 ? 131.098 141.646 87.403 1.00 85.00 286 ASP D CA 1
ATOM 10836 C C . ASP D 1 286 ? 129.974 142.662 87.212 1.00 85.00 286 ASP D C 1
ATOM 10837 O O . ASP D 1 286 ? 129.060 142.786 88.032 1.00 85.00 286 ASP D O 1
ATOM 10842 N N . VAL D 1 287 ? 130.058 143.399 86.103 1.00 86.71 287 VAL D N 1
ATOM 10843 C CA . VAL D 1 287 ? 129.103 144.472 85.842 1.00 86.71 287 VAL D CA 1
ATOM 10844 C C . VAL D 1 287 ? 127.722 143.909 85.527 1.00 86.71 287 VAL D C 1
ATOM 10845 O O . VAL D 1 287 ? 126.701 144.460 85.957 1.00 86.71 287 VAL D O 1
ATOM 10849 N N . ASP D 1 288 ? 127.664 142.813 84.767 1.00 88.42 288 ASP D N 1
ATOM 10850 C CA . ASP D 1 288 ? 126.375 142.296 84.316 1.00 88.42 288 ASP D CA 1
ATOM 10851 C C . ASP D 1 288 ? 125.543 141.764 85.477 1.00 88.42 288 ASP D C 1
ATOM 10852 O O . ASP D 1 288 ? 124.313 141.892 85.475 1.00 88.42 288 ASP D O 1
ATOM 10857 N N . ILE D 1 289 ? 126.189 141.167 86.477 1.00 79.36 289 ILE D N 1
ATOM 10858 C CA . ILE D 1 289 ? 125.472 140.541 87.583 1.00 79.36 289 ILE D CA 1
ATOM 10859 C C . ILE D 1 289 ? 125.296 141.536 88.722 1.00 79.36 289 ILE D C 1
ATOM 10860 O O . ILE D 1 289 ? 124.785 141.185 89.792 1.00 79.36 289 ILE D O 1
ATOM 10865 N N . ARG D 1 290 ? 125.714 142.784 88.503 1.00 73.23 290 ARG D N 1
ATOM 10866 C CA . ARG D 1 290 ? 125.568 143.800 89.540 1.00 73.23 290 ARG D CA 1
ATOM 10867 C C . ARG D 1 290 ? 124.108 144.160 89.779 1.00 73.23 290 ARG D C 1
ATOM 10868 O O . ARG D 1 290 ? 123.737 144.521 90.902 1.00 73.23 290 ARG D O 1
ATOM 10876 N N . LYS D 1 291 ? 123.270 144.079 88.743 1.00 73.31 291 LYS D N 1
ATOM 10877 C CA . LYS D 1 291 ? 121.860 144.421 88.898 1.00 73.31 291 LYS D CA 1
ATOM 10878 C C . LYS D 1 291 ? 121.158 143.471 89.861 1.00 73.31 291 LYS D C 1
ATOM 10879 O O . LYS D 1 291 ? 120.357 143.903 90.698 1.00 73.31 291 LYS D O 1
ATOM 10885 N N . ASP D 1 292 ? 121.442 142.172 89.752 1.00 69.04 292 ASP D N 1
ATOM 10886 C CA . ASP D 1 292 ? 120.740 141.189 90.571 1.00 69.04 292 ASP D CA 1
ATOM 10887 C C . ASP D 1 292 ? 121.136 141.291 92.040 1.00 69.04 292 ASP D C 1
ATOM 10888 O O . ASP D 1 292 ? 120.286 141.152 92.927 1.00 69.04 292 ASP D O 1
ATOM 10893 N N . LEU D 1 293 ? 122.420 141.530 92.317 1.00 64.60 293 LEU D N 1
ATOM 10894 C CA . LEU D 1 293 ? 122.888 141.544 93.700 1.00 64.60 293 LEU D CA 1
ATOM 10895 C C . LEU D 1 293 ? 122.312 142.713 94.488 1.00 64.60 293 LEU D C 1
ATOM 10896 O O . LEU D 1 293 ? 122.097 142.593 95.699 1.00 64.60 293 LEU D O 1
ATOM 10901 N N . TYR D 1 294 ? 122.066 143.847 93.829 1.00 68.05 294 TYR D N 1
ATOM 10902 C CA . TYR D 1 294 ? 121.576 145.023 94.542 1.00 68.05 294 TYR D CA 1
ATOM 10903 C C . TYR D 1 294 ? 120.187 144.787 95.122 1.00 68.05 294 TYR D C 1
ATOM 10904 O O . TYR D 1 294 ? 119.887 145.236 96.234 1.00 68.05 294 TYR D O 1
ATOM 10913 N N . ALA D 1 295 ? 119.326 144.090 94.387 1.00 62.81 295 ALA D N 1
ATOM 10914 C CA . ALA D 1 295 ? 117.949 143.875 94.811 1.00 62.81 295 ALA D CA 1
ATOM 10915 C C . ALA D 1 295 ? 117.759 142.602 95.625 1.00 62.81 295 ALA D C 1
ATOM 10916 O O . ALA D 1 295 ? 116.627 142.302 96.018 1.00 62.81 295 ALA D O 1
ATOM 10918 N N . ASN D 1 296 ? 118.823 141.848 95.890 1.00 53.26 296 ASN D N 1
ATOM 10919 C CA . ASN D 1 296 ? 118.735 140.585 96.616 1.00 53.26 296 ASN D CA 1
ATOM 10920 C C . ASN D 1 296 ? 119.780 140.525 97.722 1.00 53.26 296 ASN D C 1
ATOM 10921 O O . ASN D 1 296 ? 120.487 139.530 97.891 1.00 53.26 296 ASN D O 1
ATOM 10926 N N . THR D 1 297 ? 119.890 141.598 98.498 1.00 44.03 297 THR D N 1
ATOM 10927 C CA . THR D 1 297 ? 120.779 141.623 99.651 1.00 44.03 297 THR D CA 1
ATOM 10928 C C . THR D 1 297 ? 120.017 141.169 100.891 1.00 44.03 297 THR D C 1
ATOM 10929 O O . THR D 1 297 ? 118.901 141.630 101.146 1.00 44.03 297 THR D O 1
ATOM 10933 N N . VAL D 1 298 ? 120.616 140.253 101.648 1.00 33.85 298 VAL D N 1
ATOM 10934 C CA . VAL D 1 298 ? 119.970 139.638 102.800 1.00 33.85 298 VAL D CA 1
ATOM 10935 C C . VAL D 1 298 ? 120.894 139.750 104.002 1.00 33.85 298 VAL D C 1
ATOM 10936 O O . VAL D 1 298 ? 122.059 139.343 103.935 1.00 33.85 298 VAL D O 1
ATOM 10940 N N . LEU D 1 299 ? 120.376 140.298 105.097 1.00 31.75 299 LEU D N 1
ATOM 10941 C CA . LEU D 1 299 ? 121.113 140.335 106.348 1.00 31.75 299 LEU D CA 1
ATOM 10942 C C . LEU D 1 299 ? 120.943 139.017 107.099 1.00 31.75 299 LEU D C 1
ATOM 10943 O O . LEU D 1 299 ? 119.946 138.307 106.944 1.00 31.75 299 LEU D O 1
ATOM 10948 N N . SER D 1 300 ? 121.935 138.694 107.924 1.00 29.67 300 SER D N 1
ATOM 10949 C CA . SER D 1 300 ? 121.917 137.446 108.670 1.00 29.67 300 SER D CA 1
ATOM 10950 C C . SER D 1 300 ? 122.710 137.617 109.956 1.00 29.67 300 SER D C 1
ATOM 10951 O O . SER D 1 300 ? 123.507 138.546 110.100 1.00 29.67 300 SER D O 1
ATOM 10954 N N . GLY D 1 301 ? 122.475 136.704 110.893 1.00 28.96 301 GLY D N 1
ATOM 10955 C CA . GLY D 1 301 ? 123.176 136.702 112.158 1.00 28.96 301 GLY D CA 1
ATOM 10956 C C . GLY D 1 301 ? 122.497 137.557 113.211 1.00 28.96 301 GLY D C 1
ATOM 10957 O O . GLY D 1 301 ? 121.603 138.360 112.939 1.00 28.96 301 GLY D O 1
ATOM 10958 N N . GLY D 1 302 ? 122.947 137.373 114.454 1.00 30.81 302 GLY D N 1
ATOM 10959 C CA . GLY D 1 302 ? 122.352 138.085 115.570 1.00 30.81 302 GLY D CA 1
ATOM 10960 C C . GLY D 1 302 ? 122.740 139.543 115.677 1.00 30.81 302 GLY D C 1
ATOM 10961 O O . GLY D 1 302 ? 122.020 140.317 116.313 1.00 30.81 302 GLY D O 1
ATOM 10962 N N . THR D 1 303 ? 123.863 139.935 115.072 1.00 31.93 303 THR D N 1
ATOM 10963 C CA . THR D 1 303 ? 124.303 141.324 115.166 1.00 31.93 303 THR D CA 1
ATOM 10964 C C . THR D 1 303 ? 123.368 142.252 114.400 1.00 31.93 303 THR D C 1
ATOM 10965 O O . THR D 1 303 ? 123.126 143.387 114.824 1.00 31.93 303 THR D O 1
ATOM 10969 N N . THR D 1 304 ? 122.819 141.784 113.283 1.00 32.06 304 THR D N 1
ATOM 10970 C CA . THR D 1 304 ? 121.932 142.590 112.456 1.00 32.06 304 THR D CA 1
ATOM 10971 C C . THR D 1 304 ? 120.485 142.564 112.933 1.00 32.06 304 THR D C 1
ATOM 10972 O O . THR D 1 304 ? 119.578 142.830 112.137 1.00 32.06 304 THR D O 1
ATOM 10976 N N . MET D 1 305 ? 120.247 142.245 114.203 1.00 35.56 305 MET D N 1
ATOM 10977 C CA . MET D 1 305 ? 118.904 142.175 114.757 1.00 35.56 305 MET D CA 1
ATOM 10978 C C . MET D 1 305 ? 118.485 143.459 115.465 1.00 35.56 305 MET D C 1
ATOM 10979 O O . MET D 1 305 ? 117.411 143.494 116.072 1.00 35.56 305 MET D O 1
ATOM 10984 N N . TYR D 1 306 ? 119.304 144.504 115.409 1.00 31.92 306 TYR D N 1
ATOM 10985 C CA . TYR D 1 306 ? 118.952 145.750 116.075 1.00 31.92 306 TYR D CA 1
ATOM 10986 C C . TYR D 1 306 ? 117.718 146.363 115.419 1.00 31.92 306 TYR D C 1
ATOM 10987 O O . TYR D 1 306 ? 117.571 146.300 114.192 1.00 31.92 306 TYR D O 1
ATOM 10996 N N . PRO D 1 307 ? 116.808 146.946 116.196 1.00 34.54 307 PRO D N 1
ATOM 10997 C CA . PRO D 1 307 ? 115.679 147.659 115.589 1.00 34.54 307 PRO D CA 1
ATOM 10998 C C . PRO D 1 307 ? 116.161 148.842 114.765 1.00 34.54 307 PRO D C 1
ATOM 10999 O O . PRO D 1 307 ? 117.053 149.587 115.175 1.00 34.54 307 PRO D O 1
ATOM 11003 N N . GLY D 1 308 ? 115.559 149.010 113.591 1.00 38.71 308 GLY D N 1
ATOM 11004 C CA . GLY D 1 308 ? 115.891 150.115 112.719 1.00 38.71 308 GLY D CA 1
ATOM 11005 C C . GLY D 1 308 ? 117.153 149.947 111.903 1.00 38.71 308 GLY D C 1
ATOM 11006 O O . GLY D 1 308 ? 117.524 150.877 111.176 1.00 38.71 308 GLY D O 1
ATOM 11007 N N . ILE D 1 309 ? 117.832 148.801 111.996 1.00 39.33 309 ILE D N 1
ATOM 11008 C CA . ILE D 1 309 ? 119.046 148.608 111.210 1.00 39.33 309 ILE D CA 1
ATOM 11009 C C . ILE D 1 309 ? 118.713 148.429 109.734 1.00 39.33 309 ILE D C 1
ATOM 11010 O O . ILE D 1 309 ? 119.525 148.768 108.865 1.00 39.33 309 ILE D O 1
ATOM 11015 N N . ALA D 1 310 ? 117.532 147.892 109.421 1.00 43.92 310 ALA D N 1
ATOM 11016 C CA . ALA D 1 310 ? 117.140 147.741 108.024 1.00 43.92 310 ALA D CA 1
ATOM 11017 C C . ALA D 1 310 ? 116.965 149.095 107.349 1.00 43.92 310 ALA D C 1
ATOM 11018 O O . ALA D 1 310 ? 117.381 149.281 106.200 1.00 43.92 310 ALA D O 1
ATOM 11020 N N . ASP D 1 311 ? 116.354 150.054 108.047 1.00 48.36 311 ASP D N 1
ATOM 11021 C CA . ASP D 1 311 ? 116.127 151.368 107.457 1.00 48.36 311 ASP D CA 1
ATOM 11022 C C . ASP D 1 311 ? 117.422 152.165 107.359 1.00 48.36 311 ASP D C 1
ATOM 11023 O O . ASP D 1 311 ? 117.665 152.841 106.352 1.00 48.36 311 ASP D O 1
ATOM 11028 N N . ARG D 1 312 ? 118.260 152.106 108.396 1.00 47.88 312 ARG D N 1
ATOM 11029 C CA . ARG D 1 312 ? 119.519 152.844 108.374 1.00 47.88 312 ARG D CA 1
ATOM 11030 C C . ARG D 1 312 ? 120.445 152.325 107.282 1.00 47.88 312 ARG D C 1
ATOM 11031 O O . ARG D 1 312 ? 121.106 153.110 106.592 1.00 47.88 312 ARG D O 1
ATOM 11039 N N . MET D 1 313 ? 120.512 151.003 107.115 1.00 52.41 313 MET D N 1
ATOM 11040 C CA . MET D 1 313 ? 121.355 150.432 106.070 1.00 52.41 313 MET D CA 1
ATOM 11041 C C . MET D 1 313 ? 120.859 150.822 104.684 1.00 52.41 313 MET D C 1
ATOM 11042 O O . MET D 1 313 ? 121.658 151.169 103.807 1.00 52.41 313 MET D O 1
ATOM 11047 N N . GLN D 1 314 ? 119.542 150.772 104.469 1.00 56.66 314 GLN D N 1
ATOM 11048 C CA . GLN D 1 314 ? 118.989 151.104 103.159 1.00 56.66 314 GLN D CA 1
ATOM 11049 C C . GLN D 1 314 ? 119.259 152.558 102.793 1.00 56.66 314 GLN D C 1
ATOM 11050 O O . GLN D 1 314 ? 119.650 152.857 101.658 1.00 56.66 314 GLN D O 1
ATOM 11056 N N . LYS D 1 315 ? 119.054 153.475 103.740 1.00 56.99 315 LYS D N 1
ATOM 11057 C CA . LYS D 1 315 ? 119.254 154.892 103.455 1.00 56.99 315 LYS D CA 1
ATOM 11058 C C . LYS D 1 315 ? 120.712 155.198 103.139 1.00 56.99 315 LYS D C 1
ATOM 11059 O O . LYS D 1 315 ? 121.008 155.949 102.202 1.00 56.99 315 LYS D O 1
ATOM 11065 N N . GLU D 1 316 ? 121.638 154.619 103.904 1.00 57.62 316 GLU D N 1
ATOM 11066 C CA . GLU D 1 316 ? 123.044 154.977 103.754 1.00 57.62 316 GLU D CA 1
ATOM 11067 C C . GLU D 1 316 ? 123.657 154.336 102.515 1.00 57.62 316 GLU D C 1
ATOM 11068 O O . GLU D 1 316 ? 124.531 154.930 101.872 1.00 57.62 316 GLU D O 1
ATOM 11074 N N . ILE D 1 317 ? 123.221 153.125 102.163 1.00 59.75 317 ILE D N 1
ATOM 11075 C CA . ILE D 1 317 ? 123.753 152.484 100.965 1.00 59.75 317 ILE D CA 1
ATOM 11076 C C . ILE D 1 317 ? 123.136 153.089 99.710 1.00 59.75 317 ILE D C 1
ATOM 11077 O O . ILE D 1 317 ? 123.710 152.989 98.619 1.00 59.75 317 ILE D O 1
ATOM 11082 N N . THR D 1 318 ? 121.964 153.717 99.835 1.00 64.03 318 THR D N 1
ATOM 11083 C CA . THR D 1 318 ? 121.330 154.339 98.676 1.00 64.03 318 THR D CA 1
ATOM 11084 C C . THR D 1 318 ? 122.162 155.502 98.150 1.00 64.03 318 THR D C 1
ATOM 11085 O O . THR D 1 318 ? 122.337 155.651 96.935 1.00 64.03 318 THR D O 1
ATOM 11089 N N . ALA D 1 319 ? 122.687 156.335 99.051 1.00 64.06 319 ALA D N 1
ATOM 11090 C CA . ALA D 1 319 ? 123.502 157.468 98.624 1.00 64.06 319 ALA D CA 1
ATOM 11091 C C . ALA D 1 319 ? 124.782 157.004 97.940 1.00 64.06 319 ALA D C 1
ATOM 11092 O O . ALA D 1 319 ? 125.188 157.569 96.918 1.00 64.06 319 ALA D O 1
ATOM 11094 N N . LEU D 1 320 ? 125.435 155.979 98.493 1.00 64.50 320 LEU D N 1
ATOM 11095 C CA . LEU D 1 320 ? 126.663 155.471 97.889 1.00 64.50 320 LEU D CA 1
ATOM 11096 C C . LEU D 1 320 ? 126.392 154.841 96.528 1.00 64.50 320 LEU D C 1
ATOM 11097 O O . LEU D 1 320 ? 127.165 155.034 95.583 1.00 64.50 320 LEU D O 1
ATOM 11102 N N . ALA D 1 321 ? 125.304 154.085 96.410 1.00 74.58 321 ALA D N 1
ATOM 11103 C CA . ALA D 1 321 ? 124.971 153.448 95.149 1.00 74.58 321 ALA D CA 1
ATOM 11104 C C . ALA D 1 321 ? 124.472 154.485 94.143 1.00 74.58 321 ALA D C 1
ATOM 11105 O O . ALA D 1 321 ? 123.963 155.541 94.528 1.00 74.58 321 ALA D O 1
ATOM 11107 N N . PRO D 1 322 ? 124.616 154.212 92.846 1.00 92.26 322 PRO D N 1
ATOM 11108 C CA . PRO D 1 322 ? 124.087 155.139 91.838 1.00 92.26 322 PRO D CA 1
ATOM 11109 C C . PRO D 1 322 ? 122.570 155.230 91.910 1.00 92.26 322 PRO D C 1
ATOM 11110 O O . PRO D 1 322 ? 121.888 154.299 92.343 1.00 92.26 322 PRO D O 1
ATOM 11114 N N . SER D 1 323 ? 122.046 156.382 91.480 1.00 107.77 323 SER D N 1
ATOM 11115 C CA . SER D 1 323 ? 120.606 156.614 91.540 1.00 107.77 323 SER D CA 1
ATOM 11116 C C . SER D 1 323 ? 119.835 155.626 90.673 1.00 107.77 323 SER D C 1
ATOM 11117 O O . SER D 1 323 ? 118.666 155.337 90.953 1.00 107.77 323 SER D O 1
ATOM 11120 N N . THR D 1 324 ? 120.464 155.106 89.618 1.00 110.35 324 THR D N 1
ATOM 11121 C CA . THR D 1 324 ? 119.801 154.116 88.776 1.00 110.35 324 THR D CA 1
ATOM 11122 C C . THR D 1 324 ? 119.531 152.828 89.545 1.00 110.35 324 THR D C 1
ATOM 11123 O O . THR D 1 324 ? 118.486 152.193 89.358 1.00 110.35 324 THR D O 1
ATOM 11127 N N . MET D 1 325 ? 120.459 152.429 90.410 1.00 99.76 325 MET D N 1
ATOM 11128 C CA . MET D 1 325 ? 120.314 151.190 91.160 1.00 99.76 325 MET D CA 1
ATOM 11129 C C . MET D 1 325 ? 119.158 151.282 92.149 1.00 99.76 325 MET D C 1
ATOM 11130 O O . MET D 1 325 ? 118.876 152.341 92.716 1.00 99.76 325 MET D O 1
ATOM 11135 N N . LYS D 1 326 ? 118.485 150.153 92.353 1.00 88.38 326 LYS D N 1
ATOM 11136 C CA . LYS D 1 326 ? 117.404 150.042 93.322 1.00 88.38 326 LYS D CA 1
ATOM 11137 C C . LYS D 1 326 ? 117.862 149.196 94.503 1.00 88.38 326 LYS D C 1
ATOM 11138 O O . LYS D 1 326 ? 118.518 148.164 94.326 1.00 88.38 326 LYS D O 1
ATOM 11144 N N . ILE D 1 327 ? 117.538 149.653 95.709 1.00 72.58 327 ILE D N 1
ATOM 11145 C CA . ILE D 1 327 ? 117.960 149.009 96.949 1.00 72.58 327 ILE D CA 1
ATOM 11146 C C . ILE D 1 327 ? 116.760 148.303 97.561 1.00 72.58 327 ILE D C 1
ATOM 11147 O O . ILE D 1 327 ? 115.679 148.894 97.684 1.00 72.58 327 ILE D O 1
ATOM 11152 N N . LYS D 1 328 ? 116.949 147.038 97.942 1.00 62.42 328 LYS D N 1
ATOM 11153 C CA . LYS D 1 328 ? 115.919 146.251 98.627 1.00 62.42 328 LYS D CA 1
ATOM 11154 C C . LYS D 1 328 ? 116.617 145.396 99.683 1.00 62.42 328 LYS D C 1
ATOM 11155 O O . LYS D 1 328 ? 117.074 144.286 99.396 1.00 62.42 328 LYS D O 1
ATOM 11161 N N . ILE D 1 329 ? 116.689 145.915 100.905 1.00 50.79 329 ILE D N 1
ATOM 11162 C CA . ILE D 1 329 ? 117.309 145.195 102.013 1.00 50.79 329 ILE D CA 1
ATOM 11163 C C . ILE D 1 329 ? 116.290 144.197 102.553 1.00 50.79 329 ILE D C 1
ATOM 11164 O O . ILE D 1 329 ? 115.268 144.587 103.121 1.00 50.79 329 ILE D O 1
ATOM 11169 N N . ILE D 1 330 ? 116.566 142.910 102.375 1.00 44.40 330 ILE D N 1
ATOM 11170 C CA . ILE D 1 330 ? 115.683 141.854 102.856 1.00 44.40 330 ILE D CA 1
ATOM 11171 C C . ILE D 1 330 ? 116.123 141.461 104.259 1.00 44.40 330 ILE D C 1
ATOM 11172 O O . ILE D 1 330 ? 117.262 141.029 104.465 1.00 44.40 330 ILE D O 1
ATOM 11177 N N . ALA D 1 331 ? 115.219 141.606 105.225 1.00 41.36 331 ALA D N 1
ATOM 11178 C CA . ALA D 1 331 ? 115.501 141.322 106.631 1.00 41.36 331 ALA D CA 1
ATOM 11179 C C . ALA D 1 331 ? 114.420 140.396 107.168 1.00 41.36 331 ALA D C 1
ATOM 11180 O O . ALA D 1 331 ? 113.448 140.849 107.788 1.00 41.36 331 ALA D O 1
ATOM 11182 N N . PRO D 1 332 ? 114.551 139.087 106.939 1.00 42.12 332 PRO D N 1
ATOM 11183 C CA . PRO D 1 332 ? 113.559 138.155 107.466 1.00 42.12 332 PRO D CA 1
ATOM 11184 C C . PRO D 1 332 ? 113.580 138.148 108.984 1.00 42.12 332 PRO D C 1
ATOM 11185 O O . PRO D 1 332 ? 114.633 138.372 109.605 1.00 42.12 332 PRO D O 1
ATOM 11189 N N . PRO D 1 333 ? 112.436 137.900 109.628 1.00 42.32 333 PRO D N 1
ATOM 11190 C CA . PRO D 1 333 ? 112.411 137.903 111.099 1.00 42.32 333 PRO D CA 1
ATOM 11191 C C . PRO D 1 333 ? 113.140 136.727 111.722 1.00 42.32 333 PRO D C 1
ATOM 11192 O O . PRO D 1 333 ? 113.462 136.782 112.914 1.00 42.32 333 PRO D O 1
ATOM 11196 N N . GLU D 1 334 ? 113.409 135.670 110.958 1.00 41.54 334 GLU D N 1
ATOM 11197 C CA . GLU D 1 334 ? 114.121 134.499 111.447 1.00 41.54 334 GLU D CA 1
ATOM 11198 C C . GLU D 1 334 ? 115.617 134.566 111.168 1.00 41.54 334 GLU D C 1
ATOM 11199 O O . GLU D 1 334 ? 116.282 133.525 111.151 1.00 41.54 334 GLU D O 1
ATOM 11205 N N . ARG D 1 335 ? 116.160 135.766 110.955 1.00 35.86 335 ARG D N 1
ATOM 11206 C CA . ARG D 1 335 ? 117.555 135.904 110.556 1.00 35.86 335 ARG D CA 1
ATOM 11207 C C . ARG D 1 335 ? 118.534 135.481 111.643 1.00 35.86 335 ARG D C 1
ATOM 11208 O O . ARG D 1 335 ? 119.720 135.305 111.344 1.00 35.86 335 ARG D O 1
ATOM 11216 N N . LYS D 1 336 ? 118.081 135.321 112.887 1.00 31.97 336 LYS D N 1
ATOM 11217 C CA . LYS D 1 336 ? 118.970 134.810 113.926 1.00 31.97 336 LYS D CA 1
ATOM 11218 C C . LYS D 1 336 ? 119.372 133.366 113.649 1.00 31.97 336 LYS D C 1
ATOM 11219 O O . LYS D 1 336 ? 120.536 132.994 113.835 1.00 31.97 336 LYS D O 1
ATOM 11225 N N . TYR D 1 337 ? 118.426 132.541 113.202 1.00 31.56 337 TYR D N 1
ATOM 11226 C CA . TYR D 1 337 ? 118.680 131.140 112.888 1.00 31.56 337 TYR D CA 1
ATOM 11227 C C . TYR D 1 337 ? 118.705 130.889 111.384 1.00 31.56 337 TYR D C 1
ATOM 11228 O O . TYR D 1 337 ? 118.412 129.780 110.931 1.00 31.56 337 TYR D O 1
ATOM 11237 N N . SER D 1 338 ? 119.047 131.912 110.598 1.00 30.78 338 SER D N 1
ATOM 11238 C CA . SER D 1 338 ? 119.085 131.746 109.148 1.00 30.78 338 SER D CA 1
ATOM 11239 C C . SER D 1 338 ? 120.138 130.726 108.736 1.00 30.78 338 SER D C 1
ATOM 11240 O O . SER D 1 338 ? 119.929 129.954 107.794 1.00 30.78 338 SER D O 1
ATOM 11243 N N . VAL D 1 339 ? 121.279 130.714 109.426 1.00 30.27 339 VAL D N 1
ATOM 11244 C CA . VAL D 1 339 ? 122.335 129.758 109.104 1.00 30.27 339 VAL D CA 1
ATOM 11245 C C . VAL D 1 339 ? 121.859 128.332 109.343 1.00 30.27 339 VAL D C 1
ATOM 11246 O O . VAL D 1 339 ? 122.079 127.441 108.514 1.00 30.27 339 VAL D O 1
ATOM 11250 N N . TRP D 1 340 ? 121.200 128.091 110.478 1.00 28.33 340 TRP D N 1
ATOM 11251 C CA . TRP D 1 340 ? 120.750 126.739 110.791 1.00 28.33 340 TRP D CA 1
ATOM 11252 C C . TRP D 1 340 ? 119.599 126.310 109.892 1.00 28.33 340 TRP D C 1
ATOM 11253 O O . TRP D 1 340 ? 119.568 125.166 109.424 1.00 28.33 340 TRP D O 1
ATOM 11264 N N . ILE D 1 341 ? 118.638 127.204 109.650 1.00 30.12 341 ILE D N 1
ATOM 11265 C CA . ILE D 1 341 ? 117.482 126.845 108.832 1.00 30.12 341 ILE D CA 1
ATOM 11266 C C . ILE D 1 341 ? 117.919 126.499 107.416 1.00 30.12 341 ILE D C 1
ATOM 11267 O O . ILE D 1 341 ? 117.437 125.527 106.821 1.00 30.12 341 ILE D O 1
ATOM 11272 N N . GLY D 1 342 ? 118.840 127.283 106.854 1.00 31.67 342 GLY D N 1
ATOM 11273 C CA . GLY D 1 342 ? 119.364 126.960 105.538 1.00 31.67 342 GLY D CA 1
ATOM 11274 C C . GLY D 1 342 ? 120.051 125.609 105.502 1.00 31.67 342 GLY D C 1
ATOM 11275 O O . GLY D 1 342 ? 119.952 124.877 104.514 1.00 31.67 342 GLY D O 1
ATOM 11276 N N . GLY D 1 343 ? 120.756 125.259 106.578 1.00 32.00 343 GLY D N 1
ATOM 11277 C CA . GLY D 1 343 ? 121.389 123.952 106.640 1.00 32.00 343 GLY D CA 1
ATOM 11278 C C . GLY D 1 343 ? 120.385 122.816 106.653 1.00 32.00 343 GLY D C 1
ATOM 11279 O O . GLY D 1 343 ? 120.607 121.773 106.032 1.00 32.00 343 GLY D O 1
ATOM 11280 N N . SER D 1 344 ? 119.269 122.999 107.362 1.00 34.12 344 SER D N 1
ATOM 11281 C CA . SER D 1 344 ? 118.236 121.969 107.392 1.00 34.12 344 SER D CA 1
ATOM 11282 C C . SER D 1 344 ? 117.614 121.775 106.016 1.00 34.12 344 SER D C 1
ATOM 11283 O O . SER D 1 344 ? 117.283 120.648 105.630 1.00 34.12 344 SER D O 1
ATOM 11286 N N . ILE D 1 345 ? 117.437 122.864 105.266 1.00 40.62 345 ILE D N 1
ATOM 11287 C CA . ILE D 1 345 ? 116.872 122.765 103.924 1.00 40.62 345 ILE D CA 1
ATOM 11288 C C . ILE D 1 345 ? 117.798 121.968 103.014 1.00 40.62 345 ILE D C 1
ATOM 11289 O O . ILE D 1 345 ? 117.352 121.096 102.258 1.00 40.62 345 ILE D O 1
ATOM 11294 N N . LEU D 1 346 ? 119.101 122.250 103.076 1.00 42.16 346 LEU D N 1
ATOM 11295 C CA . LEU D 1 346 ? 120.055 121.542 102.230 1.00 42.16 346 LEU D CA 1
ATOM 11296 C C . LEU D 1 346 ? 120.145 120.068 102.604 1.00 42.16 346 LEU D C 1
ATOM 11297 O O . LEU D 1 346 ? 120.253 119.205 101.726 1.00 42.16 346 LEU D O 1
ATOM 11302 N N . ALA D 1 347 ? 120.110 119.760 103.902 1.00 40.55 347 ALA D N 1
ATOM 11303 C CA . ALA D 1 347 ? 120.233 118.373 104.339 1.00 40.55 347 ALA D CA 1
ATOM 11304 C C . ALA D 1 347 ? 119.048 117.532 103.878 1.00 40.55 347 ALA D C 1
ATOM 11305 O O . ALA D 1 347 ? 119.219 116.375 103.478 1.00 40.55 347 ALA D O 1
ATOM 11307 N N . SER D 1 348 ? 117.839 118.095 103.926 1.00 44.50 348 SER D N 1
ATOM 11308 C CA . SER D 1 348 ? 116.638 117.337 103.595 1.00 44.50 348 SER D CA 1
ATOM 11309 C C . SER D 1 348 ? 116.495 117.060 102.104 1.00 44.50 348 SER D C 1
ATOM 11310 O O . SER D 1 348 ? 115.609 116.288 101.723 1.00 44.50 348 SER D O 1
ATOM 11313 N N . LEU D 1 349 ? 117.328 117.664 101.262 1.00 51.15 349 LEU D N 1
ATOM 11314 C CA . LEU D 1 349 ? 117.219 117.460 99.824 1.00 51.15 349 LEU D CA 1
ATOM 11315 C C . LEU D 1 349 ? 117.543 116.018 99.452 1.00 51.15 349 LEU D C 1
ATOM 11316 O O . LEU D 1 349 ? 118.445 115.399 100.022 1.00 51.15 349 LEU D O 1
ATOM 11321 N N . SER D 1 350 ? 116.788 115.482 98.490 1.00 58.15 350 SER D N 1
ATOM 11322 C CA . SER D 1 350 ? 117.046 114.126 98.016 1.00 58.15 350 SER D CA 1
ATOM 11323 C C . SER D 1 350 ? 118.391 114.024 97.308 1.00 58.15 350 SER D C 1
ATOM 11324 O O . SER D 1 350 ? 119.115 113.040 97.497 1.00 58.15 350 SER D O 1
ATOM 11327 N N . THR D 1 351 ? 118.743 115.023 96.496 1.00 61.57 351 THR D N 1
ATOM 11328 C CA . THR D 1 351 ? 120.014 115.017 95.783 1.00 61.57 351 THR D CA 1
ATOM 11329 C C . THR D 1 351 ? 121.206 115.248 96.700 1.00 61.57 351 THR D C 1
ATOM 11330 O O . THR D 1 351 ? 122.347 115.099 96.252 1.00 61.57 351 THR D O 1
ATOM 11334 N N . PHE D 1 352 ? 120.972 115.614 97.961 1.00 53.33 352 PHE D N 1
ATOM 11335 C CA . PHE D 1 352 ? 122.059 115.845 98.904 1.00 53.33 352 PHE D CA 1
ATOM 11336 C C . PHE D 1 352 ? 122.839 114.578 99.228 1.00 53.33 352 PHE D C 1
ATOM 11337 O O . PHE D 1 352 ? 123.979 114.677 99.695 1.00 53.33 352 PHE D O 1
ATOM 11345 N N . GLN D 1 353 ? 122.266 113.399 98.978 1.00 59.18 353 GLN D N 1
ATOM 11346 C CA . GLN D 1 353 ? 122.968 112.149 99.241 1.00 59.18 353 GLN D CA 1
ATOM 11347 C C . GLN D 1 353 ? 124.210 111.980 98.374 1.00 59.18 353 GLN D C 1
ATOM 11348 O O . GLN D 1 353 ? 125.113 111.223 98.747 1.00 59.18 353 GLN D O 1
ATOM 11354 N N . GLN D 1 354 ? 124.276 112.662 97.227 1.00 61.50 354 GLN D N 1
ATOM 11355 C CA . GLN D 1 354 ? 125.380 112.444 96.297 1.00 61.50 354 GLN D CA 1
ATOM 11356 C C . GLN D 1 354 ? 126.711 112.917 96.870 1.00 61.50 354 GLN D C 1
ATOM 11357 O O . GLN D 1 354 ? 127.731 112.234 96.722 1.00 61.50 354 GLN D O 1
ATOM 11363 N N . MET D 1 355 ? 126.727 114.077 97.526 1.00 55.73 355 MET D N 1
ATOM 11364 C CA . MET D 1 355 ? 127.960 114.661 98.040 1.00 55.73 355 MET D CA 1
ATOM 11365 C C . MET D 1 355 ? 128.152 114.418 99.535 1.00 55.73 355 MET D C 1
ATOM 11366 O O . MET D 1 355 ? 128.674 115.283 100.247 1.00 55.73 355 MET D O 1
ATOM 11371 N N . TRP D 1 356 ? 127.741 113.251 100.023 1.00 52.35 356 TRP D N 1
ATOM 11372 C CA . TRP D 1 356 ? 128.160 112.800 101.341 1.00 52.35 356 TRP D CA 1
ATOM 11373 C C . TRP D 1 356 ? 129.634 112.414 101.324 1.00 52.35 356 TRP D C 1
ATOM 11374 O O . TRP D 1 356 ? 130.170 111.966 100.307 1.00 52.35 356 TRP D O 1
ATOM 11385 N N . ILE D 1 357 ? 130.292 112.585 102.465 1.00 50.94 357 ILE D N 1
ATOM 11386 C CA . ILE D 1 357 ? 131.656 112.097 102.662 1.00 50.94 357 ILE D CA 1
ATOM 11387 C C . ILE D 1 357 ? 131.527 110.824 103.492 1.00 50.94 357 ILE D C 1
ATOM 11388 O O . ILE D 1 357 ? 131.483 110.855 104.723 1.00 50.94 357 ILE D O 1
ATOM 11393 N N . SER D 1 358 ? 131.458 109.687 102.806 1.00 58.16 358 SER D N 1
ATOM 11394 C CA . SER D 1 358 ? 131.241 108.416 103.479 1.00 58.16 358 SER D CA 1
ATOM 11395 C C . SER D 1 358 ? 132.458 108.021 104.308 1.00 58.16 358 SER D C 1
ATOM 11396 O O . SER D 1 358 ? 133.595 108.390 104.003 1.00 58.16 358 SER D O 1
ATOM 11399 N N . LYS D 1 359 ? 132.201 107.259 105.375 1.00 62.22 359 LYS D N 1
ATOM 11400 C CA . LYS D 1 359 ? 133.283 106.789 106.235 1.00 62.22 359 LYS D CA 1
ATOM 11401 C C . LYS D 1 359 ? 134.240 105.880 105.475 1.00 62.22 359 LYS D C 1
ATOM 11402 O O . LYS D 1 359 ? 135.460 105.957 105.659 1.00 62.22 359 LYS D O 1
ATOM 11408 N N . GLN D 1 360 ? 133.702 105.009 104.618 1.00 69.76 360 GLN D N 1
ATOM 11409 C CA . GLN D 1 360 ? 134.553 104.121 103.832 1.00 69.76 360 GLN D CA 1
ATOM 11410 C C . GLN D 1 360 ? 135.464 104.910 102.902 1.00 69.76 360 GLN D C 1
ATOM 11411 O O . GLN D 1 360 ? 136.649 104.587 102.760 1.00 69.76 360 GLN D O 1
ATOM 11417 N N . GLU D 1 361 ? 134.929 105.948 102.256 1.00 69.46 361 GLU D N 1
ATOM 11418 C CA . GLU D 1 361 ? 135.740 106.747 101.344 1.00 69.46 361 GLU D CA 1
ATOM 11419 C C . GLU D 1 361 ? 136.805 107.542 102.088 1.00 69.46 361 GLU D C 1
ATOM 11420 O O . GLU D 1 361 ? 137.896 107.767 101.552 1.00 69.46 361 GLU D O 1
ATOM 11426 N N . TYR D 1 362 ? 136.516 107.963 103.322 1.00 65.89 362 TYR D N 1
ATOM 11427 C CA . TYR D 1 362 ? 137.478 108.756 104.081 1.00 65.89 362 TYR D CA 1
ATOM 11428 C C . TYR D 1 362 ? 138.752 107.971 104.368 1.00 65.89 362 TYR D C 1
ATOM 11429 O O . TYR D 1 362 ? 139.858 108.514 104.265 1.00 65.89 362 TYR D O 1
ATOM 11438 N N . ASP D 1 363 ? 138.620 106.695 104.739 1.00 72.24 363 ASP D N 1
ATOM 11439 C CA . ASP D 1 363 ? 139.795 105.905 105.101 1.00 72.24 363 ASP D CA 1
ATOM 11440 C C . ASP D 1 363 ? 140.746 105.743 103.922 1.00 72.24 363 ASP D C 1
ATOM 11441 O O . ASP D 1 363 ? 141.966 105.863 104.079 1.00 72.24 363 ASP D O 1
ATOM 11446 N N . GLU D 1 364 ? 140.208 105.469 102.733 1.00 73.81 364 GLU D N 1
ATOM 11447 C CA . GLU D 1 364 ? 141.064 105.246 101.573 1.00 73.81 364 GLU D CA 1
ATOM 11448 C C . GLU D 1 364 ? 141.723 106.533 101.094 1.00 73.81 364 GLU D C 1
ATOM 11449 O O . GLU D 1 364 ? 142.851 106.498 100.590 1.00 73.81 364 GLU D O 1
ATOM 11455 N N . SER D 1 365 ? 141.045 107.671 101.237 1.00 71.04 365 SER D N 1
ATOM 11456 C CA . SER D 1 365 ? 141.586 108.938 100.761 1.00 71.04 365 SER D CA 1
ATOM 11457 C C . SER D 1 365 ? 142.333 109.704 101.846 1.00 71.04 365 SER D C 1
ATOM 11458 O O . SER D 1 365 ? 143.336 110.365 101.555 1.00 71.04 365 SER D O 1
ATOM 11461 N N . GLY D 1 366 ? 141.867 109.635 103.089 1.00 70.59 366 GLY D N 1
ATOM 11462 C CA . GLY D 1 366 ? 142.485 110.361 104.171 1.00 70.59 366 GLY D CA 1
ATOM 11463 C C . GLY D 1 366 ? 141.794 111.683 104.436 1.00 70.59 366 GLY D C 1
ATOM 11464 O O . GLY D 1 366 ? 140.794 112.025 103.799 1.00 70.59 366 GLY D O 1
ATOM 11465 N N . PRO D 1 367 ? 142.317 112.454 105.392 1.00 70.15 367 PRO D N 1
ATOM 11466 C CA . PRO D 1 367 ? 141.694 113.750 105.713 1.00 70.15 367 PRO D CA 1
ATOM 11467 C C . PRO D 1 367 ? 141.706 114.736 104.558 1.00 70.15 367 PRO D C 1
ATOM 11468 O O . PRO D 1 367 ? 140.930 115.699 104.582 1.00 70.15 367 PRO D O 1
ATOM 11472 N N . SER D 1 368 ? 142.560 114.536 103.553 1.00 70.99 368 SER D N 1
ATOM 11473 C CA . SER D 1 368 ? 142.636 115.464 102.431 1.00 70.99 368 SER D CA 1
ATOM 11474 C C . SER D 1 368 ? 141.416 115.404 101.521 1.00 70.99 368 SER D C 1
ATOM 11475 O O . SER D 1 368 ? 141.282 116.262 100.642 1.00 70.99 368 SER D O 1
ATOM 11478 N N . ILE D 1 369 ? 140.533 114.418 101.702 1.00 72.55 369 ILE D N 1
ATOM 11479 C CA . ILE D 1 369 ? 139.352 114.305 100.855 1.00 72.55 369 ILE D CA 1
ATOM 11480 C C . ILE D 1 369 ? 138.395 115.474 101.051 1.00 72.55 369 ILE D C 1
ATOM 11481 O O . ILE D 1 369 ? 137.606 115.780 100.151 1.00 72.55 369 ILE D O 1
ATOM 11486 N N . VAL D 1 370 ? 138.451 116.148 102.203 1.00 72.11 370 VAL D N 1
ATOM 11487 C CA . VAL D 1 370 ? 137.495 117.213 102.486 1.00 72.11 370 VAL D CA 1
ATOM 11488 C C . VAL D 1 370 ? 137.695 118.397 101.546 1.00 72.11 370 VAL D C 1
ATOM 11489 O O . VAL D 1 370 ? 136.735 119.105 101.218 1.00 72.11 370 VAL D O 1
ATOM 11493 N N . HIS D 1 371 ? 138.928 118.634 101.093 1.00 75.96 371 HIS D N 1
ATOM 11494 C CA . HIS D 1 371 ? 139.187 119.777 100.223 1.00 75.96 371 HIS D CA 1
ATOM 11495 C C . HIS D 1 371 ? 138.561 119.589 98.846 1.00 75.96 371 HIS D C 1
ATOM 11496 O O . HIS D 1 371 ? 138.046 120.548 98.258 1.00 75.96 371 HIS D O 1
ATOM 11503 N N . ARG D 1 372 ? 138.596 118.369 98.313 1.00 79.70 372 ARG D N 1
ATOM 11504 C CA . ARG D 1 372 ? 138.159 118.123 96.944 1.00 79.70 372 ARG D CA 1
ATOM 11505 C C . ARG D 1 372 ? 136.747 117.566 96.840 1.00 79.70 372 ARG D C 1
ATOM 11506 O O . ARG D 1 372 ? 136.105 117.740 95.799 1.00 79.70 372 ARG D O 1
ATOM 11514 N N . LYS D 1 373 ? 136.243 116.901 97.879 1.00 75.47 373 LYS D N 1
ATOM 11515 C CA . LYS D 1 373 ? 134.919 116.295 97.789 1.00 75.47 373 LYS D CA 1
ATOM 11516 C C . LYS D 1 373 ? 133.819 117.333 97.983 1.00 75.47 373 LYS D C 1
ATOM 11517 O O . LYS D 1 373 ? 133.009 117.573 97.081 1.00 75.47 373 LYS D O 1
ATOM 11523 N N . CYS D 1 374 ? 133.777 117.962 99.158 1.00 75.82 374 CYS D N 1
ATOM 11524 C CA . CYS D 1 374 ? 132.738 118.931 99.478 1.00 75.82 374 CYS D CA 1
ATOM 11525 C C . CYS D 1 374 ? 133.153 120.373 99.219 1.00 75.82 374 CYS D C 1
ATOM 11526 O O . CYS D 1 374 ? 132.311 121.269 99.345 1.00 75.82 374 CYS D O 1
ATOM 11529 N N . PHE D 1 375 ? 134.415 120.614 98.870 1.00 83.28 375 PHE D N 1
ATOM 11530 C CA . PHE D 1 375 ? 134.935 121.963 98.640 1.00 83.28 375 PHE D CA 1
ATOM 11531 C C . PHE D 1 375 ? 134.738 122.873 99.853 1.00 83.28 375 PHE D C 1
ATOM 11532 O O . PHE D 1 375 ? 134.891 124.090 99.756 1.00 83.28 375 PHE D O 1
ATOM 11541 N N . ARG E 2 13 ? 128.411 203.028 87.858 1.00 158.77 984 ARG E N 1
ATOM 11542 C CA . ARG E 2 13 ? 129.578 203.373 88.661 1.00 158.77 984 ARG E CA 1
ATOM 11543 C C . ARG E 2 13 ? 130.667 202.314 88.523 1.00 158.77 984 ARG E C 1
ATOM 11544 O O . ARG E 2 13 ? 130.408 201.120 88.673 1.00 158.77 984 ARG E O 1
ATOM 11552 N N . ARG E 2 14 ? 131.889 202.760 88.234 1.00 160.97 985 ARG E N 1
ATOM 11553 C CA . ARG E 2 14 ? 133.025 201.870 88.071 1.00 160.97 985 ARG E CA 1
ATOM 11554 C C . ARG E 2 14 ? 134.039 202.084 89.191 1.00 160.97 985 ARG E C 1
ATOM 11555 O O . ARG E 2 14 ? 134.209 203.208 89.675 1.00 160.97 985 ARG E O 1
ATOM 11563 N N . PRO E 2 15 ? 134.726 201.030 89.628 1.00 161.42 986 PRO E N 1
ATOM 11564 C CA . PRO E 2 15 ? 135.715 201.196 90.698 1.00 161.42 986 PRO E CA 1
ATOM 11565 C C . PRO E 2 15 ? 136.947 201.941 90.211 1.00 161.42 986 PRO E C 1
ATOM 11566 O O . PRO E 2 15 ? 137.299 201.907 89.029 1.00 161.42 986 PRO E O 1
ATOM 11570 N N . THR E 2 16 ? 137.606 202.623 91.149 1.00 163.48 987 THR E N 1
ATOM 11571 C CA . THR E 2 16 ? 138.803 203.387 90.824 1.00 163.48 987 THR E CA 1
ATOM 11572 C C . THR E 2 16 ? 140.031 202.507 90.634 1.00 163.48 987 THR E C 1
ATOM 11573 O O . THR E 2 16 ? 141.022 202.966 90.057 1.00 163.48 987 THR E O 1
ATOM 11577 N N . ARG E 2 17 ? 139.989 201.261 91.101 1.00 160.04 988 ARG E N 1
ATOM 11578 C CA . ARG E 2 17 ? 141.102 200.336 90.970 1.00 160.04 988 ARG E CA 1
ATOM 11579 C C . ARG E 2 17 ? 140.607 199.022 90.385 1.00 160.04 988 ARG E C 1
ATOM 11580 O O . ARG E 2 17 ? 139.440 198.653 90.545 1.00 160.04 988 ARG E O 1
ATOM 11588 N N . ARG E 2 18 ? 141.505 198.322 89.697 1.00 157.09 989 ARG E N 1
ATOM 11589 C CA . ARG E 2 18 ? 141.181 197.002 89.175 1.00 157.09 989 ARG E CA 1
ATOM 11590 C C . ARG E 2 18 ? 140.978 196.027 90.328 1.00 157.09 989 ARG E C 1
ATOM 11591 O O . ARG E 2 18 ? 141.773 195.992 91.272 1.00 157.09 989 ARG E O 1
ATOM 11599 N N . LEU E 2 19 ? 139.912 195.240 90.252 1.00 155.42 990 LEU E N 1
ATOM 11600 C CA . LEU E 2 19 ? 139.549 194.298 91.301 1.00 155.42 990 LEU E CA 1
ATOM 11601 C C . LEU E 2 19 ? 139.518 192.883 90.734 1.00 155.42 990 LEU E C 1
ATOM 11602 O O . LEU E 2 19 ? 139.769 192.658 89.547 1.00 155.42 990 LEU E O 1
ATOM 11607 N N . LYS E 2 20 ? 139.216 191.923 91.606 1.00 152.46 991 LYS E N 1
ATOM 11608 C CA . LYS E 2 20 ? 139.171 190.521 91.210 1.00 152.46 991 LYS E CA 1
ATOM 11609 C C . LYS E 2 20 ? 138.106 190.317 90.139 1.00 152.46 991 LYS E C 1
ATOM 11610 O O . LYS E 2 20 ? 136.971 190.783 90.283 1.00 152.46 991 LYS E O 1
ATOM 11616 N N . GLN E 2 21 ? 138.473 189.622 89.066 1.00 154.79 992 GLN E N 1
ATOM 11617 C CA . GLN E 2 21 ? 137.569 189.386 87.949 1.00 154.79 992 GLN E CA 1
ATOM 11618 C C . GLN E 2 21 ? 136.948 188.001 88.078 1.00 154.79 992 GLN E C 1
ATOM 11619 O O . GLN E 2 21 ? 137.662 186.992 88.098 1.00 154.79 992 GLN E O 1
ATOM 11625 N N . MET E 2 22 ? 135.623 187.957 88.166 1.00 156.18 993 MET E N 1
ATOM 11626 C CA . MET E 2 22 ? 134.874 186.709 88.206 1.00 156.18 993 MET E CA 1
ATOM 11627 C C . MET E 2 22 ? 134.403 186.380 86.794 1.00 156.18 993 MET E C 1
ATOM 11628 O O . MET E 2 22 ? 133.908 187.257 86.077 1.00 156.18 993 MET E O 1
ATOM 11633 N N . HIS E 2 23 ? 134.596 185.133 86.384 1.00 154.02 994 HIS E N 1
ATOM 11634 C CA . HIS E 2 23 ? 134.267 184.718 85.031 1.00 154.02 994 HIS E CA 1
ATOM 11635 C C . HIS E 2 23 ? 133.004 183.867 85.019 1.00 154.02 994 HIS E C 1
ATOM 11636 O O . HIS E 2 23 ? 132.881 182.888 85.760 1.00 154.02 994 HIS E O 1
ATOM 11643 N N . TRP E 2 24 ? 132.066 184.251 84.163 1.00 151.11 995 TRP E N 1
ATOM 11644 C CA . TRP E 2 24 ? 130.815 183.533 83.980 1.00 151.11 995 TRP E CA 1
ATOM 11645 C C . TRP E 2 24 ? 130.783 182.922 82.583 1.00 151.11 995 TRP E C 1
ATOM 11646 O O . TRP E 2 24 ? 131.666 183.159 81.754 1.00 151.11 995 TRP E O 1
ATOM 11657 N N . GLU E 2 25 ? 129.749 182.128 82.327 1.00 145.82 996 GLU E N 1
ATOM 11658 C CA . GLU E 2 25 ? 129.536 181.502 81.029 1.00 145.82 996 GLU E CA 1
ATOM 11659 C C . GLU E 2 25 ? 128.381 182.209 80.336 1.00 145.82 996 GLU E C 1
ATOM 11660 O O . GLU E 2 25 ? 127.267 182.254 80.869 1.00 145.82 996 GLU E O 1
ATOM 11666 N N . LYS E 2 26 ? 128.649 182.762 79.156 1.00 147.02 997 LYS E N 1
ATOM 11667 C CA . LYS E 2 26 ? 127.621 183.479 78.417 1.00 147.02 997 LYS E CA 1
ATOM 11668 C C . LYS E 2 26 ? 126.545 182.518 77.930 1.00 147.02 997 LYS E C 1
ATOM 11669 O O . LYS E 2 26 ? 126.828 181.373 77.565 1.00 147.02 997 LYS E O 1
ATOM 11675 N N . LEU E 2 27 ? 125.301 182.991 77.929 1.00 147.34 998 LEU E N 1
ATOM 11676 C CA . LEU E 2 27 ? 124.171 182.164 77.523 1.00 147.34 998 LEU E CA 1
ATOM 11677 C C . LEU E 2 27 ? 124.186 181.994 76.009 1.00 147.34 998 LEU E C 1
ATOM 11678 O O . LEU E 2 27 ? 124.005 182.963 75.266 1.00 147.34 998 LEU E O 1
ATOM 11683 N N . ASN E 2 28 ? 124.411 180.760 75.550 1.00 147.73 999 ASN E N 1
ATOM 11684 C CA . ASN E 2 28 ? 124.411 180.492 74.116 1.00 147.73 999 ASN E CA 1
ATOM 11685 C C . ASN E 2 28 ? 123.039 180.751 73.507 1.00 147.73 999 ASN E C 1
ATOM 11686 O O . ASN E 2 28 ? 122.934 181.291 72.400 1.00 147.73 999 ASN E O 1
ATOM 11691 N N . SER E 2 29 ? 121.979 180.372 74.214 1.00 146.56 1000 SER E N 1
ATOM 11692 C CA . SER E 2 29 ? 120.629 180.631 73.742 1.00 146.56 1000 SER E CA 1
ATOM 11693 C C . SER E 2 29 ? 120.321 182.125 73.798 1.00 146.56 1000 SER E C 1
ATOM 11694 O O . SER E 2 29 ? 120.970 182.897 74.510 1.00 146.56 1000 SER E O 1
ATOM 11697 N N . GLY E 2 30 ? 119.321 182.529 73.018 1.00 143.96 1001 GLY E N 1
ATOM 11698 C CA . GLY E 2 30 ? 118.938 183.930 72.993 1.00 143.96 1001 GLY E CA 1
ATOM 11699 C C . GLY E 2 30 ? 118.474 184.405 74.359 1.00 143.96 1001 GLY E C 1
ATOM 11700 O O . GLY E 2 30 ? 117.746 183.708 75.070 1.00 143.96 1001 GLY E O 1
ATOM 11701 N N . LEU E 2 31 ? 118.910 185.612 74.729 1.00 143.22 1002 LEU E N 1
ATOM 11702 C CA . LEU E 2 31 ? 118.544 186.174 76.023 1.00 143.22 1002 LEU E CA 1
ATOM 11703 C C . LEU E 2 31 ? 117.067 186.538 76.104 1.00 143.22 1002 LEU E C 1
ATOM 11704 O O . LEU E 2 31 ? 116.560 186.762 77.209 1.00 143.22 1002 LEU E O 1
ATOM 11709 N N . GLU E 2 32 ? 116.371 186.609 74.967 1.00 144.46 1003 GLU E N 1
ATOM 11710 C CA . GLU E 2 32 ? 114.949 186.937 74.988 1.00 144.46 1003 GLU E CA 1
ATOM 11711 C C . GLU E 2 32 ? 114.145 185.867 75.717 1.00 144.46 1003 GLU E C 1
ATOM 11712 O O . GLU E 2 32 ? 113.205 186.182 76.457 1.00 144.46 1003 GLU E O 1
ATOM 11718 N N . PHE E 2 33 ? 114.497 184.594 75.519 1.00 146.14 1004 PHE E N 1
ATOM 11719 C CA . PHE E 2 33 ? 113.811 183.519 76.229 1.00 146.14 1004 PHE E CA 1
ATOM 11720 C C . PHE E 2 33 ? 114.115 183.563 77.721 1.00 146.14 1004 PHE E C 1
ATOM 11721 O O . PHE E 2 33 ? 113.255 183.233 78.546 1.00 146.14 1004 PHE E O 1
ATOM 11729 N N . THR E 2 34 ? 115.330 183.964 78.085 1.00 145.42 1005 THR E N 1
ATOM 11730 C CA . THR E 2 34 ? 115.719 184.028 79.484 1.00 145.42 1005 THR E CA 1
ATOM 11731 C C . THR E 2 34 ? 115.003 185.175 80.192 1.00 145.42 1005 THR E C 1
ATOM 11732 O O . THR E 2 34 ? 114.516 186.124 79.571 1.00 145.42 1005 THR E O 1
ATOM 11736 N N . PHE E 2 35 ? 114.944 185.075 81.522 1.00 146.97 1006 PHE E N 1
ATOM 11737 C CA . PHE E 2 35 ? 114.308 186.102 82.336 1.00 146.97 1006 PHE E CA 1
ATOM 11738 C C . PHE E 2 35 ? 115.150 187.365 82.461 1.00 146.97 1006 PHE E C 1
ATOM 11739 O O . PHE E 2 35 ? 114.661 188.361 83.004 1.00 146.97 1006 PHE E O 1
ATOM 11747 N N . TRP E 2 36 ? 116.396 187.347 81.980 1.00 147.06 1007 TRP E N 1
ATOM 11748 C CA . TRP E 2 36 ? 117.245 188.531 82.069 1.00 147.06 1007 TRP E CA 1
ATOM 11749 C C . TRP E 2 36 ? 116.700 189.680 81.230 1.00 147.06 1007 TRP E C 1
ATOM 11750 O O . TRP E 2 36 ? 116.866 190.849 81.598 1.00 147.06 1007 TRP E O 1
ATOM 11761 N N . THR E 2 37 ? 116.056 189.370 80.102 1.00 146.76 1008 THR E N 1
ATOM 11762 C CA . THR E 2 37 ? 115.538 190.418 79.227 1.00 146.76 1008 THR E CA 1
ATOM 11763 C C . THR E 2 37 ? 114.441 191.226 79.910 1.00 146.76 1008 THR E C 1
ATOM 11764 O O . THR E 2 37 ? 114.378 192.451 79.754 1.00 146.76 1008 THR E O 1
ATOM 11768 N N . GLY E 2 38 ? 113.572 190.561 80.670 1.00 142.67 1009 GLY E N 1
ATOM 11769 C CA . GLY E 2 38 ? 112.471 191.217 81.335 1.00 142.67 1009 GLY E CA 1
ATOM 11770 C C . GLY E 2 38 ? 112.922 192.317 82.274 1.00 142.67 1009 GLY E C 1
ATOM 11771 O O . GLY E 2 38 ? 113.569 192.070 83.297 1.00 142.67 1009 GLY E O 1
ATOM 11772 N N . PRO E 2 39 ? 112.584 193.565 81.939 1.00 143.64 1010 PRO E N 1
ATOM 11773 C CA . PRO E 2 39 ? 113.012 194.721 82.754 1.00 143.64 1010 PRO E CA 1
ATOM 11774 C C . PRO E 2 39 ? 112.029 195.032 83.879 1.00 143.64 1010 PRO E C 1
ATOM 11775 O O . PRO E 2 39 ? 111.351 196.069 83.903 1.00 143.64 1010 PRO E O 1
ATOM 11779 N N . SER E 2 40 ? 111.941 194.115 84.838 1.00 140.86 1011 SER E N 1
ATOM 11780 C CA . SER E 2 40 ? 111.065 194.311 85.983 1.00 140.86 1011 SER E CA 1
ATOM 11781 C C . SER E 2 40 ? 111.589 195.433 86.873 1.00 140.86 1011 SER E C 1
ATOM 11782 O O . SER E 2 40 ? 112.797 195.667 86.973 1.00 140.86 1011 SER E O 1
ATOM 11785 N N . ASP E 2 41 ? 110.658 196.135 87.523 1.00 142.90 1012 ASP E N 1
ATOM 11786 C CA . ASP E 2 41 ? 111.034 197.228 88.411 1.00 142.90 1012 ASP E CA 1
ATOM 11787 C C . ASP E 2 41 ? 111.798 196.745 89.637 1.00 142.90 1012 ASP E C 1
ATOM 11788 O O . ASP E 2 41 ? 112.504 197.541 90.264 1.00 142.90 1012 ASP E O 1
ATOM 11793 N N . GLU E 2 42 ? 111.670 195.464 89.992 1.00 143.02 1013 GLU E N 1
ATOM 11794 C CA . GLU E 2 42 ? 112.426 194.929 91.120 1.00 143.02 1013 GLU E CA 1
ATOM 11795 C C . GLU E 2 42 ? 113.923 194.958 90.838 1.00 143.02 1013 GLU E C 1
ATOM 11796 O O . GLU E 2 42 ? 114.726 195.247 91.733 1.00 143.02 1013 GLU E O 1
ATOM 11802 N N . ALA E 2 43 ? 114.318 194.656 89.598 1.00 139.83 1014 ALA E N 1
ATOM 11803 C CA . ALA E 2 43 ? 115.732 194.691 89.240 1.00 139.83 1014 ALA E CA 1
ATOM 11804 C C . ALA E 2 43 ? 116.292 196.104 89.339 1.00 139.83 1014 ALA E C 1
ATOM 11805 O O . ALA E 2 43 ? 117.444 196.296 89.747 1.00 139.83 1014 ALA E O 1
ATOM 11807 N N . ASN E 2 44 ? 115.494 197.107 88.965 1.00 139.76 1015 ASN E N 1
ATOM 11808 C CA . ASN E 2 44 ? 115.945 198.491 89.069 1.00 139.76 1015 ASN E CA 1
ATOM 11809 C C . ASN E 2 44 ? 116.172 198.899 90.518 1.00 139.76 1015 ASN E C 1
ATOM 11810 O O . ASN E 2 44 ? 117.065 199.706 90.802 1.00 139.76 1015 ASN E O 1
ATOM 11815 N N . LYS E 2 45 ? 115.376 198.360 91.445 1.00 140.21 1016 LYS E N 1
ATOM 11816 C CA . LYS E 2 45 ? 115.578 198.657 92.859 1.00 140.21 1016 LYS E CA 1
ATOM 11817 C C . LYS E 2 45 ? 116.910 198.117 93.362 1.00 140.21 1016 LYS E C 1
ATOM 11818 O O . LYS E 2 45 ? 117.518 198.710 94.260 1.00 140.21 1016 LYS E O 1
ATOM 11824 N N . ILE E 2 46 ? 117.372 196.994 92.806 1.00 141.47 1017 ILE E N 1
ATOM 11825 C CA . ILE E 2 46 ? 118.643 196.416 93.235 1.00 141.47 1017 ILE E CA 1
ATOM 11826 C C . ILE E 2 46 ? 119.795 197.357 92.906 1.00 141.47 1017 ILE E C 1
ATOM 11827 O O . ILE E 2 46 ? 120.691 197.577 93.731 1.00 141.47 1017 ILE E O 1
ATOM 11832 N N . LEU E 2 47 ? 119.795 197.921 91.696 1.00 141.70 1018 LEU E N 1
ATOM 11833 C CA . LEU E 2 47 ? 120.865 198.831 91.301 1.00 141.70 1018 LEU E CA 1
ATOM 11834 C C . LEU E 2 47 ? 120.864 200.093 92.155 1.00 141.70 1018 LEU E C 1
ATOM 11835 O O . LEU E 2 47 ? 121.926 200.572 92.570 1.00 141.70 1018 LEU E O 1
ATOM 11840 N N . GLU E 2 48 ? 119.680 200.651 92.420 1.00 142.30 1019 GLU E N 1
ATOM 11841 C CA . GLU E 2 48 ? 119.599 201.863 93.230 1.00 142.30 1019 GLU E CA 1
ATOM 11842 C C . GLU E 2 48 ? 120.070 201.609 94.657 1.00 142.30 1019 GLU E C 1
ATOM 11843 O O . GLU E 2 48 ? 120.798 202.427 95.233 1.00 142.30 1019 GLU E O 1
ATOM 11849 N N . THR E 2 49 ? 119.662 200.483 95.245 1.00 143.02 1020 THR E N 1
ATOM 11850 C CA . THR E 2 49 ? 120.087 200.162 96.604 1.00 143.02 1020 THR E CA 1
ATOM 11851 C C . THR E 2 49 ? 121.586 199.893 96.667 1.00 143.02 1020 THR E C 1
ATOM 11852 O O . THR E 2 49 ? 122.260 200.326 97.608 1.00 143.02 1020 THR E O 1
ATOM 11856 N N . LEU E 2 50 ? 122.124 199.182 95.673 1.00 144.93 1021 LEU E N 1
ATOM 11857 C CA . LEU E 2 50 ? 123.547 198.857 95.677 1.00 144.93 1021 LEU E CA 1
ATOM 11858 C C . LEU E 2 50 ? 124.404 200.112 95.569 1.00 144.93 1021 LEU E C 1
ATOM 11859 O O . LEU E 2 50 ? 125.449 200.217 96.221 1.00 144.93 1021 LEU E O 1
ATOM 11864 N N . HIS E 2 51 ? 123.979 201.075 94.749 1.00 146.80 1022 HIS E N 1
ATOM 11865 C CA . HIS E 2 51 ? 124.752 202.297 94.564 1.00 146.80 1022 HIS E CA 1
ATOM 11866 C C . HIS E 2 51 ? 124.762 203.176 95.808 1.00 146.80 1022 HIS E C 1
ATOM 11867 O O . HIS E 2 51 ? 125.626 204.052 95.923 1.00 146.80 1022 HIS E O 1
ATOM 11874 N N . THR E 2 52 ? 123.828 202.967 96.737 1.00 146.15 1023 THR E N 1
ATOM 11875 C CA . THR E 2 52 ? 123.727 203.792 97.932 1.00 146.15 1023 THR E CA 1
ATOM 11876 C C . THR E 2 52 ? 124.022 203.041 99.223 1.00 146.15 1023 THR E C 1
ATOM 11877 O O . THR E 2 52 ? 124.232 203.685 100.257 1.00 146.15 1023 THR E O 1
ATOM 11881 N N . SER E 2 53 ? 124.043 201.706 99.199 1.00 145.66 1024 SER E N 1
ATOM 11882 C CA . SER E 2 53 ? 124.294 200.945 100.418 1.00 145.66 1024 SER E CA 1
ATOM 11883 C C . SER E 2 53 ? 125.749 201.016 100.861 1.00 145.66 1024 SER E C 1
ATOM 11884 O O . SER E 2 53 ? 126.046 200.694 102.017 1.00 145.66 1024 SER E O 1
ATOM 11887 N N . GLY E 2 54 ? 126.657 201.427 99.979 1.00 143.95 1025 GLY E N 1
ATOM 11888 C CA . GLY E 2 54 ? 128.062 201.494 100.322 1.00 143.95 1025 GLY E CA 1
ATOM 11889 C C . GLY E 2 54 ? 128.816 200.190 100.208 1.00 143.95 1025 GLY E C 1
ATOM 11890 O O . GLY E 2 54 ? 129.982 200.131 100.614 1.00 143.95 1025 GLY E O 1
ATOM 11891 N N . VAL E 2 55 ? 128.188 199.141 99.675 1.00 146.66 1026 VAL E N 1
ATOM 11892 C CA . VAL E 2 55 ? 128.861 197.852 99.546 1.00 146.66 1026 VAL E CA 1
ATOM 11893 C C . VAL E 2 55 ? 129.982 197.932 98.516 1.00 146.66 1026 VAL E C 1
ATOM 11894 O O . VAL E 2 55 ? 131.039 197.309 98.679 1.00 146.66 1026 VAL E O 1
ATOM 11898 N N . LEU E 2 56 ? 129.772 198.697 97.441 1.00 150.44 1027 LEU E N 1
ATOM 11899 C CA . LEU E 2 56 ? 130.762 198.770 96.371 1.00 150.44 1027 LEU E CA 1
ATOM 11900 C C . LEU E 2 56 ? 132.079 199.367 96.852 1.00 150.44 1027 LEU E C 1
ATOM 11901 O O . LEU E 2 56 ? 133.147 198.985 96.359 1.00 150.44 1027 LEU E O 1
ATOM 11906 N N . ASP E 2 57 ? 132.028 200.306 97.801 1.00 150.31 1028 ASP E N 1
ATOM 11907 C CA . ASP E 2 57 ? 133.257 200.914 98.304 1.00 150.31 1028 ASP E CA 1
ATOM 11908 C C . ASP E 2 57 ? 134.131 199.890 99.018 1.00 150.31 1028 ASP E C 1
ATOM 11909 O O . ASP E 2 57 ? 135.360 199.905 98.876 1.00 150.31 1028 ASP E O 1
ATOM 11914 N N . GLU E 2 58 ? 133.517 198.996 99.797 1.00 149.72 1029 GLU E N 1
ATOM 11915 C CA . GLU E 2 58 ? 134.285 197.956 100.475 1.00 149.72 1029 GLU E CA 1
ATOM 11916 C C . GLU E 2 58 ? 134.914 196.985 99.484 1.00 149.72 1029 GLU E C 1
ATOM 11917 O O . GLU E 2 58 ? 135.960 196.394 99.775 1.00 149.72 1029 GLU E O 1
ATOM 11923 N N . LEU E 2 59 ? 134.295 196.810 98.314 1.00 150.91 1030 LEU E N 1
ATOM 11924 C CA . LEU E 2 59 ? 134.835 195.894 97.315 1.00 150.91 1030 LEU E CA 1
ATOM 11925 C C . LEU E 2 59 ? 136.184 196.372 96.793 1.00 150.91 1030 LEU E C 1
ATOM 11926 O O . LEU E 2 59 ? 137.090 195.563 96.557 1.00 150.91 1030 LEU E O 1
ATOM 11931 N N . ASP E 2 60 ? 136.334 197.685 96.596 1.00 153.51 1031 ASP E N 1
ATOM 11932 C CA . ASP E 2 60 ? 137.584 198.217 96.063 1.00 153.51 1031 ASP E CA 1
ATOM 11933 C C . ASP E 2 60 ? 138.747 197.981 97.020 1.00 153.51 1031 ASP E C 1
ATOM 11934 O O . ASP E 2 60 ? 139.847 197.611 96.593 1.00 153.51 1031 ASP E O 1
ATOM 11939 N N . GLU E 2 61 ? 138.524 198.192 98.318 1.00 152.41 1032 GLU E N 1
ATOM 11940 C CA . GLU E 2 61 ? 139.609 198.064 99.286 1.00 152.41 1032 GLU E CA 1
ATOM 11941 C C . GLU E 2 61 ? 140.019 196.609 99.481 1.00 152.41 1032 GLU E C 1
ATOM 11942 O O . GLU E 2 61 ? 141.212 196.305 99.594 1.00 152.41 1032 GLU E O 1
ATOM 11948 N N . SER E 2 62 ? 139.049 195.695 99.517 1.00 148.30 1033 SER E N 1
ATOM 11949 C CA . SER E 2 62 ? 139.328 194.311 99.878 1.00 148.30 1033 SER E CA 1
ATOM 11950 C C . SER E 2 62 ? 139.750 193.454 98.690 1.00 148.30 1033 SER E C 1
ATOM 11951 O O . SER E 2 62 ? 140.710 192.683 98.798 1.00 148.30 1033 SER E O 1
ATOM 11954 N N . PHE E 2 63 ? 139.060 193.572 97.556 1.00 149.71 1034 PHE E N 1
ATOM 11955 C CA . PHE E 2 63 ? 139.254 192.669 96.430 1.00 149.71 1034 PHE E CA 1
ATOM 11956 C C . PHE E 2 63 ? 140.241 193.209 95.400 1.00 149.71 1034 PHE E C 1
ATOM 11957 O O . PHE E 2 63 ? 140.127 192.886 94.213 1.00 149.71 1034 PHE E O 1
ATOM 11965 N N . ALA E 2 64 ? 141.204 194.021 95.826 1.00 154.33 1035 ALA E N 1
ATOM 11966 C CA . ALA E 2 64 ? 142.233 194.512 94.921 1.00 154.33 1035 ALA E CA 1
ATOM 11967 C C . ALA E 2 64 ? 143.459 193.610 94.975 1.00 154.33 1035 ALA E C 1
ATOM 11968 O O . ALA E 2 64 ? 143.928 193.239 96.054 1.00 154.33 1035 ALA E O 1
ATOM 11970 N N . MET E 2 65 ? 143.977 193.258 93.801 1.00 158.60 1036 MET E N 1
ATOM 11971 C CA . MET E 2 65 ? 145.155 192.401 93.716 1.00 158.60 1036 MET E CA 1
ATOM 11972 C C . MET E 2 65 ? 146.395 193.124 94.231 1.00 158.60 1036 MET E C 1
ATOM 11973 O O . MET E 2 65 ? 146.792 194.156 93.690 1.00 158.60 1036 MET E O 1
ATOM 11978 N N . THR E 2 79 ? 153.559 187.461 116.030 1.00 100.33 1050 THR E N 1
ATOM 11979 C CA . THR E 2 79 ? 154.220 187.185 114.760 1.00 100.33 1050 THR E CA 1
ATOM 11980 C C . THR E 2 79 ? 154.977 185.863 114.822 1.00 100.33 1050 THR E C 1
ATOM 11981 O O . THR E 2 79 ? 156.176 185.808 114.550 1.00 100.33 1050 THR E O 1
ATOM 11985 N N . ASP E 2 80 ? 154.266 184.799 115.187 1.00 91.23 1051 ASP E N 1
ATOM 11986 C CA . ASP E 2 80 ? 154.861 183.484 115.395 1.00 91.23 1051 ASP E CA 1
ATOM 11987 C C . ASP E 2 80 ? 154.518 182.592 114.205 1.00 91.23 1051 ASP E C 1
ATOM 11988 O O . ASP E 2 80 ? 153.374 182.147 114.063 1.00 91.23 1051 ASP E O 1
ATOM 11993 N N . TYR E 2 81 ? 155.513 182.323 113.355 1.00 93.43 1052 TYR E N 1
ATOM 11994 C CA . TYR E 2 81 ? 155.267 181.528 112.155 1.00 93.43 1052 TYR E CA 1
ATOM 11995 C C . TYR E 2 81 ? 155.026 180.060 112.481 1.00 93.43 1052 TYR E C 1
ATOM 11996 O O . TYR E 2 81 ? 154.351 179.361 111.718 1.00 93.43 1052 TYR E O 1
ATOM 12005 N N . MET E 2 82 ? 155.567 179.577 113.595 1.00 78.76 1053 MET E N 1
ATOM 12006 C CA . MET E 2 82 ? 155.419 178.176 113.957 1.00 78.76 1053 MET E CA 1
ATOM 12007 C C . MET E 2 82 ? 153.970 177.863 114.314 1.00 78.76 1053 MET E C 1
ATOM 12008 O O . MET E 2 82 ? 153.246 178.699 114.860 1.00 78.76 1053 MET E O 1
ATOM 12013 N N . SER E 2 83 ? 153.548 176.644 113.990 1.00 68.88 1054 SER E N 1
ATOM 12014 C CA . SER E 2 83 ? 152.198 176.215 114.322 1.00 68.88 1054 SER E CA 1
ATOM 12015 C C . SER E 2 83 ? 152.036 176.088 115.832 1.00 68.88 1054 SER E C 1
ATOM 12016 O O . SER E 2 83 ? 153.000 175.855 116.566 1.00 68.88 1054 SER E O 1
ATOM 12019 N N . SER E 2 84 ? 150.796 176.258 116.295 1.00 65.12 1055 SER E N 1
ATOM 12020 C CA . SER E 2 84 ? 150.529 176.192 117.729 1.00 65.12 1055 SER E CA 1
ATOM 12021 C C . SER E 2 84 ? 150.816 174.804 118.286 1.00 65.12 1055 SER E C 1
ATOM 12022 O O . SER E 2 84 ? 151.368 174.669 119.383 1.00 65.12 1055 SER E O 1
ATOM 12025 N N . GLU E 2 85 ? 150.439 173.757 117.548 1.00 61.95 1056 GLU E N 1
ATOM 12026 C CA . GLU E 2 85 ? 150.656 172.398 118.031 1.00 61.95 1056 GLU E CA 1
ATOM 12027 C C . GLU E 2 85 ? 152.141 172.070 118.135 1.00 61.95 1056 GLU E C 1
ATOM 12028 O O . GLU E 2 85 ? 152.579 171.466 119.121 1.00 61.95 1056 GLU E O 1
ATOM 12034 N N . LEU E 2 86 ? 152.932 172.460 117.133 1.00 60.74 1057 LEU E N 1
ATOM 12035 C CA . LEU E 2 86 ? 154.349 172.112 117.140 1.00 60.74 1057 LEU E CA 1
ATOM 12036 C C . LEU E 2 86 ? 155.097 172.813 118.266 1.00 60.74 1057 LEU E C 1
ATOM 12037 O O . LEU E 2 86 ? 156.126 172.308 118.730 1.00 60.74 1057 LEU E O 1
ATOM 12042 N N . GLN E 2 87 ? 154.603 173.969 118.718 1.00 60.45 1058 GLN E N 1
ATOM 12043 C CA . GLN E 2 87 ? 155.245 174.662 119.831 1.00 60.45 1058 GLN E CA 1
ATOM 12044 C C . GLN E 2 87 ? 155.189 173.831 121.106 1.00 60.45 1058 GLN E C 1
ATOM 12045 O O . GLN E 2 87 ? 156.165 173.774 121.862 1.00 60.45 1058 GLN E O 1
ATOM 12051 N N . LYS E 2 88 ? 154.051 173.181 121.362 1.00 50.24 1059 LYS E N 1
ATOM 12052 C CA . LYS E 2 88 ? 153.918 172.366 122.564 1.00 50.24 1059 LYS E CA 1
ATOM 12053 C C . LYS E 2 88 ? 154.894 171.198 122.547 1.00 50.24 1059 LYS E C 1
ATOM 12054 O O . LYS E 2 88 ? 155.469 170.845 123.582 1.00 50.24 1059 LYS E O 1
ATOM 12060 N N . LEU E 2 89 ? 155.094 170.586 121.377 1.00 51.84 1060 LEU E N 1
ATOM 12061 C CA . LEU E 2 89 ? 156.018 169.461 121.277 1.00 51.84 1060 LEU E CA 1
ATOM 12062 C C . LEU E 2 89 ? 157.445 169.882 121.605 1.00 51.84 1060 LEU E C 1
ATOM 12063 O O . LEU E 2 89 ? 158.161 169.172 122.320 1.00 51.84 1060 LEU E O 1
ATOM 12068 N N . PHE E 2 90 ? 157.877 171.035 121.089 1.00 55.02 1061 PHE E N 1
ATOM 12069 C CA . PHE E 2 90 ? 159.237 171.495 121.349 1.00 55.02 1061 PHE E CA 1
ATOM 12070 C C . PHE E 2 90 ? 159.446 171.811 122.824 1.00 55.02 1061 PHE E C 1
ATOM 12071 O O . PHE E 2 90 ? 160.508 171.515 123.382 1.00 55.02 1061 PHE E O 1
ATOM 12079 N N . GLY E 2 91 ? 158.448 172.416 123.469 1.00 49.40 1062 GLY E N 1
ATOM 12080 C CA . GLY E 2 91 ? 158.598 172.778 124.869 1.00 49.40 1062 GLY E CA 1
ATOM 12081 C C . GLY E 2 91 ? 158.776 171.574 125.773 1.00 49.40 1062 GLY E C 1
ATOM 12082 O O . GLY E 2 91 ? 159.513 171.631 126.760 1.00 49.40 1062 GLY E O 1
ATOM 12083 N N . ILE E 2 92 ? 158.102 170.469 125.452 1.00 43.21 1063 ILE E N 1
ATOM 12084 C CA . ILE E 2 92 ? 158.212 169.270 126.276 1.00 43.21 1063 ILE E CA 1
ATOM 12085 C C . ILE E 2 92 ? 159.591 168.639 126.132 1.00 43.21 1063 ILE E C 1
ATOM 12086 O O . ILE E 2 92 ? 160.214 168.245 127.125 1.00 43.21 1063 ILE E O 1
ATOM 12091 N N . HIS E 2 93 ? 160.090 168.529 124.898 1.00 48.67 1064 HIS E N 1
ATOM 12092 C CA . HIS E 2 93 ? 161.373 167.867 124.678 1.00 48.67 1064 HIS E CA 1
ATOM 12093 C C . HIS E 2 93 ? 162.534 168.699 125.206 1.00 48.67 1064 HIS E C 1
ATOM 12094 O O . HIS E 2 93 ? 163.450 168.163 125.840 1.00 48.67 1064 HIS E O 1
ATOM 12101 N N . PHE E 2 94 ? 162.517 170.008 124.957 1.00 55.27 1065 PHE E N 1
ATOM 12102 C CA . PHE E 2 94 ? 163.617 170.890 125.324 1.00 55.27 1065 PHE E CA 1
ATOM 12103 C C . PHE E 2 94 ? 163.351 171.644 126.623 1.00 55.27 1065 PHE E C 1
ATOM 12104 O O . PHE E 2 94 ? 163.810 172.780 126.784 1.00 55.27 1065 PHE E O 1
ATOM 12112 N N . HIS E 2 95 ? 162.613 171.036 127.554 1.00 54.86 1066 HIS E N 1
ATOM 12113 C CA . HIS E 2 95 ? 162.349 171.703 128.825 1.00 54.86 1066 HIS E CA 1
ATOM 12114 C C . HIS E 2 95 ? 163.610 171.804 129.673 1.00 54.86 1066 HIS E C 1
ATOM 12115 O O . HIS E 2 95 ? 163.813 172.801 130.376 1.00 54.86 1066 HIS E O 1
ATOM 12122 N N . LYS E 2 96 ? 164.465 170.780 129.629 1.00 64.98 1067 LYS E N 1
ATOM 12123 C CA . LYS E 2 96 ? 165.699 170.806 130.406 1.00 64.98 1067 LYS E CA 1
ATOM 12124 C C . LYS E 2 96 ? 166.630 171.929 129.972 1.00 64.98 1067 LYS E C 1
ATOM 12125 O O . LYS E 2 96 ? 167.477 172.358 130.763 1.00 64.98 1067 LYS E O 1
ATOM 12131 N N . LEU E 2 97 ? 166.492 172.415 128.738 1.00 70.45 1068 LEU E N 1
ATOM 12132 C CA . LEU E 2 97 ? 167.309 173.504 128.220 1.00 70.45 1068 LEU E CA 1
ATOM 12133 C C . LEU E 2 97 ? 166.556 174.830 128.205 1.00 70.45 1068 LEU E C 1
ATOM 12134 O O . LEU E 2 97 ? 166.832 175.691 127.363 1.00 70.45 1068 LEU E O 1
ATOM 12139 N N . SER E 2 98 ? 165.599 175.005 129.119 1.00 74.56 1069 SER E N 1
ATOM 12140 C CA . SER E 2 98 ? 164.811 176.233 129.141 1.00 74.56 1069 SER E CA 1
ATOM 12141 C C . SER E 2 98 ? 165.671 177.444 129.481 1.00 74.56 1069 SER E C 1
ATOM 12142 O O . SER E 2 98 ? 165.518 178.510 128.875 1.00 74.56 1069 SER E O 1
ATOM 12145 N N . HIS E 2 99 ? 166.580 177.301 130.445 1.00 81.67 1070 HIS E N 1
ATOM 12146 C CA . HIS E 2 99 ? 167.396 178.423 130.886 1.00 81.67 1070 HIS E CA 1
ATOM 12147 C C . HIS E 2 99 ? 168.532 178.754 129.927 1.00 81.67 1070 HIS E C 1
ATOM 12148 O O . HIS E 2 99 ? 169.176 179.795 130.095 1.00 81.67 1070 HIS E O 1
ATOM 12155 N N . LYS E 2 100 ? 168.793 177.909 128.934 1.00 82.39 1071 LYS E N 1
ATOM 12156 C CA . LYS E 2 100 ? 169.849 178.163 127.965 1.00 82.39 1071 LYS E CA 1
ATOM 12157 C C . LYS E 2 100 ? 169.298 178.917 126.763 1.00 82.39 1071 LYS E C 1
ATOM 12158 O O . LYS E 2 100 ? 168.192 178.638 126.292 1.00 82.39 1071 LYS E O 1
ATOM 12164 N N . ASN E 2 101 ? 170.079 179.876 126.273 1.00 87.49 1072 ASN E N 1
ATOM 12165 C CA . ASN E 2 101 ? 169.702 180.619 125.087 1.00 87.49 1072 ASN E CA 1
ATOM 12166 C C . ASN E 2 101 ? 169.746 179.709 123.861 1.00 87.49 1072 ASN E C 1
ATOM 12167 O O . ASN E 2 101 ? 170.464 178.707 123.846 1.00 87.49 1072 ASN E O 1
ATOM 12172 N N . PRO E 2 102 ? 168.971 180.033 122.821 1.00 85.09 1073 PRO E N 1
ATOM 12173 C CA . PRO E 2 102 ? 168.960 179.172 121.626 1.00 85.09 1073 PRO E CA 1
ATOM 12174 C C . PRO E 2 102 ? 170.321 179.012 120.975 1.00 85.09 1073 PRO E C 1
ATOM 12175 O O . PRO E 2 102 ? 170.581 177.971 120.359 1.00 85.09 1073 PRO E O 1
ATOM 12179 N N . ASN E 2 103 ? 171.199 180.012 121.085 1.00 87.18 1074 ASN E N 1
ATOM 12180 C CA . ASN E 2 103 ? 172.536 179.883 120.514 1.00 87.18 1074 ASN E CA 1
ATOM 12181 C C . ASN E 2 103 ? 173.326 178.777 121.202 1.00 87.18 1074 ASN E C 1
ATOM 12182 O O . ASN E 2 103 ? 174.071 178.037 120.549 1.00 87.18 1074 ASN E O 1
ATOM 12187 N N . GLU E 2 104 ? 173.185 178.655 122.523 1.00 88.74 1075 GLU E N 1
ATOM 12188 C CA . GLU E 2 104 ? 173.874 177.590 123.244 1.00 88.74 1075 GLU E CA 1
ATOM 12189 C C . GLU E 2 104 ? 173.335 176.218 122.856 1.00 88.74 1075 GLU E C 1
ATOM 12190 O O . GLU E 2 104 ? 174.099 175.252 122.752 1.00 88.74 1075 GLU E O 1
ATOM 12196 N N . ILE E 2 105 ? 172.023 176.115 122.637 1.00 84.88 1076 ILE E N 1
ATOM 12197 C CA . ILE E 2 105 ? 171.421 174.828 122.300 1.00 84.88 1076 ILE E CA 1
ATOM 12198 C C . ILE E 2 105 ? 171.947 174.319 120.964 1.00 84.88 1076 ILE E C 1
ATOM 12199 O O . ILE E 2 105 ? 172.256 173.130 120.817 1.00 84.88 1076 ILE E O 1
ATOM 12204 N N . ILE E 2 106 ? 172.056 175.204 119.970 1.00 86.97 1077 ILE E N 1
ATOM 12205 C CA . ILE E 2 106 ? 172.500 174.775 118.648 1.00 86.97 1077 ILE E CA 1
ATOM 12206 C C . ILE E 2 106 ? 173.937 174.269 118.687 1.00 86.97 1077 ILE E C 1
ATOM 12207 O O . ILE E 2 106 ? 174.319 173.408 117.885 1.00 86.97 1077 ILE E O 1
ATOM 12212 N N . ARG E 2 107 ? 174.756 174.780 119.608 1.00 94.26 1078 ARG E N 1
ATOM 12213 C CA . ARG E 2 107 ? 176.119 174.279 119.735 1.00 94.26 1078 ARG E CA 1
ATOM 12214 C C . ARG E 2 107 ? 176.159 172.913 120.406 1.00 94.26 1078 ARG E C 1
ATOM 12215 O O . ARG E 2 107 ? 176.965 172.061 120.017 1.00 94.26 1078 ARG E O 1
ATOM 12223 N N . MET E 2 108 ? 175.303 172.688 121.404 1.00 95.15 1079 MET E N 1
ATOM 12224 C CA . MET E 2 108 ? 175.271 171.392 122.073 1.00 95.15 1079 MET E CA 1
ATOM 12225 C C . MET E 2 108 ? 174.729 170.305 121.152 1.00 95.15 1079 MET E C 1
ATOM 12226 O O . MET E 2 108 ? 175.220 169.171 121.169 1.00 95.15 1079 MET E O 1
ATOM 12231 N N . ILE E 2 109 ? 173.714 170.630 120.349 1.00 92.81 1080 ILE E N 1
ATOM 12232 C CA . ILE E 2 109 ? 173.117 169.637 119.461 1.00 92.81 1080 ILE E CA 1
ATOM 12233 C C . ILE E 2 109 ? 174.107 169.224 118.378 1.00 92.81 1080 ILE E C 1
ATOM 12234 O O . ILE E 2 109 ? 174.278 168.033 118.091 1.00 92.81 1080 ILE E O 1
ATOM 12239 N N . LEU E 2 110 ? 174.780 170.200 117.765 1.00 97.42 1081 LEU E N 1
ATOM 12240 C CA . LEU E 2 110 ? 175.742 169.896 116.713 1.00 97.42 1081 LEU E CA 1
ATOM 12241 C C . LEU E 2 110 ? 177.022 169.265 117.244 1.00 97.42 1081 LEU E C 1
ATOM 12242 O O . LEU E 2 110 ? 177.822 168.768 116.445 1.00 97.42 1081 LEU E O 1
ATOM 12247 N N . HIS E 2 111 ? 177.236 169.273 118.558 1.00 106.61 1082 HIS E N 1
ATOM 12248 C CA . HIS E 2 111 ? 178.420 168.666 119.148 1.00 106.61 1082 HIS E CA 1
ATOM 12249 C C . HIS E 2 111 ? 178.274 167.166 119.369 1.00 106.61 1082 HIS E C 1
ATOM 12250 O O . HIS E 2 111 ? 179.255 166.519 119.752 1.00 106.61 1082 HIS E O 1
ATOM 12257 N N . CYS E 2 112 ? 177.084 166.606 119.135 1.00 111.21 1083 CYS E N 1
ATOM 12258 C CA . CYS E 2 112 ? 176.817 165.181 119.340 1.00 111.21 1083 CYS E CA 1
ATOM 12259 C C . CYS E 2 112 ? 177.166 164.754 120.765 1.00 111.21 1083 CYS E C 1
ATOM 12260 O O . CYS E 2 112 ? 177.765 163.702 120.998 1.00 111.21 1083 CYS E O 1
ATOM 12263 N N . ASP E 2 113 ? 176.784 165.588 121.727 1.00 110.74 1084 ASP E N 1
ATOM 12264 C CA . ASP E 2 113 ? 177.062 165.309 123.125 1.00 110.74 1084 ASP E CA 1
ATOM 12265 C C . ASP E 2 113 ? 176.151 164.201 123.646 1.00 110.74 1084 ASP E C 1
ATOM 12266 O O . ASP E 2 113 ? 175.115 163.881 123.058 1.00 110.74 1084 ASP E O 1
ATOM 12271 N N . ASP E 2 114 ? 176.561 163.608 124.770 1.00 109.96 1085 ASP E N 1
ATOM 12272 C CA . ASP E 2 114 ? 175.804 162.504 125.352 1.00 109.96 1085 ASP E CA 1
ATOM 12273 C C . ASP E 2 114 ? 174.424 162.961 125.813 1.00 109.96 1085 ASP E C 1
ATOM 12274 O O . ASP E 2 114 ? 173.426 162.264 125.597 1.00 109.96 1085 ASP E O 1
ATOM 12279 N N . SER E 2 115 ? 174.347 164.135 126.442 1.00 104.22 1086 SER E N 1
ATOM 12280 C CA . SER E 2 115 ? 173.097 164.610 127.024 1.00 104.22 1086 SER E CA 1
ATOM 12281 C C . SER E 2 115 ? 172.027 164.916 125.985 1.00 104.22 1086 SER E C 1
ATOM 12282 O O . SER E 2 115 ? 170.857 165.061 126.356 1.00 104.22 1086 SER E O 1
ATOM 12285 N N . MET E 2 116 ? 172.386 165.015 124.707 1.00 98.11 1087 MET E N 1
ATOM 12286 C CA . MET E 2 116 ? 171.440 165.359 123.656 1.00 98.11 1087 MET E CA 1
ATOM 12287 C C . MET E 2 116 ? 170.954 164.139 122.881 1.00 98.11 1087 MET E C 1
ATOM 12288 O O . MET E 2 116 ? 170.277 164.296 121.861 1.00 98.11 1087 MET E O 1
ATOM 12293 N N . ASN E 2 117 ? 171.289 162.929 123.338 1.00 96.16 1088 ASN E N 1
ATOM 12294 C CA . ASN E 2 117 ? 170.909 161.725 122.604 1.00 96.16 1088 ASN E CA 1
ATOM 12295 C C . ASN E 2 117 ? 169.400 161.516 122.603 1.00 96.16 1088 ASN E C 1
ATOM 12296 O O . ASN E 2 117 ? 168.822 161.138 121.577 1.00 96.16 1088 ASN E O 1
ATOM 12301 N N . GLU E 2 118 ? 168.745 161.741 123.743 1.00 89.54 1089 GLU E N 1
ATOM 12302 C CA . GLU E 2 118 ? 167.319 161.448 123.842 1.00 89.54 1089 GLU E CA 1
ATOM 12303 C C . GLU E 2 118 ? 166.488 162.403 122.993 1.00 89.54 1089 GLU E C 1
ATOM 12304 O O . GLU E 2 118 ? 165.548 161.978 122.313 1.00 89.54 1089 GLU E O 1
ATOM 12310 N N . CYS E 2 119 ? 166.818 163.695 123.017 1.00 83.71 1090 CYS E N 1
ATOM 12311 C CA . CYS E 2 119 ? 166.015 164.691 122.321 1.00 83.71 1090 CYS E CA 1
ATOM 12312 C C . CYS E 2 119 ? 166.345 164.808 120.839 1.00 83.71 1090 CYS E C 1
ATOM 12313 O O . CYS E 2 119 ? 165.575 165.433 120.102 1.00 83.71 1090 CYS E O 1
ATOM 12316 N N . VAL E 2 120 ? 167.460 164.232 120.381 1.00 81.61 1091 VAL E N 1
ATOM 12317 C CA . VAL E 2 120 ? 167.778 164.290 118.959 1.00 81.61 1091 VAL E CA 1
ATOM 12318 C C . VAL E 2 120 ? 166.909 163.331 118.157 1.00 81.61 1091 VAL E C 1
ATOM 12319 O O . VAL E 2 120 ? 166.761 163.503 116.942 1.00 81.61 1091 VAL E O 1
ATOM 12323 N N . GLU E 2 121 ? 166.328 162.319 118.806 1.00 78.54 1092 GLU E N 1
ATOM 12324 C CA . GLU E 2 121 ? 165.389 161.442 118.116 1.00 78.54 1092 GLU E CA 1
ATOM 12325 C C . GLU E 2 121 ? 164.106 162.176 117.756 1.00 78.54 1092 GLU E C 1
ATOM 12326 O O . GLU E 2 121 ? 163.445 161.822 116.772 1.00 78.54 1092 GLU E O 1
ATOM 12332 N N . PHE E 2 122 ? 163.734 163.188 118.542 1.00 67.68 1093 PHE E N 1
ATOM 12333 C CA . PHE E 2 122 ? 162.546 163.975 118.230 1.00 67.68 1093 PHE E CA 1
ATOM 12334 C C . PHE E 2 122 ? 162.715 164.733 116.920 1.00 67.68 1093 PHE E C 1
ATOM 12335 O O . PHE E 2 122 ? 161.780 164.811 116.115 1.00 67.68 1093 PHE E O 1
ATOM 12343 N N . LEU E 2 123 ? 163.901 165.298 116.688 1.00 70.78 1094 LEU E N 1
ATOM 12344 C CA . LEU E 2 123 ? 164.160 166.035 115.458 1.00 70.78 1094 LEU E CA 1
ATOM 12345 C C . LEU E 2 123 ? 164.195 165.142 114.227 1.00 70.78 1094 LEU E C 1
ATOM 12346 O O . LEU E 2 123 ? 164.080 165.655 113.109 1.00 70.78 1094 LEU E O 1
ATOM 12351 N N . SER E 2 124 ? 164.348 163.830 114.397 1.00 76.51 1095 SER E N 1
ATOM 12352 C CA . SER E 2 124 ? 164.343 162.900 113.278 1.00 76.51 1095 SER E CA 1
ATOM 12353 C C . SER E 2 124 ? 162.949 162.406 112.919 1.00 76.51 1095 SER E C 1
ATOM 12354 O O . SER E 2 124 ? 162.797 161.713 111.908 1.00 76.51 1095 SER E O 1
ATOM 12357 N N . SER E 2 125 ? 161.936 162.742 113.714 1.00 76.71 1096 SER E N 1
ATOM 12358 C CA . SER E 2 125 ? 160.586 162.280 113.443 1.00 76.71 1096 SER E CA 1
ATOM 12359 C C . SER E 2 125 ? 160.002 163.002 112.232 1.00 76.71 1096 SER E C 1
ATOM 12360 O O . SER E 2 125 ? 160.411 164.110 111.874 1.00 76.71 1096 SER E O 1
ATOM 12363 N N . ASP E 2 126 ? 159.026 162.350 111.597 1.00 79.78 1097 ASP E N 1
ATOM 12364 C CA . ASP E 2 126 ? 158.392 162.921 110.415 1.00 79.78 1097 ASP E CA 1
ATOM 12365 C C . ASP E 2 126 ? 157.569 164.160 110.736 1.00 79.78 1097 ASP E C 1
ATOM 12366 O O . ASP E 2 126 ? 157.373 165.002 109.853 1.00 79.78 1097 ASP E O 1
ATOM 12371 N N . LYS E 2 127 ? 157.080 164.289 111.972 1.00 74.28 1098 LYS E N 1
ATOM 12372 C CA . LYS E 2 127 ? 156.252 165.437 112.326 1.00 74.28 1098 LYS E CA 1
ATOM 12373 C C . LYS E 2 127 ? 157.031 166.742 112.209 1.00 74.28 1098 LYS E C 1
ATOM 12374 O O . LYS E 2 127 ? 156.515 167.737 111.687 1.00 74.28 1098 LYS E O 1
ATOM 12380 N N . VAL E 2 128 ? 158.276 166.755 112.688 1.00 76.98 1099 VAL E N 1
ATOM 12381 C CA . VAL E 2 128 ? 159.076 167.975 112.643 1.00 76.98 1099 VAL E CA 1
ATOM 12382 C C . VAL E 2 128 ? 159.484 168.303 111.212 1.00 76.98 1099 VAL E C 1
ATOM 12383 O O . VAL E 2 128 ? 159.442 169.465 110.792 1.00 76.98 1099 VAL E O 1
ATOM 12387 N N . LEU E 2 129 ? 159.887 167.290 110.442 1.00 82.31 1100 LEU E N 1
ATOM 12388 C CA . LEU E 2 129 ? 160.431 167.549 109.112 1.00 82.31 1100 LEU E CA 1
ATOM 12389 C C . LEU E 2 129 ? 159.339 167.937 108.122 1.00 82.31 1100 LEU E C 1
ATOM 12390 O O . LEU E 2 129 ? 159.532 168.843 107.303 1.00 82.31 1100 LEU E O 1
ATOM 12395 N N . ASN E 2 130 ? 158.185 167.271 108.180 1.00 85.35 1101 ASN E N 1
ATOM 12396 C CA . ASN E 2 130 ? 157.112 167.494 107.210 1.00 85.35 1101 ASN E CA 1
ATOM 12397 C C . ASN E 2 130 ? 156.295 168.712 107.635 1.00 85.35 1101 ASN E C 1
ATOM 12398 O O . ASN E 2 130 ? 155.188 168.612 108.171 1.00 85.35 1101 ASN E O 1
ATOM 12403 N N . GLN E 2 131 ? 156.864 169.889 107.387 1.00 86.49 1102 GLN E N 1
ATOM 12404 C CA . GLN E 2 131 ? 156.198 171.168 107.636 1.00 86.49 1102 GLN E CA 1
ATOM 12405 C C . GLN E 2 131 ? 156.344 172.044 106.398 1.00 86.49 1102 GLN E C 1
ATOM 12406 O O . GLN E 2 131 ? 157.116 173.010 106.389 1.00 86.49 1102 GLN E O 1
ATOM 12412 N N . PRO E 2 132 ? 155.617 171.722 105.322 1.00 89.35 1103 PRO E N 1
ATOM 12413 C CA . PRO E 2 132 ? 155.776 172.498 104.079 1.00 89.35 1103 PRO E CA 1
ATOM 12414 C C . PRO E 2 132 ? 155.434 173.969 104.230 1.00 89.35 1103 PRO E C 1
ATOM 12415 O O . PRO E 2 132 ? 156.093 174.819 103.618 1.00 89.35 1103 PRO E O 1
ATOM 12419 N N . LYS E 2 133 ? 154.420 174.297 105.031 1.00 89.76 1104 LYS E N 1
ATOM 12420 C CA . LYS E 2 133 ? 154.048 175.697 105.208 1.00 89.76 1104 LYS E CA 1
ATOM 12421 C C . LYS E 2 133 ? 155.053 176.427 106.089 1.00 89.76 1104 LYS E C 1
ATOM 12422 O O . LYS E 2 133 ? 155.410 177.578 105.812 1.00 89.76 1104 LYS E O 1
ATOM 12428 N N . LEU E 2 134 ? 155.519 175.774 107.156 1.00 88.84 1105 LEU E N 1
ATOM 12429 C CA . LEU E 2 134 ? 156.469 176.413 108.059 1.00 88.84 1105 LEU E CA 1
ATOM 12430 C C . LEU E 2 134 ? 157.813 176.650 107.379 1.00 88.84 1105 LEU E C 1
ATOM 12431 O O . LEU E 2 134 ? 158.446 177.690 107.592 1.00 88.84 1105 LEU E O 1
ATOM 12436 N N . LYS E 2 135 ? 158.264 175.697 106.558 1.00 90.59 1106 LYS E N 1
ATOM 12437 C CA . LYS E 2 135 ? 159.556 175.845 105.894 1.00 90.59 1106 LYS E CA 1
ATOM 12438 C C . LYS E 2 135 ? 159.554 177.018 104.922 1.00 90.59 1106 LYS E C 1
ATOM 12439 O O . LYS E 2 135 ? 160.545 177.750 104.820 1.00 90.59 1106 LYS E O 1
ATOM 12445 N N . ALA E 2 136 ? 158.452 177.207 104.192 1.00 94.43 1107 ALA E N 1
ATOM 12446 C CA . ALA E 2 136 ? 158.378 178.309 103.237 1.00 94.43 1107 ALA E CA 1
ATOM 12447 C C . ALA E 2 136 ? 158.459 179.659 103.940 1.00 94.43 1107 ALA E C 1
ATOM 12448 O O . ALA E 2 136 ? 159.133 180.577 103.460 1.00 94.43 1107 ALA E O 1
ATOM 12450 N N . ASP E 2 137 ? 157.775 179.798 105.078 1.00 97.58 1108 ASP E N 1
ATOM 12451 C CA . ASP E 2 137 ? 157.793 181.065 105.801 1.00 97.58 1108 ASP E CA 1
ATOM 12452 C C . ASP E 2 137 ? 159.172 181.375 106.369 1.00 97.58 1108 ASP E C 1
ATOM 12453 O O . ASP E 2 137 ? 159.573 182.543 106.416 1.00 97.58 1108 ASP E O 1
ATOM 12458 N N . LEU E 2 138 ? 159.906 180.354 106.804 1.00 99.83 1109 LEU E N 1
ATOM 12459 C CA . LEU E 2 138 ? 161.235 180.537 107.371 1.00 99.83 1109 LEU E CA 1
ATOM 12460 C C . LEU E 2 138 ? 162.330 180.586 106.314 1.00 99.83 1109 LEU E C 1
ATOM 12461 O O . LEU E 2 138 ? 163.503 180.752 106.667 1.00 99.83 1109 LEU E O 1
ATOM 12466 N N . GLU E 2 139 ? 161.980 180.437 105.037 1.00 105.21 1110 GLU E N 1
ATOM 12467 C CA . GLU E 2 139 ? 162.988 180.479 103.978 1.00 105.21 1110 GLU E CA 1
ATOM 12468 C C . GLU E 2 139 ? 163.737 181.806 103.910 1.00 105.21 1110 GLU E C 1
ATOM 12469 O O . GLU E 2 139 ? 164.975 181.779 103.797 1.00 105.21 1110 GLU E O 1
ATOM 12475 N N . PRO E 2 140 ? 163.089 182.977 103.953 1.00 108.54 1111 PRO E N 1
ATOM 12476 C CA . PRO E 2 140 ? 163.861 184.230 103.880 1.00 108.54 1111 PRO E CA 1
ATOM 12477 C C . PRO E 2 140 ? 164.844 184.422 105.023 1.00 108.54 1111 PRO E C 1
ATOM 12478 O O . PRO E 2 140 ? 165.829 185.151 104.852 1.00 108.54 1111 PRO E O 1
ATOM 12482 N N . TYR E 2 141 ? 164.616 183.798 106.176 1.00 109.71 1112 TYR E N 1
ATOM 12483 C CA . TYR E 2 141 ? 165.484 183.966 107.334 1.00 109.71 1112 TYR E CA 1
ATOM 12484 C C . TYR E 2 141 ? 166.647 182.983 107.361 1.00 109.71 1112 TYR E C 1
ATOM 12485 O O . TYR E 2 141 ? 167.478 183.055 108.272 1.00 109.71 1112 TYR E O 1
ATOM 12494 N N . ARG E 2 142 ? 166.729 182.072 106.395 1.00 106.33 1113 ARG E N 1
ATOM 12495 C CA . ARG E 2 142 ? 167.775 181.063 106.407 1.00 106.33 1113 ARG E CA 1
ATOM 12496 C C . ARG E 2 142 ? 169.125 181.672 106.039 1.00 106.33 1113 ARG E C 1
ATOM 12497 O O . ARG E 2 142 ? 169.218 182.786 105.516 1.00 106.33 1113 ARG E O 1
ATOM 12505 N N . ILE E 2 143 ? 170.183 180.918 106.325 1.00 107.58 1114 ILE E N 1
ATOM 12506 C CA . ILE E 2 143 ? 171.547 181.284 105.963 1.00 107.58 1114 ILE E CA 1
ATOM 12507 C C . ILE E 2 143 ? 172.079 180.225 105.009 1.00 107.58 1114 ILE E C 1
ATOM 12508 O O . ILE E 2 143 ? 172.057 179.030 105.326 1.00 107.58 1114 ILE E O 1
ATOM 12513 N N . ASP E 2 144 ? 172.557 180.663 103.844 1.00 114.86 1115 ASP E N 1
ATOM 12514 C CA . ASP E 2 144 ? 173.089 179.752 102.831 1.00 114.86 1115 ASP E CA 1
ATOM 12515 C C . ASP E 2 144 ? 174.476 179.295 103.274 1.00 114.86 1115 ASP E C 1
ATOM 12516 O O . ASP E 2 144 ? 175.511 179.750 102.782 1.00 114.86 1115 ASP E O 1
ATOM 12521 N N . TRP E 2 145 ? 174.488 178.365 104.232 1.00 111.33 1116 TRP E N 1
ATOM 12522 C CA . TRP E 2 145 ? 175.748 177.860 104.762 1.00 111.33 1116 TRP E CA 1
ATOM 12523 C C . TRP E 2 145 ? 176.487 176.982 103.763 1.00 111.33 1116 TRP E C 1
ATOM 12524 O O . TRP E 2 145 ? 177.686 176.742 103.938 1.00 111.33 1116 TRP E O 1
ATOM 12535 N N . ALA E 2 146 ? 175.800 176.492 102.728 1.00 114.24 1117 ALA E N 1
ATOM 12536 C CA . ALA E 2 146 ? 176.466 175.675 101.719 1.00 114.24 1117 ALA E CA 1
ATOM 12537 C C . ALA E 2 146 ? 177.529 176.474 100.975 1.00 114.24 1117 ALA E C 1
ATOM 12538 O O . ALA E 2 146 ? 178.625 175.966 100.708 1.00 114.24 1117 ALA E O 1
ATOM 12540 N N . ASN E 2 147 ? 177.226 177.724 100.634 1.00 114.35 1118 ASN E N 1
ATOM 12541 C CA . ASN E 2 147 ? 178.165 178.589 99.929 1.00 114.35 1118 ASN E CA 1
ATOM 12542 C C . ASN E 2 147 ? 178.037 180.001 100.475 1.00 114.35 1118 ASN E C 1
ATOM 12543 O O . ASN E 2 147 ? 176.953 180.590 100.426 1.00 114.35 1118 ASN E O 1
ATOM 12548 N N . GLY E 2 148 ? 179.137 180.540 100.989 1.00 110.41 1119 GLY E N 1
ATOM 12549 C CA . GLY E 2 148 ? 179.191 181.903 101.491 1.00 110.41 1119 GLY E CA 1
ATOM 12550 C C . GLY E 2 148 ? 178.834 182.082 102.953 1.00 110.41 1119 GLY E C 1
ATOM 12551 O O . GLY E 2 148 ? 179.493 182.847 103.661 1.00 110.41 1119 GLY E O 1
ATOM 12552 N N . GLY E 2 149 ? 177.804 181.384 103.422 1.00 112.10 1120 GLY E N 1
ATOM 12553 C CA . GLY E 2 149 ? 177.351 181.539 104.790 1.00 112.10 1120 GLY E CA 1
ATOM 12554 C C . GLY E 2 149 ? 176.814 182.925 105.076 1.00 112.10 1120 GLY E C 1
ATOM 12555 O O . GLY E 2 149 ? 177.152 183.534 106.095 1.00 112.10 1120 GLY E O 1
ATOM 12556 N N . ASP E 2 150 ? 175.973 183.435 104.178 1.00 116.36 1121 ASP E N 1
ATOM 12557 C CA . ASP E 2 150 ? 175.422 184.775 104.288 1.00 116.36 1121 ASP E CA 1
ATOM 12558 C C . ASP E 2 150 ? 173.903 184.712 104.197 1.00 116.36 1121 ASP E C 1
ATOM 12559 O O . ASP E 2 150 ? 173.330 183.746 103.687 1.00 116.36 1121 ASP E O 1
ATOM 12564 N N . LEU E 2 151 ? 173.257 185.758 104.710 1.00 119.54 1122 LEU E N 1
ATOM 12565 C CA . LEU E 2 151 ? 171.803 185.835 104.668 1.00 119.54 1122 LEU E CA 1
ATOM 12566 C C . LEU E 2 151 ? 171.311 185.875 103.227 1.00 119.54 1122 LEU E C 1
ATOM 12567 O O . LEU E 2 151 ? 171.867 186.581 102.382 1.00 119.54 1122 LEU E O 1
ATOM 12572 N N . VAL E 2 152 ? 170.258 185.104 102.949 1.00 121.86 1123 VAL E N 1
ATOM 12573 C CA . VAL E 2 152 ? 169.682 185.090 101.608 1.00 121.86 1123 VAL E CA 1
ATOM 12574 C C . VAL E 2 152 ? 169.057 186.441 101.284 1.00 121.86 1123 VAL E C 1
ATOM 12575 O O . VAL E 2 152 ? 169.266 186.997 100.199 1.00 121.86 1123 VAL E O 1
ATOM 12579 N N . ASN E 2 153 ? 168.288 186.991 102.218 1.00 123.30 1124 ASN E N 1
ATOM 12580 C CA . ASN E 2 153 ? 167.687 188.306 102.063 1.00 123.30 1124 ASN E CA 1
ATOM 12581 C C . ASN E 2 153 ? 168.577 189.362 102.711 1.00 123.30 1124 ASN E C 1
ATOM 12582 O O . ASN E 2 153 ? 169.636 189.063 103.268 1.00 123.30 1124 ASN E O 1
ATOM 12587 N N . SER E 2 154 ? 168.136 190.618 102.631 1.00 126.56 1125 SER E N 1
ATOM 12588 C CA . SER E 2 154 ? 168.982 191.725 103.060 1.00 126.56 1125 SER E CA 1
ATOM 12589 C C . SER E 2 154 ? 169.137 191.782 104.575 1.00 126.56 1125 SER E C 1
ATOM 12590 O O . SER E 2 154 ? 170.233 191.548 105.094 1.00 126.56 1125 SER E O 1
ATOM 12593 N N . GLU E 2 155 ? 168.058 192.085 105.299 1.00 130.68 1126 GLU E N 1
ATOM 12594 C CA . GLU E 2 155 ? 168.162 192.153 106.751 1.00 130.68 1126 GLU E CA 1
ATOM 12595 C C . GLU E 2 155 ? 167.687 190.869 107.418 1.00 130.68 1126 GLU E C 1
ATOM 12596 O O . GLU E 2 155 ? 168.493 190.140 108.007 1.00 130.68 1126 GLU E O 1
ATOM 12602 N N . LYS E 2 156 ? 166.395 190.575 107.283 1.00 126.50 1127 LYS E N 1
ATOM 12603 C CA . LYS E 2 156 ? 165.739 189.409 107.880 1.00 126.50 1127 LYS E CA 1
ATOM 12604 C C . LYS E 2 156 ? 166.309 189.085 109.261 1.00 126.50 1127 LYS E C 1
ATOM 12605 O O . LYS E 2 156 ? 166.840 188.003 109.512 1.00 126.50 1127 LYS E O 1
ATOM 12611 N N . ASP E 2 157 ? 166.204 190.066 110.156 1.00 129.54 1128 ASP E N 1
ATOM 12612 C CA . ASP E 2 157 ? 166.763 189.923 111.494 1.00 129.54 1128 ASP E CA 1
ATOM 12613 C C . ASP E 2 157 ? 166.145 188.729 112.212 1.00 129.54 1128 ASP E C 1
ATOM 12614 O O . ASP E 2 157 ? 164.923 188.562 112.234 1.00 129.54 1128 ASP E O 1
ATOM 12619 N N . ALA E 2 158 ? 167.003 187.890 112.791 1.00 117.60 1129 ALA E N 1
ATOM 12620 C CA . ALA E 2 158 ? 166.548 186.696 113.488 1.00 117.60 1129 ALA E CA 1
ATOM 12621 C C . ALA E 2 158 ? 166.123 186.970 114.923 1.00 117.60 1129 ALA E C 1
ATOM 12622 O O . ALA E 2 158 ? 165.491 186.104 115.538 1.00 117.60 1129 ALA E O 1
ATOM 12624 N N . SER E 2 159 ? 166.450 188.143 115.468 1.00 118.21 1130 SER E N 1
ATOM 12625 C CA . SER E 2 159 ? 166.045 188.459 116.834 1.00 118.21 1130 SER E CA 1
ATOM 12626 C C . SER E 2 159 ? 164.535 188.609 116.950 1.00 118.21 1130 SER E C 1
ATOM 12627 O O . SER E 2 159 ? 163.967 188.337 118.015 1.00 118.21 1130 SER E O 1
ATOM 12630 N N . GLU E 2 160 ? 163.870 189.039 115.875 1.00 114.62 1131 GLU E N 1
ATOM 12631 C CA . GLU E 2 160 ? 162.417 189.166 115.900 1.00 114.62 1131 GLU E CA 1
ATOM 12632 C C . GLU E 2 160 ? 161.736 187.813 116.059 1.00 114.62 1131 GLU E C 1
ATOM 12633 O O . GLU E 2 160 ? 160.640 187.735 116.625 1.00 114.62 1131 GLU E O 1
ATOM 12639 N N . LEU E 2 161 ? 162.362 186.745 115.571 1.00 104.11 1132 LEU E N 1
ATOM 12640 C CA . LEU E 2 161 ? 161.787 185.415 115.698 1.00 104.11 1132 LEU E CA 1
ATOM 12641 C C . LEU E 2 161 ? 161.761 184.976 117.157 1.00 104.11 1132 LEU E C 1
ATOM 12642 O O . LEU E 2 161 ? 162.598 185.380 117.968 1.00 104.11 1132 LEU E O 1
ATOM 12647 N N . SER E 2 162 ? 160.782 184.137 117.486 1.00 90.03 1133 SER E N 1
ATOM 12648 C CA . SER E 2 162 ? 160.645 183.631 118.842 1.00 90.03 1133 SER E CA 1
ATOM 12649 C C . SER E 2 162 ? 161.760 182.630 119.146 1.00 90.03 1133 SER E C 1
ATOM 12650 O O . SER E 2 162 ? 162.642 182.365 118.325 1.00 90.03 1133 SER E O 1
ATOM 12653 N N . ARG E 2 163 ? 161.718 182.072 120.357 1.00 80.75 1134 ARG E N 1
ATOM 12654 C CA . ARG E 2 163 ? 162.746 181.124 120.773 1.00 80.75 1134 ARG E CA 1
ATOM 12655 C C . ARG E 2 163 ? 162.702 179.854 119.930 1.00 80.75 1134 ARG E C 1
ATOM 12656 O O . ARG E 2 163 ? 163.741 179.354 119.486 1.00 80.75 1134 ARG E O 1
ATOM 12664 N N . TRP E 2 164 ? 161.503 179.316 119.699 1.00 72.95 1135 TRP E N 1
ATOM 12665 C CA . TRP E 2 164 ? 161.387 178.078 118.935 1.00 72.95 1135 TRP E CA 1
ATOM 12666 C C . TRP E 2 164 ? 161.545 178.297 117.436 1.00 72.95 1135 TRP E C 1
ATOM 12667 O O . TRP E 2 164 ? 162.073 177.418 116.745 1.00 72.95 1135 TRP E O 1
ATOM 12678 N N . ASP E 2 165 ? 161.091 179.436 116.909 1.00 83.50 1136 ASP E N 1
ATOM 12679 C CA . ASP E 2 165 ? 161.316 179.720 115.495 1.00 83.50 1136 ASP E CA 1
ATOM 12680 C C . ASP E 2 165 ? 162.803 179.840 115.194 1.00 83.50 1136 ASP E C 1
ATOM 12681 O O . ASP E 2 165 ? 163.276 179.361 114.157 1.00 83.50 1136 ASP E O 1
ATOM 12686 N N . TYR E 2 166 ? 163.555 180.479 116.093 1.00 83.34 1137 TYR E N 1
ATOM 12687 C CA . TYR E 2 166 ? 164.990 180.641 115.886 1.00 83.34 1137 TYR E CA 1
ATOM 12688 C C . TYR E 2 166 ? 165.696 179.292 115.843 1.00 83.34 1137 TYR E C 1
ATOM 12689 O O . TYR E 2 166 ? 166.603 179.083 115.029 1.00 83.34 1137 TYR E O 1
ATOM 12698 N N . LEU E 2 167 ? 165.300 178.368 116.719 1.00 78.80 1138 LEU E N 1
ATOM 12699 C CA . LEU E 2 167 ? 165.925 177.049 116.738 1.00 78.80 1138 LEU E CA 1
ATOM 12700 C C . LEU E 2 167 ? 165.594 176.254 115.480 1.00 78.80 1138 LEU E C 1
ATOM 12701 O O . LEU E 2 167 ? 166.459 175.558 114.937 1.00 78.80 1138 LEU E O 1
ATOM 12706 N N . TYR E 2 168 ? 164.350 176.338 115.006 1.00 81.22 1139 TYR E N 1
ATOM 12707 C CA . TYR E 2 168 ? 163.937 175.520 113.869 1.00 81.22 1139 TYR E CA 1
ATOM 12708 C C . TYR E 2 168 ? 164.625 175.965 112.584 1.00 81.22 1139 TYR E C 1
ATOM 12709 O O . TYR E 2 168 ? 165.148 175.135 111.831 1.00 81.22 1139 TYR E O 1
ATOM 12718 N N . VAL E 2 169 ? 164.628 177.271 112.310 1.00 86.32 1140 VAL E N 1
ATOM 12719 C CA . VAL E 2 169 ? 165.197 177.757 111.058 1.00 86.32 1140 VAL E CA 1
ATOM 12720 C C . VAL E 2 169 ? 166.704 177.533 111.022 1.00 86.32 1140 VAL E C 1
ATOM 12721 O O . VAL E 2 169 ? 167.271 177.247 109.961 1.00 86.32 1140 VAL E O 1
ATOM 12725 N N . ARG E 2 170 ? 167.376 177.649 112.168 1.00 87.01 1141 ARG E N 1
ATOM 12726 C CA . ARG E 2 170 ? 168.821 177.485 112.216 1.00 87.01 1141 ARG E CA 1
ATOM 12727 C C . ARG E 2 170 ? 169.260 176.030 112.112 1.00 87.01 1141 ARG E C 1
ATOM 12728 O O . ARG E 2 170 ? 170.410 175.771 111.742 1.00 87.01 1141 ARG E O 1
ATOM 12736 N N . LEU E 2 171 ? 168.383 175.078 112.436 1.00 84.73 1142 LEU E N 1
ATOM 12737 C CA . LEU E 2 171 ? 168.730 173.660 112.409 1.00 84.73 1142 LEU E CA 1
ATOM 12738 C C . LEU E 2 171 ? 168.127 172.937 111.209 1.00 84.73 1142 LEU E C 1
ATOM 12739 O O . LEU E 2 171 ? 168.848 172.298 110.438 1.00 84.73 1142 LEU E O 1
ATOM 12744 N N . ILE E 2 172 ? 166.809 173.025 111.037 1.00 83.37 1143 ILE E N 1
ATOM 12745 C CA . ILE E 2 172 ? 166.145 172.265 109.983 1.00 83.37 1143 ILE E CA 1
ATOM 12746 C C . ILE E 2 172 ? 166.265 172.976 108.642 1.00 83.37 1143 ILE E C 1
ATOM 12747 O O . ILE E 2 172 ? 166.727 172.394 107.654 1.00 83.37 1143 ILE E O 1
ATOM 12752 N N . VAL E 2 173 ? 165.846 174.241 108.584 1.00 87.77 1144 VAL E N 1
ATOM 12753 C CA . VAL E 2 173 ? 165.857 174.970 107.320 1.00 87.77 1144 VAL E CA 1
ATOM 12754 C C . VAL E 2 173 ? 167.286 175.237 106.864 1.00 87.77 1144 VAL E C 1
ATOM 12755 O O . VAL E 2 173 ? 167.614 175.084 105.681 1.00 87.77 1144 VAL E O 1
ATOM 12759 N N . ASP E 2 174 ? 168.158 175.638 107.791 1.00 93.79 1145 ASP E N 1
ATOM 12760 C CA . ASP E 2 174 ? 169.525 175.994 107.425 1.00 93.79 1145 ASP E CA 1
ATOM 12761 C C . ASP E 2 174 ? 170.303 174.782 106.924 1.00 93.79 1145 ASP E C 1
ATOM 12762 O O . ASP E 2 174 ? 170.987 174.852 105.897 1.00 93.79 1145 ASP E O 1
ATOM 12767 N N . LEU E 2 175 ? 170.208 173.659 107.636 1.00 89.15 1146 LEU E N 1
ATOM 12768 C CA . LEU E 2 175 ? 170.992 172.470 107.330 1.00 89.15 1146 LEU E CA 1
ATOM 12769 C C . LEU E 2 175 ? 170.189 171.411 106.585 1.00 89.15 1146 LEU E C 1
ATOM 12770 O O . LEU E 2 175 ? 170.566 170.235 106.602 1.00 89.15 1146 LEU E O 1
ATOM 12775 N N . GLY E 2 176 ? 169.101 171.803 105.922 1.00 88.10 1147 GLY E N 1
ATOM 12776 C CA . GLY E 2 176 ? 168.254 170.843 105.232 1.00 88.10 1147 GLY E CA 1
ATOM 12777 C C . GLY E 2 176 ? 168.939 170.100 104.103 1.00 88.10 1147 GLY E C 1
ATOM 12778 O O . GLY E 2 176 ? 168.421 169.067 103.663 1.00 88.10 1147 GLY E O 1
ATOM 12779 N N . GLY E 2 177 ? 170.080 170.596 103.624 1.00 88.94 1148 GLY E N 1
ATOM 12780 C CA . GLY E 2 177 ? 170.784 169.902 102.558 1.00 88.94 1148 GLY E CA 1
ATOM 12781 C C . GLY E 2 177 ? 171.324 168.553 102.997 1.00 88.94 1148 GLY E C 1
ATOM 12782 O O . GLY E 2 177 ? 171.238 167.567 102.259 1.00 88.94 1148 GLY E O 1
ATOM 12783 N N . TYR E 2 178 ? 171.887 168.489 104.203 1.00 91.43 1149 TYR E N 1
ATOM 12784 C CA . TYR E 2 178 ? 172.502 167.269 104.709 1.00 91.43 1149 TYR E CA 1
ATOM 12785 C C . TYR E 2 178 ? 171.920 166.816 106.043 1.00 91.43 1149 TYR E C 1
ATOM 12786 O O . TYR E 2 178 ? 172.504 165.945 106.695 1.00 91.43 1149 TYR E O 1
ATOM 12795 N N . TRP E 2 179 ? 170.788 167.381 106.467 1.00 87.39 1150 TRP E N 1
ATOM 12796 C CA . TRP E 2 179 ? 170.203 166.989 107.746 1.00 87.39 1150 TRP E CA 1
ATOM 12797 C C . TRP E 2 179 ? 169.713 165.547 107.709 1.00 87.39 1150 TRP E C 1
ATOM 12798 O O . TRP E 2 179 ? 169.968 164.766 108.633 1.00 87.39 1150 TRP E O 1
ATOM 12809 N N . ASN E 2 180 ? 168.999 165.177 106.643 1.00 92.50 1151 ASN E N 1
ATOM 12810 C CA . ASN E 2 180 ? 168.454 163.826 106.549 1.00 92.50 1151 ASN E CA 1
ATOM 12811 C C . ASN E 2 180 ? 169.562 162.783 106.491 1.00 92.50 1151 ASN E C 1
ATOM 12812 O O . ASN E 2 180 ? 169.467 161.729 107.131 1.00 92.50 1151 ASN E O 1
ATOM 12817 N N . GLN E 2 181 ? 170.619 163.056 105.725 1.00 97.67 1152 GLN E N 1
ATOM 12818 C CA . GLN E 2 181 ? 171.743 162.128 105.662 1.00 97.67 1152 GLN E CA 1
ATOM 12819 C C . GLN E 2 181 ? 172.449 162.025 107.008 1.00 97.67 1152 GLN E C 1
ATOM 12820 O O . GLN E 2 181 ? 172.858 160.933 107.419 1.00 97.67 1152 GLN E O 1
ATOM 12826 N N . ARG E 2 182 ? 172.607 163.154 107.704 1.00 93.92 1153 ARG E N 1
ATOM 12827 C CA . ARG E 2 182 ? 173.231 163.129 109.023 1.00 93.92 1153 ARG E CA 1
ATOM 12828 C C . ARG E 2 182 ? 172.385 162.346 110.018 1.00 93.92 1153 ARG E C 1
ATOM 12829 O O . ARG E 2 182 ? 172.917 161.577 110.827 1.00 93.92 1153 ARG E O 1
ATOM 12837 N N . MET E 2 183 ? 171.064 162.531 109.975 1.00 94.84 1154 MET E N 1
ATOM 12838 C CA . MET E 2 183 ? 170.184 161.797 110.879 1.00 94.84 1154 MET E CA 1
ATOM 12839 C C . MET E 2 183 ? 170.223 160.300 110.596 1.00 94.84 1154 MET E C 1
ATOM 12840 O O . MET E 2 183 ? 170.210 159.488 111.528 1.00 94.84 1154 MET E O 1
ATOM 12845 N N . ASN E 2 184 ? 170.267 159.917 109.318 1.00 95.98 1155 ASN E N 1
ATOM 12846 C CA . ASN E 2 184 ? 170.367 158.502 108.978 1.00 95.98 1155 ASN E CA 1
ATOM 12847 C C . ASN E 2 184 ? 171.684 157.906 109.455 1.00 95.98 1155 ASN E C 1
ATOM 12848 O O . ASN E 2 184 ? 171.744 156.715 109.781 1.00 95.98 1155 ASN E O 1
ATOM 12853 N N . ALA E 2 185 ? 172.746 158.714 109.502 1.00 95.67 1156 ALA E N 1
ATOM 12854 C CA . ALA E 2 185 ? 174.029 158.219 109.987 1.00 95.67 1156 ALA E CA 1
ATOM 12855 C C . ALA E 2 185 ? 173.984 157.902 111.475 1.00 95.67 1156 ALA E C 1
ATOM 12856 O O . ALA E 2 185 ? 174.624 156.943 111.922 1.00 95.67 1156 ALA E O 1
ATOM 12858 N N . LEU E 2 186 ? 173.241 158.686 112.253 1.00 92.55 1157 LEU E N 1
ATOM 12859 C CA . LEU E 2 186 ? 173.146 158.456 113.689 1.00 92.55 1157 LEU E CA 1
ATOM 12860 C C . LEU E 2 186 ? 172.137 157.375 114.049 1.00 92.55 1157 LEU E C 1
ATOM 12861 O O . LEU E 2 186 ? 172.331 156.668 115.044 1.00 92.55 1157 LEU E O 1
ATOM 12866 N N . LYS E 2 187 ? 171.063 157.233 113.268 1.00 92.95 1158 LYS E N 1
ATOM 12867 C CA . LYS E 2 187 ? 170.090 156.180 113.538 1.00 92.95 1158 LYS E CA 1
ATOM 12868 C C . LYS E 2 187 ? 170.714 154.799 113.388 1.00 92.95 1158 LYS E C 1
ATOM 12869 O O . LYS E 2 187 ? 170.483 153.911 114.217 1.00 92.95 1158 LYS E O 1
ATOM 12875 N N . VAL E 2 188 ? 171.507 154.599 112.334 1.00 92.97 1159 VAL E N 1
ATOM 12876 C CA . VAL E 2 188 ? 172.128 153.298 112.103 1.00 92.97 1159 VAL E CA 1
ATOM 12877 C C . VAL E 2 188 ? 173.147 152.990 113.192 1.00 92.97 1159 VAL E C 1
ATOM 12878 O O . VAL E 2 188 ? 173.234 151.855 113.676 1.00 92.97 1159 VAL E O 1
ATOM 12882 N N . LYS E 2 189 ? 173.929 153.993 113.599 1.00 90.45 1160 LYS E N 1
ATOM 12883 C CA . LYS E 2 189 ? 174.946 153.773 114.621 1.00 90.45 1160 LYS E CA 1
ATOM 12884 C C . LYS E 2 189 ? 174.321 153.346 115.943 1.00 90.45 1160 LYS E C 1
ATOM 12885 O O . LYS E 2 189 ? 174.838 152.452 116.623 1.00 90.45 1160 LYS E O 1
ATOM 12891 N N . ASN E 2 190 ? 173.208 153.975 116.325 1.00 88.13 1161 ASN E N 1
ATOM 12892 C CA . ASN E 2 190 ? 172.550 153.619 117.578 1.00 88.13 1161 ASN E CA 1
ATOM 12893 C C . ASN E 2 190 ? 172.015 152.193 117.539 1.00 88.13 1161 ASN E C 1
ATOM 12894 O O . ASN E 2 190 ? 172.115 151.457 118.529 1.00 88.13 1161 ASN E O 1
ATOM 12899 N N . ILE E 2 191 ? 171.438 151.786 116.406 1.00 87.73 1162 ILE E N 1
ATOM 12900 C CA . ILE E 2 191 ? 170.874 150.443 116.295 1.00 87.73 1162 ILE E CA 1
ATOM 12901 C C . ILE E 2 191 ? 171.968 149.389 116.402 1.00 87.73 1162 ILE E C 1
ATOM 12902 O O . ILE E 2 191 ? 171.812 148.379 117.099 1.00 87.73 1162 ILE E O 1
ATOM 12907 N N . ILE E 2 192 ? 173.093 149.608 115.720 1.00 87.66 1163 ILE E N 1
ATOM 12908 C CA . ILE E 2 192 ? 174.178 148.631 115.738 1.00 87.66 1163 ILE E CA 1
ATOM 12909 C C . ILE E 2 192 ? 174.774 148.515 117.136 1.00 87.66 1163 ILE E C 1
ATOM 12910 O O . ILE E 2 192 ? 175.173 147.427 117.567 1.00 87.66 1163 ILE E O 1
ATOM 12915 N N . GLU E 2 193 ? 174.837 149.628 117.870 1.00 91.12 1164 GLU E N 1
ATOM 12916 C CA . GLU E 2 193 ? 175.433 149.599 119.203 1.00 91.12 1164 GLU E CA 1
ATOM 12917 C C . GLU E 2 193 ? 174.651 148.708 120.161 1.00 91.12 1164 GLU E C 1
ATOM 12918 O O . GLU E 2 193 ? 175.215 148.216 121.145 1.00 91.12 1164 GLU E O 1
ATOM 12924 N N . THR E 2 194 ? 173.364 148.487 119.899 1.00 84.84 1165 THR E N 1
ATOM 12925 C CA . THR E 2 194 ? 172.508 147.720 120.796 1.00 84.84 1165 THR E CA 1
ATOM 12926 C C . THR E 2 194 ? 172.002 146.423 120.183 1.00 84.84 1165 THR E C 1
ATOM 12927 O O . THR E 2 194 ? 172.155 145.355 120.783 1.00 84.84 1165 THR E O 1
ATOM 12931 N N . ASN E 2 195 ? 171.397 146.485 118.995 1.00 82.44 1166 ASN E N 1
ATOM 12932 C CA . ASN E 2 195 ? 170.740 145.310 118.433 1.00 82.44 1166 ASN E CA 1
ATOM 12933 C C . ASN E 2 195 ? 171.724 144.276 117.902 1.00 82.44 1166 ASN E C 1
ATOM 12934 O O . ASN E 2 195 ? 171.333 143.123 117.692 1.00 82.44 1166 ASN E O 1
ATOM 12939 N N . TYR E 2 196 ? 172.983 144.654 117.677 1.00 85.67 1167 TYR E N 1
ATOM 12940 C CA . TYR E 2 196 ? 173.949 143.704 117.135 1.00 85.67 1167 TYR E CA 1
ATOM 12941 C C . TYR E 2 196 ? 174.301 142.623 118.149 1.00 85.67 1167 TYR E C 1
ATOM 12942 O O . TYR E 2 196 ? 174.526 141.465 117.777 1.00 85.67 1167 TYR E O 1
ATOM 12951 N N . GLU E 2 197 ? 174.362 142.981 119.434 1.00 81.27 1168 GLU E N 1
ATOM 12952 C CA . GLU E 2 197 ? 174.765 142.014 120.451 1.00 81.27 1168 GLU E CA 1
ATOM 12953 C C . GLU E 2 197 ? 173.757 140.879 120.578 1.00 81.27 1168 GLU E C 1
ATOM 12954 O O . GLU E 2 197 ? 174.139 139.706 120.650 1.00 81.27 1168 GLU E O 1
ATOM 12960 N N . ASN E 2 198 ? 172.464 141.205 120.609 1.00 79.40 1169 ASN E N 1
ATOM 12961 C CA . ASN E 2 198 ? 171.448 140.165 120.721 1.00 79.40 1169 ASN E CA 1
ATOM 12962 C C . ASN E 2 198 ? 171.255 139.413 119.411 1.00 79.40 1169 ASN E C 1
ATOM 12963 O O . ASN E 2 198 ? 170.844 138.248 119.426 1.00 79.40 1169 ASN E O 1
ATOM 12968 N N . LEU E 2 199 ? 171.537 140.058 118.277 1.00 78.36 1170 LEU E N 1
ATOM 12969 C CA . LEU E 2 199 ? 171.366 139.400 116.986 1.00 78.36 1170 LEU E CA 1
ATOM 12970 C C . LEU E 2 199 ? 172.331 138.233 116.824 1.00 78.36 1170 LEU E C 1
ATOM 12971 O O . LEU E 2 199 ? 171.963 137.189 116.274 1.00 78.36 1170 LEU E O 1
ATOM 12976 N N . VAL E 2 200 ? 173.572 138.394 117.287 1.00 75.78 1171 VAL E N 1
ATOM 12977 C CA . VAL E 2 200 ? 174.543 137.305 117.210 1.00 75.78 1171 VAL E CA 1
ATOM 12978 C C . VAL E 2 200 ? 174.080 136.121 118.050 1.00 75.78 1171 VAL E C 1
ATOM 12979 O O . VAL E 2 200 ? 174.178 134.963 117.625 1.00 75.78 1171 VAL E O 1
ATOM 12983 N N . ARG E 2 201 ? 173.563 136.393 119.250 1.00 75.49 1172 ARG E N 1
ATOM 12984 C CA . ARG E 2 201 ? 173.081 135.318 120.111 1.00 75.49 1172 ARG E CA 1
ATOM 12985 C C . ARG E 2 201 ? 171.916 134.573 119.470 1.00 75.49 1172 ARG E C 1
ATOM 12986 O O . ARG E 2 201 ? 171.835 133.342 119.554 1.00 75.49 1172 ARG E O 1
ATOM 12994 N N . GLN E 2 202 ? 170.999 135.304 118.830 1.00 73.99 1173 GLN E N 1
ATOM 12995 C CA . GLN E 2 202 ? 169.840 134.663 118.217 1.00 73.99 1173 GLN E CA 1
ATOM 12996 C C . GLN E 2 202 ? 170.251 133.735 117.081 1.00 73.99 1173 GLN E C 1
ATOM 12997 O O . GLN E 2 202 ? 169.716 132.628 116.951 1.00 73.99 1173 GLN E O 1
ATOM 13003 N N . THR E 2 203 ? 171.196 134.169 116.243 1.00 76.50 1174 THR E N 1
ATOM 13004 C CA . THR E 2 203 ? 171.652 133.321 115.146 1.00 76.50 1174 THR E CA 1
ATOM 13005 C C . THR E 2 203 ? 172.357 132.074 115.666 1.00 76.50 1174 THR E C 1
ATOM 13006 O O . THR E 2 203 ? 172.187 130.982 115.111 1.00 76.50 1174 THR E O 1
ATOM 13010 N N . LYS E 2 204 ? 173.161 132.219 116.722 1.00 75.64 1175 LYS E N 1
ATOM 13011 C CA . LYS E 2 204 ? 173.845 131.064 117.295 1.00 75.64 1175 LYS E CA 1
ATOM 13012 C C . LYS E 2 204 ? 172.851 130.055 117.856 1.00 75.64 1175 LYS E C 1
ATOM 13013 O O . LYS E 2 204 ? 173.021 128.842 117.681 1.00 75.64 1175 LYS E O 1
ATOM 13019 N N . LEU E 2 205 ? 171.812 130.536 118.542 1.00 74.38 1176 LEU E N 1
ATOM 13020 C CA . LEU E 2 205 ? 170.835 129.631 119.139 1.00 74.38 1176 LEU E CA 1
ATOM 13021 C C . LEU E 2 205 ? 170.077 128.848 118.073 1.00 74.38 1176 LEU E C 1
ATOM 13022 O O . LEU E 2 205 ? 169.849 127.643 118.225 1.00 74.38 1176 LEU E O 1
ATOM 13027 N N . ILE E 2 206 ? 169.677 129.517 116.990 1.00 75.08 1177 ILE E N 1
ATOM 13028 C CA . ILE E 2 206 ? 168.952 128.834 115.922 1.00 75.08 1177 ILE E CA 1
ATOM 13029 C C . ILE E 2 206 ? 169.840 127.793 115.252 1.00 75.08 1177 ILE E C 1
ATOM 13030 O O . ILE E 2 206 ? 169.408 126.664 114.992 1.00 75.08 1177 ILE E O 1
ATOM 13035 N N . GLY E 2 207 ? 171.092 128.151 114.964 1.00 78.73 1178 GLY E N 1
ATOM 13036 C CA . GLY E 2 207 ? 172.003 127.193 114.360 1.00 78.73 1178 GLY E CA 1
ATOM 13037 C C . GLY E 2 207 ? 172.306 126.018 115.270 1.00 78.73 1178 GLY E C 1
ATOM 13038 O O . GLY E 2 207 ? 172.399 124.876 114.813 1.00 78.73 1178 GLY E O 1
ATOM 13039 N N . ARG E 2 208 ? 172.469 126.281 116.569 1.00 80.98 1179 ARG E N 1
ATOM 13040 C CA . ARG E 2 208 ? 172.737 125.203 117.515 1.00 80.98 1179 ARG E CA 1
ATOM 13041 C C . ARG E 2 208 ? 171.554 124.248 117.617 1.00 80.98 1179 ARG E C 1
ATOM 13042 O O . ARG E 2 208 ? 171.738 123.027 117.700 1.00 80.98 1179 ARG E O 1
ATOM 13050 N N . ALA E 2 209 ? 170.332 124.785 117.623 1.00 82.58 1180 ALA E N 1
ATOM 13051 C CA . ALA E 2 209 ? 169.150 123.937 117.735 1.00 82.58 1180 ALA E CA 1
ATOM 13052 C C . ALA E 2 209 ? 169.013 123.014 116.531 1.00 82.58 1180 ALA E C 1
ATOM 13053 O O . ALA E 2 209 ? 168.655 121.839 116.678 1.00 82.58 1180 ALA E O 1
ATOM 13055 N N . ALA E 2 210 ? 169.286 123.528 115.330 1.00 84.11 1181 ALA E N 1
ATOM 13056 C CA . ALA E 2 210 ? 169.206 122.695 114.134 1.00 84.11 1181 ALA E CA 1
ATOM 13057 C C . ALA E 2 210 ? 170.240 121.577 114.171 1.00 84.11 1181 ALA E C 1
ATOM 13058 O O . ALA E 2 210 ? 169.944 120.435 113.798 1.00 84.11 1181 ALA E O 1
ATOM 13060 N N . LEU E 2 211 ? 171.460 121.887 114.612 1.00 85.53 1182 LEU E N 1
ATOM 13061 C CA . LEU E 2 211 ? 172.494 120.862 114.708 1.00 85.53 1182 LEU E CA 1
ATOM 13062 C C . LEU E 2 211 ? 172.149 119.823 115.768 1.00 85.53 1182 LEU E C 1
ATOM 13063 O O . LEU E 2 211 ? 172.395 118.627 115.574 1.00 85.53 1182 LEU E O 1
ATOM 13068 N N . GLU E 2 212 ? 171.588 120.262 116.897 1.00 88.99 1183 GLU E N 1
ATOM 13069 C CA . GLU E 2 212 ? 171.234 119.328 117.962 1.00 88.99 1183 GLU E CA 1
ATOM 13070 C C . GLU E 2 212 ? 170.172 118.338 117.502 1.00 88.99 1183 GLU E C 1
ATOM 13071 O O . GLU E 2 212 ? 170.264 117.139 117.789 1.00 88.99 1183 GLU E O 1
ATOM 13077 N N . LEU E 2 213 ? 169.151 118.822 116.791 1.00 87.13 1184 LEU E N 1
ATOM 13078 C CA . LEU E 2 213 ? 168.119 117.928 116.277 1.00 87.13 1184 LEU E CA 1
ATOM 13079 C C . LEU E 2 213 ? 168.688 116.961 115.248 1.00 87.13 1184 LEU E C 1
ATOM 13080 O O . LEU E 2 213 ? 168.337 115.775 115.240 1.00 87.13 1184 LEU E O 1
ATOM 13085 N N . ARG E 2 214 ? 169.569 117.449 114.371 1.00 92.76 1185 ARG E N 1
ATOM 13086 C CA . ARG E 2 214 ? 170.143 116.595 113.337 1.00 92.76 1185 ARG E CA 1
ATOM 13087 C C . ARG E 2 214 ? 171.048 115.520 113.927 1.00 92.76 1185 ARG E C 1
ATOM 13088 O O . ARG E 2 214 ? 171.111 114.406 113.396 1.00 92.76 1185 ARG E O 1
ATOM 13096 N N . ASP E 2 215 ? 171.746 115.826 115.017 1.00 94.76 1186 ASP E N 1
ATOM 13097 C CA . ASP E 2 215 ? 172.698 114.909 115.634 1.00 94.76 1186 ASP E CA 1
ATOM 13098 C C . ASP E 2 215 ? 172.133 114.275 116.902 1.00 94.76 1186 ASP E C 1
ATOM 13099 O O . ASP E 2 215 ? 172.857 114.034 117.870 1.00 94.76 1186 ASP E O 1
ATOM 13104 N N . SER E 2 216 ? 170.831 113.997 116.913 1.00 93.80 1187 SER E N 1
ATOM 13105 C CA . SER E 2 216 ? 170.168 113.366 118.050 1.00 93.80 1187 SER E CA 1
ATOM 13106 C C . SER E 2 216 ? 169.675 111.991 117.621 1.00 93.80 1187 SER E C 1
ATOM 13107 O O . SER E 2 216 ? 168.766 111.883 116.790 1.00 93.80 1187 SER E O 1
ATOM 13110 N N . LYS E 2 217 ? 170.275 110.942 118.186 1.00 94.27 1188 LYS E N 1
ATOM 13111 C CA . LYS E 2 217 ? 169.848 109.583 117.875 1.00 94.27 1188 LYS E CA 1
ATOM 13112 C C . LYS E 2 217 ? 168.550 109.214 118.581 1.00 94.27 1188 LYS E C 1
ATOM 13113 O O . LYS E 2 217 ? 167.809 108.355 118.092 1.00 94.27 1188 LYS E O 1
ATOM 13119 N N . VAL E 2 218 ? 168.265 109.841 119.725 1.00 92.76 1189 VAL E N 1
ATOM 13120 C CA . VAL E 2 218 ? 167.031 109.546 120.448 1.00 92.76 1189 VAL E CA 1
ATOM 13121 C C . VAL E 2 218 ? 165.817 109.951 119.623 1.00 92.76 1189 VAL E C 1
ATOM 13122 O O . VAL E 2 218 ? 164.834 109.205 119.529 1.00 92.76 1189 VAL E O 1
ATOM 13126 N N . PHE E 2 219 ? 165.864 111.137 119.013 1.00 88.46 1190 PHE E N 1
ATOM 13127 C CA . PHE E 2 219 ? 164.739 111.595 118.204 1.00 88.46 1190 PHE E CA 1
ATOM 13128 C C . PHE E 2 219 ? 164.533 110.700 116.988 1.00 88.46 1190 PHE E C 1
ATOM 13129 O O . PHE E 2 219 ? 163.393 110.386 116.626 1.00 88.46 1190 PHE E O 1
ATOM 13137 N N . LYS E 2 220 ? 165.624 110.285 116.341 1.00 91.36 1191 LYS E N 1
ATOM 13138 C CA . LYS E 2 220 ? 165.505 109.382 115.200 1.00 91.36 1191 LYS E CA 1
ATOM 13139 C C . LYS E 2 220 ? 164.939 108.032 115.621 1.00 91.36 1191 LYS E C 1
ATOM 13140 O O . LYS E 2 220 ? 164.098 107.457 114.921 1.00 91.36 1191 LYS E O 1
ATOM 13146 N N . GLY E 2 221 ? 165.395 107.507 116.760 1.00 89.26 1192 GLY E N 1
ATOM 13147 C CA . GLY E 2 221 ? 164.877 106.234 117.233 1.00 89.26 1192 GLY E CA 1
ATOM 13148 C C . GLY E 2 221 ? 163.398 106.291 117.560 1.00 89.26 1192 GLY E C 1
ATOM 13149 O O . GLY E 2 221 ? 162.646 105.364 117.249 1.00 89.26 1192 GLY E O 1
ATOM 13150 N N . LEU E 2 222 ? 162.960 107.380 118.194 1.00 87.55 1193 LEU E N 1
ATOM 13151 C CA . LEU E 2 222 ? 161.540 107.546 118.483 1.00 87.55 1193 LEU E CA 1
ATOM 13152 C C . LEU E 2 222 ? 160.729 107.666 117.199 1.00 87.55 1193 LEU E C 1
ATOM 13153 O O . LEU E 2 222 ? 159.627 107.113 117.097 1.00 87.55 1193 LEU E O 1
ATOM 13158 N N . LEU E 2 223 ? 161.257 108.388 116.208 1.00 86.83 1194 LEU E N 1
ATOM 13159 C CA . LEU E 2 223 ? 160.568 108.505 114.926 1.00 86.83 1194 LEU E CA 1
ATOM 13160 C C . LEU E 2 223 ? 160.454 107.153 114.234 1.00 86.83 1194 LEU E C 1
ATOM 13161 O O . LEU E 2 223 ? 159.423 106.843 113.626 1.00 86.83 1194 LEU E O 1
ATOM 13166 N N . TYR E 2 224 ? 161.508 106.337 114.308 1.00 87.54 1195 TYR E N 1
ATOM 13167 C CA . TYR E 2 224 ? 161.458 105.008 113.707 1.00 87.54 1195 TYR E CA 1
ATOM 13168 C C . TYR E 2 224 ? 160.405 104.137 114.380 1.00 87.54 1195 TYR E C 1
ATOM 13169 O O . TYR E 2 224 ? 159.710 103.363 113.713 1.00 87.54 1195 TYR E O 1
ATOM 13178 N N . LEU E 2 225 ? 160.278 104.247 115.705 1.00 82.70 1196 LEU E N 1
ATOM 13179 C CA . LEU E 2 225 ? 159.292 103.448 116.425 1.00 82.70 1196 LEU E CA 1
ATOM 13180 C C . LEU E 2 225 ? 157.873 103.792 115.990 1.00 82.70 1196 LEU E C 1
ATOM 13181 O O . LEU E 2 225 ? 157.033 102.900 115.823 1.00 82.70 1196 LEU E O 1
ATOM 13186 N N . ILE E 2 226 ? 157.586 105.082 115.803 1.00 80.71 1197 ILE E N 1
ATOM 13187 C CA . ILE E 2 226 ? 156.245 105.499 115.401 1.00 80.71 1197 ILE E CA 1
ATOM 13188 C C . ILE E 2 226 ? 155.913 104.970 114.012 1.00 80.71 1197 ILE E C 1
ATOM 13189 O O . ILE E 2 226 ? 154.792 104.508 113.760 1.00 80.71 1197 ILE E O 1
ATOM 13194 N N . LEU E 2 227 ? 156.880 105.018 113.093 1.00 84.15 1198 LEU E N 1
ATOM 13195 C CA . LEU E 2 227 ? 156.632 104.554 111.731 1.00 84.15 1198 LEU E CA 1
ATOM 13196 C C . LEU E 2 227 ? 156.263 103.076 111.707 1.00 84.15 1198 LEU E C 1
ATOM 13197 O O . LEU E 2 227 ? 155.353 102.668 110.975 1.00 84.15 1198 LEU E O 1
ATOM 13202 N N . TYR E 2 228 ? 156.961 102.256 112.495 1.00 87.95 1199 TYR E N 1
ATOM 13203 C CA . TYR E 2 228 ? 156.633 100.835 112.552 1.00 87.95 1199 TYR E CA 1
ATOM 13204 C C . TYR E 2 228 ? 155.247 100.611 113.144 1.00 87.95 1199 TYR E C 1
ATOM 13205 O O . TYR E 2 228 ? 154.490 99.760 112.663 1.00 87.95 1199 TYR E O 1
ATOM 13214 N N . LEU E 2 229 ? 154.900 101.359 114.194 1.00 83.41 1200 LEU E N 1
ATOM 13215 C CA . LEU E 2 229 ? 153.558 101.255 114.760 1.00 83.41 1200 LEU E CA 1
ATOM 13216 C C . LEU E 2 229 ? 152.502 101.699 113.757 1.00 83.41 1200 LEU E C 1
ATOM 13217 O O . LEU E 2 229 ? 151.450 101.061 113.628 1.00 83.41 1200 LEU E O 1
ATOM 13222 N N . GLY E 2 230 ? 152.762 102.793 113.040 1.00 86.04 1201 GLY E N 1
ATOM 13223 C CA . GLY E 2 230 ? 151.805 103.261 112.051 1.00 86.04 1201 GLY E CA 1
ATOM 13224 C C . GLY E 2 230 ? 151.652 102.306 110.882 1.00 86.04 1201 GLY E C 1
ATOM 13225 O O . GLY E 2 230 ? 150.539 102.067 110.407 1.00 86.04 1201 GLY E O 1
ATOM 13226 N N . ASN E 2 231 ? 152.766 101.747 110.402 1.00 89.29 1202 ASN E N 1
ATOM 13227 C CA . ASN E 2 231 ? 152.710 100.821 109.277 1.00 89.29 1202 ASN E CA 1
ATOM 13228 C C . ASN E 2 231 ? 151.990 99.526 109.627 1.00 89.29 1202 ASN E C 1
ATOM 13229 O O . ASN E 2 231 ? 151.425 98.887 108.733 1.00 89.29 1202 ASN E O 1
ATOM 13234 N N . TYR E 2 232 ? 152.006 99.123 110.898 1.00 95.05 1203 TYR E N 1
ATOM 13235 C CA . TYR E 2 232 ? 151.288 97.919 111.304 1.00 95.05 1203 TYR E CA 1
ATOM 13236 C C . TYR E 2 232 ? 149.786 98.084 111.109 1.00 95.05 1203 TYR E C 1
ATOM 13237 O O . TYR E 2 232 ? 149.109 97.175 110.616 1.00 95.05 1203 TYR E O 1
ATOM 13246 N N . MET E 2 233 ? 149.245 99.243 111.493 1.00 89.57 1204 MET E N 1
ATOM 13247 C CA . MET E 2 233 ? 147.814 99.485 111.352 1.00 89.57 1204 MET E CA 1
ATOM 13248 C C . MET E 2 233 ? 147.414 99.804 109.918 1.00 89.57 1204 MET E C 1
ATOM 13249 O O . MET E 2 233 ? 146.295 99.479 109.506 1.00 89.57 1204 MET E O 1
ATOM 13254 N N . ASN E 2 234 ? 148.299 100.434 109.149 1.00 91.05 1205 ASN E N 1
ATOM 13255 C CA . ASN E 2 234 ? 147.943 100.896 107.818 1.00 91.05 1205 ASN E CA 1
ATOM 13256 C C . ASN E 2 234 ? 147.723 99.721 106.868 1.00 91.05 1205 ASN E C 1
ATOM 13257 O O . ASN E 2 234 ? 148.183 98.600 107.099 1.00 91.05 1205 ASN E O 1
ATOM 13262 N N . ASP E 2 235 ? 147.000 99.997 105.786 1.00 96.29 1206 ASP E N 1
ATOM 13263 C CA . ASP E 2 235 ? 146.716 98.982 104.785 1.00 96.29 1206 ASP E CA 1
ATOM 13264 C C . ASP E 2 235 ? 147.982 98.616 104.015 1.00 96.29 1206 ASP E C 1
ATOM 13265 O O . ASP E 2 235 ? 148.989 99.329 104.037 1.00 96.29 1206 ASP E O 1
ATOM 13270 N N . TYR E 2 236 ? 147.918 97.476 103.323 1.00 101.63 1207 TYR E N 1
ATOM 13271 C CA . TYR E 2 236 ? 149.068 97.008 102.559 1.00 101.63 1207 TYR E CA 1
ATOM 13272 C C . TYR E 2 236 ? 149.385 97.927 101.386 1.00 101.63 1207 TYR E C 1
ATOM 13273 O O . TYR E 2 236 ? 150.528 97.958 100.916 1.00 101.63 1207 TYR E O 1
ATOM 13282 N N . VAL E 2 237 ? 148.393 98.680 100.899 1.00 98.03 1208 VAL E N 1
ATOM 13283 C CA . VAL E 2 237 ? 148.614 99.570 99.761 1.00 98.03 1208 VAL E CA 1
ATOM 13284 C C . VAL E 2 237 ? 149.216 100.907 100.158 1.00 98.03 1208 VAL E C 1
ATOM 13285 O O . VAL E 2 237 ? 149.643 101.666 99.279 1.00 98.03 1208 VAL E O 1
ATOM 13289 N N . ARG E 2 238 ? 149.263 101.220 101.449 1.00 94.23 1209 ARG E N 1
ATOM 13290 C CA . ARG E 2 238 ? 149.813 102.476 101.943 1.00 94.23 1209 ARG E CA 1
ATOM 13291 C C . ARG E 2 238 ? 150.896 102.225 102.985 1.00 94.23 1209 ARG E C 1
ATOM 13292 O O . ARG E 2 238 ? 151.010 102.947 103.978 1.00 94.23 1209 ARG E O 1
ATOM 13300 N N . GLN E 2 239 ? 151.707 101.191 102.769 1.00 99.04 1210 GLN E N 1
ATOM 13301 C CA . GLN E 2 239 ? 152.788 100.849 103.695 1.00 99.04 1210 GLN E CA 1
ATOM 13302 C C . GLN E 2 239 ? 154.024 101.686 103.363 1.00 99.04 1210 GLN E C 1
ATOM 13303 O O . GLN E 2 239 ? 155.016 101.214 102.806 1.00 99.04 1210 GLN E O 1
ATOM 13309 N N . ALA E 2 240 ? 153.940 102.964 103.722 1.00 91.95 1211 ALA E N 1
ATOM 13310 C CA . ALA E 2 240 ? 155.018 103.900 103.448 1.00 91.95 1211 ALA E CA 1
ATOM 13311 C C . ALA E 2 240 ? 156.190 103.671 104.395 1.00 91.95 1211 ALA E C 1
ATOM 13312 O O . ALA E 2 240 ? 156.023 103.206 105.526 1.00 91.95 1211 ALA E O 1
ATOM 13314 N N . LYS E 2 241 ? 157.386 104.005 103.917 1.00 91.28 1212 LYS E N 1
ATOM 13315 C CA . LYS E 2 241 ? 158.610 103.872 104.693 1.00 91.28 1212 LYS E CA 1
ATOM 13316 C C . LYS E 2 241 ? 159.079 105.195 105.283 1.00 91.28 1212 LYS E C 1
ATOM 13317 O O . LYS E 2 241 ? 160.161 105.249 105.875 1.00 91.28 1212 LYS E O 1
ATOM 13323 N N . GLY E 2 242 ? 158.299 106.258 105.132 1.00 91.45 1213 GLY E N 1
ATOM 13324 C CA . GLY E 2 242 ? 158.677 107.548 105.675 1.00 91.45 1213 GLY E CA 1
ATOM 13325 C C . GLY E 2 242 ? 157.512 108.508 105.637 1.00 91.45 1213 GLY E C 1
ATOM 13326 O O . GLY E 2 242 ? 156.540 108.310 104.901 1.00 91.45 1213 GLY E O 1
ATOM 13327 N N . PHE E 2 243 ? 157.626 109.559 106.446 1.00 88.09 1214 PHE E N 1
ATOM 13328 C CA . PHE E 2 243 ? 156.582 110.568 106.528 1.00 88.09 1214 PHE E CA 1
ATOM 13329 C C . PHE E 2 243 ? 157.198 111.895 106.943 1.00 88.09 1214 PHE E C 1
ATOM 13330 O O . PHE E 2 243 ? 158.287 111.945 107.520 1.00 88.09 1214 PHE E O 1
ATOM 13338 N N . ALA E 2 244 ? 156.481 112.974 106.642 1.00 85.29 1215 ALA E N 1
ATOM 13339 C CA . ALA E 2 244 ? 156.941 114.303 107.005 1.00 85.29 1215 ALA E CA 1
ATOM 13340 C C . ALA E 2 244 ? 156.761 114.543 108.501 1.00 85.29 1215 ALA E C 1
ATOM 13341 O O . ALA E 2 244 ? 156.017 113.839 109.189 1.00 85.29 1215 ALA E O 1
ATOM 13343 N N . ILE E 2 245 ? 157.463 115.561 109.003 1.00 79.71 1216 ILE E N 1
ATOM 13344 C CA . ILE E 2 245 ? 157.380 115.895 110.423 1.00 79.71 1216 ILE E CA 1
ATOM 13345 C C . ILE E 2 245 ? 155.976 116.367 110.778 1.00 79.71 1216 ILE E C 1
ATOM 13346 O O . ILE E 2 245 ? 155.460 116.071 111.863 1.00 79.71 1216 ILE E O 1
ATOM 13351 N N . GLY E 2 246 ? 155.323 117.079 109.859 1.00 74.81 1217 GLY E N 1
ATOM 13352 C CA . GLY E 2 246 ? 153.989 117.598 110.107 1.00 74.81 1217 GLY E CA 1
ATOM 13353 C C . GLY E 2 246 ? 152.933 116.534 110.333 1.00 74.81 1217 GLY E C 1
ATOM 13354 O O . GLY E 2 246 ? 151.841 116.864 110.810 1.00 74.81 1217 GLY E O 1
ATOM 13355 N N . SER E 2 247 ? 153.226 115.277 110.007 1.00 75.08 1218 SER E N 1
ATOM 13356 C CA . SER E 2 247 ? 152.291 114.184 110.234 1.00 75.08 1218 SER E CA 1
ATOM 13357 C C . SER E 2 247 ? 152.228 113.750 111.692 1.00 75.08 1218 SER E C 1
ATOM 13358 O O . SER E 2 247 ? 151.394 112.904 112.032 1.00 75.08 1218 SER E O 1
ATOM 13361 N N . LEU E 2 248 ? 153.083 114.298 112.557 1.00 71.76 1219 LEU E N 1
ATOM 13362 C CA . LEU E 2 248 ? 153.059 113.944 113.971 1.00 71.76 1219 LEU E CA 1
ATOM 13363 C C . LEU E 2 248 ? 151.832 114.479 114.696 1.00 71.76 1219 LEU E C 1
ATOM 13364 O O . LEU E 2 248 ? 151.583 114.070 115.835 1.00 71.76 1219 LEU E O 1
ATOM 13369 N N . GLN E 2 249 ? 151.066 115.375 114.075 1.00 68.85 1220 GLN E N 1
ATOM 13370 C CA . GLN E 2 249 ? 149.881 115.932 114.711 1.00 68.85 1220 GLN E CA 1
ATOM 13371 C C . GLN E 2 249 ? 148.684 114.992 114.676 1.00 68.85 1220 GLN E C 1
ATOM 13372 O O . GLN E 2 249 ? 147.697 115.251 115.371 1.00 68.85 1220 GLN E O 1
ATOM 13378 N N . ARG E 2 250 ? 148.742 113.915 113.891 1.00 69.56 1221 ARG E N 1
ATOM 13379 C CA . ARG E 2 250 ? 147.621 112.987 113.809 1.00 69.56 1221 ARG E CA 1
ATOM 13380 C C . ARG E 2 250 ? 147.526 112.065 115.016 1.00 69.56 1221 ARG E C 1
ATOM 13381 O O . ARG E 2 250 ? 146.490 111.417 115.200 1.00 69.56 1221 ARG E O 1
ATOM 13389 N N . LEU E 2 251 ? 148.577 111.984 115.833 1.00 69.38 1222 LEU E N 1
ATOM 13390 C CA . LEU E 2 251 ? 148.565 111.062 116.968 1.00 69.38 1222 LEU E CA 1
ATOM 13391 C C . LEU E 2 251 ? 147.477 111.373 117.990 1.00 69.38 1222 LEU E C 1
ATOM 13392 O O . LEU E 2 251 ? 146.712 110.456 118.336 1.00 69.38 1222 LEU E O 1
ATOM 13397 N N . PRO E 2 252 ? 147.336 112.601 118.507 1.00 65.28 1223 PRO E N 1
ATOM 13398 C CA . PRO E 2 252 ? 146.330 112.829 119.559 1.00 65.28 1223 PRO E CA 1
ATOM 13399 C C . PRO E 2 252 ? 144.895 112.682 119.086 1.00 65.28 1223 PRO E C 1
ATOM 13400 O O . PRO E 2 252 ? 144.000 112.541 119.928 1.00 65.28 1223 PRO E O 1
ATOM 13404 N N . LEU E 2 253 ? 144.642 112.706 117.780 1.00 63.44 1224 LEU E N 1
ATOM 13405 C CA . LEU E 2 253 ? 143.285 112.714 117.251 1.00 63.44 1224 LEU E CA 1
ATOM 13406 C C . LEU E 2 253 ? 142.735 111.318 116.984 1.00 63.44 1224 LEU E C 1
ATOM 13407 O O . LEU E 2 253 ? 141.630 111.197 116.445 1.00 63.44 1224 LEU E O 1
ATOM 13412 N N . ILE E 2 254 ? 143.470 110.269 117.340 1.00 66.92 1225 ILE E N 1
ATOM 13413 C CA . ILE E 2 254 ? 143.011 108.893 117.193 1.00 66.92 1225 ILE E CA 1
ATOM 13414 C C . ILE E 2 254 ? 142.678 108.350 118.573 1.00 66.92 1225 ILE E C 1
ATOM 13415 O O . ILE E 2 254 ? 143.491 108.450 119.499 1.00 66.92 1225 ILE E O 1
ATOM 13420 N N . LYS E 2 255 ? 141.486 107.776 118.711 1.00 70.72 1226 LYS E N 1
ATOM 13421 C CA . LYS E 2 255 ? 140.994 107.297 119.992 1.00 70.72 1226 LYS E CA 1
ATOM 13422 C C . LYS E 2 255 ? 140.611 105.828 119.884 1.00 70.72 1226 LYS E C 1
ATOM 13423 O O . LYS E 2 255 ? 140.344 105.310 118.797 1.00 70.72 1226 LYS E O 1
ATOM 13429 N N . ASN E 2 256 ? 140.594 105.162 121.035 1.00 84.56 1227 ASN E N 1
ATOM 13430 C CA . ASN E 2 256 ? 140.186 103.766 121.118 1.00 84.56 1227 ASN E CA 1
ATOM 13431 C C . ASN E 2 256 ? 138.661 103.687 121.193 1.00 84.56 1227 ASN E C 1
ATOM 13432 O O . ASN E 2 256 ? 137.950 104.660 120.928 1.00 84.56 1227 ASN E O 1
ATOM 13437 N N . ALA E 2 257 ? 138.142 102.509 121.550 1.00 86.42 1228 ALA E N 1
ATOM 13438 C CA . ALA E 2 257 ? 136.696 102.303 121.557 1.00 86.42 1228 ALA E CA 1
ATOM 13439 C C . ALA E 2 257 ? 135.999 103.227 122.548 1.00 86.42 1228 ALA E C 1
ATOM 13440 O O . ALA E 2 257 ? 134.964 103.823 122.228 1.00 86.42 1228 ALA E O 1
ATOM 13442 N N . ASN E 2 258 ? 136.546 103.361 123.753 1.00 85.31 1229 ASN E N 1
ATOM 13443 C CA . ASN E 2 258 ? 135.938 104.185 124.789 1.00 85.31 1229 ASN E CA 1
ATOM 13444 C C . ASN E 2 258 ? 136.471 105.611 124.807 1.00 85.31 1229 ASN E C 1
ATOM 13445 O O . ASN E 2 258 ? 136.080 106.388 125.685 1.00 85.31 1229 ASN E O 1
ATOM 13450 N N . ASN E 2 259 ? 137.357 105.964 123.875 1.00 84.43 1230 ASN E N 1
ATOM 13451 C CA . ASN E 2 259 ? 137.946 107.299 123.771 1.00 84.43 1230 ASN E CA 1
ATOM 13452 C C . ASN E 2 259 ? 138.734 107.687 125.018 1.00 84.43 1230 ASN E C 1
ATOM 13453 O O . ASN E 2 259 ? 139.008 108.871 125.239 1.00 84.43 1230 ASN E O 1
ATOM 13458 N N . THR E 2 260 ? 139.108 106.707 125.844 1.00 85.87 1231 THR E N 1
ATOM 13459 C CA . THR E 2 260 ? 139.851 107.012 127.062 1.00 85.87 1231 THR E CA 1
ATOM 13460 C C . THR E 2 260 ? 141.304 107.356 126.758 1.00 85.87 1231 THR E C 1
ATOM 13461 O O . THR E 2 260 ? 141.863 108.288 127.347 1.00 85.87 1231 THR E O 1
ATOM 13465 N N . LYS E 2 261 ? 141.930 106.621 125.842 1.00 83.20 1232 LYS E N 1
ATOM 13466 C CA . LYS E 2 261 ? 143.336 106.807 125.520 1.00 83.20 1232 LYS E CA 1
ATOM 13467 C C . LYS E 2 261 ? 143.505 107.000 124.021 1.00 83.20 1232 LYS E C 1
ATOM 13468 O O . LYS E 2 261 ? 142.700 106.520 123.220 1.00 83.20 1232 LYS E O 1
ATOM 13474 N N . SER E 2 262 ? 144.565 107.709 123.655 1.00 78.78 1233 SER E N 1
ATOM 13475 C CA . SER E 2 262 ? 144.917 107.969 122.269 1.00 78.78 1233 SER E CA 1
ATOM 13476 C C . SER E 2 262 ? 146.124 107.122 121.878 1.00 78.78 1233 SER E C 1
ATOM 13477 O O . SER E 2 262 ? 146.679 106.376 122.689 1.00 78.78 1233 SER E O 1
ATOM 13480 N N . LEU E 2 263 ? 146.527 107.242 120.611 1.00 79.11 1234 LEU E N 1
ATOM 13481 C CA . LEU E 2 263 ? 147.731 106.553 120.159 1.00 79.11 1234 LEU E CA 1
ATOM 13482 C C . LEU E 2 263 ? 148.961 107.065 120.896 1.00 79.11 1234 LEU E C 1
ATOM 13483 O O . LEU E 2 263 ? 149.857 106.286 121.242 1.00 79.11 1234 LEU E O 1
ATOM 13488 N N . LEU E 2 264 ? 149.023 108.375 121.137 1.00 79.70 1235 LEU E N 1
ATOM 13489 C CA . LEU E 2 264 ? 150.128 108.932 121.908 1.00 79.70 1235 LEU E CA 1
ATOM 13490 C C . LEU E 2 264 ? 150.075 108.472 123.359 1.00 79.70 1235 LEU E C 1
ATOM 13491 O O . LEU E 2 264 ? 151.120 108.276 123.992 1.00 79.70 1235 LEU E O 1
ATOM 13496 N N . HIS E 2 265 ? 148.869 108.301 123.906 1.00 84.37 1236 HIS E N 1
ATOM 13497 C CA . HIS E 2 265 ? 148.739 107.866 125.294 1.00 84.37 1236 HIS E CA 1
ATOM 13498 C C . HIS E 2 265 ? 149.326 106.475 125.499 1.00 84.37 1236 HIS E C 1
ATOM 13499 O O . HIS E 2 265 ? 150.047 106.236 126.474 1.00 84.37 1236 HIS E O 1
ATOM 13506 N N . ILE E 2 266 ? 149.030 105.542 124.591 1.00 82.96 1237 ILE E N 1
ATOM 13507 C CA . ILE E 2 266 ? 149.580 104.198 124.721 1.00 82.96 1237 ILE E CA 1
ATOM 13508 C C . ILE E 2 266 ? 151.041 104.137 124.298 1.00 82.96 1237 ILE E C 1
ATOM 13509 O O . ILE E 2 266 ? 151.744 103.188 124.664 1.00 82.96 1237 ILE E O 1
ATOM 13514 N N . LEU E 2 267 ? 151.518 105.122 123.534 1.00 84.95 1238 LEU E N 1
ATOM 13515 C CA . LEU E 2 267 ? 152.933 105.157 123.187 1.00 84.95 1238 LEU E CA 1
ATOM 13516 C C . LEU E 2 267 ? 153.793 105.445 124.409 1.00 84.95 1238 LEU E C 1
ATOM 13517 O O . LEU E 2 267 ? 154.944 104.998 124.475 1.00 84.95 1238 LEU E O 1
ATOM 13522 N N . ASP E 2 268 ? 153.254 106.184 125.380 1.00 92.24 1239 ASP E N 1
ATOM 13523 C CA . ASP E 2 268 ? 153.998 106.463 126.603 1.00 92.24 1239 ASP E CA 1
ATOM 13524 C C . ASP E 2 268 ? 154.243 105.189 127.402 1.00 92.24 1239 ASP E C 1
ATOM 13525 O O . ASP E 2 268 ? 155.358 104.949 127.879 1.00 92.24 1239 ASP E O 1
ATOM 13530 N N . ILE E 2 269 ? 153.211 104.357 127.559 1.00 91.03 1240 ILE E N 1
ATOM 13531 C CA . ILE E 2 269 ? 153.373 103.108 128.298 1.00 91.03 1240 ILE E CA 1
ATOM 13532 C C . ILE E 2 269 ? 154.334 102.176 127.573 1.00 91.03 1240 ILE E C 1
ATOM 13533 O O . ILE E 2 269 ? 155.202 101.553 128.194 1.00 91.03 1240 ILE E O 1
ATOM 13538 N N . THR E 2 270 ? 154.194 102.063 126.249 1.00 91.94 1241 THR E N 1
ATOM 13539 C CA . THR E 2 270 ? 155.076 101.189 125.483 1.00 91.94 1241 THR E CA 1
ATOM 13540 C C . THR E 2 270 ? 156.527 101.640 125.589 1.00 91.94 1241 THR E C 1
ATOM 13541 O O . THR E 2 270 ? 157.432 100.815 125.761 1.00 91.94 1241 THR E O 1
ATOM 13545 N N . ILE E 2 271 ? 156.767 102.949 125.499 1.00 92.66 1242 ILE E N 1
ATOM 13546 C CA . ILE E 2 271 ? 158.128 103.465 125.613 1.00 92.66 1242 ILE E CA 1
ATOM 13547 C C . ILE E 2 271 ? 158.681 103.209 127.010 1.00 92.66 1242 ILE E C 1
ATOM 13548 O O . ILE E 2 271 ? 159.813 102.738 127.170 1.00 92.66 1242 ILE E O 1
ATOM 13553 N N . ARG E 2 272 ? 157.886 103.491 128.042 1.00 93.52 1243 ARG E N 1
ATOM 13554 C CA . ARG E 2 272 ? 158.336 103.342 129.421 1.00 93.52 1243 ARG E CA 1
ATOM 13555 C C . ARG E 2 272 ? 158.220 101.912 129.938 1.00 93.52 1243 ARG E C 1
ATOM 13556 O O . ARG E 2 272 ? 158.245 101.704 131.158 1.00 93.52 1243 ARG E O 1
ATOM 13564 N N . LYS E 2 273 ? 158.094 100.935 129.056 1.00 94.27 1244 LYS E N 1
ATOM 13565 C CA . LYS E 2 273 ? 158.070 99.531 129.449 1.00 94.27 1244 LYS E CA 1
ATOM 13566 C C . LYS E 2 273 ? 159.099 98.696 128.703 1.00 94.27 1244 LYS E C 1
ATOM 13567 O O . LYS E 2 273 ? 159.675 97.776 129.288 1.00 94.27 1244 LYS E O 1
ATOM 13573 N N . HIS E 2 274 ? 159.358 99.003 127.430 1.00 99.51 1245 HIS E N 1
ATOM 13574 C CA . HIS E 2 274 ? 160.291 98.223 126.627 1.00 99.51 1245 HIS E CA 1
ATOM 13575 C C . HIS E 2 274 ? 161.346 99.082 125.937 1.00 99.51 1245 HIS E C 1
ATOM 13576 O O . HIS E 2 274 ? 162.198 98.537 125.226 1.00 99.51 1245 HIS E O 1
ATOM 13583 N N . PHE E 2 275 ? 161.317 100.403 126.122 1.00 103.20 1246 PHE E N 1
ATOM 13584 C CA . PHE E 2 275 ? 162.288 101.302 125.495 1.00 103.20 1246 PHE E CA 1
ATOM 13585 C C . PHE E 2 275 ? 162.742 102.340 126.512 1.00 103.20 1246 PHE E C 1
ATOM 13586 O O . PHE E 2 275 ? 162.371 103.517 126.438 1.00 103.20 1246 PHE E O 1
ATOM 13594 N N . PRO E 2 276 ? 163.560 101.933 127.488 1.00 107.27 1247 PRO E N 1
ATOM 13595 C CA . PRO E 2 276 ? 164.011 102.889 128.512 1.00 107.27 1247 PRO E CA 1
ATOM 13596 C C . PRO E 2 276 ? 164.873 104.015 127.965 1.00 107.27 1247 PRO E C 1
ATOM 13597 O O . PRO E 2 276 ? 164.986 105.056 128.624 1.00 107.27 1247 PRO E O 1
ATOM 13601 N N . GLN E 2 277 ? 165.488 103.841 126.793 1.00 105.84 1248 GLN E N 1
ATOM 13602 C CA . GLN E 2 277 ? 166.352 104.884 126.247 1.00 105.84 1248 GLN E CA 1
ATOM 13603 C C . GLN E 2 277 ? 165.562 106.142 125.904 1.00 105.84 1248 GLN E C 1
ATOM 13604 O O . GLN E 2 277 ? 166.029 107.261 126.143 1.00 105.84 1248 GLN E O 1
ATOM 13610 N N . PHE E 2 278 ? 164.364 105.981 125.344 1.00 103.84 1249 PHE E N 1
ATOM 13611 C CA . PHE E 2 278 ? 163.526 107.104 124.950 1.00 103.84 1249 PHE E CA 1
ATOM 13612 C C . PHE E 2 278 ? 162.560 107.533 126.050 1.00 103.84 1249 PHE E C 1
ATOM 13613 O O . PHE E 2 278 ? 161.494 108.080 125.745 1.00 103.84 1249 PHE E O 1
ATOM 13621 N N . ASP E 2 279 ? 162.909 107.295 127.317 1.00 107.91 1250 ASP E N 1
ATOM 13622 C CA . ASP E 2 279 ? 161.989 107.595 128.410 1.00 107.91 1250 ASP E CA 1
ATOM 13623 C C . ASP E 2 279 ? 161.689 109.087 128.499 1.00 107.91 1250 ASP E C 1
ATOM 13624 O O . ASP E 2 279 ? 160.533 109.484 128.688 1.00 107.91 1250 ASP E O 1
ATOM 13629 N N . ASN E 2 280 ? 162.711 109.929 128.364 1.00 106.99 1251 ASN E N 1
ATOM 13630 C CA . ASN E 2 280 ? 162.526 111.373 128.485 1.00 106.99 1251 ASN E CA 1
ATOM 13631 C C . ASN E 2 280 ? 163.511 112.065 127.555 1.00 106.99 1251 ASN E C 1
ATOM 13632 O O . ASN E 2 280 ? 164.709 112.122 127.850 1.00 106.99 1251 ASN E O 1
ATOM 13637 N N . PHE E 2 281 ? 163.007 112.591 126.439 1.00 98.61 1252 PHE E N 1
ATOM 13638 C CA . PHE E 2 281 ? 163.840 113.296 125.476 1.00 98.61 1252 PHE E CA 1
ATOM 13639 C C . PHE E 2 281 ? 163.731 114.810 125.577 1.00 98.61 1252 PHE E C 1
ATOM 13640 O O . PHE E 2 281 ? 164.510 115.514 124.924 1.00 98.61 1252 PHE E O 1
ATOM 13648 N N . SER E 2 282 ? 162.788 115.325 126.364 1.00 97.41 1253 SER E N 1
ATOM 13649 C CA . SER E 2 282 ? 162.604 116.765 126.514 1.00 97.41 1253 SER E CA 1
ATOM 13650 C C . SER E 2 282 ? 163.847 117.443 127.092 1.00 97.41 1253 SER E C 1
ATOM 13651 O O . SER E 2 282 ? 164.294 118.454 126.536 1.00 97.41 1253 SER E O 1
ATOM 13654 N N . PRO E 2 283 ? 164.434 116.951 128.195 1.00 97.79 1254 PRO E N 1
ATOM 13655 C CA . PRO E 2 283 ? 165.691 117.566 128.657 1.00 97.79 1254 PRO E CA 1
ATOM 13656 C C . PRO E 2 283 ? 166.828 117.425 127.661 1.00 97.79 1254 PRO E C 1
ATOM 13657 O O . PRO E 2 283 ? 167.688 118.310 127.578 1.00 97.79 1254 PRO E O 1
ATOM 13661 N N . GLU E 2 284 ? 166.859 116.325 126.903 1.00 98.56 1255 GLU E N 1
ATOM 13662 C CA . GLU E 2 284 ? 167.917 116.134 125.917 1.00 98.56 1255 GLU E CA 1
ATOM 13663 C C . GLU E 2 284 ? 167.841 117.181 124.813 1.00 98.56 1255 GLU E C 1
ATOM 13664 O O . GLU E 2 284 ? 168.871 117.700 124.367 1.00 98.56 1255 GLU E O 1
ATOM 13670 N N . LEU E 2 285 ? 166.632 117.502 124.359 1.00 94.14 1256 LEU E N 1
ATOM 13671 C CA . LEU E 2 285 ? 166.408 118.493 123.309 1.00 94.14 1256 LEU E CA 1
ATOM 13672 C C . LEU E 2 285 ? 165.655 119.667 123.927 1.00 94.14 1256 LEU E C 1
ATOM 13673 O O . LEU E 2 285 ? 164.423 119.698 123.929 1.00 94.14 1256 LEU E O 1
ATOM 13678 N N . SER E 2 286 ? 166.405 120.634 124.454 1.00 91.41 1257 SER E N 1
ATOM 13679 C CA . SER E 2 286 ? 165.833 121.831 125.059 1.00 91.41 1257 SER E CA 1
ATOM 13680 C C . SER E 2 286 ? 165.971 123.057 124.166 1.00 91.41 1257 SER E C 1
ATOM 13681 O O . SER E 2 286 ? 165.116 123.947 124.197 1.00 91.41 1257 SER E O 1
ATOM 13684 N N . THR E 2 287 ? 167.038 123.122 123.370 1.00 87.70 1258 THR E N 1
ATOM 13685 C CA . THR E 2 287 ? 167.253 124.242 122.463 1.00 87.70 1258 THR E CA 1
ATOM 13686 C C . THR E 2 287 ? 166.161 124.301 121.403 1.00 87.70 1258 THR E C 1
ATOM 13687 O O . THR E 2 287 ? 165.855 125.376 120.878 1.00 87.70 1258 THR E O 1
ATOM 13691 N N . VAL E 2 288 ? 165.573 123.147 121.076 1.00 83.88 1259 VAL E N 1
ATOM 13692 C CA . VAL E 2 288 ? 164.470 123.121 120.120 1.00 83.88 1259 VAL E CA 1
ATOM 13693 C C . VAL E 2 288 ? 163.275 123.891 120.667 1.00 83.88 1259 VAL E C 1
ATOM 13694 O O . VAL E 2 288 ? 162.628 124.659 119.944 1.00 83.88 1259 VAL E O 1
ATOM 13698 N N . THR E 2 289 ? 162.963 123.699 121.951 1.00 82.91 1260 THR E N 1
ATOM 13699 C CA . THR E 2 289 ? 161.849 124.419 122.559 1.00 82.91 1260 THR E CA 1
ATOM 13700 C C . THR E 2 289 ? 162.098 125.922 122.566 1.00 82.91 1260 THR E C 1
ATOM 13701 O O . THR E 2 289 ? 161.196 126.710 122.254 1.00 82.91 1260 THR E O 1
ATOM 13705 N N . GLU E 2 290 ? 163.316 126.340 122.917 1.00 82.59 1261 GLU E N 1
ATOM 13706 C CA . GLU E 2 290 ? 163.638 127.763 122.916 1.00 82.59 1261 GLU E CA 1
ATOM 13707 C C . GLU E 2 290 ? 163.600 128.342 121.507 1.00 82.59 1261 GLU E C 1
ATOM 13708 O O . GLU E 2 290 ? 163.107 129.458 121.302 1.00 82.59 1261 GLU E O 1
ATOM 13714 N N . ALA E 2 291 ? 164.114 127.601 120.524 1.00 78.50 1262 ALA E N 1
ATOM 13715 C CA . ALA E 2 291 ? 164.137 128.093 119.152 1.00 78.50 1262 ALA E CA 1
ATOM 13716 C C . ALA E 2 291 ? 162.745 128.194 118.545 1.00 78.50 1262 ALA E C 1
ATOM 13717 O O . ALA E 2 291 ? 162.571 128.895 117.542 1.00 78.50 1262 ALA E O 1
ATOM 13719 N N . ALA E 2 292 ? 161.753 127.512 119.123 1.00 79.40 1263 ALA E N 1
ATOM 13720 C CA . ALA E 2 292 ? 160.402 127.569 118.578 1.00 79.40 1263 ALA E CA 1
ATOM 13721 C C . ALA E 2 292 ? 159.773 128.944 118.761 1.00 79.40 1263 ALA E C 1
ATOM 13722 O O . ALA E 2 292 ? 158.875 129.319 118.000 1.00 79.40 1263 ALA E O 1
ATOM 13724 N N . LYS E 2 293 ? 160.228 129.707 119.756 1.00 78.27 1264 LYS E N 1
ATOM 13725 C CA . LYS E 2 293 ? 159.667 131.025 120.025 1.00 78.27 1264 LYS E CA 1
ATOM 13726 C C . LYS E 2 293 ? 160.230 132.112 119.120 1.00 78.27 1264 LYS E C 1
ATOM 13727 O O . LYS E 2 293 ? 159.761 133.253 119.189 1.00 78.27 1264 LYS E O 1
ATOM 13733 N N . LEU E 2 294 ? 161.212 131.795 118.282 1.00 76.82 1265 LEU E N 1
ATOM 13734 C CA . LEU E 2 294 ? 161.830 132.771 117.397 1.00 76.82 1265 LEU E CA 1
ATOM 13735 C C . LEU E 2 294 ? 161.267 132.636 115.990 1.00 76.82 1265 LEU E C 1
ATOM 13736 O O . LEU E 2 294 ? 160.962 131.530 115.534 1.00 76.82 1265 LEU E O 1
ATOM 13741 N N . ASN E 2 295 ? 161.128 133.769 115.307 1.00 82.54 1266 ASN E N 1
ATOM 13742 C CA . ASN E 2 295 ? 160.684 133.806 113.918 1.00 82.54 1266 ASN E CA 1
ATOM 13743 C C . ASN E 2 295 ? 161.919 133.915 113.031 1.00 82.54 1266 ASN E C 1
ATOM 13744 O O . ASN E 2 295 ? 162.581 134.957 113.004 1.00 82.54 1266 ASN E O 1
ATOM 13749 N N . ILE E 2 296 ? 162.227 132.834 112.310 1.00 83.03 1267 ILE E N 1
ATOM 13750 C CA . ILE E 2 296 ? 163.426 132.812 111.476 1.00 83.03 1267 ILE E CA 1
ATOM 13751 C C . ILE E 2 296 ? 163.315 133.834 110.352 1.00 83.03 1267 ILE E C 1
ATOM 13752 O O . ILE E 2 296 ? 164.285 134.530 110.028 1.00 83.03 1267 ILE E O 1
ATOM 13757 N N . GLU E 2 297 ? 162.136 133.938 109.737 1.00 88.00 1268 GLU E N 1
ATOM 13758 C CA . GLU E 2 297 ? 161.956 134.892 108.647 1.00 88.00 1268 GLU E CA 1
ATOM 13759 C C . GLU E 2 297 ? 162.089 136.328 109.142 1.00 88.00 1268 GLU E C 1
ATOM 13760 O O . GLU E 2 297 ? 162.620 137.190 108.431 1.00 88.00 1268 GLU E O 1
ATOM 13766 N N . ALA E 2 298 ? 161.612 136.607 110.358 1.00 84.89 1269 ALA E N 1
ATOM 13767 C CA . ALA E 2 298 ? 161.738 137.953 110.908 1.00 84.89 1269 ALA E CA 1
ATOM 13768 C C . ALA E 2 298 ? 163.183 138.266 111.278 1.00 84.89 1269 ALA E C 1
ATOM 13769 O O . ALA E 2 298 ? 163.657 139.385 111.053 1.00 84.89 1269 ALA E O 1
ATOM 13771 N N . ILE E 2 299 ? 163.894 137.293 111.853 1.00 82.01 1270 ILE E N 1
ATOM 13772 C CA . ILE E 2 299 ? 165.298 137.500 112.196 1.00 82.01 1270 ILE E CA 1
ATOM 13773 C C . ILE E 2 299 ? 166.122 137.739 110.937 1.00 82.01 1270 ILE E C 1
ATOM 13774 O O . ILE E 2 299 ? 166.980 138.629 110.898 1.00 82.01 1270 ILE E O 1
ATOM 13779 N N . GLU E 2 300 ? 165.873 136.951 109.888 1.00 87.42 1271 GLU E N 1
ATOM 13780 C CA . GLU E 2 300 ? 166.592 137.144 108.633 1.00 87.42 1271 GLU E CA 1
ATOM 13781 C C . GLU E 2 300 ? 166.292 138.510 108.027 1.00 87.42 1271 GLU E C 1
ATOM 13782 O O . GLU E 2 300 ? 167.200 139.194 107.542 1.00 87.42 1271 GLU E O 1
ATOM 13788 N N . GLN E 2 301 ? 165.022 138.922 108.042 1.00 90.30 1272 GLN E N 1
ATOM 13789 C CA . GLN E 2 301 ? 164.663 140.226 107.492 1.00 90.30 1272 GLN E CA 1
ATOM 13790 C C . GLN E 2 301 ? 165.256 141.358 108.322 1.00 90.30 1272 GLN E C 1
ATOM 13791 O O . GLN E 2 301 ? 165.735 142.355 107.771 1.00 90.30 1272 GLN E O 1
ATOM 13797 N N . GLU E 2 302 ? 165.222 141.222 109.650 1.00 91.25 1273 GLU E N 1
ATOM 13798 C CA . GLU E 2 302 ? 165.772 142.253 110.524 1.00 91.25 1273 GLU E CA 1
ATOM 13799 C C . GLU E 2 302 ? 167.281 142.368 110.349 1.00 91.25 1273 GLU E C 1
ATOM 13800 O O . GLU E 2 302 ? 167.815 143.473 110.193 1.00 91.25 1273 GLU E O 1
ATOM 13806 N N . CYS E 2 303 ? 167.987 141.236 110.357 1.00 90.84 1274 CYS E N 1
ATOM 13807 C CA . CYS E 2 303 ? 169.442 141.279 110.264 1.00 90.84 1274 CYS E CA 1
ATOM 13808 C C . CYS E 2 303 ? 169.892 141.784 108.900 1.00 90.84 1274 CYS E C 1
ATOM 13809 O O . CYS E 2 303 ? 170.778 142.640 108.807 1.00 90.84 1274 CYS E O 1
ATOM 13812 N N . SER E 2 304 ? 169.278 141.275 107.827 1.00 92.90 1275 SER E N 1
ATOM 13813 C CA . SER E 2 304 ? 169.659 141.686 106.480 1.00 92.90 1275 SER E CA 1
ATOM 13814 C C . SER E 2 304 ? 169.405 143.166 106.232 1.00 92.90 1275 SER E C 1
ATOM 13815 O O . SER E 2 304 ? 170.039 143.752 105.348 1.00 92.90 1275 SER E O 1
ATOM 13818 N N . GLU E 2 305 ? 168.489 143.780 106.983 1.00 91.72 1276 GLU E N 1
ATOM 13819 C CA . GLU E 2 305 ? 168.291 145.221 106.874 1.00 91.72 1276 GLU E CA 1
ATOM 13820 C C . GLU E 2 305 ? 169.523 145.985 107.340 1.00 91.72 1276 GLU E C 1
ATOM 13821 O O . GLU E 2 305 ? 169.838 147.050 106.795 1.00 91.72 1276 GLU E O 1
ATOM 13827 N N . LEU E 2 306 ? 170.230 145.459 108.343 1.00 91.02 1277 LEU E N 1
ATOM 13828 C CA . LEU E 2 306 ? 171.399 146.151 108.874 1.00 91.02 1277 LEU E CA 1
ATOM 13829 C C . LEU E 2 306 ? 172.495 146.289 107.824 1.00 91.02 1277 LEU E C 1
ATOM 13830 O O . LEU E 2 306 ? 173.121 147.350 107.709 1.00 91.02 1277 LEU E O 1
ATOM 13835 N N . ILE E 2 307 ? 172.751 145.228 107.053 1.00 93.72 1278 ILE E N 1
ATOM 13836 C CA . ILE E 2 307 ? 173.773 145.303 106.010 1.00 93.72 1278 ILE E CA 1
ATOM 13837 C C . ILE E 2 307 ? 173.386 146.336 104.959 1.00 93.72 1278 ILE E C 1
ATOM 13838 O O . ILE E 2 307 ? 174.238 147.076 104.453 1.00 93.72 1278 ILE E O 1
ATOM 13843 N N . ARG E 2 308 ? 172.098 146.406 104.618 1.00 96.62 1279 ARG E N 1
ATOM 13844 C CA . ARG E 2 308 ? 171.647 147.411 103.661 1.00 96.62 1279 ARG E CA 1
ATOM 13845 C C . ARG E 2 308 ? 171.913 148.818 104.180 1.00 96.62 1279 ARG E C 1
ATOM 13846 O O . ARG E 2 308 ? 172.331 149.700 103.421 1.00 96.62 1279 ARG E O 1
ATOM 13854 N N . GLY E 2 309 ? 171.674 149.048 105.472 1.00 96.52 1280 GLY E N 1
ATOM 13855 C CA . GLY E 2 309 ? 171.985 150.345 106.049 1.00 96.52 1280 GLY E CA 1
ATOM 13856 C C . GLY E 2 309 ? 173.473 150.640 106.066 1.00 96.52 1280 GLY E C 1
ATOM 13857 O O . GLY E 2 309 ? 173.897 151.756 105.751 1.00 96.52 1280 GLY E O 1
ATOM 13858 N N . CYS E 2 310 ? 174.286 149.647 106.437 1.00 98.98 1281 CYS E N 1
ATOM 13859 C CA . CYS E 2 310 ? 175.732 149.846 106.463 1.00 98.98 1281 CYS E CA 1
ATOM 13860 C C . CYS E 2 310 ? 176.285 150.089 105.065 1.00 98.98 1281 CYS E C 1
ATOM 13861 O O . CYS E 2 310 ? 177.142 150.960 104.871 1.00 98.98 1281 CYS E O 1
ATOM 13864 N N . GLN E 2 311 ? 175.814 149.323 104.078 1.00 103.70 1282 GLN E N 1
ATOM 13865 C CA . GLN E 2 311 ? 176.280 149.512 102.708 1.00 103.70 1282 GLN E CA 1
ATOM 13866 C C . GLN E 2 311 ? 175.879 150.882 102.175 1.00 103.70 1282 GLN E C 1
ATOM 13867 O O . GLN E 2 311 ? 176.675 151.557 101.511 1.00 103.70 1282 GLN E O 1
ATOM 13873 N N . ASN E 2 312 ? 174.649 151.314 102.463 1.00 103.85 1283 ASN E N 1
ATOM 13874 C CA . ASN E 2 312 ? 174.218 152.645 102.049 1.00 103.85 1283 ASN E CA 1
ATOM 13875 C C . ASN E 2 312 ? 174.987 153.737 102.779 1.00 103.85 1283 ASN E C 1
ATOM 13876 O O . ASN E 2 312 ? 175.233 154.806 102.210 1.00 103.85 1283 ASN E O 1
ATOM 13881 N N . LEU E 2 313 ? 175.368 153.491 104.035 1.00 106.05 1284 LEU E N 1
ATOM 13882 C CA . LEU E 2 313 ? 176.128 154.484 104.786 1.00 106.05 1284 LEU E CA 1
ATOM 13883 C C . LEU E 2 313 ? 177.504 154.713 104.172 1.00 106.05 1284 LEU E C 1
ATOM 13884 O O . LEU E 2 313 ? 178.006 155.844 104.166 1.00 106.05 1284 LEU E O 1
ATOM 13889 N N . GLN E 2 314 ? 178.131 153.652 103.658 1.00 108.47 1285 GLN E N 1
ATOM 13890 C CA . GLN E 2 314 ? 179.466 153.787 103.084 1.00 108.47 1285 GLN E CA 1
ATOM 13891 C C . GLN E 2 314 ? 179.462 154.716 101.876 1.00 108.47 1285 GLN E C 1
ATOM 13892 O O . GLN E 2 314 ? 180.353 155.561 101.731 1.00 108.47 1285 GLN E O 1
ATOM 13898 N N . ILE E 2 315 ? 178.469 154.574 100.995 1.00 111.51 1286 ILE E N 1
ATOM 13899 C CA . ILE E 2 315 ? 178.400 155.444 99.825 1.00 111.51 1286 ILE E CA 1
ATOM 13900 C C . ILE E 2 315 ? 178.050 156.870 100.230 1.00 111.51 1286 ILE E C 1
ATOM 13901 O O . ILE E 2 315 ? 178.437 157.828 99.550 1.00 111.51 1286 ILE E O 1
ATOM 13906 N N . ASP E 2 316 ? 177.317 157.043 101.333 1.00 112.02 1287 ASP E N 1
ATOM 13907 C CA . ASP E 2 316 ? 176.958 158.382 101.786 1.00 112.02 1287 ASP E CA 1
ATOM 13908 C C . ASP E 2 316 ? 178.144 159.099 102.419 1.00 112.02 1287 ASP E C 1
ATOM 13909 O O . ASP E 2 316 ? 178.337 160.299 102.197 1.00 112.02 1287 ASP E O 1
ATOM 13914 N N . CYS E 2 317 ? 178.942 158.384 103.213 1.00 114.22 1288 CYS E N 1
ATOM 13915 C CA . CYS E 2 317 ? 180.079 159.010 103.878 1.00 114.22 1288 CYS E CA 1
ATOM 13916 C C . CYS E 2 317 ? 181.228 159.269 102.912 1.00 114.22 1288 CYS E C 1
ATOM 13917 O O . CYS E 2 317 ? 181.902 160.300 103.009 1.00 114.22 1288 CYS E O 1
ATOM 13920 N N . ASP E 2 318 ? 181.468 158.349 101.978 1.00 118.18 1289 ASP E N 1
ATOM 13921 C CA . ASP E 2 318 ? 182.613 158.457 101.082 1.00 118.18 1289 ASP E CA 1
ATOM 13922 C C . ASP E 2 318 ? 182.314 159.277 99.833 1.00 118.18 1289 ASP E C 1
ATOM 13923 O O . ASP E 2 318 ? 183.177 160.030 99.369 1.00 118.18 1289 ASP E O 1
ATOM 13928 N N . SER E 2 319 ? 181.108 159.149 99.272 1.00 115.96 1290 SER E N 1
ATOM 13929 C CA . SER E 2 319 ? 180.785 159.850 98.035 1.00 115.96 1290 SER E CA 1
ATOM 13930 C C . SER E 2 319 ? 179.384 160.453 98.032 1.00 115.96 1290 SER E C 1
ATOM 13931 O O . SER E 2 319 ? 178.935 160.924 96.980 1.00 115.96 1290 SER E O 1
ATOM 13934 N N . GLY E 2 320 ? 178.685 160.458 99.158 1.00 112.29 1291 GLY E N 1
ATOM 13935 C CA . GLY E 2 320 ? 177.346 161.001 99.252 1.00 112.29 1291 GLY E CA 1
ATOM 13936 C C . GLY E 2 320 ? 177.333 162.434 99.738 1.00 112.29 1291 GLY E C 1
ATOM 13937 O O . GLY E 2 320 ? 178.294 163.189 99.552 1.00 112.29 1291 GLY E O 1
ATOM 13938 N N . ALA E 2 321 ? 176.219 162.818 100.367 1.00 107.80 1292 ALA E N 1
ATOM 13939 C CA . ALA E 2 321 ? 176.092 164.176 100.887 1.00 107.80 1292 ALA E CA 1
ATOM 13940 C C . ALA E 2 321 ? 177.097 164.439 102.002 1.00 107.80 1292 ALA E C 1
ATOM 13941 O O . ALA E 2 321 ? 177.670 165.531 102.087 1.00 107.80 1292 ALA E O 1
ATOM 13943 N N . LEU E 2 322 ? 177.322 163.449 102.868 1.00 107.18 1293 LEU E N 1
ATOM 13944 C CA . LEU E 2 322 ? 178.264 163.603 103.969 1.00 107.18 1293 LEU E CA 1
ATOM 13945 C C . LEU E 2 322 ? 179.713 163.675 103.508 1.00 107.18 1293 LEU E C 1
ATOM 13946 O O . LEU E 2 322 ? 180.576 164.064 104.302 1.00 107.18 1293 LEU E O 1
ATOM 13951 N N . SER E 2 323 ? 180.003 163.304 102.258 1.00 109.81 1294 SER E N 1
ATOM 13952 C CA . SER E 2 323 ? 181.380 163.337 101.776 1.00 109.81 1294 SER E CA 1
ATOM 13953 C C . SER E 2 323 ? 181.921 164.760 101.729 1.00 109.81 1294 SER E C 1
ATOM 13954 O O . SER E 2 323 ? 183.076 165.005 102.094 1.00 109.81 1294 SER E O 1
ATOM 13957 N N . ASP E 2 324 ? 181.105 165.709 101.286 1.00 113.24 1295 ASP E N 1
ATOM 13958 C CA . ASP E 2 324 ? 181.553 167.090 101.153 1.00 113.24 1295 ASP E CA 1
ATOM 13959 C C . ASP E 2 324 ? 181.646 167.745 102.526 1.00 113.24 1295 ASP E C 1
ATOM 13960 O O . ASP E 2 324 ? 180.637 167.811 103.237 1.00 113.24 1295 ASP E O 1
ATOM 13965 N N . PRO E 2 325 ? 182.818 168.237 102.936 1.00 113.99 1296 PRO E N 1
ATOM 13966 C CA . PRO E 2 325 ? 182.928 168.931 104.222 1.00 113.99 1296 PRO E CA 1
ATOM 13967 C C . PRO E 2 325 ? 182.727 170.436 104.150 1.00 113.99 1296 PRO E C 1
ATOM 13968 O O . PRO E 2 325 ? 182.655 171.079 105.207 1.00 113.99 1296 PRO E O 1
ATOM 13972 N N . THR E 2 326 ? 182.644 171.013 102.948 1.00 114.15 1297 THR E N 1
ATOM 13973 C CA . THR E 2 326 ? 182.462 172.457 102.831 1.00 114.15 1297 THR E CA 1
ATOM 13974 C C . THR E 2 326 ? 181.116 172.895 103.396 1.00 114.15 1297 THR E C 1
ATOM 13975 O O . THR E 2 326 ? 181.026 173.920 104.082 1.00 114.15 1297 THR E O 1
ATOM 13979 N N . VAL E 2 327 ? 180.056 172.131 103.119 1.00 109.65 1298 VAL E N 1
ATOM 13980 C CA . VAL E 2 327 ? 178.732 172.462 103.634 1.00 109.65 1298 VAL E CA 1
ATOM 13981 C C . VAL E 2 327 ? 178.598 172.194 105.123 1.00 109.65 1298 VAL E C 1
ATOM 13982 O O . VAL E 2 327 ? 177.643 172.672 105.745 1.00 109.65 1298 VAL E O 1
ATOM 13986 N N . PHE E 2 328 ? 179.524 171.441 105.708 1.00 109.53 1299 PHE E N 1
ATOM 13987 C CA . PHE E 2 328 ? 179.467 171.149 107.132 1.00 109.53 1299 PHE E CA 1
ATOM 13988 C C . PHE E 2 328 ? 179.779 172.395 107.952 1.00 109.53 1299 PHE E C 1
ATOM 13989 O O . PHE E 2 328 ? 180.608 173.227 107.574 1.00 109.53 1299 PHE E O 1
ATOM 13997 N N . HIS E 2 329 ? 179.098 172.521 109.088 1.00 109.34 1300 HIS E N 1
ATOM 13998 C CA . HIS E 2 329 ? 179.419 173.582 110.026 1.00 109.34 1300 HIS E CA 1
ATOM 13999 C C . HIS E 2 329 ? 180.781 173.322 110.666 1.00 109.34 1300 HIS E C 1
ATOM 14000 O O . HIS E 2 329 ? 181.185 172.169 110.839 1.00 109.34 1300 HIS E O 1
ATOM 14007 N N . PRO E 2 330 ? 181.521 174.381 111.008 1.00 112.50 1301 PRO E N 1
ATOM 14008 C CA . PRO E 2 330 ? 182.801 174.172 111.706 1.00 112.50 1301 PRO E CA 1
ATOM 14009 C C . PRO E 2 330 ? 182.646 173.427 113.019 1.00 112.50 1301 PRO E C 1
ATOM 14010 O O . PRO E 2 330 ? 183.507 172.610 113.371 1.00 112.50 1301 PRO E O 1
ATOM 14014 N N . ASP E 2 331 ? 181.570 173.684 113.755 1.00 111.20 1302 ASP E N 1
ATOM 14015 C CA . ASP E 2 331 ? 181.287 172.969 114.999 1.00 111.20 1302 ASP E CA 1
ATOM 14016 C C . ASP E 2 331 ? 180.327 171.810 114.738 1.00 111.20 1302 ASP E C 1
ATOM 14017 O O . ASP E 2 331 ? 179.235 171.722 115.300 1.00 111.20 1302 ASP E O 1
ATOM 14022 N N . ASP E 2 332 ? 180.756 170.907 113.858 1.00 107.06 1303 ASP E N 1
ATOM 14023 C CA . ASP E 2 332 ? 179.969 169.728 113.495 1.00 107.06 1303 ASP E CA 1
ATOM 14024 C C . ASP E 2 332 ? 180.902 168.522 113.532 1.00 107.06 1303 ASP E C 1
ATOM 14025 O O . ASP E 2 332 ? 181.630 168.264 112.569 1.00 107.06 1303 ASP E O 1
ATOM 14030 N N . LYS E 2 333 ? 180.876 167.789 114.644 1.00 107.19 1304 LYS E N 1
ATOM 14031 C CA . LYS E 2 333 ? 181.740 166.636 114.845 1.00 107.19 1304 LYS E CA 1
ATOM 14032 C C . LYS E 2 333 ? 181.142 165.347 114.292 1.00 107.19 1304 LYS E C 1
ATOM 14033 O O . LYS E 2 333 ? 181.568 164.258 114.692 1.00 107.19 1304 LYS E O 1
ATOM 14039 N N . ILE E 2 334 ? 180.163 165.446 113.389 1.00 104.18 1305 ILE E N 1
ATOM 14040 C CA . ILE E 2 334 ? 179.556 164.246 112.818 1.00 104.18 1305 ILE E CA 1
ATOM 14041 C C . ILE E 2 334 ? 180.584 163.455 112.019 1.00 104.18 1305 ILE E C 1
ATOM 14042 O O . ILE E 2 334 ? 180.655 162.224 112.116 1.00 104.18 1305 ILE E O 1
ATOM 14047 N N . LEU E 2 335 ? 181.397 164.147 111.218 1.00 102.37 1306 LEU E N 1
ATOM 14048 C CA . LEU E 2 335 ? 182.443 163.468 110.462 1.00 102.37 1306 LEU E CA 1
ATOM 14049 C C . LEU E 2 335 ? 183.496 162.871 111.388 1.00 102.37 1306 LEU E C 1
ATOM 14050 O O . LEU E 2 335 ? 183.970 161.753 111.159 1.00 102.37 1306 LEU E O 1
ATOM 14055 N N . SER E 2 336 ? 183.871 163.599 112.442 1.00 101.56 1307 SER E N 1
ATOM 14056 C CA . SER E 2 336 ? 184.880 163.118 113.376 1.00 101.56 1307 SER E CA 1
ATOM 14057 C C . SER E 2 336 ? 184.370 162.004 114.281 1.00 101.56 1307 SER E C 1
ATOM 14058 O O . SER E 2 336 ? 185.174 161.395 114.994 1.00 101.56 1307 SER E O 1
ATOM 14061 N N . VAL E 2 337 ? 183.070 161.730 114.276 1.00 101.76 1308 VAL E N 1
ATOM 14062 C CA . VAL E 2 337 ? 182.494 160.669 115.090 1.00 101.76 1308 VAL E CA 1
ATOM 14063 C C . VAL E 2 337 ? 182.160 159.439 114.254 1.00 101.76 1308 VAL E C 1
ATOM 14064 O O . VAL E 2 337 ? 182.411 158.311 114.680 1.00 101.76 1308 VAL E O 1
ATOM 14068 N N . ILE E 2 338 ? 181.604 159.644 113.059 1.00 102.27 1309 ILE E N 1
ATOM 14069 C CA . ILE E 2 338 ? 181.207 158.523 112.213 1.00 102.27 1309 ILE E CA 1
ATOM 14070 C C . ILE E 2 338 ? 182.424 157.722 111.763 1.00 102.27 1309 ILE E C 1
ATOM 14071 O O . ILE E 2 338 ? 182.415 156.485 111.796 1.00 102.27 1309 ILE E O 1
ATOM 14076 N N . LEU E 2 339 ? 183.488 158.407 111.341 1.00 100.88 1310 LEU E N 1
ATOM 14077 C CA . LEU E 2 339 ? 184.650 157.711 110.790 1.00 100.88 1310 LEU E CA 1
ATOM 14078 C C . LEU E 2 339 ? 185.299 156.744 111.773 1.00 100.88 1310 LEU E C 1
ATOM 14079 O O . LEU E 2 339 ? 185.567 155.594 111.381 1.00 100.88 1310 LEU E O 1
ATOM 14084 N N . PRO E 2 340 ? 185.595 157.116 113.028 1.00 100.47 1311 PRO E N 1
ATOM 14085 C CA . PRO E 2 340 ? 186.158 156.113 113.950 1.00 100.47 1311 PRO E CA 1
ATOM 14086 C C . PRO E 2 340 ? 185.240 154.926 114.184 1.00 100.47 1311 PRO E C 1
ATOM 14087 O O . PRO E 2 340 ? 185.719 153.793 114.319 1.00 100.47 1311 PRO E O 1
ATOM 14091 N N . TRP E 2 341 ? 183.927 155.154 114.236 1.00 98.84 1312 TRP E N 1
ATOM 14092 C CA . TRP E 2 341 ? 182.991 154.060 114.462 1.00 98.84 1312 TRP E CA 1
ATOM 14093 C C . TRP E 2 341 ? 182.767 153.222 113.210 1.00 98.84 1312 TRP E C 1
ATOM 14094 O O . TRP E 2 341 ? 182.534 152.013 113.316 1.00 98.84 1312 TRP E O 1
ATOM 14105 N N . LEU E 2 342 ? 182.825 153.841 112.027 1.00 102.52 1313 LEU E N 1
ATOM 14106 C CA . LEU E 2 342 ? 182.515 153.118 110.797 1.00 102.52 1313 LEU E CA 1
ATOM 14107 C C . LEU E 2 342 ? 183.497 151.978 110.557 1.00 102.52 1313 LEU E C 1
ATOM 14108 O O . LEU E 2 342 ? 183.095 150.878 110.161 1.00 102.52 1313 LEU E O 1
ATOM 14113 N N . MET E 2 343 ? 184.790 152.222 110.782 1.00 107.41 1314 MET E N 1
ATOM 14114 C CA . MET E 2 343 ? 185.777 151.161 110.616 1.00 107.41 1314 MET E CA 1
ATOM 14115 C C . MET E 2 343 ? 185.559 150.044 111.628 1.00 107.41 1314 MET E C 1
ATOM 14116 O O . MET E 2 343 ? 185.643 148.859 111.285 1.00 107.41 1314 MET E O 1
ATOM 14121 N N . GLU E 2 344 ? 185.281 150.403 112.884 1.00 110.81 1315 GLU E N 1
ATOM 14122 C CA . GLU E 2 344 ? 185.004 149.391 113.899 1.00 110.81 1315 GLU E CA 1
ATOM 14123 C C . GLU E 2 344 ? 183.712 148.643 113.595 1.00 110.81 1315 GLU E C 1
ATOM 14124 O O . GLU E 2 344 ? 183.644 147.418 113.757 1.00 110.81 1315 GLU E O 1
ATOM 14130 N N . GLY E 2 345 ? 182.677 149.360 113.153 1.00 108.90 1316 GLY E N 1
ATOM 14131 C CA . GLY E 2 345 ? 181.425 148.707 112.810 1.00 108.90 1316 GLY E CA 1
ATOM 14132 C C . GLY E 2 345 ? 181.551 147.751 111.641 1.00 108.90 1316 GLY E C 1
ATOM 14133 O O . GLY E 2 345 ? 180.885 146.713 111.609 1.00 108.90 1316 GLY E O 1
ATOM 14134 N N . THR E 2 346 ? 182.399 148.086 110.665 1.00 105.26 1317 THR E N 1
ATOM 14135 C CA . THR E 2 346 ? 182.593 147.209 109.515 1.00 105.26 1317 THR E CA 1
ATOM 14136 C C . THR E 2 346 ? 183.177 145.866 109.939 1.00 105.26 1317 THR E C 1
ATOM 14137 O O . THR E 2 346 ? 182.770 144.815 109.430 1.00 105.26 1317 THR E O 1
ATOM 14141 N N . LYS E 2 347 ? 184.131 145.882 110.874 1.00 105.86 1318 LYS E N 1
ATOM 14142 C CA . LYS E 2 347 ? 184.688 144.632 111.382 1.00 105.86 1318 LYS E CA 1
ATOM 14143 C C . LYS E 2 347 ? 183.613 143.784 112.049 1.00 105.86 1318 LYS E C 1
ATOM 14144 O O . LYS E 2 347 ? 183.558 142.565 111.847 1.00 105.86 1318 LYS E O 1
ATOM 14150 N N . LYS E 2 348 ? 182.747 144.411 112.848 1.00 102.36 1319 LYS E N 1
ATOM 14151 C CA . LYS E 2 348 ? 181.614 143.689 113.414 1.00 102.36 1319 LYS E CA 1
ATOM 14152 C C . LYS E 2 348 ? 180.599 143.316 112.343 1.00 102.36 1319 LYS E C 1
ATOM 14153 O O . LYS E 2 348 ? 179.835 142.361 112.521 1.00 102.36 1319 LYS E O 1
ATOM 14159 N N . MET E 2 349 ? 180.571 144.057 111.233 1.00 101.68 1320 MET E N 1
ATOM 14160 C CA . MET E 2 349 ? 179.564 143.808 110.208 1.00 101.68 1320 MET E CA 1
ATOM 14161 C C . MET E 2 349 ? 179.842 142.513 109.455 1.00 101.68 1320 MET E C 1
ATOM 14162 O O . MET E 2 349 ? 178.913 141.760 109.142 1.00 101.68 1320 MET E O 1
ATOM 14167 N N . ASP E 2 350 ? 181.113 142.240 109.149 1.00 102.95 1321 ASP E N 1
ATOM 14168 C CA . ASP E 2 350 ? 181.452 141.000 108.461 1.00 102.95 1321 ASP E CA 1
ATOM 14169 C C . ASP E 2 350 ? 181.160 139.781 109.325 1.00 102.95 1321 ASP E C 1
ATOM 14170 O O . ASP E 2 350 ? 180.821 138.716 108.796 1.00 102.95 1321 ASP E O 1
ATOM 14175 N N . PHE E 2 351 ? 181.290 139.913 110.647 1.00 98.85 1322 PHE E N 1
ATOM 14176 C CA . PHE E 2 351 ? 180.953 138.808 111.538 1.00 98.85 1322 PHE E CA 1
ATOM 14177 C C . PHE E 2 351 ? 179.473 138.462 111.446 1.00 98.85 1322 PHE E C 1
ATOM 14178 O O . PHE E 2 351 ? 179.102 137.282 111.438 1.00 98.85 1322 PHE E O 1
ATOM 14186 N N . LEU E 2 352 ? 178.612 139.480 111.382 1.00 94.21 1323 LEU E N 1
ATOM 14187 C CA . LEU E 2 352 ? 177.180 139.233 111.247 1.00 94.21 1323 LEU E CA 1
ATOM 14188 C C . LEU E 2 352 ? 176.855 138.577 109.911 1.00 94.21 1323 LEU E C 1
ATOM 14189 O O . LEU E 2 352 ? 175.998 137.689 109.842 1.00 94.21 1323 LEU E O 1
ATOM 14194 N N . LYS E 2 353 ? 177.523 139.008 108.837 1.00 94.86 1324 LYS E N 1
ATOM 14195 C CA . LYS E 2 353 ? 177.283 138.409 107.528 1.00 94.86 1324 LYS E CA 1
ATOM 14196 C C . LYS E 2 353 ? 177.662 136.934 107.518 1.00 94.86 1324 LYS E C 1
ATOM 14197 O O . LYS E 2 353 ? 176.934 136.101 106.966 1.00 94.86 1324 LYS E O 1
ATOM 14203 N N . GLU E 2 354 ? 178.802 136.593 108.123 1.00 95.40 1325 GLU E N 1
ATOM 14204 C CA . GLU E 2 354 ? 179.196 135.192 108.227 1.00 95.40 1325 GLU E CA 1
ATOM 14205 C C . GLU E 2 354 ? 178.212 134.405 109.083 1.00 95.40 1325 GLU E C 1
ATOM 14206 O O . GLU E 2 354 ? 177.861 133.267 108.749 1.00 95.40 1325 GLU E O 1
ATOM 14212 N N . HIS E 2 355 ? 177.754 134.996 110.189 1.00 90.11 1326 HIS E N 1
ATOM 14213 C CA . HIS E 2 355 ? 176.827 134.299 111.073 1.00 90.11 1326 HIS E CA 1
ATOM 14214 C C . HIS E 2 355 ? 175.494 134.034 110.384 1.00 90.11 1326 HIS E C 1
ATOM 14215 O O . HIS E 2 355 ? 174.874 132.987 110.601 1.00 90.11 1326 HIS E O 1
ATOM 14222 N N . LEU E 2 356 ? 175.031 134.976 109.559 1.00 89.25 1327 LEU E N 1
ATOM 14223 C CA . LEU E 2 356 ? 173.774 134.786 108.842 1.00 89.25 1327 LEU E CA 1
ATOM 14224 C C . LEU E 2 356 ? 173.849 133.580 107.914 1.00 89.25 1327 LEU E C 1
ATOM 14225 O O . LEU E 2 356 ? 172.945 132.737 107.891 1.00 89.25 1327 LEU E O 1
ATOM 14230 N N . ARG E 2 357 ? 174.927 133.484 107.133 1.00 91.61 1328 ARG E N 1
ATOM 14231 C CA . ARG E 2 357 ? 175.062 132.378 106.192 1.00 91.61 1328 ARG E CA 1
ATOM 14232 C C . ARG E 2 357 ? 175.263 131.057 106.925 1.00 91.61 1328 ARG E C 1
ATOM 14233 O O . ARG E 2 357 ? 174.791 130.006 106.476 1.00 91.61 1328 ARG E O 1
ATOM 14241 N N . THR E 2 358 ? 175.970 131.091 108.056 1.00 91.54 1329 THR E N 1
ATOM 14242 C CA . THR E 2 358 ? 176.187 129.881 108.842 1.00 91.54 1329 THR E CA 1
ATOM 14243 C C . THR E 2 358 ? 174.866 129.320 109.356 1.00 91.54 1329 THR E C 1
ATOM 14244 O O . THR E 2 358 ? 174.626 128.108 109.310 1.00 91.54 1329 THR E O 1
ATOM 14248 N N . MET E 2 359 ? 173.992 130.198 109.853 1.00 90.07 1330 MET E N 1
ATOM 14249 C CA . MET E 2 359 ? 172.678 129.752 110.306 1.00 90.07 1330 MET E CA 1
ATOM 14250 C C . MET E 2 359 ? 171.848 129.228 109.142 1.00 90.07 1330 MET E C 1
ATOM 14251 O O . MET E 2 359 ? 171.158 128.210 109.271 1.00 90.07 1330 MET E O 1
ATOM 14256 N N . ASN E 2 360 ? 171.901 129.913 107.998 1.00 90.82 1331 ASN E N 1
ATOM 14257 C CA . ASN E 2 360 ? 171.125 129.483 106.839 1.00 90.82 1331 ASN E CA 1
ATOM 14258 C C . ASN E 2 360 ? 171.589 128.123 106.333 1.00 90.82 1331 ASN E C 1
ATOM 14259 O O . ASN E 2 360 ? 170.763 127.268 105.990 1.00 90.82 1331 ASN E O 1
ATOM 14264 N N . THR E 2 361 ? 172.904 127.905 106.273 1.00 91.44 1332 THR E N 1
ATOM 14265 C CA . THR E 2 361 ? 173.420 126.627 105.795 1.00 91.44 1332 THR E CA 1
ATOM 14266 C C . THR E 2 361 ? 173.055 125.491 106.743 1.00 91.44 1332 THR E C 1
ATOM 14267 O O . THR E 2 361 ? 172.619 124.422 106.300 1.00 91.44 1332 THR E O 1
ATOM 14271 N N . THR E 2 362 ? 173.224 125.704 108.051 1.00 90.85 1333 THR E N 1
ATOM 14272 C CA . THR E 2 362 ? 172.900 124.659 109.017 1.00 90.85 1333 THR E CA 1
ATOM 14273 C C . THR E 2 362 ? 171.409 124.347 109.018 1.00 90.85 1333 THR E C 1
ATOM 14274 O O . THR E 2 362 ? 171.015 123.175 109.061 1.00 90.85 1333 THR E O 1
ATOM 14278 N N . LEU E 2 363 ? 170.565 125.380 108.972 1.00 89.01 1334 LEU E N 1
ATOM 14279 C CA . LEU E 2 363 ? 169.123 125.155 108.967 1.00 89.01 1334 LEU E CA 1
ATOM 14280 C C . LEU E 2 363 ? 168.681 124.427 107.704 1.00 89.01 1334 LEU E C 1
ATOM 14281 O O . LEU E 2 363 ? 167.849 123.514 107.763 1.00 89.01 1334 LEU E O 1
ATOM 14286 N N . ASN E 2 364 ? 169.222 124.820 106.548 1.00 92.75 1335 ASN E N 1
ATOM 14287 C CA . ASN E 2 364 ? 168.873 124.143 105.303 1.00 92.75 1335 ASN E CA 1
ATOM 14288 C C . ASN E 2 364 ? 169.354 122.698 105.304 1.00 92.75 1335 ASN E C 1
ATOM 14289 O O . ASN E 2 364 ? 168.639 121.800 104.845 1.00 92.75 1335 ASN E O 1
ATOM 14294 N N . ASN E 2 365 ? 170.566 122.455 105.810 1.00 95.53 1336 ASN E N 1
ATOM 14295 C CA . ASN E 2 365 ? 171.080 121.090 105.873 1.00 95.53 1336 ASN E CA 1
ATOM 14296 C C . ASN E 2 365 ? 170.250 120.231 106.818 1.00 95.53 1336 ASN E C 1
ATOM 14297 O O . ASN E 2 365 ? 169.970 119.063 106.522 1.00 95.53 1336 ASN E O 1
ATOM 14302 N N . ALA E 2 366 ? 169.848 120.790 107.960 1.00 92.82 1337 ALA E N 1
ATOM 14303 C CA . ALA E 2 366 ? 169.011 120.055 108.900 1.00 92.82 1337 ALA E CA 1
ATOM 14304 C C . ALA E 2 366 ? 167.579 119.893 108.412 1.00 92.82 1337 ALA E C 1
ATOM 14305 O O . ALA E 2 366 ? 166.825 119.117 109.008 1.00 92.82 1337 ALA E O 1
ATOM 14307 N N . MET E 2 367 ? 167.186 120.602 107.354 1.00 96.04 1338 MET E N 1
ATOM 14308 C CA . MET E 2 367 ? 165.836 120.500 106.816 1.00 96.04 1338 MET E CA 1
ATOM 14309 C C . MET E 2 367 ? 165.712 119.373 105.798 1.00 96.04 1338 MET E C 1
ATOM 14310 O O . MET E 2 367 ? 164.809 118.537 105.901 1.00 96.04 1338 MET E O 1
ATOM 14315 N N . ARG E 2 368 ? 166.607 119.342 104.808 1.00 99.15 1339 ARG E N 1
ATOM 14316 C CA . ARG E 2 368 ? 166.598 118.256 103.836 1.00 99.15 1339 ARG E CA 1
ATOM 14317 C C . ARG E 2 368 ? 166.891 116.912 104.484 1.00 99.15 1339 ARG E C 1
ATOM 14318 O O . ARG E 2 368 ? 166.504 115.873 103.937 1.00 99.15 1339 ARG E O 1
ATOM 14326 N N . TYR E 2 369 ? 167.567 116.910 105.634 1.00 95.06 1340 TYR E N 1
ATOM 14327 C CA . TYR E 2 369 ? 167.788 115.668 106.365 1.00 95.06 1340 TYR E CA 1
ATOM 14328 C C . TYR E 2 369 ? 166.473 115.086 106.868 1.00 95.06 1340 TYR E C 1
ATOM 14329 O O . TYR E 2 369 ? 166.292 113.863 106.881 1.00 95.06 1340 TYR E O 1
ATOM 14338 N N . PHE E 2 370 ? 165.546 115.944 107.289 1.00 90.40 1341 PHE E N 1
ATOM 14339 C CA . PHE E 2 370 ? 164.237 115.512 107.760 1.00 90.40 1341 PHE E CA 1
ATOM 14340 C C . PHE E 2 370 ? 163.182 115.505 106.662 1.00 90.40 1341 PHE E C 1
ATOM 14341 O O . PHE E 2 370 ? 162.026 115.167 106.937 1.00 90.40 1341 PHE E O 1
ATOM 14349 N N . GLY E 2 371 ? 163.544 115.867 105.433 1.00 96.78 1342 GLY E N 1
ATOM 14350 C CA . GLY E 2 371 ? 162.629 115.814 104.314 1.00 96.78 1342 GLY E CA 1
ATOM 14351 C C . GLY E 2 371 ? 161.799 117.058 104.081 1.00 96.78 1342 GLY E C 1
ATOM 14352 O O . GLY E 2 371 ? 161.040 117.099 103.104 1.00 96.78 1342 GLY E O 1
ATOM 14353 N N . GLU E 2 372 ? 161.912 118.070 104.937 1.00 100.42 1343 GLU E N 1
ATOM 14354 C CA . GLU E 2 372 ? 161.148 119.295 104.749 1.00 100.42 1343 GLU E CA 1
ATOM 14355 C C . GLU E 2 372 ? 161.621 120.045 103.509 1.00 100.42 1343 GLU E C 1
ATOM 14356 O O . GLU E 2 372 ? 162.786 119.965 103.110 1.00 100.42 1343 GLU E O 1
ATOM 14362 N N . GLN E 2 373 ? 160.698 120.776 102.895 1.00 108.76 1344 GLN E N 1
ATOM 14363 C CA . GLN E 2 373 ? 161.026 121.571 101.719 1.00 108.76 1344 GLN E CA 1
ATOM 14364 C C . GLN E 2 373 ? 161.664 122.886 102.149 1.00 108.76 1344 GLN E C 1
ATOM 14365 O O . GLN E 2 373 ? 161.016 123.677 102.844 1.00 108.76 1344 GLN E O 1
ATOM 14371 N N . PRO E 2 374 ? 162.910 123.161 101.765 1.00 108.51 1345 PRO E N 1
ATOM 14372 C CA . PRO E 2 374 ? 163.550 124.416 102.182 1.00 108.51 1345 PRO E CA 1
ATOM 14373 C C . PRO E 2 374 ? 163.057 125.612 101.385 1.00 108.51 1345 PRO E C 1
ATOM 14374 O O . PRO E 2 374 ? 163.075 126.745 101.876 1.00 108.51 1345 PRO E O 1
ATOM 14378 N N . ASN E 2 375 ? 162.612 125.368 100.150 1.00 111.80 1346 ASN E N 1
ATOM 14379 C CA . ASN E 2 375 ? 162.186 126.465 99.287 1.00 111.80 1346 ASN E CA 1
ATOM 14380 C C . ASN E 2 375 ? 160.867 127.073 99.747 1.00 111.80 1346 ASN E C 1
ATOM 14381 O O . ASN E 2 375 ? 160.608 128.253 99.484 1.00 111.80 1346 ASN E O 1
ATOM 14386 N N . ASP E 2 376 ? 160.032 126.298 100.424 1.00 111.60 1347 ASP E N 1
ATOM 14387 C CA . ASP E 2 376 ? 158.732 126.795 100.860 1.00 111.60 1347 ASP E CA 1
ATOM 14388 C C . ASP E 2 376 ? 158.901 127.769 102.018 1.00 111.60 1347 ASP E C 1
ATOM 14389 O O . ASP E 2 376 ? 159.463 127.391 103.055 1.00 111.60 1347 ASP E O 1
ATOM 14394 N N . PRO E 2 377 ? 158.449 129.020 101.891 1.00 107.54 1348 PRO E N 1
ATOM 14395 C CA . PRO E 2 377 ? 158.536 129.948 103.031 1.00 107.54 1348 PRO E CA 1
ATOM 14396 C C . PRO E 2 377 ? 157.747 129.489 104.243 1.00 107.54 1348 PRO E C 1
ATOM 14397 O O . PRO E 2 377 ? 158.125 129.812 105.376 1.00 107.54 1348 PRO E O 1
ATOM 14401 N N . ASN E 2 378 ? 156.653 128.751 104.036 1.00 104.65 1349 ASN E N 1
ATOM 14402 C CA . ASN E 2 378 ? 155.853 128.274 105.159 1.00 104.65 1349 ASN E CA 1
ATOM 14403 C C . ASN E 2 378 ? 156.654 127.322 106.040 1.00 104.65 1349 ASN E C 1
ATOM 14404 O O . ASN E 2 378 ? 156.593 127.403 107.273 1.00 104.65 1349 ASN E O 1
ATOM 14409 N N . SER E 2 379 ? 157.418 126.417 105.425 1.00 98.77 1350 SER E N 1
ATOM 14410 C CA . SER E 2 379 ? 158.168 125.435 106.201 1.00 98.77 1350 SER E CA 1
ATOM 14411 C C . SER E 2 379 ? 159.299 126.078 106.993 1.00 98.77 1350 SER E C 1
ATOM 14412 O O . SER E 2 379 ? 159.628 125.609 108.088 1.00 98.77 1350 SER E O 1
ATOM 14415 N N . LYS E 2 380 ? 159.912 127.138 106.457 1.00 96.21 1351 LYS E N 1
ATOM 14416 C CA . LYS E 2 380 ? 161.019 127.780 107.160 1.00 96.21 1351 LYS E CA 1
ATOM 14417 C C . LYS E 2 380 ? 160.565 128.382 108.483 1.00 96.21 1351 LYS E C 1
ATOM 14418 O O . LYS E 2 380 ? 161.255 128.249 109.500 1.00 96.21 1351 LYS E O 1
ATOM 14424 N N . ASN E 2 381 ? 159.410 129.049 108.492 1.00 95.98 1352 ASN E N 1
ATOM 14425 C CA . ASN E 2 381 ? 158.916 129.649 109.726 1.00 95.98 1352 ASN E CA 1
ATOM 14426 C C . ASN E 2 381 ? 158.494 128.580 110.726 1.00 95.98 1352 ASN E C 1
ATOM 14427 O O . ASN E 2 381 ? 158.889 128.619 111.897 1.00 95.98 1352 ASN E O 1
ATOM 14432 N N . LEU E 2 382 ? 157.694 127.613 110.280 1.00 93.86 1353 LEU E N 1
ATOM 14433 C CA . LEU E 2 382 ? 157.169 126.557 111.145 1.00 93.86 1353 LEU E CA 1
ATOM 14434 C C . LEU E 2 382 ? 158.003 125.297 110.934 1.00 93.86 1353 LEU E C 1
ATOM 14435 O O . LEU E 2 382 ? 157.585 124.361 110.254 1.00 93.86 1353 LEU E O 1
ATOM 14440 N N . PHE E 2 383 ? 159.198 125.277 111.522 1.00 90.18 1354 PHE E N 1
ATOM 14441 C CA . PHE E 2 383 ? 160.011 124.068 111.507 1.00 90.18 1354 PHE E CA 1
ATOM 14442 C C . PHE E 2 383 ? 160.226 123.550 112.921 1.00 90.18 1354 PHE E C 1
ATOM 14443 O O . PHE E 2 383 ? 159.933 122.387 113.216 1.00 90.18 1354 PHE E O 1
ATOM 14451 N N . PHE E 2 384 ? 160.738 124.409 113.803 1.00 83.47 1355 PHE E N 1
ATOM 14452 C CA . PHE E 2 384 ? 160.943 124.004 115.188 1.00 83.47 1355 PHE E CA 1
ATOM 14453 C C . PHE E 2 384 ? 159.632 123.981 115.960 1.00 83.47 1355 PHE E C 1
ATOM 14454 O O . PHE E 2 384 ? 159.500 123.236 116.938 1.00 83.47 1355 PHE E O 1
ATOM 14462 N N . LYS E 2 385 ? 158.657 124.790 115.541 1.00 84.56 1356 LYS E N 1
ATOM 14463 C CA . LYS E 2 385 ? 157.367 124.812 116.223 1.00 84.56 1356 LYS E CA 1
ATOM 14464 C C . LYS E 2 385 ? 156.628 123.491 116.050 1.00 84.56 1356 LYS E C 1
ATOM 14465 O O . LYS E 2 385 ? 155.966 123.016 116.981 1.00 84.56 1356 LYS E O 1
ATOM 14471 N N . ARG E 2 386 ? 156.719 122.887 114.863 1.00 87.20 1357 ARG E N 1
ATOM 14472 C CA . ARG E 2 386 ? 156.085 121.590 114.640 1.00 87.20 1357 ARG E CA 1
ATOM 14473 C C . ARG E 2 386 ? 156.695 120.522 115.539 1.00 87.20 1357 ARG E C 1
ATOM 14474 O O . ARG E 2 386 ? 155.979 119.693 116.114 1.00 87.20 1357 ARG E O 1
ATOM 14482 N N . VAL E 2 387 ? 158.024 120.521 115.666 1.00 83.86 1358 VAL E N 1
ATOM 14483 C CA . VAL E 2 387 ? 158.681 119.599 116.587 1.00 83.86 1358 VAL E CA 1
ATOM 14484 C C . VAL E 2 387 ? 158.307 119.932 118.026 1.00 83.86 1358 VAL E C 1
ATOM 14485 O O . VAL E 2 387 ? 158.066 119.036 118.845 1.00 83.86 1358 VAL E O 1
ATOM 14489 N N . ASP E 2 388 ? 158.255 121.224 118.355 1.00 83.27 1359 ASP E N 1
ATOM 14490 C CA . ASP E 2 388 ? 157.854 121.636 119.696 1.00 83.27 1359 ASP E CA 1
ATOM 14491 C C . ASP E 2 388 ? 156.415 121.225 119.982 1.00 83.27 1359 ASP E C 1
ATOM 14492 O O . ASP E 2 388 ? 156.085 120.814 121.101 1.00 83.27 1359 ASP E O 1
ATOM 14497 N N . SER E 2 389 ? 155.540 121.334 118.978 1.00 82.88 1360 SER E N 1
ATOM 14498 C CA . SER E 2 389 ? 154.147 120.939 119.160 1.00 82.88 1360 SER E CA 1
ATOM 14499 C C . SER E 2 389 ? 154.033 119.460 119.505 1.00 82.88 1360 SER E C 1
ATOM 14500 O O . SER E 2 389 ? 153.173 119.063 120.300 1.00 82.88 1360 SER E O 1
ATOM 14503 N N . PHE E 2 390 ? 154.887 118.627 118.909 1.00 82.52 1361 PHE E N 1
ATOM 14504 C CA . PHE E 2 390 ? 154.899 117.212 119.263 1.00 82.52 1361 PHE E CA 1
ATOM 14505 C C . PHE E 2 390 ? 155.439 116.989 120.670 1.00 82.52 1361 PHE E C 1
ATOM 14506 O O . PHE E 2 390 ? 154.998 116.063 121.361 1.00 82.52 1361 PHE E O 1
ATOM 14514 N N . ILE E 2 391 ? 156.389 117.817 121.108 1.00 84.09 1362 ILE E N 1
ATOM 14515 C CA . ILE E 2 391 ? 157.000 117.626 122.420 1.00 84.09 1362 ILE E CA 1
ATOM 14516 C C . ILE E 2 391 ? 155.994 117.912 123.529 1.00 84.09 1362 ILE E C 1
ATOM 14517 O O . ILE E 2 391 ? 155.869 117.142 124.488 1.00 84.09 1362 ILE E O 1
ATOM 14522 N N . ILE E 2 392 ? 155.263 119.024 123.418 1.00 85.36 1363 ILE E N 1
ATOM 14523 C CA . ILE E 2 392 ? 154.289 119.369 124.450 1.00 85.36 1363 ILE E CA 1
ATOM 14524 C C . ILE E 2 392 ? 153.148 118.360 124.469 1.00 85.36 1363 ILE E C 1
ATOM 14525 O O . ILE E 2 392 ? 152.604 118.039 125.532 1.00 85.36 1363 ILE E O 1
ATOM 14530 N N . ASP E 2 393 ? 152.759 117.853 123.297 1.00 86.83 1364 ASP E N 1
ATOM 14531 C CA . ASP E 2 393 ? 151.731 116.819 123.247 1.00 86.83 1364 ASP E CA 1
ATOM 14532 C C . ASP E 2 393 ? 152.191 115.553 123.957 1.00 86.83 1364 ASP E C 1
ATOM 14533 O O . ASP E 2 393 ? 151.413 114.920 124.682 1.00 86.83 1364 ASP E O 1
ATOM 14538 N N . TYR E 2 394 ? 153.452 115.163 123.756 1.00 88.39 1365 TYR E N 1
ATOM 14539 C CA . TYR E 2 394 ? 153.979 113.985 124.436 1.00 88.39 1365 TYR E CA 1
ATOM 14540 C C . TYR E 2 394 ? 154.033 114.195 125.944 1.00 88.39 1365 TYR E C 1
ATOM 14541 O O . TYR E 2 394 ? 153.688 113.293 126.716 1.00 88.39 1365 TYR E O 1
ATOM 14550 N N . SER E 2 395 ? 154.473 115.376 126.382 1.00 87.16 1366 SER E N 1
ATOM 14551 C CA . SER E 2 395 ? 154.557 115.649 127.813 1.00 87.16 1366 SER E CA 1
ATOM 14552 C C . SER E 2 395 ? 153.177 115.645 128.457 1.00 87.16 1366 SER E C 1
ATOM 14553 O O . SER E 2 395 ? 153.003 115.124 129.565 1.00 87.16 1366 SER E O 1
ATOM 14556 N N . LYS E 2 396 ? 152.185 116.229 127.782 1.00 89.24 1367 LYS E N 1
ATOM 14557 C CA . LYS E 2 396 ? 150.825 116.221 128.312 1.00 89.24 1367 LYS E CA 1
ATOM 14558 C C . LYS E 2 396 ? 150.278 114.802 128.400 1.00 89.24 1367 LYS E C 1
ATOM 14559 O O . LYS E 2 396 ? 149.619 114.442 129.383 1.00 89.24 1367 LYS E O 1
ATOM 14565 N N . ALA E 2 397 ? 150.540 113.981 127.380 1.00 92.96 1368 ALA E N 1
ATOM 14566 C CA . ALA E 2 397 ? 150.097 112.591 127.418 1.00 92.96 1368 ALA E CA 1
ATOM 14567 C C . ALA E 2 397 ? 150.791 111.821 128.534 1.00 92.96 1368 ALA E C 1
ATOM 14568 O O . ALA E 2 397 ? 150.162 111.010 129.223 1.00 92.96 1368 ALA E O 1
ATOM 14570 N N . ARG E 2 398 ? 152.091 112.057 128.721 1.00 97.82 1369 ARG E N 1
ATOM 14571 C CA . ARG E 2 398 ? 152.818 111.389 129.796 1.00 97.82 1369 ARG E CA 1
ATOM 14572 C C . ARG E 2 398 ? 152.297 111.816 131.163 1.00 97.82 1369 ARG E C 1
ATOM 14573 O O . ARG E 2 398 ? 152.151 110.986 132.068 1.00 97.82 1369 ARG E O 1
ATOM 14581 N N . SER E 2 399 ? 152.014 113.110 131.332 1.00 100.54 1370 SER E N 1
ATOM 14582 C CA . SER E 2 399 ? 151.472 113.591 132.599 1.00 100.54 1370 SER E CA 1
ATOM 14583 C C . SER E 2 399 ? 150.094 113.001 132.872 1.00 100.54 1370 SER E C 1
ATOM 14584 O O . SER E 2 399 ? 149.790 112.611 134.005 1.00 100.54 1370 SER E O 1
ATOM 14587 N N . ASP E 2 400 ? 149.242 112.938 131.846 1.00 101.78 1371 ASP E N 1
ATOM 14588 C CA . ASP E 2 400 ? 147.923 112.337 132.016 1.00 101.78 1371 ASP E CA 1
ATOM 14589 C C . ASP E 2 400 ? 148.031 110.848 132.320 1.00 101.78 1371 ASP E C 1
ATOM 14590 O O . ASP E 2 400 ? 147.259 110.312 133.124 1.00 101.78 1371 ASP E O 1
ATOM 14595 N N . ASN E 2 401 ? 148.977 110.162 131.675 1.00 101.53 1372 ASN E N 1
ATOM 14596 C CA . ASN E 2 401 ? 149.148 108.732 131.907 1.00 101.53 1372 ASN E CA 1
ATOM 14597 C C . ASN E 2 401 ? 149.576 108.450 133.342 1.00 101.53 1372 ASN E C 1
ATOM 14598 O O . ASN E 2 401 ? 149.066 107.521 133.979 1.00 101.53 1372 ASN E O 1
ATOM 14603 N N . LEU E 2 402 ? 150.516 109.239 133.867 1.00 104.58 1373 LEU E N 1
ATOM 14604 C CA . LEU E 2 402 ? 150.972 109.036 135.239 1.00 104.58 1373 LEU E CA 1
ATOM 14605 C C . LEU E 2 402 ? 149.868 109.341 136.243 1.00 104.58 1373 LEU E C 1
ATOM 14606 O O . LEU E 2 402 ? 149.707 108.620 137.234 1.00 104.58 1373 LEU E O 1
ATOM 14611 N N . LYS E 2 403 ? 149.104 110.410 136.008 1.00 110.51 1374 LYS E N 1
ATOM 14612 C CA . LYS E 2 403 ? 148.064 110.802 136.953 1.00 110.51 1374 LYS E CA 1
ATOM 14613 C C . LYS E 2 403 ? 146.964 109.751 137.042 1.00 110.51 1374 LYS E C 1
ATOM 14614 O O . LYS E 2 403 ? 146.479 109.439 138.136 1.00 110.51 1374 LYS E O 1
ATOM 14620 N N . SER E 2 404 ? 146.554 109.191 135.902 1.00 109.79 1375 SER E N 1
ATOM 14621 C CA . SER E 2 404 ? 145.467 108.218 135.914 1.00 109.79 1375 SER E CA 1
ATOM 14622 C C . SER E 2 404 ? 145.915 106.883 136.497 1.00 109.79 1375 SER E C 1
ATOM 14623 O O . SER E 2 404 ? 145.190 106.272 137.291 1.00 109.79 1375 SER E O 1
ATOM 14626 N N . GLU E 2 405 ? 147.104 106.412 136.115 1.00 112.48 1376 GLU E N 1
ATOM 14627 C CA . GLU E 2 405 ? 147.528 105.071 136.509 1.00 112.48 1376 GLU E CA 1
ATOM 14628 C C . GLU E 2 405 ? 147.933 105.012 137.977 1.00 112.48 1376 GLU E C 1
ATOM 14629 O O . GLU E 2 405 ? 147.580 104.060 138.683 1.00 112.48 1376 GLU E O 1
ATOM 14635 N N . GLU E 2 406 ? 148.680 106.011 138.455 1.00 113.68 1377 GLU E N 1
ATOM 14636 C CA . GLU E 2 406 ? 149.164 105.974 139.833 1.00 113.68 1377 GLU E CA 1
ATOM 14637 C C . GLU E 2 406 ? 148.015 106.053 140.831 1.00 113.68 1377 GLU E C 1
ATOM 14638 O O . GLU E 2 406 ? 148.029 105.362 141.857 1.00 113.68 1377 GLU E O 1
ATOM 14644 N N . GLU E 2 407 ? 147.016 106.893 140.554 1.00 115.75 1378 GLU E N 1
ATOM 14645 C CA . GLU E 2 407 ? 145.868 106.997 141.450 1.00 115.75 1378 GLU E CA 1
ATOM 14646 C C . GLU E 2 407 ? 145.086 105.691 141.502 1.00 115.75 1378 GLU E C 1
ATOM 14647 O O . GLU E 2 407 ? 144.581 105.303 142.562 1.00 115.75 1378 GLU E O 1
ATOM 14653 N N . GLU E 2 408 ? 144.967 105.002 140.364 1.00 117.32 1379 GLU E N 1
ATOM 14654 C CA . GLU E 2 408 ? 144.299 103.705 140.352 1.00 117.32 1379 GLU E CA 1
ATOM 14655 C C . GLU E 2 408 ? 145.058 102.686 141.194 1.00 117.32 1379 GLU E C 1
ATOM 14656 O O . GLU E 2 408 ? 144.449 101.899 141.928 1.00 117.32 1379 GLU E O 1
ATOM 14662 N N . ALA E 2 409 ? 146.390 102.685 141.098 1.00 119.23 1380 ALA E N 1
ATOM 14663 C CA . ALA E 2 409 ? 147.191 101.768 141.903 1.00 119.23 1380 ALA E CA 1
ATOM 14664 C C . ALA E 2 409 ? 147.070 102.081 143.390 1.00 119.23 1380 ALA E C 1
ATOM 14665 O O . ALA E 2 409 ? 146.998 101.166 144.218 1.00 119.23 1380 ALA E O 1
ATOM 14667 N N . SER E 2 410 ? 147.052 103.368 143.746 1.00 118.34 1381 SER E N 1
ATOM 14668 C CA . SER E 2 410 ? 146.933 103.749 145.150 1.00 118.34 1381 SER E CA 1
ATOM 14669 C C . SER E 2 410 ? 145.594 103.312 145.730 1.00 118.34 1381 SER E C 1
ATOM 14670 O O . SER E 2 410 ? 145.521 102.885 146.889 1.00 118.34 1381 SER E O 1
ATOM 14673 N N . GLN E 2 411 ? 144.522 103.419 144.941 1.00 121.64 1382 GLN E N 1
ATOM 14674 C CA . GLN E 2 411 ? 143.205 103.005 145.416 1.00 121.64 1382 GLN E CA 1
ATOM 14675 C C . GLN E 2 411 ? 143.177 101.517 145.742 1.00 121.64 1382 GLN E C 1
ATOM 14676 O O . GLN E 2 411 ? 142.611 101.107 146.763 1.00 121.64 1382 GLN E O 1
ATOM 14682 N N . HIS E 2 412 ? 143.782 100.692 144.884 1.00 122.84 1383 HIS E N 1
ATOM 14683 C CA . HIS E 2 412 ? 143.800 99.253 145.123 1.00 122.84 1383 HIS E CA 1
ATOM 14684 C C . HIS E 2 412 ? 144.600 98.905 146.373 1.00 122.84 1383 HIS E C 1
ATOM 14685 O O . HIS E 2 412 ? 144.212 98.012 147.136 1.00 122.84 1383 HIS E O 1
ATOM 14692 N N . ARG E 2 413 ? 145.724 99.592 146.594 1.00 118.40 1384 ARG E N 1
ATOM 14693 C CA . ARG E 2 413 ? 146.558 99.297 147.755 1.00 118.40 1384 ARG E CA 1
ATOM 14694 C C . ARG E 2 413 ? 145.830 99.605 149.058 1.00 118.40 1384 ARG E C 1
ATOM 14695 O O . ARG E 2 413 ? 145.916 98.835 150.022 1.00 118.40 1384 ARG E O 1
ATOM 14703 N N . ARG E 2 414 ? 145.111 100.721 149.108 1.00 109.74 1385 ARG E N 1
ATOM 14704 C CA . ARG E 2 414 ? 144.373 101.099 150.308 1.00 109.74 1385 ARG E CA 1
ATOM 14705 C C . ARG E 2 414 ? 143.095 100.277 150.447 1.00 109.74 1385 ARG E C 1
ATOM 14706 O O . ARG E 2 414 ? 142.635 100.011 151.558 1.00 109.74 1385 ARG E O 1
ATOM 14714 N N . TRP F 3 1 ? 127.803 149.110 197.037 1.00 26.42 1 TRP H N 1
ATOM 14715 C CA . TRP F 3 1 ? 126.939 148.638 195.962 1.00 26.42 1 TRP H CA 1
ATOM 14716 C C . TRP F 3 1 ? 125.746 147.871 196.515 1.00 26.42 1 TRP H C 1
ATOM 14717 O O . TRP F 3 1 ? 125.560 147.781 197.726 1.00 26.42 1 TRP H O 1
ATOM 14738 N N . ALA F 3 3 ? 124.336 144.551 194.662 1.00 28.82 3 ALA H N 1
ATOM 14739 C CA . ALA F 3 3 ? 124.789 143.191 194.406 1.00 28.82 3 ALA H CA 1
ATOM 14740 C C . ALA F 3 3 ? 126.285 143.187 194.130 1.00 28.82 3 ALA H C 1
ATOM 14741 O O . ALA F 3 3 ? 126.739 143.716 193.117 1.00 28.82 3 ALA H O 1
ATOM 14750 N N . CYS F 3 5 ? 130.235 143.493 196.408 1.00 34.23 5 CYS H N 1
ATOM 14751 C CA . CYS F 3 5 ? 130.879 144.373 197.392 1.00 34.23 5 CYS H CA 1
ATOM 14752 C C . CYS F 3 5 ? 129.983 144.718 198.595 1.00 34.23 5 CYS H C 1
ATOM 14753 O O . CYS F 3 5 ? 129.019 144.009 198.885 1.00 34.23 5 CYS H O 1
ATOM 14764 N N . ALA F 3 7 ? 129.610 148.372 199.208 1.00 30.27 7 ALA H N 1
ATOM 14765 C CA . ALA F 3 7 ? 129.182 149.737 198.928 1.00 30.27 7 ALA H CA 1
ATOM 14766 C C . ALA F 3 7 ? 127.850 149.761 198.186 1.00 30.27 7 ALA H C 1
ATOM 14767 O O . ALA F 3 7 ? 126.937 150.496 198.559 1.00 30.27 7 ALA H O 1
ATOM 14769 N N . TRP G 3 1 ? 146.586 137.403 169.904 1.00 27.86 1 TRP I N 1
ATOM 14770 C CA . TRP G 3 1 ? 147.570 137.618 168.852 1.00 27.86 1 TRP I CA 1
ATOM 14771 C C . TRP G 3 1 ? 148.891 138.105 169.432 1.00 27.86 1 TRP I C 1
ATOM 14772 O O . TRP G 3 1 ? 149.011 138.310 170.638 1.00 27.86 1 TRP I O 1
ATOM 14793 N N . ALA G 3 3 ? 151.051 140.904 167.701 1.00 32.16 3 ALA I N 1
ATOM 14794 C CA . ALA G 3 3 ? 150.872 142.335 167.499 1.00 32.16 3 ALA I CA 1
ATOM 14795 C C . ALA G 3 3 ? 149.420 142.626 167.150 1.00 32.16 3 ALA I C 1
ATOM 14796 O O . ALA G 3 3 ? 148.915 142.164 166.130 1.00 32.16 3 ALA I O 1
ATOM 14805 N N . CYS G 3 5 ? 145.443 143.202 169.302 1.00 32.82 5 CYS I N 1
ATOM 14806 C CA . CYS G 3 5 ? 144.594 142.439 170.223 1.00 32.82 5 CYS I CA 1
ATOM 14807 C C . CYS G 3 5 ? 145.377 141.876 171.417 1.00 32.82 5 CYS I C 1
ATOM 14808 O O . CYS G 3 5 ? 146.495 142.309 171.694 1.00 32.82 5 CYS I O 1
ATOM 14819 N N . ALA G 3 7 ? 145.007 138.188 172.112 1.00 29.43 7 ALA I N 1
ATOM 14820 C CA . ALA G 3 7 ? 145.266 136.785 171.802 1.00 29.43 7 ALA I CA 1
ATOM 14821 C C . ALA G 3 7 ? 146.529 136.621 170.962 1.00 29.43 7 ALA I C 1
ATOM 14822 O O . ALA G 3 7 ? 147.233 135.619 171.074 1.00 29.43 7 ALA I O 1
ATOM 14824 N N . TRP H 3 1 ? 131.841 153.378 142.575 1.00 22.40 1 TRP J N 1
ATOM 14825 C CA . TRP H 3 1 ? 130.952 153.515 141.429 1.00 22.40 1 TRP J CA 1
ATOM 14826 C C . TRP H 3 1 ? 129.489 153.416 141.846 1.00 22.40 1 TRP J C 1
ATOM 14827 O O . TRP H 3 1 ? 129.159 153.541 143.025 1.00 22.40 1 TRP J O 1
ATOM 14848 N N . ALA H 3 3 ? 127.136 150.934 139.895 1.00 25.50 3 ALA J N 1
ATOM 14849 C CA . ALA H 3 3 ? 126.964 149.500 139.705 1.00 25.50 3 ALA J CA 1
ATOM 14850 C C . ALA H 3 3 ? 128.321 148.853 139.478 1.00 25.50 3 ALA J C 1
ATOM 14851 O O . ALA H 3 3 ? 128.966 149.087 138.458 1.00 25.50 3 ALA J O 1
ATOM 14860 N N . CYS H 3 5 ? 131.970 147.519 141.927 1.00 27.76 5 CYS J N 1
ATOM 14861 C CA . CYS H 3 5 ? 132.924 148.080 142.888 1.00 27.76 5 CYS J CA 1
ATOM 14862 C C . CYS H 3 5 ? 132.236 148.734 144.094 1.00 27.76 5 CYS J C 1
ATOM 14863 O O . CYS H 3 5 ? 131.068 148.464 144.372 1.00 27.76 5 CYS J O 1
ATOM 14874 N N . ALA H 3 7 ? 133.211 152.290 144.758 1.00 25.46 7 ALA J N 1
ATOM 14875 C CA . ALA H 3 7 ? 133.247 153.722 144.478 1.00 25.46 7 ALA J CA 1
ATOM 14876 C C . ALA H 3 7 ? 132.071 154.165 143.614 1.00 25.46 7 ALA J C 1
ATOM 14877 O O . ALA H 3 7 ? 131.663 155.325 143.658 1.00 25.46 7 ALA J O 1
ATOM 14879 N N . ARG I 2 13 ? 154.672 91.198 109.940 1.00 104.62 984 ARG F N 1
ATOM 14880 C CA . ARG I 2 13 ? 153.488 90.692 110.625 1.00 104.62 984 ARG F CA 1
ATOM 14881 C C . ARG I 2 13 ? 152.316 91.655 110.469 1.00 104.62 984 ARG F C 1
ATOM 14882 O O . ARG I 2 13 ? 152.442 92.850 110.734 1.00 104.62 984 ARG F O 1
ATOM 14890 N N . ARG I 2 14 ? 151.173 91.125 110.037 1.00 103.99 985 ARG F N 1
ATOM 14891 C CA . ARG I 2 14 ? 149.980 91.923 109.819 1.00 103.99 985 ARG F CA 1
ATOM 14892 C C . ARG I 2 14 ? 148.886 91.539 110.812 1.00 103.99 985 ARG F C 1
ATOM 14893 O O . ARG I 2 14 ? 148.804 90.382 111.236 1.00 103.99 985 ARG F O 1
ATOM 14901 N N . PRO I 2 15 ? 148.032 92.483 111.205 1.00 103.44 986 PRO F N 1
ATOM 14902 C CA . PRO I 2 15 ? 146.970 92.153 112.159 1.00 103.44 986 PRO F CA 1
ATOM 14903 C C . PRO I 2 15 ? 145.865 91.342 111.502 1.00 103.44 986 PRO F C 1
ATOM 14904 O O . PRO I 2 15 ? 145.646 91.410 110.290 1.00 103.44 986 PRO F O 1
ATOM 14908 N N . THR I 2 16 ? 145.164 90.564 112.327 1.00 105.60 987 THR F N 1
ATOM 14909 C CA . THR I 2 16 ? 144.073 89.734 111.834 1.00 105.60 987 THR F CA 1
ATOM 14910 C C . THR I 2 16 ? 142.807 90.530 111.545 1.00 105.60 987 THR F C 1
ATOM 14911 O O . THR I 2 16 ? 141.956 90.059 110.784 1.00 105.60 987 THR F O 1
ATOM 14915 N N . ARG I 2 17 ? 142.664 91.718 112.128 1.00 103.35 988 ARG F N 1
ATOM 14916 C CA . ARG I 2 17 ? 141.485 92.548 111.938 1.00 103.35 988 ARG F CA 1
ATOM 14917 C C . ARG I 2 17 ? 141.904 93.945 111.507 1.00 103.35 988 ARG F C 1
ATOM 14918 O O . ARG I 2 17 ? 142.997 94.412 111.836 1.00 103.35 988 ARG F O 1
ATOM 14926 N N . ARG I 2 18 ? 141.022 94.605 110.762 1.00 95.95 989 ARG F N 1
ATOM 14927 C CA . ARG I 2 18 ? 141.282 95.972 110.334 1.00 95.95 989 ARG F CA 1
ATOM 14928 C C . ARG I 2 18 ? 141.276 96.912 111.532 1.00 95.95 989 ARG F C 1
ATOM 14929 O O . ARG I 2 18 ? 140.421 96.814 112.417 1.00 95.95 989 ARG F O 1
ATOM 14937 N N . LEU I 2 19 ? 142.237 97.827 111.560 1.00 92.78 990 LEU F N 1
ATOM 14938 C CA . LEU I 2 19 ? 142.400 98.778 112.651 1.00 92.78 990 LEU F CA 1
ATOM 14939 C C . LEU I 2 19 ? 142.320 100.204 112.114 1.00 92.78 990 LEU F C 1
ATOM 14940 O O . LEU I 2 19 ? 142.183 100.435 110.911 1.00 92.78 990 LEU F O 1
ATOM 14945 N N . LYS I 2 20 ? 142.401 101.165 113.032 1.00 88.05 991 LYS F N 1
ATOM 14946 C CA . LYS I 2 20 ? 142.367 102.571 112.656 1.00 88.05 991 LYS F CA 1
ATOM 14947 C C . LYS I 2 20 ? 143.574 102.919 111.795 1.00 88.05 991 LYS F C 1
ATOM 14948 O O . LYS I 2 20 ? 144.710 102.564 112.123 1.00 88.05 991 LYS F O 1
ATOM 14954 N N . GLN I 2 21 ? 143.325 103.619 110.693 1.00 85.19 992 GLN F N 1
ATOM 14955 C CA . GLN I 2 21 ? 144.383 104.016 109.775 1.00 85.19 992 GLN F CA 1
ATOM 14956 C C . GLN I 2 21 ? 144.944 105.359 110.224 1.00 85.19 992 GLN F C 1
ATOM 14957 O O . GLN I 2 21 ? 144.204 106.344 110.321 1.00 85.19 992 GLN F O 1
ATOM 14963 N N . MET I 2 22 ? 146.247 105.397 110.493 1.00 79.96 993 MET F N 1
ATOM 14964 C CA . MET I 2 22 ? 146.919 106.604 110.970 1.00 79.96 993 MET F CA 1
ATOM 14965 C C . MET I 2 22 ? 147.614 107.250 109.776 1.00 79.96 993 MET F C 1
ATOM 14966 O O . MET I 2 22 ? 148.796 107.021 109.522 1.00 79.96 993 MET F O 1
ATOM 14971 N N . HIS I 2 23 ? 146.866 108.072 109.044 1.00 79.73 994 HIS F N 1
ATOM 14972 C CA . HIS I 2 23 ? 147.360 108.650 107.803 1.00 79.73 994 HIS F CA 1
ATOM 14973 C C . HIS I 2 23 ? 148.521 109.604 108.061 1.00 79.73 994 HIS F C 1
ATOM 14974 O O . HIS I 2 23 ? 148.629 110.216 109.126 1.00 79.73 994 HIS F O 1
ATOM 14981 N N . TRP I 2 24 ? 149.396 109.721 107.065 1.00 84.62 995 TRP F N 1
ATOM 14982 C CA . TRP I 2 24 ? 150.515 110.653 107.103 1.00 84.62 995 TRP F CA 1
ATOM 14983 C C . TRP I 2 24 ? 150.529 111.438 105.797 1.00 84.62 995 TRP F C 1
ATOM 14984 O O . TRP I 2 24 ? 149.703 111.219 104.906 1.00 84.62 995 TRP F O 1
ATOM 14995 N N . GLU I 2 25 ? 151.480 112.365 105.689 1.00 91.89 996 GLU F N 1
ATOM 14996 C CA . GLU I 2 25 ? 151.674 113.166 104.490 1.00 91.89 996 GLU F CA 1
ATOM 14997 C C . GLU I 2 25 ? 152.657 112.533 103.513 1.00 91.89 996 GLU F C 1
ATOM 14998 O O . GLU I 2 25 ? 152.836 113.063 102.412 1.00 91.89 996 GLU F O 1
ATOM 15004 N N . LYS I 2 26 ? 153.273 111.406 103.884 1.00 93.68 997 LYS F N 1
ATOM 15005 C CA . LYS I 2 26 ? 154.355 110.783 103.127 1.00 93.68 997 LYS F CA 1
ATOM 15006 C C . LYS I 2 26 ? 155.565 111.707 103.125 1.00 93.68 997 LYS F C 1
ATOM 15007 O O . LYS I 2 26 ? 155.593 112.700 103.860 1.00 93.68 997 LYS F O 1
ATOM 15013 N N . LEU I 2 27 ? 156.574 111.388 102.322 1.00 100.47 998 LEU F N 1
ATOM 15014 C CA . LEU I 2 27 ? 157.776 112.205 102.244 1.00 100.47 998 LEU F CA 1
ATOM 15015 C C . LEU I 2 27 ? 157.740 113.057 100.983 1.00 100.47 998 LEU F C 1
ATOM 15016 O O . LEU I 2 27 ? 157.326 112.585 99.919 1.00 100.47 998 LEU F O 1
ATOM 15021 N N . ASN I 2 28 ? 158.157 114.316 101.112 1.00 107.39 999 ASN F N 1
ATOM 15022 C CA . ASN I 2 28 ? 158.202 115.217 99.968 1.00 107.39 999 ASN F CA 1
ATOM 15023 C C . ASN I 2 28 ? 159.111 114.649 98.888 1.00 107.39 999 ASN F C 1
ATOM 15024 O O . ASN I 2 28 ? 160.295 114.394 99.126 1.00 107.39 999 ASN F O 1
ATOM 15029 N N . SER I 2 29 ? 158.546 114.453 97.696 1.00 110.55 1000 SER F N 1
ATOM 15030 C CA . SER I 2 29 ? 159.224 113.797 96.573 1.00 110.55 1000 SER F CA 1
ATOM 15031 C C . SER I 2 29 ? 159.622 112.396 97.028 1.00 110.55 1000 SER F C 1
ATOM 15032 O O . SER I 2 29 ? 158.722 111.580 97.293 1.00 110.55 1000 SER F O 1
ATOM 15035 N N . GLY I 2 30 ? 160.913 112.065 97.137 1.00 111.02 1001 GLY F N 1
ATOM 15036 C CA . GLY I 2 30 ? 161.325 110.717 97.461 1.00 111.02 1001 GLY F CA 1
ATOM 15037 C C . GLY I 2 30 ? 162.334 110.692 98.596 1.00 111.02 1001 GLY F C 1
ATOM 15038 O O . GLY I 2 30 ? 162.641 111.719 99.206 1.00 111.02 1001 GLY F O 1
ATOM 15039 N N . LEU I 2 31 ? 162.853 109.489 98.865 1.00 111.68 1002 LEU F N 1
ATOM 15040 C CA . LEU I 2 31 ? 163.843 109.311 99.923 1.00 111.68 1002 LEU F CA 1
ATOM 15041 C C . LEU I 2 31 ? 165.250 109.614 99.409 1.00 111.68 1002 LEU F C 1
ATOM 15042 O O . LEU I 2 31 ? 166.179 108.823 99.609 1.00 111.68 1002 LEU F O 1
ATOM 15047 N N . GLU I 2 32 ? 165.421 110.770 98.762 1.00 117.02 1003 GLU F N 1
ATOM 15048 C CA . GLU I 2 32 ? 166.688 111.065 98.097 1.00 117.02 1003 GLU F CA 1
ATOM 15049 C C . GLU I 2 32 ? 167.785 111.431 99.091 1.00 117.02 1003 GLU F C 1
ATOM 15050 O O . GLU I 2 32 ? 168.916 110.940 98.986 1.00 117.02 1003 GLU F O 1
ATOM 15056 N N . PHE I 2 33 ? 167.477 112.293 100.058 1.00 113.11 1004 PHE F N 1
ATOM 15057 C CA . PHE I 2 33 ? 168.471 112.762 101.018 1.00 113.11 1004 PHE F CA 1
ATOM 15058 C C . PHE I 2 33 ? 168.080 112.552 102.471 1.00 113.11 1004 PHE F C 1
ATOM 15059 O O . PHE I 2 33 ? 168.930 112.747 103.347 1.00 113.11 1004 PHE F O 1
ATOM 15067 N N . THR I 2 34 ? 166.838 112.168 102.760 1.00 102.29 1005 THR F N 1
ATOM 15068 C CA . THR I 2 34 ? 166.360 112.063 104.133 1.00 102.29 1005 THR F CA 1
ATOM 15069 C C . THR I 2 34 ? 167.017 110.905 104.871 1.00 102.29 1005 THR F C 1
ATOM 15070 O O . THR I 2 34 ? 167.560 109.987 104.249 1.00 102.29 1005 THR F O 1
ATOM 15074 N N . PHE I 2 35 ? 166.971 110.944 106.204 1.00 95.72 1006 PHE F N 1
ATOM 15075 C CA . PHE I 2 35 ? 167.589 109.924 107.041 1.00 95.72 1006 PHE F CA 1
ATOM 15076 C C . PHE I 2 35 ? 166.840 108.600 107.020 1.00 95.72 1006 PHE F C 1
ATOM 15077 O O . PHE I 2 35 ? 167.377 107.597 107.503 1.00 95.72 1006 PHE F O 1
ATOM 15085 N N . TRP I 2 36 ? 165.619 108.570 106.482 1.00 94.81 1007 TRP F N 1
ATOM 15086 C CA . TRP I 2 36 ? 164.893 107.309 106.374 1.00 94.81 1007 TRP F CA 1
ATOM 15087 C C . TRP I 2 36 ? 165.623 106.320 105.475 1.00 94.81 1007 TRP F C 1
ATOM 15088 O O . TRP I 2 36 ? 165.463 105.104 105.632 1.00 94.81 1007 TRP F O 1
ATOM 15099 N N . THR I 2 37 ? 166.433 106.821 104.538 1.00 104.60 1008 THR F N 1
ATOM 15100 C CA . THR I 2 37 ? 167.159 105.945 103.623 1.00 104.60 1008 THR F CA 1
ATOM 15101 C C . THR I 2 37 ? 168.185 105.083 104.355 1.00 104.60 1008 THR F C 1
ATOM 15102 O O . THR I 2 37 ? 168.355 103.902 104.029 1.00 104.60 1008 THR F O 1
ATOM 15106 N N . GLY I 2 38 ? 168.881 105.654 105.338 1.00 106.69 1009 GLY F N 1
ATOM 15107 C CA . GLY I 2 38 ? 169.930 104.954 106.042 1.00 106.69 1009 GLY F CA 1
ATOM 15108 C C . GLY I 2 38 ? 169.439 103.715 106.763 1.00 106.69 1009 GLY F C 1
ATOM 15109 O O . GLY I 2 38 ? 168.567 103.778 107.636 1.00 106.69 1009 GLY F O 1
ATOM 15110 N N . PRO I 2 39 ? 169.992 102.553 106.403 1.00 114.26 1010 PRO F N 1
ATOM 15111 C CA . PRO I 2 39 ? 169.601 101.290 107.052 1.00 114.26 1010 PRO F CA 1
ATOM 15112 C C . PRO I 2 39 ? 170.461 100.977 108.276 1.00 114.26 1010 PRO F C 1
ATOM 15113 O O . PRO I 2 39 ? 171.161 99.960 108.335 1.00 114.26 1010 PRO F O 1
ATOM 15117 N N . SER I 2 40 ? 170.414 101.865 109.265 1.00 111.06 1011 SER F N 1
ATOM 15118 C CA . SER I 2 40 ? 171.202 101.682 110.475 1.00 111.06 1011 SER F CA 1
ATOM 15119 C C . SER I 2 40 ? 170.686 100.497 111.284 1.00 111.06 1011 SER F C 1
ATOM 15120 O O . SER I 2 40 ? 169.493 100.183 111.280 1.00 111.06 1011 SER F O 1
ATOM 15123 N N . ASP I 2 41 ? 171.609 99.833 111.986 1.00 108.78 1012 ASP F N 1
ATOM 15124 C CA . ASP I 2 41 ? 171.237 98.701 112.827 1.00 108.78 1012 ASP F CA 1
ATOM 15125 C C . ASP I 2 41 ? 170.344 99.113 113.989 1.00 108.78 1012 ASP F C 1
ATOM 15126 O O . ASP I 2 41 ? 169.665 98.258 114.566 1.00 108.78 1012 ASP F O 1
ATOM 15131 N N . GLU I 2 42 ? 170.335 100.400 114.346 1.00 105.79 1013 GLU F N 1
ATOM 15132 C CA . GLU I 2 42 ? 169.444 100.871 115.400 1.00 105.79 1013 GLU F CA 1
ATOM 15133 C C . GLU I 2 42 ? 167.983 100.720 114.992 1.00 105.79 1013 GLU F C 1
ATOM 15134 O O . GLU I 2 42 ? 167.128 100.390 115.822 1.00 105.79 1013 GLU F O 1
ATOM 15140 N N . ALA I 2 43 ? 167.677 100.957 113.715 1.00 101.87 1014 ALA F N 1
ATOM 15141 C CA . ALA I 2 43 ? 166.313 100.756 113.239 1.00 101.87 1014 ALA F CA 1
ATOM 15142 C C . ALA I 2 43 ? 165.937 99.280 113.211 1.00 101.87 1014 ALA F C 1
ATOM 15143 O O . ALA I 2 43 ? 164.770 98.936 113.434 1.00 101.87 1014 ALA F O 1
ATOM 15145 N N . ASN I 2 44 ? 166.901 98.398 112.935 1.00 105.29 1015 ASN F N 1
ATOM 15146 C CA . ASN I 2 44 ? 166.600 96.972 112.839 1.00 105.29 1015 ASN F CA 1
ATOM 15147 C C . ASN I 2 44 ? 166.153 96.398 114.179 1.00 105.29 1015 ASN F C 1
ATOM 15148 O O . ASN I 2 44 ? 165.197 95.616 114.234 1.00 105.29 1015 ASN F O 1
ATOM 15153 N N . LYS I 2 45 ? 166.829 96.770 115.269 1.00 104.23 1016 LYS F N 1
ATOM 15154 C CA . LYS I 2 45 ? 166.487 96.213 116.573 1.00 104.23 1016 LYS F CA 1
ATOM 15155 C C . LYS I 2 45 ? 165.122 96.678 117.063 1.00 104.23 1016 LYS F C 1
ATOM 15156 O O . LYS I 2 45 ? 164.523 96.010 117.913 1.00 104.23 1016 LYS F O 1
ATOM 15162 N N . ILE I 2 46 ? 164.623 97.808 116.560 1.00 101.21 1017 ILE F N 1
ATOM 15163 C CA . ILE I 2 46 ? 163.275 98.239 116.910 1.00 101.21 1017 ILE F CA 1
ATOM 15164 C C . ILE I 2 46 ? 162.241 97.281 116.331 1.00 101.21 1017 ILE F C 1
ATOM 15165 O O . ILE I 2 46 ? 161.257 96.933 116.995 1.00 101.21 1017 ILE F O 1
ATOM 15170 N N . LEU I 2 47 ? 162.445 96.843 115.086 1.00 99.91 1018 LEU F N 1
ATOM 15171 C CA . LEU I 2 47 ? 161.497 95.930 114.454 1.00 99.91 1018 LEU F CA 1
ATOM 15172 C C . LEU I 2 47 ? 161.426 94.600 115.193 1.00 99.91 1018 LEU F C 1
ATOM 15173 O O . LEU I 2 47 ? 160.335 94.059 115.409 1.00 99.91 1018 LEU F O 1
ATOM 15178 N N . GLU I 2 48 ? 162.579 94.054 115.588 1.00 104.04 1019 GLU F N 1
ATOM 15179 C CA . GLU I 2 48 ? 162.577 92.780 116.299 1.00 104.04 1019 GLU F CA 1
ATOM 15180 C C . GLU I 2 48 ? 162.018 92.922 117.710 1.00 104.04 1019 GLU F C 1
ATOM 15181 O O . GLU I 2 48 ? 161.363 92.000 118.209 1.00 104.04 1019 GLU F O 1
ATOM 15187 N N . THR I 2 49 ? 162.266 94.057 118.369 1.00 102.58 1020 THR F N 1
ATOM 15188 C CA . THR I 2 49 ? 161.706 94.272 119.699 1.00 102.58 1020 THR F CA 1
ATOM 15189 C C . THR I 2 49 ? 160.188 94.389 119.646 1.00 102.58 1020 THR F C 1
ATOM 15190 O O . THR I 2 49 ? 159.486 93.816 120.487 1.00 102.58 1020 THR F O 1
ATOM 15194 N N . LEU I 2 50 ? 159.665 95.127 118.664 1.00 101.61 1021 LEU F N 1
ATOM 15195 C CA . LEU I 2 50 ? 158.219 95.262 118.527 1.00 101.61 1021 LEU F CA 1
ATOM 15196 C C . LEU I 2 50 ? 157.568 93.929 118.179 1.00 101.61 1021 LEU F C 1
ATOM 15197 O O . LEU I 2 50 ? 156.484 93.612 118.683 1.00 101.61 1021 LEU F O 1
ATOM 15202 N N . HIS I 2 51 ? 158.212 93.138 117.318 1.00 106.72 1022 HIS F N 1
ATOM 15203 C CA . HIS I 2 51 ? 157.662 91.843 116.935 1.00 106.72 1022 HIS F CA 1
ATOM 15204 C C . HIS I 2 51 ? 157.593 90.872 118.106 1.00 106.72 1022 HIS F C 1
ATOM 15205 O O . HIS I 2 51 ? 156.810 89.918 118.057 1.00 106.72 1022 HIS F O 1
ATOM 15212 N N . THR I 2 52 ? 158.388 91.092 119.152 1.00 104.99 1023 THR F N 1
ATOM 15213 C CA . THR I 2 52 ? 158.376 90.232 120.329 1.00 104.99 1023 THR F CA 1
ATOM 15214 C C . THR I 2 52 ? 157.637 90.842 121.511 1.00 104.99 1023 THR F C 1
ATOM 15215 O O . THR I 2 52 ? 157.074 90.100 122.322 1.00 104.99 1023 THR F O 1
ATOM 15219 N N . SER I 2 53 ? 157.628 92.167 121.630 1.00 103.93 1024 SER F N 1
ATOM 15220 C CA . SER I 2 53 ? 156.929 92.812 122.733 1.00 103.93 1024 SER F CA 1
ATOM 15221 C C . SER I 2 53 ? 155.421 92.655 122.578 1.00 103.93 1024 SER F C 1
ATOM 15222 O O . SER I 2 53 ? 154.895 92.539 121.468 1.00 103.93 1024 SER F O 1
ATOM 15225 N N . GLY I 2 54 ? 154.723 92.651 123.711 1.00 102.07 1025 GLY F N 1
ATOM 15226 C CA . GLY I 2 54 ? 153.278 92.529 123.708 1.00 102.07 1025 GLY F CA 1
ATOM 15227 C C . GLY I 2 54 ? 152.573 93.827 123.374 1.00 102.07 1025 GLY F C 1
ATOM 15228 O O . GLY I 2 54 ? 151.749 94.315 124.153 1.00 102.07 1025 GLY F O 1
ATOM 15229 N N . VAL I 2 55 ? 152.890 94.396 122.213 1.00 101.73 1026 VAL F N 1
ATOM 15230 C CA . VAL I 2 55 ? 152.310 95.657 121.759 1.00 101.73 1026 VAL F CA 1
ATOM 15231 C C . VAL I 2 55 ? 151.384 95.439 120.566 1.00 101.73 1026 VAL F C 1
ATOM 15232 O O . VAL I 2 55 ? 150.269 95.961 120.532 1.00 101.73 1026 VAL F O 1
ATOM 15236 N N . LEU I 2 56 ? 151.833 94.665 119.575 1.00 102.68 1027 LEU F N 1
ATOM 15237 C CA . LEU I 2 56 ? 151.016 94.424 118.390 1.00 102.68 1027 LEU F CA 1
ATOM 15238 C C . LEU I 2 56 ? 149.734 93.680 118.739 1.00 102.68 1027 LEU F C 1
ATOM 15239 O O . LEU I 2 56 ? 148.687 93.905 118.121 1.00 102.68 1027 LEU F O 1
ATOM 15244 N N . ASP I 2 57 ? 149.799 92.781 119.724 1.00 105.88 1028 ASP F N 1
ATOM 15245 C CA . ASP I 2 57 ? 148.601 92.067 120.157 1.00 105.88 1028 ASP F CA 1
ATOM 15246 C C . ASP I 2 57 ? 147.580 93.021 120.767 1.00 105.88 1028 ASP F C 1
ATOM 15247 O O . ASP I 2 57 ? 146.375 92.886 120.527 1.00 105.88 1028 ASP F O 1
ATOM 15252 N N . GLU I 2 58 ? 148.044 93.992 121.557 1.00 100.89 1029 GLU F N 1
ATOM 15253 C CA . GLU I 2 58 ? 147.129 94.937 122.190 1.00 100.89 1029 GLU F CA 1
ATOM 15254 C C . GLU I 2 58 ? 146.467 95.856 121.170 1.00 100.89 1029 GLU F C 1
ATOM 15255 O O . GLU I 2 58 ? 145.335 96.305 121.387 1.00 100.89 1029 GLU F O 1
ATOM 15261 N N . LEU I 2 59 ? 147.150 96.149 120.061 1.00 98.45 1030 LEU F N 1
ATOM 15262 C CA . LEU I 2 59 ? 146.591 97.055 119.063 1.00 98.45 1030 LEU F CA 1
ATOM 15263 C C . LEU I 2 59 ? 145.333 96.478 118.428 1.00 98.45 1030 LEU F C 1
ATOM 15264 O O . LEU I 2 59 ? 144.371 97.208 118.164 1.00 98.45 1030 LEU F O 1
ATOM 15269 N N . ASP I 2 60 ? 145.325 95.169 118.167 1.00 103.82 1031 ASP F N 1
ATOM 15270 C CA . ASP I 2 60 ? 144.172 94.548 117.521 1.00 103.82 1031 ASP F CA 1
ATOM 15271 C C . ASP I 2 60 ? 142.927 94.633 118.396 1.00 103.82 1031 ASP F C 1
ATOM 15272 O O . ASP I 2 60 ? 141.825 94.883 117.894 1.00 103.82 1031 ASP F O 1
ATOM 15277 N N . GLU I 2 61 ? 143.081 94.426 119.705 1.00 101.98 1032 GLU F N 1
ATOM 15278 C CA . GLU I 2 61 ? 141.920 94.399 120.588 1.00 101.98 1032 GLU F CA 1
ATOM 15279 C C . GLU I 2 61 ? 141.332 95.791 120.791 1.00 101.98 1032 GLU F C 1
ATOM 15280 O O . GLU I 2 61 ? 140.110 95.969 120.729 1.00 101.98 1032 GLU F O 1
ATOM 15286 N N . SER I 2 62 ? 142.182 96.789 121.030 1.00 97.86 1033 SER F N 1
ATOM 15287 C CA . SER I 2 62 ? 141.704 98.109 121.425 1.00 97.86 1033 SER F CA 1
ATOM 15288 C C . SER I 2 62 ? 141.382 99.010 120.239 1.00 97.86 1033 SER F C 1
ATOM 15289 O O . SER I 2 62 ? 140.411 99.773 120.291 1.00 97.86 1033 SER F O 1
ATOM 15292 N N . PHE I 2 63 ? 142.172 98.943 119.167 1.00 91.46 1034 PHE F N 1
ATOM 15293 C CA . PHE I 2 63 ? 142.053 99.876 118.056 1.00 91.46 1034 PHE F CA 1
ATOM 15294 C C . PHE I 2 63 ? 141.308 99.288 116.862 1.00 91.46 1034 PHE F C 1
ATOM 15295 O O . PHE I 2 63 ? 141.605 99.645 115.718 1.00 91.46 1034 PHE F O 1
ATOM 15303 N N . ALA I 2 64 ? 140.349 98.397 117.102 1.00 97.34 1035 ALA F N 1
ATOM 15304 C CA . ALA I 2 64 ? 139.534 97.860 116.019 1.00 97.34 1035 ALA F CA 1
ATOM 15305 C C . ALA I 2 64 ? 138.453 98.866 115.641 1.00 97.34 1035 ALA F C 1
ATOM 15306 O O . ALA I 2 64 ? 137.723 99.357 116.509 1.00 97.34 1035 ALA F O 1
ATOM 15308 N N . MET I 2 65 ? 138.348 99.173 114.350 1.00 97.73 1036 MET F N 1
ATOM 15309 C CA . MET I 2 65 ? 137.371 100.153 113.897 1.00 97.73 1036 MET F CA 1
ATOM 15310 C C . MET I 2 65 ? 135.957 99.593 114.004 1.00 97.73 1036 MET F C 1
ATOM 15311 O O . MET I 2 65 ? 135.735 98.381 113.947 1.00 97.73 1036 MET F O 1
ATOM 15316 N N . LYS I 2 66 ? 134.990 100.499 114.161 1.00 97.02 1037 LYS F N 1
ATOM 15317 C CA . LYS I 2 66 ? 133.596 100.120 114.397 1.00 97.02 1037 LYS F CA 1
ATOM 15318 C C . LYS I 2 66 ? 132.874 99.911 113.065 1.00 97.02 1037 LYS F C 1
ATOM 15319 O O . LYS I 2 66 ? 131.880 100.565 112.743 1.00 97.02 1037 LYS F O 1
ATOM 15325 N N . GLU I 2 67 ? 133.393 98.951 112.297 1.00 102.51 1038 GLU F N 1
ATOM 15326 C CA . GLU I 2 67 ? 132.829 98.528 111.004 1.00 102.51 1038 GLU F CA 1
ATOM 15327 C C . GLU I 2 67 ? 132.639 99.775 110.139 1.00 102.51 1038 GLU F C 1
ATOM 15328 O O . GLU I 2 67 ? 133.548 100.613 110.076 1.00 102.51 1038 GLU F O 1
ATOM 15334 N N . ALA I 2 68 ? 131.499 99.938 109.466 1.00 102.22 1039 ALA F N 1
ATOM 15335 C CA . ALA I 2 68 ? 131.242 101.135 108.670 1.00 102.22 1039 ALA F CA 1
ATOM 15336 C C . ALA I 2 68 ? 129.912 101.814 108.970 1.00 102.22 1039 ALA F C 1
ATOM 15337 O O . ALA I 2 68 ? 129.845 103.043 108.869 1.00 102.22 1039 ALA F O 1
ATOM 15339 N N . LYS I 2 69 ? 128.866 101.076 109.342 1.00 98.00 1040 LYS F N 1
ATOM 15340 C CA . LYS I 2 69 ? 127.547 101.632 109.645 1.00 98.00 1040 LYS F CA 1
ATOM 15341 C C . LYS I 2 69 ? 127.043 102.503 108.491 1.00 98.00 1040 LYS F C 1
ATOM 15342 O O . LYS I 2 69 ? 126.860 103.715 108.613 1.00 98.00 1040 LYS F O 1
ATOM 15348 N N . THR I 2 70 ? 126.841 101.856 107.347 1.00 101.51 1041 THR F N 1
ATOM 15349 C CA . THR I 2 70 ? 126.318 102.552 106.182 1.00 101.51 1041 THR F CA 1
ATOM 15350 C C . THR I 2 70 ? 124.863 102.950 106.403 1.00 101.51 1041 THR F C 1
ATOM 15351 O O . THR I 2 70 ? 124.084 102.228 107.032 1.00 101.51 1041 THR F O 1
ATOM 15355 N N . LEU I 2 71 ? 124.500 104.115 105.877 1.00 94.28 1042 LEU F N 1
ATOM 15356 C CA . LEU I 2 71 ? 123.142 104.624 106.018 1.00 94.28 1042 LEU F CA 1
ATOM 15357 C C . LEU I 2 71 ? 122.726 105.409 104.779 1.00 94.28 1042 LEU F C 1
ATOM 15358 O O . LEU I 2 71 ? 122.942 104.966 103.651 1.00 94.28 1042 LEU F O 1
ATOM 15363 N N . THR I 2 79 ? 118.643 106.837 87.037 1.00 126.47 1050 THR F N 1
ATOM 15364 C CA . THR I 2 79 ? 118.359 107.267 85.673 1.00 126.47 1050 THR F CA 1
ATOM 15365 C C . THR I 2 79 ? 117.844 108.701 85.650 1.00 126.47 1050 THR F C 1
ATOM 15366 O O . THR I 2 79 ? 116.746 108.968 85.161 1.00 126.47 1050 THR F O 1
ATOM 15370 N N . ASP I 2 80 ? 118.643 109.622 86.181 1.00 123.98 1051 ASP F N 1
ATOM 15371 C CA . ASP I 2 80 ? 118.285 111.034 86.240 1.00 123.98 1051 ASP F CA 1
ATOM 15372 C C . ASP I 2 80 ? 118.996 111.767 85.110 1.00 123.98 1051 ASP F C 1
ATOM 15373 O O . ASP I 2 80 ? 120.209 111.996 85.175 1.00 123.98 1051 ASP F O 1
ATOM 15378 N N . TYR I 2 81 ? 118.241 112.136 84.077 1.00 122.78 1052 TYR F N 1
ATOM 15379 C CA . TYR I 2 81 ? 118.758 112.987 83.014 1.00 122.78 1052 TYR F CA 1
ATOM 15380 C C . TYR I 2 81 ? 118.986 114.416 83.484 1.00 122.78 1052 TYR F C 1
ATOM 15381 O O . TYR I 2 81 ? 119.635 115.193 82.775 1.00 122.78 1052 TYR F O 1
ATOM 15390 N N . MET I 2 82 ? 118.465 114.770 84.655 1.00 110.57 1053 MET F N 1
ATOM 15391 C CA . MET I 2 82 ? 118.509 116.135 85.146 1.00 110.57 1053 MET F CA 1
ATOM 15392 C C . MET I 2 82 ? 119.924 116.492 85.602 1.00 110.57 1053 MET F C 1
ATOM 15393 O O . MET I 2 82 ? 120.656 115.665 86.153 1.00 110.57 1053 MET F O 1
ATOM 15398 N N . SER I 2 83 ? 120.304 117.746 85.369 1.00 98.24 1054 SER F N 1
ATOM 15399 C CA . SER I 2 83 ? 121.638 118.212 85.724 1.00 98.24 1054 SER F CA 1
ATOM 15400 C C . SER I 2 83 ? 121.812 118.210 87.239 1.00 98.24 1054 SER F C 1
ATOM 15401 O O . SER I 2 83 ? 120.903 118.599 87.978 1.00 98.24 1054 SER F O 1
ATOM 15404 N N . SER I 2 84 ? 122.985 117.770 87.696 1.00 90.75 1055 SER F N 1
ATOM 15405 C CA . SER I 2 84 ? 123.277 117.683 89.123 1.00 90.75 1055 SER F CA 1
ATOM 15406 C C . SER I 2 84 ? 123.259 119.058 89.777 1.00 90.75 1055 SER F C 1
ATOM 15407 O O . SER I 2 84 ? 122.765 119.212 90.899 1.00 90.75 1055 SER F O 1
ATOM 15410 N N . GLU I 2 85 ? 123.806 120.061 89.086 1.00 85.58 1056 GLU F N 1
ATOM 15411 C CA . GLU I 2 85 ? 123.818 121.417 89.628 1.00 85.58 1056 GLU F CA 1
ATOM 15412 C C . GLU I 2 85 ? 122.404 121.956 89.806 1.00 85.58 1056 GLU F C 1
ATOM 15413 O O . GLU I 2 85 ? 122.088 122.560 90.838 1.00 85.58 1056 GLU F O 1
ATOM 15419 N N . LEU I 2 86 ? 121.535 121.741 88.815 1.00 83.68 1057 LEU F N 1
ATOM 15420 C CA . LEU I 2 86 ? 120.203 122.338 88.854 1.00 83.68 1057 LEU F CA 1
ATOM 15421 C C . LEU I 2 86 ? 119.308 121.639 89.873 1.00 83.68 1057 LEU F C 1
ATOM 15422 O O . LEU I 2 86 ? 118.318 122.217 90.339 1.00 83.68 1057 LEU F O 1
ATOM 15427 N N . GLN I 2 87 ? 119.641 120.399 90.239 1.00 82.92 1058 GLN F N 1
ATOM 15428 C CA . GLN I 2 87 ? 118.875 119.696 91.264 1.00 82.92 1058 GLN F CA 1
ATOM 15429 C C . GLN I 2 87 ? 118.929 120.436 92.595 1.00 82.92 1058 GLN F C 1
ATOM 15430 O O . GLN I 2 87 ? 117.924 120.537 93.307 1.00 82.92 1058 GLN F O 1
ATOM 15436 N N . LYS I 2 88 ? 120.106 120.953 92.949 1.00 73.18 1059 LYS F N 1
ATOM 15437 C CA . LYS I 2 88 ? 120.260 121.689 94.199 1.00 73.18 1059 LYS F CA 1
ATOM 15438 C C . LYS I 2 88 ? 119.415 122.959 94.194 1.00 73.18 1059 LYS F C 1
ATOM 15439 O O . LYS I 2 88 ? 118.810 123.324 95.209 1.00 73.18 1059 LYS F O 1
ATOM 15445 N N . LEU I 2 89 ? 119.366 123.649 93.053 1.00 77.76 1060 LEU F N 1
ATOM 15446 C CA . LEU I 2 89 ? 118.632 124.908 92.970 1.00 77.76 1060 LEU F CA 1
ATOM 15447 C C . LEU I 2 89 ? 117.131 124.698 93.135 1.00 77.76 1060 LEU F C 1
ATOM 15448 O O . LEU I 2 89 ? 116.463 125.451 93.853 1.00 77.76 1060 LEU F O 1
ATOM 15453 N N . PHE I 2 90 ? 116.581 123.679 92.470 1.00 80.67 1061 PHE F N 1
ATOM 15454 C CA . PHE I 2 90 ? 115.135 123.477 92.498 1.00 80.67 1061 PHE F CA 1
ATOM 15455 C C . PHE I 2 90 ? 114.638 123.171 93.904 1.00 80.67 1061 PHE F C 1
ATOM 15456 O O . PHE I 2 90 ? 113.600 123.691 94.328 1.00 80.67 1061 PHE F O 1
ATOM 15464 N N . GLY I 2 91 ? 115.360 122.326 94.639 1.00 72.56 1062 GLY F N 1
ATOM 15465 C CA . GLY I 2 91 ? 114.942 122.009 95.994 1.00 72.56 1062 GLY F CA 1
ATOM 15466 C C . GLY I 2 91 ? 115.003 123.211 96.915 1.00 72.56 1062 GLY F C 1
ATOM 15467 O O . GLY I 2 91 ? 114.256 123.297 97.892 1.00 72.56 1062 GLY F O 1
ATOM 15468 N N . ILE I 2 92 ? 115.901 124.151 96.620 1.00 64.89 1063 ILE F N 1
ATOM 15469 C CA . ILE I 2 92 ? 116.052 125.333 97.460 1.00 64.89 1063 ILE F CA 1
ATOM 15470 C C . ILE I 2 92 ? 114.857 126.265 97.294 1.00 64.89 1063 ILE F C 1
ATOM 15471 O O . ILE I 2 92 ? 114.301 126.771 98.276 1.00 64.89 1063 ILE F O 1
ATOM 15476 N N . HIS I 2 93 ? 114.439 126.502 96.048 1.00 73.63 1064 HIS F N 1
ATOM 15477 C CA . HIS I 2 93 ? 113.355 127.449 95.800 1.00 73.63 1064 HIS F CA 1
ATOM 15478 C C . HIS I 2 93 ? 112.005 126.880 96.217 1.00 73.63 1064 HIS F C 1
ATOM 15479 O O . HIS I 2 93 ? 111.168 127.600 96.774 1.00 73.63 1064 HIS F O 1
ATOM 15486 N N . PHE I 2 94 ? 111.770 125.596 95.957 1.00 81.07 1065 PHE F N 1
ATOM 15487 C CA . PHE I 2 94 ? 110.495 124.950 96.263 1.00 81.07 1065 PHE F CA 1
ATOM 15488 C C . PHE I 2 94 ? 110.558 124.144 97.552 1.00 81.07 1065 PHE F C 1
ATOM 15489 O O . PHE I 2 94 ? 109.921 123.093 97.668 1.00 81.07 1065 PHE F O 1
ATOM 15497 N N . HIS I 2 95 ? 111.323 124.615 98.540 1.00 75.28 1066 HIS F N 1
ATOM 15498 C CA . HIS I 2 95 ? 111.411 123.899 99.808 1.00 75.28 1066 HIS F CA 1
ATOM 15499 C C . HIS I 2 95 ? 110.082 123.903 100.553 1.00 75.28 1066 HIS F C 1
ATOM 15500 O O . HIS I 2 95 ? 109.833 123.016 101.376 1.00 75.28 1066 HIS F O 1
ATOM 15507 N N . LYS I 2 96 ? 109.222 124.887 100.282 1.00 85.26 1067 LYS F N 1
ATOM 15508 C CA . LYS I 2 96 ? 107.932 124.974 100.952 1.00 85.26 1067 LYS F CA 1
ATOM 15509 C C . LYS I 2 96 ? 106.967 123.871 100.541 1.00 85.26 1067 LYS F C 1
ATOM 15510 O O . LYS I 2 96 ? 105.984 123.641 101.252 1.00 85.26 1067 LYS F O 1
ATOM 15516 N N . LEU I 2 97 ? 107.216 123.189 99.424 1.00 97.58 1068 LEU F N 1
ATOM 15517 C CA . LEU I 2 97 ? 106.312 122.161 98.923 1.00 97.58 1068 LEU F CA 1
ATOM 15518 C C . LEU I 2 97 ? 106.978 120.789 98.900 1.00 97.58 1068 LEU F C 1
ATOM 15519 O O . LEU I 2 97 ? 106.759 120.001 97.978 1.00 97.58 1068 LEU F O 1
ATOM 15524 N N . SER I 2 98 ? 107.803 120.497 99.907 1.00 102.19 1069 SER F N 1
ATOM 15525 C CA . SER I 2 98 ? 108.437 119.185 99.986 1.00 102.19 1069 SER F CA 1
ATOM 15526 C C . SER I 2 98 ? 107.405 118.084 100.192 1.00 102.19 1069 SER F C 1
ATOM 15527 O O . SER I 2 98 ? 107.508 117.005 99.596 1.00 102.19 1069 SER F O 1
ATOM 15530 N N . HIS I 2 99 ? 106.403 118.337 101.032 1.00 108.49 1070 HIS F N 1
ATOM 15531 C CA . HIS I 2 99 ? 105.393 117.338 101.352 1.00 108.49 1070 HIS F CA 1
ATOM 15532 C C . HIS I 2 99 ? 104.341 117.171 100.263 1.00 108.49 1070 HIS F C 1
ATOM 15533 O O . HIS I 2 99 ? 103.524 116.249 100.354 1.00 108.49 1070 HIS F O 1
ATOM 15540 N N . LYS I 2 100 ? 104.335 118.027 99.246 1.00 107.91 1071 LYS F N 1
ATOM 15541 C CA . LYS I 2 100 ? 103.342 117.949 98.184 1.00 107.91 1071 LYS F CA 1
ATOM 15542 C C . LYS I 2 100 ? 103.894 117.197 96.981 1.00 107.91 1071 LYS F C 1
ATOM 15543 O O . LYS I 2 100 ? 105.053 117.374 96.596 1.00 107.91 1071 LYS F O 1
ATOM 15549 N N . ASN I 2 101 ? 103.049 116.354 96.392 1.00 110.49 1072 ASN F N 1
ATOM 15550 C CA . ASN I 2 101 ? 103.431 115.580 95.226 1.00 110.49 1072 ASN F CA 1
ATOM 15551 C C . ASN I 2 101 ? 103.565 116.486 94.003 1.00 110.49 1072 ASN F C 1
ATOM 15552 O O . ASN I 2 101 ? 103.016 117.590 93.973 1.00 110.49 1072 ASN F O 1
ATOM 15557 N N . PRO I 2 102 ? 104.305 116.042 92.982 1.00 111.23 1073 PRO F N 1
ATOM 15558 C CA . PRO I 2 102 ? 104.425 116.858 91.761 1.00 111.23 1073 PRO F CA 1
ATOM 15559 C C . PRO I 2 102 ? 103.095 117.149 91.089 1.00 111.23 1073 PRO F C 1
ATOM 15560 O O . PRO I 2 102 ? 102.975 118.166 90.394 1.00 111.23 1073 PRO F O 1
ATOM 15564 N N . ASN I 2 103 ? 102.094 116.283 91.258 1.00 112.43 1074 ASN F N 1
ATOM 15565 C CA . ASN I 2 103 ? 100.773 116.578 90.714 1.00 112.43 1074 ASN F CA 1
ATOM 15566 C C . ASN I 2 103 ? 100.158 117.793 91.398 1.00 112.43 1074 ASN F C 1
ATOM 15567 O O . ASN I 2 103 ? 99.456 118.586 90.759 1.00 112.43 1074 ASN F O 1
ATOM 15572 N N . GLU I 2 104 ? 100.398 117.951 92.701 1.00 112.52 1075 GLU F N 1
ATOM 15573 C CA . GLU I 2 104 ? 99.910 119.137 93.397 1.00 112.52 1075 GLU F CA 1
ATOM 15574 C C . GLU I 2 104 ? 100.685 120.381 92.981 1.00 112.52 1075 GLU F C 1
ATOM 15575 O O . GLU I 2 104 ? 100.097 121.454 92.799 1.00 112.52 1075 GLU F O 1
ATOM 15581 N N . ILE I 2 105 ? 102.006 120.260 92.824 1.00 110.70 1076 ILE F N 1
ATOM 15582 C CA . ILE I 2 105 ? 102.817 121.416 92.451 1.00 110.70 1076 ILE F CA 1
ATOM 15583 C C . ILE I 2 105 ? 102.514 121.842 91.020 1.00 110.70 1076 ILE F C 1
ATOM 15584 O O . ILE I 2 105 ? 102.658 123.018 90.664 1.00 110.70 1076 ILE F O 1
ATOM 15589 N N . ILE I 2 106 ? 102.092 120.897 90.175 1.00 115.60 1077 ILE F N 1
ATOM 15590 C CA . ILE I 2 106 ? 101.780 121.227 88.788 1.00 115.60 1077 ILE F CA 1
ATOM 15591 C C . ILE I 2 106 ? 100.514 122.066 88.703 1.00 115.60 1077 ILE F C 1
ATOM 15592 O O . ILE I 2 106 ? 100.305 122.793 87.724 1.00 115.60 1077 ILE F O 1
ATOM 15597 N N . ARG I 2 107 ? 99.651 121.986 89.717 1.00 120.84 1078 ARG F N 1
ATOM 15598 C CA . ARG I 2 107 ? 98.364 122.666 89.648 1.00 120.84 1078 ARG F CA 1
ATOM 15599 C C . ARG I 2 107 ? 98.411 124.034 90.318 1.00 120.84 1078 ARG F C 1
ATOM 15600 O O . ARG I 2 107 ? 97.904 125.014 89.764 1.00 120.84 1078 ARG F O 1
ATOM 15608 N N . MET I 2 108 ? 99.031 124.119 91.498 1.00 121.68 1079 MET F N 1
ATOM 15609 C CA . MET I 2 108 ? 98.980 125.350 92.283 1.00 121.68 1079 MET F CA 1
ATOM 15610 C C . MET I 2 108 ? 99.645 126.511 91.552 1.00 121.68 1079 MET F C 1
ATOM 15611 O O . MET I 2 108 ? 99.165 127.649 91.620 1.00 121.68 1079 MET F O 1
ATOM 15616 N N . ILE I 2 109 ? 100.745 126.245 90.845 1.00 118.98 1080 ILE F N 1
ATOM 15617 C CA . ILE I 2 109 ? 101.455 127.313 90.148 1.00 118.98 1080 ILE F CA 1
ATOM 15618 C C . ILE I 2 109 ? 100.591 127.900 89.036 1.00 118.98 1080 ILE F C 1
ATOM 15619 O O . ILE I 2 109 ? 100.627 129.109 88.778 1.00 118.98 1080 ILE F O 1
ATOM 15624 N N . LEU I 2 110 ? 99.791 127.063 88.372 1.00 123.54 1081 LEU F N 1
ATOM 15625 C CA . LEU I 2 110 ? 99.011 127.517 87.226 1.00 123.54 1081 LEU F CA 1
ATOM 15626 C C . LEU I 2 110 ? 97.877 128.460 87.607 1.00 123.54 1081 LEU F C 1
ATOM 15627 O O . LEU I 2 110 ? 97.367 129.165 86.729 1.00 123.54 1081 LEU F O 1
ATOM 15632 N N . HIS I 2 111 ? 97.467 128.498 88.877 1.00 127.59 1082 HIS F N 1
ATOM 15633 C CA . HIS I 2 111 ? 96.518 129.517 89.311 1.00 127.59 1082 HIS F CA 1
ATOM 15634 C C . HIS I 2 111 ? 97.153 130.891 89.466 1.00 127.59 1082 HIS F C 1
ATOM 15635 O O . HIS I 2 111 ? 96.423 131.863 89.685 1.00 127.59 1082 HIS F O 1
ATOM 15642 N N . CYS I 2 112 ? 98.480 130.993 89.357 1.00 131.97 1083 CYS F N 1
ATOM 15643 C CA . CYS I 2 112 ? 99.201 132.241 89.611 1.00 131.97 1083 CYS F CA 1
ATOM 15644 C C . CYS I 2 112 ? 98.870 132.776 91.003 1.00 131.97 1083 CYS F C 1
ATOM 15645 O O . CYS I 2 112 ? 98.614 133.966 91.198 1.00 131.97 1083 CYS F O 1
ATOM 15648 N N . ASP I 2 113 ? 98.875 131.870 91.978 1.00 133.89 1084 ASP F N 1
ATOM 15649 C CA . ASP I 2 113 ? 98.497 132.208 93.339 1.00 133.89 1084 ASP F CA 1
ATOM 15650 C C . ASP I 2 113 ? 99.507 133.170 93.960 1.00 133.89 1084 ASP F C 1
ATOM 15651 O O . ASP I 2 113 ? 100.686 133.200 93.598 1.00 133.89 1084 ASP F O 1
ATOM 15656 N N . ASP I 2 114 ? 99.018 133.969 94.912 1.00 137.04 1085 ASP F N 1
ATOM 15657 C CA . ASP I 2 114 ? 99.877 134.915 95.614 1.00 137.04 1085 ASP F CA 1
ATOM 15658 C C . ASP I 2 114 ? 100.968 134.223 96.421 1.00 137.04 1085 ASP F C 1
ATOM 15659 O O . ASP I 2 114 ? 102.009 134.834 96.683 1.00 137.04 1085 ASP F O 1
ATOM 15664 N N . SER I 2 115 ? 100.755 132.968 96.818 1.00 135.00 1086 SER F N 1
ATOM 15665 C CA . SER I 2 115 ? 101.744 132.229 97.590 1.00 135.00 1086 SER F CA 1
ATOM 15666 C C . SER I 2 115 ? 102.949 131.801 96.764 1.00 135.00 1086 SER F C 1
ATOM 15667 O O . SER I 2 115 ? 103.947 131.359 97.343 1.00 135.00 1086 SER F O 1
ATOM 15670 N N . MET I 2 116 ? 102.887 131.918 95.440 1.00 131.38 1087 MET F N 1
ATOM 15671 C CA . MET I 2 116 ? 103.975 131.512 94.559 1.00 131.38 1087 MET F CA 1
ATOM 15672 C C . MET I 2 116 ? 104.404 132.663 93.662 1.00 131.38 1087 MET F C 1
ATOM 15673 O O . MET I 2 116 ? 104.780 132.466 92.503 1.00 131.38 1087 MET F O 1
ATOM 15678 N N . ASN I 2 117 ? 104.354 133.888 94.186 1.00 129.65 1088 ASN F N 1
ATOM 15679 C CA . ASN I 2 117 ? 104.824 135.039 93.424 1.00 129.65 1088 ASN F CA 1
ATOM 15680 C C . ASN I 2 117 ? 106.344 135.102 93.361 1.00 129.65 1088 ASN F C 1
ATOM 15681 O O . ASN I 2 117 ? 106.897 135.669 92.411 1.00 129.65 1088 ASN F O 1
ATOM 15686 N N . GLU I 2 118 ? 107.032 134.532 94.351 1.00 124.84 1089 GLU F N 1
ATOM 15687 C CA . GLU I 2 118 ? 108.487 134.622 94.394 1.00 124.84 1089 GLU F CA 1
ATOM 15688 C C . GLU I 2 118 ? 109.148 133.452 93.676 1.00 124.84 1089 GLU F C 1
ATOM 15689 O O . GLU I 2 118 ? 110.204 133.619 93.056 1.00 124.84 1089 GLU F O 1
ATOM 15695 N N . CYS I 2 119 ? 108.546 132.263 93.746 1.00 115.51 1090 CYS F N 1
ATOM 15696 C CA . CYS I 2 119 ? 109.163 131.082 93.154 1.00 115.51 1090 CYS F CA 1
ATOM 15697 C C . CYS I 2 119 ? 109.079 131.083 91.633 1.00 115.51 1090 CYS F C 1
ATOM 15698 O O . CYS I 2 119 ? 109.968 130.536 90.971 1.00 115.51 1090 CYS F O 1
ATOM 15701 N N . VAL I 2 120 ? 108.031 131.682 91.062 1.00 114.29 1091 VAL F N 1
ATOM 15702 C CA . VAL I 2 120 ? 107.922 131.750 89.609 1.00 114.29 1091 VAL F CA 1
ATOM 15703 C C . VAL I 2 120 ? 109.007 132.628 89.003 1.00 114.29 1091 VAL F C 1
ATOM 15704 O O . VAL I 2 120 ? 109.318 132.491 87.815 1.00 114.29 1091 VAL F O 1
ATOM 15708 N N . GLU I 2 121 ? 109.590 133.537 89.790 1.00 108.28 1092 GLU F N 1
ATOM 15709 C CA . GLU I 2 121 ? 110.701 134.342 89.295 1.00 108.28 1092 GLU F CA 1
ATOM 15710 C C . GLU I 2 121 ? 111.904 133.469 88.959 1.00 108.28 1092 GLU F C 1
ATOM 15711 O O . GLU I 2 121 ? 112.587 133.698 87.953 1.00 108.28 1092 GLU F O 1
ATOM 15717 N N . PHE I 2 122 ? 112.174 132.461 89.790 1.00 97.43 1093 PHE F N 1
ATOM 15718 C CA . PHE I 2 122 ? 113.292 131.560 89.533 1.00 97.43 1093 PHE F CA 1
ATOM 15719 C C . PHE I 2 122 ? 113.092 130.784 88.237 1.00 97.43 1093 PHE F C 1
ATOM 15720 O O . PHE I 2 122 ? 114.044 130.575 87.477 1.00 97.43 1093 PHE F O 1
ATOM 15728 N N . LEU I 2 123 ? 111.860 130.350 87.969 1.00 101.95 1094 LEU F N 1
ATOM 15729 C CA . LEU I 2 123 ? 111.557 129.594 86.759 1.00 101.95 1094 LEU F CA 1
ATOM 15730 C C . LEU I 2 123 ? 111.725 130.411 85.486 1.00 101.95 1094 LEU F C 1
ATOM 15731 O O . LEU I 2 123 ? 111.849 129.819 84.408 1.00 101.95 1094 LEU F O 1
ATOM 15736 N N . SER I 2 124 ? 111.733 131.739 85.575 1.00 105.63 1095 SER F N 1
ATOM 15737 C CA . SER I 2 124 ? 111.890 132.592 84.406 1.00 105.63 1095 SER F CA 1
ATOM 15738 C C . SER I 2 124 ? 113.340 132.960 84.124 1.00 105.63 1095 SER F C 1
ATOM 15739 O O . SER I 2 124 ? 113.608 133.625 83.118 1.00 105.63 1095 SER F O 1
ATOM 15742 N N . SER I 2 125 ? 114.274 132.548 84.977 1.00 105.76 1096 SER F N 1
ATOM 15743 C CA . SER I 2 125 ? 115.676 132.868 84.765 1.00 105.76 1096 SER F CA 1
ATOM 15744 C C . SER I 2 125 ? 116.245 132.058 83.603 1.00 105.76 1096 SER F C 1
ATOM 15745 O O . SER I 2 125 ? 115.703 131.024 83.202 1.00 105.76 1096 SER F O 1
ATOM 15748 N N . ASP I 2 126 ? 117.361 132.548 83.060 1.00 109.31 1097 ASP F N 1
ATOM 15749 C CA . ASP I 2 126 ? 117.999 131.880 81.932 1.00 109.31 1097 ASP F CA 1
ATOM 15750 C C . ASP I 2 126 ? 118.610 130.537 82.313 1.00 109.31 1097 ASP F C 1
ATOM 15751 O O . ASP I 2 126 ? 118.728 129.661 81.450 1.00 109.31 1097 ASP F O 1
ATOM 15756 N N . LYS I 2 127 ? 119.005 130.359 83.576 1.00 102.21 1098 LYS F N 1
ATOM 15757 C CA . LYS I 2 127 ? 119.623 129.102 83.987 1.00 102.21 1098 LYS F CA 1
ATOM 15758 C C . LYS I 2 127 ? 118.669 127.929 83.800 1.00 102.21 1098 LYS F C 1
ATOM 15759 O O . LYS I 2 127 ? 119.062 126.874 83.288 1.00 102.21 1098 LYS F O 1
ATOM 15765 N N . VAL I 2 128 ? 117.409 128.095 84.205 1.00 106.67 1099 VAL F N 1
ATOM 15766 C CA . VAL I 2 128 ? 116.428 127.029 84.032 1.00 106.67 1099 VAL F CA 1
ATOM 15767 C C . VAL I 2 128 ? 116.069 126.862 82.560 1.00 106.67 1099 VAL F C 1
ATOM 15768 O O . VAL I 2 128 ? 115.938 125.737 82.063 1.00 106.67 1099 VAL F O 1
ATOM 15772 N N . LEU I 2 129 ? 115.903 127.974 81.841 1.00 110.19 1100 LEU F N 1
ATOM 15773 C CA . LEU I 2 129 ? 115.439 127.901 80.459 1.00 110.19 1100 LEU F CA 1
ATOM 15774 C C . LEU I 2 129 ? 116.520 127.367 79.526 1.00 110.19 1100 LEU F C 1
ATOM 15775 O O . LEU I 2 129 ? 116.245 126.512 78.676 1.00 110.19 1100 LEU F O 1
ATOM 15780 N N . ASN I 2 130 ? 117.753 127.855 79.666 1.00 112.87 1101 ASN F N 1
ATOM 15781 C CA . ASN I 2 130 ? 118.832 127.505 78.741 1.00 112.87 1101 ASN F CA 1
ATOM 15782 C C . ASN I 2 130 ? 119.455 126.182 79.176 1.00 112.87 1101 ASN F C 1
ATOM 15783 O O . ASN I 2 130 ? 120.526 126.122 79.784 1.00 112.87 1101 ASN F O 1
ATOM 15788 N N . GLN I 2 131 ? 118.756 125.096 78.853 1.00 117.82 1102 GLN F N 1
ATOM 15789 C CA . GLN I 2 131 ? 119.235 123.735 79.092 1.00 117.82 1102 GLN F CA 1
ATOM 15790 C C . GLN I 2 131 ? 119.025 122.916 77.825 1.00 117.82 1102 GLN F C 1
ATOM 15791 O O . GLN I 2 131 ? 118.139 122.055 77.764 1.00 117.82 1102 GLN F O 1
ATOM 15797 N N . PRO I 2 132 ? 119.823 123.171 76.782 1.00 121.32 1103 PRO F N 1
ATOM 15798 C CA . PRO I 2 132 ? 119.599 122.467 75.506 1.00 121.32 1103 PRO F CA 1
ATOM 15799 C C . PRO I 2 132 ? 119.731 120.957 75.608 1.00 121.32 1103 PRO F C 1
ATOM 15800 O O . PRO I 2 132 ? 118.985 120.229 74.942 1.00 121.32 1103 PRO F O 1
ATOM 15804 N N . LYS I 2 133 ? 120.663 120.463 76.426 1.00 122.14 1104 LYS F N 1
ATOM 15805 C CA . LYS I 2 133 ? 120.822 119.020 76.570 1.00 122.14 1104 LYS F CA 1
ATOM 15806 C C . LYS I 2 133 ? 119.667 118.413 77.356 1.00 122.14 1104 LYS F C 1
ATOM 15807 O O . LYS I 2 133 ? 119.168 117.336 77.007 1.00 122.14 1104 LYS F O 1
ATOM 15813 N N . LEU I 2 134 ? 119.230 119.089 78.420 1.00 121.28 1105 LEU F N 1
ATOM 15814 C CA . LEU I 2 134 ? 118.141 118.569 79.240 1.00 121.28 1105 LEU F CA 1
ATOM 15815 C C . LEU I 2 134 ? 116.830 118.524 78.462 1.00 121.28 1105 LEU F C 1
ATOM 15816 O O . LEU I 2 134 ? 116.046 117.579 78.612 1.00 121.28 1105 LEU F O 1
ATOM 15821 N N . LYS I 2 135 ? 116.571 119.540 77.635 1.00 120.28 1106 LYS F N 1
ATOM 15822 C CA . LYS I 2 135 ? 115.329 119.573 76.868 1.00 120.28 1106 LYS F CA 1
ATOM 15823 C C . LYS I 2 135 ? 115.257 118.420 75.873 1.00 120.28 1106 LYS F C 1
ATOM 15824 O O . LYS I 2 135 ? 114.196 117.812 75.694 1.00 120.28 1106 LYS F O 1
ATOM 15830 N N . ALA I 2 136 ? 116.375 118.112 75.210 1.00 122.04 1107 ALA F N 1
ATOM 15831 C CA . ALA I 2 136 ? 116.378 117.031 74.229 1.00 122.04 1107 ALA F CA 1
ATOM 15832 C C . ALA I 2 136 ? 116.082 115.687 74.881 1.00 122.04 1107 ALA F C 1
ATOM 15833 O O . ALA I 2 136 ? 115.333 114.872 74.329 1.00 122.04 1107 ALA F O 1
ATOM 15835 N N . ASP I 2 137 ? 116.663 115.435 76.056 1.00 126.42 1108 ASP F N 1
ATOM 15836 C CA . ASP I 2 137 ? 116.426 114.171 76.746 1.00 126.42 1108 ASP F CA 1
ATOM 15837 C C . ASP I 2 137 ? 114.971 114.037 77.175 1.00 126.42 1108 ASP F C 1
ATOM 15838 O O . ASP I 2 137 ? 114.392 112.947 77.095 1.00 126.42 1108 ASP F O 1
ATOM 15843 N N . LEU I 2 138 ? 114.364 115.130 77.634 1.00 126.36 1109 LEU F N 1
ATOM 15844 C CA . LEU I 2 138 ? 112.977 115.116 78.078 1.00 126.36 1109 LEU F CA 1
ATOM 15845 C C . LEU I 2 138 ? 111.984 115.296 76.938 1.00 126.36 1109 LEU F C 1
ATOM 15846 O O . LEU I 2 138 ? 110.773 115.260 77.183 1.00 126.36 1109 LEU F O 1
ATOM 15851 N N . GLU I 2 139 ? 112.462 115.495 75.709 1.00 127.97 1110 GLU F N 1
ATOM 15852 C CA . GLU I 2 139 ? 111.555 115.663 74.575 1.00 127.97 1110 GLU F CA 1
ATOM 15853 C C . GLU I 2 139 ? 110.650 114.458 74.344 1.00 127.97 1110 GLU F C 1
ATOM 15854 O O . GLU I 2 139 ? 109.442 114.659 74.131 1.00 127.97 1110 GLU F O 1
ATOM 15860 N N . PRO I 2 140 ? 111.135 113.209 74.354 1.00 129.71 1111 PRO F N 1
ATOM 15861 C CA . PRO I 2 140 ? 110.207 112.083 74.153 1.00 129.71 1111 PRO F CA 1
ATOM 15862 C C . PRO I 2 140 ? 109.128 111.982 75.218 1.00 129.71 1111 PRO F C 1
ATOM 15863 O O . PRO I 2 140 ? 108.055 111.430 74.945 1.00 129.71 1111 PRO F O 1
ATOM 15867 N N . TYR I 2 141 ? 109.375 112.496 76.420 1.00 129.90 1112 TYR F N 1
ATOM 15868 C CA . TYR I 2 141 ? 108.412 112.419 77.510 1.00 129.90 1112 TYR F CA 1
ATOM 15869 C C . TYR I 2 141 ? 107.387 113.546 77.487 1.00 129.90 1112 TYR F C 1
ATOM 15870 O O . TYR I 2 141 ? 106.455 113.529 78.298 1.00 129.90 1112 TYR F O 1
ATOM 15879 N N . ARG I 2 142 ? 107.529 114.516 76.589 1.00 130.26 1113 ARG F N 1
ATOM 15880 C CA . ARG I 2 142 ? 106.605 115.638 76.561 1.00 130.26 1113 ARG F CA 1
ATOM 15881 C C . ARG I 2 142 ? 105.248 115.209 76.011 1.00 130.26 1113 ARG F C 1
ATOM 15882 O O . ARG I 2 142 ? 105.116 114.203 75.310 1.00 130.26 1113 ARG F O 1
ATOM 15890 N N . ILE I 2 143 ? 104.228 115.997 76.341 1.00 127.32 1114 ILE F N 1
ATOM 15891 C CA . ILE I 2 143 ? 102.873 115.799 75.843 1.00 127.32 1114 ILE F CA 1
ATOM 15892 C C . ILE I 2 143 ? 102.552 116.940 74.890 1.00 127.32 1114 ILE F C 1
ATOM 15893 O O . ILE I 2 143 ? 102.672 118.116 75.257 1.00 127.32 1114 ILE F O 1
ATOM 15898 N N . ASP I 2 144 ? 102.146 116.595 73.668 1.00 130.52 1115 ASP F N 1
ATOM 15899 C CA . ASP I 2 144 ? 101.838 117.590 72.641 1.00 130.52 1115 ASP F CA 1
ATOM 15900 C C . ASP I 2 144 ? 100.509 118.250 72.996 1.00 130.52 1115 ASP F C 1
ATOM 15901 O O . ASP I 2 144 ? 99.450 117.946 72.441 1.00 130.52 1115 ASP F O 1
ATOM 15906 N N . TRP I 2 145 ? 100.574 119.184 73.948 1.00 129.03 1116 TRP F N 1
ATOM 15907 C CA . TRP I 2 145 ? 99.368 119.852 74.418 1.00 129.03 1116 TRP F CA 1
ATOM 15908 C C . TRP I 2 145 ? 98.847 120.880 73.423 1.00 129.03 1116 TRP F C 1
ATOM 15909 O O . TRP I 2 145 ? 97.689 121.296 73.531 1.00 129.03 1116 TRP F O 1
ATOM 15920 N N . ALA I 2 146 ? 99.674 121.299 72.461 1.00 127.57 1117 ALA F N 1
ATOM 15921 C CA . ALA I 2 146 ? 99.221 122.268 71.469 1.00 127.57 1117 ALA F CA 1
ATOM 15922 C C . ALA I 2 146 ? 98.086 121.703 70.624 1.00 127.57 1117 ALA F C 1
ATOM 15923 O O . ALA I 2 146 ? 97.112 122.406 70.329 1.00 127.57 1117 ALA F O 1
ATOM 15925 N N . ASN I 2 147 ? 98.191 120.437 70.228 1.00 128.98 1118 ASN F N 1
ATOM 15926 C CA . ASN I 2 147 ? 97.163 119.781 69.429 1.00 128.98 1118 ASN F CA 1
ATOM 15927 C C . ASN I 2 147 ? 97.007 118.349 69.913 1.00 128.98 1118 ASN F C 1
ATOM 15928 O O . ASN I 2 147 ? 97.981 117.591 69.934 1.00 128.98 1118 ASN F O 1
ATOM 15933 N N . GLY I 2 148 ? 95.790 117.983 70.300 1.00 125.12 1119 GLY F N 1
ATOM 15934 C CA . GLY I 2 148 ? 95.472 116.633 70.735 1.00 125.12 1119 GLY F CA 1
ATOM 15935 C C . GLY I 2 148 ? 95.682 116.358 72.209 1.00 125.12 1119 GLY F C 1
ATOM 15936 O O . GLY I 2 148 ? 94.889 115.642 72.826 1.00 125.12 1119 GLY F O 1
ATOM 15937 N N . GLY I 2 149 ? 96.738 116.918 72.790 1.00 125.85 1120 GLY F N 1
ATOM 15938 C CA . GLY I 2 149 ? 97.048 116.657 74.184 1.00 125.85 1120 GLY F CA 1
ATOM 15939 C C . GLY I 2 149 ? 97.420 115.218 74.466 1.00 125.85 1120 GLY F C 1
ATOM 15940 O O . GLY I 2 149 ? 96.964 114.648 75.465 1.00 125.85 1120 GLY F O 1
ATOM 15941 N N . ASP I 2 150 ? 98.239 114.614 73.608 1.00 128.80 1121 ASP F N 1
ATOM 15942 C CA . ASP I 2 150 ? 98.635 113.223 73.751 1.00 128.80 1121 ASP F CA 1
ATOM 15943 C C . ASP I 2 150 ? 100.153 113.116 73.725 1.00 128.80 1121 ASP F C 1
ATOM 15944 O O . ASP I 2 150 ? 100.850 113.974 73.178 1.00 128.80 1121 ASP F O 1
ATOM 15949 N N . LEU I 2 151 ? 100.654 112.045 74.334 1.00 132.60 1122 LEU F N 1
ATOM 15950 C CA . LEU I 2 151 ? 102.091 111.821 74.406 1.00 132.60 1122 LEU F CA 1
ATOM 15951 C C . LEU I 2 151 ? 102.653 111.557 73.013 1.00 132.60 1122 LEU F C 1
ATOM 15952 O O . LEU I 2 151 ? 102.056 110.834 72.210 1.00 132.60 1122 LEU F O 1
ATOM 15957 N N . VAL I 2 152 ? 103.809 112.159 72.728 1.00 136.13 1123 VAL F N 1
ATOM 15958 C CA . VAL I 2 152 ? 104.422 112.028 71.408 1.00 136.13 1123 VAL F CA 1
ATOM 15959 C C . VAL I 2 152 ? 104.804 110.577 71.136 1.00 136.13 1123 VAL F C 1
ATOM 15960 O O . VAL I 2 152 ? 104.549 110.044 70.050 1.00 136.13 1123 VAL F O 1
ATOM 15964 N N . ASN I 2 153 ? 105.415 109.918 72.115 1.00 136.40 1124 ASN F N 1
ATOM 15965 C CA . ASN I 2 153 ? 105.868 108.543 71.969 1.00 136.40 1124 ASN F CA 1
ATOM 15966 C C . ASN I 2 153 ? 104.798 107.575 72.466 1.00 136.40 1124 ASN F C 1
ATOM 15967 O O . ASN I 2 153 ? 103.707 107.971 72.883 1.00 136.40 1124 ASN F O 1
ATOM 15972 N N . SER I 2 154 ? 105.123 106.283 72.409 1.00 136.53 1125 SER F N 1
ATOM 15973 C CA . SER I 2 154 ? 104.151 105.246 72.735 1.00 136.53 1125 SER F CA 1
ATOM 15974 C C . SER I 2 154 ? 103.902 105.133 74.234 1.00 136.53 1125 SER F C 1
ATOM 15975 O O . SER I 2 154 ? 102.803 105.445 74.706 1.00 136.53 1125 SER F O 1
ATOM 15978 N N . GLU I 2 155 ? 104.906 104.698 74.997 1.00 134.71 1126 GLU F N 1
ATOM 15979 C CA . GLU I 2 155 ? 104.694 104.484 76.424 1.00 134.71 1126 GLU F CA 1
ATOM 15980 C C . GLU I 2 155 ? 105.251 105.621 77.271 1.00 134.71 1126 GLU F C 1
ATOM 15981 O O . GLU I 2 155 ? 104.488 106.314 77.950 1.00 134.71 1126 GLU F O 1
ATOM 15987 N N . LYS I 2 156 ? 106.575 105.813 77.224 1.00 132.95 1127 LYS F N 1
ATOM 15988 C CA . LYS I 2 156 ? 107.283 106.898 77.904 1.00 132.95 1127 LYS F CA 1
ATOM 15989 C C . LYS I 2 156 ? 106.674 107.262 79.253 1.00 132.95 1127 LYS F C 1
ATOM 15990 O O . LYS I 2 156 ? 106.269 108.410 79.463 1.00 132.95 1127 LYS F O 1
ATOM 15996 N N . ASP I 2 157 ? 106.589 106.292 80.162 1.00 132.90 1128 ASP F N 1
ATOM 15997 C CA . ASP I 2 157 ? 105.948 106.528 81.449 1.00 132.90 1128 ASP F CA 1
ATOM 15998 C C . ASP I 2 157 ? 106.672 107.623 82.223 1.00 132.90 1128 ASP F C 1
ATOM 15999 O O . ASP I 2 157 ? 107.903 107.629 82.317 1.00 132.90 1128 ASP F O 1
ATOM 16004 N N . ALA I 2 158 ? 105.898 108.563 82.766 1.00 124.06 1129 ALA F N 1
ATOM 16005 C CA . ALA I 2 158 ? 106.456 109.656 83.550 1.00 124.06 1129 ALA F CA 1
ATOM 16006 C C . ALA I 2 158 ? 106.692 109.280 85.006 1.00 124.06 1129 ALA F C 1
ATOM 16007 O O . ALA I 2 158 ? 107.340 110.046 85.728 1.00 124.06 1129 ALA F O 1
ATOM 16009 N N . SER I 2 159 ? 106.182 108.131 85.454 1.00 121.78 1130 SER F N 1
ATOM 16010 C CA . SER I 2 159 ? 106.422 107.701 86.827 1.00 121.78 1130 SER F CA 1
ATOM 16011 C C . SER I 2 159 ? 107.887 107.356 87.058 1.00 121.78 1130 SER F C 1
ATOM 16012 O O . SER I 2 159 ? 108.394 107.529 88.172 1.00 121.78 1130 SER F O 1
ATOM 16015 N N . GLU I 2 160 ? 108.578 106.867 86.025 1.00 124.13 1131 GLU F N 1
ATOM 16016 C CA . GLU I 2 160 ? 109.995 106.547 86.162 1.00 124.13 1131 GLU F CA 1
ATOM 16017 C C . GLU I 2 160 ? 110.834 107.799 86.387 1.00 124.13 1131 GLU F C 1
ATOM 16018 O O . GLU I 2 160 ? 111.928 107.715 86.957 1.00 124.13 1131 GLU F O 1
ATOM 16024 N N . LEU I 2 161 ? 110.345 108.956 85.951 1.00 119.92 1132 LEU F N 1
ATOM 16025 C CA . LEU I 2 161 ? 111.065 110.204 86.159 1.00 119.92 1132 LEU F CA 1
ATOM 16026 C C . LEU I 2 161 ? 111.111 110.557 87.641 1.00 119.92 1132 LEU F C 1
ATOM 16027 O O . LEU I 2 161 ? 110.238 110.173 88.423 1.00 119.92 1132 LEU F O 1
ATOM 16032 N N . SER I 2 162 ? 112.147 111.299 88.023 1.00 111.52 1133 SER F N 1
ATOM 16033 C CA . SER I 2 162 ? 112.301 111.719 89.407 1.00 111.52 1133 SER F CA 1
ATOM 16034 C C . SER I 2 162 ? 111.278 112.802 89.746 1.00 111.52 1133 SER F C 1
ATOM 16035 O O . SER I 2 162 ? 110.437 113.188 88.928 1.00 111.52 1133 SER F O 1
ATOM 16038 N N . ARG I 2 163 ? 111.352 113.296 90.983 1.00 102.43 1134 ARG F N 1
ATOM 16039 C CA . ARG I 2 163 ? 110.382 114.279 91.453 1.00 102.43 1134 ARG F CA 1
ATOM 16040 C C . ARG I 2 163 ? 110.472 115.574 90.653 1.00 102.43 1134 ARG F C 1
ATOM 16041 O O . ARG I 2 163 ? 109.461 116.084 90.159 1.00 102.43 1134 ARG F O 1
ATOM 16049 N N . TRP I 2 164 ? 111.681 116.121 90.515 1.00 97.83 1135 TRP F N 1
ATOM 16050 C CA . TRP I 2 164 ? 111.852 117.368 89.779 1.00 97.83 1135 TRP F CA 1
ATOM 16051 C C . TRP I 2 164 ? 111.812 117.165 88.270 1.00 97.83 1135 TRP F C 1
ATOM 16052 O O . TRP I 2 164 ? 111.446 118.090 87.537 1.00 97.83 1135 TRP F O 1
ATOM 16063 N N . ASP I 2 165 ? 112.188 115.977 87.787 1.00 111.30 1136 ASP F N 1
ATOM 16064 C CA . ASP I 2 165 ? 112.137 115.716 86.352 1.00 111.30 1136 ASP F CA 1
ATOM 16065 C C . ASP I 2 165 ? 110.707 115.782 85.832 1.00 111.30 1136 ASP F C 1
ATOM 16066 O O . ASP I 2 165 ? 110.457 116.315 84.744 1.00 111.30 1136 ASP F O 1
ATOM 16071 N N . TYR I 2 166 ? 109.755 115.240 86.595 1.00 112.48 1137 TYR F N 1
ATOM 16072 C CA . TYR I 2 166 ? 108.350 115.333 86.212 1.00 112.48 1137 TYR F CA 1
ATOM 16073 C C . TYR I 2 166 ? 107.897 116.785 86.141 1.00 112.48 1137 TYR F C 1
ATOM 16074 O O . TYR I 2 166 ? 107.099 117.155 85.271 1.00 112.48 1137 TYR F O 1
ATOM 16083 N N . LEU I 2 167 ? 108.392 117.622 87.054 1.00 110.02 1138 LEU F N 1
ATOM 16084 C CA . LEU I 2 167 ? 108.025 119.034 87.050 1.00 110.02 1138 LEU F CA 1
ATOM 16085 C C . LEU I 2 167 ? 108.564 119.747 85.815 1.00 110.02 1138 LEU F C 1
ATOM 16086 O O . LEU I 2 167 ? 107.846 120.532 85.184 1.00 110.02 1138 LEU F O 1
ATOM 16091 N N . TYR I 2 168 ? 109.823 119.490 85.455 1.00 115.67 1139 TYR F N 1
ATOM 16092 C CA . TYR I 2 168 ? 110.463 120.266 84.397 1.00 115.67 1139 TYR F CA 1
ATOM 16093 C C . TYR I 2 168 ? 109.845 119.974 83.035 1.00 115.67 1139 TYR F C 1
ATOM 16094 O O . TYR I 2 168 ? 109.528 120.897 82.277 1.00 115.67 1139 TYR F O 1
ATOM 16103 N N . VAL I 2 169 ? 109.674 118.692 82.702 1.00 119.83 1140 VAL F N 1
ATOM 16104 C CA . VAL I 2 169 ? 109.171 118.338 81.378 1.00 119.83 1140 VAL F CA 1
ATOM 16105 C C . VAL I 2 169 ? 107.737 118.817 81.194 1.00 119.83 1140 VAL F C 1
ATOM 16106 O O . VAL I 2 169 ? 107.350 119.231 80.094 1.00 119.83 1140 VAL F O 1
ATOM 16110 N N . ARG I 2 170 ? 106.930 118.783 82.254 1.00 120.70 1141 ARG F N 1
ATOM 16111 C CA . ARG I 2 170 ? 105.533 119.177 82.153 1.00 120.70 1141 ARG F CA 1
ATOM 16112 C C . ARG I 2 170 ? 105.338 120.687 82.140 1.00 120.70 1141 ARG F C 1
ATOM 16113 O O . ARG I 2 170 ? 104.271 121.154 81.728 1.00 120.70 1141 ARG F O 1
ATOM 16121 N N . LEU I 2 171 ? 106.329 121.460 82.584 1.00 119.45 1142 LEU F N 1
ATOM 16122 C CA . LEU I 2 171 ? 106.209 122.913 82.637 1.00 119.45 1142 LEU F CA 1
ATOM 16123 C C . LEU I 2 171 ? 107.080 123.602 81.591 1.00 119.45 1142 LEU F C 1
ATOM 16124 O O . LEU I 2 171 ? 106.590 124.436 80.824 1.00 119.45 1142 LEU F O 1
ATOM 16129 N N . ILE I 2 172 ? 108.369 123.269 81.547 1.00 118.68 1143 ILE F N 1
ATOM 16130 C CA . ILE I 2 172 ? 109.274 123.938 80.620 1.00 118.68 1143 ILE F CA 1
ATOM 16131 C C . ILE I 2 172 ? 109.149 123.351 79.220 1.00 118.68 1143 ILE F C 1
ATOM 16132 O O . ILE I 2 172 ? 108.899 124.072 78.248 1.00 118.68 1143 ILE F O 1
ATOM 16137 N N . VAL I 2 173 ? 109.325 122.035 79.095 1.00 121.13 1144 VAL F N 1
ATOM 16138 C CA . VAL I 2 173 ? 109.287 121.404 77.779 1.00 121.13 1144 VAL F CA 1
ATOM 16139 C C . VAL I 2 173 ? 107.868 121.397 77.222 1.00 121.13 1144 VAL F C 1
ATOM 16140 O O . VAL I 2 173 ? 107.649 121.701 76.043 1.00 121.13 1144 VAL F O 1
ATOM 16144 N N . ASP I 2 174 ? 106.884 121.053 78.055 1.00 122.67 1145 ASP F N 1
ATOM 16145 C CA . ASP I 2 174 ? 105.514 120.905 77.571 1.00 122.67 1145 ASP F CA 1
ATOM 16146 C C . ASP I 2 174 ? 104.918 122.248 77.164 1.00 122.67 1145 ASP F C 1
ATOM 16147 O O . ASP I 2 174 ? 104.323 122.374 76.088 1.00 122.67 1145 ASP F O 1
ATOM 16152 N N . LEU I 2 175 ? 105.067 123.264 78.012 1.00 119.37 1146 LEU F N 1
ATOM 16153 C CA . LEU I 2 175 ? 104.449 124.564 77.791 1.00 119.37 1146 LEU F CA 1
ATOM 16154 C C . LEU I 2 175 ? 105.405 125.568 77.159 1.00 119.37 1146 LEU F C 1
ATOM 16155 O O . LEU I 2 175 ? 105.115 126.769 77.152 1.00 119.37 1146 LEU F O 1
ATOM 16160 N N . GLY I 2 176 ? 106.531 125.100 76.617 1.00 118.58 1147 GLY F N 1
ATOM 16161 C CA . GLY I 2 176 ? 107.536 125.987 76.053 1.00 118.58 1147 GLY F CA 1
ATOM 16162 C C . GLY I 2 176 ? 107.054 126.828 74.888 1.00 118.58 1147 GLY F C 1
ATOM 16163 O O . GLY I 2 176 ? 107.697 127.835 74.569 1.00 118.58 1147 GLY F O 1
ATOM 16164 N N . GLY I 2 177 ? 105.952 126.441 74.244 1.00 115.08 1148 GLY F N 1
ATOM 16165 C CA . GLY I 2 177 ? 105.420 127.254 73.162 1.00 115.08 1148 GLY F CA 1
ATOM 16166 C C . GLY I 2 177 ? 104.950 128.616 73.639 1.00 115.08 1148 GLY F C 1
ATOM 16167 O O . GLY I 2 177 ? 105.166 129.631 72.969 1.00 115.08 1148 GLY F O 1
ATOM 16168 N N . TYR I 2 178 ? 104.303 128.658 74.803 1.00 120.32 1149 TYR F N 1
ATOM 16169 C CA . TYR I 2 178 ? 103.793 129.900 75.364 1.00 120.32 1149 TYR F CA 1
ATOM 16170 C C . TYR I 2 178 ? 104.320 130.195 76.762 1.00 120.32 1149 TYR F C 1
ATOM 16171 O O . TYR I 2 178 ? 103.765 131.065 77.443 1.00 120.32 1149 TYR F O 1
ATOM 16180 N N . TRP I 2 179 ? 105.369 129.502 77.211 1.00 120.32 1150 TRP F N 1
ATOM 16181 C CA . TRP I 2 179 ? 105.881 129.717 78.560 1.00 120.32 1150 TRP F CA 1
ATOM 16182 C C . TRP I 2 179 ? 106.481 131.111 78.707 1.00 120.32 1150 TRP F C 1
ATOM 16183 O O . TRP I 2 179 ? 106.156 131.847 79.646 1.00 120.32 1150 TRP F O 1
ATOM 16194 N N . ASN I 2 180 ? 107.361 131.492 77.777 1.00 120.84 1151 ASN F N 1
ATOM 16195 C CA . ASN I 2 180 ? 108.038 132.782 77.879 1.00 120.84 1151 ASN F CA 1
ATOM 16196 C C . ASN I 2 180 ? 107.047 133.936 77.806 1.00 120.84 1151 ASN F C 1
ATOM 16197 O O . ASN I 2 180 ? 107.172 134.920 78.545 1.00 120.84 1151 ASN F O 1
ATOM 16202 N N . GLN I 2 181 ? 106.059 133.838 76.914 1.00 123.91 1152 GLN F N 1
ATOM 16203 C CA . GLN I 2 181 ? 105.031 134.870 76.834 1.00 123.91 1152 GLN F CA 1
ATOM 16204 C C . GLN I 2 181 ? 104.223 134.942 78.123 1.00 123.91 1152 GLN F C 1
ATOM 16205 O O . GLN I 2 181 ? 103.896 136.035 78.600 1.00 123.91 1152 GLN F O 1
ATOM 16211 N N . ARG I 2 182 ? 103.886 133.785 78.700 1.00 123.40 1153 ARG F N 1
ATOM 16212 C CA . ARG I 2 182 ? 103.142 133.777 79.956 1.00 123.40 1153 ARG F CA 1
ATOM 16213 C C . ARG I 2 182 ? 103.979 134.343 81.098 1.00 123.40 1153 ARG F C 1
ATOM 16214 O O . ARG I 2 182 ? 103.461 135.083 81.944 1.00 123.40 1153 ARG F O 1
ATOM 16222 N N . MET I 2 183 ? 105.271 134.004 81.142 1.00 122.87 1154 MET F N 1
ATOM 16223 C CA . MET I 2 183 ? 106.159 134.608 82.131 1.00 122.87 1154 MET F CA 1
ATOM 16224 C C . MET I 2 183 ? 106.254 136.116 81.940 1.00 122.87 1154 MET F C 1
ATOM 16225 O O . MET I 2 183 ? 106.278 136.873 82.917 1.00 122.87 1154 MET F O 1
ATOM 16230 N N . ASN I 2 184 ? 106.315 136.571 80.686 1.00 123.88 1155 ASN F N 1
ATOM 16231 C CA . ASN I 2 184 ? 106.370 138.005 80.422 1.00 123.88 1155 ASN F CA 1
ATOM 16232 C C . ASN I 2 184 ? 105.125 138.707 80.947 1.00 123.88 1155 ASN F C 1
ATOM 16233 O O . ASN I 2 184 ? 105.214 139.799 81.522 1.00 123.88 1155 ASN F O 1
ATOM 16238 N N . ALA I 2 185 ? 103.954 138.094 80.763 1.00 122.17 1156 ALA F N 1
ATOM 16239 C CA . ALA I 2 185 ? 102.725 138.658 81.308 1.00 122.17 1156 ALA F CA 1
ATOM 16240 C C . ALA I 2 185 ? 102.731 138.692 82.830 1.00 122.17 1156 ALA F C 1
ATOM 16241 O O . ALA I 2 185 ? 102.042 139.530 83.420 1.00 122.17 1156 ALA F O 1
ATOM 16243 N N . LEU I 2 186 ? 103.490 137.808 83.474 1.00 123.18 1157 LEU F N 1
ATOM 16244 C CA . LEU I 2 186 ? 103.591 137.793 84.928 1.00 123.18 1157 LEU F CA 1
ATOM 16245 C C . LEU I 2 186 ? 104.739 138.639 85.457 1.00 123.18 1157 LEU F C 1
ATOM 16246 O O . LEU I 2 186 ? 104.627 139.190 86.557 1.00 123.18 1157 LEU F O 1
ATOM 16251 N N . LYS I 2 187 ? 105.841 138.749 84.711 1.00 122.76 1158 LYS F N 1
ATOM 16252 C CA . LYS I 2 187 ? 106.908 139.661 85.111 1.00 122.76 1158 LYS F CA 1
ATOM 16253 C C . LYS I 2 187 ? 106.430 141.106 85.076 1.00 122.76 1158 LYS F C 1
ATOM 16254 O O . LYS I 2 187 ? 106.725 141.889 85.987 1.00 122.76 1158 LYS F O 1
ATOM 16260 N N . VAL I 2 188 ? 105.691 141.477 84.028 1.00 128.27 1159 VAL F N 1
ATOM 16261 C CA . VAL I 2 188 ? 105.114 142.814 83.952 1.00 128.27 1159 VAL F CA 1
ATOM 16262 C C . VAL I 2 188 ? 104.040 142.993 85.019 1.00 128.27 1159 VAL F C 1
ATOM 16263 O O . VAL I 2 188 ? 103.777 144.117 85.467 1.00 128.27 1159 VAL F O 1
ATOM 16267 N N . LYS I 2 189 ? 103.420 141.895 85.458 1.00 127.80 1160 LYS F N 1
ATOM 16268 C CA . LYS I 2 189 ? 102.355 141.978 86.453 1.00 127.80 1160 LYS F CA 1
ATOM 16269 C C . LYS I 2 189 ? 102.857 142.570 87.765 1.00 127.80 1160 LYS F C 1
ATOM 16270 O O . LYS I 2 189 ? 102.208 143.441 88.355 1.00 127.80 1160 LYS F O 1
ATOM 16276 N N . ASN I 2 190 ? 104.017 142.110 88.238 1.00 130.40 1161 ASN F N 1
ATOM 16277 C CA . ASN I 2 190 ? 104.485 142.524 89.557 1.00 130.40 1161 ASN F CA 1
ATOM 16278 C C . ASN I 2 190 ? 105.019 143.952 89.548 1.00 130.40 1161 ASN F C 1
ATOM 16279 O O . ASN I 2 190 ? 104.756 144.722 90.480 1.00 130.40 1161 ASN F O 1
ATOM 16284 N N . ILE I 2 191 ? 105.774 144.325 88.511 1.00 128.93 1162 ILE F N 1
ATOM 16285 C CA . ILE I 2 191 ? 106.422 145.634 88.502 1.00 128.93 1162 ILE F CA 1
ATOM 16286 C C . ILE I 2 191 ? 105.388 146.753 88.451 1.00 128.93 1162 ILE F C 1
ATOM 16287 O O . ILE I 2 191 ? 105.485 147.738 89.192 1.00 128.93 1162 ILE F O 1
ATOM 16292 N N . ILE I 2 192 ? 104.377 146.619 87.589 1.00 132.48 1163 ILE F N 1
ATOM 16293 C CA . ILE I 2 192 ? 103.380 147.676 87.450 1.00 132.48 1163 ILE F CA 1
ATOM 16294 C C . ILE I 2 192 ? 102.585 147.840 88.739 1.00 132.48 1163 ILE F C 1
ATOM 16295 O O . ILE I 2 192 ? 102.238 148.960 89.132 1.00 132.48 1163 ILE F O 1
ATOM 16300 N N . GLU I 2 193 ? 102.300 146.732 89.427 1.00 128.82 1164 GLU F N 1
ATOM 16301 C CA . GLU I 2 193 ? 101.442 146.789 90.606 1.00 128.82 1164 GLU F CA 1
ATOM 16302 C C . GLU I 2 193 ? 102.068 147.597 91.737 1.00 128.82 1164 GLU F C 1
ATOM 16303 O O . GLU I 2 193 ? 101.344 148.162 92.564 1.00 128.82 1164 GLU F O 1
ATOM 16309 N N . THR I 2 194 ? 103.397 147.670 91.795 1.00 131.93 1165 THR F N 1
ATOM 16310 C CA . THR I 2 194 ? 104.082 148.320 92.906 1.00 131.93 1165 THR F CA 1
ATOM 16311 C C . THR I 2 194 ? 104.871 149.554 92.495 1.00 131.93 1165 THR F C 1
ATOM 16312 O O . THR I 2 194 ? 105.132 150.422 93.334 1.00 131.93 1165 THR F O 1
ATOM 16316 N N . ASN I 2 195 ? 105.268 149.665 91.225 1.00 131.95 1166 ASN F N 1
ATOM 16317 C CA . ASN I 2 195 ? 106.086 150.804 90.822 1.00 131.95 1166 ASN F CA 1
ATOM 16318 C C . ASN I 2 195 ? 105.237 151.977 90.350 1.00 131.95 1166 ASN F C 1
ATOM 16319 O O . ASN I 2 195 ? 105.715 153.117 90.341 1.00 131.95 1166 ASN F O 1
ATOM 16324 N N . TYR I 2 196 ? 103.986 151.727 89.956 1.00 134.63 1167 TYR F N 1
ATOM 16325 C CA . TYR I 2 196 ? 103.160 152.806 89.421 1.00 134.63 1167 TYR F CA 1
ATOM 16326 C C . TYR I 2 196 ? 102.777 153.804 90.508 1.00 134.63 1167 TYR F C 1
ATOM 16327 O O . TYR I 2 196 ? 102.632 155.002 90.235 1.00 134.63 1167 TYR F O 1
ATOM 16336 N N . GLU I 2 197 ? 102.606 153.333 91.745 1.00 135.90 1168 GLU F N 1
ATOM 16337 C CA . GLU I 2 197 ? 102.275 154.242 92.838 1.00 135.90 1168 GLU F CA 1
ATOM 16338 C C . GLU I 2 197 ? 103.413 155.216 93.112 1.00 135.90 1168 GLU F C 1
ATOM 16339 O O . GLU I 2 197 ? 103.183 156.418 93.288 1.00 135.90 1168 GLU F O 1
ATOM 16345 N N . ASN I 2 198 ? 104.650 154.718 93.148 1.00 134.91 1169 ASN F N 1
ATOM 16346 C CA . ASN I 2 198 ? 105.788 155.584 93.428 1.00 134.91 1169 ASN F CA 1
ATOM 16347 C C . ASN I 2 198 ? 106.172 156.439 92.228 1.00 134.91 1169 ASN F C 1
ATOM 16348 O O . ASN I 2 198 ? 106.598 157.585 92.406 1.00 134.91 1169 ASN F O 1
ATOM 16353 N N . LEU I 2 199 ? 106.026 155.909 91.010 1.00 134.54 1170 LEU F N 1
ATOM 16354 C CA . LEU I 2 199 ? 106.415 156.664 89.823 1.00 134.54 1170 LEU F CA 1
ATOM 16355 C C . LEU I 2 199 ? 105.581 157.930 89.672 1.00 134.54 1170 LEU F C 1
ATOM 16356 O O . LEU I 2 199 ? 106.092 158.972 89.244 1.00 134.54 1170 LEU F O 1
ATOM 16361 N N . VAL I 2 200 ? 104.292 157.858 90.012 1.00 132.35 1171 VAL F N 1
ATOM 16362 C CA . VAL I 2 200 ? 103.449 159.050 89.976 1.00 132.35 1171 VAL F CA 1
ATOM 16363 C C . VAL I 2 200 ? 103.932 160.070 91.000 1.00 132.35 1171 VAL F C 1
ATOM 16364 O O . VAL I 2 200 ? 103.882 161.284 90.764 1.00 132.35 1171 VAL F O 1
ATOM 16368 N N . ARG I 2 201 ? 104.413 159.594 92.151 1.00 133.52 1172 ARG F N 1
ATOM 16369 C CA . ARG I 2 201 ? 104.956 160.502 93.157 1.00 133.52 1172 ARG F CA 1
ATOM 16370 C C . ARG I 2 201 ? 106.205 161.212 92.648 1.00 133.52 1172 ARG F C 1
ATOM 16371 O O . ARG I 2 201 ? 106.401 162.404 92.914 1.00 133.52 1172 ARG F O 1
ATOM 16379 N N . GLN I 2 202 ? 107.066 160.495 91.921 1.00 132.62 1173 GLN F N 1
ATOM 16380 C CA . GLN I 2 202 ? 108.306 161.099 91.441 1.00 132.62 1173 GLN F CA 1
ATOM 16381 C C . GLN I 2 202 ? 108.039 162.197 90.418 1.00 132.62 1173 GLN F C 1
ATOM 16382 O O . GLN I 2 202 ? 108.624 163.283 90.502 1.00 132.62 1173 GLN F O 1
ATOM 16388 N N . THR I 2 203 ? 107.159 161.938 89.447 1.00 132.43 1174 THR F N 1
ATOM 16389 C CA . THR I 2 203 ? 106.936 162.916 88.386 1.00 132.43 1174 THR F CA 1
ATOM 16390 C C . THR I 2 203 ? 106.231 164.164 88.902 1.00 132.43 1174 THR F C 1
ATOM 16391 O O . THR I 2 203 ? 106.442 165.258 88.365 1.00 132.43 1174 THR F O 1
ATOM 16395 N N . LYS I 2 204 ? 105.392 164.028 89.931 1.00 130.72 1175 LYS F N 1
ATOM 16396 C CA . LYS I 2 204 ? 104.746 165.202 90.508 1.00 130.72 1175 LYS F CA 1
ATOM 16397 C C . LYS I 2 204 ? 105.753 166.090 91.228 1.00 130.72 1175 LYS F C 1
ATOM 16398 O O . LYS I 2 204 ? 105.655 167.321 91.170 1.00 130.72 1175 LYS F O 1
ATOM 16404 N N . LEU I 2 205 ? 106.725 165.484 91.914 1.00 131.91 1176 LEU F N 1
ATOM 16405 C CA . LEU I 2 205 ? 107.707 166.269 92.656 1.00 131.91 1176 LEU F CA 1
ATOM 16406 C C . LEU I 2 205 ? 108.610 167.064 91.721 1.00 131.91 1176 LEU F C 1
ATOM 16407 O O . LEU I 2 205 ? 108.868 168.250 91.961 1.00 131.91 1176 LEU F O 1
ATOM 16412 N N . ILE I 2 206 ? 109.102 166.431 90.653 1.00 131.68 1177 ILE F N 1
ATOM 16413 C CA . ILE I 2 206 ? 110.000 167.120 89.729 1.00 131.68 1177 ILE F CA 1
ATOM 16414 C C . ILE I 2 206 ? 109.275 168.254 89.017 1.00 131.68 1177 ILE F C 1
ATOM 16415 O O . ILE I 2 206 ? 109.816 169.357 88.867 1.00 131.68 1177 ILE F O 1
ATOM 16420 N N . GLY I 2 207 ? 108.046 168.005 88.561 1.00 130.81 1178 GLY F N 1
ATOM 16421 C CA . GLY I 2 207 ? 107.281 169.060 87.917 1.00 130.81 1178 GLY F CA 1
ATOM 16422 C C . GLY I 2 207 ? 106.975 170.212 88.854 1.00 130.81 1178 GLY F C 1
ATOM 16423 O O . GLY I 2 207 ? 107.039 171.379 88.462 1.00 130.81 1178 GLY F O 1
ATOM 16424 N N . ARG I 2 208 ? 106.634 169.898 90.106 1.00 131.43 1179 ARG F N 1
ATOM 16425 C CA . ARG I 2 208 ? 106.400 170.944 91.096 1.00 131.43 1179 ARG F CA 1
ATOM 16426 C C . ARG I 2 208 ? 107.674 171.730 91.378 1.00 131.43 1179 ARG F C 1
ATOM 16427 O O . ARG I 2 208 ? 107.636 172.958 91.518 1.00 131.43 1179 ARG F O 1
ATOM 16435 N N . ALA I 2 209 ? 108.813 171.037 91.469 1.00 133.91 1180 ALA F N 1
ATOM 16436 C CA . ALA I 2 209 ? 110.077 171.718 91.732 1.00 133.91 1180 ALA F CA 1
ATOM 16437 C C . ALA I 2 209 ? 110.449 172.658 90.593 1.00 133.91 1180 ALA F C 1
ATOM 16438 O O . ALA I 2 209 ? 110.914 173.780 90.831 1.00 133.91 1180 ALA F O 1
ATOM 16440 N N . ALA I 2 210 ? 110.261 172.216 89.347 1.00 135.11 1181 ALA F N 1
ATOM 16441 C CA . ALA I 2 210 ? 110.557 173.077 88.206 1.00 135.11 1181 ALA F CA 1
ATOM 16442 C C . ALA I 2 210 ? 109.641 174.294 88.182 1.00 135.11 1181 ALA F C 1
ATOM 16443 O O . ALA I 2 210 ? 110.087 175.412 87.901 1.00 135.11 1181 ALA F O 1
ATOM 16445 N N . LEU I 2 211 ? 108.352 174.094 88.470 1.00 134.98 1182 LEU F N 1
ATOM 16446 C CA . LEU I 2 211 ? 107.424 175.219 88.530 1.00 134.98 1182 LEU F CA 1
ATOM 16447 C C . LEU I 2 211 ? 107.745 176.140 89.700 1.00 134.98 1182 LEU F C 1
ATOM 16448 O O . LEU I 2 211 ? 107.644 177.367 89.577 1.00 134.98 1182 LEU F O 1
ATOM 16453 N N . GLU I 2 212 ? 108.124 175.567 90.845 1.00 136.90 1183 GLU F N 1
ATOM 16454 C CA . GLU I 2 212 ? 108.459 176.381 92.009 1.00 136.90 1183 GLU F CA 1
ATOM 16455 C C . GLU I 2 212 ? 109.674 177.260 91.739 1.00 136.90 1183 GLU F C 1
ATOM 16456 O O . GLU I 2 212 ? 109.694 178.437 92.116 1.00 136.90 1183 GLU F O 1
ATOM 16462 N N . LEU I 2 213 ? 110.700 176.703 91.091 1.00 138.47 1184 LEU F N 1
ATOM 16463 C CA . LEU I 2 213 ? 111.881 177.492 90.755 1.00 138.47 1184 LEU F CA 1
ATOM 16464 C C . LEU I 2 213 ? 111.544 178.595 89.759 1.00 138.47 1184 LEU F C 1
ATOM 16465 O O . LEU I 2 213 ? 112.040 179.722 89.876 1.00 138.47 1184 LEU F O 1
ATOM 16470 N N . ARG I 2 214 ? 110.702 178.287 88.769 1.00 140.52 1185 ARG F N 1
ATOM 16471 C CA . ARG I 2 214 ? 110.336 179.281 87.766 1.00 140.52 1185 ARG F CA 1
ATOM 16472 C C . ARG I 2 214 ? 109.486 180.398 88.358 1.00 140.52 1185 ARG F C 1
ATOM 16473 O O . ARG I 2 214 ? 109.605 181.555 87.938 1.00 140.52 1185 ARG F O 1
ATOM 16481 N N . ASP I 2 215 ? 108.630 180.080 89.327 1.00 141.33 1186 ASP F N 1
ATOM 16482 C CA . ASP I 2 215 ? 107.709 181.048 89.921 1.00 141.33 1186 ASP F CA 1
ATOM 16483 C C . ASP I 2 215 ? 108.210 181.569 91.262 1.00 141.33 1186 ASP F C 1
ATOM 16484 O O . ASP I 2 215 ? 107.416 181.822 92.173 1.00 141.33 1186 ASP F O 1
ATOM 16489 N N . SER I 2 216 ? 109.522 181.740 91.415 1.00 142.12 1187 SER F N 1
ATOM 16490 C CA . SER I 2 216 ? 110.118 182.217 92.659 1.00 142.12 1187 SER F CA 1
ATOM 16491 C C . SER I 2 216 ? 110.828 183.537 92.389 1.00 142.12 1187 SER F C 1
ATOM 16492 O O . SER I 2 216 ? 111.817 183.576 91.649 1.00 142.12 1187 SER F O 1
ATOM 16495 N N . LYS I 2 217 ? 110.324 184.617 92.991 1.00 143.82 1188 LYS F N 1
ATOM 16496 C CA . LYS I 2 217 ? 110.968 185.919 92.864 1.00 143.82 1188 LYS F CA 1
ATOM 16497 C C . LYS I 2 217 ? 112.249 185.997 93.687 1.00 143.82 1188 LYS F C 1
ATOM 16498 O O . LYS I 2 217 ? 113.208 186.649 93.260 1.00 143.82 1188 LYS F O 1
ATOM 16504 N N . VAL I 2 218 ? 112.292 185.323 94.839 1.00 145.96 1189 VAL F N 1
ATOM 16505 C CA . VAL I 2 218 ? 113.466 185.380 95.705 1.00 145.96 1189 VAL F CA 1
ATOM 16506 C C . VAL I 2 218 ? 114.702 184.881 94.970 1.00 145.96 1189 VAL F C 1
ATOM 16507 O O . VAL I 2 218 ? 115.798 185.435 95.120 1.00 145.96 1189 VAL F O 1
ATOM 16511 N N . PHE I 2 219 ? 114.549 183.825 94.169 1.00 146.67 1190 PHE F N 1
ATOM 16512 C CA . PHE I 2 219 ? 115.681 183.295 93.417 1.00 146.67 1190 PHE F CA 1
ATOM 16513 C C . PHE I 2 219 ? 116.071 184.278 92.314 1.00 146.67 1190 PHE F C 1
ATOM 16514 O O . PHE I 2 219 ? 117.255 184.592 92.143 1.00 146.67 1190 PHE F O 1
ATOM 16522 N N . LYS I 2 220 ? 115.082 184.814 91.592 1.00 145.84 1191 LYS F N 1
ATOM 16523 C CA . LYS I 2 220 ? 115.370 185.778 90.534 1.00 145.84 1191 LYS F CA 1
ATOM 16524 C C . LYS I 2 220 ? 116.033 187.033 91.087 1.00 145.84 1191 LYS F C 1
ATOM 16525 O O . LYS I 2 220 ? 116.993 187.546 90.501 1.00 145.84 1191 LYS F O 1
ATOM 16531 N N . GLY I 2 221 ? 115.531 187.546 92.213 1.00 146.65 1192 GLY F N 1
ATOM 16532 C CA . GLY I 2 221 ? 116.110 188.751 92.786 1.00 146.65 1192 GLY F CA 1
ATOM 16533 C C . GLY I 2 221 ? 117.535 188.548 93.260 1.00 146.65 1192 GLY F C 1
ATOM 16534 O O . GLY I 2 221 ? 118.372 189.448 93.143 1.00 146.65 1192 GLY F O 1
ATOM 16535 N N . LEU I 2 222 ? 117.830 187.367 93.808 1.00 146.75 1193 LEU F N 1
ATOM 16536 C CA . LEU I 2 222 ? 119.189 187.072 94.250 1.00 146.75 1193 LEU F CA 1
ATOM 16537 C C . LEU I 2 222 ? 120.158 187.047 93.075 1.00 146.75 1193 LEU F C 1
ATOM 16538 O O . LEU I 2 222 ? 121.288 187.539 93.181 1.00 146.75 1193 LEU F O 1
ATOM 16543 N N . LEU I 2 223 ? 119.734 186.475 91.945 1.00 146.04 1194 LEU F N 1
ATOM 16544 C CA . LEU I 2 223 ? 120.591 186.441 90.763 1.00 146.04 1194 LEU F CA 1
ATOM 16545 C C . LEU I 2 223 ? 120.868 187.844 90.239 1.00 146.04 1194 LEU F C 1
ATOM 16546 O O . LEU I 2 223 ? 121.984 188.141 89.797 1.00 146.04 1194 LEU F O 1
ATOM 16551 N N . TYR I 2 224 ? 119.859 188.719 90.272 1.00 146.58 1195 TYR F N 1
ATOM 16552 C CA . TYR I 2 224 ? 120.052 190.090 89.811 1.00 146.58 1195 TYR F CA 1
ATOM 16553 C C . TYR I 2 224 ? 121.086 190.816 90.661 1.00 146.58 1195 TYR F C 1
ATOM 16554 O O . TYR I 2 224 ? 121.915 191.568 90.136 1.00 146.58 1195 TYR F O 1
ATOM 16563 N N . LEU I 2 225 ? 121.050 190.605 91.979 1.00 146.09 1196 LEU F N 1
ATOM 16564 C CA . LEU I 2 225 ? 122.059 191.196 92.852 1.00 146.09 1196 LEU F CA 1
ATOM 16565 C C . LEU I 2 225 ? 123.449 190.666 92.522 1.00 146.09 1196 LEU F C 1
ATOM 16566 O O . LEU I 2 225 ? 124.426 191.424 92.515 1.00 146.09 1196 LEU F O 1
ATOM 16571 N N . ILE I 2 226 ? 123.556 189.364 92.248 1.00 144.56 1197 ILE F N 1
ATOM 16572 C CA . ILE I 2 226 ? 124.846 188.778 91.894 1.00 144.56 1197 ILE F CA 1
ATOM 16573 C C . ILE I 2 226 ? 125.354 189.358 90.580 1.00 144.56 1197 ILE F C 1
ATOM 16574 O O . ILE I 2 226 ? 126.535 189.706 90.453 1.00 144.56 1197 ILE F O 1
ATOM 16579 N N . LEU I 2 227 ? 124.472 189.475 89.583 1.00 146.01 1198 LEU F N 1
ATOM 16580 C CA . LEU I 2 227 ? 124.884 190.003 88.286 1.00 146.01 1198 LEU F CA 1
ATOM 16581 C C . LEU I 2 227 ? 125.353 191.449 88.395 1.00 146.01 1198 LEU F C 1
ATOM 16582 O O . LEU I 2 227 ? 126.379 191.821 87.812 1.00 146.01 1198 LEU F O 1
ATOM 16587 N N . TYR I 2 228 ? 124.613 192.281 89.133 1.00 145.16 1199 TYR F N 1
ATOM 16588 C CA . TYR I 2 228 ? 125.018 193.673 89.300 1.00 145.16 1199 TYR F CA 1
ATOM 16589 C C . TYR I 2 228 ? 126.331 193.778 90.064 1.00 145.16 1199 TYR F C 1
ATOM 16590 O O . TYR I 2 228 ? 127.202 194.582 89.711 1.00 145.16 1199 TYR F O 1
ATOM 16599 N N . LEU I 2 229 ? 126.491 192.975 91.118 1.00 146.25 1200 LEU F N 1
ATOM 16600 C CA . LEU I 2 229 ? 127.750 192.961 91.856 1.00 146.25 1200 LEU F CA 1
ATOM 16601 C C . LEU I 2 229 ? 128.881 192.414 90.994 1.00 146.25 1200 LEU F C 1
ATOM 16602 O O . LEU I 2 229 ? 130.016 192.900 91.059 1.00 146.25 1200 LEU F O 1
ATOM 16607 N N . GLY I 2 230 ? 128.590 191.394 90.184 1.00 149.26 1201 GLY F N 1
ATOM 16608 C CA . GLY I 2 230 ? 129.615 190.834 89.320 1.00 149.26 1201 GLY F CA 1
ATOM 16609 C C . GLY I 2 230 ? 130.072 191.800 88.244 1.00 149.26 1201 GLY F C 1
ATOM 16610 O O . GLY I 2 230 ? 131.260 191.866 87.919 1.00 149.26 1201 GLY F O 1
ATOM 16611 N N . ASN I 2 231 ? 129.136 192.564 87.676 1.00 152.33 1202 ASN F N 1
ATOM 16612 C CA . ASN I 2 231 ? 129.487 193.514 86.627 1.00 152.33 1202 ASN F CA 1
ATOM 16613 C C . ASN I 2 231 ? 130.316 194.680 87.152 1.00 152.33 1202 ASN F C 1
ATOM 16614 O O . ASN I 2 231 ? 131.029 195.317 86.370 1.00 152.33 1202 ASN F O 1
ATOM 16619 N N . TYR I 2 232 ? 130.232 194.976 88.451 1.00 157.55 1203 TYR F N 1
ATOM 16620 C CA . TYR I 2 232 ? 131.014 196.069 89.019 1.00 157.55 1203 TYR F CA 1
ATOM 16621 C C . TYR I 2 232 ? 132.508 195.777 88.944 1.00 157.55 1203 TYR F C 1
ATOM 16622 O O . TYR I 2 232 ? 133.301 196.638 88.546 1.00 157.55 1203 TYR F O 1
ATOM 16631 N N . MET I 2 233 ? 132.911 194.563 89.325 1.00 156.28 1204 MET F N 1
ATOM 16632 C CA . MET I 2 233 ? 134.325 194.205 89.316 1.00 156.28 1204 MET F CA 1
ATOM 16633 C C . MET I 2 233 ? 134.821 193.839 87.923 1.00 156.28 1204 MET F C 1
ATOM 16634 O O . MET I 2 233 ? 136.014 193.989 87.638 1.00 156.28 1204 MET F O 1
ATOM 16639 N N . ASN I 2 234 ? 133.935 193.363 87.053 1.00 157.50 1205 ASN F N 1
ATOM 16640 C CA . ASN I 2 234 ? 134.345 192.910 85.733 1.00 157.50 1205 ASN F CA 1
ATOM 16641 C C . ASN I 2 234 ? 134.770 194.084 84.857 1.00 157.50 1205 ASN F C 1
ATOM 16642 O O . ASN I 2 234 ? 134.391 195.235 85.089 1.00 157.50 1205 ASN F O 1
ATOM 16647 N N . ASP I 2 235 ? 135.570 193.776 83.839 1.00 158.33 1206 ASP F N 1
ATOM 16648 C CA . ASP I 2 235 ? 136.056 194.794 82.923 1.00 158.33 1206 ASP F CA 1
ATOM 16649 C C . ASP I 2 235 ? 134.918 195.332 82.060 1.00 158.33 1206 ASP F C 1
ATOM 16650 O O . ASP I 2 235 ? 133.853 194.722 81.931 1.00 158.33 1206 ASP F O 1
ATOM 16655 N N . TYR I 2 236 ? 135.160 196.504 81.466 1.00 160.41 1207 TYR F N 1
ATOM 16656 C CA . TYR I 2 236 ? 134.149 197.131 80.621 1.00 160.41 1207 TYR F CA 1
ATOM 16657 C C . TYR I 2 236 ? 133.854 196.301 79.378 1.00 160.41 1207 TYR F C 1
ATOM 16658 O O . TYR I 2 236 ? 132.742 196.366 78.842 1.00 160.41 1207 TYR F O 1
ATOM 16667 N N . VAL I 2 237 ? 134.829 195.519 78.906 1.00 157.24 1208 VAL F N 1
ATOM 16668 C CA . VAL I 2 237 ? 134.627 194.695 77.716 1.00 157.24 1208 VAL F CA 1
ATOM 16669 C C . VAL I 2 237 ? 133.891 193.399 78.009 1.00 157.24 1208 VAL F C 1
ATOM 16670 O O . VAL I 2 237 ? 133.493 192.699 77.069 1.00 157.24 1208 VAL F O 1
ATOM 16674 N N . ARG I 2 238 ? 133.697 193.057 79.280 1.00 158.13 1209 ARG F N 1
ATOM 16675 C CA . ARG I 2 238 ? 133.013 191.834 79.683 1.00 158.13 1209 ARG F CA 1
ATOM 16676 C C . ARG I 2 238 ? 131.820 192.148 80.577 1.00 158.13 1209 ARG F C 1
ATOM 16677 O O . ARG I 2 238 ? 131.543 191.441 81.549 1.00 158.13 1209 ARG F O 1
ATOM 16685 N N . GLN I 2 239 ? 131.096 193.220 80.256 1.00 153.15 1210 GLN F N 1
ATOM 16686 C CA . GLN I 2 239 ? 129.925 193.628 81.033 1.00 153.15 1210 GLN F CA 1
ATOM 16687 C C . GLN I 2 239 ? 128.684 192.916 80.493 1.00 153.15 1210 GLN F C 1
ATOM 16688 O O . GLN I 2 239 ? 127.796 193.505 79.874 1.00 153.15 1210 GLN F O 1
ATOM 16694 N N . ALA I 2 240 ? 128.641 191.610 80.744 1.00 149.38 1211 ALA F N 1
ATOM 16695 C CA . ALA I 2 240 ? 127.527 190.794 80.287 1.00 149.38 1211 ALA F CA 1
ATOM 16696 C C . ALA I 2 240 ? 126.275 191.073 81.110 1.00 149.38 1211 ALA F C 1
ATOM 16697 O O . ALA I 2 240 ? 126.339 191.355 82.310 1.00 149.38 1211 ALA F O 1
ATOM 16699 N N . LYS I 2 241 ? 125.122 190.993 80.447 1.00 145.06 1212 LYS F N 1
ATOM 16700 C CA . LYS I 2 241 ? 123.831 191.209 81.084 1.00 145.06 1212 LYS F CA 1
ATOM 16701 C C . LYS I 2 241 ? 123.171 189.910 81.530 1.00 145.06 1212 LYS F C 1
ATOM 16702 O O . LYS I 2 241 ? 122.034 189.939 82.011 1.00 145.06 1212 LYS F O 1
ATOM 16708 N N . GLY I 2 242 ? 123.850 188.779 81.381 1.00 143.03 1213 GLY F N 1
ATOM 16709 C CA . GLY I 2 242 ? 123.285 187.509 81.789 1.00 143.03 1213 GLY F CA 1
ATOM 16710 C C . GLY I 2 242 ? 124.354 186.445 81.873 1.00 143.03 1213 GLY F C 1
ATOM 16711 O O . GLY I 2 242 ? 125.426 186.563 81.271 1.00 143.03 1213 GLY F O 1
ATOM 16712 N N . PHE I 2 243 ? 124.043 185.398 82.635 1.00 144.44 1214 PHE F N 1
ATOM 16713 C CA . PHE I 2 243 ? 124.969 184.293 82.831 1.00 144.44 1214 PHE F CA 1
ATOM 16714 C C . PHE I 2 243 ? 124.179 183.031 83.144 1.00 144.44 1214 PHE F C 1
ATOM 16715 O O . PHE I 2 243 ? 123.022 183.086 83.567 1.00 144.44 1214 PHE F O 1
ATOM 16723 N N . ALA I 2 244 ? 124.825 181.888 82.930 1.00 140.29 1215 ALA F N 1
ATOM 16724 C CA . ALA I 2 244 ? 124.197 180.601 83.180 1.00 140.29 1215 ALA F CA 1
ATOM 16725 C C . ALA I 2 244 ? 124.261 180.246 84.663 1.00 140.29 1215 ALA F C 1
ATOM 16726 O O . ALA I 2 244 ? 125.019 180.831 85.441 1.00 140.29 1215 ALA F O 1
ATOM 16728 N N . ILE I 2 245 ? 123.441 179.265 85.049 1.00 134.95 1216 ILE F N 1
ATOM 16729 C CA . ILE I 2 245 ? 123.422 178.804 86.434 1.00 134.95 1216 ILE F CA 1
ATOM 16730 C C . ILE I 2 245 ? 124.751 178.161 86.806 1.00 134.95 1216 ILE F C 1
ATOM 16731 O O . ILE I 2 245 ? 125.226 178.303 87.940 1.00 134.95 1216 ILE F O 1
ATOM 16736 N N . GLY I 2 246 ? 125.386 177.469 85.860 1.00 131.33 1217 GLY F N 1
ATOM 16737 C CA . GLY I 2 246 ? 126.660 176.821 86.109 1.00 131.33 1217 GLY F CA 1
ATOM 16738 C C . GLY I 2 246 ? 127.804 177.753 86.444 1.00 131.33 1217 GLY F C 1
ATOM 16739 O O . GLY I 2 246 ? 128.862 177.279 86.868 1.00 131.33 1217 GLY F O 1
ATOM 16740 N N . SER I 2 247 ? 127.626 179.059 86.265 1.00 136.44 1218 SER F N 1
ATOM 16741 C CA . SER I 2 247 ? 128.643 180.043 86.609 1.00 136.44 1218 SER F CA 1
ATOM 16742 C C . SER I 2 247 ? 128.632 180.415 88.086 1.00 136.44 1218 SER F C 1
ATOM 16743 O O . SER I 2 247 ? 129.489 181.190 88.521 1.00 136.44 1218 SER F O 1
ATOM 16746 N N . LEU I 2 248 ? 127.688 179.884 88.864 1.00 134.30 1219 LEU F N 1
ATOM 16747 C CA . LEU I 2 248 ? 127.600 180.192 90.286 1.00 134.30 1219 LEU F CA 1
ATOM 16748 C C . LEU I 2 248 ? 128.677 179.505 91.115 1.00 134.30 1219 LEU F C 1
ATOM 16749 O O . LEU I 2 248 ? 128.833 179.839 92.294 1.00 134.30 1219 LEU F O 1
ATOM 16754 N N . GLN I 2 249 ? 129.420 178.561 90.536 1.00 135.08 1220 GLN F N 1
ATOM 16755 C CA . GLN I 2 249 ? 130.454 177.846 91.271 1.00 135.08 1220 GLN F CA 1
ATOM 16756 C C . GLN I 2 249 ? 131.753 178.633 91.391 1.00 135.08 1220 GLN F C 1
ATOM 16757 O O . GLN I 2 249 ? 132.665 178.185 92.094 1.00 135.08 1220 GLN F O 1
ATOM 16763 N N . ARG I 2 250 ? 131.863 179.783 90.724 1.00 141.48 1221 ARG F N 1
ATOM 16764 C CA . ARG I 2 250 ? 133.075 180.588 90.804 1.00 141.48 1221 ARG F CA 1
ATOM 16765 C C . ARG I 2 250 ? 133.155 181.411 92.083 1.00 141.48 1221 ARG F C 1
ATOM 16766 O O . ARG I 2 250 ? 134.239 181.900 92.420 1.00 141.48 1221 ARG F O 1
ATOM 16774 N N . LEU I 2 251 ? 132.039 181.580 92.793 1.00 142.58 1222 LEU F N 1
ATOM 16775 C CA . LEU I 2 251 ? 132.050 182.382 94.016 1.00 142.58 1222 LEU F CA 1
ATOM 16776 C C . LEU I 2 251 ? 132.957 181.807 95.099 1.00 142.58 1222 LEU F C 1
ATOM 16777 O O . LEU I 2 251 ? 133.759 182.571 95.664 1.00 142.58 1222 LEU F O 1
ATOM 16782 N N . PRO I 2 252 ? 132.895 180.514 95.448 1.00 143.69 1223 PRO F N 1
ATOM 16783 C CA . PRO I 2 252 ? 133.809 180.004 96.485 1.00 143.69 1223 PRO F CA 1
ATOM 16784 C C . PRO I 2 252 ? 135.269 179.992 96.067 1.00 143.69 1223 PRO F C 1
ATOM 16785 O O . PRO I 2 252 ? 136.141 179.887 96.939 1.00 143.69 1223 PRO F O 1
ATOM 16789 N N . LEU I 2 253 ? 135.567 180.092 94.774 1.00 143.26 1224 LEU F N 1
ATOM 16790 C CA . LEU I 2 253 ? 136.933 179.985 94.278 1.00 143.26 1224 LEU F CA 1
ATOM 16791 C C . LEU I 2 253 ? 137.688 181.308 94.297 1.00 143.26 1224 LEU F C 1
ATOM 16792 O O . LEU I 2 253 ? 138.865 181.335 93.921 1.00 143.26 1224 LEU F O 1
ATOM 16797 N N . ILE I 2 254 ? 137.053 182.397 94.721 1.00 141.05 1225 ILE F N 1
ATOM 16798 C CA . ILE I 2 254 ? 137.684 183.711 94.785 1.00 141.05 1225 ILE F CA 1
ATOM 16799 C C . ILE I 2 254 ? 137.905 184.064 96.248 1.00 141.05 1225 ILE F C 1
ATOM 16800 O O . ILE I 2 254 ? 136.958 184.055 97.044 1.00 141.05 1225 ILE F O 1
ATOM 16805 N N . LYS I 2 255 ? 139.148 184.381 96.599 1.00 141.49 1226 LYS F N 1
ATOM 16806 C CA . LYS I 2 255 ? 139.517 184.709 97.967 1.00 141.49 1226 LYS F CA 1
ATOM 16807 C C . LYS I 2 255 ? 140.003 186.149 98.037 1.00 141.49 1226 LYS F C 1
ATOM 16808 O O . LYS I 2 255 ? 140.358 186.760 97.026 1.00 141.49 1226 LYS F O 1
ATOM 16814 N N . ASN I 2 256 ? 140.015 186.687 99.254 1.00 140.71 1227 ASN F N 1
ATOM 16815 C CA . ASN I 2 256 ? 140.479 188.046 99.492 1.00 140.71 1227 ASN F CA 1
ATOM 16816 C C . ASN I 2 256 ? 142.006 188.058 99.556 1.00 140.71 1227 ASN F C 1
ATOM 16817 O O . ASN I 2 256 ? 142.676 187.082 99.207 1.00 140.71 1227 ASN F O 1
ATOM 16822 N N . ALA I 2 257 ? 142.576 189.182 99.996 1.00 136.53 1228 ALA F N 1
ATOM 16823 C CA . ALA I 2 257 ? 144.027 189.271 100.131 1.00 136.53 1228 ALA F CA 1
ATOM 16824 C C . ALA I 2 257 ? 144.545 188.299 101.184 1.00 136.53 1228 ALA F C 1
ATOM 16825 O O . ALA I 2 257 ? 145.582 187.654 100.990 1.00 136.53 1228 ALA F O 1
ATOM 16827 N N . ASN I 2 258 ? 143.837 188.179 102.305 1.00 139.48 1229 ASN F N 1
ATOM 16828 C CA . ASN I 2 258 ? 144.219 187.270 103.377 1.00 139.48 1229 ASN F CA 1
ATOM 16829 C C . ASN I 2 258 ? 143.560 185.902 103.257 1.00 139.48 1229 ASN F C 1
ATOM 16830 O O . ASN I 2 258 ? 143.806 185.039 104.107 1.00 139.48 1229 ASN F O 1
ATOM 16835 N N . ASN I 2 259 ? 142.726 185.692 102.237 1.00 140.91 1230 ASN F N 1
ATOM 16836 C CA . ASN I 2 259 ? 142.026 184.431 101.993 1.00 140.91 1230 ASN F CA 1
ATOM 16837 C C . ASN I 2 259 ? 141.097 184.044 103.141 1.00 140.91 1230 ASN F C 1
ATOM 16838 O O . ASN I 2 259 ? 140.634 182.901 103.209 1.00 140.91 1230 ASN F O 1
ATOM 16843 N N . THR I 2 260 ? 140.813 184.978 104.051 1.00 139.41 1231 THR F N 1
ATOM 16844 C CA . THR I 2 260 ? 139.935 184.676 105.176 1.00 139.41 1231 THR F CA 1
ATOM 16845 C C . THR I 2 260 ? 138.471 184.651 104.757 1.00 139.41 1231 THR F C 1
ATOM 16846 O O . THR I 2 260 ? 137.688 183.846 105.275 1.00 139.41 1231 THR F O 1
ATOM 16850 N N . LYS I 2 261 ? 138.084 185.519 103.827 1.00 139.95 1232 LYS F N 1
ATOM 16851 C CA . LYS I 2 261 ? 136.696 185.649 103.410 1.00 139.95 1232 LYS F CA 1
ATOM 16852 C C . LYS I 2 261 ? 136.613 185.612 101.892 1.00 139.95 1232 LYS F C 1
ATOM 16853 O O . LYS I 2 261 ? 137.297 186.377 101.204 1.00 139.95 1232 LYS F O 1
ATOM 16859 N N . SER I 2 262 ? 135.770 184.722 101.376 1.00 140.39 1233 SER F N 1
ATOM 16860 C CA . SER I 2 262 ? 135.564 184.560 99.947 1.00 140.39 1233 SER F CA 1
ATOM 16861 C C . SER I 2 262 ? 134.403 185.439 99.489 1.00 140.39 1233 SER F C 1
ATOM 16862 O O . SER I 2 262 ? 133.742 186.104 100.288 1.00 140.39 1233 SER F O 1
ATOM 16865 N N . LEU I 2 263 ? 134.143 185.418 98.179 1.00 141.60 1234 LEU F N 1
ATOM 16866 C CA . LEU I 2 263 ? 133.153 186.319 97.594 1.00 141.60 1234 LEU F CA 1
ATOM 16867 C C . LEU I 2 263 ? 131.763 186.084 98.173 1.00 141.60 1234 LEU F C 1
ATOM 16868 O O . LEU I 2 263 ? 131.019 187.040 98.425 1.00 141.60 1234 LEU F O 1
ATOM 16873 N N . LEU I 2 264 ? 131.390 184.820 98.382 1.00 142.35 1235 LEU F N 1
ATOM 16874 C CA . LEU I 2 264 ? 130.037 184.518 98.838 1.00 142.35 1235 LEU F CA 1
ATOM 16875 C C . LEU I 2 264 ? 129.797 184.974 100.273 1.00 142.35 1235 LEU F C 1
ATOM 16876 O O . LEU I 2 264 ? 128.662 185.309 100.630 1.00 142.35 1235 LEU F O 1
ATOM 16881 N N . HIS I 2 265 ? 130.839 184.994 101.107 1.00 142.05 1236 HIS F N 1
ATOM 16882 C CA . HIS I 2 265 ? 130.644 185.352 102.510 1.00 142.05 1236 HIS F CA 1
ATOM 16883 C C . HIS I 2 265 ? 130.284 186.826 102.674 1.00 142.05 1236 HIS F C 1
ATOM 16884 O O . HIS I 2 265 ? 129.530 187.184 103.586 1.00 142.05 1236 HIS F O 1
ATOM 16891 N N . ILE I 2 266 ? 130.813 187.700 101.811 1.00 142.24 1237 ILE F N 1
ATOM 16892 C CA . ILE I 2 266 ? 130.327 189.076 101.808 1.00 142.24 1237 ILE F CA 1
ATOM 16893 C C . ILE I 2 266 ? 128.857 189.132 101.419 1.00 142.24 1237 ILE F C 1
ATOM 16894 O O . ILE I 2 266 ? 128.093 189.906 102.007 1.00 142.24 1237 ILE F O 1
ATOM 16899 N N . LEU I 2 267 ? 128.437 188.313 100.449 1.00 143.73 1238 LEU F N 1
ATOM 16900 C CA . LEU I 2 267 ? 127.040 188.305 100.026 1.00 143.73 1238 LEU F CA 1
ATOM 16901 C C . LEU I 2 267 ? 126.103 187.971 101.180 1.00 143.73 1238 LEU F C 1
ATOM 16902 O O . LEU I 2 267 ? 124.968 188.460 101.215 1.00 143.73 1238 LEU F O 1
ATOM 16907 N N . ASP I 2 268 ? 126.553 187.144 102.126 1.00 145.07 1239 ASP F N 1
ATOM 16908 C CA . ASP I 2 268 ? 125.731 186.836 103.291 1.00 145.07 1239 ASP F CA 1
ATOM 16909 C C . ASP I 2 268 ? 125.531 188.069 104.163 1.00 145.07 1239 ASP F C 1
ATOM 16910 O O . ASP I 2 268 ? 124.404 188.386 104.560 1.00 145.07 1239 ASP F O 1
ATOM 16915 N N . ILE I 2 269 ? 126.617 188.781 104.472 1.00 146.19 1240 ILE F N 1
ATOM 16916 C CA . ILE I 2 269 ? 126.505 189.971 105.309 1.00 146.19 1240 ILE F CA 1
ATOM 16917 C C . ILE I 2 269 ? 125.879 191.121 104.528 1.00 146.19 1240 ILE F C 1
ATOM 16918 O O . ILE I 2 269 ? 125.214 191.990 105.104 1.00 146.19 1240 ILE F O 1
ATOM 16923 N N . THR I 2 270 ? 126.078 191.149 103.207 1.00 148.22 1241 THR F N 1
ATOM 16924 C CA . THR I 2 270 ? 125.467 192.197 102.394 1.00 148.22 1241 THR F CA 1
ATOM 16925 C C . THR I 2 270 ? 123.956 192.019 102.321 1.00 148.22 1241 THR F C 1
ATOM 16926 O O . THR I 2 270 ? 123.200 192.989 102.456 1.00 148.22 1241 THR F O 1
ATOM 16930 N N . ILE I 2 271 ? 123.497 190.784 102.116 1.00 150.70 1242 ILE F N 1
ATOM 16931 C CA . ILE I 2 271 ? 122.063 190.519 102.059 1.00 150.70 1242 ILE F CA 1
ATOM 16932 C C . ILE I 2 271 ? 121.420 190.763 103.419 1.00 150.70 1242 ILE F C 1
ATOM 16933 O O . ILE I 2 271 ? 120.368 191.402 103.521 1.00 150.70 1242 ILE F O 1
ATOM 16938 N N . ARG I 2 272 ? 122.051 190.271 104.487 1.00 151.53 1243 ARG F N 1
ATOM 16939 C CA . ARG I 2 272 ? 121.459 190.394 105.815 1.00 151.53 1243 ARG F CA 1
ATOM 16940 C C . ARG I 2 272 ? 121.339 191.852 106.241 1.00 151.53 1243 ARG F C 1
ATOM 16941 O O . ARG I 2 272 ? 120.344 192.246 106.861 1.00 151.53 1243 ARG F O 1
ATOM 16949 N N . LYS I 2 273 ? 122.340 192.671 105.914 1.00 150.65 1244 LYS F N 1
ATOM 16950 C CA . LYS I 2 273 ? 122.348 194.051 106.391 1.00 150.65 1244 LYS F CA 1
ATOM 16951 C C . LYS I 2 273 ? 121.335 194.914 105.646 1.00 150.65 1244 LYS F C 1
ATOM 16952 O O . LYS I 2 273 ? 120.659 195.750 106.259 1.00 150.65 1244 LYS F O 1
ATOM 16958 N N . HIS I 2 274 ? 121.211 194.734 104.329 1.00 152.84 1245 HIS F N 1
ATOM 16959 C CA . HIS I 2 274 ? 120.415 195.638 103.510 1.00 152.84 1245 HIS F CA 1
ATOM 16960 C C . HIS I 2 274 ? 119.240 194.988 102.793 1.00 152.84 1245 HIS F C 1
ATOM 16961 O O . HIS I 2 274 ? 118.334 195.713 102.366 1.00 152.84 1245 HIS F O 1
ATOM 16968 N N . PHE I 2 275 ? 119.213 193.664 102.657 1.00 154.62 1246 PHE F N 1
ATOM 16969 C CA . PHE I 2 275 ? 118.182 192.963 101.890 1.00 154.62 1246 PHE F CA 1
ATOM 16970 C C . PHE I 2 275 ? 117.533 191.906 102.774 1.00 154.62 1246 PHE F C 1
ATOM 16971 O O . PHE I 2 275 ? 117.800 190.706 102.632 1.00 154.62 1246 PHE F O 1
ATOM 16979 N N . PRO I 2 276 ? 116.669 192.321 103.705 1.00 157.12 1247 PRO F N 1
ATOM 16980 C CA . PRO I 2 276 ? 116.050 191.345 104.617 1.00 157.12 1247 PRO F CA 1
ATOM 16981 C C . PRO I 2 276 ? 115.165 190.327 103.920 1.00 157.12 1247 PRO F C 1
ATOM 16982 O O . PRO I 2 276 ? 114.925 189.251 104.482 1.00 157.12 1247 PRO F O 1
ATOM 16986 N N . GLN I 2 277 ? 114.673 190.626 102.716 1.00 155.68 1248 GLN F N 1
ATOM 16987 C CA . GLN I 2 277 ? 113.795 189.689 102.024 1.00 155.68 1248 GLN F CA 1
ATOM 16988 C C . GLN I 2 277 ? 114.560 188.477 101.505 1.00 155.68 1248 GLN F C 1
ATOM 16989 O O . GLN I 2 277 ? 113.988 187.388 101.388 1.00 155.68 1248 GLN F O 1
ATOM 16995 N N . PHE I 2 278 ? 115.847 188.642 101.196 1.00 155.37 1249 PHE F N 1
ATOM 16996 C CA . PHE I 2 278 ? 116.687 187.557 100.708 1.00 155.37 1249 PHE F CA 1
ATOM 16997 C C . PHE I 2 278 ? 117.455 186.859 101.826 1.00 155.37 1249 PHE F C 1
ATOM 16998 O O . PHE I 2 278 ? 118.420 186.139 101.543 1.00 155.37 1249 PHE F O 1
ATOM 17006 N N . ASP I 2 279 ? 117.051 187.058 103.084 1.00 152.22 1250 ASP F N 1
ATOM 17007 C CA . ASP I 2 279 ? 117.826 186.537 104.207 1.00 152.22 1250 ASP F CA 1
ATOM 17008 C C . ASP I 2 279 ? 117.894 185.014 104.189 1.00 152.22 1250 ASP F C 1
ATOM 17009 O O . ASP I 2 279 ? 118.959 184.432 104.426 1.00 152.22 1250 ASP F O 1
ATOM 17014 N N . ASN I 2 280 ? 116.774 184.351 103.909 1.00 146.61 1251 ASN F N 1
ATOM 17015 C CA . ASN I 2 280 ? 116.736 182.890 103.918 1.00 146.61 1251 ASN F CA 1
ATOM 17016 C C . ASN I 2 280 ? 115.757 182.427 102.849 1.00 146.61 1251 ASN F C 1
ATOM 17017 O O . ASN I 2 280 ? 114.542 182.566 103.018 1.00 146.61 1251 ASN F O 1
ATOM 17022 N N . PHE I 2 281 ? 116.286 181.878 101.756 1.00 141.55 1252 PHE F N 1
ATOM 17023 C CA . PHE I 2 281 ? 115.464 181.323 100.690 1.00 141.55 1252 PHE F CA 1
ATOM 17024 C C . PHE I 2 281 ? 115.417 179.802 100.706 1.00 141.55 1252 PHE F C 1
ATOM 17025 O O . PHE I 2 281 ? 114.548 179.220 100.048 1.00 141.55 1252 PHE F O 1
ATOM 17033 N N . SER I 2 282 ? 116.330 179.149 101.427 1.00 138.32 1253 SER F N 1
ATOM 17034 C CA . SER I 2 282 ? 116.302 177.690 101.515 1.00 138.32 1253 SER F CA 1
ATOM 17035 C C . SER I 2 282 ? 115.018 177.159 102.143 1.00 138.32 1253 SER F C 1
ATOM 17036 O O . SER I 2 282 ? 114.439 176.208 101.589 1.00 138.32 1253 SER F O 1
ATOM 17039 N N . PRO I 2 283 ? 114.525 177.684 103.273 1.00 138.50 1254 PRO F N 1
ATOM 17040 C CA . PRO I 2 283 ? 113.214 177.221 103.759 1.00 138.50 1254 PRO F CA 1
ATOM 17041 C C . PRO I 2 283 ? 112.083 177.492 102.784 1.00 138.50 1254 PRO F C 1
ATOM 17042 O O . PRO I 2 283 ? 111.128 176.707 102.721 1.00 138.50 1254 PRO F O 1
ATOM 17046 N N . GLU I 2 284 ? 112.157 178.588 102.025 1.00 139.11 1255 GLU F N 1
ATOM 17047 C CA . GLU I 2 284 ? 111.102 178.907 101.069 1.00 139.11 1255 GLU F CA 1
ATOM 17048 C C . GLU I 2 284 ? 111.028 177.864 99.959 1.00 139.11 1255 GLU F C 1
ATOM 17049 O O . GLU I 2 284 ? 109.935 177.436 99.567 1.00 139.11 1255 GLU F O 1
ATOM 17055 N N . LEU I 2 285 ? 112.180 177.442 99.440 1.00 137.67 1256 LEU F N 1
ATOM 17056 C CA . LEU I 2 285 ? 112.254 176.496 98.330 1.00 137.67 1256 LEU F CA 1
ATOM 17057 C C . LEU I 2 285 ? 112.931 175.224 98.823 1.00 137.67 1256 LEU F C 1
ATOM 17058 O O . LEU I 2 285 ? 114.159 175.181 98.954 1.00 137.67 1256 LEU F O 1
ATOM 17063 N N . SER I 2 286 ? 112.133 174.188 99.086 1.00 131.92 1257 SER F N 1
ATOM 17064 C CA . SER I 2 286 ? 112.649 172.917 99.571 1.00 131.92 1257 SER F CA 1
ATOM 17065 C C . SER I 2 286 ? 112.468 171.762 98.599 1.00 131.92 1257 SER F C 1
ATOM 17066 O O . SER I 2 286 ? 113.183 170.761 98.725 1.00 131.92 1257 SER F O 1
ATOM 17069 N N . THR I 2 287 ? 111.543 171.864 97.643 1.00 132.07 1258 THR F N 1
ATOM 17070 C CA . THR I 2 287 ? 111.337 170.777 96.692 1.00 132.07 1258 THR F CA 1
ATOM 17071 C C . THR I 2 287 ? 112.509 170.638 95.728 1.00 132.07 1258 THR F C 1
ATOM 17072 O O . THR I 2 287 ? 112.742 169.548 95.193 1.00 132.07 1258 THR F O 1
ATOM 17076 N N . VAL I 2 288 ? 113.248 171.724 95.489 1.00 131.21 1259 VAL F N 1
ATOM 17077 C CA . VAL I 2 288 ? 114.397 171.661 94.590 1.00 131.21 1259 VAL F CA 1
ATOM 17078 C C . VAL I 2 288 ? 115.477 170.753 95.165 1.00 131.21 1259 VAL F C 1
ATOM 17079 O O . VAL I 2 288 ? 116.079 169.946 94.446 1.00 131.21 1259 VAL F O 1
ATOM 17083 N N . THR I 2 289 ? 115.740 170.871 96.469 1.00 128.82 1260 THR F N 1
ATOM 17084 C CA . THR I 2 289 ? 116.741 170.019 97.105 1.00 128.82 1260 THR F CA 1
ATOM 17085 C C . THR I 2 289 ? 116.342 168.550 97.033 1.00 128.82 1260 THR F C 1
ATOM 17086 O O . THR I 2 289 ? 117.180 167.684 96.752 1.00 128.82 1260 THR F O 1
ATOM 17090 N N . GLU I 2 290 ? 115.066 168.250 97.283 1.00 129.41 1261 GLU F N 1
ATOM 17091 C CA . GLU I 2 290 ? 114.593 166.874 97.162 1.00 129.41 1261 GLU F CA 1
ATOM 17092 C C . GLU I 2 290 ? 114.681 166.386 95.722 1.00 129.41 1261 GLU F C 1
ATOM 17093 O O . GLU I 2 290 ? 115.029 165.226 95.473 1.00 129.41 1261 GLU F O 1
ATOM 17099 N N . ALA I 2 291 ? 114.369 167.257 94.760 1.00 130.22 1262 ALA F N 1
ATOM 17100 C CA . ALA I 2 291 ? 114.464 166.887 93.353 1.00 130.22 1262 ALA F CA 1
ATOM 17101 C C . ALA I 2 291 ? 115.901 166.646 92.910 1.00 130.22 1262 ALA F C 1
ATOM 17102 O O . ALA I 2 291 ? 116.117 166.003 91.877 1.00 130.22 1262 ALA F O 1
ATOM 17104 N N . ALA I 2 292 ? 116.884 167.144 93.662 1.00 129.66 1263 ALA F N 1
ATOM 17105 C CA . ALA I 2 292 ? 118.283 166.948 93.305 1.00 129.66 1263 ALA F CA 1
ATOM 17106 C C . ALA I 2 292 ? 118.773 165.533 93.582 1.00 129.66 1263 ALA F C 1
ATOM 17107 O O . ALA I 2 292 ? 119.875 165.183 93.146 1.00 129.66 1263 ALA F O 1
ATOM 17109 N N . LYS I 2 293 ? 117.995 164.718 94.290 1.00 129.34 1264 LYS F N 1
ATOM 17110 C CA . LYS I 2 293 ? 118.375 163.345 94.591 1.00 129.34 1264 LYS F CA 1
ATOM 17111 C C . LYS I 2 293 ? 117.835 162.341 93.580 1.00 129.34 1264 LYS F C 1
ATOM 17112 O O . LYS I 2 293 ? 118.051 161.137 93.750 1.00 129.34 1264 LYS F O 1
ATOM 17118 N N . LEU I 2 294 ? 117.142 162.799 92.542 1.00 132.18 1265 LEU F N 1
ATOM 17119 C CA . LEU I 2 294 ? 116.537 161.925 91.548 1.00 132.18 1265 LEU F CA 1
ATOM 17120 C C . LEU I 2 294 ? 117.148 162.183 90.177 1.00 132.18 1265 LEU F C 1
ATOM 17121 O O . LEU I 2 294 ? 117.416 163.331 89.811 1.00 132.18 1265 LEU F O 1
ATOM 17126 N N . ASN I 2 295 ? 117.363 161.107 89.422 1.00 136.21 1266 ASN F N 1
ATOM 17127 C CA . ASN I 2 295 ? 117.936 161.179 88.083 1.00 136.21 1266 ASN F CA 1
ATOM 17128 C C . ASN I 2 295 ? 116.794 161.318 87.081 1.00 136.21 1266 ASN F C 1
ATOM 17129 O O . ASN I 2 295 ? 115.950 160.424 86.964 1.00 136.21 1266 ASN F O 1
ATOM 17134 N N . ILE I 2 296 ? 116.772 162.442 86.361 1.00 140.17 1267 ILE F N 1
ATOM 17135 C CA . ILE I 2 296 ? 115.688 162.707 85.420 1.00 140.17 1267 ILE F CA 1
ATOM 17136 C C . ILE I 2 296 ? 115.706 161.703 84.273 1.00 140.17 1267 ILE F C 1
ATOM 17137 O O . ILE I 2 296 ? 114.666 161.143 83.905 1.00 140.17 1267 ILE F O 1
ATOM 17142 N N . GLU I 2 297 ? 116.882 161.459 83.690 1.00 140.11 1268 GLU F N 1
ATOM 17143 C CA . GLU I 2 297 ? 116.974 160.527 82.569 1.00 140.11 1268 GLU F CA 1
ATOM 17144 C C . GLU I 2 297 ? 116.615 159.110 82.999 1.00 140.11 1268 GLU F C 1
ATOM 17145 O O . GLU I 2 297 ? 115.913 158.390 82.280 1.00 140.11 1268 GLU F O 1
ATOM 17151 N N . ALA I 2 298 ? 117.096 158.690 84.171 1.00 136.79 1269 ALA F N 1
ATOM 17152 C CA . ALA I 2 298 ? 116.761 157.359 84.669 1.00 136.79 1269 ALA F CA 1
ATOM 17153 C C . ALA I 2 298 ? 115.270 157.236 84.952 1.00 136.79 1269 ALA F C 1
ATOM 17154 O O . ALA I 2 298 ? 114.657 156.204 84.653 1.00 136.79 1269 ALA F O 1
ATOM 17156 N N . ILE I 2 299 ? 114.669 158.276 85.533 1.00 138.80 1270 ILE F N 1
ATOM 17157 C CA . ILE I 2 299 ? 113.231 158.261 85.782 1.00 138.80 1270 ILE F CA 1
ATOM 17158 C C . ILE I 2 299 ? 112.464 158.217 84.466 1.00 138.80 1270 ILE F C 1
ATOM 17159 O O . ILE I 2 299 ? 111.513 157.444 84.309 1.00 138.80 1270 ILE F O 1
ATOM 17164 N N . GLU I 2 300 ? 112.877 159.037 83.496 1.00 139.06 1271 GLU F N 1
ATOM 17165 C CA . GLU I 2 300 ? 112.197 159.059 82.205 1.00 139.06 1271 GLU F CA 1
ATOM 17166 C C . GLU I 2 300 ? 112.301 157.710 81.504 1.00 139.06 1271 GLU F C 1
ATOM 17167 O O . GLU I 2 300 ? 111.325 157.231 80.916 1.00 139.06 1271 GLU F O 1
ATOM 17173 N N . GLN I 2 301 ? 113.478 157.084 81.555 1.00 137.73 1272 GLN F N 1
ATOM 17174 C CA . GLN I 2 301 ? 113.639 155.760 80.963 1.00 137.73 1272 GLN F CA 1
ATOM 17175 C C . GLN I 2 301 ? 112.803 154.724 81.705 1.00 137.73 1272 GLN F C 1
ATOM 17176 O O . GLN I 2 301 ? 112.218 153.829 81.082 1.00 137.73 1272 GLN F O 1
ATOM 17182 N N . GLU I 2 302 ? 112.735 154.830 83.034 1.00 135.73 1273 GLU F N 1
ATOM 17183 C CA . GLU I 2 302 ? 111.997 153.850 83.825 1.00 135.73 1273 GLU F CA 1
ATOM 17184 C C . GLU I 2 302 ? 110.513 153.855 83.473 1.00 135.73 1273 GLU F C 1
ATOM 17185 O O . GLU I 2 302 ? 109.917 152.796 83.243 1.00 135.73 1273 GLU F O 1
ATOM 17191 N N . CYS I 2 303 ? 109.898 155.039 83.430 1.00 134.09 1274 CYS F N 1
ATOM 17192 C CA . CYS I 2 303 ? 108.492 155.120 83.046 1.00 134.09 1274 CYS F CA 1
ATOM 17193 C C . CYS I 2 303 ? 108.289 154.699 81.596 1.00 134.09 1274 CYS F C 1
ATOM 17194 O O . CYS I 2 303 ? 107.320 153.999 81.279 1.00 134.09 1274 CYS F O 1
ATOM 17197 N N . SER I 2 304 ? 109.195 155.111 80.704 1.00 133.65 1275 SER F N 1
ATOM 17198 C CA . SER I 2 304 ? 109.062 154.761 79.292 1.00 133.65 1275 SER F CA 1
ATOM 17199 C C . SER I 2 304 ? 109.107 153.255 79.077 1.00 133.65 1275 SER F C 1
ATOM 17200 O O . SER I 2 304 ? 108.500 152.746 78.128 1.00 133.65 1275 SER F O 1
ATOM 17203 N N . GLU I 2 305 ? 109.818 152.528 79.943 1.00 131.90 1276 GLU F N 1
ATOM 17204 C CA . GLU I 2 305 ? 109.845 151.073 79.842 1.00 131.90 1276 GLU F CA 1
ATOM 17205 C C . GLU I 2 305 ? 108.466 150.471 80.082 1.00 131.90 1276 GLU F C 1
ATOM 17206 O O . GLU I 2 305 ? 108.099 149.486 79.431 1.00 131.90 1276 GLU F O 1
ATOM 17212 N N . LEU I 2 306 ? 107.693 151.048 81.006 1.00 129.25 1277 LEU F N 1
ATOM 17213 C CA . LEU I 2 306 ? 106.372 150.510 81.313 1.00 129.25 1277 LEU F CA 1
ATOM 17214 C C . LEU I 2 306 ? 105.446 150.582 80.105 1.00 129.25 1277 LEU F C 1
ATOM 17215 O O . LEU I 2 306 ? 104.686 149.643 79.840 1.00 129.25 1277 LEU F O 1
ATOM 17220 N N . ILE I 2 307 ? 105.489 151.692 79.363 1.00 130.49 1278 ILE F N 1
ATOM 17221 C CA . ILE I 2 307 ? 104.632 151.830 78.188 1.00 130.49 1278 ILE F CA 1
ATOM 17222 C C . ILE I 2 307 ? 104.998 150.795 77.131 1.00 130.49 1278 ILE F C 1
ATOM 17223 O O . ILE I 2 307 ? 104.121 150.162 76.533 1.00 130.49 1278 ILE F O 1
ATOM 17228 N N . ARG I 2 308 ? 106.298 150.604 76.888 1.00 130.10 1279 ARG F N 1
ATOM 17229 C CA . ARG I 2 308 ? 106.731 149.653 75.868 1.00 130.10 1279 ARG F CA 1
ATOM 17230 C C . ARG I 2 308 ? 106.311 148.232 76.218 1.00 130.10 1279 ARG F C 1
ATOM 17231 O O . ARG I 2 308 ? 105.895 147.465 75.342 1.00 130.10 1279 ARG F O 1
ATOM 17239 N N . GLY I 2 309 ? 106.424 147.858 77.493 1.00 128.80 1280 GLY F N 1
ATOM 17240 C CA . GLY I 2 309 ? 106.069 146.506 77.889 1.00 128.80 1280 GLY F CA 1
ATOM 17241 C C . GLY I 2 309 ? 104.592 146.208 77.714 1.00 128.80 1280 GLY F C 1
ATOM 17242 O O . GLY I 2 309 ? 104.216 145.111 77.293 1.00 128.80 1280 GLY F O 1
ATOM 17243 N N . CYS I 2 310 ? 103.734 147.179 78.030 1.00 130.89 1281 CYS F N 1
ATOM 17244 C CA . CYS I 2 310 ? 102.298 146.930 77.984 1.00 130.89 1281 CYS F CA 1
ATOM 17245 C C . CYS I 2 310 ? 101.788 146.877 76.548 1.00 130.89 1281 CYS F C 1
ATOM 17246 O O . CYS I 2 310 ? 100.950 146.033 76.211 1.00 130.89 1281 CYS F O 1
ATOM 17249 N N . GLN I 2 311 ? 102.273 147.777 75.686 1.00 130.33 1282 GLN F N 1
ATOM 17250 C CA . GLN I 2 311 ? 101.835 147.750 74.293 1.00 130.33 1282 GLN F CA 1
ATOM 17251 C C . GLN I 2 311 ? 102.289 146.471 73.603 1.00 130.33 1282 GLN F C 1
ATOM 17252 O O . GLN I 2 311 ? 101.593 145.953 72.722 1.00 130.33 1282 GLN F O 1
ATOM 17258 N N . ASN I 2 312 ? 103.455 145.947 73.989 1.00 128.89 1283 ASN F N 1
ATOM 17259 C CA . ASN I 2 312 ? 103.858 144.628 73.520 1.00 128.89 1283 ASN F CA 1
ATOM 17260 C C . ASN I 2 312 ? 102.950 143.543 74.082 1.00 128.89 1283 ASN F C 1
ATOM 17261 O O . ASN I 2 312 ? 102.711 142.528 73.419 1.00 128.89 1283 ASN F O 1
ATOM 17266 N N . LEU I 2 313 ? 102.443 143.737 75.302 1.00 127.25 1284 LEU F N 1
ATOM 17267 C CA . LEU I 2 313 ? 101.499 142.784 75.876 1.00 127.25 1284 LEU F CA 1
ATOM 17268 C C . LEU I 2 313 ? 100.172 142.798 75.126 1.00 127.25 1284 LEU F C 1
ATOM 17269 O O . LEU I 2 313 ? 99.534 141.751 74.967 1.00 127.25 1284 LEU F O 1
ATOM 17274 N N . GLN I 2 314 ? 99.740 143.975 74.662 1.00 127.56 1285 GLN F N 1
ATOM 17275 C CA . GLN I 2 314 ? 98.469 144.074 73.949 1.00 127.56 1285 GLN F CA 1
ATOM 17276 C C . GLN I 2 314 ? 98.478 143.236 72.677 1.00 127.56 1285 GLN F C 1
ATOM 17277 O O . GLN I 2 314 ? 97.499 142.545 72.373 1.00 127.56 1285 GLN F O 1
ATOM 17283 N N . ILE I 2 315 ? 99.576 143.284 71.919 1.00 127.82 1286 ILE F N 1
ATOM 17284 C CA . ILE I 2 315 ? 99.671 142.480 70.707 1.00 127.82 1286 ILE F CA 1
ATOM 17285 C C . ILE I 2 315 ? 99.866 141.005 71.028 1.00 127.82 1286 ILE F C 1
ATOM 17286 O O . ILE I 2 315 ? 99.708 140.156 70.143 1.00 127.82 1286 ILE F O 1
ATOM 17291 N N . ASP I 2 316 ? 100.203 140.674 72.274 1.00 126.57 1287 ASP F N 1
ATOM 17292 C CA . ASP I 2 316 ? 100.416 139.288 72.671 1.00 126.57 1287 ASP F CA 1
ATOM 17293 C C . ASP I 2 316 ? 99.131 138.614 73.137 1.00 126.57 1287 ASP F C 1
ATOM 17294 O O . ASP I 2 316 ? 98.873 137.460 72.779 1.00 126.57 1287 ASP F O 1
ATOM 17299 N N . CYS I 2 317 ? 98.318 139.310 73.935 1.00 126.40 1288 CYS F N 1
ATOM 17300 C CA . CYS I 2 317 ? 97.066 138.727 74.404 1.00 126.40 1288 CYS F CA 1
ATOM 17301 C C . CYS I 2 317 ? 95.995 138.723 73.322 1.00 126.40 1288 CYS F C 1
ATOM 17302 O O . CYS I 2 317 ? 95.157 137.815 73.290 1.00 126.40 1288 CYS F O 1
ATOM 17305 N N . ASP I 2 318 ? 96.001 139.720 72.437 1.00 127.84 1289 ASP F N 1
ATOM 17306 C CA . ASP I 2 318 ? 94.967 139.844 71.418 1.00 127.84 1289 ASP F CA 1
ATOM 17307 C C . ASP I 2 318 ? 95.317 139.108 70.130 1.00 127.84 1289 ASP F C 1
ATOM 17308 O O . ASP I 2 318 ? 94.439 138.493 69.514 1.00 127.84 1289 ASP F O 1
ATOM 17313 N N . SER I 2 319 ? 96.582 139.155 69.704 1.00 128.17 1290 SER F N 1
ATOM 17314 C CA . SER I 2 319 ? 96.967 138.537 68.442 1.00 128.17 1290 SER F CA 1
ATOM 17315 C C . SER I 2 319 ? 98.287 137.778 68.520 1.00 128.17 1290 SER F C 1
ATOM 17316 O O . SER I 2 319 ? 98.778 137.317 67.481 1.00 128.17 1290 SER F O 1
ATOM 17319 N N . GLY I 2 320 ? 98.875 137.632 69.698 1.00 124.13 1291 GLY F N 1
ATOM 17320 C CA . GLY I 2 320 ? 100.131 136.934 69.870 1.00 124.13 1291 GLY F CA 1
ATOM 17321 C C . GLY I 2 320 ? 99.941 135.482 70.254 1.00 124.13 1291 GLY F C 1
ATOM 17322 O O . GLY I 2 320 ? 98.927 134.854 69.926 1.00 124.13 1291 GLY F O 1
ATOM 17323 N N . ALA I 2 321 ? 100.938 134.937 70.955 1.00 121.18 1292 ALA F N 1
ATOM 17324 C CA . ALA I 2 321 ? 100.854 133.551 71.405 1.00 121.18 1292 ALA F CA 1
ATOM 17325 C C . ALA I 2 321 ? 99.723 133.363 72.407 1.00 121.18 1292 ALA F C 1
ATOM 17326 O O . ALA I 2 321 ? 99.027 132.341 72.386 1.00 121.18 1292 ALA F O 1
ATOM 17328 N N . LEU I 2 322 ? 99.525 134.339 73.296 1.00 123.53 1293 LEU F N 1
ATOM 17329 C CA . LEU I 2 322 ? 98.475 134.236 74.302 1.00 123.53 1293 LEU F CA 1
ATOM 17330 C C . LEU I 2 322 ? 97.078 134.321 73.700 1.00 123.53 1293 LEU F C 1
ATOM 17331 O O . LEU I 2 322 ? 96.104 133.976 74.379 1.00 123.53 1293 LEU F O 1
ATOM 17336 N N . SER I 2 323 ? 96.957 134.778 72.452 1.00 122.43 1294 SER F N 1
ATOM 17337 C CA . SER I 2 323 ? 95.642 134.893 71.827 1.00 122.43 1294 SER F CA 1
ATOM 17338 C C . SER I 2 323 ? 94.993 133.527 71.634 1.00 122.43 1294 SER F C 1
ATOM 17339 O O . SER I 2 323 ? 93.786 133.372 71.851 1.00 122.43 1294 SER F O 1
ATOM 17342 N N . ASP I 2 324 ? 95.772 132.531 71.228 1.00 121.42 1295 ASP F N 1
ATOM 17343 C CA . ASP I 2 324 ? 95.223 131.210 70.945 1.00 121.42 1295 ASP F CA 1
ATOM 17344 C C . ASP I 2 324 ? 94.886 130.492 72.246 1.00 121.42 1295 ASP F C 1
ATOM 17345 O O . ASP I 2 324 ? 95.777 130.289 73.078 1.00 121.42 1295 ASP F O 1
ATOM 17350 N N . PRO I 2 325 ? 93.628 130.096 72.465 1.00 121.61 1296 PRO F N 1
ATOM 17351 C CA . PRO I 2 325 ? 93.281 129.346 73.676 1.00 121.61 1296 PRO F CA 1
ATOM 17352 C C . PRO I 2 325 ? 93.333 127.834 73.525 1.00 121.61 1296 PRO F C 1
ATOM 17353 O O . PRO I 2 325 ? 93.213 127.130 74.537 1.00 121.61 1296 PRO F O 1
ATOM 17357 N N . THR I 2 326 ? 93.498 127.319 72.304 1.00 121.58 1297 THR F N 1
ATOM 17358 C CA . THR I 2 326 ? 93.554 125.873 72.110 1.00 121.58 1297 THR F CA 1
ATOM 17359 C C . THR I 2 326 ? 94.774 125.269 72.795 1.00 121.58 1297 THR F C 1
ATOM 17360 O O . THR I 2 326 ? 94.689 124.193 73.397 1.00 121.58 1297 THR F O 1
ATOM 17364 N N . VAL I 2 327 ? 95.921 125.948 72.711 1.00 123.17 1298 VAL F N 1
ATOM 17365 C CA . VAL I 2 327 ? 97.133 125.469 73.364 1.00 123.17 1298 VAL F CA 1
ATOM 17366 C C . VAL I 2 327 ? 97.115 125.683 74.869 1.00 123.17 1298 VAL F C 1
ATOM 17367 O O . VAL I 2 327 ? 98.028 125.222 75.562 1.00 123.17 1298 VAL F O 1
ATOM 17371 N N . PHE I 2 328 ? 96.103 126.371 75.391 1.00 125.49 1299 PHE F N 1
ATOM 17372 C CA . PHE I 2 328 ? 96.032 126.659 76.814 1.00 125.49 1299 PHE F CA 1
ATOM 17373 C C . PHE I 2 328 ? 95.409 125.496 77.576 1.00 125.49 1299 PHE F C 1
ATOM 17374 O O . PHE I 2 328 ? 94.502 124.815 77.088 1.00 125.49 1299 PHE F O 1
ATOM 17382 N N . HIS I 2 329 ? 95.910 125.273 78.787 1.00 129.43 1300 HIS F N 1
ATOM 17383 C CA . HIS I 2 329 ? 95.338 124.253 79.651 1.00 129.43 1300 HIS F CA 1
ATOM 17384 C C . HIS I 2 329 ? 94.002 124.733 80.214 1.00 129.43 1300 HIS F C 1
ATOM 17385 O O . HIS I 2 329 ? 93.840 125.924 80.499 1.00 129.43 1300 HIS F O 1
ATOM 17392 N N . PRO I 2 330 ? 93.021 123.840 80.370 1.00 133.05 1301 PRO F N 1
ATOM 17393 C CA . PRO I 2 330 ? 91.778 124.242 81.048 1.00 133.05 1301 PRO F CA 1
ATOM 17394 C C . PRO I 2 330 ? 92.005 124.705 82.474 1.00 133.05 1301 PRO F C 1
ATOM 17395 O O . PRO I 2 330 ? 91.310 125.616 82.941 1.00 133.05 1301 PRO F O 1
ATOM 17399 N N . ASP I 2 331 ? 92.960 124.105 83.182 1.00 131.19 1302 ASP F N 1
ATOM 17400 C CA . ASP I 2 331 ? 93.316 124.539 84.532 1.00 131.19 1302 ASP F CA 1
ATOM 17401 C C . ASP I 2 331 ? 94.445 125.569 84.471 1.00 131.19 1302 ASP F C 1
ATOM 17402 O O . ASP I 2 331 ? 95.478 125.458 85.130 1.00 131.19 1302 ASP F O 1
ATOM 17407 N N . ASP I 2 332 ? 94.221 126.594 83.651 1.00 129.58 1303 ASP F N 1
ATOM 17408 C CA . ASP I 2 332 ? 95.185 127.677 83.462 1.00 129.58 1303 ASP F CA 1
ATOM 17409 C C . ASP I 2 332 ? 94.394 128.976 83.352 1.00 129.58 1303 ASP F C 1
ATOM 17410 O O . ASP I 2 332 ? 93.947 129.348 82.262 1.00 129.58 1303 ASP F O 1
ATOM 17415 N N . LYS I 2 333 ? 94.226 129.662 84.481 1.00 126.09 1304 LYS F N 1
ATOM 17416 C CA . LYS I 2 333 ? 93.481 130.911 84.537 1.00 126.09 1304 LYS F CA 1
ATOM 17417 C C . LYS I 2 333 ? 94.350 132.127 84.242 1.00 126.09 1304 LYS F C 1
ATOM 17418 O O . LYS I 2 333 ? 94.014 133.236 84.672 1.00 126.09 1304 LYS F O 1
ATOM 17424 N N . ILE I 2 334 ? 95.461 131.941 83.525 1.00 124.56 1305 ILE F N 1
ATOM 17425 C CA . ILE I 2 334 ? 96.293 133.074 83.131 1.00 124.56 1305 ILE F CA 1
ATOM 17426 C C . ILE I 2 334 ? 95.496 134.023 82.244 1.00 124.56 1305 ILE F C 1
ATOM 17427 O O . ILE I 2 334 ? 95.559 135.249 82.403 1.00 124.56 1305 ILE F O 1
ATOM 17432 N N . LEU I 2 335 ? 94.727 133.472 81.301 1.00 124.58 1306 LEU F N 1
ATOM 17433 C CA . LEU I 2 335 ? 93.819 134.295 80.511 1.00 124.58 1306 LEU F CA 1
ATOM 17434 C C . LEU I 2 335 ? 92.726 134.896 81.384 1.00 124.58 1306 LEU F C 1
ATOM 17435 O O . LEU I 2 335 ? 92.310 136.040 81.170 1.00 124.58 1306 LEU F O 1
ATOM 17440 N N . SER I 2 336 ? 92.254 134.144 82.376 1.00 123.71 1307 SER F N 1
ATOM 17441 C CA . SER I 2 336 ? 91.203 134.607 83.272 1.00 123.71 1307 SER F CA 1
ATOM 17442 C C . SER I 2 336 ? 91.703 135.595 84.318 1.00 123.71 1307 SER F C 1
ATOM 17443 O O . SER I 2 336 ? 90.888 136.127 85.079 1.00 123.71 1307 SER F O 1
ATOM 17446 N N . VAL I 2 337 ? 93.009 135.846 84.384 1.00 125.92 1308 VAL F N 1
ATOM 17447 C CA . VAL I 2 337 ? 93.581 136.779 85.341 1.00 125.92 1308 VAL F CA 1
ATOM 17448 C C . VAL I 2 337 ? 94.099 138.040 84.657 1.00 125.92 1308 VAL F C 1
ATOM 17449 O O . VAL I 2 337 ? 93.868 139.150 85.142 1.00 125.92 1308 VAL F O 1
ATOM 17453 N N . ILE I 2 338 ? 94.793 137.889 83.527 1.00 126.71 1309 ILE F N 1
ATOM 17454 C CA . ILE I 2 338 ? 95.327 139.048 82.815 1.00 126.71 1309 ILE F CA 1
ATOM 17455 C C . ILE I 2 338 ? 94.192 139.918 82.286 1.00 126.71 1309 ILE F C 1
ATOM 17456 O O . ILE I 2 338 ? 94.226 141.150 82.397 1.00 126.71 1309 ILE F O 1
ATOM 17461 N N . LEU I 2 339 ? 93.170 139.289 81.707 1.00 127.12 1310 LEU F N 1
ATOM 17462 C CA . LEU I 2 339 ? 92.080 140.049 81.099 1.00 127.12 1310 LEU F CA 1
ATOM 17463 C C . LEU I 2 339 ? 91.340 140.959 82.076 1.00 127.12 1310 LEU F C 1
ATOM 17464 O O . LEU I 2 339 ? 91.062 142.110 81.699 1.00 127.12 1310 LEU F O 1
ATOM 17469 N N . PRO I 2 340 ? 90.976 140.532 83.307 1.00 127.93 1311 PRO F N 1
ATOM 17470 C CA . PRO I 2 340 ? 90.314 141.467 84.232 1.00 127.93 1311 PRO F CA 1
ATOM 17471 C C . PRO I 2 340 ? 91.121 142.730 84.492 1.00 127.93 1311 PRO F C 1
ATOM 17472 O O . PRO I 2 340 ? 90.553 143.811 84.673 1.00 127.93 1311 PRO F O 1
ATOM 17476 N N . TRP I 2 341 ? 92.449 142.603 84.524 1.00 130.30 1312 TRP F N 1
ATOM 17477 C CA . TRP I 2 341 ? 93.295 143.773 84.729 1.00 130.30 1312 TRP F CA 1
ATOM 17478 C C . TRP I 2 341 ? 93.360 144.610 83.456 1.00 130.30 1312 TRP F C 1
ATOM 17479 O O . TRP I 2 341 ? 93.427 145.843 83.515 1.00 130.30 1312 TRP F O 1
ATOM 17490 N N . LEU I 2 342 ? 93.275 143.956 82.295 1.00 128.52 1313 LEU F N 1
ATOM 17491 C CA . LEU I 2 342 ? 93.582 144.565 81.003 1.00 128.52 1313 LEU F CA 1
ATOM 17492 C C . LEU I 2 342 ? 92.859 145.888 80.774 1.00 128.52 1313 LEU F C 1
ATOM 17493 O O . LEU I 2 342 ? 93.454 146.834 80.246 1.00 128.52 1313 LEU F O 1
ATOM 17498 N N . MET I 2 343 ? 91.583 145.976 81.160 1.00 131.70 1314 MET F N 1
ATOM 17499 C CA . MET I 2 343 ? 90.888 147.255 81.054 1.00 131.70 1314 MET F CA 1
ATOM 17500 C C . MET I 2 343 ? 91.420 148.282 82.044 1.00 131.70 1314 MET F C 1
ATOM 17501 O O . MET I 2 343 ? 91.567 149.454 81.682 1.00 131.70 1314 MET F O 1
ATOM 17506 N N . GLU I 2 344 ? 91.712 147.872 83.278 1.00 131.63 1315 GLU F N 1
ATOM 17507 C CA . GLU I 2 344 ? 92.252 148.764 84.296 1.00 131.63 1315 GLU F CA 1
ATOM 17508 C C . GLU I 2 344 ? 93.682 149.196 84.006 1.00 131.63 1315 GLU F C 1
ATOM 17509 O O . GLU I 2 344 ? 94.034 150.356 84.244 1.00 131.63 1315 GLU F O 1
ATOM 17515 N N . GLY I 2 345 ? 94.516 148.287 83.497 1.00 129.46 1316 GLY F N 1
ATOM 17516 C CA . GLY I 2 345 ? 95.880 148.655 83.156 1.00 129.46 1316 GLY F CA 1
ATOM 17517 C C . GLY I 2 345 ? 95.947 149.694 82.054 1.00 129.46 1316 GLY F C 1
ATOM 17518 O O . GLY I 2 345 ? 96.844 150.541 82.039 1.00 129.46 1316 GLY F O 1
ATOM 17519 N N . THR I 2 346 ? 95.003 149.638 81.112 1.00 130.72 1317 THR F N 1
ATOM 17520 C CA . THR I 2 346 ? 94.947 150.640 80.051 1.00 130.72 1317 THR F CA 1
ATOM 17521 C C . THR I 2 346 ? 94.681 152.026 80.628 1.00 130.72 1317 THR F C 1
ATOM 17522 O O . THR I 2 346 ? 95.115 153.041 80.071 1.00 130.72 1317 THR F O 1
ATOM 17526 N N . LYS I 2 347 ? 93.951 152.089 81.742 1.00 129.21 1318 LYS F N 1
ATOM 17527 C CA . LYS I 2 347 ? 93.750 153.364 82.422 1.00 129.21 1318 LYS F CA 1
ATOM 17528 C C . LYS I 2 347 ? 95.042 153.848 83.070 1.00 129.21 1318 LYS F C 1
ATOM 17529 O O . LYS I 2 347 ? 95.335 155.049 83.080 1.00 129.21 1318 LYS F O 1
ATOM 17535 N N . LYS I 2 348 ? 95.828 152.920 83.623 1.00 131.11 1319 LYS F N 1
ATOM 17536 C CA . LYS I 2 348 ? 97.041 153.298 84.344 1.00 131.11 1319 LYS F CA 1
ATOM 17537 C C . LYS I 2 348 ? 98.071 153.931 83.415 1.00 131.11 1319 LYS F C 1
ATOM 17538 O O . LYS I 2 348 ? 98.716 154.923 83.772 1.00 131.11 1319 LYS F O 1
ATOM 17544 N N . MET I 2 349 ? 98.249 153.363 82.218 1.00 130.58 1320 MET F N 1
ATOM 17545 C CA . MET I 2 349 ? 99.239 153.904 81.291 1.00 130.58 1320 MET F CA 1
ATOM 17546 C C . MET I 2 349 ? 98.866 155.312 80.846 1.00 130.58 1320 MET F C 1
ATOM 17547 O O . MET I 2 349 ? 99.732 156.187 80.738 1.00 130.58 1320 MET F O 1
ATOM 17552 N N . ASP I 2 350 ? 97.578 155.546 80.580 1.00 130.69 1321 ASP F N 1
ATOM 17553 C CA . ASP I 2 350 ? 97.137 156.865 80.139 1.00 130.69 1321 ASP F CA 1
ATOM 17554 C C . ASP I 2 350 ? 97.391 157.916 81.211 1.00 130.69 1321 ASP F C 1
ATOM 17555 O O . ASP I 2 350 ? 97.811 159.038 80.904 1.00 130.69 1321 ASP F O 1
ATOM 17560 N N . PHE I 2 351 ? 97.136 157.573 82.475 1.00 130.56 1322 PHE F N 1
ATOM 17561 C CA . PHE I 2 351 ? 97.438 158.491 83.568 1.00 130.56 1322 PHE F CA 1
ATOM 17562 C C . PHE I 2 351 ? 98.935 158.762 83.647 1.00 130.56 1322 PHE F C 1
ATOM 17563 O O . PHE I 2 351 ? 99.364 159.905 83.847 1.00 130.56 1322 PHE F O 1
ATOM 17571 N N . LEU I 2 352 ? 99.748 157.715 83.494 1.00 130.53 1323 LEU F N 1
ATOM 17572 C CA . LEU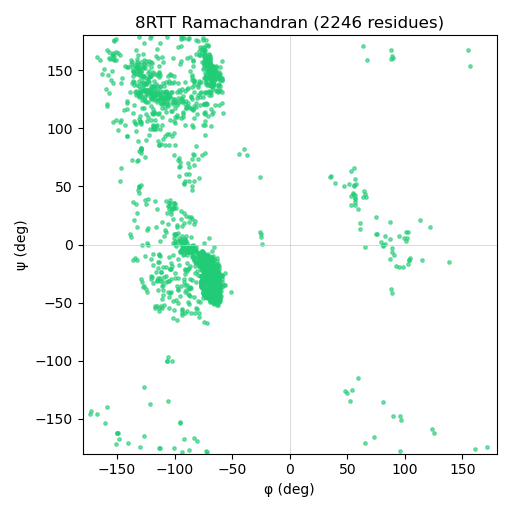 I 2 352 ? 101.197 157.880 83.543 1.00 130.53 1323 LEU F CA 1
ATOM 17573 C C . LEU I 2 352 ? 101.708 158.628 82.317 1.00 130.53 1323 LEU F C 1
ATOM 17574 O O . LEU I 2 352 ? 102.612 159.466 82.419 1.00 130.53 1323 LEU F O 1
ATOM 17579 N N . LYS I 2 353 ? 101.143 158.332 81.143 1.00 130.20 1324 LYS F N 1
ATOM 17580 C CA . LYS I 2 353 ? 101.587 158.995 79.921 1.00 130.20 1324 LYS F CA 1
ATOM 17581 C C . LYS I 2 353 ? 101.325 160.494 79.981 1.00 130.20 1324 LYS F C 1
ATOM 17582 O O . LYS I 2 353 ? 102.170 161.297 79.566 1.00 130.20 1324 LYS F O 1
ATOM 17588 N N . GLU I 2 354 ? 100.156 160.891 80.488 1.00 130.01 1325 GLU F N 1
ATOM 17589 C CA . GLU I 2 354 ? 99.873 162.311 80.663 1.00 130.01 1325 GLU F CA 1
ATOM 17590 C C . GLU I 2 354 ? 100.828 162.938 81.672 1.00 130.01 1325 GLU F C 1
ATOM 17591 O O . GLU I 2 354 ? 101.303 164.062 81.475 1.00 130.01 1325 GLU F O 1
ATOM 17597 N N . HIS I 2 355 ? 101.123 162.221 82.760 1.00 129.89 1326 HIS F N 1
ATOM 17598 C CA . HIS I 2 355 ? 102.065 162.729 83.752 1.00 129.89 1326 HIS F CA 1
ATOM 17599 C C . HIS I 2 355 ? 103.465 162.868 83.168 1.00 129.89 1326 HIS F C 1
ATOM 17600 O O . HIS I 2 355 ? 104.177 163.834 83.467 1.00 129.89 1326 HIS F O 1
ATOM 17607 N N . LEU I 2 356 ? 103.883 161.905 82.341 1.00 130.17 1327 LEU F N 1
ATOM 17608 C CA . LEU I 2 356 ? 105.199 161.988 81.714 1.00 130.17 1327 LEU F CA 1
ATOM 17609 C C . LEU I 2 356 ? 105.282 163.186 80.778 1.00 130.17 1327 LEU F C 1
ATOM 17610 O O . LEU I 2 356 ? 106.292 163.898 80.753 1.00 130.17 1327 LEU F O 1
ATOM 17615 N N . ARG I 2 357 ? 104.220 163.431 80.010 1.00 132.28 1328 ARG F N 1
ATOM 17616 C CA . ARG I 2 357 ? 104.170 164.621 79.167 1.00 132.28 1328 ARG F CA 1
ATOM 17617 C C . ARG I 2 357 ? 104.155 165.887 80.016 1.00 132.28 1328 ARG F C 1
ATOM 17618 O O . ARG I 2 357 ? 104.776 166.893 79.655 1.00 132.28 1328 ARG F O 1
ATOM 17626 N N . THR I 2 358 ? 103.455 165.850 81.153 1.00 132.08 1329 THR F N 1
ATOM 17627 C CA . THR I 2 358 ? 103.361 167.029 82.008 1.00 132.08 1329 THR F CA 1
ATOM 17628 C C . THR I 2 358 ? 104.732 167.457 82.518 1.00 132.08 1329 THR F C 1
ATOM 17629 O O . THR I 2 358 ? 105.066 168.651 82.506 1.00 132.08 1329 THR F O 1
ATOM 17633 N N . MET I 2 359 ? 105.547 166.496 82.963 1.00 135.34 1330 MET F N 1
ATOM 17634 C CA . MET I 2 359 ? 106.838 166.848 83.545 1.00 135.34 1330 MET F CA 1
ATOM 17635 C C . MET I 2 359 ? 107.780 167.429 82.497 1.00 135.34 1330 MET F C 1
ATOM 17636 O O . MET I 2 359 ? 108.489 168.403 82.772 1.00 135.34 1330 MET F O 1
ATOM 17641 N N . ASN I 2 360 ? 107.810 166.849 81.296 1.00 135.13 1331 ASN F N 1
ATOM 17642 C CA . ASN I 2 360 ? 108.726 167.354 80.279 1.00 135.13 1331 ASN F CA 1
ATOM 17643 C C . ASN I 2 360 ? 108.357 168.765 79.847 1.00 135.13 1331 ASN F C 1
ATOM 17644 O O . ASN I 2 360 ? 109.233 169.622 79.689 1.00 135.13 1331 ASN F O 1
ATOM 17649 N N . THR I 2 361 ? 107.066 169.022 79.639 1.00 135.05 1332 THR F N 1
ATOM 17650 C CA . THR I 2 361 ? 106.636 170.367 79.281 1.00 135.05 1332 THR F CA 1
ATOM 17651 C C . THR I 2 361 ? 106.935 171.350 80.407 1.00 135.05 1332 THR F C 1
ATOM 17652 O O . THR I 2 361 ? 107.477 172.435 80.166 1.00 135.05 1332 THR F O 1
ATOM 17656 N N . THR I 2 362 ? 106.622 170.969 81.650 1.00 133.75 1333 THR F N 1
ATOM 17657 C CA . THR I 2 362 ? 106.921 171.833 82.789 1.00 133.75 1333 THR F CA 1
ATOM 17658 C C . THR I 2 362 ? 108.425 172.016 82.960 1.00 133.75 1333 THR F C 1
ATOM 17659 O O . THR I 2 362 ? 108.893 173.128 83.230 1.00 133.75 1333 THR F O 1
ATOM 17663 N N . LEU I 2 363 ? 109.196 170.935 82.809 1.00 137.41 1334 LEU F N 1
ATOM 17664 C CA . LEU I 2 363 ? 110.645 171.042 82.956 1.00 137.41 1334 LEU F CA 1
ATOM 17665 C C . LEU I 2 363 ? 111.243 171.949 81.890 1.00 137.41 1334 LEU F C 1
ATOM 17666 O O . LEU I 2 363 ? 111.956 172.904 82.216 1.00 137.41 1334 LEU F O 1
ATOM 17671 N N . ASN I 2 364 ? 110.938 171.687 80.616 1.00 140.09 1335 ASN F N 1
ATOM 17672 C CA . ASN I 2 364 ? 111.553 172.446 79.529 1.00 140.09 1335 ASN F CA 1
ATOM 17673 C C . ASN I 2 364 ? 111.167 173.919 79.585 1.00 140.09 1335 ASN F C 1
ATOM 17674 O O . ASN I 2 364 ? 111.993 174.794 79.299 1.00 140.09 1335 ASN F O 1
ATOM 17679 N N . ASN I 2 365 ? 109.912 174.211 79.934 1.00 139.53 1336 ASN F N 1
ATOM 17680 C CA . ASN I 2 365 ? 109.473 175.601 80.011 1.00 139.53 1336 ASN F CA 1
ATOM 17681 C C . ASN I 2 365 ? 110.254 176.369 81.071 1.00 139.53 1336 ASN F C 1
ATOM 17682 O O . ASN I 2 365 ? 110.691 177.501 80.833 1.00 139.53 1336 ASN F O 1
ATOM 17687 N N . ALA I 2 366 ? 110.443 175.768 82.247 1.00 141.84 1337 ALA F N 1
ATOM 17688 C CA . ALA I 2 366 ? 111.273 176.389 83.271 1.00 141.84 1337 ALA F CA 1
ATOM 17689 C C . ALA I 2 366 ? 112.758 176.209 82.990 1.00 141.84 1337 ALA F C 1
ATOM 17690 O O . ALA I 2 366 ? 113.584 176.859 83.639 1.00 141.84 1337 ALA F O 1
ATOM 17692 N N . MET I 2 367 ? 113.110 175.344 82.038 1.00 145.35 1338 MET F N 1
ATOM 17693 C CA . MET I 2 367 ? 114.511 175.093 81.720 1.00 145.35 1338 MET F CA 1
ATOM 17694 C C . MET I 2 367 ? 115.037 176.164 80.769 1.00 145.35 1338 MET F C 1
ATOM 17695 O O . MET I 2 367 ? 116.126 176.710 80.973 1.00 145.35 1338 MET F O 1
ATOM 17700 N N . ARG I 2 368 ? 114.259 176.489 79.733 1.00 146.45 1339 ARG F N 1
ATOM 17701 C CA . ARG I 2 368 ? 114.631 177.574 78.829 1.00 146.45 1339 ARG F CA 1
ATOM 17702 C C . ARG I 2 368 ? 114.478 178.933 79.501 1.00 146.45 1339 ARG F C 1
ATOM 17703 O O . ARG I 2 368 ? 115.129 179.907 79.105 1.00 146.45 1339 ARG F O 1
ATOM 17711 N N . TYR I 2 369 ? 113.626 179.015 80.527 1.00 144.83 1340 TYR F N 1
ATOM 17712 C CA . TYR I 2 369 ? 113.362 180.291 81.185 1.00 144.83 1340 TYR F CA 1
ATOM 17713 C C . TYR I 2 369 ? 114.620 180.878 81.814 1.00 144.83 1340 TYR F C 1
ATOM 17714 O O . TYR I 2 369 ? 114.731 182.099 81.975 1.00 144.83 1340 TYR F O 1
ATOM 17723 N N . PHE I 2 370 ? 115.574 180.028 82.184 1.00 146.83 1341 PHE F N 1
ATOM 17724 C CA . PHE I 2 370 ? 116.784 180.486 82.852 1.00 146.83 1341 PHE F CA 1
ATOM 17725 C C . PHE I 2 370 ? 118.027 180.406 81.973 1.00 146.83 1341 PHE F C 1
ATOM 17726 O O . PHE I 2 370 ? 119.141 180.541 82.489 1.00 146.83 1341 PHE F O 1
ATOM 17734 N N . GLY I 2 371 ? 117.868 180.191 80.668 1.00 146.61 1342 GLY F N 1
ATOM 17735 C CA . GLY I 2 371 ? 118.964 180.321 79.730 1.00 146.61 1342 GLY F CA 1
ATOM 17736 C C . GLY I 2 371 ? 119.589 179.034 79.237 1.00 146.61 1342 GLY F C 1
ATOM 17737 O O . GLY I 2 371 ? 120.301 179.065 78.225 1.00 146.61 1342 GLY F O 1
ATOM 17738 N N . GLU I 2 372 ? 119.352 177.910 79.904 1.00 145.46 1343 GLU F N 1
ATOM 17739 C CA . GLU I 2 372 ? 119.929 176.654 79.452 1.00 145.46 1343 GLU F CA 1
ATOM 17740 C C . GLU I 2 372 ? 119.000 175.979 78.443 1.00 145.46 1343 GLU F C 1
ATOM 17741 O O . GLU I 2 372 ? 117.905 176.463 78.143 1.00 145.46 1343 GLU F O 1
ATOM 17747 N N . GLN I 2 373 ? 119.451 174.839 77.911 1.00 146.30 1344 GLN F N 1
ATOM 17748 C CA . GLN I 2 373 ? 118.694 174.121 76.890 1.00 146.30 1344 GLN F CA 1
ATOM 17749 C C . GLN I 2 373 ? 118.543 172.656 77.289 1.00 146.30 1344 GLN F C 1
ATOM 17750 O O . GLN I 2 373 ? 119.436 172.102 77.958 1.00 146.30 1344 GLN F O 1
ATOM 17756 N N . PRO I 2 374 ? 117.441 172.005 76.905 1.00 147.31 1345 PRO F N 1
ATOM 17757 C CA . PRO I 2 374 ? 117.296 170.567 77.189 1.00 147.31 1345 PRO F CA 1
ATOM 17758 C C . PRO I 2 374 ? 118.138 169.680 76.289 1.00 147.31 1345 PRO F C 1
ATOM 17759 O O . PRO I 2 374 ? 118.279 168.487 76.590 1.00 147.31 1345 PRO F O 1
ATOM 17763 N N . ASN I 2 375 ? 118.694 170.216 75.199 1.00 150.97 1346 ASN F N 1
ATOM 17764 C CA . ASN I 2 375 ? 119.405 169.380 74.237 1.00 150.97 1346 ASN F CA 1
ATOM 17765 C C . ASN I 2 375 ? 120.663 168.771 74.845 1.00 150.97 1346 ASN F C 1
ATOM 17766 O O . ASN I 2 375 ? 121.135 167.723 74.391 1.00 150.97 1346 ASN F O 1
ATOM 17771 N N . ASP I 2 376 ? 121.219 169.411 75.870 1.00 146.60 1347 ASP F N 1
ATOM 17772 C CA . ASP I 2 376 ? 122.392 168.880 76.549 1.00 146.60 1347 ASP F CA 1
ATOM 17773 C C . ASP I 2 376 ? 121.944 167.868 77.594 1.00 146.60 1347 ASP F C 1
ATOM 17774 O O . ASP I 2 376 ? 121.251 168.248 78.548 1.00 146.60 1347 ASP F O 1
ATOM 17779 N N . PRO I 2 377 ? 122.294 166.584 77.455 1.00 146.08 1348 PRO F N 1
ATOM 17780 C CA . PRO I 2 377 ? 121.819 165.592 78.437 1.00 146.08 1348 PRO F CA 1
ATOM 17781 C C . PRO I 2 377 ? 122.283 165.870 79.855 1.00 146.08 1348 PRO F C 1
ATOM 17782 O O . PRO I 2 377 ? 121.533 165.619 80.806 1.00 146.08 1348 PRO F O 1
ATOM 17786 N N . ASN I 2 378 ? 123.504 166.382 80.027 1.00 145.71 1349 ASN F N 1
ATOM 17787 C CA . ASN I 2 378 ? 123.962 166.741 81.365 1.00 145.71 1349 ASN F CA 1
ATOM 17788 C C . ASN I 2 378 ? 123.143 167.895 81.931 1.00 145.71 1349 ASN F C 1
ATOM 17789 O O . ASN I 2 378 ? 122.787 167.892 83.115 1.00 145.71 1349 ASN F O 1
ATOM 17794 N N . SER I 2 379 ? 122.830 168.889 81.097 1.00 142.74 1350 SER F N 1
ATOM 17795 C CA . SER I 2 379 ? 121.992 169.995 81.548 1.00 142.74 1350 SER F CA 1
ATOM 17796 C C . SER I 2 379 ? 120.584 169.514 81.878 1.00 142.74 1350 SER F C 1
ATOM 17797 O O . SER I 2 379 ? 119.949 170.022 82.810 1.00 142.74 1350 SER F O 1
ATOM 17800 N N . LYS I 2 380 ? 120.077 168.541 81.117 1.00 144.04 1351 LYS F N 1
ATOM 17801 C CA . LYS I 2 380 ? 118.778 167.956 81.432 1.00 144.04 1351 LYS F CA 1
ATOM 17802 C C . LYS I 2 380 ? 118.801 167.260 82.788 1.00 144.04 1351 LYS F C 1
ATOM 17803 O O . LYS I 2 380 ? 117.865 167.400 83.583 1.00 144.04 1351 LYS F O 1
ATOM 17809 N N . ASN I 2 381 ? 119.866 166.510 83.070 1.00 141.38 1352 ASN F N 1
ATOM 17810 C CA . ASN I 2 381 ? 119.983 165.779 84.338 1.00 141.38 1352 ASN F CA 1
ATOM 17811 C C . ASN I 2 381 ? 120.493 166.698 85.445 1.00 141.38 1352 ASN F C 1
ATOM 17812 O O . ASN I 2 381 ? 119.823 166.889 86.464 1.00 141.38 1352 ASN F O 1
ATOM 17817 N N . LEU I 2 382 ? 121.679 167.272 85.253 1.00 139.66 1353 LEU F N 1
ATOM 17818 C CA . LEU I 2 382 ? 122.282 168.118 86.275 1.00 139.66 1353 LEU F CA 1
ATOM 17819 C C . LEU I 2 382 ? 121.738 169.539 86.211 1.00 139.66 1353 LEU F C 1
ATOM 17820 O O . LEU I 2 382 ? 122.507 170.499 86.103 1.00 139.66 1353 LEU F O 1
ATOM 17825 N N . PHE I 2 383 ? 120.414 169.683 86.280 1.00 139.51 1354 PHE F N 1
ATOM 17826 C CA . PHE I 2 383 ? 119.809 171.010 86.324 1.00 139.51 1354 PHE F CA 1
ATOM 17827 C C . PHE I 2 383 ? 119.567 171.448 87.764 1.00 139.51 1354 PHE F C 1
ATOM 17828 O O . PHE I 2 383 ? 120.047 172.502 88.195 1.00 139.51 1354 PHE F O 1
ATOM 17836 N N . PHE I 2 384 ? 118.820 170.644 88.524 1.00 136.85 1355 PHE F N 1
ATOM 17837 C CA . PHE I 2 384 ? 118.579 170.954 89.928 1.00 136.85 1355 PHE F CA 1
ATOM 17838 C C . PHE I 2 384 ? 119.820 170.757 90.787 1.00 136.85 1355 PHE F C 1
ATOM 17839 O O . PHE I 2 384 ? 119.912 171.358 91.862 1.00 136.85 1355 PHE F O 1
ATOM 17847 N N . LYS I 2 385 ? 120.769 169.926 90.345 1.00 136.35 1356 LYS F N 1
ATOM 17848 C CA . LYS I 2 385 ? 121.974 169.697 91.136 1.00 136.35 1356 LYS F CA 1
ATOM 17849 C C . LYS I 2 385 ? 122.795 170.973 91.273 1.00 136.35 1356 LYS F C 1
ATOM 17850 O O . LYS I 2 385 ? 123.303 171.276 92.359 1.00 136.35 1356 LYS F O 1
ATOM 17856 N N . ARG I 2 386 ? 122.940 171.732 90.182 1.00 136.33 1357 ARG F N 1
ATOM 17857 C CA . ARG I 2 386 ? 123.677 172.990 90.252 1.00 136.33 1357 ARG F CA 1
ATOM 17858 C C . ARG I 2 386 ? 122.986 173.980 91.181 1.00 136.33 1357 ARG F C 1
ATOM 17859 O O . ARG I 2 386 ? 123.647 174.683 91.954 1.00 136.33 1357 ARG F O 1
ATOM 17867 N N . VAL I 2 387 ? 121.655 174.052 91.115 1.00 135.24 1358 VAL F N 1
ATOM 17868 C CA . VAL I 2 387 ? 120.912 174.916 92.027 1.00 135.24 1358 VAL F CA 1
ATOM 17869 C C . VAL I 2 387 ? 121.084 174.441 93.463 1.00 135.24 1358 VAL F C 1
ATOM 17870 O O . VAL I 2 387 ? 121.312 175.244 94.376 1.00 135.24 1358 VAL F O 1
ATOM 17874 N N . ASP I 2 388 ? 120.980 173.128 93.686 1.00 132.74 1359 ASP F N 1
ATOM 17875 C CA . ASP I 2 388 ? 121.185 172.588 95.026 1.00 132.74 1359 ASP F CA 1
ATOM 17876 C C . ASP I 2 388 ? 122.621 172.791 95.489 1.00 132.74 1359 ASP F C 1
ATOM 17877 O O . ASP I 2 388 ? 122.869 173.040 96.674 1.00 132.74 1359 ASP F O 1
ATOM 17882 N N . SER I 2 389 ? 123.583 172.681 94.567 1.00 134.18 1360 SER F N 1
ATOM 17883 C CA . SER I 2 389 ? 124.978 172.917 94.921 1.00 134.18 1360 SER F CA 1
ATOM 17884 C C . SER I 2 389 ? 125.195 174.339 95.418 1.00 134.18 1360 SER F C 1
ATOM 17885 O O . SER I 2 389 ? 125.985 174.561 96.342 1.00 134.18 1360 SER F O 1
ATOM 17888 N N . PHE I 2 390 ? 124.510 175.313 94.816 1.00 135.39 1361 PHE F N 1
ATOM 17889 C CA . PHE I 2 390 ? 124.604 176.686 95.300 1.00 135.39 1361 PHE F CA 1
ATOM 17890 C C . PHE I 2 390 ? 123.862 176.869 96.618 1.00 135.39 1361 PHE F C 1
ATOM 17891 O O . PHE I 2 390 ? 124.259 177.705 97.438 1.00 135.39 1361 PHE F O 1
ATOM 17899 N N . ILE I 2 391 ? 122.789 176.106 96.838 1.00 133.36 1362 ILE F N 1
ATOM 17900 C CA . ILE I 2 391 ? 122.019 176.238 98.072 1.00 133.36 1362 ILE F CA 1
ATOM 17901 C C . ILE I 2 391 ? 122.852 175.802 99.271 1.00 133.36 1362 ILE F C 1
ATOM 17902 O O . ILE I 2 391 ? 122.924 176.507 100.286 1.00 133.36 1362 ILE F O 1
ATOM 17907 N N . ILE I 2 392 ? 123.494 174.636 99.176 1.00 133.91 1363 ILE F N 1
ATOM 17908 C CA . ILE I 2 392 ? 124.351 174.178 100.265 1.00 133.91 1363 ILE F CA 1
ATOM 17909 C C . ILE I 2 392 ? 125.575 175.077 100.392 1.00 133.91 1363 ILE F C 1
ATOM 17910 O O . ILE I 2 392 ? 126.060 175.335 101.500 1.00 133.91 1363 ILE F O 1
ATOM 17915 N N . ASP I 2 393 ? 126.093 175.565 99.262 1.00 137.07 1364 ASP F N 1
ATOM 17916 C CA . ASP I 2 393 ? 127.226 176.484 99.297 1.00 137.07 1364 ASP F CA 1
ATOM 17917 C C . ASP I 2 393 ? 126.861 177.776 100.017 1.00 137.07 1364 ASP F C 1
ATOM 17918 O O . ASP I 2 393 ? 127.667 178.322 100.780 1.00 137.07 1364 ASP F O 1
ATOM 17923 N N . TYR I 2 394 ? 125.651 178.285 99.779 1.00 138.74 1365 TYR F N 1
ATOM 17924 C CA . TYR I 2 394 ? 125.183 179.457 100.511 1.00 138.74 1365 TYR F CA 1
ATOM 17925 C C . TYR I 2 394 ? 125.010 179.146 101.993 1.00 138.74 1365 TYR F C 1
ATOM 17926 O O . TYR I 2 394 ? 125.278 179.997 102.849 1.00 138.74 1365 TYR F O 1
ATOM 17935 N N . SER I 2 395 ? 124.556 177.931 102.312 1.00 133.98 1366 SER F N 1
ATOM 17936 C CA . SER I 2 395 ? 124.294 177.577 103.704 1.00 133.98 1366 SER F CA 1
ATOM 17937 C C . SER I 2 395 ? 125.579 177.528 104.524 1.00 133.98 1366 SER F C 1
ATOM 17938 O O . SER I 2 395 ? 125.626 178.045 105.646 1.00 133.98 1366 SER F O 1
ATOM 17941 N N . LYS I 2 396 ? 126.631 176.904 103.986 1.00 132.50 1367 LYS F N 1
ATOM 17942 C CA . LYS I 2 396 ? 127.882 176.805 104.733 1.00 132.50 1367 LYS F CA 1
ATOM 17943 C C . LYS I 2 396 ? 128.538 178.171 104.893 1.00 132.50 1367 LYS F C 1
ATOM 17944 O O . LYS I 2 396 ? 129.137 178.462 105.935 1.00 132.50 1367 LYS F O 1
ATOM 17950 N N . ALA I 2 397 ? 128.443 179.020 103.866 1.00 137.52 1368 ALA F N 1
ATOM 17951 C CA . ALA I 2 397 ? 128.984 180.371 103.972 1.00 137.52 1368 ALA F CA 1
ATOM 17952 C C . ALA I 2 397 ? 128.260 181.171 105.047 1.00 137.52 1368 ALA F C 1
ATOM 17953 O O . ALA I 2 397 ? 128.891 181.904 105.817 1.00 137.52 1368 ALA F O 1
ATOM 17955 N N . ARG I 2 398 ? 126.932 181.046 105.109 1.00 140.03 1369 ARG F N 1
ATOM 17956 C CA . ARG I 2 398 ? 126.169 181.736 106.144 1.00 140.03 1369 ARG F CA 1
ATOM 17957 C C . ARG I 2 398 ? 126.525 181.216 107.531 1.00 140.03 1369 ARG F C 1
ATOM 17958 O O . ARG I 2 398 ? 126.677 181.999 108.477 1.00 140.03 1369 ARG F O 1
ATOM 17966 N N . SER I 2 399 ? 126.659 179.895 107.673 1.00 140.15 1370 SER F N 1
ATOM 17967 C CA . SER I 2 399 ? 127.031 179.322 108.963 1.00 140.15 1370 SER F CA 1
ATOM 17968 C C . SER I 2 399 ? 128.430 179.759 109.378 1.00 140.15 1370 SER F C 1
ATOM 17969 O O . SER I 2 399 ? 128.665 180.083 110.549 1.00 140.15 1370 SER F O 1
ATOM 17972 N N . ASP I 2 400 ? 129.374 179.770 108.434 1.00 140.78 1371 ASP F N 1
ATOM 17973 C CA . ASP I 2 400 ? 130.730 180.211 108.745 1.00 140.78 1371 ASP F CA 1
ATOM 17974 C C . ASP I 2 400 ? 130.757 181.685 109.132 1.00 140.78 1371 ASP F C 1
ATOM 17975 O O . ASP I 2 400 ? 131.481 182.077 110.055 1.00 140.78 1371 ASP F O 1
ATOM 17980 N N . ASN I 2 401 ? 129.981 182.517 108.432 1.00 142.13 1372 ASN F N 1
ATOM 17981 C CA . ASN I 2 401 ? 129.940 183.940 108.752 1.00 142.13 1372 ASN F CA 1
ATOM 17982 C C . ASN I 2 401 ? 129.360 184.180 110.140 1.00 142.13 1372 ASN F C 1
ATOM 17983 O O . ASN I 2 401 ? 129.870 185.014 110.899 1.00 142.13 1372 ASN F O 1
ATOM 17988 N N . LEU I 2 402 ? 128.291 183.463 110.490 1.00 141.55 1373 LEU F N 1
ATOM 17989 C CA . LEU I 2 402 ? 127.668 183.653 111.796 1.00 141.55 1373 LEU F CA 1
ATOM 17990 C C . LEU I 2 402 ? 128.571 183.165 112.923 1.00 141.55 1373 LEU F C 1
ATOM 17991 O O . LEU I 2 402 ? 128.695 183.830 113.957 1.00 141.55 1373 LEU F O 1
ATOM 17996 N N . LYS I 2 403 ? 129.206 182.004 112.742 1.00 143.73 1374 LYS F N 1
ATOM 17997 C CA . LYS I 2 403 ? 130.027 181.434 113.807 1.00 143.73 1374 LYS F CA 1
ATOM 17998 C C . LYS I 2 403 ? 131.239 182.309 114.109 1.00 143.73 1374 LYS F C 1
ATOM 17999 O O . LYS I 2 403 ? 131.577 182.531 115.278 1.00 143.73 1374 LYS F O 1
ATOM 18005 N N . SER I 2 404 ? 131.904 182.817 113.070 1.00 145.00 1375 SER F N 1
ATOM 18006 C CA . SER I 2 404 ? 133.121 183.596 113.281 1.00 145.00 1375 SER F CA 1
ATOM 18007 C C . SER I 2 404 ? 132.818 184.952 113.910 1.00 145.00 1375 SER F C 1
ATOM 18008 O O . SER I 2 404 ? 133.546 185.403 114.802 1.00 145.00 1375 SER F O 1
ATOM 18011 N N . GLU I 2 405 ? 131.752 185.617 113.460 1.00 148.40 1376 GLU F N 1
ATOM 18012 C CA . GLU I 2 405 ? 131.449 186.952 113.966 1.00 148.40 1376 GLU F CA 1
ATOM 18013 C C . GLU I 2 405 ? 130.933 186.904 115.399 1.00 148.40 1376 GLU F C 1
ATOM 18014 O O . GLU I 2 405 ? 131.350 187.708 116.241 1.00 148.40 1376 GLU F O 1
ATOM 18020 N N . GLU I 2 406 ? 130.030 185.976 115.696 1.00 145.14 1377 GLU F N 1
ATOM 18021 C CA . GLU I 2 406 ? 129.458 185.872 117.034 1.00 145.14 1377 GLU F CA 1
ATOM 18022 C C . GLU I 2 406 ? 130.433 185.206 117.999 1.00 145.14 1377 GLU F C 1
ATOM 18023 O O . GLU I 2 406 ? 130.725 185.742 119.069 1.00 145.14 1377 GLU F O 1
#

InterPro domains:
  IPR004000 Actin family [PF00022] (3-375)
  IPR004000 Actin family [PR00190] (26-35)
  IPR004000 Actin family [PR00190] (49-60)
  IPR004000 Actin family [PR00190] (61-83)
  IPR004000 Actin family [PR00190] (115-128)
  IPR004000 Actin family [PR00190] (140-159)
  IPR004000 Actin family [PR00190] (236-252)
  IPR004000 Actin family [PTHR11937] (8-369)
  IPR004000 Actin family [SM00268] (5-375)
  IPR004001 Actin, conserved site [PS00406] (53-63)
  IPR004001 Actin, conserved site [PS00432] (356-364)
  IPR020902 Actin/actin-like conserved site [PS01132] (104-116)
  IPR043129 ATPase, nucleotide binding domain [SSF53067] (3-152)
  IPR043129 ATPase, nucleotide binding domain [SSF53067] (147-375)

Sequence (2264 aa):
AALVVDNGSGMCKAGFAGDDAPRAVFPSIVGRPRHQGVMVGMGQKDSYVGDEAQSKRGILTLKYPIEGIVTNWDDMEKIWHHTFYNELRVAPEEHPVLLTEAPLNPKANREKMTQIMFETFNTPAMYVAIQAVLSLYASGRTTGIVMDSGDGVTHTVPIYEGYALPHAILRLDLAGRDLTDYLMKILTERGYSFTTTAEREIVRDIKEKLCYVALDFEQEMATAASSSSLEKSYELPDGQVITIGNERFRCPEALFQPSFLGMESAGIHETTFNSIMKCDVDIRKDLYANTVLSGGTTMYPGIADRMQKEITALAPSTMKIKIIAPPERKYSVWIGGSILASLSTFQQMWISKQEYDESGPSIVHRKCFAALVVDNGSGMCKAGFAGDDAPRAVFPSIVGRPRHQGVMVGMGQKDSYVGDEAQSKRGILTLKYPIEGIVTNWDDMEKIWHHTFYNELRVAPEEHPVLLTEAPLNPKANREKMTQIMFETFNTPAMYVAIQAVLSLYASGRTTGIVMDSGDGVTHTVPIYEGYALPHAILRLDLAGRDLTDYLMKILTERGYSFTTTAEREIVRDIKEKLCYVALDFEQEMATAASSSSLEKSYELPDGQVITIGNERFRCPEALFQPSFLGMESAGIHETTFNSIMKCDVDIRKDLYANTVLSGGTTMYPGIADRMQKEITALAPSTMKIKIIAPPERKYSVWIGGSILASLSTFQQMWISKQEYDESGPSIVHRKCFAALVVDNGSGMCKAGFAGDDAPRAVFPSIVGRPRHQGVMVGMGQKDSYVGDEAQSKRGILTLKYPIEGIVTNWDDMEKIWHHTFYNELRVAPEEHPVLLTEAPLNPKANREKMTQIMFETFNTPAMYVAIQAVLSLYASGRTTGIVMDSGDGVTHTVPIYEGYALPHAILRLDLAGRDLTDYLMKILTERGYSFTTTAEREIVRDIKEKLCYVALDFEQEMATAASSSSLEKSYELPDGQVITIGNERFRCPEALFQPSFLGMESAGIHETTFNSIMKCDVDIRKDLYANTVLSGGTTMYPGIADRMQKEITALAPSTMKIKIIAPPERKYSVWIGGSILASLSTFQQMWISKQEYDESGPSIVHRKCFAALVVDNGSGMCKAGFAGDDAPRAVFPSIVGRPRHQGVMVGMGQKDSYVGDEAQSKRGILTLKYPIEGIVTNWDDMEKIWHHTFYNELRVAPEEHPVLLTEAPLNPKANREKMTQIMFETFNTPAMYVAIQAVLSLYASGRTTGIVMDSGDGVTHTVPIYEGYALPHAILRLDLAGRDLTDYLMKILTERGYSFTTTAEREIVRDIKEKLCYVALDFEQEMATAASSSSLEKSYELPDGQVITIGNERFRCPEALFQPSFLGMESAGIHETTFNSIMKCDVDIRKDLYANTVLSGGTTMYPGIADRMQKEITALAPSTMKIKIIAPPERKYSVWIGGSILASLSTFQQMWISKQEYDESGPSIVHRKCFRRPTRRLKQMHWEKLNSGLEFTFWTGPSDEANKILETLHTSGVLDELDESFAMTDYMSSELQKLFGIHFHKLSHKNPNEIIRMILHCDDSMNECVEFLSSDKVLNQPKLKADLEPYRIDWANGGDLVNSEKDASELSRWDYLYVRLIVDLGGYWNQRMNALKVKNIIETNYENLVRQTKLIGRAALELRDSKVFKGLLYLILYLGNYMNDYVRQAKGFAIGSLQRLPLIKNANNTKSLLHILDITIRKHFPQFDNFSPELSTVTEAAKLNIEAIEQECSELIRGCQNLQIDCDSGALSDPTVFHPDDKILSVILPWLMEGTKKMDFLKEHLRTMNTTLNNAMRYFGEQPNDPNSKNLFFKRVDSFIIDYSKARSDNLKSEEEEASQHRRWACAWACAWACARRPTRRLKQMHWEKLNSGLEFTFWTGPSDEANKILETLHTSGVLDELDESFAMKEAKTLTDYMSSELQKLFGIHFHKLSHKNPNEIIRMILHCDDSMNECVEFLSSDKVLNQPKLKADLEPYRIDWANGGDLVNSEKDASELSRWDYLYVRLIVDLGGYWNQRMNALKVKNIIETNYENLVRQTKLIGRAALELRDSKVFKGLLYLILYLGNYMNDYVRQAKGFAIGSLQRLPLIKNANNTKSLLHILDITIRKHFPQFDNFSPELSTVTEAAKLNIEAIEQECSELIRGCQNLQIDCDSGALSDPTVFHPDDKILSVILPWLMEGTKKMDFLKEHLRTMNTTLNNAMRYFGEQPNDPNSKNLFFKRVDSFIIDYSKARSDNLKSEE

GO terms:
  GO:0043296 apical junction complex (C, IDA)
  GO:0070160 tight junction (C, IDA)
  GO:0005737 cytoplasm (C, IDA)
  GO:0005856 cytoskeleton (C, IDA)
  GO:0005912 adherens junction (C, IDA)
  GO:0030027 lamellipodium (C, IDA)
  GO:0032991 protein-containing complex (C, IDA)
  GO:0098793 presynapse (C, TAS)
  GO:0051621 regulation of norepinephrine uptake (P, IGI)
  GO:0051623 positive regulation of norepinephrine uptake (P, TAS)
  GO:0141108 transporter regulator activity (F, IGI)
  GO:0001738 morphogenesis of a polarized epithelium (P, IMP)
  GO:0034333 adherens junction assembly (P, IMP)
  GO:0005911 cell-cell junction (C, IMP)
  GO:0045176 apical protein localization (P, IMP)
  GO:0150111 regulation of transepithelial transport (P, IMP)
  GO:1903076 regulation of protein localization to plasma membrane (P, IMP)
  GO:0071896 protein localization to adherens junction (P, IMP)
  GO:0007163 establishment or maintenance of cell polarity (P, IMP)
  GO:0005515 protein binding (F, IPI)

Solvent-accessible surface area: 95699 Å² total

Secondary structure (DSSP, 8-state):
--EEEE--SSEEEEEETT-SS-SEEEE--EEEESS---S--SS--S-EETHHHHHTTTTEEEE-SB---BS-HHHHHHHHHHIIIIII---TTSS-EEEEE-TT--HHHHHHHHHHHHHHT--S-EEEEEHHHHHHHHHT-SSEEEEEE-SS-EEEEEEETTEE-GGG-EEES-SHHHHHHHHHHHGGGGT----SHHHHHHHHHHHHHT----S-HHHHHHHHTT-STT-EEEE-TTS-EEEE-THHHHTGGGGT-GGGGT--SPPHHHHHHHHHHHS-GGGHHHHHTTEEEESGGGGSTTHHHHHHHHHHHHS-SSS---EE--TTGGGHHHHHHHHHHH-SGGGGG---HHHHHHH-TTHHHHH--/--EEEE--SSEEEEEETT-SS-SEEEE--EEEESS----SSS---S-EETHHHHHTTTTEEEE-SB---BS-HHHHHHHHHHIIIIII---TTSS-EEEEE-TT--HHHHHHHHHHIIIII--S-EEEEEHHHHHHHHHT-SSEEEEEE-SS-EEEEEEETTEE-GGG-EEES-SHHHHHHHHHHHGGGTT----SHHHHHHHHHHHHHH----S-HHHHHHHHTT-STT-EEEE-TTS-EEEESGGGTTTGGGGT-GGGGT--SPPHHHHHHHHHHHS-STTHHHHHTTEEEESSGGGSTTHHHHHHHHHHHHS-TTS---EE--TTGGGHHHHHHHHHHH-SGGGGS---HHHHHHH-TTHHHHH--/--EEEE--SSEEEEEETT-SS-SEEEE--EEEE-SPB---SS---S-EETHHHHHTGGGEEEE-SB---BS-HHHHHHHHHHIIIIIS---TTTS-EEEEE-SS--HHHHHHHHHHIIIII--SEEEEEEHHHHHHHTTT-SSEEEEE--SS-EEEEEESSSS--STT-EEES-SHHHHHHHHHHHHGGGT----SHHHHHHHHHHHHHH----S-HHHHHHHHHT-SSS-EEEE-SSS-EEEESTHHHHHHHHHH-GGGGT--S--TTHHHHHHHHTS-HHHHHHHHHTEEEESSGGGSTTHHHHHHHHHHHHS-TTS---EE--TTGGGHHHHHHHHHHH-SGGGGS-EEHHHHHHHGGGHHHHH--/--EE-B--SSEEEE-BTT-SS-SEEEE--EEEE-S-B--TTS---S-EETHHHHHTGGGEEEE-SB---BS-HHHHHHHHHIIIIIII---GGGS-EEEEE-TT--HHHHHHHHHHIIIII--S-EEEEEHHHHHHHHHT-SSEEEEE-SSS-EEEEEEBTTB--STT-EEE---HHHHHHHHHHHHTTTT----SHHHHHHHHHHHHHT----S-HHHHHHHHHH-STT-EEEE-TTS-EEEESSTTTTSGGGGT-GGGTT--S--HHHHHHHHHHHS-STTHHHHHT-EEEESSGGGSTTHHHHHHHHHHHHS-TTS---EE--TTGGGHHHHHHHHHHH-GGGGGG---HHHHHHH-TTHHHHH--/---SS-BPPP-----SS-TTTSTTS---HHHHHHHHHHHHHSHHHHHHHHSB----S-HHHHHHHHHHTSTTTTS-HHHHHHHHHTT-GGGHHHHHHHTSHHHH--HHHHHHHSTT-EETTTT-EESSS---STTS-HHHHHHIIIIITTTTTHHHHHHHHHHHHHHHHHHHHHHHHHHHHHHHHHHHHT-HHHHHHHHHHHHHHHHHS-GGG--S---GGGGGGSTT-B-TTSS-BHHHHHHHHHHHH-GGGS--TTTS-HHHHHTTS-HHHHHHHHHHHHHHHHHHHHHHHHSGGG-SSSS-TT-THHHHHHHHHHHHHHHHHHHHHHHHHHHHHHHHHHHHHT--SS-HHHHHSSHHHHHHHHHHHHHHHHHHHHHHHHHHHHHH-/---SS-B--------SS-SSSSGGG---HHHHHHHHHHHHSTTHHHHHHHSB----------S-HHHHHHHHHHTGGGTTS-HHHHHHHGGGT-GGGTTHHHHHTSHHHH--HHHHHHHSTT-EETTTT-EESSS---STTS-HHHHHHIIIIITTTTTHHHHHHHHHHHHHHHHHHHHHHHHHHHHHHHHHHHHT-HHHHHHHHHHHHHHHHHS-GGG--S---GGGGGGSTT-B-SSSSSBHHHHHHHHHHHH-GGGS--TTT--HHHHHTTS-HHHHHHHHHHHHHHHHHHHHHHHHSGGG--TTS-TT-THHHHHHHHHHHHHHHHHHHHHHHHHHHHHHHHHHHTTT--TTSHHHHHTTHHHHHHHHHHHHHHHHHHHHHH-/----/----/----

Radius of gyration: 49.48 Å; Cα contacts (8 Å, |Δi|>4): 3777; chains: 9; bounding box: 96×114×165 Å

Organism: Homo sapiens (NCBI:txid9606)

B-factor: mean 63.41, std 40.7, range [13.73, 163.48]

Nearest PDB structures (foldseek):
  9fjm-assembly1_B  TM=9.963E-01  e=4.804E-70  Homo sapiens
  8v2o-assembly1_E  TM=9.970E-01  e=4.282E-70  Homo sapiens
  8v2z-assembly1_E  TM=9.978E-01  e=8.539E-70  Homo sapiens
  8v30-assembly1_B  TM=9.978E-01  e=1.138E-69  Homo sapiens
  8oi8-assembly1_C  TM=9.922E-01  e=1.703E-69  Homo sapiens

Foldseek 3Di:
DAKEWEDDQFKIFTDAFPDQGGQDIWTQKKWAFPDDDPDDPPPRDGIDGTVVCLVVLVGTQIDGCPLLARPDVVSVVVHVVCCCVPRVNHQQQEHEYEYEHAPPDDPVRQLVVVVCCCPPRVHQWYAYAYLQVLLCLLVVDQFAWEFAAAQFKTWIWGGHRNRTDNVLIDIGGDHLVNLLVVLQVVVCVVPDHQDGPSSSVVSSVVLLPQAAADLDLVVVVVVQVPDPPSWDWDADPVGDIDIDTSSRRVSLCCQQVVVVVPDPDHHPLVSVVSSLVPDDPVRSLVHQAHYEYAYPRCPHPCSQVNSLVSNCVVDDVVHHHHYDYDPPRRCSSSSSVSNLVPDPVNVVLIGGSVNCVVPHSCVNVVSHD/DAWEWEDDQFKIFIDAFPDQGGQDIWTAKKWAFPDDDDDPVDPDDGIDGTVVCLVVVVGTQIDGCPLLARPHVVSVVVHVVCCDCPRVNHQQQEHEYEYEGAPPDDPVRLLVVVVCCCPVRVHQWYAYAYLQVLLCLLVVDQFAWEFAAAQFKTKIWGGHRNRTDNVLIDIDRDHNVNLLVVLQVCVVVVPDHQDGPSCSVVSSVVLLPQAAADLDLVVVVVVQVPDPPSKDWDAGPVGDIDIDTSSRNVSLVCQQVVVVVVDPDHHPLVSSVSSLVVDDPVSSLVHQAHYEYAYPRCPHPCSQVNSLVSNCVVDDVVHDGHYDDDPPRHCSSSSSVSVLVPDPVNVVLIGGSVNCVVPHSCVNVVRHD/DAWEWEDDQFWIFIPAFPDQGGQDIWTAKKWAFPDDDDDDPDDRDGIDGTVVCLVVVVRTQIDGCPLLARVDPVSVVVHVVCCCCPRVNHQQLEHEYEYEGAPPDDPVRLLVVLVCSCPPRNHQWYAYAHLQLLLQLLVVDQFAWEQEAEQFKGKIWGGGGNDTDNVLIDIDRDHLNNLLVVLQVCVCVVPDHQDGPSSSVVSSVVLLPQAAADLDLVVVVVVLVVPPPAWDWDAGPVGDIDIDTNSRHVSLVCQQVVVVVVDPDHHSLVSNVSSLVPDDPVSSQRHQAHYEYAASRCPHPCSQVNSLVSNCVVDDVVHHHHYDYDPPRNCSSSSSVSVLVPDPVCVVLIQGSVNCVVPPSVVNVVRHD/DAKEWEDDQFWIFIPAFPDQGGQDIWGAWKWAFPDDDDDPPPPDDGIDGTPRCLVVVVRTATDGCPLLHRPDPVSVLVHVVCVACPRVNHQLQAHHYEYEHEAPDDVVVLLSVVVCCCPVRVHFWYFYYYLQLLLVLLVPDRFAWEQEAEAHKTWIFGGHNSHTDNVLIDIGRDHLVLLLVVLQVVVCVVPDHQDGPSCSVVSSVVLLPQAAADLDDVVVVVVLVVDQPSKDWDADPVGDIDIDRPSRHVSLCCQQVVVVVPDPDGHSLVSNVSSLVPDDPVCSQVHQQHYEYAADSCQHPPSQVNSQVSNCVVDDVVHDHHYDYDPCRNCSSSSSSSVLVPDPVSVVLIDGSVNCVVVDSVVSVPRND/DDDPADFDDDDDDDDPDDCVVPCVVPPDVVVVVVVVCVVPVCPVVVRNVPGHPPALDDPVVVVVVCVLCVVCPVPALVVVVLCCLLPDPVCVVSVVVCLDPVLQPDVSSLVVLQQVEFQLLPPRHGPDDPSDLVVYDRVNSNSRDQCNHLVLCNNVLVLLVVLLVCCVPVLVVLLVLLVLLLVLLVLVLPDVLVVVLQQVVLVVVLVPDDPVPSDPADALLVLVCFLVAADPVRPATNLLVVQVVCVPPPVPNNDCCVVRPSLLVNLPDFLVVSLVVLVVSVVSLVVNVCCCCPNSVVDCSSPDPSRCSNVPSVVVSVVVVVSSVVSVVSSVSSVVSNVVSQVSRPHDPVDPVCNRCPSVSVVVSNVVSVVSNVVSCVVVVVVVVVVVD/DVVD/DVVD/DVVD/DDDPADFDDDDDPPDDPDPPPDPVPDPDVVVVVVVVCVVPDPPVVVRCVPGHDPPDPDDPAQDDPVVVVVVCVLVVVCPVPALVVVLQPVLVVDPVCLPSVVVCLDCVLQPDVSSLVVLVQVEFQLLPPRGRPDDPNDCVVYDRVNSNSRDQCNHLVLCNNVLVLLSVLVVCCVPVLVVLLVLLVLLLVLLVLVLPDVLNVVLVQVVLVVVQVPDDPVPSDPADALLVLVCQLVAADPVSPATRLLVVQVVCVVPPVVNNDCCVVRPSLLVNLVDFPVVSLVVLVVSVVSVVVSVCCCCPNSVVDCSSPDPSRCSVVPSVVCNVVVVVSNVVSVVSSVSSVVSNQVSLVSRPHHVVDVCCVGCVSVSVNVVNVVSVVSNVVSVVVVD